Protein AF-0000000080194503 (afdb_homodimer)

Secondary structure (DSSP, 8-state):
--HHHHHHHHHHHHHHHHHHHTT---S-GGGSHHHHHHHSHHHHHHHHHHHHHHTTSTTTHHHHHHHHHHHTTTS---HHHHHHHHHHHHHHHSS-STTHHHHHHHHHHHHHHHH--TTGGGGT------S----B--TTGGGS-HHHHHTT-S-------SS-B-B-------HHHHHHHHHHHHHSS-SS------------GGGSPPP---HHHHHHHHHHHTS--TTGGG-HHHHHHHHHHHHHHHHHHHHHGGG-TT-TTHHHHHHHHHHHHHHHHT-S-HHHHHHHHHHHHHHHHHHTTS-TT-SSTTHHHHHHHHHHHHHHHHHHHHHT-S---HHHHHHHHHHHHHHS-GGGGGGS-HHHHHHHHT-HHHHHH-HHHHHHHHHHHHHHHBS--TTSS-TT----B-HHHHHTT-SSHHHHHHHHHHH--BHHHHHHHHHHHHHHHHHHS-TTS-GGG--HHHHHHHHHHHHHTTHHHHHHHHTT---HHHHHHHHHHHHHHS-HHHHGGGHHHHHHHHHHHHHHHHHHHPPPHHHHHHHHTT-SSSHHHHHHHHHHHHHHHHHHHHHHHT-SSSHHHHHHHHHHHHHHHHHHHHS-HHHHHHHHHHHHHHHHS-TT---HHHHHHHHTTHHHHHHHHHHHHHH-HHHHHHHHHHHHHHHHTS-S---HHHHHHHHHHHHHHH-EE-S---S-TT-BHHHHHHTTSEE-BHHHHHHH-HHHHHHHHHHHTT---HHHHHHHHHHHHHHHHHS-S--THHHHHHHHHHT-SSHHHHHHHHHHHHHHHTTHHHHHHHHHT---S---S---HHHHHHHHHHHHHHHT-/--HHHHHHHHHHHHHHHHHHHTT-TTS-GGGSHHHHHHHSHHHHHHHHHHHHHHTTSTTTHHHHHHHHHHHTTTS---HHHHHHHHHHHHHHHSS-STTHHHHHHHHHHHHHHHH--TTGGGGT------S----B--GGGGGS-HHHHHTT-S-------SS-B-B-------HHHHHHHHHHHHHSS--S------------GGGSPP----HHHHHHHHHHHTS--TTGGG-HHHHHHHHHHHHHHHHHHHTTTTT-TT-TTHHHHHHHHHHHHHHHHT-S-HHHHHHHHHHHHHHHHHHTTT-TT-SSTTHHHHHHHHHHHHHHHHHHHHHT-S---HHHHHHHHHHHHHHS-GGGGGGS-HHHHHHHHT-HHHHHH-HHHHHHHHHHHHHHHBS--TTSS-TT----B-HHHHHTT-SSHHHHHHHHHHT--BHHHHHHHHHHHHHHHHHHS-TTS-GGG--HHHHHHHHHHHHHTTHHHHHHHHTT---HHHHHHHHHHHHHHS-HHHHGGGHHHHHHHHHHHHHHHHHHHPPPHHHHHHHHTT-SSSHHHHHHHHHHHHHHHHHHHHHHHT-SSSHHHHHHHHHHHHHHHHHHHHS-HHHHHHHHHHHHHHHHS-TT---HHHHHHHHTTHHHHHHHHHHHHHH-HHHHHHHHHHHHHHHHTS-S---HHHHHHHHHHHHHHH-EE-S---S-TT-BHHHHHHTTSEE-BHHHHHHH-HHHHHHHHHHHTT---HHHHHHHHHHHHHHHHHS-S--THHHHHHHHHHT-SSHHHHHHHHHHHHHHHTTHHHHHHHHHTT-SS---TT--HHHHHHHHHHHHHHHT-

InterPro domains:
  IPR016024 Armadillo-type fold [SSF48371] (39-694)

Foldseek 3Di:
DDPVVVLLVVLLVLLVCCLVPVPDPDDDVCPGPNNVLLVDLVRNLSSLVSLLVCCVPVVCVQSSLQVCLVCCVVRPHDLVSLVVLLVSLVVVCPDPDPRNVSSVSSNVVSVCVNPDDPPVVVVVPDDPDPPPAPQPPDPVVVVDDPVCVVVVVDPDQPPDDDGHGRDDDDDDDDPVVVVVVVCVVCVVVVPPCPCPPPPCQDQQLLPDDQDDDDPVVLVVLLVLLQDDDDVQVPDPSVVVSLVVVLRNLLNVQSVCLVPDLVSVCNLVSLVVCLVSLLSQCPHPDLVSLLCSLVSLLVSLVSLCRNCVPCPRPCSSVVVLVSSVVSLQVSQVSNLPDPDLDLSSLVSSLVSCVVRPDLVCLLSHQLSSLLSNLPRLCCLQFPLLSNLSSLQSNLVNQWPDDLVDPPLQDDGATNCVRQCSNDVPSLLSLLVSCLSHFFLSNLLSSVSVLLSVLLVVLPCVPPVVQVGSNLSSLLSVQCVFVVVSLVVNLVLLPPDPVCLPCVLVVSLVVGPCPVCVVPSVVSSSSVNSSSVSSVVSLDAPPVLVVQQVQLDDQDPNSQVSLLVSLVVLLVVLLVLLLPDDSCSSLSNSLSSLLVSQLRLQVHHDPVSSLVSLLSSLCCQQPNPVDPDPVSSLSSVLSLLSSLLSLLSVCVPPVSRRVSSNVNNLCCQQPVHPDHDLSSLSSNLSSLLSSQWDADDTPDDDRSDGSLRCDVVVRIDGDLVSLVVCPLVSLVSSLVSLLVDDRPSSLSSNLVSLVSNLVVDPLDDPVCLVVLVVQLVRPRNSSVLSSLVSLCSNQDCVVVVVVCVVVVPPPPPPPDDDSSVSSVVSNVVVVVVVD/DALVVLLLVLLLVLLVCCLVPVPDPDDDVCLAPNNVLLVDLVRNLSSLVSLLVVCVDVVCVQSSLQVCLVCCVVRPHDLVSLVVLLVSLVVVCPDPDPRNVSSVSSNVVSVCVNPDDPPVVVVVPDDPDPPPAPQCPDPVVVVDDPVCVVVVVDPDQPPDDPRHGRDDDDDDDDPVVVVVVVCVVCVVVVPPVPCPPPPCQDAQLLRDRQDRDDPVVLVVLLVLLQDDDVVQVPDPSVVVSLVVVLRNLLNVQSVCQVPDLVSVCNLVSLVVCLVSLLSQCPHPDLVSLLCSLVSLLVSLVSLCRNCVPCPRPCSSVVVLVSSVVSLQVSQVSNLPDPDLDLSSLVSSLVSCVVRPDLVCLLSHQLSSLLSNLPRLCCLQFPLLSNLSSLQSNLVNQWPDDLPDPPLQDDGATNCVRQCSNDVPSLLSLLVSCLSHFFQSNLLSSVSVLLSVLLVVLPCVPPVVPVGSNLSSLLSVQCVQVVVSLVVNLVLQPPDPVCLPCVLVVSLVVGPCVVCVVPSVVSSSSVNSSSVSSVVSLDAPPVLVVQQVQLDDQDPVSQVSLLVSLVVLLVVLLVLLLPDDSCSSLSNSLSSLLVSQLRLQVHHDPVSSLVSLLSSLCCQQPNPVDPDPVSSLSSVLSLLSSLLSLLSVCVPPVSRRVSSNVNNLCCQQPVHPDHDLSSLSSSLSSLLSSQWDADDGPDDDRSDGSLRCDVVVRIDGDLVSLVVCPLVSLVSSLVSLLVDDRPSSLSSNLVSLVSNLVVDPLDDPVCLVVLVVQLVRPNNSSVLSSLVSLCSNQDCVVVVVVCVVVVPPPPPPPDDDSSVSSVVSNVVVVVVVD

Structure (mmCIF, N/CA/C/O backbone):
data_AF-0000000080194503-model_v1
#
loop_
_entity.id
_entity.type
_entity.pdbx_description
1 polymer 'Uncharacterized protein'
#
loop_
_atom_site.group_PDB
_atom_site.id
_atom_site.type_symbol
_atom_site.label_atom_id
_atom_site.label_alt_id
_atom_site.label_comp_id
_atom_site.label_asym_id
_atom_site.label_entity_id
_atom_site.label_seq_id
_atom_site.pdbx_PDB_ins_code
_atom_site.Cartn_x
_atom_site.Cartn_y
_atom_site.Cartn_z
_atom_site.occupancy
_atom_site.B_iso_or_equiv
_atom_site.auth_seq_id
_atom_site.auth_comp_id
_atom_site.auth_asym_id
_atom_site.auth_atom_id
_atom_site.pdbx_PDB_model_num
ATOM 1 N N . MET A 1 1 ? 31.531 -2.277 -24.75 1 28.84 1 MET A N 1
ATOM 2 C CA . MET A 1 1 ? 31.625 -3.693 -24.406 1 28.84 1 MET A CA 1
ATOM 3 C C . MET A 1 1 ? 30.297 -4.402 -24.656 1 28.84 1 MET A C 1
ATOM 5 O O . MET A 1 1 ? 29.25 -3.914 -24.25 1 28.84 1 MET A O 1
ATOM 9 N N . LYS A 1 2 ? 30.188 -5.305 -25.438 1 45.75 2 LYS A N 1
ATOM 10 C CA . LYS A 1 2 ? 28.969 -6.016 -25.812 1 45.75 2 LYS A CA 1
ATOM 11 C C . LYS A 1 2 ? 28.359 -6.754 -24.625 1 45.75 2 LYS A C 1
ATOM 13 O O . LYS A 1 2 ? 29.094 -7.215 -23.75 1 45.75 2 LYS A O 1
ATOM 18 N N . SER A 1 3 ? 27.078 -6.598 -24.578 1 53.78 3 SER A N 1
ATOM 19 C CA . SER A 1 3 ? 26.375 -7.188 -23.438 1 53.78 3 SER A CA 1
ATOM 20 C C . SER A 1 3 ? 26.828 -8.625 -23.203 1 53.78 3 SER A C 1
ATOM 22 O O . SER A 1 3 ? 27 -9.039 -22.047 1 53.78 3 SER A O 1
ATOM 24 N N . SER A 1 4 ? 27.125 -9.234 -24.266 1 64.19 4 SER A N 1
ATOM 25 C CA . SER A 1 4 ? 27.562 -10.625 -24.172 1 64.19 4 SER A CA 1
ATOM 26 C C . SER A 1 4 ? 28.969 -10.727 -23.609 1 64.19 4 SER A C 1
ATOM 28 O O . SER A 1 4 ? 29.266 -11.633 -22.828 1 64.19 4 SER A O 1
ATOM 30 N N . GLU A 1 5 ? 29.859 -9.758 -23.953 1 66.19 5 GLU A N 1
ATOM 31 C CA . GLU A 1 5 ? 31.234 -9.781 -23.469 1 66.19 5 GLU A CA 1
ATOM 32 C C . GLU A 1 5 ? 31.297 -9.469 -21.969 1 66.19 5 GLU A C 1
ATOM 34 O O . GLU A 1 5 ? 32.062 -10.078 -21.234 1 66.19 5 GLU A O 1
ATOM 39 N N . VAL A 1 6 ? 30.453 -8.602 -21.641 1 62.03 6 VAL A N 1
ATOM 40 C CA . VAL A 1 6 ? 30.406 -8.242 -20.234 1 62.03 6 VAL A CA 1
ATOM 41 C C . VAL A 1 6 ? 29.938 -9.438 -19.406 1 62.03 6 VAL A C 1
ATOM 43 O O . VAL A 1 6 ? 30.453 -9.695 -18.312 1 62.03 6 VAL A O 1
ATOM 46 N N . GLN A 1 7 ? 28.984 -10.164 -19.984 1 71.19 7 GLN A N 1
ATOM 47 C CA . GLN A 1 7 ? 28.484 -11.352 -19.297 1 71.19 7 GLN A CA 1
ATOM 48 C C . GLN A 1 7 ? 29.578 -12.406 -19.172 1 71.19 7 GLN A C 1
ATOM 50 O O . GLN A 1 7 ? 29.75 -13 -18.094 1 71.19 7 GLN A O 1
ATOM 55 N N . GLU A 1 8 ? 30.375 -12.438 -20.172 1 79.62 8 GLU A N 1
ATOM 56 C CA . GLU A 1 8 ? 31.438 -13.43 -20.172 1 79.62 8 GLU A CA 1
ATOM 57 C C . GLU A 1 8 ? 32.531 -13.055 -19.156 1 79.62 8 GLU A C 1
ATOM 59 O O . GLU A 1 8 ? 33.031 -13.914 -18.438 1 79.62 8 GLU A O 1
ATOM 64 N N . ASP A 1 9 ? 32.875 -11.773 -19.109 1 74.25 9 ASP A N 1
ATOM 65 C CA . ASP A 1 9 ? 33.906 -11.328 -18.172 1 74.25 9 ASP A CA 1
ATOM 66 C C . ASP A 1 9 ? 33.438 -11.484 -16.734 1 74.25 9 ASP A C 1
ATOM 68 O O . ASP A 1 9 ? 34.219 -11.844 -15.852 1 74.25 9 ASP A O 1
ATOM 72 N N . SER A 1 10 ? 32.156 -11.25 -16.578 1 73.31 10 SER A N 1
ATOM 73 C CA . SER A 1 10 ? 31.594 -11.414 -15.242 1 73.31 10 SER A CA 1
ATOM 74 C C . SER A 1 10 ? 31.625 -12.875 -14.805 1 73.31 10 SER A C 1
ATOM 76 O O . SER A 1 10 ? 31.922 -13.172 -13.648 1 73.31 10 SER A O 1
ATOM 78 N N . ILE A 1 11 ? 31.328 -13.688 -15.734 1 81.44 11 ILE A N 1
ATOM 79 C CA . ILE A 1 11 ? 31.312 -15.117 -15.438 1 81.44 11 ILE A CA 1
ATOM 80 C C . ILE A 1 11 ? 32.75 -15.602 -15.172 1 81.44 11 ILE A C 1
ATOM 82 O O . ILE A 1 11 ? 32.969 -16.359 -14.227 1 81.44 11 ILE A O 1
ATOM 86 N N . ARG A 1 12 ? 33.781 -15.039 -15.93 1 81.12 12 ARG A N 1
ATOM 87 C CA . ARG A 1 12 ? 35.188 -15.422 -15.719 1 81.12 12 ARG A CA 1
ATOM 88 C C . ARG A 1 12 ? 35.656 -14.969 -14.352 1 81.12 12 ARG A C 1
ATOM 90 O O . ARG A 1 12 ? 36.344 -15.719 -13.648 1 81.12 12 ARG A O 1
ATOM 97 N N . ALA A 1 13 ? 35.219 -13.789 -14.047 1 74.19 13 ALA A N 1
ATOM 98 C CA . ALA A 1 13 ? 35.594 -13.266 -12.734 1 74.19 13 ALA A CA 1
ATOM 99 C C . ALA A 1 13 ? 35 -14.109 -11.617 1 74.19 13 ALA A C 1
ATOM 101 O O . ALA A 1 13 ? 35.656 -14.383 -10.617 1 74.19 13 ALA A O 1
ATOM 102 N N . ALA A 1 14 ? 33.688 -14.562 -11.758 1 76.94 14 ALA A N 1
ATOM 103 C CA . ALA A 1 14 ? 33.031 -15.359 -10.742 1 76.94 14 ALA A CA 1
ATOM 104 C C . ALA A 1 14 ? 33.688 -16.719 -10.586 1 76.94 14 ALA A C 1
ATOM 106 O O . ALA A 1 14 ? 33.812 -17.234 -9.477 1 76.94 14 ALA A O 1
ATOM 107 N N . ILE A 1 15 ? 34.188 -17.219 -11.68 1 81.88 15 ILE A N 1
ATOM 108 C CA . ILE A 1 15 ? 34.875 -18.516 -11.664 1 81.88 15 ILE A CA 1
ATOM 109 C C . ILE A 1 15 ? 36.188 -18.391 -10.922 1 81.88 15 ILE A C 1
ATOM 111 O O . ILE A 1 15 ? 36.5 -19.219 -10.055 1 81.88 15 ILE A O 1
ATOM 115 N N . VAL A 1 16 ? 37 -17.297 -11.25 1 77.38 16 VAL A N 1
ATOM 116 C CA . VAL A 1 16 ? 38.281 -17.109 -10.641 1 77.38 16 VAL A CA 1
ATOM 117 C C . VAL A 1 16 ? 38.125 -16.875 -9.141 1 77.38 16 VAL A C 1
ATOM 119 O O . VAL A 1 16 ? 38.906 -17.391 -8.336 1 77.38 16 VAL A O 1
ATOM 122 N N . MET A 1 17 ? 37.125 -16.141 -8.836 1 70.31 17 MET A N 1
ATOM 123 C CA . MET A 1 17 ? 36.875 -15.867 -7.422 1 70.31 17 MET A CA 1
ATOM 124 C C . MET A 1 17 ? 36.562 -17.156 -6.66 1 70.31 17 MET A C 1
ATOM 126 O O . MET A 1 17 ? 37 -17.328 -5.527 1 70.31 17 MET A O 1
ATOM 130 N N . GLU A 1 18 ? 35.688 -18.047 -7.324 1 73.69 18 GLU A N 1
ATOM 131 C CA . GLU A 1 18 ? 35.344 -19.312 -6.68 1 73.69 18 GLU A CA 1
ATOM 132 C C . GLU A 1 18 ? 36.562 -20.219 -6.535 1 73.69 18 GLU A C 1
ATOM 134 O O . GLU A 1 18 ? 36.625 -21 -5.582 1 73.69 18 GLU A O 1
ATOM 139 N N . CYS A 1 19 ? 37.469 -20.062 -7.422 1 69.62 19 CYS A N 1
ATOM 140 C CA . CYS A 1 19 ? 38.688 -20.859 -7.367 1 69.62 19 CYS A CA 1
ATOM 141 C C . CYS A 1 19 ? 39.594 -20.375 -6.246 1 69.62 19 CYS A C 1
ATOM 143 O O . CYS A 1 19 ? 40.312 -21.188 -5.645 1 69.62 19 CYS A O 1
ATOM 145 N N . VAL A 1 20 ? 39.5 -18.969 -6.047 1 58.66 20 VAL A N 1
ATOM 146 C CA . VAL A 1 20 ? 40.375 -18.422 -4.992 1 58.66 20 VAL A CA 1
ATOM 147 C C . VAL A 1 20 ? 39.688 -18.656 -3.633 1 58.66 20 VAL A C 1
ATOM 149 O O . VAL A 1 20 ? 40.375 -18.984 -2.654 1 58.66 20 VAL A O 1
ATOM 152 N N . LYS A 1 21 ? 38.312 -18.219 -3.553 1 53.28 21 LYS A N 1
ATOM 153 C CA . LYS A 1 21 ? 37.562 -18.234 -2.289 1 53.28 21 LYS A CA 1
ATOM 154 C C . LYS A 1 21 ? 37.406 -19.672 -1.767 1 53.28 21 LYS A C 1
ATOM 156 O O . LYS A 1 21 ? 36.906 -19.875 -0.666 1 53.28 21 LYS A O 1
ATOM 161 N N . ASN A 1 22 ? 37.406 -20.625 -2.438 1 45.09 22 ASN A N 1
ATOM 162 C CA . ASN A 1 22 ? 37.188 -21.891 -1.731 1 45.09 22 ASN A CA 1
ATOM 163 C C . ASN A 1 22 ? 37.875 -21.906 -0.371 1 45.09 22 ASN A C 1
ATOM 165 O O . ASN A 1 22 ? 37.906 -22.938 0.295 1 45.09 22 ASN A O 1
ATOM 169 N N . LYS A 1 23 ? 38.5 -20.797 -0.009 1 39.22 23 LYS A N 1
ATOM 170 C CA . LYS A 1 23 ? 39.062 -20.828 1.336 1 39.22 23 LYS A CA 1
ATOM 171 C C . LYS A 1 23 ? 38 -20.469 2.383 1 39.22 23 LYS A C 1
ATOM 173 O O . LYS A 1 23 ? 38 -21.047 3.477 1 39.22 23 LYS A O 1
ATOM 178 N N . SER A 1 24 ? 37.5 -19.141 2.5 1 37.31 24 SER A N 1
ATOM 179 C CA . SER A 1 24 ? 36.781 -18.766 3.705 1 37.31 24 SER A CA 1
ATOM 180 C C . SER A 1 24 ? 35.312 -19.156 3.609 1 37.31 24 SER A C 1
ATOM 182 O O . SER A 1 24 ? 34.688 -18.953 2.574 1 37.31 24 SER A O 1
ATOM 184 N N . SER A 1 25 ? 34.75 -20.031 4.445 1 37.62 25 SER A N 1
ATOM 185 C CA . SER A 1 25 ? 33.562 -20.828 4.781 1 37.62 25 SER A CA 1
ATOM 186 C C . SER A 1 25 ? 32.312 -19.969 4.77 1 37.62 25 SER A C 1
ATOM 188 O O . SER A 1 25 ? 31.203 -20.5 4.758 1 37.62 25 SER A O 1
ATOM 190 N N . ASP A 1 26 ? 32.312 -18.734 5.207 1 37.16 26 ASP A N 1
ATOM 191 C CA . ASP A 1 26 ? 31.094 -18.156 5.762 1 37.16 26 ASP A CA 1
ATOM 192 C C . ASP A 1 26 ? 30.109 -17.812 4.656 1 37.16 26 ASP A C 1
ATOM 194 O O . ASP A 1 26 ? 29.031 -17.266 4.926 1 37.16 26 ASP A O 1
ATOM 198 N N . VAL A 1 27 ? 30.516 -17.578 3.4 1 39.78 27 VAL A N 1
ATOM 199 C CA . VAL A 1 27 ? 29.578 -16.859 2.541 1 39.78 27 VAL A CA 1
ATOM 200 C C . VAL A 1 27 ? 28.625 -17.859 1.862 1 39.78 27 VAL A C 1
ATOM 202 O O . VAL A 1 27 ? 29.078 -18.828 1.25 1 39.78 27 VAL A O 1
ATOM 205 N N . ALA A 1 28 ? 27.344 -17.859 2.09 1 44.72 28 ALA A N 1
ATOM 206 C CA . ALA A 1 28 ? 26.141 -18.547 1.649 1 44.72 28 ALA A CA 1
ATOM 207 C C . ALA A 1 28 ? 26.203 -18.875 0.16 1 44.72 28 ALA A C 1
ATOM 209 O O . ALA A 1 28 ? 26.234 -17.969 -0.677 1 44.72 28 ALA A O 1
ATOM 210 N N . TYR A 1 29 ? 26.703 -20.031 -0.293 1 46.5 29 TYR A N 1
ATOM 211 C CA . TYR A 1 29 ? 26.844 -20.641 -1.611 1 46.5 29 TYR A CA 1
ATOM 212 C C . TYR A 1 29 ? 25.734 -20.172 -2.551 1 46.5 29 TYR A C 1
ATOM 214 O O . TYR A 1 29 ? 25.984 -19.891 -3.727 1 46.5 29 TYR A O 1
ATOM 222 N N . GLN A 1 30 ? 24.594 -20.156 -2.049 1 48.22 30 GLN A N 1
ATOM 223 C CA . GLN A 1 30 ? 23.438 -19.859 -2.879 1 48.22 30 GLN A CA 1
ATOM 224 C C . GLN A 1 30 ? 23.438 -18.391 -3.334 1 48.22 30 GLN A C 1
ATOM 226 O O . GLN A 1 30 ? 22.797 -18.047 -4.316 1 48.22 30 GLN A O 1
ATOM 231 N N . SER A 1 31 ? 24.359 -17.609 -2.607 1 49.69 31 SER A N 1
ATOM 232 C CA . SER A 1 31 ? 24.359 -16.188 -2.936 1 49.69 31 SER A CA 1
ATOM 233 C C . SER A 1 31 ? 25.5 -15.836 -3.879 1 49.69 31 SER A C 1
ATOM 235 O O . SER A 1 31 ? 25.641 -14.68 -4.281 1 49.69 31 SER A O 1
ATOM 237 N N . SER A 1 32 ? 26.359 -16.859 -4.375 1 62.81 32 SER A N 1
ATOM 238 C CA . SER A 1 32 ? 27.484 -16.516 -5.246 1 62.81 32 SER A CA 1
ATOM 239 C C . SER A 1 32 ? 27.016 -16.281 -6.68 1 62.81 32 SER A C 1
ATOM 241 O O . SER A 1 32 ? 26 -16.844 -7.109 1 62.81 32 SER A O 1
ATOM 243 N N . VAL A 1 33 ? 27.641 -15.281 -7.34 1 67.44 33 VAL A N 1
ATOM 244 C CA . VAL A 1 33 ? 27.344 -14.914 -8.719 1 67.44 33 VAL A CA 1
ATOM 245 C C . VAL A 1 33 ? 27.453 -16.141 -9.617 1 67.44 33 VAL A C 1
ATOM 247 O O . VAL A 1 33 ? 26.656 -16.312 -10.539 1 67.44 33 VAL A O 1
ATOM 250 N N . LEU A 1 34 ? 28.344 -17.078 -9.258 1 77.81 34 LEU A N 1
ATOM 251 C CA . LEU A 1 34 ? 28.531 -18.266 -10.078 1 77.81 34 LEU A CA 1
ATOM 252 C C . LEU A 1 34 ? 27.328 -19.203 -9.953 1 77.81 34 LEU A C 1
ATOM 254 O O . LEU A 1 34 ? 26.844 -19.734 -10.961 1 77.81 34 LEU A O 1
ATOM 258 N N . TYR A 1 35 ? 26.828 -19.281 -8.75 1 77 35 TYR A N 1
ATOM 259 C CA . TYR A 1 35 ? 25.688 -20.141 -8.531 1 77 35 TYR A CA 1
ATOM 260 C C . TYR A 1 35 ? 24.453 -19.625 -9.266 1 77 35 TYR A C 1
ATOM 262 O O . TYR A 1 35 ? 23.719 -20.406 -9.875 1 77 35 TYR A O 1
ATOM 270 N N . GLN A 1 36 ? 24.312 -18.375 -9.289 1 75.69 36 GLN A N 1
ATOM 271 C CA . GLN A 1 36 ? 23.156 -17.781 -9.977 1 75.69 36 GLN A CA 1
ATOM 272 C C . GLN A 1 36 ? 23.266 -17.969 -11.484 1 75.69 36 GLN A C 1
ATOM 274 O O . GLN A 1 36 ? 22.266 -18.25 -12.148 1 75.69 36 GLN A O 1
ATOM 279 N N . ARG A 1 37 ? 24.531 -17.891 -11.961 1 82.44 37 ARG A N 1
ATOM 280 C CA . ARG A 1 37 ? 24.75 -18.047 -13.398 1 82.44 37 ARG A CA 1
ATOM 281 C C . ARG A 1 37 ? 24.594 -19.5 -13.812 1 82.44 37 ARG A C 1
ATOM 283 O O . ARG A 1 37 ? 24.172 -19.797 -14.938 1 82.44 37 ARG A O 1
ATOM 290 N N . LEU A 1 38 ? 24.844 -20.406 -12.852 1 83.69 38 LEU A N 1
ATOM 291 C CA . LEU A 1 38 ? 24.688 -21.844 -13.141 1 83.69 38 LEU A CA 1
ATOM 292 C C . LEU A 1 38 ? 23.234 -22.266 -13.07 1 83.69 38 LEU A C 1
ATOM 294 O O . LEU A 1 38 ? 22.812 -23.172 -13.781 1 83.69 38 LEU A O 1
ATOM 298 N N . THR A 1 39 ? 22.5 -21.609 -12.297 1 78.19 39 THR A N 1
ATOM 299 C CA . THR A 1 39 ? 21.109 -21.969 -12.109 1 78.19 39 THR A CA 1
ATOM 300 C C . THR A 1 39 ? 20.266 -21.516 -13.297 1 78.19 39 THR A C 1
ATOM 302 O O . THR A 1 39 ? 19.281 -22.156 -13.648 1 78.19 39 THR A O 1
ATOM 305 N N . SER A 1 40 ? 20.766 -20.484 -13.93 1 77.38 40 SER A N 1
ATOM 306 C CA . SER A 1 40 ? 20.047 -19.984 -15.109 1 77.38 40 SER A CA 1
ATOM 307 C C . SER A 1 40 ? 20.422 -20.781 -16.359 1 77.38 40 SER A C 1
ATOM 309 O O . SER A 1 40 ? 21.609 -20.891 -16.688 1 77.38 40 SER A O 1
ATOM 311 N N . PRO A 1 41 ? 19.438 -21.328 -17 1 77 41 PRO A N 1
ATOM 312 C CA . PRO A 1 41 ? 19.75 -22.109 -18.203 1 77 41 PRO A CA 1
ATOM 313 C C . PRO A 1 41 ? 20.391 -21.25 -19.297 1 77 41 PRO A C 1
ATOM 315 O O . PRO A 1 41 ? 21.156 -21.766 -20.109 1 77 41 PRO A O 1
ATOM 318 N N . GLU A 1 42 ? 20.172 -19.969 -19.266 1 77 42 GLU A N 1
ATOM 319 C CA . GLU A 1 42 ? 20.703 -19.078 -20.281 1 77 42 GLU A CA 1
ATOM 320 C C . GLU A 1 42 ? 22.203 -18.906 -20.156 1 77 42 GLU A C 1
ATOM 322 O O . GLU A 1 42 ? 22.906 -18.719 -21.156 1 77 42 GLU A O 1
ATOM 327 N N . THR A 1 43 ? 22.625 -18.969 -18.969 1 83.5 43 THR A N 1
ATOM 328 C CA . THR A 1 43 ? 24.016 -18.625 -18.75 1 83.5 43 THR A CA 1
ATOM 329 C C . THR A 1 43 ? 24.828 -19.859 -18.359 1 83.5 43 THR A C 1
ATOM 331 O O . THR A 1 43 ? 26.047 -19.828 -18.312 1 83.5 43 THR A O 1
ATOM 334 N N . ARG A 1 44 ? 24.219 -21 -18.109 1 86.25 44 ARG A N 1
ATOM 335 C CA . ARG A 1 44 ? 24.875 -22.188 -17.594 1 86.25 44 ARG A CA 1
ATOM 336 C C . ARG A 1 44 ? 25.953 -22.672 -18.562 1 86.25 44 ARG A C 1
ATOM 338 O O . ARG A 1 44 ? 27.094 -22.891 -18.172 1 86.25 44 ARG A O 1
ATOM 345 N N . ASN A 1 45 ? 25.578 -22.766 -19.812 1 87.56 45 ASN A N 1
ATOM 346 C CA . ASN A 1 45 ? 26.531 -23.281 -20.797 1 87.56 45 ASN A CA 1
ATOM 347 C C . ASN A 1 45 ? 27.672 -22.297 -21.016 1 87.56 45 ASN A C 1
ATOM 349 O O . ASN A 1 45 ? 28.797 -22.703 -21.297 1 87.56 45 ASN A O 1
ATOM 353 N N . LEU A 1 46 ? 27.359 -21.016 -20.828 1 87.81 46 LEU A N 1
ATOM 354 C CA . LEU A 1 46 ? 28.391 -20.016 -20.953 1 87.81 46 LEU A CA 1
ATOM 355 C C . LEU A 1 46 ? 29.422 -20.125 -19.828 1 87.81 46 LEU A C 1
ATOM 357 O O . LEU A 1 46 ? 30.609 -19.891 -20.031 1 87.81 46 LEU A O 1
ATOM 361 N N . VAL A 1 47 ? 28.984 -20.484 -18.656 1 89.25 47 VAL A N 1
ATOM 362 C CA . VAL A 1 47 ? 29.891 -20.672 -17.531 1 89.25 47 VAL A CA 1
ATOM 363 C C . VAL A 1 47 ? 30.859 -21.812 -17.844 1 89.25 47 VAL A C 1
ATOM 365 O O . VAL A 1 47 ? 32.062 -21.656 -17.641 1 89.25 47 VAL A O 1
ATOM 368 N N . TYR A 1 48 ? 30.375 -22.922 -18.391 1 91.38 48 TYR A N 1
ATOM 369 C CA . TYR A 1 48 ? 31.234 -24.047 -18.703 1 91.38 48 TYR A CA 1
ATOM 370 C C . TYR A 1 48 ? 32.188 -23.703 -19.828 1 91.38 48 TYR A C 1
ATOM 372 O O . TYR A 1 48 ? 33.344 -24.125 -19.812 1 91.38 48 TYR A O 1
ATOM 380 N N . GLN A 1 49 ? 31.75 -22.906 -20.781 1 90.75 49 GLN A N 1
ATOM 381 C CA . GLN A 1 49 ? 32.625 -22.469 -21.859 1 90.75 49 GLN A CA 1
ATOM 382 C C . GLN A 1 49 ? 33.781 -21.609 -21.328 1 90.75 49 GLN A C 1
ATOM 384 O O . GLN A 1 49 ? 34.906 -21.75 -21.75 1 90.75 49 GLN A O 1
ATOM 389 N N . CYS A 1 50 ? 33.438 -20.75 -20.453 1 89.88 50 CYS A N 1
ATOM 390 C CA . CYS A 1 50 ? 34.438 -19.891 -19.844 1 89.88 50 CYS A CA 1
ATOM 391 C C . CYS A 1 50 ? 35.438 -20.719 -19.047 1 89.88 50 CYS A C 1
ATOM 393 O O . CYS A 1 50 ? 36.625 -20.422 -19.016 1 89.88 50 CYS A O 1
ATOM 395 N N . CYS A 1 51 ? 34.969 -21.766 -18.344 1 91.12 51 CYS A N 1
ATOM 396 C CA . CYS A 1 51 ? 35.844 -22.656 -17.609 1 91.12 51 CYS A CA 1
ATOM 397 C C . CYS A 1 51 ? 36.844 -23.359 -18.547 1 91.12 51 CYS A C 1
ATOM 399 O O . CYS A 1 51 ? 38 -23.484 -18.234 1 91.12 51 CYS A O 1
ATOM 401 N N . LEU A 1 52 ? 36.344 -23.734 -19.75 1 91.94 52 LEU A N 1
ATOM 402 C CA . LEU A 1 52 ? 37.188 -24.438 -20.719 1 91.94 52 LEU A CA 1
ATOM 403 C C . LEU A 1 52 ? 38.281 -23.516 -21.266 1 91.94 52 LEU A C 1
ATOM 405 O O . LEU A 1 52 ? 39.375 -23.969 -21.594 1 91.94 52 LEU A O 1
ATOM 409 N N . GLU A 1 53 ? 37.969 -22.219 -21.297 1 90.38 53 GLU A N 1
ATOM 410 C CA . GLU A 1 53 ? 38.969 -21.25 -21.719 1 90.38 53 GLU A CA 1
ATOM 411 C C . GLU A 1 53 ? 40 -21.016 -20.641 1 90.38 53 GLU A C 1
ATOM 413 O O . GLU A 1 53 ? 41.188 -20.859 -20.922 1 90.38 53 GLU A O 1
ATOM 418 N N . LEU A 1 54 ? 39.625 -21.047 -19.422 1 88.06 54 LEU A N 1
ATOM 419 C CA . LEU A 1 54 ? 40.5 -20.781 -18.297 1 88.06 54 LEU A CA 1
ATOM 420 C C . LEU A 1 54 ? 41.406 -21.969 -18.031 1 88.06 54 LEU A C 1
ATOM 422 O O . LEU A 1 54 ? 42.5 -21.797 -17.469 1 88.06 54 LEU A O 1
ATOM 426 N N . VAL A 1 55 ? 40.969 -23.188 -18.359 1 89.62 55 VAL A N 1
ATOM 427 C CA . VAL A 1 55 ? 41.75 -24.406 -18.125 1 89.62 55 VAL A CA 1
ATOM 428 C C . VAL A 1 55 ? 43.031 -24.375 -18.969 1 89.62 55 VAL A C 1
ATOM 430 O O . VAL A 1 55 ? 44 -25.047 -18.641 1 89.62 55 VAL A O 1
ATOM 433 N N . GLU A 1 56 ? 43.094 -23.547 -20 1 87.5 56 GLU A N 1
ATOM 434 C CA . GLU A 1 56 ? 44.25 -23.438 -20.859 1 87.5 56 GLU A CA 1
ATOM 435 C C . GLU A 1 56 ? 45.438 -22.828 -20.109 1 87.5 56 GLU A C 1
ATOM 437 O O . GLU A 1 56 ? 46.594 -23.062 -20.469 1 87.5 56 GLU A O 1
ATOM 442 N N . ASP A 1 57 ? 45.125 -22.062 -19.094 1 83.31 57 ASP A N 1
ATOM 443 C CA . ASP A 1 57 ? 46.156 -21.516 -18.219 1 83.31 57 ASP A CA 1
ATOM 444 C C . ASP A 1 57 ? 46.625 -22.578 -17.219 1 83.31 57 ASP A C 1
ATOM 446 O O . ASP A 1 57 ? 45.844 -23.031 -16.359 1 83.31 57 ASP A O 1
ATOM 450 N N . PRO A 1 58 ? 47.938 -23.016 -17.266 1 83.88 58 PRO A N 1
ATOM 451 C CA . PRO A 1 58 ? 48.438 -24.109 -16.406 1 83.88 58 PRO A CA 1
ATOM 452 C C . PRO A 1 58 ? 48.344 -23.781 -14.922 1 83.88 58 PRO A C 1
ATOM 454 O O . PRO A 1 58 ? 48.219 -24.672 -14.094 1 83.88 58 PRO A O 1
ATOM 457 N N . GLN A 1 59 ? 48.312 -22.484 -14.508 1 80.94 59 GLN A N 1
ATOM 458 C CA . GLN A 1 59 ? 48.25 -22.109 -13.109 1 80.94 59 GLN A CA 1
ATOM 459 C C . GLN A 1 59 ? 46.844 -22.328 -12.547 1 80.94 59 GLN A C 1
ATOM 461 O O . GLN A 1 59 ? 46.656 -22.516 -11.336 1 80.94 59 GLN A O 1
ATOM 466 N N . ARG A 1 60 ? 45.906 -22.406 -13.461 1 84.62 60 ARG A N 1
ATOM 467 C CA . ARG A 1 60 ? 44.5 -22.469 -13 1 84.62 60 ARG A CA 1
ATOM 468 C C . ARG A 1 60 ? 43.875 -23.812 -13.344 1 84.62 60 ARG A C 1
ATOM 470 O O . ARG A 1 60 ? 42.75 -24.078 -12.945 1 84.62 60 ARG A O 1
ATOM 477 N N . ARG A 1 61 ? 44.594 -24.641 -14.008 1 87.06 61 ARG A N 1
ATOM 478 C CA . ARG A 1 61 ? 44.062 -25.875 -14.547 1 87.06 61 ARG A CA 1
ATOM 479 C C . ARG A 1 61 ? 43.562 -26.781 -13.438 1 87.06 61 ARG A C 1
ATOM 481 O O . ARG A 1 61 ? 42.5 -27.391 -13.555 1 87.06 61 ARG A O 1
ATOM 488 N N . ARG A 1 62 ? 44.281 -26.75 -12.375 1 86.44 62 ARG A N 1
ATOM 489 C CA . ARG A 1 62 ? 43.875 -27.609 -11.273 1 86.44 62 ARG A CA 1
ATOM 490 C C . ARG A 1 62 ? 42.562 -27.125 -10.625 1 86.44 62 ARG A C 1
ATOM 492 O O . ARG A 1 62 ? 41.625 -27.891 -10.461 1 86.44 62 ARG A O 1
ATOM 499 N N . ASP A 1 63 ? 42.562 -25.812 -10.383 1 83.5 63 ASP A N 1
ATOM 500 C CA . ASP A 1 63 ? 41.438 -25.25 -9.672 1 83.5 63 ASP A CA 1
ATOM 501 C C . ASP A 1 63 ? 40.188 -25.266 -10.547 1 83.5 63 ASP A C 1
ATOM 503 O O . ASP A 1 63 ? 39.062 -25.547 -10.062 1 83.5 63 ASP A O 1
ATOM 507 N N . VAL A 1 64 ? 40.281 -25 -11.805 1 87.38 64 VAL A N 1
ATOM 508 C CA . VAL A 1 64 ? 39.125 -24.984 -12.711 1 87.38 64 VAL A CA 1
ATOM 509 C C . VAL A 1 64 ? 38.656 -26.406 -12.953 1 87.38 64 VAL A C 1
ATOM 511 O O . VAL A 1 64 ? 37.438 -26.641 -13.055 1 87.38 64 VAL A O 1
ATOM 514 N N . GLY A 1 65 ? 39.562 -27.344 -13.023 1 86.88 65 GLY A N 1
ATOM 515 C CA . GLY A 1 65 ? 39.156 -28.734 -13.141 1 86.88 65 GLY A CA 1
ATOM 516 C C . GLY A 1 65 ? 38.344 -29.219 -11.961 1 86.88 65 GLY A C 1
ATOM 517 O O . GLY A 1 65 ? 37.344 -29.922 -12.141 1 86.88 65 GLY A O 1
ATOM 518 N N . GLN A 1 66 ? 38.781 -28.797 -10.805 1 84.81 66 GLN A N 1
ATOM 519 C CA . GLN A 1 66 ? 38.031 -29.156 -9.602 1 84.81 66 GLN A CA 1
ATOM 520 C C . GLN A 1 66 ? 36.656 -28.516 -9.609 1 84.81 66 GLN A C 1
ATOM 522 O O . GLN A 1 66 ? 35.656 -29.125 -9.195 1 84.81 66 GLN A O 1
ATOM 527 N N . LEU A 1 67 ? 36.531 -27.312 -10.094 1 84.25 67 LEU A N 1
ATOM 528 C CA . LEU A 1 67 ? 35.25 -26.609 -10.18 1 84.25 67 LEU A CA 1
ATOM 529 C C . LEU A 1 67 ? 34.312 -27.328 -11.141 1 84.25 67 LEU A C 1
ATOM 531 O O . LEU A 1 67 ? 33.125 -27.484 -10.844 1 84.25 67 LEU A O 1
ATOM 535 N N . LEU A 1 68 ? 34.844 -27.75 -12.258 1 86.81 68 LEU A N 1
ATOM 536 C CA . LEU A 1 68 ? 34.031 -28.469 -13.234 1 86.81 68 LEU A CA 1
ATOM 537 C C . LEU A 1 68 ? 33.5 -29.766 -12.641 1 86.81 68 LEU A C 1
ATOM 539 O O . LEU A 1 68 ? 32.344 -30.109 -12.82 1 86.81 68 LEU A O 1
ATOM 543 N N . LEU A 1 69 ? 34.344 -30.438 -11.938 1 86.06 69 LEU A N 1
ATOM 544 C CA . LEU A 1 69 ? 33.938 -31.719 -11.336 1 86.06 69 LEU A CA 1
ATOM 545 C C . LEU A 1 69 ? 32.875 -31.5 -10.281 1 86.06 69 LEU A C 1
ATOM 547 O O . LEU A 1 69 ? 31.953 -32.312 -10.156 1 86.06 69 LEU A O 1
ATOM 551 N N . ASN A 1 70 ? 32.938 -30.375 -9.594 1 80.81 70 ASN A N 1
ATOM 552 C CA . ASN A 1 70 ? 32 -30.094 -8.508 1 80.81 70 ASN A CA 1
ATOM 553 C C . ASN A 1 70 ? 30.625 -29.781 -9.039 1 80.81 70 ASN A C 1
ATOM 555 O O . ASN A 1 70 ? 29.609 -30.078 -8.391 1 80.81 70 ASN A O 1
ATOM 559 N N . PHE A 1 71 ? 30.484 -29.203 -10.281 1 85.94 71 PHE A N 1
ATOM 560 C CA . PHE A 1 71 ? 29.203 -28.641 -10.672 1 85.94 71 PHE A CA 1
ATOM 561 C C . PHE A 1 71 ? 28.594 -29.406 -11.828 1 85.94 71 PHE A C 1
ATOM 563 O O . PHE A 1 71 ? 27.406 -29.297 -12.102 1 85.94 71 PHE A O 1
ATOM 570 N N . ILE A 1 72 ? 29.312 -30.188 -12.484 1 86.31 72 ILE A N 1
ATOM 571 C CA . ILE A 1 72 ? 28.875 -30.781 -13.742 1 86.31 72 ILE A CA 1
ATOM 572 C C . ILE A 1 72 ? 27.672 -31.703 -13.484 1 86.31 72 ILE A C 1
ATOM 574 O O . ILE A 1 72 ? 26.781 -31.812 -14.328 1 86.31 72 ILE A O 1
ATOM 578 N N . SER A 1 73 ? 27.594 -32.375 -12.328 1 81.81 73 SER A N 1
ATOM 579 C CA . SER A 1 73 ? 26.516 -33.312 -12.07 1 81.81 73 SER A CA 1
ATOM 580 C C . SER A 1 73 ? 25.25 -32.594 -11.633 1 81.81 73 SER A C 1
ATOM 582 O O . SER A 1 73 ? 24.156 -32.938 -12.102 1 81.81 73 SER A O 1
ATOM 584 N N . SER A 1 74 ? 25.375 -31.578 -10.773 1 83.88 74 SER A N 1
ATOM 585 C CA . SER A 1 74 ? 24.203 -30.906 -10.219 1 83.88 74 SER A CA 1
ATOM 586 C C . SER A 1 74 ? 23.672 -29.844 -11.172 1 83.88 74 SER A C 1
ATOM 588 O O . SER A 1 74 ? 22.516 -29.422 -11.07 1 83.88 74 SER A O 1
ATOM 590 N N . PHE A 1 75 ? 24.547 -29.344 -12.055 1 87.38 75 PHE A N 1
ATOM 591 C CA . PHE A 1 75 ? 24.156 -28.406 -13.094 1 87.38 75 PHE A CA 1
ATOM 592 C C . PHE A 1 75 ? 24.5 -28.953 -14.469 1 87.38 75 PHE A C 1
ATOM 594 O O . PHE A 1 75 ? 25.484 -28.531 -15.086 1 87.38 75 PHE A O 1
ATOM 601 N N . PRO A 1 76 ? 23.609 -29.812 -14.906 1 85.5 76 PRO A N 1
ATOM 602 C CA . PRO A 1 76 ? 23.953 -30.5 -16.141 1 85.5 76 PRO A CA 1
ATOM 603 C C . PRO A 1 76 ? 24 -29.578 -17.359 1 85.5 76 PRO A C 1
ATOM 605 O O . PRO A 1 76 ? 23.047 -28.844 -17.609 1 85.5 76 PRO A O 1
ATOM 608 N N . PRO A 1 77 ? 25.141 -29.578 -18 1 88.12 77 PRO A N 1
ATOM 609 C CA . PRO A 1 77 ? 25.266 -28.75 -19.203 1 88.12 77 PRO A CA 1
ATOM 610 C C . PRO A 1 77 ? 24.578 -29.406 -20.422 1 88.12 77 PRO A C 1
ATOM 612 O O . PRO A 1 77 ? 24.078 -30.516 -20.328 1 88.12 77 PRO A O 1
ATOM 615 N N . SER A 1 78 ? 24.625 -28.734 -21.531 1 86.94 78 SER A N 1
ATOM 616 C CA . SER A 1 78 ? 24.078 -29.266 -22.781 1 86.94 78 SER A CA 1
ATOM 617 C C . SER A 1 78 ? 24.984 -30.359 -23.359 1 86.94 78 SER A C 1
ATOM 619 O O . SER A 1 78 ? 26.125 -30.516 -22.922 1 86.94 78 SER A O 1
ATOM 621 N N . GLN A 1 79 ? 24.484 -31.141 -24.281 1 86.75 79 GLN A N 1
ATOM 622 C CA . GLN A 1 79 ? 25.25 -32.219 -24.891 1 86.75 79 GLN A CA 1
ATOM 623 C C . GLN A 1 79 ? 26.469 -31.688 -25.641 1 86.75 79 GLN A C 1
ATOM 625 O O . GLN A 1 79 ? 27.547 -32.281 -25.594 1 86.75 79 GLN A O 1
ATOM 630 N N . THR A 1 80 ? 26.219 -30.5 -26.234 1 86.88 80 THR A N 1
ATOM 631 C CA . THR A 1 80 ? 27.312 -29.875 -26.969 1 86.88 80 THR A CA 1
ATOM 632 C C . THR A 1 80 ? 28.422 -29.453 -26.016 1 86.88 80 THR A C 1
ATOM 634 O O . THR A 1 80 ? 29.609 -29.625 -26.312 1 86.88 80 THR A O 1
ATOM 637 N N . THR A 1 81 ? 28.047 -28.922 -24.891 1 91.06 81 THR A N 1
ATOM 638 C CA . THR A 1 81 ? 29.016 -28.484 -23.906 1 91.06 81 THR A CA 1
ATOM 639 C C . THR A 1 81 ? 29.719 -29.672 -23.266 1 91.06 81 T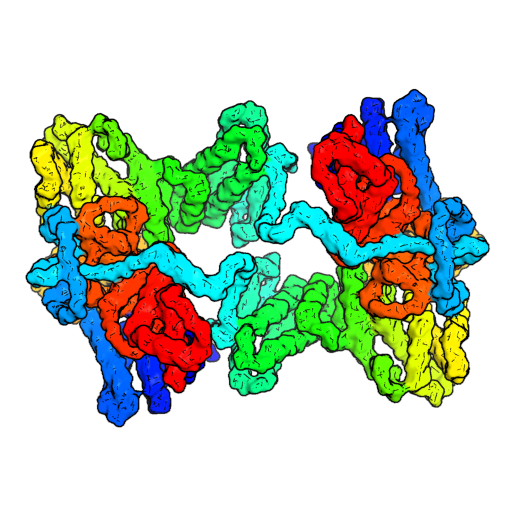HR A C 1
ATOM 641 O O . THR A 1 81 ? 30.906 -29.625 -22.953 1 91.06 81 THR A O 1
ATOM 644 N N . LEU A 1 82 ? 29 -30.766 -23.109 1 91.06 82 LEU A N 1
ATOM 645 C CA . LEU A 1 82 ? 29.578 -31.984 -22.547 1 91.06 82 LEU A CA 1
ATOM 646 C C . LEU A 1 82 ? 30.656 -32.562 -23.469 1 91.06 82 LEU A C 1
ATOM 648 O O . LEU A 1 82 ? 31.703 -33 -23.016 1 91.06 82 LEU A O 1
ATOM 652 N N . GLN A 1 83 ? 30.391 -32.5 -24.781 1 91.38 83 GLN A N 1
ATOM 653 C CA . GLN A 1 83 ? 31.375 -32.969 -25.766 1 91.38 83 GLN A CA 1
ATOM 654 C C . GLN A 1 83 ? 32.594 -32.094 -25.781 1 91.38 83 GLN A C 1
ATOM 656 O O . GLN A 1 83 ? 33.719 -32.594 -25.891 1 91.38 83 GLN A O 1
ATOM 661 N N . ALA A 1 84 ? 32.375 -30.797 -25.641 1 91.81 84 ALA A N 1
ATOM 662 C CA . ALA A 1 84 ? 33.5 -29.844 -25.594 1 91.81 84 ALA A CA 1
ATOM 663 C C . ALA A 1 84 ? 34.375 -30.094 -24.375 1 91.81 84 ALA A C 1
ATOM 665 O O . ALA A 1 84 ? 35.594 -30.016 -24.453 1 91.81 84 ALA A O 1
ATOM 666 N N . ILE A 1 85 ? 33.781 -30.422 -23.266 1 92.06 85 ILE A N 1
ATOM 667 C CA . ILE A 1 85 ? 34.531 -30.703 -22.047 1 92.06 85 ILE A CA 1
ATOM 668 C C . ILE A 1 85 ? 35.312 -31.984 -22.203 1 92.06 85 ILE A C 1
ATOM 670 O O . ILE A 1 85 ? 36.5 -32.062 -21.828 1 92.06 85 ILE A O 1
ATOM 674 N N . ALA A 1 86 ? 34.688 -33.031 -22.859 1 91.19 86 ALA A N 1
ATOM 675 C CA . ALA A 1 86 ? 35.375 -34.312 -23.078 1 91.19 86 ALA A CA 1
ATOM 676 C C . ALA A 1 86 ? 36.594 -34.125 -23.969 1 91.19 86 ALA A C 1
ATOM 678 O O . ALA A 1 86 ? 37.656 -34.688 -23.688 1 91.19 86 ALA A O 1
ATOM 679 N N . GLU A 1 87 ? 36.5 -33.375 -24.953 1 90.25 87 GLU A N 1
ATOM 680 C CA . GLU A 1 87 ? 37.594 -33.156 -25.906 1 90.25 87 GLU A CA 1
ATOM 681 C C . GLU A 1 87 ? 38.719 -32.344 -25.297 1 90.25 87 GLU A C 1
ATOM 683 O O . GLU A 1 87 ? 39.906 -32.656 -25.5 1 90.25 87 GLU A O 1
ATOM 688 N N . LYS A 1 88 ? 38.406 -31.344 -24.531 1 87.25 88 LYS A N 1
ATOM 689 C CA . LYS A 1 88 ? 39.406 -30.453 -23.953 1 87.25 88 LYS A CA 1
ATOM 690 C C . LYS A 1 88 ? 40.125 -31.109 -22.797 1 87.25 88 LYS A C 1
ATOM 692 O O . LYS A 1 88 ? 41.281 -30.812 -22.531 1 87.25 88 LYS A O 1
ATOM 697 N N . CYS A 1 89 ? 39.5 -31.984 -22.094 1 78.94 89 CYS A N 1
ATOM 698 C CA . CYS A 1 89 ? 40.062 -32.531 -20.875 1 78.94 89 CYS A CA 1
ATOM 699 C C . CYS A 1 89 ? 40.875 -33.812 -21.188 1 78.94 89 CYS A C 1
ATOM 701 O O . CYS A 1 89 ? 41.719 -34.219 -20.375 1 78.94 89 CYS A O 1
ATOM 703 N N . THR A 1 90 ? 40.688 -34.406 -22.438 1 86.12 90 THR A N 1
ATOM 704 C CA . THR A 1 90 ? 41.344 -35.656 -22.797 1 86.12 90 THR A CA 1
ATOM 705 C C . THR A 1 90 ? 42.844 -35.531 -22.719 1 86.12 90 THR A C 1
ATOM 707 O O . THR A 1 90 ? 43.531 -36.344 -22.109 1 86.12 90 THR A O 1
ATOM 710 N N . PRO A 1 91 ? 43.438 -34.344 -23.141 1 86.56 91 PRO A N 1
ATOM 711 C CA . PRO A 1 91 ? 44.906 -34.25 -23.031 1 86.56 91 PRO A CA 1
ATOM 712 C C . PRO A 1 91 ? 45.375 -34.094 -21.594 1 86.56 91 PRO A C 1
ATOM 714 O O . PRO A 1 91 ? 46.469 -34.5 -21.25 1 86.56 91 PRO A O 1
ATOM 717 N N . TYR A 1 92 ? 44.531 -33.594 -20.734 1 87.69 92 TYR A N 1
ATOM 718 C CA . TYR A 1 92 ? 44.938 -33.312 -19.359 1 87.69 92 TYR A CA 1
ATOM 719 C C . TYR A 1 92 ? 44.812 -34.562 -18.484 1 87.69 92 TYR A C 1
ATOM 721 O O . TYR A 1 92 ? 45.406 -34.625 -17.391 1 87.69 92 TYR A O 1
ATOM 729 N N . SER A 1 93 ? 44 -35.5 -18.953 1 85.69 93 SER A N 1
ATOM 730 C CA . SER A 1 93 ? 43.844 -36.75 -18.219 1 85.69 93 SER A CA 1
ATOM 731 C C . SER A 1 93 ? 45 -37.688 -18.484 1 85.69 93 SER A C 1
ATOM 733 O O . SER A 1 93 ? 45.219 -38.625 -17.703 1 85.69 93 SER A O 1
ATOM 735 N N . ALA A 1 94 ? 45.688 -37.5 -19.531 1 81.56 94 ALA A N 1
ATOM 736 C CA . ALA A 1 94 ? 46.781 -38.375 -19.906 1 81.56 94 ALA A CA 1
ATOM 737 C C . ALA A 1 94 ? 48.125 -37.875 -19.406 1 81.56 94 ALA A C 1
ATOM 739 O O . ALA A 1 94 ? 49.125 -38.594 -19.438 1 81.56 94 ALA A O 1
ATOM 740 N N . CYS A 1 95 ? 48.188 -36.656 -18.828 1 78.88 95 CYS A N 1
ATOM 741 C CA . CYS A 1 95 ? 49.438 -36.062 -18.406 1 78.88 95 CYS A CA 1
ATOM 742 C C . CYS A 1 95 ? 49.75 -36.438 -16.969 1 78.88 95 CYS A C 1
ATOM 744 O O . CYS A 1 95 ? 48.875 -36.75 -16.188 1 78.88 95 CYS A O 1
ATOM 746 N N . ARG A 1 96 ? 51.125 -36.781 -16.547 1 80.31 96 ARG A N 1
ATOM 747 C CA . ARG A 1 96 ? 51.562 -37.062 -15.195 1 80.31 96 ARG A CA 1
ATOM 748 C C . ARG A 1 96 ? 51.781 -35.781 -14.398 1 80.31 96 ARG A C 1
ATOM 750 O O . ARG A 1 96 ? 52.875 -35.219 -14.43 1 80.31 96 ARG A O 1
ATOM 757 N N . SER A 1 97 ? 50.594 -35.094 -14 1 82.25 97 SER A N 1
ATOM 758 C CA . SER A 1 97 ? 50.656 -33.875 -13.18 1 82.25 97 SER A CA 1
ATOM 759 C C . SER A 1 97 ? 49.781 -34 -11.945 1 82.25 97 SER A C 1
ATOM 761 O O . SER A 1 97 ? 49.094 -35.031 -11.75 1 82.25 97 SER A O 1
ATOM 763 N N . SER A 1 98 ? 49.75 -33.094 -11.008 1 81.56 98 SER A N 1
ATOM 764 C CA . SER A 1 98 ? 49.031 -33.062 -9.75 1 81.56 98 SER A CA 1
ATOM 765 C C . SER A 1 98 ? 47.531 -33 -9.992 1 81.56 98 SER A C 1
ATOM 767 O O . SER A 1 98 ? 46.719 -33.312 -9.102 1 81.56 98 SER A O 1
ATOM 769 N N . TYR A 1 99 ? 47.125 -32.625 -11.195 1 85.31 99 TYR A N 1
ATOM 770 C CA . TYR A 1 99 ? 45.688 -32.469 -11.453 1 85.31 99 TYR A CA 1
ATOM 771 C C . TYR A 1 99 ? 45.156 -33.625 -12.273 1 85.31 99 TYR A C 1
ATOM 773 O O . TYR A 1 99 ? 44 -33.656 -12.633 1 85.31 99 TYR A O 1
ATOM 781 N N . THR A 1 100 ? 46 -34.656 -12.57 1 86.69 100 THR A N 1
ATOM 782 C CA . THR A 1 100 ? 45.625 -35.75 -13.438 1 86.69 100 THR A CA 1
ATOM 783 C C . THR A 1 100 ? 44.469 -36.531 -12.844 1 86.69 100 THR A C 1
ATOM 785 O O . THR A 1 100 ? 43.562 -37 -13.578 1 86.69 100 THR A O 1
ATOM 788 N N . SER A 1 101 ? 44.406 -36.656 -11.562 1 85.69 101 SER A N 1
ATOM 789 C CA . SER A 1 101 ? 43.312 -37.438 -10.938 1 85.69 101 SER A CA 1
ATOM 790 C C . SER A 1 101 ? 41.969 -36.719 -11.125 1 85.69 101 SER A C 1
ATOM 792 O O . SER A 1 101 ? 40.969 -37.406 -11.352 1 85.69 101 SER A O 1
ATOM 794 N N . ILE A 1 102 ? 42.031 -35.406 -11.086 1 87.31 102 ILE A N 1
ATOM 795 C CA . ILE A 1 102 ? 40.812 -34.625 -11.227 1 87.31 102 ILE A CA 1
ATOM 796 C C . ILE A 1 102 ? 40.281 -34.781 -12.648 1 87.31 102 ILE A C 1
ATOM 798 O O . ILE A 1 102 ? 39.062 -35.031 -12.852 1 87.31 102 ILE A O 1
ATOM 802 N N . TYR A 1 103 ? 41.156 -34.719 -13.617 1 89.75 103 TYR A N 1
ATOM 803 C CA . TYR A 1 103 ? 40.719 -34.75 -15.008 1 89.75 103 TYR A CA 1
ATOM 804 C C . TYR A 1 103 ? 40.375 -36.156 -15.445 1 89.75 103 TYR A C 1
ATOM 806 O O . TYR A 1 103 ? 39.562 -36.375 -16.359 1 89.75 103 TYR A O 1
ATOM 814 N N . GLN A 1 104 ? 40.938 -37.219 -14.742 1 88.94 104 GLN A N 1
ATOM 815 C CA . GLN A 1 104 ? 40.5 -38.594 -14.984 1 88.94 104 GLN A CA 1
ATOM 816 C C . GLN A 1 104 ? 39.062 -38.812 -14.484 1 88.94 104 GLN A C 1
ATOM 818 O O . GLN A 1 104 ? 38.281 -39.438 -15.172 1 88.94 104 GLN A O 1
ATOM 823 N N . GLU A 1 105 ? 38.844 -38.25 -13.312 1 87.12 105 GLU A N 1
ATOM 824 C CA . GLU A 1 105 ? 37.5 -38.375 -12.773 1 87.12 105 GLU A CA 1
ATOM 825 C C . GLU A 1 105 ? 36.5 -37.594 -13.633 1 87.12 105 GLU A C 1
ATOM 827 O O . GLU A 1 105 ? 35.406 -38.062 -13.891 1 87.12 105 GLU A O 1
ATOM 832 N N . LEU A 1 106 ? 36.875 -36.406 -14.062 1 88.5 106 LEU A N 1
ATOM 833 C CA . LEU A 1 106 ? 36.031 -35.562 -14.914 1 88.5 106 LEU A CA 1
ATOM 834 C C . LEU A 1 106 ? 35.75 -36.281 -16.234 1 88.5 106 LEU A C 1
ATOM 836 O O . LEU A 1 106 ? 34.625 -36.25 -16.734 1 88.5 106 LEU A O 1
ATOM 840 N N . LYS A 1 107 ? 36.781 -36.938 -16.766 1 88.81 107 LYS A N 1
ATOM 841 C CA . LYS A 1 107 ? 36.594 -37.688 -18.016 1 88.81 107 LYS A CA 1
ATOM 842 C C . LYS A 1 107 ? 35.625 -38.844 -17.844 1 88.81 107 LYS A C 1
ATOM 844 O O . LYS A 1 107 ? 34.75 -39.062 -18.703 1 88.81 107 LYS A O 1
ATOM 849 N N . THR A 1 108 ? 35.656 -39.5 -16.75 1 86.62 108 THR A N 1
ATOM 850 C CA . THR A 1 108 ? 34.75 -40.625 -16.484 1 86.62 108 THR A CA 1
ATOM 851 C C . THR A 1 108 ? 33.312 -40.125 -16.359 1 86.62 108 THR A C 1
ATOM 853 O O . THR A 1 108 ? 32.406 -40.75 -16.922 1 86.62 108 THR A O 1
ATOM 856 N N . VAL A 1 109 ? 33.156 -39.031 -15.641 1 86.38 109 VAL A N 1
ATOM 857 C CA . VAL A 1 109 ? 31.797 -38.5 -15.43 1 86.38 109 VAL A CA 1
ATOM 858 C C . VAL A 1 109 ? 31.219 -38.031 -16.75 1 86.38 109 VAL A C 1
ATOM 860 O O . VAL A 1 109 ? 30.062 -38.312 -17.078 1 86.38 109 VAL A O 1
ATOM 863 N N . VAL A 1 110 ? 32.031 -37.375 -17.562 1 89.81 110 VAL A N 1
ATOM 864 C CA . VAL A 1 110 ? 31.578 -36.812 -18.812 1 89.81 110 VAL A CA 1
ATOM 865 C C . VAL A 1 110 ? 31.266 -37.938 -19.812 1 89.81 110 VAL A C 1
ATOM 867 O O . VAL A 1 110 ? 30.266 -37.875 -20.516 1 89.81 110 VAL A O 1
ATOM 870 N N . GLU A 1 111 ? 32.094 -39 -19.828 1 87.81 111 GLU A N 1
ATOM 871 C CA . GLU A 1 111 ? 31.859 -40.125 -20.719 1 87.81 111 GLU A CA 1
ATOM 872 C C . GLU A 1 111 ? 30.594 -40.906 -20.328 1 87.81 111 GLU A C 1
ATOM 874 O O . GLU A 1 111 ? 29.844 -41.344 -21.188 1 87.81 111 GLU A O 1
ATOM 879 N N . THR A 1 112 ? 30.359 -40.938 -19.016 1 85.5 112 THR A N 1
ATOM 880 C CA . THR A 1 112 ? 29.141 -41.594 -18.547 1 85.5 112 THR A CA 1
ATOM 881 C C . THR A 1 112 ? 27.906 -40.812 -19 1 85.5 112 THR A C 1
ATOM 883 O O . THR A 1 112 ? 26.922 -41.406 -19.438 1 85.5 112 THR A O 1
ATOM 886 N N . TYR A 1 113 ? 28 -39.5 -18.922 1 86.88 113 TYR A N 1
ATOM 887 C CA . TYR A 1 113 ? 26.859 -38.688 -19.297 1 86.88 113 TYR A CA 1
ATOM 888 C C . TYR A 1 113 ? 26.641 -38.688 -20.797 1 86.88 113 TYR A C 1
ATOM 890 O O . TYR A 1 113 ? 25.5 -38.656 -21.281 1 86.88 113 TYR A O 1
ATOM 898 N N . LEU A 1 114 ? 27.75 -38.75 -21.562 1 87.5 114 LEU A N 1
ATOM 899 C CA . LEU A 1 114 ? 27.656 -38.719 -23.016 1 87.5 114 LEU A CA 1
ATOM 900 C C . LEU A 1 114 ? 27.078 -40 -23.562 1 87.5 114 LEU A C 1
ATOM 902 O O . LEU A 1 114 ? 26.359 -40 -24.562 1 87.5 114 LEU A O 1
ATOM 906 N N . HIS A 1 115 ? 27.281 -41.125 -22.859 1 85.44 115 HIS A N 1
ATOM 907 C CA . HIS A 1 115 ? 26.859 -42.406 -23.391 1 85.44 115 HIS A CA 1
ATOM 908 C C . HIS A 1 115 ? 25.562 -42.875 -22.734 1 85.44 115 HIS A C 1
ATOM 910 O O . HIS A 1 115 ? 24.984 -43.875 -23.141 1 85.44 115 HIS A O 1
ATOM 916 N N . HIS A 1 116 ? 25.109 -42.188 -21.812 1 84.31 116 HIS A N 1
ATOM 917 C CA . HIS A 1 116 ? 23.875 -42.594 -21.156 1 84.31 116 HIS A CA 1
ATOM 918 C C . HIS A 1 116 ? 22.656 -42.188 -21.984 1 84.31 116 HIS A C 1
ATOM 920 O O . HIS A 1 116 ? 22.516 -41.062 -22.406 1 84.31 116 HIS A O 1
ATOM 926 N N . LYS A 1 117 ? 21.844 -43.188 -22.406 1 82.81 117 LYS A N 1
ATOM 927 C CA . LYS A 1 117 ? 20.562 -42.969 -23.078 1 82.81 117 LYS A CA 1
ATOM 928 C C . LYS A 1 117 ? 19.391 -43.25 -22.141 1 82.81 117 LYS A C 1
ATOM 930 O O . LYS A 1 117 ? 19.219 -44.375 -21.688 1 82.81 117 LYS A O 1
ATOM 935 N N . PRO A 1 118 ? 18.672 -42.188 -21.891 1 84.69 118 PRO A N 1
ATOM 936 C CA . PRO A 1 118 ? 17.516 -42.438 -21.031 1 84.69 118 PRO A CA 1
ATOM 937 C C . PRO A 1 118 ? 16.594 -43.531 -21.594 1 84.69 118 PRO A C 1
ATOM 939 O O . PRO A 1 118 ? 16.453 -43.656 -22.812 1 84.69 118 PRO A O 1
ATOM 942 N N . LEU A 1 119 ? 15.938 -44.375 -20.844 1 81.69 119 LEU A N 1
ATOM 943 C CA . LEU A 1 119 ? 15.008 -45.469 -21.141 1 81.69 119 LEU A CA 1
ATOM 944 C C . LEU A 1 119 ? 15.742 -46.688 -21.688 1 81.69 119 LEU A C 1
ATOM 946 O O . LEU A 1 119 ? 15.117 -47.625 -22.172 1 81.69 119 LEU A O 1
ATOM 950 N N . SER A 1 120 ? 17.141 -46.594 -21.703 1 81.81 120 SER A N 1
ATOM 951 C CA . SER A 1 120 ? 17.906 -47.719 -22.234 1 81.81 120 SER A CA 1
ATOM 952 C C . SER A 1 120 ? 17.656 -49 -21.453 1 81.81 120 SER A C 1
ATOM 954 O O . SER A 1 120 ? 17.938 -50.094 -21.938 1 81.81 120 SER A O 1
ATOM 956 N N . TYR A 1 121 ? 17.109 -48.812 -20.234 1 76.5 121 TYR A N 1
ATOM 957 C CA . TYR A 1 121 ? 16.812 -50 -19.422 1 76.5 121 TYR A CA 1
ATOM 958 C C . TYR A 1 121 ? 15.75 -50.875 -20.094 1 76.5 121 TYR A C 1
ATOM 960 O O . TYR A 1 121 ? 15.656 -52.062 -19.797 1 76.5 121 TYR A O 1
ATOM 968 N N . MET A 1 122 ? 15.023 -50.344 -21.016 1 80.75 122 MET A N 1
ATOM 969 C CA . MET A 1 122 ? 13.945 -51.062 -21.672 1 80.75 122 MET A CA 1
ATOM 970 C C . MET A 1 122 ? 14.5 -51.969 -22.766 1 80.75 122 MET A C 1
ATOM 972 O O . MET A 1 122 ? 13.82 -52.906 -23.219 1 80.75 122 MET A O 1
ATOM 976 N N . LEU A 1 123 ? 15.773 -51.656 -23.312 1 77.88 123 LEU A N 1
ATOM 977 C CA . LEU A 1 123 ? 16.422 -52.438 -24.375 1 77.88 123 LEU A CA 1
ATOM 978 C C . LEU A 1 123 ? 17.062 -53.688 -23.781 1 77.88 123 LEU A C 1
ATOM 980 O O . LEU A 1 123 ? 17.594 -54.531 -24.531 1 77.88 123 LEU A O 1
ATOM 984 N N . GLY A 1 124 ? 16.781 -54.188 -22.484 1 63.53 124 GLY A N 1
ATOM 985 C CA . GLY A 1 124 ? 17.281 -55.406 -21.906 1 63.53 124 GLY A CA 1
ATOM 986 C C . GLY A 1 124 ? 18.656 -55.281 -21.266 1 63.53 124 GLY A C 1
ATOM 987 O O . GLY A 1 124 ? 19.297 -56.25 -20.922 1 63.53 124 GLY A O 1
ATOM 988 N N . ARG A 1 125 ? 19.359 -54.219 -21.422 1 51.03 125 ARG A N 1
ATOM 989 C CA . ARG A 1 125 ? 20.734 -54.219 -20.922 1 51.03 125 ARG A CA 1
ATOM 990 C C . ARG A 1 125 ? 20.766 -54.281 -19.406 1 51.03 125 ARG A C 1
ATOM 992 O O . ARG A 1 125 ? 20 -53.562 -18.734 1 51.03 125 ARG A O 1
ATOM 999 N N . THR A 1 126 ? 21.25 -55.344 -18.828 1 43 126 THR A N 1
ATOM 1000 C CA . THR A 1 126 ? 21.5 -55.688 -17.422 1 43 126 THR A CA 1
ATOM 1001 C C . THR A 1 126 ? 22.219 -54.531 -16.719 1 43 126 THR A C 1
ATOM 1003 O O . THR A 1 126 ? 23.312 -54.156 -17.109 1 43 126 THR A O 1
ATOM 1006 N N . LEU A 1 127 ? 21.641 -53.594 -16.266 1 41.38 127 LEU A N 1
ATOM 1007 C CA . LEU A 1 127 ? 22.312 -52.562 -15.469 1 41.38 127 LEU A CA 1
ATOM 1008 C C . LEU A 1 127 ? 23.156 -53.219 -14.359 1 41.38 127 LEU A C 1
ATOM 1010 O O . LEU A 1 127 ? 22.812 -54.281 -13.859 1 41.38 127 LEU A O 1
ATOM 1014 N N . PRO A 1 128 ? 24.391 -52.844 -14.234 1 38.22 128 PRO A N 1
ATOM 1015 C CA . PRO A 1 128 ? 25.203 -53.438 -13.156 1 38.22 128 PRO A CA 1
ATOM 1016 C C . PRO A 1 128 ? 24.5 -53.375 -11.797 1 38.22 128 PRO A C 1
ATOM 1018 O O . PRO A 1 128 ? 23.688 -52.5 -11.555 1 38.22 128 PRO A O 1
ATOM 1021 N N . PRO A 1 129 ? 24.531 -54.531 -10.977 1 35.09 129 PRO A N 1
ATOM 1022 C CA . PRO A 1 129 ? 23.875 -54.75 -9.68 1 35.09 129 PRO A CA 1
ATOM 1023 C C . PRO A 1 129 ? 24.188 -53.625 -8.688 1 35.09 129 PRO A C 1
ATOM 1025 O O . PRO A 1 129 ? 25.359 -53.375 -8.383 1 35.09 129 PRO A O 1
ATOM 1028 N N . GLY A 1 130 ? 23.656 -52.562 -8.719 1 34.41 130 GLY A N 1
ATOM 1029 C CA . GLY A 1 130 ? 23.984 -51.594 -7.664 1 34.41 130 GLY A CA 1
ATOM 1030 C C . GLY A 1 130 ? 23.875 -52.219 -6.273 1 34.41 130 GLY A C 1
ATOM 1031 O O . GLY A 1 130 ? 23.562 -53.375 -6.125 1 34.41 130 GLY A O 1
ATOM 1032 N N . LYS A 1 131 ? 24.203 -51.5 -5.113 1 35.97 131 LYS A N 1
ATOM 1033 C CA . LYS A 1 131 ? 24.312 -51.906 -3.721 1 35.97 131 LYS A CA 1
ATOM 1034 C C . LYS A 1 131 ? 23.109 -52.719 -3.279 1 35.97 131 LYS A C 1
ATOM 1036 O O . LYS A 1 131 ? 22.031 -52.625 -3.881 1 35.97 131 LYS A O 1
ATOM 1041 N N . GLU A 1 132 ? 23.266 -53.625 -2.15 1 34.53 132 GLU A N 1
ATOM 1042 C CA . GLU A 1 132 ? 22.391 -54.531 -1.397 1 34.53 132 GLU A CA 1
ATOM 1043 C C . GLU A 1 132 ? 21.062 -53.844 -1.062 1 34.53 132 GLU A C 1
ATOM 1045 O O . GLU A 1 132 ? 21.016 -52.938 -0.218 1 34.53 132 GLU A O 1
ATOM 1050 N N . ALA A 1 133 ? 20.359 -53.5 -1.896 1 36.25 133 ALA A N 1
ATOM 1051 C CA . ALA A 1 133 ? 19.094 -52.781 -1.798 1 36.25 133 ALA A CA 1
ATOM 1052 C C . ALA A 1 133 ? 18.078 -53.562 -0.977 1 36.25 133 ALA A C 1
ATOM 1054 O O . ALA A 1 133 ? 18.156 -54.781 -0.871 1 36.25 133 ALA A O 1
ATOM 1055 N N . LEU A 1 134 ? 17.344 -53 -0.042 1 35.53 134 LEU A N 1
ATOM 1056 C CA . LEU A 1 134 ? 16.312 -53.562 0.834 1 35.53 134 LEU A CA 1
ATOM 1057 C C . LEU A 1 134 ? 15.398 -54.5 0.066 1 35.53 134 LEU A C 1
ATOM 1059 O O . LEU A 1 134 ? 14.969 -54.188 -1.047 1 35.53 134 LEU A O 1
ATOM 1063 N N . ILE A 1 135 ? 15.539 -55.781 0.146 1 38.31 135 ILE A N 1
ATOM 1064 C CA . ILE A 1 135 ? 14.68 -56.906 -0.232 1 38.31 135 ILE A CA 1
ATOM 1065 C C . ILE A 1 135 ? 13.227 -56.531 0.049 1 38.31 135 ILE A C 1
ATOM 1067 O O . ILE A 1 135 ? 12.844 -56.344 1.201 1 38.31 135 ILE A O 1
ATOM 1071 N N . PHE A 1 136 ? 12.562 -55.75 -0.687 1 40.31 136 PHE A N 1
ATOM 1072 C CA . PHE A 1 136 ? 11.156 -55.562 -0.36 1 40.31 136 PHE A CA 1
ATOM 1073 C C . PHE A 1 136 ? 10.375 -56.844 -0.586 1 40.31 136 PHE A C 1
ATOM 1075 O O . PHE A 1 136 ? 10.344 -57.375 -1.701 1 40.31 136 PHE A O 1
ATOM 1082 N N . ARG A 1 137 ? 10.227 -57.75 0.259 1 38.84 137 ARG A N 1
ATOM 1083 C CA . ARG A 1 137 ? 9.328 -58.875 0.396 1 38.84 137 ARG A CA 1
ATOM 1084 C C . ARG A 1 137 ? 7.914 -58.531 -0.046 1 38.84 137 ARG A C 1
ATOM 1086 O O . ARG A 1 137 ? 6.949 -59.188 0.356 1 38.84 137 ARG A O 1
ATOM 1093 N N . GLN A 1 138 ? 7.426 -57.219 -0.511 1 43.84 138 GLN A N 1
ATOM 1094 C CA . GLN A 1 138 ? 6.039 -56.938 -0.145 1 43.84 138 GLN A CA 1
ATOM 1095 C C . GLN A 1 138 ? 5.07 -57.688 -1.037 1 43.84 138 GLN A C 1
ATOM 1097 O O . GLN A 1 138 ? 5.121 -57.594 -2.264 1 43.84 138 GLN A O 1
ATOM 1102 N N . ASN A 1 139 ? 4.406 -58.625 -0.707 1 48.84 139 ASN A N 1
ATOM 1103 C CA . ASN A 1 139 ? 3.15 -59.312 -0.938 1 48.84 139 ASN A CA 1
ATOM 1104 C C . ASN A 1 139 ? 2.143 -58.438 -1.678 1 48.84 139 ASN A C 1
ATOM 1106 O O . ASN A 1 139 ? 1.256 -58.969 -2.363 1 48.84 139 ASN A O 1
ATOM 1110 N N . GLU A 1 140 ? 2.264 -57.094 -1.663 1 59.88 140 GLU A N 1
ATOM 1111 C CA . GLU A 1 140 ? 1.155 -56.281 -2.129 1 59.88 140 GLU A CA 1
ATOM 1112 C C . GLU A 1 140 ? 1.2 -56.094 -3.645 1 59.88 140 GLU A C 1
ATOM 1114 O O . GLU A 1 140 ? 0.163 -55.906 -4.285 1 59.88 140 GLU A O 1
ATOM 1119 N N . LEU A 1 141 ? 2.436 -56.25 -4.312 1 61.5 141 LEU A N 1
ATOM 1120 C CA . LEU A 1 141 ? 2.488 -56.156 -5.766 1 61.5 141 LEU A CA 1
ATOM 1121 C C . LEU A 1 141 ? 1.747 -57.312 -6.418 1 61.5 141 LEU A C 1
ATOM 1123 O O . LEU A 1 141 ? 1.231 -57.188 -7.531 1 61.5 141 LEU A O 1
ATOM 1127 N N . ASN A 1 142 ? 1.72 -58.375 -5.629 1 60.09 142 ASN A N 1
ATOM 1128 C CA . ASN A 1 142 ? 1.036 -59.531 -6.168 1 60.09 142 ASN A CA 1
ATOM 1129 C C . ASN A 1 142 ? -0.479 -59.344 -6.148 1 60.09 142 ASN A C 1
ATOM 1131 O O . ASN A 1 142 ? -1.205 -60.125 -6.789 1 60.09 142 ASN A O 1
ATOM 1135 N N . SER A 1 143 ? -0.912 -58.25 -5.469 1 72 143 SER A N 1
ATOM 1136 C CA . SER A 1 143 ? -2.355 -58.062 -5.375 1 72 143 SER A CA 1
ATOM 1137 C C . SER A 1 143 ? -2.869 -57.156 -6.488 1 72 143 SER A C 1
ATOM 1139 O O . SER A 1 143 ? -4.066 -56.844 -6.559 1 72 143 SER A O 1
ATOM 1141 N N . ASN A 1 144 ? -1.952 -56.875 -7.477 1 79.94 144 ASN A N 1
ATOM 1142 C CA . ASN A 1 144 ? -2.418 -56.031 -8.562 1 79.94 144 ASN A CA 1
ATOM 1143 C C . ASN A 1 144 ? -3.168 -56.844 -9.625 1 79.94 144 ASN A C 1
ATOM 1145 O O . ASN A 1 144 ? -2.846 -58 -9.875 1 79.94 144 ASN A O 1
ATOM 1149 N N . PRO A 1 145 ? -4.262 -56.25 -10.133 1 85.12 145 PRO A N 1
ATOM 1150 C CA . PRO A 1 145 ? -5.008 -56.938 -11.18 1 85.12 145 PRO A CA 1
ATOM 1151 C C . PRO A 1 145 ? -4.117 -57.406 -12.336 1 85.12 145 PRO A C 1
ATOM 1153 O O . PRO A 1 145 ? -3.174 -56.688 -12.703 1 85.12 145 PRO A O 1
ATOM 1156 N N . ASP A 1 146 ? -4.336 -58.531 -12.906 1 85.31 146 ASP A N 1
ATOM 1157 C CA . ASP A 1 146 ? -3.502 -59.156 -13.906 1 85.31 146 ASP A CA 1
ATOM 1158 C C . ASP A 1 146 ? -3.51 -58.406 -15.219 1 85.31 146 ASP A C 1
ATOM 1160 O O . ASP A 1 146 ? -2.533 -58.438 -15.977 1 85.31 146 ASP A O 1
ATOM 1164 N N . TYR A 1 147 ? -4.668 -57.688 -15.469 1 89.25 147 TYR A N 1
ATOM 1165 C CA . TYR A 1 147 ? -4.762 -57 -16.766 1 89.25 147 TYR A CA 1
ATOM 1166 C C . TYR A 1 147 ? -3.676 -55.938 -16.891 1 89.25 147 TYR A C 1
ATOM 1168 O O . TYR A 1 147 ? -3.268 -55.594 -18 1 89.25 147 TYR A O 1
ATOM 1176 N N . ILE A 1 148 ? -3.111 -55.5 -15.789 1 88.12 148 ILE A N 1
ATOM 1177 C CA . ILE A 1 148 ? -2.105 -54.438 -15.781 1 88.12 148 ILE A CA 1
ATOM 1178 C C . ILE A 1 148 ? -0.794 -54.969 -16.359 1 88.12 148 ILE A C 1
ATOM 1180 O O . ILE A 1 148 ? -0.127 -54.281 -17.125 1 88.12 148 ILE A O 1
ATOM 1184 N N . GLN A 1 149 ? -0.472 -56.125 -16 1 83.5 149 GLN A N 1
ATOM 1185 C CA . GLN A 1 149 ? 0.764 -56.75 -16.469 1 83.5 149 GLN A CA 1
ATOM 1186 C C . GLN A 1 149 ? 0.606 -57.281 -17.891 1 83.5 149 GLN A C 1
ATOM 1188 O O . GLN A 1 149 ? 1.499 -57.094 -18.719 1 83.5 149 GLN A O 1
ATOM 1193 N N . LYS A 1 150 ? -0.584 -57.875 -18.188 1 85.12 150 LYS A N 1
ATOM 1194 C CA . LYS A 1 150 ? -0.812 -58.469 -19.484 1 85.12 150 LYS A CA 1
ATOM 1195 C C . LYS A 1 150 ? -0.855 -57.406 -20.594 1 85.12 150 LYS A C 1
ATOM 1197 O O . LYS A 1 150 ? -0.438 -57.656 -21.719 1 85.12 150 LYS A O 1
ATOM 1202 N N . CYS A 1 151 ? -1.305 -56.219 -20.188 1 88.88 151 CYS A N 1
ATOM 1203 C CA . CYS A 1 151 ? -1.434 -55.156 -21.188 1 88.88 151 CYS A CA 1
ATOM 1204 C C . CYS A 1 151 ? -0.31 -54.125 -21.031 1 88.88 151 CYS A C 1
ATOM 1206 O O . CYS A 1 151 ? -0.367 -53.031 -21.625 1 88.88 151 CYS A O 1
ATOM 1208 N N . HIS A 1 152 ? 0.748 -54.312 -20.266 1 85.25 152 HIS A N 1
ATOM 1209 C CA . HIS A 1 152 ? 1.935 -53.5 -20.094 1 85.25 152 HIS A CA 1
ATOM 1210 C C . HIS A 1 152 ? 1.558 -52.062 -19.703 1 85.25 152 HIS A C 1
ATOM 1212 O O . HIS A 1 152 ? 2.055 -51.094 -20.281 1 85.25 152 HIS A O 1
ATOM 1218 N N . LEU A 1 153 ? 0.607 -52.062 -18.766 1 87.56 153 LEU A N 1
ATOM 1219 C CA . LEU A 1 153 ? 0.157 -50.75 -18.359 1 87.56 153 LEU A CA 1
ATOM 1220 C C . LEU A 1 153 ? 1.062 -50.188 -17.266 1 87.56 153 LEU A C 1
ATOM 1222 O O . LEU A 1 153 ? 0.909 -49.031 -16.859 1 87.56 153 LEU A O 1
ATOM 1226 N N . GLN A 1 154 ? 2.008 -50.906 -16.766 1 84.38 154 GLN A N 1
ATOM 1227 C CA . GLN A 1 154 ? 3.051 -50.5 -15.828 1 84.38 154 GLN A CA 1
ATOM 1228 C C . GLN A 1 154 ? 4.418 -51 -16.266 1 84.38 154 GLN A C 1
ATOM 1230 O O . GLN A 1 154 ? 4.512 -51.906 -17.109 1 84.38 154 GLN A O 1
ATOM 1235 N N . PRO A 1 155 ? 5.469 -50.281 -15.852 1 79.69 155 PRO A N 1
ATOM 1236 C CA . PRO A 1 155 ? 6.801 -50.719 -16.25 1 79.69 155 PRO A CA 1
ATOM 1237 C C . PRO A 1 155 ? 7.094 -52.156 -15.781 1 79.69 155 PRO A C 1
ATOM 1239 O O . PRO A 1 155 ? 6.613 -52.562 -14.727 1 79.69 155 PRO A O 1
ATOM 1242 N N . PRO A 1 156 ? 7.758 -52.812 -16.703 1 72 156 PRO A N 1
ATOM 1243 C CA . PRO A 1 156 ? 8.047 -54.219 -16.359 1 72 156 PRO A CA 1
ATOM 1244 C C . PRO A 1 156 ? 9.023 -54.344 -15.18 1 72 156 PRO A C 1
ATOM 1246 O O . PRO A 1 156 ? 9.93 -53.5 -15.047 1 72 156 PRO A O 1
ATOM 1249 N N . ILE A 1 157 ? 8.547 -55.125 -14.188 1 65.12 157 ILE A N 1
ATOM 1250 C CA . ILE A 1 157 ? 9.438 -55.406 -13.07 1 65.12 157 ILE A CA 1
ATOM 1251 C C . ILE A 1 157 ? 10.195 -56.719 -13.336 1 65.12 157 ILE A C 1
ATOM 1253 O O . ILE A 1 157 ? 9.586 -57.719 -13.688 1 65.12 157 ILE A O 1
ATOM 1257 N N . ALA A 1 158 ? 11.508 -56.625 -13.703 1 55.34 158 ALA A N 1
ATOM 1258 C CA . ALA A 1 158 ? 12.258 -57.875 -13.93 1 55.34 158 ALA A CA 1
ATOM 1259 C C . ALA A 1 158 ? 12.047 -58.844 -12.789 1 55.34 158 ALA A C 1
ATOM 1261 O O . ALA A 1 158 ? 12.156 -58.5 -11.609 1 55.34 158 ALA A O 1
ATOM 1262 N N . GLN A 1 159 ? 11.102 -59.781 -12.945 1 48.06 159 GLN A N 1
ATOM 1263 C CA . GLN A 1 159 ? 10.797 -60.844 -11.984 1 48.06 159 GLN A CA 1
ATOM 1264 C C . GLN A 1 159 ? 12.062 -61.594 -11.562 1 48.06 159 GLN A C 1
ATOM 1266 O O . GLN A 1 159 ? 11.992 -62.562 -10.836 1 48.06 159 GLN A O 1
ATOM 1271 N N . HIS A 1 160 ? 13.211 -61.5 -12.25 1 42.62 160 HIS A N 1
ATOM 1272 C CA . HIS A 1 160 ? 14.016 -62.688 -12.016 1 42.62 160 HIS A CA 1
ATOM 1273 C C . HIS A 1 160 ? 14.117 -63 -10.523 1 42.62 160 HIS A C 1
ATOM 1275 O O . HIS A 1 160 ? 13.906 -64.125 -10.102 1 42.62 160 HIS A O 1
ATOM 1281 N N . THR A 1 161 ? 15.414 -62.688 -10.016 1 40.94 161 THR A N 1
ATOM 1282 C CA . THR A 1 161 ? 16.141 -63.625 -9.156 1 40.94 161 THR A CA 1
ATOM 1283 C C . THR A 1 161 ? 15.398 -63.844 -7.836 1 40.94 161 THR A C 1
ATOM 1285 O O . THR A 1 161 ? 14.531 -63.031 -7.473 1 40.94 161 THR A O 1
ATOM 1288 N N . GLU A 1 162 ? 15.727 -65.062 -7.18 1 40.53 162 GLU A N 1
ATOM 1289 C CA . GLU A 1 162 ? 15.375 -65.625 -5.875 1 40.53 162 GLU A CA 1
ATOM 1290 C C . GLU A 1 162 ? 15.148 -64.5 -4.855 1 40.53 162 GLU A C 1
ATOM 1292 O O . GLU A 1 162 ? 14.414 -64.688 -3.883 1 40.53 162 GLU A O 1
ATOM 1297 N N . LYS A 1 163 ? 16.203 -63.688 -4.566 1 42.22 163 LYS A N 1
ATOM 1298 C CA . LYS A 1 163 ? 16.406 -62.938 -3.342 1 42.22 163 LYS A CA 1
ATOM 1299 C C . LYS A 1 163 ? 15.922 -61.5 -3.516 1 42.22 163 LYS A C 1
ATOM 1301 O O . LYS A 1 163 ? 16.609 -60.656 -4.129 1 42.22 163 LYS A O 1
ATOM 1306 N N . GLY A 1 164 ? 14.461 -60.938 -3.432 1 47.47 164 GLY A N 1
ATOM 1307 C CA . GLY A 1 164 ? 13.555 -59.875 -3.092 1 47.47 164 GLY A CA 1
ATOM 1308 C C . GLY A 1 164 ? 13.578 -58.719 -4.094 1 47.47 164 GLY A C 1
ATOM 1309 O O . GLY A 1 164 ? 14.484 -58.656 -4.926 1 47.47 164 GLY A O 1
ATOM 1310 N N . LYS A 1 165 ? 12.508 -58.125 -4.719 1 53.34 165 LYS A N 1
ATOM 1311 C CA . LYS A 1 165 ? 12.219 -57.031 -5.633 1 53.34 165 LYS A CA 1
ATOM 1312 C C . LYS A 1 165 ? 12.781 -55.719 -5.105 1 53.34 165 LYS A C 1
ATOM 1314 O O . LYS A 1 165 ? 12.609 -55.406 -3.928 1 53.34 165 LYS A O 1
ATOM 1319 N N . ARG A 1 166 ? 13.828 -54.969 -5.832 1 61.44 166 ARG A N 1
ATOM 1320 C CA . ARG A 1 166 ? 14.5 -53.781 -5.348 1 61.44 166 ARG A CA 1
ATOM 1321 C C . ARG A 1 166 ? 13.648 -52.531 -5.605 1 61.44 166 ARG A C 1
ATOM 1323 O O . ARG A 1 166 ? 13.539 -52.062 -6.746 1 61.44 166 ARG A O 1
ATOM 1330 N N . ILE A 1 167 ? 12.664 -52.031 -4.754 1 72.06 167 ILE A N 1
ATOM 1331 C CA . ILE A 1 167 ? 11.867 -50.812 -4.785 1 72.06 167 ILE A CA 1
ATOM 1332 C C . ILE A 1 167 ? 12.648 -49.656 -4.133 1 72.06 167 ILE A C 1
ATOM 1334 O O . ILE A 1 167 ? 13.383 -49.875 -3.168 1 72.06 167 ILE A O 1
ATOM 1338 N N . MET A 1 168 ? 12.711 -48.562 -4.855 1 73.5 168 MET A N 1
ATOM 1339 C CA . MET A 1 168 ? 13.406 -47.375 -4.352 1 73.5 168 MET A CA 1
ATOM 1340 C C . MET A 1 168 ? 12.695 -46.812 -3.125 1 73.5 168 MET A C 1
ATOM 1342 O O . MET A 1 168 ? 11.5 -46.5 -3.178 1 73.5 168 MET A O 1
ATOM 1346 N N . PRO A 1 169 ? 13.336 -46.844 -1.993 1 67.12 169 PRO A N 1
ATOM 1347 C CA . PRO A 1 169 ? 12.703 -46.281 -0.81 1 67.12 169 PRO A CA 1
ATOM 1348 C C . PRO A 1 169 ? 12.688 -44.75 -0.834 1 67.12 169 PRO A C 1
ATOM 1350 O O . PRO A 1 169 ? 13.617 -44.125 -1.352 1 67.12 169 PRO A O 1
ATOM 1353 N N . LEU A 1 170 ? 11.531 -44.125 -0.665 1 72 170 LEU A N 1
ATOM 1354 C CA . LEU A 1 170 ? 11.523 -42.688 -0.495 1 72 170 LEU A CA 1
ATOM 1355 C C . LEU A 1 170 ? 11.648 -42.312 0.978 1 72 170 LEU A C 1
ATOM 1357 O O . LEU A 1 170 ? 11.141 -43 1.849 1 72 170 LEU A O 1
ATOM 1361 N N . SER A 1 171 ? 12.578 -41.438 1.321 1 64.5 171 SER A N 1
ATOM 1362 C CA . SER A 1 171 ? 12.844 -41 2.691 1 64.5 171 SER A CA 1
ATOM 1363 C C . SER A 1 171 ? 11.57 -40.5 3.369 1 64.5 171 SER A C 1
ATOM 1365 O O . SER A 1 171 ? 10.82 -39.688 2.791 1 64.5 171 SER A O 1
ATOM 1367 N N . SER A 1 172 ? 10.969 -41.281 4.289 1 64.38 172 SER A N 1
ATOM 1368 C CA . SER A 1 172 ? 9.828 -40.812 5.07 1 64.38 172 SER A CA 1
ATOM 1369 C C . SER A 1 172 ? 10.273 -40.125 6.344 1 64.38 172 SER A C 1
ATOM 1371 O O . SER A 1 172 ? 11.164 -40.594 7.047 1 64.38 172 SER A O 1
ATOM 1373 N N . TRP A 1 173 ? 10.188 -38.812 6.375 1 69.56 173 TRP A N 1
ATOM 1374 C CA . TRP A 1 173 ? 10.547 -38.094 7.578 1 69.56 173 TRP A CA 1
ATOM 1375 C C . TRP A 1 173 ? 9.305 -37.812 8.422 1 69.56 173 TRP A C 1
ATOM 1377 O O . TRP A 1 173 ? 8.195 -37.719 7.902 1 69.56 173 TRP A O 1
ATOM 1387 N N . SER A 1 174 ? 9.5 -37.906 9.625 1 68.31 174 SER A N 1
ATOM 1388 C CA . SER A 1 174 ? 8.406 -37.594 10.539 1 68.31 174 SER A CA 1
ATOM 1389 C C . SER A 1 174 ? 8.102 -36.125 10.547 1 68.31 174 SER A C 1
ATOM 1391 O O . SER A 1 174 ? 8.945 -35.312 10.172 1 68.31 174 SER A O 1
ATOM 1393 N N . ASP A 1 175 ? 6.902 -35.812 10.828 1 66.38 175 ASP A N 1
ATOM 1394 C CA . ASP A 1 175 ? 6.465 -34.406 10.93 1 66.38 175 ASP A CA 1
ATOM 1395 C C . ASP A 1 175 ? 7.316 -33.625 11.938 1 66.38 175 ASP A C 1
ATOM 1397 O O . ASP A 1 175 ? 7.562 -32.438 11.766 1 66.38 175 ASP A O 1
ATOM 1401 N N . GLU A 1 176 ? 7.738 -34.344 12.977 1 66.25 176 GLU A N 1
ATOM 1402 C CA . GLU A 1 176 ? 8.562 -33.688 13.992 1 66.25 176 GLU A CA 1
ATOM 1403 C C . GLU A 1 176 ? 9.922 -33.281 13.422 1 66.25 176 GLU A C 1
ATOM 1405 O O . GLU A 1 176 ? 10.43 -32.188 13.734 1 66.25 176 GLU A O 1
ATOM 1410 N N . GLU A 1 177 ? 10.469 -34.156 12.586 1 71.44 177 GLU A N 1
ATOM 1411 C CA . GLU A 1 177 ? 11.75 -33.844 11.977 1 71.44 177 GLU A CA 1
ATOM 1412 C C . GLU A 1 177 ? 11.625 -32.656 11.008 1 71.44 177 GLU A C 1
ATOM 1414 O O . GLU A 1 177 ? 12.516 -31.812 10.938 1 71.44 177 GLU A O 1
ATOM 1419 N N . PHE A 1 178 ? 10.461 -32.719 10.406 1 71.5 178 PHE A N 1
ATOM 1420 C CA . PHE A 1 178 ? 10.164 -31.609 9.5 1 71.5 178 PHE A CA 1
ATOM 1421 C C . PHE A 1 178 ? 10.117 -30.281 10.258 1 71.5 178 PHE A C 1
ATOM 1423 O O . PHE A 1 178 ? 10.727 -29.297 9.844 1 71.5 178 PHE A O 1
ATOM 1430 N N . ALA A 1 179 ? 9.375 -30.281 11.258 1 66.19 179 ALA A N 1
ATOM 1431 C CA . ALA A 1 179 ? 9.156 -29.062 12.039 1 66.19 179 ALA A CA 1
ATOM 1432 C C . ALA A 1 179 ? 10.453 -28.578 12.664 1 66.19 179 ALA A C 1
ATOM 1434 O O . ALA A 1 179 ? 10.719 -27.359 12.703 1 66.19 179 ALA A O 1
ATOM 1435 N N . THR A 1 180 ? 11.266 -29.516 13.109 1 66.75 180 THR A N 1
ATOM 1436 C CA . THR A 1 180 ? 12.539 -29.141 13.727 1 66.75 180 THR A CA 1
ATOM 1437 C C . THR A 1 180 ? 13.477 -28.531 12.695 1 66.75 180 THR A C 1
ATOM 1439 O O . THR A 1 180 ? 14.18 -27.562 12.984 1 66.75 180 THR A O 1
ATOM 1442 N N . THR A 1 181 ? 13.492 -29.141 11.492 1 69.06 181 THR A N 1
ATOM 1443 C CA . THR A 1 181 ? 14.344 -28.625 10.43 1 69.06 181 THR A CA 1
ATOM 1444 C C . THR A 1 181 ? 13.883 -27.234 10.008 1 69.06 181 THR A C 1
ATOM 1446 O O . THR A 1 181 ? 14.711 -26.344 9.797 1 69.06 181 THR A O 1
ATOM 1449 N N . ALA A 1 182 ? 12.57 -27.203 9.906 1 65.44 182 ALA A N 1
ATOM 1450 C CA . ALA A 1 182 ? 12.023 -25.891 9.562 1 65.44 182 ALA A CA 1
ATOM 1451 C C . ALA A 1 182 ? 12.406 -24.859 10.617 1 65.44 182 ALA A C 1
ATOM 1453 O O . ALA A 1 182 ? 12.734 -23.719 10.273 1 65.44 182 ALA A O 1
ATOM 1454 N N . ARG A 1 183 ? 12.391 -25.203 11.891 1 61.47 183 ARG A N 1
ATOM 1455 C CA . ARG A 1 183 ? 12.734 -24.297 12.992 1 61.47 183 ARG A CA 1
ATOM 1456 C C . ARG A 1 183 ? 14.203 -23.891 12.922 1 61.47 183 ARG A C 1
ATOM 1458 O O . ARG A 1 183 ? 14.539 -22.719 13.133 1 61.47 183 ARG A O 1
ATOM 1465 N N . GLU A 1 184 ? 15.016 -24.875 12.688 1 65.5 184 GLU A N 1
ATOM 1466 C CA . GLU A 1 184 ? 16.453 -24.609 12.641 1 65.5 184 GLU A CA 1
ATOM 1467 C C . GLU A 1 184 ? 16.797 -23.719 11.453 1 65.5 184 GLU A C 1
ATOM 1469 O O . GLU A 1 184 ? 17.641 -22.828 11.57 1 65.5 184 GLU A O 1
ATOM 1474 N N . LYS A 1 185 ? 16.172 -24.078 10.312 1 61 185 LYS A N 1
ATOM 1475 C CA . LYS A 1 185 ? 16.438 -23.281 9.117 1 61 185 LYS A CA 1
ATOM 1476 C C . LYS A 1 185 ? 15.969 -21.844 9.297 1 61 185 LYS A C 1
ATOM 1478 O O . LYS A 1 185 ? 16.594 -20.906 8.797 1 61 185 LYS A O 1
ATOM 1483 N N . ASN A 1 186 ? 14.773 -21.922 10.062 1 49.84 186 ASN A N 1
ATOM 1484 C CA . ASN A 1 186 ? 14.172 -20.609 10.266 1 49.84 186 ASN A CA 1
ATOM 1485 C C . ASN A 1 186 ? 14.711 -19.938 11.516 1 49.84 186 ASN A C 1
ATOM 1487 O O . ASN A 1 186 ? 14.305 -18.828 11.859 1 49.84 186 ASN A O 1
ATOM 1491 N N . LYS A 1 187 ? 15.367 -20.938 12.445 1 51.69 187 LYS A N 1
ATOM 1492 C CA . LYS A 1 187 ? 15.953 -20.359 13.656 1 51.69 187 LYS A CA 1
ATOM 1493 C C . LYS A 1 187 ? 16.719 -19.094 13.336 1 51.69 187 LYS A C 1
ATOM 1495 O O . LYS A 1 187 ? 16.688 -18.125 14.109 1 51.69 187 LYS A O 1
ATOM 1500 N N . ALA A 1 188 ? 17.594 -19.406 12.391 1 44.66 188 ALA A N 1
ATOM 1501 C CA . ALA A 1 188 ? 18.312 -18.188 12.055 1 44.66 188 ALA A CA 1
ATOM 1502 C C . ALA A 1 188 ? 17.359 -17.094 11.578 1 44.66 188 ALA A C 1
ATOM 1504 O O . ALA A 1 188 ? 17.734 -15.93 11.445 1 44.66 188 ALA A O 1
ATOM 1505 N N . ARG A 1 189 ? 16.219 -17.719 11.094 1 38.34 189 ARG A N 1
ATOM 1506 C CA . ARG A 1 189 ? 15.164 -16.766 10.727 1 38.34 189 ARG A CA 1
ATOM 1507 C C . ARG A 1 189 ? 14.367 -16.344 11.953 1 38.34 189 ARG A C 1
ATOM 1509 O O . ARG A 1 189 ? 13.609 -17.141 12.516 1 38.34 189 ARG A O 1
ATOM 1516 N N . SER A 1 190 ? 14.898 -15.922 13.141 1 32.66 190 SER A N 1
ATOM 1517 C CA . SER A 1 190 ? 14.234 -15.398 14.328 1 32.66 190 SER A CA 1
ATOM 1518 C C . SER A 1 190 ? 12.758 -15.109 14.055 1 32.66 190 SER A C 1
ATOM 1520 O O . SER A 1 190 ? 12.43 -14.438 13.07 1 32.66 190 SER A O 1
ATOM 1522 N N . CYS A 1 191 ? 11.906 -16.109 14.32 1 32.25 191 CYS A N 1
ATOM 1523 C CA . CYS A 1 191 ? 10.453 -16.062 14.305 1 32.25 191 CYS A CA 1
ATOM 1524 C C . CYS A 1 191 ? 9.945 -14.664 14.625 1 32.25 191 CYS A C 1
ATOM 1526 O O . CYS A 1 191 ? 8.734 -14.422 14.633 1 32.25 191 CYS A O 1
ATOM 1528 N N . LEU A 1 192 ? 10.391 -14.297 15.859 1 29.23 192 LEU A N 1
ATOM 1529 C CA . LEU A 1 192 ? 9.828 -12.992 16.188 1 29.23 192 LEU A CA 1
ATOM 1530 C C . LEU A 1 192 ? 9.703 -12.125 14.945 1 29.23 192 LEU A C 1
ATOM 1532 O O . LEU A 1 192 ? 10.68 -11.922 14.227 1 29.23 192 LEU A O 1
ATOM 1536 N N . TRP A 1 193 ? 8.672 -12.594 14.359 1 28.03 193 TRP A N 1
ATOM 1537 C CA . TRP A 1 193 ? 8.438 -11.609 13.305 1 28.03 193 TRP A CA 1
ATOM 1538 C C . TRP A 1 193 ? 9.016 -10.258 13.695 1 28.03 193 TRP A C 1
ATOM 1540 O O . TRP A 1 193 ? 8.422 -9.523 14.484 1 28.03 193 TRP A O 1
ATOM 1550 N N . SER A 1 194 ? 9.938 -10.281 14.461 1 28.67 194 SER A N 1
ATOM 1551 C CA . SER A 1 194 ? 10.359 -8.883 14.406 1 28.67 194 SER A CA 1
ATOM 1552 C C . SER A 1 194 ? 10.117 -8.289 13.031 1 28.67 194 SER A C 1
ATOM 1554 O O . SER A 1 194 ? 10.422 -8.914 12.016 1 28.67 194 SER A O 1
ATOM 1556 N N . ALA A 1 195 ? 8.891 -7.938 12.875 1 29.58 195 ALA A N 1
ATOM 1557 C CA . ALA A 1 195 ? 8.734 -7.176 11.633 1 29.58 195 ALA A CA 1
ATOM 1558 C C . ALA A 1 195 ? 10.094 -6.758 11.078 1 29.58 195 ALA A C 1
ATOM 1560 O O . ALA A 1 195 ? 10.641 -5.723 11.469 1 29.58 195 ALA A O 1
ATOM 1561 N N . LYS A 1 196 ? 11 -7.652 11.242 1 29.59 196 LYS A N 1
ATOM 1562 C CA . LYS A 1 196 ? 12.211 -7.168 10.586 1 29.59 196 LYS A CA 1
ATOM 1563 C C . LYS A 1 196 ? 11.93 -6.801 9.133 1 29.59 196 LYS A C 1
ATOM 1565 O O . LYS A 1 196 ? 11.367 -7.598 8.383 1 29.59 196 LYS A O 1
ATOM 1570 N N . TYR A 1 197 ? 11.344 -5.746 9 1 27.36 197 TYR A N 1
ATOM 1571 C CA . TYR A 1 197 ? 11.5 -5.105 7.695 1 27.36 197 TYR A CA 1
ATOM 1572 C C . TYR A 1 197 ? 12.742 -5.621 6.984 1 27.36 197 TYR A C 1
ATOM 1574 O O . TYR A 1 197 ? 13.859 -5.484 7.492 1 27.36 197 TYR A O 1
ATOM 1582 N N . HIS A 1 198 ? 12.812 -7.004 6.988 1 28.48 198 HIS A N 1
ATOM 1583 C CA . HIS A 1 198 ? 13.977 -7.289 6.148 1 28.48 198 HIS A CA 1
ATOM 1584 C C . HIS A 1 198 ? 14.133 -6.23 5.062 1 28.48 198 HIS A C 1
ATOM 1586 O O . HIS A 1 198 ? 13.281 -6.102 4.184 1 28.48 198 HIS A O 1
ATOM 1592 N N . VAL A 1 199 ? 14.453 -5.27 5.48 1 30.41 199 VAL A N 1
ATOM 1593 C CA . VAL A 1 199 ? 15.141 -4.379 4.547 1 30.41 199 VAL A CA 1
ATOM 1594 C C . VAL A 1 199 ? 15.93 -5.207 3.535 1 30.41 199 VAL A C 1
ATOM 1596 O O . VAL A 1 199 ? 16.812 -5.98 3.91 1 30.41 199 VAL A O 1
ATOM 1599 N N . VAL A 1 200 ? 15.297 -6.238 2.91 1 33.94 200 VAL A N 1
ATOM 1600 C CA . VAL A 1 200 ? 16.172 -6.578 1.796 1 33.94 200 VAL A CA 1
ATOM 1601 C C . VAL A 1 200 ? 17.344 -5.594 1.742 1 33.94 200 VAL A C 1
ATOM 1603 O O . VAL A 1 200 ? 17.156 -4.414 1.424 1 33.94 200 VAL A O 1
ATOM 1606 N N . GLY A 1 201 ? 17.875 -5.547 2.77 1 39.06 201 GLY A N 1
ATOM 1607 C CA . GLY A 1 201 ? 19.078 -4.727 2.873 1 39.06 201 GLY A CA 1
ATOM 1608 C C . GLY A 1 201 ? 19.938 -4.766 1.624 1 39.06 201 GLY A C 1
ATOM 1609 O O . GLY A 1 201 ? 20.297 -5.844 1.147 1 39.06 201 GLY A O 1
ATOM 1610 N N . CYS A 1 202 ? 19.625 -4.098 0.81 1 47.5 202 CYS A N 1
ATOM 1611 C CA . CYS A 1 202 ? 20.562 -3.799 -0.263 1 47.5 202 CYS A CA 1
ATOM 1612 C C . CYS A 1 202 ? 22 -3.885 0.234 1 47.5 202 CYS A C 1
ATOM 1614 O O . CYS A 1 202 ? 22.312 -3.467 1.353 1 47.5 202 CYS A O 1
ATOM 1616 N N . LYS A 1 203 ? 22.719 -5.004 -0.114 1 61.75 203 LYS A N 1
ATOM 1617 C CA . LYS A 1 203 ? 24.156 -4.914 0.098 1 61.75 203 LYS A CA 1
ATOM 1618 C C . LYS A 1 203 ? 24.609 -3.461 0.198 1 61.75 203 LYS A C 1
ATOM 1620 O O . LYS A 1 203 ? 24.047 -2.582 -0.457 1 61.75 203 LYS A O 1
ATOM 1625 N N . ASP A 1 204 ? 25.531 -3.312 1.314 1 71.25 204 ASP A N 1
ATOM 1626 C CA . ASP A 1 204 ? 26.094 -1.971 1.356 1 71.25 204 ASP A CA 1
ATOM 1627 C C . ASP A 1 204 ? 26.578 -1.536 -0.026 1 71.25 204 ASP A C 1
ATOM 1629 O O . ASP A 1 204 ? 27.109 -2.35 -0.791 1 71.25 204 ASP A O 1
ATOM 1633 N N . TYR A 1 205 ? 26.234 -0.417 -0.211 1 75.75 205 TYR A N 1
ATOM 1634 C CA . TYR A 1 205 ? 26.641 0.096 -1.516 1 75.75 205 TYR A CA 1
ATOM 1635 C C . TYR A 1 205 ? 28.125 -0.151 -1.767 1 75.75 205 TYR A C 1
ATOM 1637 O O . TYR A 1 205 ? 28.531 -0.39 -2.904 1 75.75 205 TYR A O 1
ATOM 1645 N N . VAL A 1 206 ? 28.875 -0.162 -0.652 1 74 206 VAL A N 1
ATOM 1646 C CA . VAL A 1 206 ? 30.312 -0.329 -0.779 1 74 206 VAL A CA 1
ATOM 1647 C C . VAL A 1 206 ? 30.641 -1.737 -1.277 1 74 206 VAL A C 1
ATOM 1649 O O . VAL A 1 206 ? 31.688 -1.968 -1.88 1 74 206 VAL A O 1
ATOM 1652 N N . ASN A 1 207 ? 29.688 -2.627 -1.069 1 67.94 207 ASN A N 1
ATOM 1653 C CA . ASN A 1 207 ? 29.906 -4.016 -1.458 1 67.94 207 ASN A CA 1
ATOM 1654 C C . ASN A 1 207 ? 29.172 -4.363 -2.748 1 67.94 207 ASN A C 1
ATOM 1656 O O . ASN A 1 207 ? 29.172 -5.516 -3.178 1 67.94 207 ASN A O 1
ATOM 1660 N N . GLN A 1 208 ? 28.484 -3.299 -3.254 1 68.06 208 GLN A N 1
ATOM 1661 C CA . GLN A 1 208 ? 27.719 -3.547 -4.473 1 68.06 208 GLN A CA 1
ATOM 1662 C C . GLN A 1 208 ? 28.531 -3.191 -5.711 1 68.06 208 GLN A C 1
ATOM 1664 O O . GLN A 1 208 ? 29.422 -2.342 -5.656 1 68.06 208 GLN A O 1
ATOM 1669 N N . LEU A 1 209 ? 28.188 -3.953 -6.855 1 64.44 209 LEU A N 1
ATOM 1670 C CA . LEU A 1 209 ? 28.75 -3.576 -8.148 1 64.44 209 LEU A CA 1
ATOM 1671 C C . LEU A 1 209 ? 28.109 -2.289 -8.664 1 64.44 209 LEU A C 1
ATOM 1673 O O . LEU A 1 209 ? 26.906 -2.082 -8.508 1 64.44 209 LEU A O 1
ATOM 1677 N N . PRO A 1 210 ? 28.969 -1.318 -9.094 1 64.75 210 PRO A N 1
ATOM 1678 C CA . PRO A 1 210 ? 28.422 -0.08 -9.641 1 64.75 210 PRO A CA 1
ATOM 1679 C C . PRO A 1 210 ? 27.547 -0.322 -10.867 1 64.75 210 PRO A C 1
ATOM 1681 O O . PRO A 1 210 ? 27.719 -1.313 -11.578 1 64.75 210 PRO A O 1
ATOM 1684 N N . LEU A 1 211 ? 26.5 0.467 -10.969 1 68.81 211 LEU A N 1
ATOM 1685 C CA . LEU A 1 211 ? 25.625 0.415 -12.133 1 68.81 211 LEU A CA 1
ATOM 1686 C C . LEU A 1 211 ? 26.375 0.811 -13.398 1 68.81 211 LEU A C 1
ATOM 1688 O O . LEU A 1 211 ? 26.984 1.882 -13.453 1 68.81 211 LEU A O 1
ATOM 1692 N N . GLU A 1 212 ? 26.484 -0.171 -14.367 1 67.38 212 GLU A N 1
ATOM 1693 C CA . GLU A 1 212 ? 27.125 0.116 -15.641 1 67.38 212 GLU A CA 1
ATOM 1694 C C . GLU A 1 212 ? 26.109 0.555 -16.703 1 67.38 212 GLU A C 1
ATOM 1696 O O . GLU A 1 212 ? 25.156 -0.161 -16.969 1 67.38 212 GLU A O 1
ATOM 1701 N N . CYS A 1 213 ? 26.125 1.972 -16.984 1 66.12 213 CYS A N 1
ATOM 1702 C CA . CYS A 1 213 ? 25.188 2.439 -18 1 66.12 213 CYS A CA 1
ATOM 1703 C C . CYS A 1 213 ? 25.859 3.438 -18.938 1 66.12 213 CYS A C 1
ATOM 1705 O O . CYS A 1 213 ? 26.891 4.023 -18.594 1 66.12 213 CYS A O 1
ATOM 1707 N N . THR A 1 214 ? 25.297 3.484 -20.234 1 64.25 214 THR A N 1
ATOM 1708 C CA . THR A 1 214 ? 25.781 4.453 -21.219 1 64.25 214 THR A CA 1
ATOM 1709 C C . THR A 1 214 ? 25.203 5.84 -20.938 1 64.25 214 THR A C 1
ATOM 1711 O O . THR A 1 214 ? 24.219 5.973 -20.203 1 64.25 214 THR A O 1
ATOM 1714 N N . GLU A 1 215 ? 25.891 6.793 -21.453 1 70.38 215 GLU A N 1
ATOM 1715 C CA . GLU A 1 215 ? 25.438 8.172 -21.312 1 70.38 215 GLU A CA 1
ATOM 1716 C C . GLU A 1 215 ? 24.062 8.367 -21.906 1 70.38 215 GLU A C 1
ATOM 1718 O O . GLU A 1 215 ? 23.266 9.172 -21.422 1 70.38 215 GLU A O 1
ATOM 1723 N N . PHE A 1 216 ? 23.812 7.586 -22.875 1 73.31 216 PHE A N 1
ATOM 1724 C CA . PHE A 1 216 ? 22.516 7.688 -23.531 1 73.31 216 PHE A CA 1
ATOM 1725 C C . PHE A 1 216 ? 21.391 7.27 -22.594 1 73.31 216 PHE A C 1
ATOM 1727 O O . PHE A 1 216 ? 20.359 7.926 -22.516 1 73.31 216 PHE A O 1
ATOM 1734 N N . VAL A 1 217 ? 21.656 6.227 -21.844 1 73.88 217 VAL A N 1
ATOM 1735 C CA . VAL A 1 217 ? 20.656 5.73 -20.922 1 73.88 217 VAL A CA 1
ATOM 1736 C C . VAL A 1 217 ? 20.453 6.738 -19.781 1 73.88 217 VAL A C 1
ATOM 1738 O O . VAL A 1 217 ? 19.328 6.98 -19.344 1 73.88 217 VAL A O 1
ATOM 1741 N N . ILE A 1 218 ? 21.484 7.355 -19.453 1 78.75 218 ILE A N 1
ATOM 1742 C CA . ILE A 1 218 ? 21.422 8.352 -18.375 1 78.75 218 ILE A CA 1
ATOM 1743 C C . ILE A 1 218 ? 20.578 9.547 -18.844 1 78.75 218 ILE A C 1
ATOM 1745 O O . ILE A 1 218 ? 19.688 10 -18.109 1 78.75 218 ILE A O 1
ATOM 1749 N N . ASP A 1 219 ? 20.75 9.922 -20.047 1 78.94 219 ASP A N 1
ATOM 1750 C CA . ASP A 1 219 ? 20.031 11.07 -20.594 1 78.94 219 ASP A CA 1
ATOM 1751 C C . ASP A 1 219 ? 18.531 10.766 -20.719 1 78.94 219 ASP A C 1
ATOM 1753 O O . ASP A 1 219 ? 17.703 11.641 -20.484 1 78.94 219 ASP A O 1
ATOM 1757 N N . GLN A 1 220 ? 18.281 9.594 -21.047 1 81.25 220 GLN A N 1
ATOM 1758 C CA . GLN A 1 220 ? 16.891 9.18 -21.188 1 81.25 220 GLN A CA 1
ATOM 1759 C C . GLN A 1 220 ? 16.172 9.188 -19.844 1 81.25 220 GLN A C 1
ATOM 1761 O O . GLN A 1 220 ? 15.039 9.641 -19.734 1 81.25 220 GLN A O 1
ATOM 1766 N N . GLN A 1 221 ? 16.906 8.695 -18.844 1 82.12 221 GLN A N 1
ATOM 1767 C CA . GLN A 1 221 ? 16.297 8.648 -17.516 1 82.12 221 GLN A CA 1
ATOM 1768 C C . GLN A 1 221 ? 16.125 10.047 -16.938 1 82.12 221 GLN A C 1
ATOM 1770 O O . GLN A 1 221 ? 15.109 10.336 -16.297 1 82.12 221 GLN A O 1
ATOM 1775 N N . VAL A 1 222 ? 17 10.961 -17.266 1 83.75 222 VAL A N 1
ATOM 1776 C CA . VAL A 1 222 ? 16.922 12.336 -16.781 1 83.75 222 VAL A CA 1
ATOM 1777 C C . VAL A 1 222 ? 15.781 13.062 -17.5 1 83.75 222 VAL A C 1
ATOM 1779 O O . VAL A 1 222 ? 15.07 13.867 -16.891 1 83.75 222 VAL A O 1
ATOM 1782 N N . ARG A 1 223 ? 15.516 12.758 -18.688 1 84.5 223 ARG A N 1
ATOM 1783 C CA . ARG A 1 223 ? 14.414 13.344 -19.438 1 84.5 223 ARG A CA 1
ATOM 1784 C C . ARG A 1 223 ? 13.07 12.914 -18.859 1 84.5 223 ARG A C 1
ATOM 1786 O O . ARG A 1 223 ? 12.117 13.695 -18.828 1 84.5 223 ARG A O 1
ATOM 1793 N N . VAL A 1 224 ? 13.031 11.719 -18.453 1 83.75 224 VAL A N 1
ATOM 1794 C CA . VAL A 1 224 ? 11.805 11.211 -17.844 1 83.75 224 VAL A CA 1
ATOM 1795 C C . VAL A 1 224 ? 11.5 12 -16.578 1 83.75 224 VAL A C 1
ATOM 1797 O O . VAL A 1 224 ? 10.352 12.375 -16.328 1 83.75 224 VAL A O 1
ATOM 1800 N N . LEU A 1 225 ? 12.5 12.328 -15.859 1 84.56 225 LEU A N 1
ATOM 1801 C CA . LEU A 1 225 ? 12.336 13.039 -14.594 1 84.56 225 LEU A CA 1
ATOM 1802 C C . LEU A 1 225 ? 11.945 14.492 -14.844 1 84.56 225 LEU A C 1
ATOM 1804 O O . LEU A 1 225 ? 11.281 15.117 -14.008 1 84.56 225 LEU A O 1
ATOM 1808 N N . ASN A 1 226 ? 12.312 14.992 -16.016 1 85.25 226 ASN A N 1
ATOM 1809 C CA . ASN A 1 226 ? 12.07 16.391 -16.328 1 85.25 226 ASN A CA 1
ATOM 1810 C C . ASN A 1 226 ? 10.781 16.578 -17.125 1 85.25 226 ASN A C 1
ATOM 1812 O O . ASN A 1 226 ? 10.453 17.703 -17.531 1 85.25 226 ASN A O 1
ATOM 1816 N N . SER A 1 227 ? 10.156 15.508 -17.328 1 78.44 227 SER A N 1
ATOM 1817 C CA . SER A 1 227 ? 8.938 15.586 -18.125 1 78.44 227 SER A CA 1
ATOM 1818 C C . SER A 1 227 ? 7.691 15.414 -17.25 1 78.44 227 SER A C 1
ATOM 1820 O O . SER A 1 227 ? 7.77 14.898 -16.141 1 78.44 227 SER A O 1
ATOM 1822 N N . PHE A 1 228 ? 6.629 16.109 -17.797 1 80.44 228 PHE A N 1
ATOM 1823 C CA . PHE A 1 228 ? 5.359 15.977 -17.094 1 80.44 228 PHE A CA 1
ATOM 1824 C C . PHE A 1 228 ? 4.77 14.586 -17.281 1 80.44 228 PHE A C 1
ATOM 1826 O O . PHE A 1 228 ? 4.812 14.039 -18.391 1 80.44 228 PHE A O 1
ATOM 1833 N N . TRP A 1 229 ? 4.516 13.984 -16.125 1 74.62 229 TRP A N 1
ATOM 1834 C CA . TRP A 1 229 ? 3.791 12.719 -16.125 1 74.62 229 TRP A CA 1
ATOM 1835 C C . TRP A 1 229 ? 2.525 12.812 -15.281 1 74.62 229 TRP A C 1
ATOM 1837 O O . TRP A 1 229 ? 2.5 13.508 -14.266 1 74.62 229 TRP A O 1
ATOM 1847 N N . GLU A 1 230 ? 1.456 12.258 -15.781 1 71 230 GLU A N 1
ATOM 1848 C CA . GLU A 1 230 ? 0.28 12.156 -14.922 1 71 230 GLU A CA 1
ATOM 1849 C C . GLU A 1 230 ? 0.579 11.336 -13.672 1 71 230 GLU A C 1
ATOM 1851 O O . GLU A 1 230 ? 1.259 10.312 -13.742 1 71 230 GLU A O 1
ATOM 1856 N N . LYS A 1 231 ? 0.109 11.719 -12.461 1 70.94 231 LYS A N 1
ATOM 1857 C CA . LYS A 1 231 ? 0.428 11.109 -11.172 1 70.94 231 LYS A CA 1
ATOM 1858 C C . LYS A 1 231 ? 1.935 10.93 -11.008 1 70.94 231 LYS A C 1
ATOM 1860 O O . LYS A 1 231 ? 2.408 9.828 -10.719 1 70.94 231 LYS A O 1
ATOM 1865 N N . TYR A 1 232 ? 2.623 11.992 -11.195 1 76.69 232 TYR A N 1
ATOM 1866 C CA . TYR A 1 232 ? 4.074 12.078 -11.336 1 76.69 232 TYR A CA 1
ATOM 1867 C C . TYR A 1 232 ? 4.77 11.266 -10.25 1 76.69 232 TYR A C 1
ATOM 1869 O O . TYR A 1 232 ? 5.684 10.484 -10.531 1 76.69 232 TYR A O 1
ATOM 1877 N N . THR A 1 233 ? 4.328 11.352 -8.992 1 75.81 233 THR A N 1
ATOM 1878 C CA . THR A 1 233 ? 5.047 10.766 -7.863 1 75.81 233 THR A CA 1
ATOM 1879 C C . THR A 1 233 ? 4.863 9.25 -7.836 1 75.81 233 THR A C 1
ATOM 1881 O O . THR A 1 233 ? 5.719 8.523 -7.32 1 75.81 233 THR A O 1
ATOM 1884 N N . SER A 1 234 ? 3.812 8.781 -8.414 1 70 234 SER A N 1
ATOM 1885 C CA . SER A 1 234 ? 3.539 7.348 -8.367 1 70 234 SER A CA 1
ATOM 1886 C C . SER A 1 234 ? 3.756 6.699 -9.734 1 70 234 SER A C 1
ATOM 1888 O O . SER A 1 234 ? 3.631 5.484 -9.875 1 70 234 SER A O 1
ATOM 1890 N N . ASN A 1 235 ? 4.176 7.586 -10.75 1 75.62 235 ASN A N 1
ATOM 1891 C CA . ASN A 1 235 ? 4.43 7.074 -12.094 1 75.62 235 ASN A CA 1
ATOM 1892 C C . ASN A 1 235 ? 5.59 6.082 -12.102 1 75.62 235 ASN A C 1
ATOM 1894 O O . ASN A 1 235 ? 6.672 6.379 -11.602 1 75.62 235 ASN A O 1
ATOM 1898 N N . PRO A 1 236 ? 5.406 4.926 -12.672 1 73.38 236 PRO A N 1
ATOM 1899 C CA . PRO A 1 236 ? 6.465 3.912 -12.641 1 73.38 236 PRO A CA 1
ATOM 1900 C C . PRO A 1 236 ? 7.73 4.359 -13.367 1 73.38 236 PRO A C 1
ATOM 1902 O O . PRO A 1 236 ? 8.844 4.027 -12.945 1 73.38 236 PRO A O 1
ATOM 1905 N N . ALA A 1 237 ? 7.527 4.977 -14.461 1 78.19 237 ALA A N 1
ATOM 1906 C CA . ALA A 1 237 ? 8.695 5.457 -15.195 1 78.19 237 ALA A CA 1
ATOM 1907 C C . ALA A 1 237 ? 9.516 6.422 -14.352 1 78.19 237 ALA A C 1
ATOM 1909 O O . ALA A 1 237 ? 10.75 6.352 -14.336 1 78.19 237 ALA A O 1
ATOM 1910 N N . VAL A 1 238 ? 8.789 7.301 -13.656 1 86.75 238 VAL A N 1
ATOM 1911 C CA . VAL A 1 238 ? 9.461 8.281 -12.805 1 86.75 238 VAL A CA 1
ATOM 1912 C C . VAL A 1 238 ? 10.133 7.578 -11.633 1 86.75 238 VAL A C 1
ATOM 1914 O O . VAL A 1 238 ? 11.266 7.902 -11.266 1 86.75 238 VAL A O 1
ATOM 1917 N N . LEU A 1 239 ? 9.477 6.586 -11.102 1 82.88 239 LEU A N 1
ATOM 1918 C CA . LEU A 1 239 ? 10.031 5.832 -9.984 1 82.88 239 LEU A CA 1
ATOM 1919 C C . LEU A 1 239 ? 11.289 5.082 -10.406 1 82.88 239 LEU A C 1
ATOM 1921 O O . LEU A 1 239 ? 12.281 5.055 -9.664 1 82.88 239 LEU A O 1
ATOM 1925 N N . ARG A 1 240 ? 11.273 4.5 -11.562 1 85.31 240 ARG A N 1
ATOM 1926 C CA . ARG A 1 240 ? 12.445 3.801 -12.078 1 85.31 240 ARG A CA 1
ATOM 1927 C C . ARG A 1 240 ? 13.594 4.77 -12.336 1 85.31 240 ARG A C 1
ATOM 1929 O O . ARG A 1 240 ? 14.742 4.48 -12.008 1 85.31 240 ARG A O 1
ATOM 1936 N N . ALA A 1 241 ? 13.195 5.77 -12.945 1 87.44 241 ALA A N 1
ATOM 1937 C CA . ALA A 1 241 ? 14.219 6.77 -13.234 1 87.44 241 ALA A CA 1
ATOM 1938 C C . ALA A 1 241 ? 14.828 7.324 -11.953 1 87.44 241 ALA A C 1
ATOM 1940 O O . ALA A 1 241 ? 16.016 7.617 -11.898 1 87.44 241 ALA A O 1
ATOM 1941 N N . THR A 1 242 ? 14.031 7.5 -10.867 1 90.44 242 THR A N 1
ATOM 1942 C CA . THR A 1 242 ? 14.516 7.984 -9.578 1 90.44 242 THR A CA 1
ATOM 1943 C C . THR A 1 242 ? 15.469 6.969 -8.945 1 90.44 242 THR A C 1
ATOM 1945 O O . THR A 1 242 ? 16.547 7.336 -8.469 1 90.44 242 THR A O 1
ATOM 1948 N N . SER A 1 243 ? 15.055 5.715 -9.008 1 86.69 243 SER A N 1
ATOM 1949 C CA . SER A 1 243 ? 15.914 4.664 -8.461 1 86.69 243 SER A CA 1
ATOM 1950 C C . SER A 1 243 ? 17.234 4.574 -9.219 1 86.69 243 SER A C 1
ATOM 1952 O O . SER A 1 243 ? 18.281 4.328 -8.625 1 86.69 243 SER A O 1
ATOM 1954 N N . PHE A 1 244 ? 17.078 4.691 -10.516 1 88.25 244 PHE A N 1
ATOM 1955 C CA . PHE A 1 244 ? 18.266 4.691 -11.375 1 88.25 244 PHE A CA 1
ATOM 1956 C C . PHE A 1 244 ? 19.219 5.816 -10.984 1 88.25 244 PHE A C 1
ATOM 1958 O O . PHE A 1 244 ? 20.406 5.59 -10.805 1 88.25 244 PHE A O 1
ATOM 1965 N N . LEU A 1 245 ? 18.688 7 -10.797 1 88.81 245 LEU A N 1
ATOM 1966 C CA . LEU A 1 245 ? 19.5 8.156 -10.445 1 88.81 245 LEU A CA 1
ATOM 1967 C C . LEU A 1 245 ? 20.125 7.98 -9.062 1 88.81 245 LEU A C 1
ATOM 1969 O O . LEU A 1 245 ? 21.297 8.305 -8.867 1 88.81 245 LEU A O 1
ATOM 1973 N N . ILE A 1 246 ? 19.406 7.465 -8.086 1 90.88 246 ILE A N 1
ATOM 1974 C CA . ILE A 1 246 ? 19.891 7.254 -6.727 1 90.88 246 ILE A CA 1
ATOM 1975 C C . ILE A 1 246 ? 21.047 6.25 -6.742 1 90.88 246 ILE A C 1
ATOM 1977 O O . ILE A 1 246 ? 22.062 6.453 -6.078 1 90.88 246 ILE A O 1
ATOM 1981 N N . LYS A 1 247 ? 20.844 5.234 -7.527 1 88.75 247 LYS A N 1
ATOM 1982 C CA . LYS A 1 247 ? 21.906 4.238 -7.625 1 88.75 247 LYS A CA 1
ATOM 1983 C C . LYS A 1 247 ? 23.156 4.828 -8.273 1 88.75 247 LYS A C 1
ATOM 1985 O O . LYS A 1 247 ? 24.281 4.555 -7.832 1 88.75 247 LYS A O 1
ATOM 1990 N N . LEU A 1 248 ? 23 5.559 -9.297 1 85.44 248 LEU A N 1
ATOM 1991 C CA . LEU A 1 248 ? 24.125 6.219 -9.961 1 85.44 248 LEU A CA 1
ATOM 1992 C C . LEU A 1 248 ? 24.859 7.145 -8.992 1 85.44 248 LEU A C 1
ATOM 1994 O O . LEU A 1 248 ? 26.094 7.156 -8.961 1 85.44 248 LEU A O 1
ATOM 1998 N N . MET A 1 249 ? 24.172 7.922 -8.141 1 88.75 249 MET A N 1
ATOM 1999 C CA . MET A 1 249 ? 24.766 8.859 -7.191 1 88.75 249 MET A CA 1
ATOM 2000 C C . MET A 1 249 ? 25.484 8.117 -6.082 1 88.75 249 MET A C 1
ATOM 2002 O O . MET A 1 249 ? 26.641 8.438 -5.758 1 88.75 249 MET A O 1
ATOM 2006 N N . CYS A 1 250 ? 24.844 7.102 -5.574 1 89.31 250 CYS A N 1
ATOM 2007 C CA . CYS A 1 250 ? 25.469 6.336 -4.5 1 89.31 250 CYS A CA 1
ATOM 2008 C C . CYS A 1 250 ? 26.75 5.668 -4.98 1 89.31 250 CYS A C 1
ATOM 2010 O O . CYS A 1 250 ? 27.75 5.668 -4.27 1 89.31 250 CYS A O 1
ATOM 2012 N N . ASP A 1 251 ? 26.719 5.148 -6.188 1 83.69 251 ASP A N 1
ATOM 2013 C CA . ASP A 1 251 ? 27.922 4.527 -6.758 1 83.69 251 ASP A CA 1
ATOM 2014 C C . ASP A 1 251 ? 29.031 5.547 -6.938 1 83.69 251 ASP A C 1
ATOM 2016 O O . ASP A 1 251 ? 30.203 5.23 -6.73 1 83.69 251 ASP A O 1
ATOM 2020 N N . ALA A 1 252 ? 28.688 6.699 -7.34 1 82.12 252 ALA A N 1
ATOM 2021 C CA . ALA A 1 252 ? 29.672 7.758 -7.523 1 82.12 252 ALA A CA 1
ATOM 2022 C C . ALA A 1 252 ? 30.312 8.141 -6.195 1 82.12 252 ALA A C 1
ATOM 2024 O O . ALA A 1 252 ? 31.531 8.312 -6.113 1 82.12 252 ALA A O 1
ATOM 2025 N N . TYR A 1 253 ? 29.547 8.227 -5.113 1 87.75 253 TYR A N 1
ATOM 2026 C CA . TYR A 1 253 ? 30.109 8.547 -3.801 1 87.75 253 TYR A CA 1
ATOM 2027 C C . TYR A 1 253 ? 31 7.426 -3.295 1 87.75 253 TYR A C 1
ATOM 2029 O O . TYR A 1 253 ? 32.094 7.676 -2.773 1 87.75 253 TYR A O 1
ATOM 2037 N N . VAL A 1 254 ? 30.516 6.258 -3.475 1 82.69 254 VAL A N 1
ATOM 2038 C CA . VAL A 1 254 ? 31.25 5.086 -2.998 1 82.69 254 VAL A CA 1
ATOM 2039 C C . VAL A 1 254 ? 32.594 4.992 -3.707 1 82.69 254 VAL A C 1
ATOM 2041 O O . VAL A 1 254 ? 33.594 4.613 -3.1 1 82.69 254 VAL A O 1
ATOM 2044 N N . SER A 1 255 ? 32.656 5.352 -4.934 1 77.5 255 SER A N 1
ATOM 2045 C CA . SER A 1 255 ? 33.875 5.285 -5.723 1 77.5 255 SER A CA 1
ATOM 2046 C C . SER A 1 255 ? 34.969 6.223 -5.172 1 77.5 255 SER A C 1
ATOM 2048 O O . SER A 1 255 ? 36.156 6.043 -5.438 1 77.5 255 SER A O 1
ATOM 2050 N N . LYS A 1 256 ? 34.531 7.211 -4.34 1 79.88 256 LYS A N 1
ATOM 2051 C CA . LYS A 1 256 ? 35.469 8.203 -3.814 1 79.88 256 LYS A CA 1
ATOM 2052 C C . LYS A 1 256 ? 35.938 7.828 -2.412 1 79.88 256 LYS A C 1
ATOM 2054 O O . LYS A 1 256 ? 36.875 8.43 -1.886 1 79.88 256 LYS A O 1
ATOM 2059 N N . ILE A 1 257 ? 35.375 6.809 -1.769 1 76.25 257 ILE A N 1
ATOM 2060 C CA . ILE A 1 257 ? 35.625 6.469 -0.371 1 76.25 257 ILE A CA 1
ATOM 2061 C C . ILE A 1 257 ? 37.062 6.008 -0.2 1 76.25 257 ILE A C 1
ATOM 2063 O O . ILE A 1 257 ? 37.781 6.48 0.693 1 76.25 257 ILE A O 1
ATOM 2067 N N . PRO A 1 258 ? 37.531 5.055 -1.151 1 59.94 258 PRO A N 1
ATOM 2068 C CA . PRO A 1 258 ? 38.906 4.578 -0.925 1 59.94 258 PRO A CA 1
ATOM 2069 C C . PRO A 1 258 ? 39.969 5.652 -1.184 1 59.94 258 PRO A C 1
ATOM 2071 O O . PRO A 1 258 ? 41.125 5.5 -0.783 1 59.94 258 PRO A O 1
ATOM 2074 N N . LEU A 1 259 ? 39.594 6.699 -1.842 1 47.94 259 LEU A N 1
ATOM 2075 C CA . LEU A 1 259 ? 40.594 7.645 -2.367 1 47.94 259 LEU A CA 1
ATOM 2076 C C . LEU A 1 259 ? 41.031 8.625 -1.288 1 47.94 259 LEU A C 1
ATOM 2078 O O . LEU A 1 259 ? 42.062 9.25 -1.404 1 47.94 259 LEU A O 1
ATOM 2082 N N . GLN A 1 260 ? 40.25 9.031 -0.352 1 54.81 260 GLN A N 1
ATOM 2083 C CA . GLN A 1 260 ? 40.719 10.047 0.582 1 54.81 260 GLN A CA 1
ATOM 2084 C C . GLN A 1 260 ? 40.156 9.828 1.978 1 54.81 260 GLN A C 1
ATOM 2086 O O . GLN A 1 260 ? 39.031 9.367 2.119 1 54.81 260 GLN A O 1
ATOM 2091 N N . SER A 1 261 ? 41.062 9.867 2.945 1 57.5 261 SER A N 1
ATOM 2092 C CA . SER A 1 261 ? 40.75 9.688 4.363 1 57.5 261 SER A CA 1
ATOM 2093 C C . SER A 1 261 ? 39.688 10.672 4.832 1 57.5 261 SER A C 1
ATOM 2095 O O . SER A 1 261 ? 38.875 10.344 5.688 1 57.5 261 SER A O 1
ATOM 2097 N N . ASN A 1 262 ? 39.656 11.969 4.285 1 67.25 262 ASN A N 1
ATOM 2098 C CA . ASN A 1 262 ? 38.75 12.969 4.848 1 67.25 262 ASN A CA 1
ATOM 2099 C C . ASN A 1 262 ? 37.5 13.125 3.998 1 67.25 262 ASN A C 1
ATOM 2101 O O . ASN A 1 262 ? 36.656 13.961 4.301 1 67.25 262 ASN A O 1
ATOM 2105 N N . TYR A 1 263 ? 37.156 12.336 3.061 1 79.62 263 TYR A N 1
ATOM 2106 C CA . TYR A 1 263 ? 35.938 12.242 2.232 1 79.62 263 TYR A CA 1
ATOM 2107 C C . TYR A 1 263 ? 35.656 13.57 1.543 1 79.62 263 TYR A C 1
ATOM 2109 O O . TYR A 1 263 ? 34.5 13.891 1.257 1 79.62 263 TYR A O 1
ATOM 2117 N N . SER A 1 264 ? 36.719 14.5 1.348 1 80.25 264 SER A N 1
ATOM 2118 C CA . SER A 1 264 ? 36.562 15.828 0.759 1 80.25 264 SER A CA 1
ATOM 2119 C C . SER A 1 264 ? 36.125 15.734 -0.7 1 80.25 264 SER A C 1
ATOM 2121 O O . SER A 1 264 ? 35.531 16.672 -1.239 1 80.25 264 SER A O 1
ATOM 2123 N N . PHE A 1 265 ? 36.344 14.617 -1.307 1 81.38 265 PHE A N 1
ATOM 2124 C CA . PHE A 1 265 ? 36.031 14.453 -2.721 1 81.38 265 PHE A CA 1
ATOM 2125 C C . PHE A 1 265 ? 34.531 14.219 -2.92 1 81.38 265 PHE A C 1
ATOM 2127 O O . PHE A 1 265 ? 34.062 14.203 -4.051 1 81.38 265 PHE A O 1
ATOM 2134 N N . PHE A 1 266 ? 33.875 14.039 -1.827 1 89.62 266 PHE A N 1
ATOM 2135 C CA . PHE A 1 266 ? 32.406 13.867 -1.938 1 89.62 266 PHE A CA 1
ATOM 2136 C C . PHE A 1 266 ? 31.766 15.094 -2.562 1 89.62 266 PHE A C 1
ATOM 2138 O O . PHE A 1 266 ? 30.797 14.977 -3.318 1 89.62 266 PHE A O 1
ATOM 2145 N N . ARG A 1 267 ? 32.312 16.266 -2.396 1 90.06 267 ARG A N 1
ATOM 2146 C CA . ARG A 1 267 ? 31.781 17.516 -2.922 1 90.06 267 ARG A CA 1
ATOM 2147 C C . ARG A 1 267 ? 31.828 17.531 -4.445 1 90.06 267 ARG A C 1
ATOM 2149 O O . ARG A 1 267 ? 30.938 18.094 -5.094 1 90.06 267 ARG A O 1
ATOM 2156 N N . SER A 1 268 ? 32.844 16.938 -4.938 1 86.31 268 SER A N 1
ATOM 2157 C CA . SER A 1 268 ? 32.938 16.891 -6.391 1 86.31 268 SER A CA 1
ATOM 2158 C C . SER A 1 268 ? 31.812 16.094 -7.008 1 86.31 268 SER A C 1
ATOM 2160 O O . SER A 1 268 ? 31.297 16.453 -8.078 1 86.31 268 SER A O 1
ATOM 2162 N N . VAL A 1 269 ? 31.406 15.055 -6.328 1 87.19 269 VAL A N 1
ATOM 2163 C CA . VAL A 1 269 ? 30.281 14.25 -6.797 1 87.19 269 VAL A CA 1
ATOM 2164 C C . VAL A 1 269 ? 29 15.07 -6.727 1 87.19 269 VAL A C 1
ATOM 2166 O O . VAL A 1 269 ? 28.219 15.102 -7.684 1 87.19 269 VAL A O 1
ATOM 2169 N N . SER A 1 270 ? 28.828 15.773 -5.629 1 90.69 270 SER A N 1
ATOM 2170 C CA . SER A 1 270 ? 27.641 16.594 -5.438 1 90.69 270 SER A CA 1
ATOM 2171 C C . SER A 1 270 ? 27.531 17.672 -6.504 1 90.69 270 SER A C 1
ATOM 2173 O O . SER A 1 270 ? 26.453 17.906 -7.051 1 90.69 270 SER A O 1
ATOM 2175 N N . ILE A 1 271 ? 28.656 18.297 -6.832 1 89.38 271 ILE A N 1
ATOM 2176 C CA . ILE A 1 271 ? 28.688 19.375 -7.816 1 89.38 271 ILE A CA 1
ATOM 2177 C C . ILE A 1 271 ? 28.328 18.828 -9.195 1 89.38 271 ILE A C 1
ATOM 2179 O O . ILE A 1 271 ? 27.656 19.5 -9.977 1 89.38 271 ILE A O 1
ATOM 2183 N N . CYS A 1 272 ? 28.688 17.578 -9.445 1 85.38 272 CYS A N 1
ATOM 2184 C CA . CYS A 1 272 ? 28.453 16.953 -10.742 1 85.38 272 CYS A CA 1
ATOM 2185 C C . CYS A 1 272 ? 26.969 16.734 -10.969 1 85.38 272 CYS A C 1
ATOM 2187 O O . CYS A 1 272 ? 26.484 16.812 -12.102 1 85.38 272 CYS A O 1
ATOM 2189 N N . TYR A 1 273 ? 26.234 16.469 -9.93 1 89.38 273 TYR A N 1
ATOM 2190 C CA . TYR A 1 273 ? 24.828 16.109 -10.086 1 89.38 273 TYR A CA 1
ATOM 2191 C C . TYR A 1 273 ? 23.938 17.328 -9.859 1 89.38 273 TYR A C 1
ATOM 2193 O O . TYR A 1 273 ? 22.734 17.281 -10.102 1 89.38 273 TYR A O 1
ATOM 2201 N N . LEU A 1 274 ? 24.422 18.516 -9.438 1 89.12 274 LEU A N 1
ATOM 2202 C CA . LEU A 1 274 ? 23.656 19.719 -9.141 1 89.12 274 LEU A CA 1
ATOM 2203 C C . LEU A 1 274 ? 22.938 20.234 -10.383 1 89.12 274 LEU A C 1
ATOM 2205 O O . LEU A 1 274 ? 21.781 20.656 -10.297 1 89.12 274 LEU A O 1
ATOM 2209 N N . PRO A 1 275 ? 23.578 20.156 -11.523 1 87.69 275 PRO A N 1
ATOM 2210 C CA . PRO A 1 275 ? 22.875 20.641 -12.711 1 87.69 275 PRO A CA 1
ATOM 2211 C C . PRO A 1 275 ? 21.594 19.875 -13.008 1 87.69 275 PRO A C 1
ATOM 2213 O O . PRO A 1 275 ? 20.609 20.453 -13.445 1 87.69 275 PRO A O 1
ATOM 2216 N N . THR A 1 276 ? 21.641 18.578 -12.781 1 89.31 276 THR A N 1
ATOM 2217 C CA . THR A 1 276 ? 20.453 17.766 -12.984 1 89.31 276 THR A CA 1
ATOM 2218 C C . THR A 1 276 ? 19.328 18.203 -12.047 1 89.31 276 THR A C 1
ATOM 2220 O O . THR A 1 276 ? 18.188 18.344 -12.469 1 89.31 276 THR A O 1
ATOM 2223 N N . LEU A 1 277 ? 19.641 18.406 -10.812 1 91.38 277 LEU A N 1
ATOM 2224 C CA . LEU A 1 277 ? 18.656 18.844 -9.836 1 91.38 277 LEU A CA 1
ATOM 2225 C C . LEU A 1 277 ? 18.141 20.25 -10.164 1 91.38 277 LEU A C 1
ATOM 2227 O O . LEU A 1 277 ? 16.953 20.516 -10.062 1 91.38 277 LEU A O 1
ATOM 2231 N N . PHE A 1 278 ? 19 21.125 -10.664 1 91.25 278 PHE A N 1
ATOM 2232 C CA . PHE A 1 278 ? 18.625 22.484 -10.992 1 91.25 278 PHE A CA 1
ATOM 2233 C C . PHE A 1 278 ? 17.703 22.516 -12.211 1 91.25 278 PHE A C 1
ATOM 2235 O O . PHE A 1 278 ? 16.781 23.328 -12.273 1 91.25 278 PHE A O 1
ATOM 2242 N N . GLU A 1 279 ? 17.953 21.594 -13.109 1 88.81 279 GLU A N 1
ATOM 2243 C CA . GLU A 1 279 ? 17.078 21.5 -14.273 1 88.81 279 GLU A CA 1
ATOM 2244 C C . GLU A 1 279 ? 15.664 21.109 -13.859 1 88.81 279 GLU A C 1
ATOM 2246 O O . GLU A 1 279 ? 14.688 21.672 -14.359 1 88.81 279 GLU A O 1
ATOM 2251 N N . MET A 1 280 ? 15.609 20.234 -12.977 1 89.81 280 MET A N 1
ATOM 2252 C CA . MET A 1 280 ? 14.297 19.812 -12.477 1 89.81 280 MET A CA 1
ATOM 2253 C C . MET A 1 280 ? 13.633 20.938 -11.703 1 89.81 280 MET A C 1
ATOM 2255 O O . MET A 1 280 ? 12.43 21.172 -11.844 1 89.81 280 MET A O 1
ATOM 2259 N N . MET A 1 281 ? 14.375 21.734 -10.969 1 89.62 281 MET A N 1
ATOM 2260 C CA . MET A 1 281 ? 13.859 22.828 -10.164 1 89.62 281 MET A CA 1
ATOM 2261 C C . MET A 1 281 ? 13.406 23.984 -11.047 1 89.62 281 MET A C 1
ATOM 2263 O O . MET A 1 281 ? 12.625 24.844 -10.617 1 89.62 281 MET A O 1
ATOM 2267 N N . GLY A 1 282 ? 13.898 23.984 -12.227 1 85.5 282 GLY A N 1
ATOM 2268 C CA . GLY A 1 282 ? 13.531 25.031 -13.172 1 85.5 282 GLY A CA 1
ATOM 2269 C C . GLY A 1 282 ? 12.336 24.672 -14.023 1 85.5 282 GLY A C 1
ATOM 2270 O O . GLY A 1 282 ? 11.922 25.453 -14.883 1 85.5 282 GLY A O 1
ATOM 2271 N N . SER A 1 283 ? 11.812 23.562 -13.719 1 85.75 283 SER A N 1
ATOM 2272 C CA . SER A 1 283 ? 10.664 23.109 -14.492 1 85.75 283 SER A CA 1
ATOM 2273 C C . SER A 1 283 ? 9.43 23.953 -14.211 1 85.75 283 SER A C 1
ATOM 2275 O O . SER A 1 283 ? 9.297 24.531 -13.125 1 85.75 283 SER A O 1
ATOM 2277 N N . THR A 1 284 ? 8.555 24.109 -15.141 1 82.44 284 THR A N 1
ATOM 2278 C CA . THR A 1 284 ? 7.305 24.828 -14.969 1 82.44 284 THR A CA 1
ATOM 2279 C C . THR A 1 284 ? 6.281 23.969 -14.227 1 82.44 284 THR A C 1
ATOM 2281 O O . THR A 1 284 ? 5.266 24.484 -13.75 1 82.44 284 THR A O 1
ATOM 2284 N N . TYR A 1 285 ? 6.66 22.656 -14.156 1 83.69 285 TYR A N 1
ATOM 2285 C CA . TYR A 1 285 ? 5.738 21.75 -13.477 1 83.69 285 TYR A CA 1
ATOM 2286 C C . TYR A 1 285 ? 6.082 21.625 -12 1 83.69 285 TYR A C 1
ATOM 2288 O O . TYR A 1 285 ? 7.156 21.141 -11.641 1 83.69 285 TYR A O 1
ATOM 2296 N N . ALA A 1 286 ? 5.086 21.969 -11.125 1 83.81 286 ALA A N 1
ATOM 2297 C CA . ALA A 1 286 ? 5.301 21.938 -9.68 1 83.81 286 ALA A CA 1
ATOM 2298 C C . ALA A 1 286 ? 5.586 20.516 -9.195 1 83.81 286 ALA A C 1
ATOM 2300 O O . ALA A 1 286 ? 6.348 20.312 -8.242 1 83.81 286 ALA A O 1
ATOM 2301 N N . CYS A 1 287 ? 4.984 19.562 -9.914 1 85.94 287 CYS A N 1
ATOM 2302 C CA . CYS A 1 287 ? 5.188 18.188 -9.5 1 85.94 287 CYS A CA 1
ATOM 2303 C C . CYS A 1 287 ? 6.637 17.75 -9.719 1 85.94 287 CYS A C 1
ATOM 2305 O O . CYS A 1 287 ? 7.184 16.984 -8.93 1 85.94 287 CYS A O 1
ATOM 2307 N N . VAL A 1 288 ? 7.262 18.266 -10.719 1 89.81 288 VAL A N 1
ATOM 2308 C CA . VAL A 1 288 ? 8.656 17.953 -11.016 1 89.81 288 VAL A CA 1
ATOM 2309 C C . VAL A 1 288 ? 9.562 18.609 -9.977 1 89.81 288 VAL A C 1
ATOM 2311 O O . VAL A 1 288 ? 10.484 17.969 -9.453 1 89.81 288 VAL A O 1
ATOM 2314 N N . ARG A 1 289 ? 9.25 19.844 -9.664 1 89.75 289 ARG A N 1
ATOM 2315 C CA . ARG A 1 289 ? 10.031 20.547 -8.648 1 89.75 289 ARG A CA 1
ATOM 2316 C C . ARG A 1 289 ? 9.883 19.875 -7.285 1 89.75 289 ARG A C 1
ATOM 2318 O O . ARG A 1 289 ? 10.867 19.734 -6.555 1 89.75 289 ARG A O 1
ATOM 2325 N N . ASN A 1 290 ? 8.703 19.469 -6.996 1 89.81 290 ASN A N 1
ATOM 2326 C CA . ASN A 1 290 ? 8.406 18.75 -5.758 1 89.81 290 ASN A CA 1
ATOM 2327 C C . ASN A 1 290 ? 9.203 17.453 -5.656 1 89.81 290 ASN A C 1
ATOM 2329 O O . ASN A 1 290 ? 9.641 17.078 -4.57 1 89.81 290 ASN A O 1
ATOM 2333 N N . HIS A 1 291 ? 9.445 16.891 -6.773 1 92.12 291 HIS A N 1
ATOM 2334 C CA . HIS A 1 291 ? 10.078 15.57 -6.797 1 92.12 291 HIS A CA 1
ATOM 2335 C C . HIS A 1 291 ? 11.57 15.664 -6.488 1 92.12 291 HIS A C 1
ATOM 2337 O O . HIS A 1 291 ? 12.195 14.68 -6.102 1 92.12 291 HIS A O 1
ATOM 2343 N N . VAL A 1 292 ? 12.172 16.781 -6.699 1 93.88 292 VAL A N 1
ATOM 2344 C CA . VAL A 1 292 ? 13.57 16.969 -6.34 1 93.88 292 VAL A CA 1
ATOM 2345 C C . VAL A 1 292 ? 13.766 16.688 -4.852 1 93.88 292 VAL A C 1
ATOM 2347 O O . VAL A 1 292 ? 14.742 16.062 -4.453 1 93.88 292 VAL A O 1
ATOM 2350 N N . TYR A 1 293 ? 12.867 17.172 -4.066 1 93.94 293 TYR A N 1
ATOM 2351 C CA . TYR A 1 293 ? 12.961 16.969 -2.629 1 93.94 293 TYR A CA 1
ATOM 2352 C C . TYR A 1 293 ? 12.703 15.5 -2.279 1 93.94 293 TYR A C 1
ATOM 2354 O O . TYR A 1 293 ? 13.297 14.969 -1.336 1 93.94 293 TYR A O 1
ATOM 2362 N N . ASP A 1 294 ? 11.914 14.797 -3.047 1 92.31 294 ASP A N 1
ATOM 2363 C CA . ASP A 1 294 ? 11.75 13.359 -2.879 1 92.31 294 ASP A CA 1
ATOM 2364 C C . ASP A 1 294 ? 13.047 12.617 -3.18 1 92.31 294 ASP A C 1
ATOM 2366 O O . ASP A 1 294 ? 13.375 11.633 -2.508 1 92.31 294 ASP A O 1
ATOM 2370 N N . ILE A 1 295 ? 13.68 13.086 -4.199 1 93.81 295 ILE A N 1
ATOM 2371 C CA . ILE A 1 295 ? 14.953 12.484 -4.578 1 93.81 295 ILE A CA 1
ATOM 2372 C C . ILE A 1 295 ? 15.961 12.656 -3.445 1 93.81 295 ILE A C 1
ATOM 2374 O O . ILE A 1 295 ? 16.641 11.703 -3.068 1 93.81 295 ILE A O 1
ATOM 2378 N N . LEU A 1 296 ? 16 13.844 -2.869 1 94.44 296 LEU A N 1
ATOM 2379 C CA . LEU A 1 296 ? 16.969 14.117 -1.803 1 94.44 296 LEU A CA 1
ATOM 2380 C C . LEU A 1 296 ? 16.641 13.297 -0.557 1 94.44 296 LEU A C 1
ATOM 2382 O O . LEU A 1 296 ? 17.547 12.789 0.107 1 94.44 296 LEU A O 1
ATOM 2386 N N . LEU A 1 297 ? 15.367 13.172 -0.25 1 91.88 297 LEU A N 1
ATOM 2387 C CA . LEU A 1 297 ? 14.961 12.352 0.886 1 91.88 297 LEU A CA 1
ATOM 2388 C C . LEU A 1 297 ? 15.328 10.891 0.66 1 91.88 297 LEU A C 1
ATOM 2390 O O . LEU A 1 297 ? 15.828 10.227 1.568 1 91.88 297 LEU A O 1
ATOM 2394 N N . THR A 1 298 ? 15.133 10.445 -0.555 1 90.12 298 THR A N 1
ATOM 2395 C CA . THR A 1 298 ? 15.461 9.07 -0.9 1 90.12 298 THR A CA 1
ATOM 2396 C C . THR A 1 298 ? 16.969 8.844 -0.842 1 90.12 298 THR A C 1
ATOM 2398 O O . THR A 1 298 ? 17.422 7.805 -0.357 1 90.12 298 THR A O 1
ATOM 2401 N N . LEU A 1 299 ? 17.672 9.773 -1.376 1 92.19 299 LEU A N 1
ATOM 2402 C CA . LEU A 1 299 ? 19.125 9.703 -1.327 1 92.19 299 LEU A CA 1
ATOM 2403 C C . LEU A 1 299 ? 19.609 9.633 0.114 1 92.19 299 LEU A C 1
ATOM 2405 O O . LEU A 1 299 ? 20.531 8.859 0.423 1 92.19 299 LEU A O 1
ATOM 2409 N N . GLY A 1 300 ? 19.016 10.461 1.028 1 90.62 300 GLY A N 1
ATOM 2410 C CA . GLY A 1 300 ? 19.359 10.438 2.439 1 90.62 300 GLY A CA 1
ATOM 2411 C C . GLY A 1 300 ? 19.172 9.078 3.08 1 90.62 300 GLY A C 1
ATOM 2412 O O . GLY A 1 300 ? 20.016 8.633 3.871 1 90.62 300 GLY A O 1
ATOM 2413 N N . MET A 1 301 ? 18.219 8.398 2.684 1 86.75 301 MET A N 1
ATOM 2414 C CA . MET A 1 301 ? 17.969 7.051 3.197 1 86.75 301 MET A CA 1
ATOM 2415 C C . MET A 1 301 ? 19.016 6.07 2.672 1 86.75 301 MET A C 1
ATOM 2417 O O . MET A 1 301 ? 19.516 5.227 3.42 1 86.75 301 MET A O 1
ATOM 2421 N N . HIS A 1 302 ? 19.359 6.227 1.424 1 88.06 302 HIS A N 1
ATOM 2422 C CA . HIS A 1 302 ? 20.328 5.32 0.811 1 88.06 302 HIS A CA 1
ATOM 2423 C C . HIS A 1 302 ? 21.734 5.586 1.326 1 88.06 302 HIS A C 1
ATOM 2425 O O . HIS A 1 302 ? 22.562 4.672 1.375 1 88.06 302 HIS A O 1
ATOM 2431 N N . PHE A 1 303 ? 22.031 6.797 1.699 1 89.81 303 PHE A N 1
ATOM 2432 C CA . PHE A 1 303 ? 23.328 7.121 2.271 1 89.81 303 PHE A CA 1
ATOM 2433 C C . PHE A 1 303 ? 23.578 6.336 3.557 1 89.81 303 PHE A C 1
ATOM 2435 O O . PHE A 1 303 ? 24.719 6.004 3.885 1 89.81 303 PHE A O 1
ATOM 2442 N N . GLN A 1 304 ? 22.406 6.016 4.199 1 85.31 304 GLN A N 1
ATOM 2443 C CA . GLN A 1 304 ? 22.531 5.254 5.438 1 85.31 304 GLN A CA 1
ATOM 2444 C C . GLN A 1 304 ? 22.906 3.803 5.156 1 85.31 304 GLN A C 1
ATOM 2446 O O . GLN A 1 304 ? 23.406 3.098 6.043 1 85.31 304 GLN A O 1
ATOM 2451 N N . LEU A 1 305 ? 22.766 3.469 3.812 1 82.25 305 LEU A N 1
ATOM 2452 C CA . LEU A 1 305 ? 23.016 2.084 3.422 1 82.25 305 LEU A CA 1
ATOM 2453 C C . LEU A 1 305 ? 24.359 1.943 2.729 1 82.25 305 LEU A C 1
ATOM 2455 O O . LEU A 1 305 ? 24.688 0.875 2.209 1 82.25 305 LEU A O 1
ATOM 2459 N N . VAL A 1 306 ? 25.094 2.957 2.666 1 83.19 306 VAL A N 1
ATOM 2460 C CA . VAL A 1 306 ? 26.391 2.914 1.98 1 83.19 306 VAL A CA 1
ATOM 2461 C C . VAL A 1 306 ? 27.375 2.084 2.793 1 83.19 306 VAL A C 1
ATOM 2463 O O . VAL A 1 306 ? 28.062 1.225 2.244 1 83.19 306 VAL A O 1
ATOM 2466 N N . ASP A 1 307 ? 27.547 2.318 4.141 1 79.31 307 ASP A N 1
ATOM 2467 C CA . ASP A 1 307 ? 28.453 1.612 5.043 1 79.31 307 ASP A CA 1
ATOM 2468 C C . ASP A 1 307 ? 27.781 1.328 6.383 1 79.31 307 ASP A C 1
ATOM 2470 O O . ASP A 1 307 ? 28.062 1.994 7.383 1 79.31 307 ASP A O 1
ATOM 2474 N N . THR A 1 308 ? 26.969 0.363 6.359 1 75.19 308 THR A N 1
ATOM 2475 C CA . THR A 1 308 ? 26.203 0.059 7.559 1 75.19 308 THR A CA 1
ATOM 2476 C C . THR A 1 308 ? 27.078 -0.596 8.617 1 75.19 308 THR A C 1
ATOM 2478 O O . THR A 1 308 ? 26.766 -0.538 9.812 1 75.19 308 THR A O 1
ATOM 2481 N N . GLN A 1 309 ? 28.266 -1.099 8.188 1 68.5 309 GLN A N 1
ATOM 2482 C CA . GLN A 1 309 ? 29.141 -1.819 9.102 1 68.5 309 GLN A CA 1
ATOM 2483 C C . GLN A 1 309 ? 30.203 -0.895 9.68 1 68.5 309 GLN A C 1
ATOM 2485 O O . GLN A 1 309 ? 30.938 -1.275 10.602 1 68.5 309 GLN A O 1
ATOM 2490 N N . GLY A 1 310 ? 30.359 0.252 9.266 1 74.19 310 GLY A N 1
ATOM 2491 C CA . GLY A 1 310 ? 31.297 1.233 9.797 1 74.19 310 GLY A CA 1
ATOM 2492 C C . GLY A 1 310 ? 32.75 0.94 9.43 1 74.19 310 GLY A C 1
ATOM 2493 O O . GLY A 1 310 ? 33.656 1.212 10.211 1 74.19 310 GLY A O 1
ATOM 2494 N N . ILE A 1 311 ? 32.969 0.29 8.359 1 69.44 311 ILE A N 1
ATOM 2495 C CA . ILE A 1 311 ? 34.281 -0.029 7.871 1 69.44 311 ILE A CA 1
ATOM 2496 C C . ILE A 1 311 ? 35.062 1.261 7.602 1 69.44 311 ILE A C 1
ATOM 2498 O O . ILE A 1 311 ? 36.281 1.319 7.805 1 69.44 311 ILE A O 1
ATOM 2502 N N . PHE A 1 312 ? 34.375 2.283 7.234 1 78.94 312 PHE A N 1
ATOM 2503 C CA . PHE A 1 312 ? 34.938 3.596 6.945 1 78.94 312 PHE A CA 1
ATOM 2504 C C . PHE A 1 312 ? 34.406 4.637 7.934 1 78.94 312 PHE A C 1
ATOM 2506 O O . PHE A 1 312 ? 33.375 5.27 7.695 1 78.94 312 PHE A O 1
ATOM 2513 N N . PRO A 1 313 ? 35.125 4.715 9.008 1 79.31 313 PRO A N 1
ATOM 2514 C CA . PRO A 1 313 ? 34.656 5.637 10.047 1 79.31 313 PRO A CA 1
ATOM 2515 C C . PRO A 1 313 ? 34.469 7.055 9.523 1 79.31 313 PRO A C 1
ATOM 2517 O O . PRO A 1 313 ? 35.281 7.578 8.789 1 79.31 313 PRO A O 1
ATOM 2520 N N . GLY A 1 314 ? 33.312 7.707 9.758 1 82.56 314 GLY A N 1
ATOM 2521 C CA . GLY A 1 314 ? 33.031 9.086 9.406 1 82.56 314 GLY A CA 1
ATOM 2522 C C . GLY A 1 314 ? 32.406 9.234 8.031 1 82.56 314 GLY A C 1
ATOM 2523 O O . GLY A 1 314 ? 32 10.328 7.633 1 82.56 314 GLY A O 1
ATOM 2524 N N . CYS A 1 315 ? 32.344 8.133 7.336 1 84.31 315 CYS A N 1
ATOM 2525 C CA . CYS A 1 315 ? 31.828 8.172 5.969 1 84.31 315 CYS A CA 1
ATOM 2526 C C . CYS A 1 315 ? 30.359 8.578 5.953 1 84.31 315 CYS A C 1
ATOM 2528 O O . CYS A 1 315 ? 29.969 9.461 5.188 1 84.31 315 CYS A O 1
ATOM 2530 N N . THR A 1 316 ? 29.641 7.949 6.844 1 85.25 316 THR A N 1
ATOM 2531 C CA . THR A 1 316 ? 28.219 8.25 6.895 1 85.25 316 THR A CA 1
ATOM 2532 C C . THR A 1 316 ? 27.984 9.711 7.27 1 85.25 316 THR A C 1
ATOM 2534 O O . THR A 1 316 ? 27.109 10.375 6.695 1 85.25 316 THR A O 1
ATOM 2537 N N . GLU A 1 317 ? 28.766 10.18 8.203 1 87.25 317 GLU A N 1
ATOM 2538 C CA . GLU A 1 317 ? 28.641 11.578 8.609 1 87.25 317 GLU A CA 1
ATOM 2539 C C . GLU A 1 317 ? 29.031 12.523 7.477 1 87.25 317 GLU A C 1
ATOM 2541 O O . GLU A 1 317 ? 28.391 13.57 7.293 1 87.25 317 GLU A O 1
ATOM 2546 N N . ALA A 1 318 ? 30 12.172 6.789 1 90.06 318 ALA A N 1
ATOM 2547 C CA . ALA A 1 318 ? 30.438 12.984 5.656 1 90.06 318 ALA A CA 1
ATOM 2548 C C . ALA A 1 318 ? 29.359 13.016 4.566 1 90.06 318 ALA A C 1
ATOM 2550 O O . ALA A 1 318 ? 29.141 14.055 3.934 1 90.06 318 ALA A O 1
ATOM 2551 N N . LEU A 1 319 ? 28.766 11.914 4.348 1 91.44 319 LEU A N 1
ATOM 2552 C CA . LEU A 1 319 ? 27.703 11.844 3.357 1 91.44 319 LEU A CA 1
ATOM 2553 C C . LEU A 1 319 ? 26.5 12.688 3.791 1 91.44 319 LEU A C 1
ATOM 2555 O O . LEU A 1 319 ? 25.875 13.344 2.963 1 91.44 319 LEU A O 1
ATOM 2559 N N . GLU A 1 320 ? 26.266 12.609 5.078 1 90.44 320 GLU A N 1
ATOM 2560 C CA . GLU A 1 320 ? 25.172 13.43 5.605 1 90.44 320 GLU A CA 1
ATOM 2561 C C . GLU A 1 320 ? 25.453 14.914 5.418 1 90.44 320 GLU A C 1
ATOM 2563 O O . GLU A 1 320 ? 24.547 15.688 5.094 1 90.44 320 GLU A O 1
ATOM 2568 N N . GLU A 1 321 ? 26.641 15.258 5.555 1 92.44 321 GLU A N 1
ATOM 2569 C CA . GLU A 1 321 ? 27.031 16.656 5.359 1 92.44 321 GLU A CA 1
ATOM 2570 C C . GLU A 1 321 ? 26.875 17.062 3.898 1 92.44 321 GLU A C 1
ATOM 2572 O O . GLU A 1 321 ? 26.516 18.219 3.604 1 92.44 321 GLU A O 1
ATOM 2577 N N . GLU A 1 322 ? 27.188 16.141 3.039 1 92.62 322 GLU A N 1
ATOM 2578 C CA . GLU A 1 322 ? 27.016 16.422 1.616 1 92.62 322 GLU A CA 1
ATOM 2579 C C . GLU A 1 322 ? 25.531 16.609 1.266 1 92.62 322 GLU A C 1
ATOM 2581 O O . GLU A 1 322 ? 25.188 17.453 0.433 1 92.62 322 GLU A O 1
ATOM 2586 N N . LEU A 1 323 ? 24.781 15.758 1.898 1 94.38 323 LEU A N 1
ATOM 2587 C CA . LEU A 1 323 ? 23.344 15.859 1.671 1 94.38 323 LEU A CA 1
ATOM 2588 C C . LEU A 1 323 ? 22.812 17.203 2.143 1 94.38 323 LEU A C 1
ATOM 2590 O O . LEU A 1 323 ? 21.953 17.812 1.482 1 94.38 323 LEU A O 1
ATOM 2594 N N . ILE A 1 324 ? 23.281 17.672 3.285 1 94.62 324 ILE A N 1
ATOM 2595 C CA . ILE A 1 324 ? 22.875 18.969 3.816 1 94.62 324 ILE A CA 1
ATOM 2596 C C . ILE A 1 324 ? 23.297 20.078 2.848 1 94.62 324 ILE A C 1
ATOM 2598 O O . ILE A 1 324 ? 22.5 20.984 2.553 1 94.62 324 ILE A O 1
ATOM 2602 N N . TRP A 1 325 ? 24.484 19.938 2.34 1 94.62 325 TRP A N 1
ATOM 2603 C CA . TRP A 1 325 ? 24.969 20.953 1.402 1 94.62 325 TRP A CA 1
ATOM 2604 C C . TRP A 1 325 ? 24.125 20.984 0.141 1 94.62 325 TRP A C 1
ATOM 2606 O O . TRP A 1 325 ? 23.781 22.047 -0.368 1 94.62 325 TRP A O 1
ATOM 2616 N N . LEU A 1 326 ? 23.781 19.828 -0.384 1 94.69 326 LEU A N 1
ATOM 2617 C CA . LEU A 1 326 ? 22.938 19.734 -1.569 1 94.69 326 LEU A CA 1
ATOM 2618 C C . LEU A 1 326 ? 21.578 20.391 -1.319 1 94.69 326 LEU A C 1
ATOM 2620 O O . LEU A 1 326 ? 21.094 21.156 -2.156 1 94.69 326 LEU A O 1
ATOM 2624 N N . LEU A 1 327 ? 21.016 20.016 -0.166 1 95.62 327 LEU A N 1
ATOM 2625 C CA . LEU A 1 327 ? 19.703 20.547 0.173 1 95.62 327 LEU A CA 1
ATOM 2626 C C . LEU A 1 327 ? 19.75 22.062 0.318 1 95.62 327 LEU A C 1
ATOM 2628 O O . LEU A 1 327 ? 18.875 22.766 -0.183 1 95.62 327 LEU A O 1
ATOM 2632 N N . LEU A 1 328 ? 20.812 22.625 0.969 1 95.56 328 LEU A N 1
ATOM 2633 C CA . LEU A 1 328 ? 20.938 24.062 1.14 1 95.56 328 LEU A CA 1
ATOM 2634 C C . LEU A 1 328 ? 21.078 24.766 -0.21 1 95.56 328 LEU A C 1
ATOM 2636 O O . LEU A 1 328 ? 20.516 25.844 -0.411 1 95.56 328 LEU A O 1
ATOM 2640 N N . THR A 1 329 ? 21.766 24.141 -1.096 1 94.56 329 THR A N 1
ATOM 2641 C CA . THR A 1 329 ? 21.969 24.703 -2.42 1 94.56 329 THR A CA 1
ATOM 2642 C C . THR A 1 329 ? 20.672 24.703 -3.223 1 94.56 329 THR A C 1
ATOM 2644 O O . THR A 1 329 ? 20.359 25.688 -3.904 1 94.56 329 THR A O 1
ATOM 2647 N N . VAL A 1 330 ? 19.969 23.609 -3.121 1 94.19 330 VAL A N 1
ATOM 2648 C CA . VAL A 1 330 ? 18.688 23.5 -3.828 1 94.19 330 VAL A CA 1
ATOM 2649 C C . VAL A 1 330 ? 17.703 24.516 -3.264 1 94.19 330 VAL A C 1
ATOM 2651 O O . VAL A 1 330 ? 16.938 25.141 -4.012 1 94.19 330 VAL A O 1
ATOM 2654 N N . LEU A 1 331 ? 17.672 24.703 -1.96 1 94 331 LEU A N 1
ATOM 2655 C CA . LEU A 1 331 ? 16.781 25.656 -1.319 1 94 331 LEU A CA 1
ATOM 2656 C C . LEU A 1 331 ? 17.078 27.078 -1.786 1 94 331 LEU A C 1
ATOM 2658 O O . LEU A 1 331 ? 16.172 27.875 -2.006 1 94 331 LEU A O 1
ATOM 2662 N N . ARG A 1 332 ? 18.312 27.406 -1.958 1 92.31 332 ARG A N 1
ATOM 2663 C CA . ARG A 1 332 ? 18.703 28.719 -2.451 1 92.31 332 ARG A CA 1
ATOM 2664 C C . ARG A 1 332 ? 18.203 28.953 -3.869 1 92.31 332 ARG A C 1
ATOM 2666 O O . ARG A 1 332 ? 17.719 30.031 -4.195 1 92.31 332 ARG A O 1
ATOM 2673 N N . LYS A 1 333 ? 18.297 27.891 -4.605 1 90.56 333 LYS A N 1
ATOM 2674 C CA . LYS A 1 333 ? 17.781 27.984 -5.973 1 90.56 333 LYS A CA 1
ATOM 2675 C C . LYS A 1 333 ? 16.281 28.172 -5.988 1 90.56 333 LYS A C 1
ATOM 2677 O O . LYS A 1 333 ? 15.758 28.984 -6.762 1 90.56 333 LYS A O 1
ATOM 2682 N N . GLN A 1 334 ? 15.602 27.469 -5.145 1 90.19 334 GLN A N 1
ATOM 2683 C CA . GLN A 1 334 ? 14.141 27.562 -5.066 1 90.19 334 GLN A CA 1
ATOM 2684 C C . GLN A 1 334 ? 13.711 28.953 -4.605 1 90.19 334 GLN A C 1
ATOM 2686 O O . GLN A 1 334 ? 12.688 29.469 -5.062 1 90.19 334 GLN A O 1
ATOM 2691 N N . SER A 1 335 ? 14.422 29.516 -3.662 1 89.31 335 SER A N 1
ATOM 2692 C CA . SER A 1 335 ? 14.07 30.828 -3.115 1 89.31 335 SER A CA 1
ATOM 2693 C C . SER A 1 335 ? 14.141 31.906 -4.188 1 89.31 335 SER A C 1
ATOM 2695 O O . SER A 1 335 ? 13.516 32.969 -4.051 1 89.31 335 SER A O 1
ATOM 2697 N N . LEU A 1 336 ? 14.844 31.578 -5.234 1 84.94 336 LEU A N 1
ATOM 2698 C CA . LEU A 1 336 ? 14.992 32.562 -6.305 1 84.94 336 LEU A CA 1
ATOM 2699 C C . LEU A 1 336 ? 13.875 32.406 -7.332 1 84.94 336 LEU A C 1
ATOM 2701 O O . LEU A 1 336 ? 13.68 33.281 -8.172 1 84.94 336 LEU A O 1
ATOM 2705 N N . HIS A 1 337 ? 13.148 31.344 -7.109 1 78.56 337 HIS A N 1
ATOM 2706 C CA . HIS A 1 337 ? 12.047 31.109 -8.039 1 78.56 337 HIS A CA 1
ATOM 2707 C C . HIS A 1 337 ? 10.852 32 -7.719 1 78.56 337 HIS A C 1
ATOM 2709 O O . HIS A 1 337 ? 10.516 32.219 -6.551 1 78.56 337 HIS A O 1
ATOM 2715 N N . GLU A 1 338 ? 10.227 32.656 -8.602 1 64 338 GLU A N 1
ATOM 2716 C CA . GLU A 1 338 ? 9.156 33.625 -8.438 1 64 338 GLU A CA 1
ATOM 2717 C C . GLU A 1 338 ? 7.852 32.969 -8.016 1 64 338 GLU A C 1
ATOM 2719 O O . GLU A 1 338 ? 7.051 33.562 -7.289 1 64 338 GLU A O 1
ATOM 2724 N N . GLY A 1 339 ? 7.574 31.703 -8.391 1 65 339 GLY A N 1
ATOM 2725 C CA . GLY A 1 339 ? 6.289 31.094 -8.07 1 65 339 GLY A CA 1
ATOM 2726 C C . GLY A 1 339 ? 6.254 30.453 -6.703 1 65 339 GLY A C 1
ATOM 2727 O O . GLY A 1 339 ? 7.246 29.859 -6.262 1 65 339 GLY A O 1
ATOM 2728 N N . SER A 1 340 ? 5.375 31.078 -5.766 1 65.56 340 SER A N 1
ATOM 2729 C CA . SER A 1 340 ? 5.242 30.5 -4.438 1 65.56 340 SER A CA 1
ATOM 2730 C C . SER A 1 340 ? 4.246 29.344 -4.441 1 65.56 340 SER A C 1
ATOM 2732 O O . SER A 1 340 ? 3.035 29.562 -4.496 1 65.56 340 SER A O 1
ATOM 2734 N N . ASP A 1 341 ? 4.73 28.172 -4.695 1 79.88 341 ASP A N 1
ATOM 2735 C CA . ASP A 1 341 ? 3.883 26.984 -4.648 1 79.88 341 ASP A CA 1
ATOM 2736 C C . ASP A 1 341 ? 3.914 26.344 -3.262 1 79.88 341 ASP A C 1
ATOM 2738 O O . ASP A 1 341 ? 4.949 25.828 -2.836 1 79.88 341 ASP A O 1
ATOM 2742 N N . GLU A 1 342 ? 2.836 26.391 -2.598 1 82.12 342 GLU A N 1
ATOM 2743 C CA . GLU A 1 342 ? 2.713 25.875 -1.239 1 82.12 342 GLU A CA 1
ATOM 2744 C C . GLU A 1 342 ? 3.104 24.406 -1.176 1 82.12 342 GLU A C 1
ATOM 2746 O O . GLU A 1 342 ? 3.723 23.953 -0.207 1 82.12 342 GLU A O 1
ATOM 2751 N N . MET A 1 343 ? 2.865 23.75 -2.199 1 84.56 343 MET A N 1
ATOM 2752 C CA . MET A 1 343 ? 3.143 22.312 -2.209 1 84.56 343 MET A CA 1
ATOM 2753 C C . MET A 1 343 ? 4.645 22.047 -2.232 1 84.56 343 MET A C 1
ATOM 2755 O O . MET A 1 343 ? 5.133 21.172 -1.524 1 84.56 343 MET A O 1
ATOM 2759 N N . VAL A 1 344 ? 5.324 22.781 -3.078 1 89.88 344 VAL A N 1
ATOM 2760 C CA . VAL A 1 344 ? 6.766 22.594 -3.213 1 89.88 344 VAL A CA 1
ATOM 2761 C C . VAL A 1 344 ? 7.461 22.984 -1.911 1 89.88 344 VAL A C 1
ATOM 2763 O O . VAL A 1 344 ? 8.344 22.266 -1.437 1 89.88 344 VAL A O 1
ATOM 2766 N N . TRP A 1 345 ? 7.016 24.078 -1.289 1 91.88 345 TRP A N 1
ATOM 2767 C CA . TRP A 1 345 ? 7.629 24.531 -0.045 1 91.88 345 TRP A CA 1
ATOM 2768 C C . TRP A 1 345 ? 7.305 23.578 1.101 1 91.88 345 TRP A C 1
ATOM 2770 O O . TRP A 1 345 ? 8.117 23.391 2.01 1 91.88 345 TRP A O 1
ATOM 2780 N N . THR A 1 346 ? 6.141 22.984 1.073 1 91 346 THR A N 1
ATOM 2781 C CA . THR A 1 346 ? 5.809 21.984 2.078 1 91 346 THR A CA 1
ATOM 2782 C C . THR A 1 346 ? 6.742 20.781 1.967 1 91 346 THR A C 1
ATOM 2784 O O . THR A 1 346 ? 7.23 20.266 2.979 1 91 346 THR A O 1
ATOM 2787 N N . ALA A 1 347 ? 6.988 20.391 0.725 1 90.38 347 ALA A N 1
ATOM 2788 C CA . ALA A 1 347 ? 7.926 19.281 0.512 1 90.38 347 ALA A CA 1
ATOM 2789 C C . ALA A 1 347 ? 9.336 19.672 0.969 1 90.38 347 ALA A C 1
ATOM 2791 O O . ALA A 1 347 ? 10.031 18.859 1.58 1 90.38 347 ALA A O 1
ATOM 2792 N N . ALA A 1 348 ? 9.703 20.859 0.687 1 94.06 348 ALA A N 1
ATOM 2793 C CA . ALA A 1 348 ? 11.016 21.359 1.096 1 94.06 348 ALA A CA 1
ATOM 2794 C C . ALA A 1 348 ? 11.148 21.375 2.615 1 94.06 348 ALA A C 1
ATOM 2796 O O . ALA A 1 348 ? 12.172 20.938 3.158 1 94.06 348 ALA A O 1
ATOM 2797 N N . ALA A 1 349 ? 10.117 21.875 3.299 1 93.69 349 ALA A N 1
ATOM 2798 C CA . ALA A 1 349 ? 10.141 21.938 4.758 1 93.69 349 ALA A CA 1
ATOM 2799 C C . ALA A 1 349 ? 10.25 20.547 5.371 1 93.69 349 ALA A C 1
ATOM 2801 O O . ALA A 1 349 ? 10.992 20.344 6.332 1 93.69 349 ALA A O 1
ATOM 2802 N N . LYS A 1 350 ? 9.578 19.594 4.773 1 91.25 350 LYS A N 1
ATOM 2803 C CA . LYS A 1 350 ? 9.656 18.219 5.25 1 91.25 350 LYS A CA 1
ATOM 2804 C C . LYS A 1 350 ? 11.07 17.656 5.09 1 91.25 350 LYS A C 1
ATOM 2806 O O . LYS A 1 350 ? 11.578 16.984 5.984 1 91.25 350 LYS A O 1
ATOM 2811 N N . CYS A 1 351 ? 11.68 17.953 3.996 1 93 351 CYS A N 1
ATOM 2812 C CA . CYS A 1 351 ? 13.047 17.516 3.736 1 93 351 CYS A CA 1
ATOM 2813 C C . CYS A 1 351 ? 14.016 18.156 4.727 1 93 351 CYS A C 1
ATOM 2815 O O . CYS A 1 351 ? 14.922 17.484 5.219 1 93 351 CYS A O 1
ATOM 2817 N N . VAL A 1 352 ? 13.828 19.375 5.074 1 94.38 352 VAL A N 1
ATOM 2818 C CA . VAL A 1 352 ? 14.711 20.109 5.969 1 94.38 352 VAL A CA 1
ATOM 2819 C C . VAL A 1 352 ? 14.641 19.516 7.375 1 94.38 352 VAL A C 1
ATOM 2821 O O . VAL A 1 352 ? 15.664 19.297 8.016 1 94.38 352 VAL A O 1
ATOM 2824 N N . VAL A 1 353 ? 13.438 19.25 7.789 1 91.25 353 VAL A N 1
ATOM 2825 C CA . VAL A 1 353 ? 13.242 18.719 9.133 1 91.25 353 VAL A CA 1
ATOM 2826 C C . VAL A 1 353 ? 13.836 17.312 9.234 1 91.25 353 VAL A C 1
ATOM 2828 O O . VAL A 1 353 ? 14.375 16.938 10.273 1 91.25 353 VAL A O 1
ATOM 2831 N N . ALA A 1 354 ? 13.812 16.625 8.086 1 88.12 354 ALA A N 1
ATOM 2832 C CA . ALA A 1 354 ? 14.305 15.258 8.078 1 88.12 354 ALA A CA 1
ATOM 2833 C C . ALA A 1 354 ? 15.82 15.211 7.953 1 88.12 354 ALA A C 1
ATOM 2835 O O . ALA A 1 354 ? 16.469 14.336 8.523 1 88.12 354 ALA A O 1
ATOM 2836 N N . ILE A 1 355 ? 16.453 16.172 7.23 1 91.06 355 ILE A N 1
ATOM 2837 C CA . ILE A 1 355 ? 17.828 16.047 6.797 1 91.06 355 ILE A CA 1
ATOM 2838 C C . ILE A 1 355 ? 18.719 16.969 7.633 1 91.06 355 ILE A C 1
ATOM 2840 O O . ILE A 1 355 ? 19.812 16.578 8.047 1 91.06 355 ILE A O 1
ATOM 2844 N N . ILE A 1 356 ? 18.281 18.203 7.973 1 91.94 356 ILE A N 1
ATOM 2845 C CA . ILE A 1 356 ? 19.141 19.188 8.625 1 91.94 356 ILE A CA 1
ATOM 2846 C C . ILE A 1 356 ? 18.922 19.156 10.133 1 91.94 356 ILE A C 1
ATOM 2848 O O . ILE A 1 356 ? 17.797 19.328 10.609 1 91.94 356 ILE A O 1
ATOM 2852 N N . PRO A 1 357 ? 20 18.906 10.852 1 87.5 357 PRO A N 1
ATOM 2853 C CA . PRO A 1 357 ? 19.875 18.969 12.312 1 87.5 357 PRO A CA 1
ATOM 2854 C C . PRO A 1 357 ? 19.469 20.359 12.812 1 87.5 357 PRO A C 1
ATOM 2856 O O . PRO A 1 357 ? 19.766 21.359 12.164 1 87.5 357 PRO A O 1
ATOM 2859 N N . PRO A 1 358 ? 18.875 20.5 13.945 1 86.94 358 PRO A N 1
ATOM 2860 C CA . PRO A 1 358 ? 18.344 21.766 14.461 1 86.94 358 PRO A CA 1
ATOM 2861 C C . PRO A 1 358 ? 19.422 22.812 14.664 1 86.94 358 PRO A C 1
ATOM 2863 O O . PRO A 1 358 ? 19.172 24.016 14.492 1 86.94 358 PRO A O 1
ATOM 2866 N N . ASP A 1 359 ? 20.641 22.406 14.906 1 88.44 359 ASP A N 1
ATOM 2867 C CA . ASP A 1 359 ? 21.703 23.359 15.188 1 88.44 359 ASP A CA 1
ATOM 2868 C C . ASP A 1 359 ? 22.266 23.953 13.898 1 88.44 359 ASP A C 1
ATOM 2870 O O . ASP A 1 359 ? 23 24.953 13.93 1 88.44 359 ASP A O 1
ATOM 2874 N N . LYS A 1 360 ? 21.828 23.438 12.75 1 93.06 360 LYS A N 1
ATOM 2875 C CA . LYS A 1 360 ? 22.344 23.922 11.469 1 93.06 360 LYS A CA 1
ATOM 2876 C C . LYS A 1 360 ? 21.234 24.578 10.648 1 93.06 360 LYS A C 1
ATOM 2878 O O . LYS A 1 360 ? 21.438 24.953 9.492 1 93.06 360 LYS A O 1
ATOM 2883 N N . LEU A 1 361 ? 20.125 24.766 11.227 1 93.12 361 LEU A N 1
ATOM 2884 C CA . LEU A 1 361 ? 18.984 25.344 10.5 1 93.12 361 LEU A CA 1
ATOM 2885 C C . LEU A 1 361 ? 19.281 26.781 10.086 1 93.12 361 LEU A C 1
ATOM 2887 O O . LEU A 1 361 ? 18.703 27.281 9.117 1 93.12 361 LEU A O 1
ATOM 2891 N N . HIS A 1 362 ? 20.219 27.469 10.82 1 93.44 362 HIS A N 1
ATOM 2892 C CA . HIS A 1 362 ? 20.531 28.875 10.547 1 93.44 362 HIS A CA 1
ATOM 2893 C C . HIS A 1 362 ? 21.281 29.031 9.227 1 93.44 362 HIS A C 1
ATOM 2895 O O . HIS A 1 362 ? 21.406 30.125 8.703 1 93.44 362 HIS A O 1
ATOM 2901 N N . LEU A 1 363 ? 21.734 27.844 8.664 1 93.44 363 LEU A N 1
ATOM 2902 C CA . LEU A 1 363 ? 22.469 27.891 7.406 1 93.44 363 LEU A CA 1
ATOM 2903 C C . LEU A 1 363 ? 21.531 28.062 6.223 1 93.44 363 LEU A C 1
ATOM 2905 O O . LEU A 1 363 ? 21.969 28.375 5.113 1 93.44 363 LEU A O 1
ATOM 2909 N N . ILE A 1 364 ? 20.281 27.953 6.504 1 94.81 364 ILE A N 1
ATOM 2910 C CA . ILE A 1 364 ? 19.281 28.078 5.445 1 94.81 364 ILE A CA 1
ATOM 2911 C C . ILE A 1 364 ? 19.109 29.531 5.055 1 94.81 364 ILE A C 1
ATOM 2913 O O . ILE A 1 364 ? 19.156 30.422 5.914 1 94.81 364 ILE A O 1
ATOM 2917 N N . ASP A 1 365 ? 18.875 29.719 3.781 1 93.38 365 ASP A N 1
ATOM 2918 C CA . ASP A 1 365 ? 18.609 31.062 3.266 1 93.38 365 ASP A CA 1
ATOM 2919 C C . ASP A 1 365 ? 17.406 31.688 3.975 1 93.38 365 ASP A C 1
ATOM 2921 O O . ASP A 1 365 ? 16.422 31.016 4.254 1 93.38 365 ASP A O 1
ATOM 2925 N N . ALA A 1 366 ? 17.547 33.031 4.305 1 93.56 366 ALA A N 1
ATOM 2926 C CA . ALA A 1 366 ? 16.484 33.719 5.039 1 93.56 366 ALA A CA 1
ATOM 2927 C C . ALA A 1 366 ? 15.172 33.688 4.277 1 93.56 366 ALA A C 1
ATOM 2929 O O . ALA A 1 366 ? 14.094 33.625 4.883 1 93.56 366 ALA A O 1
ATOM 2930 N N . ARG A 1 367 ? 15.164 33.781 3.012 1 93.06 367 ARG A N 1
ATOM 2931 C CA . ARG A 1 367 ? 13.961 33.719 2.189 1 93.06 367 ARG A CA 1
ATOM 2932 C C . ARG A 1 367 ? 13.25 32.375 2.348 1 93.06 367 ARG A C 1
ATOM 2934 O O . ARG A 1 367 ? 12.016 32.344 2.434 1 93.06 367 ARG A O 1
ATOM 2941 N N . ALA A 1 368 ? 14.086 31.266 2.334 1 93.31 368 ALA A N 1
ATOM 2942 C CA . ALA A 1 368 ? 13.508 29.938 2.514 1 93.31 368 ALA A CA 1
ATOM 2943 C C . ALA A 1 368 ? 12.883 29.781 3.898 1 93.31 368 ALA A C 1
ATOM 2945 O O . ALA A 1 368 ? 11.781 29.25 4.039 1 93.31 368 ALA A O 1
ATOM 2946 N N . LEU A 1 369 ? 13.555 30.281 4.871 1 94.44 369 LEU A N 1
ATOM 2947 C CA . LEU A 1 369 ? 13.023 30.234 6.23 1 94.44 369 LEU A CA 1
ATOM 2948 C C . LEU A 1 369 ? 11.711 31 6.328 1 94.44 369 LEU A C 1
ATOM 2950 O O . LEU A 1 369 ? 10.773 30.562 7 1 94.44 369 LEU A O 1
ATOM 2954 N N . TYR A 1 370 ? 11.68 32.156 5.668 1 92.88 370 TYR A N 1
ATOM 2955 C CA . TYR A 1 370 ? 10.445 32.906 5.645 1 92.88 370 TYR A CA 1
ATOM 2956 C C . TYR A 1 370 ? 9.305 32.125 5.027 1 92.88 370 TYR A C 1
ATOM 2958 O O . TYR A 1 370 ? 8.203 32.062 5.578 1 92.88 370 TYR A O 1
ATOM 2966 N N . HIS A 1 371 ? 9.602 31.422 3.916 1 91.81 371 HIS A N 1
ATOM 2967 C CA . HIS A 1 371 ? 8.57 30.656 3.23 1 91.81 371 HIS A CA 1
ATOM 2968 C C . HIS A 1 371 ? 8.102 29.484 4.082 1 91.81 371 HIS A C 1
ATOM 2970 O O . HIS A 1 371 ? 6.93 29.109 4.043 1 91.81 371 HIS A O 1
ATOM 2976 N N . PHE A 1 372 ? 9.023 28.891 4.824 1 93.75 372 PHE A N 1
ATOM 2977 C CA . PHE A 1 372 ? 8.641 27.797 5.703 1 93.75 372 PHE A CA 1
ATOM 2978 C C . PHE A 1 372 ? 7.676 28.281 6.777 1 93.75 372 PHE A C 1
ATOM 2980 O O . PHE A 1 372 ? 6.695 27.594 7.086 1 93.75 372 PHE A O 1
ATOM 2987 N N . MET A 1 373 ? 7.918 29.422 7.266 1 93.62 373 MET A N 1
ATOM 2988 C CA . MET A 1 373 ? 7.152 29.922 8.406 1 93.62 373 MET A CA 1
ATOM 2989 C C . MET A 1 373 ? 5.785 30.438 7.961 1 93.62 373 MET A C 1
ATOM 2991 O O . MET A 1 373 ? 4.852 30.5 8.758 1 93.62 373 MET A O 1
ATOM 2995 N N . ILE A 1 374 ? 5.625 30.766 6.688 1 89.94 374 ILE A N 1
ATOM 2996 C CA . ILE A 1 374 ? 4.336 31.312 6.25 1 89.94 374 ILE A CA 1
ATOM 2997 C C . ILE A 1 374 ? 3.449 30.172 5.754 1 89.94 374 ILE A C 1
ATOM 2999 O O . ILE A 1 374 ? 2.303 30.391 5.359 1 89.94 374 ILE A O 1
ATOM 3003 N N . LEU A 1 375 ? 4.008 28.984 5.738 1 88.5 375 LEU A N 1
ATOM 3004 C CA . LEU A 1 375 ? 3.164 27.844 5.395 1 88.5 375 LEU A CA 1
ATOM 3005 C C . LEU A 1 375 ? 2.021 27.688 6.395 1 88.5 375 LEU A C 1
ATOM 3007 O O . LEU A 1 375 ? 2.254 27.609 7.602 1 88.5 375 LEU A O 1
ATOM 3011 N N . PRO A 1 376 ? 0.823 27.562 5.922 1 84.06 376 PRO A N 1
ATOM 3012 C CA . PRO A 1 376 ? -0.334 27.531 6.82 1 84.06 376 PRO A CA 1
ATOM 3013 C C . PRO A 1 376 ? -0.301 26.359 7.789 1 84.06 376 PRO A C 1
ATOM 3015 O O . PRO A 1 376 ? -0.673 26.5 8.953 1 84.06 376 PRO A O 1
ATOM 3018 N N . ASN A 1 377 ? 0.207 25.25 7.348 1 85.25 377 ASN A N 1
ATOM 3019 C CA . ASN A 1 377 ? 0.251 24.078 8.203 1 85.25 377 ASN A CA 1
ATOM 3020 C C . ASN A 1 377 ? 1.233 24.266 9.359 1 85.25 377 ASN A C 1
ATOM 3022 O O . ASN A 1 377 ? 0.986 23.797 10.469 1 85.25 377 ASN A O 1
ATOM 3026 N N . ILE A 1 378 ? 2.297 24.969 9.109 1 89.94 378 ILE A N 1
ATOM 3027 C CA . ILE A 1 378 ? 3.309 25.172 10.141 1 89.94 378 ILE A CA 1
ATOM 3028 C C . ILE A 1 378 ? 2.838 26.25 11.117 1 89.94 378 ILE A C 1
ATOM 3030 O O . ILE A 1 378 ? 2.973 26.094 12.336 1 89.94 378 ILE A O 1
ATOM 3034 N N . MET A 1 379 ? 2.25 27.25 10.602 1 88.25 379 MET A N 1
ATOM 3035 C CA . MET A 1 379 ? 1.762 28.344 11.43 1 88.25 379 MET A CA 1
ATOM 3036 C C . MET A 1 379 ? 0.659 27.875 12.367 1 88.25 379 MET A C 1
ATOM 3038 O O . MET A 1 379 ? 0.626 28.25 13.539 1 88.25 379 MET A O 1
ATOM 3042 N N . ALA A 1 380 ? -0.099 26.984 11.82 1 87.31 380 ALA A N 1
ATOM 3043 C CA . ALA A 1 380 ? -1.29 26.625 12.578 1 87.31 380 ALA A CA 1
ATOM 3044 C C . ALA A 1 380 ? -1.009 25.438 13.5 1 87.31 380 ALA A C 1
ATOM 3046 O O . ALA A 1 380 ? -1.459 25.406 14.648 1 87.31 380 ALA A O 1
ATOM 3047 N N . PHE A 1 381 ? -0.192 24.469 13.055 1 89.81 381 PHE A N 1
ATOM 3048 C CA . PHE A 1 381 ? -0.225 23.203 13.766 1 89.81 381 PHE A CA 1
ATOM 3049 C C . PHE A 1 381 ? 1.135 22.891 14.383 1 89.81 381 PHE A C 1
ATOM 3051 O O . PHE A 1 381 ? 1.249 22 15.234 1 89.81 381 PHE A O 1
ATOM 3058 N N . HIS A 1 382 ? 2.148 23.609 14.062 1 89.06 382 HIS A N 1
ATOM 3059 C CA . HIS A 1 382 ? 3.482 23.234 14.508 1 89.06 382 HIS A CA 1
ATOM 3060 C C . HIS A 1 382 ? 4.215 24.422 15.125 1 89.06 382 HIS A C 1
ATOM 3062 O O . HIS A 1 382 ? 5.246 24.859 14.609 1 89.06 382 HIS A O 1
ATOM 3068 N N . PRO A 1 383 ? 3.773 24.812 16.297 1 90.88 383 PRO A N 1
ATOM 3069 C CA . PRO A 1 383 ? 4.398 25.969 16.938 1 90.88 383 PRO A CA 1
ATOM 3070 C C . PRO A 1 383 ? 5.867 25.734 17.281 1 90.88 383 PRO A C 1
ATOM 3072 O O . PRO A 1 383 ? 6.676 26.672 17.219 1 90.88 383 PRO A O 1
ATOM 3075 N N . GLN A 1 384 ? 6.242 24.531 17.625 1 88.5 384 GLN A N 1
ATOM 3076 C CA . GLN A 1 384 ? 7.633 24.25 17.969 1 88.5 384 GLN A CA 1
ATOM 3077 C C . GLN A 1 384 ? 8.531 24.359 16.734 1 88.5 384 GLN A C 1
ATOM 3079 O O . GLN A 1 384 ? 9.641 24.891 16.828 1 88.5 384 GLN A O 1
ATOM 3084 N N . LEU A 1 385 ? 8.039 23.797 15.664 1 90.69 385 LEU A N 1
ATOM 3085 C CA . LEU A 1 385 ? 8.797 23.906 14.422 1 90.69 385 LEU A CA 1
ATOM 3086 C C . LEU A 1 385 ? 8.891 25.375 13.984 1 90.69 385 LEU A C 1
ATOM 3088 O O . LEU A 1 385 ? 9.93 25.812 13.484 1 90.69 385 LEU A O 1
ATOM 3092 N N . TYR A 1 386 ? 7.754 26.094 14.141 1 94.5 386 TYR A N 1
ATOM 3093 C CA . TYR A 1 386 ? 7.758 27.516 13.852 1 94.5 386 TYR A CA 1
ATOM 3094 C C . TYR A 1 386 ? 8.82 28.234 14.672 1 94.5 386 TYR A C 1
ATOM 3096 O O . TYR A 1 386 ? 9.547 29.094 14.148 1 94.5 386 TYR A O 1
ATOM 3104 N N . ALA A 1 387 ? 8.938 27.906 15.914 1 94.12 387 ALA A N 1
ATOM 3105 C CA . ALA A 1 387 ? 9.914 28.531 16.797 1 94.12 387 ALA A CA 1
ATOM 3106 C C . ALA A 1 387 ? 11.344 28.188 16.375 1 94.12 387 ALA A C 1
ATOM 3108 O O . ALA A 1 387 ? 12.227 29.047 16.406 1 94.12 387 ALA A O 1
ATOM 3109 N N . ALA A 1 388 ? 11.492 26.969 16.016 1 93.75 388 ALA A N 1
ATOM 3110 C CA . ALA A 1 388 ? 12.82 26.547 15.555 1 93.75 388 ALA A CA 1
ATOM 3111 C C . ALA A 1 388 ? 13.25 27.344 14.328 1 93.75 388 ALA A C 1
ATOM 3113 O O . ALA A 1 388 ? 14.398 27.781 14.227 1 93.75 388 ALA A O 1
ATOM 3114 N N . PHE A 1 389 ? 12.352 27.516 13.414 1 95.88 389 PHE A N 1
ATOM 3115 C CA . PHE A 1 389 ? 12.648 28.281 12.203 1 95.88 389 PHE A CA 1
ATOM 3116 C C . PHE A 1 389 ? 12.859 29.75 12.539 1 95.88 389 PHE A C 1
ATOM 3118 O O . PHE A 1 389 ? 13.688 30.422 11.922 1 95.88 389 PHE A O 1
ATOM 3125 N N . ALA A 1 390 ? 12.055 30.281 13.523 1 96.5 390 ALA A N 1
ATOM 3126 C CA . ALA A 1 390 ? 12.211 31.672 13.938 1 96.5 390 ALA A CA 1
ATOM 3127 C C . ALA A 1 390 ? 13.602 31.922 14.523 1 96.5 390 ALA A C 1
ATOM 3129 O O . ALA A 1 390 ? 14.242 32.938 14.211 1 96.5 390 ALA A O 1
ATOM 3130 N N . GLU A 1 391 ? 14.047 31 15.336 1 94.44 391 GLU A N 1
ATOM 3131 C CA . GLU A 1 391 ? 15.383 31.109 15.914 1 94.44 391 GLU A CA 1
ATOM 3132 C C . GLU A 1 391 ? 16.469 31.047 14.836 1 94.44 391 GLU A C 1
ATOM 3134 O O . GLU A 1 391 ? 17.422 31.812 14.875 1 94.44 391 GLU A O 1
ATOM 3139 N N . ALA A 1 392 ? 16.25 30.109 13.906 1 95.5 392 ALA A N 1
ATOM 3140 C CA . ALA A 1 392 ? 17.188 29.984 12.797 1 95.5 392 ALA A CA 1
ATOM 3141 C C . ALA A 1 392 ? 17.219 31.266 11.961 1 95.5 392 ALA A C 1
ATOM 3143 O O . ALA A 1 392 ? 18.281 31.703 11.531 1 95.5 392 ALA A O 1
ATOM 3144 N N . PHE A 1 393 ? 16.141 31.859 11.727 1 96.19 393 PHE A N 1
ATOM 3145 C CA . PHE A 1 393 ? 16.016 33.094 10.961 1 96.19 393 PHE A CA 1
ATOM 3146 C C . PHE A 1 393 ? 16.75 34.25 11.648 1 96.19 393 PHE A C 1
ATOM 3148 O O . PHE A 1 393 ? 17.516 34.969 11 1 96.19 393 PHE A O 1
ATOM 3155 N N . ALA A 1 394 ? 16.469 34.344 12.961 1 95.56 394 ALA A N 1
ATOM 3156 C CA . ALA A 1 394 ? 17.125 35.406 13.719 1 95.56 394 ALA A CA 1
ATOM 3157 C C . ALA A 1 394 ? 18.641 35.219 13.688 1 95.56 394 ALA A C 1
ATOM 3159 O O . ALA A 1 394 ? 19.375 36.188 13.445 1 95.56 394 ALA A O 1
ATOM 3160 N N . LYS A 1 395 ? 19.062 34.031 13.875 1 93.12 395 LYS A N 1
ATOM 3161 C CA . LYS A 1 395 ? 20.5 33.781 13.859 1 93.12 395 LYS A CA 1
ATOM 3162 C C . LYS A 1 395 ? 21.094 34.062 12.484 1 93.12 395 LYS A C 1
ATOM 3164 O O . LYS A 1 395 ? 22.25 34.5 12.391 1 93.12 395 LYS A O 1
ATOM 3169 N N . ARG A 1 396 ? 20.297 33.844 11.484 1 93.44 396 ARG A N 1
ATOM 3170 C CA . ARG A 1 396 ? 20.75 34.031 10.117 1 93.44 396 ARG A CA 1
ATOM 3171 C C . ARG A 1 396 ? 20.891 35.531 9.789 1 93.44 396 ARG A C 1
ATOM 3173 O O . ARG A 1 396 ? 21.812 35.938 9.078 1 93.44 396 ARG A O 1
ATOM 3180 N N . VAL A 1 397 ? 20.047 36.344 10.297 1 94.44 397 VAL A N 1
ATOM 3181 C CA . VAL A 1 397 ? 19.984 37.719 9.883 1 94.44 397 VAL A CA 1
ATOM 3182 C C . VAL A 1 397 ? 20.766 38.594 10.875 1 94.44 397 VAL A C 1
ATOM 3184 O O . VAL A 1 397 ? 21.109 39.75 10.578 1 94.44 397 VAL A O 1
ATOM 3187 N N . LEU A 1 398 ? 21.156 38.031 11.992 1 93.06 398 LEU A N 1
ATOM 3188 C CA . LEU A 1 398 ? 21.859 38.781 13.008 1 93.06 398 LEU A CA 1
ATOM 3189 C C . LEU A 1 398 ? 23.359 38.5 12.969 1 93.06 398 LEU A C 1
ATOM 3191 O O . LEU A 1 398 ? 23.766 37.375 12.672 1 93.06 398 LEU A O 1
ATOM 3195 N N . LYS A 1 399 ? 24.203 39.438 13.227 1 87.31 399 LYS A N 1
ATOM 3196 C CA . LYS A 1 399 ? 25.656 39.25 13.273 1 87.31 399 LYS A CA 1
ATOM 3197 C C . LYS A 1 399 ? 26.156 39.188 14.711 1 87.31 399 LYS A C 1
ATOM 3199 O O . LYS A 1 399 ? 27.359 39.219 14.953 1 87.31 399 LYS A O 1
ATOM 3204 N N . TRP A 1 400 ? 25.141 39.188 15.602 1 81.25 400 TRP A N 1
ATOM 3205 C CA . TRP A 1 400 ? 25.516 39.125 17.016 1 81.25 400 TRP A CA 1
ATOM 3206 C C . TRP A 1 400 ? 24.656 38.094 17.75 1 81.25 400 TRP A C 1
ATOM 3208 O O . TRP A 1 400 ? 23.625 37.688 17.25 1 81.25 400 TRP A O 1
ATOM 3218 N N . ASP A 1 401 ? 25.234 37.562 18.875 1 79 401 ASP A N 1
ATOM 3219 C CA . ASP A 1 401 ? 24.531 36.594 19.719 1 79 401 ASP A CA 1
ATOM 3220 C C . ASP A 1 401 ? 24.359 37.125 21.141 1 79 401 ASP A C 1
ATOM 3222 O O . ASP A 1 401 ? 25.344 37.406 21.828 1 79 401 ASP A O 1
ATOM 3226 N N . PRO A 1 402 ? 23.141 37.281 21.438 1 73.12 402 PRO A N 1
ATOM 3227 C CA . PRO A 1 402 ? 22.906 37.812 22.781 1 73.12 402 PRO A CA 1
ATOM 3228 C C . PRO A 1 402 ? 23.453 36.906 23.891 1 73.12 402 PRO A C 1
ATOM 3230 O O . PRO A 1 402 ? 23.766 37.406 24.984 1 73.12 402 PRO A O 1
ATOM 3233 N N . SER A 1 403 ? 23.562 35.688 23.516 1 71.94 403 SER A N 1
ATOM 3234 C CA . SER A 1 403 ? 24.016 34.75 24.547 1 71.94 403 SER A CA 1
ATOM 3235 C C . SER A 1 403 ? 25.547 34.75 24.656 1 71.94 403 SER A C 1
ATOM 3237 O O . SER A 1 403 ? 26.109 34.219 25.594 1 71.94 403 SER A O 1
ATOM 3239 N N . SER A 1 404 ? 26.078 35.406 23.688 1 74.38 404 SER A N 1
ATOM 3240 C CA . SER A 1 404 ? 27.531 35.438 23.688 1 74.38 404 SER A CA 1
ATOM 3241 C C . SER A 1 404 ? 28.078 36.375 24.75 1 74.38 404 SER A C 1
ATOM 3243 O O . SER A 1 404 ? 27.469 37.406 25.047 1 74.38 404 SER A O 1
ATOM 3245 N N . ASP A 1 405 ? 29.125 36.031 25.375 1 69.81 405 ASP A N 1
ATOM 3246 C CA . ASP A 1 405 ? 29.781 36.812 26.422 1 69.81 405 ASP A CA 1
ATOM 3247 C C . ASP A 1 405 ? 30.578 37.969 25.812 1 69.81 405 ASP A C 1
ATOM 3249 O O . ASP A 1 405 ? 31.109 38.812 26.531 1 69.81 405 ASP A O 1
ATOM 3253 N N . ASP A 1 406 ? 30.516 37.969 24.516 1 72.56 406 ASP A N 1
ATOM 3254 C CA . ASP A 1 406 ? 31.281 39.031 23.891 1 72.56 406 ASP A CA 1
ATOM 3255 C C . ASP A 1 406 ? 30.531 40.375 24 1 72.56 406 ASP A C 1
ATOM 3257 O O . ASP A 1 406 ? 29.641 40.656 23.203 1 72.56 406 ASP A O 1
ATOM 3261 N N . THR A 1 407 ? 30.781 41.094 24.969 1 67.19 407 THR A N 1
ATOM 3262 C CA . THR A 1 407 ? 30.109 42.375 25.281 1 67.19 407 THR A CA 1
ATOM 3263 C C . THR A 1 407 ? 30.484 43.438 24.266 1 67.19 407 THR A C 1
ATOM 3265 O O . THR A 1 407 ? 29.812 44.469 24.156 1 67.19 407 THR A O 1
ATOM 3268 N N . GLU A 1 408 ? 31.516 43.156 23.484 1 67.81 408 GLU A N 1
ATOM 3269 C CA . GLU A 1 408 ? 31.984 44.188 22.562 1 67.81 408 GLU A CA 1
ATOM 3270 C C . GLU A 1 408 ? 31.469 43.938 21.141 1 67.81 408 GLU A C 1
ATOM 3272 O O . GLU A 1 408 ? 31.734 44.719 20.234 1 67.81 408 GLU A O 1
ATOM 3277 N N . ALA A 1 409 ? 30.625 42.906 21.078 1 75.19 409 ALA A N 1
ATOM 3278 C CA . ALA A 1 409 ? 30.156 42.594 19.734 1 75.19 409 ALA A CA 1
ATOM 3279 C C . ALA A 1 409 ? 29.203 43.688 19.234 1 75.19 409 ALA A C 1
ATOM 3281 O O . ALA A 1 409 ? 28.359 44.156 19.984 1 75.19 409 ALA A O 1
ATOM 3282 N N . THR A 1 410 ? 29.391 44.094 18.047 1 79.19 410 THR A N 1
ATOM 3283 C CA . THR A 1 410 ? 28.547 45.125 17.438 1 79.19 410 THR A CA 1
ATOM 3284 C C . THR A 1 410 ? 27.172 44.562 17.125 1 79.19 410 THR A C 1
ATOM 3286 O O . THR A 1 410 ? 27.031 43.469 16.531 1 79.19 410 THR A O 1
ATOM 3289 N N . ILE A 1 411 ? 26.156 45.188 17.703 1 84.56 411 ILE A N 1
ATOM 3290 C CA . ILE A 1 411 ? 24.766 44.844 17.453 1 84.56 411 ILE A CA 1
ATOM 3291 C C . ILE A 1 411 ? 24.359 45.344 16.062 1 84.56 411 ILE A C 1
ATOM 3293 O O . ILE A 1 411 ? 24.109 46.531 15.867 1 84.56 411 ILE A O 1
ATOM 3297 N N . SER A 1 412 ? 24.484 44.375 15.086 1 87.94 412 SER A N 1
ATOM 3298 C CA . SER A 1 412 ? 24.141 44.781 13.719 1 87.94 412 SER A CA 1
ATOM 3299 C C . SER A 1 412 ? 23.422 43.656 12.984 1 87.94 412 SER A C 1
ATOM 3301 O O . SER A 1 412 ? 23.5 42.5 13.383 1 87.94 412 SER A O 1
ATOM 3303 N N . LEU A 1 413 ? 22.641 44.125 12.094 1 90.69 413 LEU A N 1
ATOM 3304 C CA . LEU A 1 413 ? 21.906 43.219 11.219 1 90.69 413 LEU A CA 1
ATOM 3305 C C . LEU A 1 413 ? 22.703 42.938 9.953 1 90.69 413 LEU A C 1
ATOM 3307 O O . LEU A 1 413 ? 23.438 43.781 9.461 1 90.69 413 LEU A O 1
ATOM 3311 N N . ASP A 1 414 ? 22.656 41.688 9.547 1 91.56 414 ASP A N 1
ATOM 3312 C CA . ASP A 1 414 ? 23.109 41.406 8.188 1 91.56 414 ASP A CA 1
ATOM 3313 C C . ASP A 1 414 ? 22.141 41.969 7.156 1 91.56 414 ASP A C 1
ATOM 3315 O O . ASP A 1 414 ? 21.203 41.312 6.723 1 91.56 414 ASP A O 1
ATOM 3319 N N . GLU A 1 415 ? 22.406 43.156 6.75 1 89.25 415 GLU A N 1
ATOM 3320 C CA . GLU A 1 415 ? 21.484 43.906 5.902 1 89.25 415 GLU A CA 1
ATOM 3321 C C . GLU A 1 415 ? 21.266 43.219 4.562 1 89.25 415 GLU A C 1
ATOM 3323 O O . GLU A 1 415 ? 20.188 43.312 3.977 1 89.25 415 GLU A O 1
ATOM 3328 N N . GLU A 1 416 ? 22.266 42.562 4.113 1 91.12 416 GLU A N 1
ATOM 3329 C CA . GLU A 1 416 ? 22.125 41.875 2.838 1 91.12 416 GLU A CA 1
ATOM 3330 C C . GLU A 1 416 ? 21.141 40.688 2.947 1 91.12 416 GLU A C 1
ATOM 3332 O O . GLU A 1 416 ? 20.266 40.562 2.104 1 91.12 416 GLU A O 1
ATOM 3337 N N . GLU A 1 417 ? 21.328 40 4.027 1 91.62 417 GLU A N 1
ATOM 3338 C CA . GLU A 1 417 ? 20.453 38.844 4.227 1 91.62 417 GLU A CA 1
ATOM 3339 C C . GLU A 1 417 ? 19.031 39.281 4.559 1 91.62 417 GLU A C 1
ATOM 3341 O O . GLU A 1 417 ? 18.078 38.688 4.066 1 91.62 417 GLU A O 1
ATOM 3346 N N . PHE A 1 418 ? 18.922 40.281 5.371 1 92.56 418 PHE A N 1
ATOM 3347 C CA . PHE A 1 418 ? 17.609 40.781 5.777 1 92.56 418 PHE A CA 1
ATOM 3348 C C . PHE A 1 418 ? 16.891 41.438 4.609 1 92.56 418 PHE A C 1
ATOM 3350 O O . PHE A 1 418 ? 15.672 41.312 4.461 1 92.56 418 PHE A O 1
ATOM 3357 N N . GLY A 1 419 ? 17.625 42 3.771 1 90.69 419 GLY A N 1
ATOM 3358 C CA . GLY A 1 419 ? 17.062 42.719 2.623 1 90.69 419 GLY A CA 1
ATOM 3359 C C . GLY A 1 419 ? 16.531 41.781 1.556 1 90.69 419 GLY A C 1
ATOM 3360 O O . GLY A 1 419 ? 15.672 42.156 0.761 1 90.69 419 GLY A O 1
ATOM 3361 N N . LYS A 1 420 ? 16.938 40.562 1.591 1 89.44 420 LYS A N 1
ATOM 3362 C CA . LYS A 1 420 ? 16.5 39.562 0.608 1 89.44 420 LYS A CA 1
ATOM 3363 C C . LYS A 1 420 ? 15 39.312 0.735 1 89.44 420 LYS A C 1
ATOM 3365 O O . LYS A 1 420 ? 14.367 38.844 -0.216 1 89.44 420 LYS A O 1
ATOM 3370 N N . LEU A 1 421 ? 14.422 39.5 1.93 1 87.38 421 LEU A N 1
ATOM 3371 C CA . LEU A 1 421 ? 13.016 39.219 2.17 1 87.38 421 LEU A CA 1
ATOM 3372 C C . LEU A 1 421 ? 12.125 40.188 1.362 1 87.38 421 LEU A C 1
ATOM 3374 O O . LEU A 1 421 ? 10.945 39.875 1.136 1 87.38 421 LEU A O 1
ATOM 3378 N N . GLY A 1 422 ? 12.68 41.25 0.91 1 79.12 422 GLY A N 1
ATOM 3379 C CA . GLY A 1 422 ? 11.883 42.156 0.114 1 79.12 422 GLY A CA 1
ATOM 3380 C C . GLY A 1 422 ? 11.938 43.594 0.626 1 79.12 422 GLY A C 1
ATOM 3381 O O . GLY A 1 422 ? 12.742 43.906 1.51 1 79.12 422 GLY A O 1
ATOM 3382 N N . ASN A 1 423 ? 11.102 44.406 0.04 1 74.81 423 ASN A N 1
ATOM 3383 C CA . ASN A 1 423 ? 11.062 45.844 0.399 1 74.81 423 ASN A CA 1
ATOM 3384 C C . ASN A 1 423 ? 9.688 46.25 0.908 1 74.81 423 ASN A C 1
ATOM 3386 O O . ASN A 1 423 ? 8.727 46.312 0.139 1 74.81 423 ASN A O 1
ATOM 3390 N N . PRO A 1 424 ? 9.68 46.562 2.191 1 80.38 424 PRO A N 1
ATOM 3391 C CA . PRO A 1 424 ? 10.562 46.625 3.355 1 80.38 424 PRO A CA 1
ATOM 3392 C C . PRO A 1 424 ? 10.625 45.281 4.105 1 80.38 424 PRO A C 1
ATOM 3394 O O . PRO A 1 424 ? 9.586 44.656 4.328 1 80.38 424 PRO A O 1
ATOM 3397 N N . PRO A 1 425 ? 11.68 44.812 4.48 1 89.5 425 PRO A N 1
ATOM 3398 C CA . PRO A 1 425 ? 11.844 43.531 5.164 1 89.5 425 PRO A CA 1
ATOM 3399 C C . PRO A 1 425 ? 11.195 43.5 6.547 1 89.5 425 PRO A C 1
ATOM 3401 O O . PRO A 1 425 ? 10.789 42.438 7.023 1 89.5 425 PRO A O 1
ATOM 3404 N N . ILE A 1 426 ? 10.977 44.656 7.086 1 91.69 426 ILE A N 1
ATOM 3405 C CA . ILE A 1 426 ? 10.445 44.75 8.438 1 91.69 426 ILE A CA 1
ATOM 3406 C C . ILE A 1 426 ? 8.977 44.344 8.445 1 91.69 426 ILE A C 1
ATOM 3408 O O . ILE A 1 426 ? 8.492 43.75 9.414 1 91.69 426 ILE A O 1
ATOM 3412 N N . ALA A 1 427 ? 8.266 44.656 7.367 1 89.62 427 ALA A N 1
ATOM 3413 C CA . ALA A 1 427 ? 6.859 44.25 7.277 1 89.62 427 ALA A CA 1
ATOM 3414 C C . ALA A 1 427 ? 6.699 42.75 7.328 1 89.62 427 ALA A C 1
ATOM 3416 O O . ALA A 1 427 ? 5.762 42.25 7.945 1 89.62 427 ALA A O 1
ATOM 3417 N N . LYS A 1 428 ? 7.641 42.062 6.672 1 91.81 428 LYS A N 1
ATOM 3418 C CA . LYS A 1 428 ? 7.598 40.625 6.676 1 91.81 428 LYS A CA 1
ATOM 3419 C C . LYS A 1 428 ? 7.918 40.062 8.062 1 91.81 428 LYS A C 1
ATOM 3421 O O . LYS A 1 428 ? 7.336 39.062 8.484 1 91.81 428 LYS A O 1
ATOM 3426 N N . LEU A 1 429 ? 8.828 40.75 8.711 1 94.69 429 LEU A N 1
ATOM 3427 C CA . LEU A 1 429 ? 9.172 40.344 10.07 1 94.69 429 LEU A CA 1
ATOM 3428 C C . LEU A 1 429 ? 7.977 40.469 11 1 94.69 429 LEU A C 1
ATOM 3430 O O . LEU A 1 429 ? 7.711 39.594 11.82 1 94.69 429 LEU A O 1
ATOM 3434 N N . LEU A 1 430 ? 7.301 41.594 10.875 1 94.69 430 LEU A N 1
ATOM 3435 C CA . LEU A 1 430 ? 6.164 41.844 11.75 1 94.69 430 LEU A CA 1
ATOM 3436 C C . LEU A 1 430 ? 5.02 40.875 11.461 1 94.69 430 LEU A C 1
ATOM 3438 O O . LEU A 1 430 ? 4.285 40.5 12.367 1 94.69 430 LEU A O 1
ATOM 3442 N N . PHE A 1 431 ? 4.914 40.531 10.281 1 91.88 431 PHE A N 1
ATOM 3443 C CA . PHE A 1 431 ? 3.934 39.5 9.945 1 91.88 431 PHE A CA 1
ATOM 3444 C C . PHE A 1 431 ? 4.254 38.188 10.664 1 91.88 431 PHE A C 1
ATOM 3446 O O . PHE A 1 431 ? 3.367 37.562 11.25 1 91.88 431 PHE A O 1
ATOM 3453 N N . LEU A 1 432 ? 5.496 37.781 10.539 1 94.19 432 LEU A N 1
ATOM 3454 C CA . LEU A 1 432 ? 5.922 36.562 11.211 1 94.19 432 LEU A CA 1
ATOM 3455 C C . LEU A 1 432 ? 5.707 36.656 12.719 1 94.19 432 LEU A C 1
ATOM 3457 O O . LEU A 1 432 ? 5.285 35.688 13.359 1 94.19 432 LEU A O 1
ATOM 3461 N N . TYR A 1 433 ? 5.992 37.844 13.242 1 95.81 433 TYR A N 1
ATOM 3462 C CA . TYR A 1 433 ? 5.844 38.094 14.672 1 95.81 433 TYR A CA 1
ATOM 3463 C C . TYR A 1 433 ? 4.398 37.906 15.109 1 95.81 433 TYR A C 1
ATOM 3465 O O . TYR A 1 433 ? 4.133 37.344 16.188 1 95.81 433 TYR A O 1
ATOM 3473 N N . ARG A 1 434 ? 3.475 38.25 14.297 1 93.38 434 ARG A N 1
ATOM 3474 C CA . ARG A 1 434 ? 2.051 38.125 14.602 1 93.38 434 ARG A CA 1
ATOM 3475 C C . ARG A 1 434 ? 1.617 36.688 14.664 1 93.38 434 ARG A C 1
ATOM 3477 O O . ARG A 1 434 ? 0.632 36.344 15.328 1 93.38 434 ARG A O 1
ATOM 3484 N N . GLN A 1 435 ? 2.377 35.875 13.984 1 93 435 GLN A N 1
ATOM 3485 C CA . GLN A 1 435 ? 1.986 34.469 13.945 1 93 435 GLN A CA 1
ATOM 3486 C C . GLN A 1 435 ? 2.689 33.656 15.039 1 93 435 GLN A C 1
ATOM 3488 O O . GLN A 1 435 ? 2.402 32.469 15.227 1 93 435 GLN A O 1
ATOM 3493 N N . ALA A 1 436 ? 3.559 34.281 15.82 1 94.19 436 ALA A N 1
ATOM 3494 C CA . ALA A 1 436 ? 4.379 33.562 16.812 1 94.19 436 ALA A CA 1
ATOM 3495 C C . ALA A 1 436 ? 3.57 33.25 18.062 1 94.19 436 ALA A C 1
ATOM 3497 O O . ALA A 1 436 ? 2.996 34.156 18.688 1 94.19 436 ALA A O 1
ATOM 3498 N N . MET A 1 437 ? 3.57 31.938 18.406 1 90.75 437 MET A N 1
ATOM 3499 C CA . MET A 1 437 ? 2.746 31.516 19.531 1 90.75 437 MET A CA 1
ATOM 3500 C C . MET A 1 437 ? 3.615 30.984 20.672 1 90.75 437 MET A C 1
ATOM 3502 O O . MET A 1 437 ? 3.098 30.5 21.688 1 90.75 437 MET A O 1
ATOM 3506 N N . THR A 1 438 ? 4.871 31.031 20.453 1 91.62 438 THR A N 1
ATOM 3507 C CA . THR A 1 438 ? 5.797 30.562 21.469 1 91.62 438 THR A CA 1
ATOM 3508 C C . THR A 1 438 ? 6.68 31.688 21.984 1 91.62 438 THR A C 1
ATOM 3510 O O . THR A 1 438 ? 6.84 32.719 21.297 1 91.62 438 THR A O 1
ATOM 3513 N N . LEU A 1 439 ? 7.168 31.5 23.156 1 91.81 439 LEU A N 1
ATOM 3514 C CA . LEU A 1 439 ? 8.047 32.5 23.766 1 91.81 439 LEU A CA 1
ATOM 3515 C C . LEU A 1 439 ? 9.32 32.656 22.938 1 91.81 439 LEU A C 1
ATOM 3517 O O . LEU A 1 439 ? 9.758 33.781 22.688 1 91.81 439 LEU A O 1
ATOM 3521 N N . SER A 1 440 ? 9.844 31.578 22.516 1 92 440 SER A N 1
ATOM 3522 C CA . SER A 1 440 ? 11.102 31.609 21.781 1 92 440 SER A CA 1
ATOM 3523 C C . SER A 1 440 ? 10.945 32.281 20.422 1 92 440 SER A C 1
ATOM 3525 O O . SER A 1 440 ? 11.828 33.031 20 1 92 440 SER A O 1
ATOM 3527 N N . ALA A 1 441 ? 9.883 32.031 19.766 1 95 441 ALA A N 1
ATOM 3528 C CA . ALA A 1 441 ? 9.656 32.656 18.469 1 95 441 ALA A CA 1
ATOM 3529 C C . ALA A 1 441 ? 9.516 34.188 18.594 1 95 441 ALA A C 1
ATOM 3531 O O . ALA A 1 441 ? 10.102 34.938 17.828 1 95 441 ALA A O 1
ATOM 3532 N N . ARG A 1 442 ? 8.766 34.656 19.594 1 95.38 442 ARG A N 1
ATOM 3533 C CA . ARG A 1 442 ? 8.594 36.062 19.812 1 95.38 442 ARG A CA 1
ATOM 3534 C C . ARG A 1 442 ? 9.906 36.75 20.203 1 95.38 442 ARG A C 1
ATOM 3536 O O . ARG A 1 442 ? 10.203 37.844 19.781 1 95.38 442 ARG A O 1
ATOM 3543 N N . GLN A 1 443 ? 10.633 36.031 20.984 1 94.19 443 GLN A N 1
ATOM 3544 C CA . GLN A 1 443 ? 11.938 36.531 21.375 1 94.19 443 GLN A CA 1
ATOM 3545 C C . GLN A 1 443 ? 12.867 36.688 20.172 1 94.19 443 GLN A C 1
ATOM 3547 O O . GLN A 1 443 ? 13.594 37.656 20.062 1 94.19 443 GLN A O 1
ATOM 3552 N N . ALA A 1 444 ? 12.844 35.656 19.344 1 94.69 444 ALA A N 1
ATOM 3553 C CA . ALA A 1 444 ? 13.703 35.688 18.156 1 94.69 444 ALA A CA 1
ATOM 3554 C C . ALA A 1 444 ? 13.359 36.844 17.25 1 94.69 444 ALA A C 1
ATOM 3556 O O . ALA A 1 444 ? 14.258 37.594 16.797 1 94.69 444 ALA A O 1
ATOM 3557 N N . PHE A 1 445 ? 12.141 37.094 17.016 1 97 445 PHE A N 1
ATOM 3558 C CA . PHE A 1 445 ? 11.727 38.188 16.141 1 97 445 PHE A CA 1
ATOM 3559 C C . PHE A 1 445 ? 11.969 39.531 16.797 1 97 445 PHE A C 1
ATOM 3561 O O . PHE A 1 445 ? 12.312 40.5 16.125 1 97 445 PHE A O 1
ATOM 3568 N N . PHE A 1 446 ? 11.781 39.594 18.109 1 96.81 446 PHE A N 1
ATOM 3569 C CA . PHE A 1 446 ? 12.023 40.844 18.828 1 96.81 446 PHE A CA 1
ATOM 3570 C C . PHE A 1 446 ? 13.492 41.25 18.75 1 96.81 446 PHE A C 1
ATOM 3572 O O . PHE A 1 446 ? 13.82 42.438 18.641 1 96.81 446 PHE A O 1
ATOM 3579 N N . GLN A 1 447 ? 14.32 40.219 18.844 1 95.25 447 GLN A N 1
ATOM 3580 C CA . GLN A 1 447 ? 15.75 40.5 18.719 1 95.25 447 GLN A CA 1
ATOM 3581 C C . GLN A 1 447 ? 16.078 41.188 17.391 1 95.25 447 GLN A C 1
ATOM 3583 O O . GLN A 1 447 ? 16.875 42.125 17.344 1 95.25 447 GLN A O 1
ATOM 3588 N N . VAL A 1 448 ? 15.461 40.688 16.359 1 95.38 448 VAL A N 1
ATOM 3589 C CA . VAL A 1 448 ? 15.68 41.281 15.047 1 95.38 448 VAL A CA 1
ATOM 3590 C C . VAL A 1 448 ? 15.078 42.656 14.984 1 95.38 448 VAL A C 1
ATOM 3592 O O . VAL A 1 448 ? 15.703 43.594 14.477 1 95.38 448 VAL A O 1
ATOM 3595 N N . LEU A 1 449 ? 13.883 42.781 15.516 1 95.94 449 LEU A N 1
ATOM 3596 C CA . LEU A 1 449 ? 13.203 44.062 15.531 1 95.94 449 LEU A CA 1
ATOM 3597 C C . LEU A 1 449 ? 14 45.094 16.328 1 95.94 449 LEU A C 1
ATOM 3599 O O . LEU A 1 449 ? 14.133 46.25 15.906 1 95.94 449 LEU A O 1
ATOM 3603 N N . PHE A 1 450 ? 14.57 44.719 17.5 1 95.38 450 PHE A N 1
ATOM 3604 C CA . PHE A 1 450 ? 15.398 45.562 18.344 1 95.38 450 PHE A CA 1
ATOM 3605 C C . PHE A 1 450 ? 16.625 46.062 17.578 1 95.38 450 PHE A C 1
ATOM 3607 O O . PHE A 1 450 ? 16.953 47.25 17.594 1 95.38 450 PHE A O 1
ATOM 3614 N N . THR A 1 451 ? 17.25 45.125 16.906 1 93 451 THR A N 1
ATOM 3615 C CA . THR A 1 451 ? 18.469 45.438 16.172 1 93 451 THR A CA 1
ATOM 3616 C C . THR A 1 451 ? 18.172 46.375 15.023 1 93 451 THR A C 1
ATOM 3618 O O . THR A 1 451 ? 18.953 47.312 14.75 1 93 451 THR A O 1
ATOM 3621 N N . HIS A 1 452 ? 17.109 46.156 14.383 1 92.88 452 HIS A N 1
ATOM 3622 C CA . HIS A 1 452 ? 16.688 47.031 13.305 1 92.88 452 HIS A CA 1
ATOM 3623 C C . HIS A 1 452 ? 16.391 48.438 13.836 1 92.88 452 HIS A C 1
ATOM 3625 O O . HIS A 1 452 ? 16.766 49.438 13.219 1 92.88 452 HIS A O 1
ATOM 3631 N N . ALA A 1 453 ? 15.719 48.531 14.961 1 92.62 453 ALA A N 1
ATOM 3632 C CA . ALA A 1 453 ? 15.391 49.812 15.57 1 92.62 453 ALA A CA 1
ATOM 3633 C C . ALA A 1 453 ? 16.656 50.562 15.969 1 92.62 453 ALA A C 1
ATOM 3635 O O . ALA A 1 453 ? 16.719 51.781 15.812 1 92.62 453 ALA A O 1
ATOM 3636 N N . VAL A 1 454 ? 17.609 49.812 16.484 1 89.56 454 VAL A N 1
ATOM 3637 C CA . VAL A 1 454 ? 18.875 50.406 16.891 1 89.56 454 VAL A CA 1
ATOM 3638 C C . VAL A 1 454 ? 19.547 51.062 15.672 1 89.56 454 VAL A C 1
ATOM 3640 O O . VAL A 1 454 ? 20.141 52.125 15.781 1 89.56 454 VAL A O 1
ATOM 3643 N N . SER A 1 455 ? 19.422 50.438 14.547 1 86.62 455 SER A N 1
ATOM 3644 C CA . SER A 1 455 ? 20.062 50.938 13.336 1 86.62 455 SER A CA 1
ATOM 3645 C C . SER A 1 455 ? 19.344 52.188 12.812 1 86.62 455 SER A C 1
ATOM 3647 O O . SER A 1 455 ? 19.938 53 12.102 1 86.62 455 SER A O 1
ATOM 3649 N N . MET A 1 456 ? 18.109 52.375 13.18 1 86.31 456 MET A N 1
ATOM 3650 C CA . MET A 1 456 ? 17.297 53.469 12.656 1 86.31 456 MET A CA 1
ATOM 3651 C C . MET A 1 456 ? 17.359 54.688 13.578 1 86.31 456 MET A C 1
ATOM 3653 O O . MET A 1 456 ? 16.984 55.781 13.188 1 86.31 456 MET A O 1
ATOM 3657 N N . VAL A 1 457 ? 17.688 54.406 14.797 1 80.31 457 VAL A N 1
ATOM 3658 C CA . VAL A 1 457 ? 17.75 55.531 15.742 1 80.31 457 VAL A CA 1
ATOM 3659 C C . VAL A 1 457 ? 18.781 56.531 15.273 1 80.31 457 VAL A C 1
ATOM 3661 O O . VAL A 1 457 ? 19.922 56.188 14.969 1 80.31 457 VAL A O 1
ATOM 3664 N N . PRO A 1 458 ? 18.234 57.844 14.664 1 60.75 458 PRO A N 1
ATOM 3665 C CA . PRO A 1 458 ? 19.141 58.906 14.188 1 60.75 458 PRO A CA 1
ATOM 3666 C C . PRO A 1 458 ? 20.281 59.156 15.156 1 60.75 458 PRO A C 1
ATOM 3668 O O . PRO A 1 458 ? 20.109 59.062 16.375 1 60.75 458 PRO A O 1
ATOM 3671 N N . THR A 1 459 ? 21.547 59.125 14.672 1 57.09 459 THR A N 1
ATOM 3672 C CA . THR A 1 459 ? 22.797 59.406 15.383 1 57.09 459 THR A CA 1
ATOM 3673 C C . THR A 1 459 ? 22.656 60.719 16.188 1 57.09 459 THR A C 1
ATOM 3675 O O . THR A 1 459 ? 23.609 61.125 16.844 1 57.09 459 THR A O 1
ATOM 3678 N N . ARG A 1 460 ? 21.828 61.594 15.805 1 52.12 460 ARG A N 1
ATOM 3679 C CA . ARG A 1 460 ? 21.891 62.875 16.547 1 52.12 460 ARG A CA 1
ATOM 3680 C C . ARG A 1 460 ? 21.922 62.594 18.047 1 52.12 460 ARG A C 1
ATOM 3682 O O . ARG A 1 460 ? 22.062 63.531 18.844 1 52.12 460 ARG A O 1
ATOM 3689 N N . VAL A 1 461 ? 21.203 61.469 18.375 1 50.06 461 VAL A N 1
ATOM 3690 C CA . VAL A 1 461 ? 21.469 61.25 19.797 1 50.06 461 VAL A CA 1
ATOM 3691 C C . VAL A 1 461 ? 22.938 60.844 19.969 1 50.06 461 VAL A C 1
ATOM 3693 O O . VAL A 1 461 ? 23.547 60.25 19.094 1 50.06 461 VAL A O 1
ATOM 3696 N N . ASN A 1 462 ? 23.703 61.5 20.719 1 47.19 462 ASN A N 1
ATOM 3697 C CA . ASN A 1 462 ? 25.141 61.5 21 1 47.19 462 ASN A CA 1
ATOM 3698 C C . ASN A 1 462 ? 25.766 60.156 20.641 1 47.19 462 ASN A C 1
ATOM 3700 O O . ASN A 1 462 ? 25.469 59.125 21.281 1 47.19 462 ASN A O 1
ATOM 3704 N N . PRO A 1 463 ? 26.25 60.062 19.406 1 50.09 463 PRO A N 1
ATOM 3705 C CA . PRO A 1 463 ? 26.938 58.906 18.844 1 50.09 463 PRO A CA 1
ATOM 3706 C C . PRO A 1 463 ? 27.703 58.094 19.906 1 50.09 463 PRO A C 1
ATOM 3708 O O . PRO A 1 463 ? 27.859 56.875 19.766 1 50.09 463 PRO A O 1
ATOM 3711 N N . SER A 1 464 ? 28.422 58.875 20.641 1 48.66 464 SER A N 1
ATOM 3712 C CA . SER A 1 464 ? 29.359 58.281 21.609 1 48.66 464 SER A CA 1
ATOM 3713 C C . SER A 1 464 ? 28.656 57.312 22.547 1 48.66 464 SER A C 1
ATOM 3715 O O . SER A 1 464 ? 29.297 56.531 23.25 1 48.66 464 SER A O 1
ATOM 3717 N N . ARG A 1 465 ? 27.312 57.469 22.75 1 54.69 465 ARG A N 1
ATOM 3718 C CA . ARG A 1 465 ? 26.641 56.906 23.922 1 54.69 465 ARG A CA 1
ATOM 3719 C C . ARG A 1 465 ? 25.969 55.594 23.578 1 54.69 465 ARG A C 1
ATOM 3721 O O . ARG A 1 465 ? 25.484 54.875 24.469 1 54.69 465 ARG A O 1
ATOM 3728 N N . PHE A 1 466 ? 25.906 55.125 22.234 1 68.56 466 PHE A N 1
ATOM 3729 C CA . PHE A 1 466 ? 25.359 53.781 21.984 1 68.56 466 PHE A CA 1
ATOM 3730 C C . PHE A 1 466 ? 26.484 52.75 22 1 68.56 466 PHE A C 1
ATOM 3732 O O . PHE A 1 466 ? 26.781 52.156 20.969 1 68.56 466 PHE A O 1
ATOM 3739 N N . HIS A 1 467 ? 27.094 52.75 23.156 1 74.62 467 HIS A N 1
ATOM 3740 C CA . HIS A 1 467 ? 28.078 51.688 23.328 1 74.62 467 HIS A CA 1
ATOM 3741 C C . HIS A 1 467 ? 27.422 50.312 23.281 1 74.62 467 HIS A C 1
ATOM 3743 O O . HIS A 1 467 ? 26.297 50.156 23.781 1 74.62 467 HIS A O 1
ATOM 3749 N N . PRO A 1 468 ? 28.031 49.375 22.578 1 80.06 468 PRO A N 1
ATOM 3750 C CA . PRO A 1 468 ? 27.484 48.031 22.453 1 80.06 468 PRO A CA 1
ATOM 3751 C C . PRO A 1 468 ? 27.094 47.406 23.797 1 80.06 468 PRO A C 1
ATOM 3753 O O . PRO A 1 468 ? 26.109 46.688 23.891 1 80.06 468 PRO A O 1
ATOM 3756 N N . THR A 1 469 ? 27.75 47.781 24.797 1 78.56 469 THR A N 1
ATOM 3757 C CA . THR A 1 469 ? 27.438 47.281 26.125 1 78.56 469 THR A CA 1
ATOM 3758 C C . THR A 1 469 ? 26.109 47.812 26.625 1 78.56 469 THR A C 1
ATOM 3760 O O . THR A 1 469 ? 25.328 47.094 27.25 1 78.56 469 THR A O 1
ATOM 3763 N N . SER A 1 470 ? 25.938 49.125 26.312 1 80.06 470 SER A N 1
ATOM 3764 C CA . SER A 1 470 ? 24.688 49.75 26.734 1 80.06 470 SER A CA 1
ATOM 3765 C C . SER A 1 470 ? 23.5 49.219 25.953 1 80.06 470 SER A C 1
ATOM 3767 O O . SER A 1 470 ? 22.422 49.031 26.516 1 80.06 470 SER A O 1
ATOM 3769 N N . LEU A 1 471 ? 23.75 48.969 24.734 1 85.25 471 LEU A N 1
ATOM 3770 C CA . LEU A 1 471 ? 22.688 48.438 23.891 1 85.25 471 LEU A CA 1
ATOM 3771 C C . LEU A 1 471 ? 22.312 47 24.297 1 85.25 471 LEU A C 1
ATOM 3773 O O . LEU A 1 471 ? 21.141 46.656 24.297 1 85.25 471 LEU A O 1
ATOM 3777 N N . LYS A 1 472 ? 23.297 46.219 24.641 1 85.88 472 LYS A N 1
ATOM 3778 C CA . LYS A 1 472 ? 23.062 44.875 25.094 1 85.88 472 LYS A CA 1
ATOM 3779 C C . LYS A 1 472 ? 22.281 44.844 26.406 1 85.88 472 LYS A C 1
ATOM 3781 O O . LYS A 1 472 ? 21.422 44 26.625 1 85.88 472 LYS A O 1
ATOM 3786 N N . ARG A 1 473 ? 22.641 45.719 27.203 1 83.69 473 ARG A N 1
ATOM 3787 C CA . ARG A 1 473 ? 21.938 45.844 28.484 1 83.69 473 ARG A CA 1
ATOM 3788 C C . ARG A 1 473 ? 20.484 46.25 28.266 1 83.69 473 ARG A C 1
ATOM 3790 O O . ARG A 1 473 ? 19.578 45.75 28.938 1 83.69 473 ARG A O 1
ATOM 3797 N N . CYS A 1 474 ? 20.312 47.25 27.359 1 86.56 474 CYS A N 1
ATOM 3798 C CA . CYS A 1 474 ? 18.953 47.688 27.016 1 86.56 474 CYS A CA 1
ATOM 3799 C C . CYS A 1 474 ? 18.125 46.5 26.531 1 86.56 474 CYS A C 1
ATOM 3801 O O . CYS A 1 474 ? 16.969 46.312 26.953 1 86.56 474 CYS A O 1
ATOM 3803 N N . TYR A 1 475 ? 18.734 45.688 25.703 1 90.62 475 TYR A N 1
ATOM 3804 C CA . TYR A 1 475 ? 18.047 44.531 25.172 1 90.62 475 TYR A CA 1
ATOM 3805 C C . TYR A 1 475 ? 17.672 43.562 26.281 1 90.62 475 TYR A C 1
ATOM 3807 O O . TYR A 1 475 ? 16.531 43.094 26.359 1 90.62 475 TYR A O 1
ATOM 3815 N N . THR A 1 476 ? 18.578 43.25 27.141 1 87.81 476 THR A N 1
ATOM 3816 C CA . THR A 1 476 ? 18.375 42.281 28.219 1 87.81 476 THR A CA 1
ATOM 3817 C C . THR A 1 476 ? 17.281 42.75 29.156 1 87.81 476 THR A C 1
ATOM 3819 O O . THR A 1 476 ? 16.469 41.938 29.625 1 87.81 476 THR A O 1
ATOM 3822 N N . GLU A 1 477 ? 17.219 44.031 29.422 1 88.94 477 GLU A N 1
ATOM 3823 C CA . GLU A 1 477 ? 16.203 44.562 30.328 1 88.94 477 GLU A CA 1
ATOM 3824 C C . GLU A 1 477 ? 14.82 44.531 29.688 1 88.94 477 GLU A C 1
ATOM 3826 O O . GLU A 1 477 ? 13.812 44.312 30.375 1 88.94 477 GLU A O 1
ATOM 3831 N N . LEU A 1 478 ? 14.734 44.844 28.406 1 90.38 478 LEU A N 1
ATOM 3832 C CA . LEU A 1 478 ? 13.453 44.781 27.703 1 90.38 478 LEU A CA 1
ATOM 3833 C C . LEU A 1 478 ? 12.906 43.344 27.703 1 90.38 478 LEU A C 1
ATOM 3835 O O . LEU A 1 478 ? 11.695 43.156 27.797 1 90.38 478 LEU A O 1
ATOM 3839 N N . ILE A 1 479 ? 13.805 42.375 27.609 1 90.06 479 ILE A N 1
ATOM 3840 C CA . ILE A 1 479 ? 13.398 40.969 27.625 1 90.06 479 ILE A CA 1
ATOM 3841 C C . ILE A 1 479 ? 12.938 40.594 29.047 1 90.06 479 ILE A C 1
ATOM 3843 O O . ILE A 1 479 ? 11.969 39.844 29.203 1 90.06 479 ILE A O 1
ATOM 3847 N N . LYS A 1 480 ? 13.617 41.125 29.984 1 87.19 480 LYS A N 1
ATOM 3848 C CA . LYS A 1 480 ? 13.297 40.812 31.375 1 87.19 480 LYS A CA 1
ATOM 3849 C C . LYS A 1 480 ? 11.914 41.312 31.75 1 87.19 480 LYS A C 1
ATOM 3851 O O . LYS A 1 480 ? 11.195 40.656 32.5 1 87.19 480 LYS A O 1
ATOM 3856 N N . VAL A 1 481 ? 11.562 42.531 31.188 1 89.31 481 VAL A N 1
ATOM 3857 C CA . VAL A 1 481 ? 10.25 43.062 31.516 1 89.31 481 VAL A CA 1
ATOM 3858 C C . VAL A 1 481 ? 9.188 42.438 30.609 1 89.31 481 VAL A C 1
ATOM 3860 O O . VAL A 1 481 ? 8 42.781 30.719 1 89.31 481 VAL A O 1
ATOM 3863 N N . GLY A 1 482 ? 9.492 41.625 29.75 1 90 482 GLY A N 1
ATOM 3864 C CA . GLY A 1 482 ? 8.555 40.875 28.953 1 90 482 GLY A CA 1
ATOM 3865 C C . GLY A 1 482 ? 8.008 41.656 27.766 1 90 482 GLY A C 1
ATOM 3866 O O . GLY A 1 482 ? 6.93 41.344 27.266 1 90 482 GLY A O 1
ATOM 3867 N N . PHE A 1 483 ? 8.758 42.719 27.312 1 93.31 483 PHE A N 1
ATOM 3868 C CA . PHE A 1 483 ? 8.266 43.562 26.219 1 93.31 483 PHE A CA 1
ATOM 3869 C C . PHE A 1 483 ? 8.102 42.75 24.938 1 93.31 483 PHE A C 1
ATOM 3871 O O . PHE A 1 483 ? 7.184 43 24.156 1 93.31 483 PHE A O 1
ATOM 3878 N N . HIS A 1 484 ? 8.953 41.75 24.719 1 93.25 484 HIS A N 1
ATOM 3879 C CA . HIS A 1 484 ? 8.875 40.906 23.531 1 93.25 484 HIS A CA 1
ATOM 3880 C C . HIS A 1 484 ? 7.551 40.156 23.469 1 93.25 484 HIS A C 1
ATOM 3882 O O . HIS A 1 484 ? 7.039 39.844 22.391 1 93.25 484 HIS A O 1
ATOM 3888 N N . TRP A 1 485 ? 6.977 39.781 24.609 1 92.38 485 TRP A N 1
ATOM 3889 C CA . TRP A 1 485 ? 5.727 39.031 24.688 1 92.38 485 TRP A CA 1
ATOM 3890 C C . TRP A 1 485 ? 4.527 39.969 24.516 1 92.38 485 TRP A C 1
ATOM 3892 O O . TRP A 1 485 ? 3.613 39.656 23.734 1 92.38 485 TRP A O 1
ATOM 3902 N N . HIS A 1 486 ? 4.539 41.125 25.078 1 92.81 486 HIS A N 1
ATOM 3903 C CA . HIS A 1 486 ? 3.377 42 25.141 1 92.81 486 HIS A CA 1
ATOM 3904 C C . HIS A 1 486 ? 3.309 42.906 23.906 1 92.81 486 HIS A C 1
ATOM 3906 O O . HIS A 1 486 ? 2.258 43.469 23.609 1 92.81 486 HIS A O 1
ATOM 3912 N N . LEU A 1 487 ? 4.465 43.031 23.234 1 94.31 487 LEU A N 1
ATOM 3913 C CA . LEU A 1 487 ? 4.445 43.781 21.969 1 94.31 487 LEU A CA 1
ATOM 3914 C C . LEU A 1 487 ? 3.461 43.156 20.984 1 94.31 487 LEU A C 1
ATOM 3916 O O . LEU A 1 487 ? 2.949 43.844 20.094 1 94.31 487 LEU A O 1
ATOM 3920 N N . TYR A 1 488 ? 3.141 41.938 21.219 1 93.19 488 TYR A N 1
ATOM 3921 C CA . TYR A 1 488 ? 2.27 41.156 20.359 1 93.19 488 TYR A CA 1
ATOM 3922 C C . TYR A 1 488 ? 0.91 41.812 20.188 1 93.19 488 TYR A C 1
ATOM 3924 O O . TYR A 1 488 ? 0.404 41.938 19.078 1 93.19 488 TYR A O 1
ATOM 3932 N N . SER A 1 489 ? 0.283 42.219 21.25 1 93.12 489 SER A N 1
ATOM 3933 C CA . SER A 1 489 ? -1.042 42.812 21.188 1 93.12 489 SER A CA 1
ATOM 3934 C C . SER A 1 489 ? -1.021 44.125 20.391 1 93.12 489 SER A C 1
ATOM 3936 O O . SER A 1 489 ? -1.988 44.438 19.703 1 93.12 489 SER A O 1
ATOM 3938 N N . LEU A 1 490 ? 0.142 44.812 20.375 1 94.94 490 LEU A N 1
ATOM 3939 C CA . LEU A 1 490 ? 0.268 46.094 19.719 1 94.94 490 LEU A CA 1
ATOM 3940 C C . LEU A 1 490 ? 0.398 45.906 18.203 1 94.94 490 LEU A C 1
ATOM 3942 O O . LEU A 1 490 ? 0.187 46.844 17.438 1 94.94 490 LEU A O 1
ATOM 3946 N N . LEU A 1 491 ? 0.753 44.719 17.812 1 94.69 491 LEU A N 1
ATOM 3947 C CA . LEU A 1 491 ? 0.86 44.438 16.375 1 94.69 491 LEU A CA 1
ATOM 3948 C C . LEU A 1 491 ? -0.52 44.375 15.727 1 94.69 491 LEU A C 1
ATOM 3950 O O . LEU A 1 491 ? -0.638 44.5 14.508 1 94.69 491 LEU A O 1
ATOM 3954 N N . PHE A 1 492 ? -1.554 44.219 16.531 1 94.25 492 PHE A N 1
ATOM 3955 C CA . PHE A 1 492 ? -2.92 44.156 16.031 1 94.25 492 PHE A CA 1
ATOM 3956 C C . PHE A 1 492 ? -3.641 45.5 16.219 1 94.25 492 PHE A C 1
ATOM 3958 O O . PHE A 1 492 ? -4.441 45.875 15.375 1 94.25 492 PHE A O 1
ATOM 3965 N N . TYR A 1 493 ? -3.422 46.094 17.406 1 93.38 493 TYR A N 1
ATOM 3966 C CA . TYR A 1 493 ? -4.062 47.375 17.688 1 93.38 493 TYR A CA 1
ATOM 3967 C C . TYR A 1 493 ? -3.168 48.25 18.562 1 93.38 493 TYR A C 1
ATOM 3969 O O . TYR A 1 493 ? -2.797 47.844 19.672 1 93.38 493 TYR A O 1
ATOM 3977 N N . LEU A 1 494 ? -2.775 49.375 18 1 93.5 494 LEU A N 1
ATOM 3978 C CA . LEU A 1 494 ? -1.97 50.375 18.703 1 93.5 494 LEU A CA 1
ATOM 3979 C C . LEU A 1 494 ? -2.705 51.719 18.797 1 93.5 494 LEU A C 1
ATOM 3981 O O . LEU A 1 494 ? -2.928 52.375 17.781 1 93.5 494 LEU A O 1
ATOM 3985 N N . SER A 1 495 ? -3.111 52.031 20.031 1 90.88 495 SER A N 1
ATOM 3986 C CA . SER A 1 495 ? -3.787 53.312 20.234 1 90.88 495 SER A CA 1
ATOM 3987 C C . SER A 1 495 ? -2.789 54.469 20.266 1 90.88 495 SER A C 1
ATOM 3989 O O . SER A 1 495 ? -1.604 54.25 20.531 1 90.88 495 SER A O 1
ATOM 3991 N N . HIS A 1 496 ? -3.25 55.688 20.031 1 90.5 496 HIS A N 1
ATOM 3992 C CA . HIS A 1 496 ? -2.389 56.875 20.047 1 90.5 496 HIS A CA 1
ATOM 3993 C C . HIS A 1 496 ? -1.832 57.125 21.438 1 90.5 496 HIS A C 1
ATOM 3995 O O . HIS A 1 496 ? -0.687 57.562 21.578 1 90.5 496 HIS A O 1
ATOM 4001 N N . GLN A 1 497 ? -2.602 56.812 22.359 1 91.12 497 GLN A N 1
ATOM 4002 C CA . GLN A 1 497 ? -2.172 57.031 23.75 1 91.12 497 GLN A CA 1
ATOM 4003 C C . GLN A 1 497 ? -1.009 56.094 24.094 1 91.12 497 GLN A C 1
ATOM 4005 O O . GLN A 1 497 ? -0.014 56.531 24.672 1 91.12 497 GLN A O 1
ATOM 4010 N N . VAL A 1 498 ? -1.128 54.875 23.734 1 92.5 498 VAL A N 1
ATOM 4011 C CA . VAL A 1 498 ? -0.084 53.906 24.047 1 92.5 498 VAL A CA 1
ATOM 4012 C C . VAL A 1 498 ? 1.18 54.25 23.25 1 92.5 498 VAL A C 1
ATOM 4014 O O . VAL A 1 498 ? 2.293 54.125 23.766 1 92.5 498 VAL A O 1
ATOM 4017 N N . PHE A 1 499 ? 1.01 54.719 22.031 1 93.62 499 PHE A N 1
ATOM 4018 C CA . PHE A 1 499 ? 2.141 55.094 21.188 1 93.62 499 PHE A CA 1
ATOM 4019 C C . PHE A 1 499 ? 2.967 56.188 21.859 1 93.62 499 PHE A C 1
ATOM 4021 O O . PHE A 1 499 ? 4.199 56.156 21.828 1 93.62 499 PHE A O 1
ATOM 4028 N N . ARG A 1 500 ? 2.316 57.031 22.547 1 92.5 500 ARG A N 1
ATOM 4029 C CA . ARG A 1 500 ? 2.99 58.188 23.141 1 92.5 500 ARG A CA 1
ATOM 4030 C C . ARG A 1 500 ? 3.535 57.844 24.531 1 92.5 500 ARG A C 1
ATOM 4032 O O . ARG A 1 500 ? 4.633 58.281 24.891 1 92.5 500 ARG A O 1
ATOM 4039 N N . GLU A 1 501 ? 2.855 57.031 25.266 1 93.75 501 GLU A N 1
ATOM 4040 C CA . GLU A 1 501 ? 3.145 56.906 26.703 1 93.75 501 GLU A CA 1
ATOM 4041 C C . GLU A 1 501 ? 3.969 55.656 26.984 1 93.75 501 GLU A C 1
ATOM 4043 O O . GLU A 1 501 ? 4.676 55.594 27.984 1 93.75 501 GLU A O 1
ATOM 4048 N N . LEU A 1 502 ? 3.936 54.656 26.156 1 94.06 502 LEU A N 1
ATOM 4049 C CA . LEU A 1 502 ? 4.531 53.375 26.453 1 94.06 502 LEU A CA 1
ATOM 4050 C C . LEU A 1 502 ? 6.043 53.469 26.609 1 94.06 502 LEU A C 1
ATOM 4052 O O . LEU A 1 502 ? 6.625 52.875 27.516 1 94.06 502 LEU A O 1
ATOM 4056 N N . PRO A 1 503 ? 6.75 54.25 25.703 1 92.06 503 PRO A N 1
ATOM 4057 C CA . PRO A 1 503 ? 8.203 54.344 25.891 1 92.06 503 PRO A CA 1
ATOM 4058 C C . PRO A 1 503 ? 8.586 54.875 27.266 1 92.06 503 PRO A C 1
ATOM 4060 O O . PRO A 1 503 ? 9.547 54.406 27.875 1 92.06 503 PRO A O 1
ATOM 4063 N N . GLY A 1 504 ? 7.84 55.812 27.781 1 88.31 504 GLY A N 1
ATOM 4064 C CA . GLY A 1 504 ? 8.094 56.344 29.109 1 88.31 504 GLY A CA 1
ATOM 4065 C C . GLY A 1 504 ? 7.777 55.375 30.219 1 88.31 504 GLY A C 1
ATOM 4066 O O . GLY A 1 504 ? 8.562 55.219 31.156 1 88.31 504 GLY A O 1
ATOM 4067 N N . TYR A 1 505 ? 6.723 54.625 30.125 1 90 505 TYR A N 1
ATOM 4068 C CA . TYR A 1 505 ? 6.27 53.719 31.172 1 90 505 TYR A CA 1
ATOM 4069 C C . TYR A 1 505 ? 7.195 52.5 31.266 1 90 505 TYR A C 1
ATOM 4071 O O . TYR A 1 505 ? 7.484 52.031 32.375 1 90 505 TYR A O 1
ATOM 4079 N N . ILE A 1 506 ? 7.641 52.031 30.141 1 90 506 ILE A N 1
ATOM 4080 C CA . ILE A 1 506 ? 8.422 50.781 30.141 1 90 506 ILE A CA 1
ATOM 4081 C C . ILE A 1 506 ? 9.805 51.062 30.75 1 90 506 ILE A C 1
ATOM 4083 O O . ILE A 1 506 ? 10.375 50.188 31.391 1 90 506 ILE A O 1
ATOM 4087 N N . THR A 1 507 ? 10.352 52.156 30.516 1 85.5 507 THR A N 1
ATOM 4088 C CA . THR A 1 507 ? 11.672 52.5 31.031 1 85.5 507 THR A CA 1
ATOM 4089 C C . THR A 1 507 ? 11.625 52.656 32.562 1 85.5 507 THR A C 1
ATOM 4091 O O . THR A 1 507 ? 12.625 52.438 33.25 1 85.5 507 THR A O 1
ATOM 4094 N N . TYR A 1 508 ? 10.445 53 33.062 1 82.62 508 TYR A N 1
ATOM 4095 C CA . TYR A 1 508 ? 10.289 53.062 34.5 1 82.62 508 TYR A CA 1
ATOM 4096 C C . TYR A 1 508 ? 10.359 51.688 35.125 1 82.62 508 TYR A C 1
ATOM 4098 O O . TYR A 1 508 ? 10.844 51.531 36.25 1 82.62 508 TYR A O 1
ATOM 4106 N N . ASP A 1 509 ? 9.891 50.719 34.469 1 85.31 509 ASP A N 1
ATOM 4107 C CA . ASP A 1 509 ? 9.859 49.344 34.969 1 85.31 509 ASP A CA 1
ATOM 4108 C C . ASP A 1 509 ? 11.227 48.656 34.844 1 85.31 509 ASP A C 1
ATOM 4110 O O . ASP A 1 509 ? 11.523 47.688 35.531 1 85.31 509 ASP A O 1
ATOM 4114 N N . MET A 1 510 ? 12 49.156 33.969 1 83.44 510 MET A N 1
ATOM 4115 C CA . MET A 1 510 ? 13.352 48.625 33.812 1 83.44 510 MET A CA 1
ATOM 4116 C C . MET A 1 510 ? 14.219 48.969 35 1 83.44 510 MET A C 1
ATOM 4118 O O . MET A 1 510 ? 13.945 49.969 35.688 1 83.44 510 MET A O 1
ATOM 4122 N N . ASP A 1 511 ? 15.008 48.094 35.625 1 66.12 511 ASP A N 1
ATOM 4123 C CA . ASP A 1 511 ? 15.891 48.312 36.75 1 66.12 511 ASP A CA 1
ATOM 4124 C C . ASP A 1 511 ? 16.688 49.625 36.594 1 66.12 511 ASP A C 1
ATOM 4126 O O . ASP A 1 511 ? 17.734 49.625 35.938 1 66.12 511 ASP A O 1
ATOM 4130 N N . LEU A 1 512 ? 16.094 50.812 37.094 1 59.91 512 LEU A N 1
ATOM 4131 C CA . LEU A 1 512 ? 16.484 52.188 36.844 1 59.91 512 LEU A CA 1
ATOM 4132 C C . LEU A 1 512 ? 17.859 52.469 37.406 1 59.91 512 LEU A C 1
ATOM 4134 O O . LEU A 1 512 ? 18.578 53.344 36.906 1 59.91 512 LEU A O 1
ATOM 4138 N N . LYS A 1 513 ? 18.188 51.906 38.562 1 59.91 513 LYS A N 1
ATOM 4139 C CA . LYS A 1 513 ? 19.391 52.469 39.156 1 59.91 513 LYS A CA 1
ATOM 4140 C C . LYS A 1 513 ? 20.562 52.469 38.188 1 59.91 513 LYS A C 1
ATOM 4142 O O . LYS A 1 513 ? 21.266 53.469 38.062 1 59.91 513 LYS A O 1
ATOM 4147 N N . GLU A 1 514 ? 20.688 51.406 37.5 1 59.47 514 GLU A N 1
ATOM 4148 C CA . GLU A 1 514 ? 21.859 51.312 36.656 1 59.47 514 GLU A CA 1
ATOM 4149 C C . GLU A 1 514 ? 21.562 51.906 35.25 1 59.47 514 GLU A C 1
ATOM 4151 O O . GLU A 1 514 ? 22.5 52.219 34.5 1 59.47 514 GLU A O 1
ATOM 4156 N N . MET A 1 515 ? 20.266 52.094 35.062 1 63.44 515 MET A N 1
ATOM 4157 C CA . MET A 1 515 ? 19.922 52.438 33.719 1 63.44 515 MET A CA 1
ATOM 4158 C C . MET A 1 515 ? 19.641 53.938 33.594 1 63.44 515 MET A C 1
ATOM 4160 O O . MET A 1 515 ? 19.328 54.438 32.5 1 63.44 515 MET A O 1
ATOM 4164 N N . ARG A 1 516 ? 19.75 54.594 34.656 1 67.5 516 ARG A N 1
ATOM 4165 C CA . ARG A 1 516 ? 19.484 56.031 34.625 1 67.5 516 ARG A CA 1
ATOM 4166 C C . ARG A 1 516 ? 20.281 56.688 33.5 1 67.5 516 ARG A C 1
ATOM 4168 O O . ARG A 1 516 ? 19.781 57.562 32.812 1 67.5 516 ARG A O 1
ATOM 4175 N N . GLU A 1 517 ? 21.469 56.062 33.344 1 69.75 517 GLU A N 1
ATOM 4176 C CA . GLU A 1 517 ? 22.328 56.656 32.344 1 69.75 517 GLU A CA 1
ATOM 4177 C C . GLU A 1 517 ? 21.859 56.312 30.938 1 69.75 517 GLU A C 1
ATOM 4179 O O . GLU A 1 517 ? 22.141 57.031 29.984 1 69.75 517 GLU A O 1
ATOM 4184 N N . TYR A 1 518 ? 21 55.219 30.875 1 75.94 518 TYR A N 1
ATOM 4185 C CA . TYR A 1 518 ? 20.688 54.75 29.531 1 75.94 518 TYR A CA 1
ATOM 4186 C C . TYR A 1 518 ? 19.219 54.938 29.219 1 75.94 518 TYR A C 1
ATOM 4188 O O . TYR A 1 518 ? 18.719 54.406 28.219 1 75.94 518 TYR A O 1
ATOM 4196 N N . LYS A 1 519 ? 18.547 55.688 29.922 1 80.75 519 LYS A N 1
ATOM 4197 C CA . LYS A 1 519 ? 17.109 55.875 29.781 1 80.75 519 LYS A CA 1
ATOM 4198 C C . LYS A 1 519 ? 16.75 56.531 28.453 1 80.75 519 LYS A C 1
ATOM 4200 O O . LYS A 1 519 ? 15.836 56.094 27.766 1 80.75 519 LYS A O 1
ATOM 4205 N N . PRO A 1 520 ? 17.484 57.562 28.047 1 79.56 520 PRO A N 1
ATOM 4206 C CA . PRO A 1 520 ? 17.109 58.219 26.781 1 79.56 520 PRO A CA 1
ATOM 4207 C C . PRO A 1 520 ? 17.281 57.281 25.578 1 79.56 520 PRO A C 1
ATOM 4209 O O . PRO A 1 520 ? 16.484 57.344 24.641 1 79.56 520 PRO A O 1
ATOM 4212 N N . GLU A 1 521 ? 18.25 56.438 25.703 1 81.88 521 GLU A N 1
ATOM 4213 C CA . GLU A 1 521 ? 18.469 55.469 24.625 1 81.88 521 GLU A CA 1
ATOM 4214 C C . GLU A 1 521 ? 17.344 54.438 24.578 1 81.88 521 GLU A C 1
ATOM 4216 O O . GLU A 1 521 ? 16.859 54.094 23.5 1 81.88 521 GLU A O 1
ATOM 4221 N N . ALA A 1 522 ? 16.969 53.969 25.688 1 87.06 522 ALA A N 1
ATOM 4222 C CA . ALA A 1 522 ? 15.898 52.969 25.766 1 87.06 522 ALA A CA 1
ATOM 4223 C C . ALA A 1 522 ? 14.578 53.531 25.25 1 87.06 522 ALA A C 1
ATOM 4225 O O . ALA A 1 522 ? 13.844 52.875 24.531 1 87.06 522 ALA A O 1
ATOM 4226 N N . VAL A 1 523 ? 14.352 54.781 25.625 1 89.06 523 VAL A N 1
ATOM 4227 C CA . VAL A 1 523 ? 13.125 55.438 25.188 1 89.06 523 VAL A CA 1
ATOM 4228 C C . VAL A 1 523 ? 13.148 55.594 23.672 1 89.06 523 VAL A C 1
ATOM 4230 O O . VAL A 1 523 ? 12.141 55.375 23 1 89.06 523 VAL A O 1
ATOM 4233 N N . ALA A 1 524 ? 14.266 55.969 23.141 1 89.19 524 ALA A N 1
ATOM 4234 C CA . ALA A 1 524 ? 14.391 56.156 21.688 1 89.19 524 ALA A CA 1
ATOM 4235 C C . ALA A 1 524 ? 14.195 54.844 20.938 1 89.19 524 ALA A C 1
ATOM 4237 O O . ALA A 1 524 ? 13.57 54.812 19.875 1 89.19 524 ALA A O 1
ATOM 4238 N N . ILE A 1 525 ? 14.75 53.812 21.5 1 91.12 525 ILE A N 1
ATOM 4239 C CA . ILE A 1 525 ? 14.664 52.5 20.844 1 91.12 525 ILE A CA 1
ATOM 4240 C C . ILE A 1 525 ? 13.211 52.031 20.844 1 91.12 525 ILE A C 1
ATOM 4242 O O . ILE A 1 525 ? 12.695 51.594 19.828 1 91.12 525 ILE A O 1
ATOM 4246 N N . VAL A 1 526 ? 12.539 52.094 22 1 93.75 526 VAL A N 1
ATOM 4247 C CA . VAL A 1 526 ? 11.148 51.688 22.109 1 93.75 526 VAL A CA 1
ATOM 4248 C C . VAL A 1 526 ? 10.266 52.531 21.203 1 93.75 526 VAL A C 1
ATOM 4250 O O . VAL A 1 526 ? 9.352 52 20.562 1 93.75 526 VAL A O 1
ATOM 4253 N N . GLN A 1 527 ? 10.586 53.812 21.109 1 93.25 527 GLN A N 1
ATOM 4254 C CA . GLN A 1 527 ? 9.828 54.688 20.234 1 93.25 527 GLN A CA 1
ATOM 4255 C C . GLN A 1 527 ? 10 54.281 18.766 1 93.25 527 GLN A C 1
ATOM 4257 O O . GLN A 1 527 ? 9.047 54.312 18 1 93.25 527 GLN A O 1
ATOM 4262 N N . CYS A 1 528 ? 11.172 53.906 18.453 1 93.25 528 CYS A N 1
ATOM 4263 C CA . CYS A 1 528 ? 11.438 53.469 17.094 1 93.25 528 CYS A CA 1
ATOM 4264 C C . CYS A 1 528 ? 10.688 52.156 16.781 1 93.25 528 CYS A C 1
ATOM 4266 O O . CYS A 1 528 ? 10.18 51.969 15.68 1 93.25 528 CYS A O 1
ATOM 4268 N N . ILE A 1 529 ? 10.664 51.25 17.734 1 95.19 529 ILE A N 1
ATOM 4269 C CA . ILE A 1 529 ? 9.938 50 17.578 1 95.19 529 ILE A CA 1
ATOM 4270 C C . ILE A 1 529 ? 8.461 50.312 17.344 1 95.19 529 ILE A C 1
ATOM 4272 O O . ILE A 1 529 ? 7.855 49.75 16.422 1 95.19 529 ILE A O 1
ATOM 4276 N N . LEU A 1 530 ? 7.898 51.188 18.141 1 95.5 530 LEU A N 1
ATOM 4277 C CA . LEU A 1 530 ? 6.484 51.5 18.016 1 95.5 530 LEU A CA 1
ATOM 4278 C C . LEU A 1 530 ? 6.211 52.219 16.703 1 95.5 530 LEU A C 1
ATOM 4280 O O . LEU A 1 530 ? 5.141 52.062 16.109 1 95.5 530 LEU A O 1
ATOM 4284 N N . GLN A 1 531 ? 7.18 53 16.25 1 94.31 531 GLN A N 1
ATOM 4285 C CA . GLN A 1 531 ? 7.031 53.656 14.953 1 94.31 531 GLN A CA 1
ATOM 4286 C C . GLN A 1 531 ? 6.961 52.625 13.82 1 94.31 531 GLN A C 1
ATOM 4288 O O . GLN A 1 531 ? 6.188 52.781 12.875 1 94.31 531 GLN A O 1
ATOM 4293 N N . ASN A 1 532 ? 7.781 51.625 13.938 1 93.94 532 ASN A N 1
ATOM 4294 C CA . ASN A 1 532 ? 7.723 50.562 12.953 1 93.94 532 ASN A CA 1
ATOM 4295 C C . ASN A 1 532 ? 6.363 49.844 12.961 1 93.94 532 ASN A C 1
ATOM 4297 O O . ASN A 1 532 ? 5.828 49.5 11.906 1 93.94 532 ASN A O 1
ATOM 4301 N N . VAL A 1 533 ? 5.824 49.594 14.164 1 94.81 533 VAL A N 1
ATOM 4302 C CA . VAL A 1 533 ? 4.527 48.969 14.305 1 94.81 533 VAL A CA 1
ATOM 4303 C C . VAL A 1 533 ? 3.434 49.844 13.719 1 94.81 533 VAL A C 1
ATOM 4305 O O . VAL A 1 533 ? 2.533 49.375 13.031 1 94.81 533 VAL A O 1
ATOM 4308 N N . GLU A 1 534 ? 3.537 51.156 13.969 1 94 534 GLU A N 1
ATOM 4309 C CA . GLU A 1 534 ? 2.557 52.094 13.453 1 94 534 GLU A CA 1
ATOM 4310 C C . GLU A 1 534 ? 2.615 52.156 11.93 1 94 534 GLU A C 1
ATOM 4312 O O . GLU A 1 534 ? 1.578 52.25 11.266 1 94 534 GLU A O 1
ATOM 4317 N N . GLU A 1 535 ? 3.811 52.156 11.43 1 90.81 535 GLU A N 1
ATOM 4318 C CA . GLU A 1 535 ? 3.979 52.188 9.984 1 90.81 535 GLU A CA 1
ATOM 4319 C C . GLU A 1 535 ? 3.422 50.938 9.32 1 90.81 535 GLU A C 1
ATOM 4321 O O . GLU A 1 535 ? 2.861 51 8.227 1 90.81 535 GLU A O 1
ATOM 4326 N N . ASP A 1 536 ? 3.609 49.844 9.969 1 90.75 536 ASP A N 1
ATOM 4327 C CA . ASP A 1 536 ? 3.08 48.594 9.453 1 90.75 536 ASP A CA 1
ATOM 4328 C C . ASP A 1 536 ? 1.553 48.594 9.445 1 90.75 536 ASP A C 1
ATOM 4330 O O . ASP A 1 536 ? 0.927 47.969 8.586 1 90.75 536 ASP A O 1
ATOM 4334 N N . ALA A 1 537 ? 0.936 49.25 10.414 1 90.06 537 ALA A N 1
ATOM 4335 C CA . ALA A 1 537 ? -0.517 49.281 10.562 1 90.06 537 ALA A CA 1
ATOM 4336 C C . ALA A 1 537 ? -1.142 50.344 9.656 1 90.06 537 ALA A C 1
ATOM 4338 O O . ALA A 1 537 ? -2.355 50.344 9.438 1 90.06 537 ALA A O 1
ATOM 4339 N N . ARG A 1 538 ? -0.319 51.094 9.039 1 87.88 538 ARG A N 1
ATOM 4340 C CA . ARG A 1 538 ? -0.822 52.219 8.227 1 87.88 538 ARG A CA 1
ATOM 4341 C C . ARG A 1 538 ? -1.372 51.688 6.898 1 87.88 538 ARG A C 1
ATOM 4343 O O . ARG A 1 538 ? -0.716 50.906 6.207 1 87.88 538 ARG A O 1
ATOM 4350 N N . LEU A 1 539 ? -2.605 52.062 6.629 1 88.06 539 LEU A N 1
ATOM 4351 C CA . LEU A 1 539 ? -3.217 51.75 5.34 1 88.06 539 LEU A CA 1
ATOM 4352 C C . LEU A 1 539 ? -2.689 52.688 4.25 1 88.06 539 LEU A C 1
ATOM 4354 O O . LEU A 1 539 ? -2.191 53.75 4.547 1 88.06 539 LEU A O 1
ATOM 4358 N N . PRO A 1 540 ? -2.732 52.219 3.068 1 86.44 540 PRO A N 1
ATOM 4359 C CA . PRO A 1 540 ? -2.35 53.125 1.979 1 86.44 540 PRO A CA 1
ATOM 4360 C C . PRO A 1 540 ? -3.092 54.438 2.027 1 86.44 540 PRO A C 1
ATOM 4362 O O . PRO A 1 540 ? -4.27 54.5 2.395 1 86.44 540 PRO A O 1
ATOM 4365 N N . ASP A 1 541 ? -2.475 55.5 1.64 1 86.62 541 ASP A N 1
ATOM 4366 C CA . ASP A 1 541 ? -2.973 56.875 1.768 1 86.62 541 ASP A CA 1
ATOM 4367 C C . ASP A 1 541 ? -4.309 57.031 1.047 1 86.62 541 ASP A C 1
ATOM 4369 O O . ASP A 1 541 ? -5.195 57.75 1.53 1 86.62 541 ASP A O 1
ATOM 4373 N N . VAL A 1 542 ? -4.402 56.344 -0.01 1 82.62 542 VAL A N 1
ATOM 4374 C CA . VAL A 1 542 ? -5.633 56.469 -0.79 1 82.62 542 VAL A CA 1
ATOM 4375 C C . VAL A 1 542 ? -6.812 55.969 0.032 1 82.62 542 VAL A C 1
ATOM 4377 O O . VAL A 1 542 ? -7.883 56.56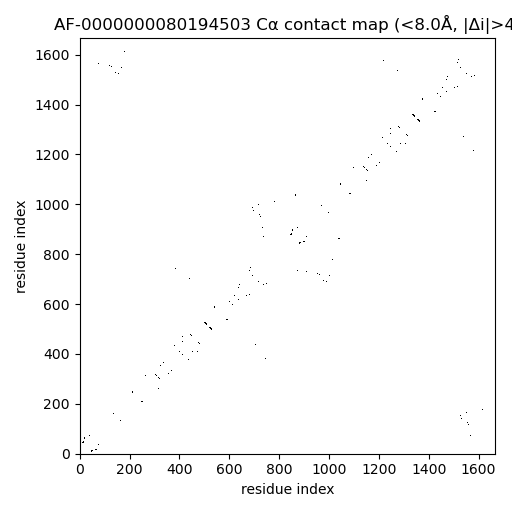2 0.039 1 82.62 542 VAL A O 1
ATOM 4380 N N . ILE A 1 543 ? -6.594 54.938 0.752 1 85.12 543 ILE A N 1
ATOM 4381 C CA . ILE A 1 543 ? -7.656 54.344 1.548 1 85.12 543 ILE A CA 1
ATOM 4382 C C . ILE A 1 543 ? -7.887 55.156 2.816 1 85.12 543 ILE A C 1
ATOM 4384 O O . ILE A 1 543 ? -9.031 55.438 3.191 1 85.12 543 ILE A O 1
ATOM 4388 N N . MET A 1 544 ? -6.824 55.562 3.396 1 86.12 544 MET A N 1
ATOM 4389 C CA . MET A 1 544 ? -6.938 56.344 4.641 1 86.12 544 MET A CA 1
ATOM 4390 C C . MET A 1 544 ? -7.617 57.688 4.406 1 86.12 544 MET A C 1
ATOM 4392 O O . MET A 1 544 ? -8.398 58.125 5.238 1 86.12 544 MET A O 1
ATOM 4396 N N . ASN A 1 545 ? -7.316 58.281 3.287 1 84.12 545 ASN A N 1
ATOM 4397 C CA . ASN A 1 545 ? -7.934 59.562 2.957 1 84.12 545 ASN A CA 1
ATOM 4398 C C . ASN A 1 545 ? -9.43 59.406 2.713 1 84.12 545 ASN A C 1
ATOM 4400 O O . ASN A 1 545 ? -10.211 60.312 3.064 1 84.12 545 ASN A O 1
ATOM 4404 N N . ALA A 1 546 ? -9.758 58.281 2.143 1 83.56 546 ALA A N 1
ATOM 4405 C CA . ALA A 1 546 ? -11.18 58.031 1.922 1 83.56 546 ALA A CA 1
ATOM 4406 C C . ALA A 1 546 ? -11.938 57.969 3.244 1 83.56 546 ALA A C 1
ATOM 4408 O O . ALA A 1 546 ? -13.062 58.469 3.34 1 83.56 546 ALA A O 1
ATOM 4409 N N . PHE A 1 547 ? -11.32 57.5 4.316 1 84 547 PHE A N 1
ATOM 4410 C CA . PHE A 1 547 ? -11.961 57.406 5.621 1 84 547 PHE A CA 1
ATOM 4411 C C . PHE A 1 547 ? -11.914 58.75 6.34 1 84 547 PHE A C 1
ATOM 4413 O O . PHE A 1 547 ? -12.898 59.156 6.953 1 84 547 PHE A O 1
ATOM 4420 N N . ARG A 1 548 ? -10.805 59.406 6.266 1 82.38 548 ARG A N 1
ATOM 4421 C CA . ARG A 1 548 ? -10.609 60.656 6.992 1 82.38 548 ARG A CA 1
ATOM 4422 C C . ARG A 1 548 ? -11.594 61.719 6.52 1 82.38 548 ARG A C 1
ATOM 4424 O O . ARG A 1 548 ? -12.07 62.531 7.316 1 82.38 548 ARG A O 1
ATOM 4431 N N . ASN A 1 549 ? -11.891 61.656 5.301 1 80.62 549 ASN A N 1
ATOM 4432 C CA . ASN A 1 549 ? -12.773 62.656 4.719 1 80.62 549 ASN A CA 1
ATOM 4433 C C . ASN A 1 549 ? -14.234 62.406 5.074 1 80.62 549 ASN A C 1
ATOM 4435 O O . ASN A 1 549 ? -15.094 63.25 4.832 1 80.62 549 ASN A O 1
ATOM 4439 N N . THR A 1 550 ? -14.484 61.219 5.605 1 79.88 550 THR A N 1
ATOM 4440 C CA . THR A 1 550 ? -15.883 60.875 5.844 1 79.88 550 THR A CA 1
ATOM 4441 C C . THR A 1 550 ? -16.203 60.906 7.336 1 79.88 550 THR A C 1
ATOM 4443 O O . THR A 1 550 ? -17.359 60.719 7.73 1 79.88 550 THR A O 1
ATOM 4446 N N . VAL A 1 551 ? -15.125 61.062 8.203 1 76.25 551 VAL A N 1
ATOM 4447 C CA . VAL A 1 551 ? -15.367 61.031 9.641 1 76.25 551 VAL A CA 1
ATOM 4448 C C . VAL A 1 551 ? -15.766 62.406 10.156 1 76.25 551 VAL A C 1
ATOM 4450 O O . VAL A 1 551 ? -15.039 63.375 9.945 1 76.25 551 VAL A O 1
ATOM 4453 N N . GLY A 1 552 ? -17.156 62.625 10.43 1 71.69 552 GLY A N 1
ATOM 4454 C CA . GLY A 1 552 ? -17.672 63.875 10.953 1 71.69 552 GLY A CA 1
ATOM 4455 C C . GLY A 1 552 ? -19.078 63.75 11.539 1 71.69 552 GLY A C 1
ATOM 4456 O O . GLY A 1 552 ? -19.625 62.656 11.594 1 71.69 552 GLY A O 1
ATOM 4457 N N . THR A 1 553 ? -19.5 64.688 12.172 1 71.69 553 THR A N 1
ATOM 4458 C CA . THR A 1 553 ? -20.766 64.688 12.906 1 71.69 553 THR A CA 1
ATOM 4459 C C . THR A 1 553 ? -21.922 65.062 11.984 1 71.69 553 THR A C 1
ATOM 4461 O O . THR A 1 553 ? -23.094 64.938 12.352 1 71.69 553 THR A O 1
ATOM 4464 N N . ARG A 1 554 ? -21.688 65.5 10.781 1 79.12 554 ARG A N 1
ATOM 4465 C CA . ARG A 1 554 ? -22.75 65.938 9.875 1 79.12 554 ARG A CA 1
ATOM 4466 C C . ARG A 1 554 ? -23.391 64.75 9.172 1 79.12 554 ARG A C 1
ATOM 4468 O O . ARG A 1 554 ? -22.75 63.688 9.016 1 79.12 554 ARG A O 1
ATOM 4475 N N . LEU A 1 555 ? -24.625 64.812 8.922 1 78.94 555 LEU A N 1
ATOM 4476 C CA . LEU A 1 555 ? -25.391 63.75 8.25 1 78.94 555 LEU A CA 1
ATOM 4477 C C . LEU A 1 555 ? -24.766 63.375 6.906 1 78.94 555 LEU A C 1
ATOM 4479 O O . LEU A 1 555 ? -24.75 62.219 6.516 1 78.94 555 LEU A O 1
ATOM 4483 N N . GLU A 1 556 ? -24.25 64.438 6.23 1 78.62 556 GLU A N 1
ATOM 4484 C CA . GLU A 1 556 ? -23.625 64.188 4.93 1 78.62 556 GLU A CA 1
ATOM 4485 C C . GLU A 1 556 ? -22.375 63.344 5.066 1 78.62 556 GLU A C 1
ATOM 4487 O O . GLU A 1 556 ? -22.094 62.5 4.211 1 78.62 556 GLU A O 1
ATOM 4492 N N . GLU A 1 557 ? -21.734 63.531 6.164 1 82.31 557 GLU A N 1
ATOM 4493 C CA . GLU A 1 557 ? -20.516 62.75 6.398 1 82.31 557 GLU A CA 1
ATOM 4494 C C . GLU A 1 557 ? -20.844 61.312 6.762 1 82.31 557 GLU A C 1
ATOM 4496 O O . GLU A 1 557 ? -20.141 60.406 6.348 1 82.31 557 GLU A O 1
ATOM 4501 N N . ARG A 1 558 ? -21.906 61.125 7.406 1 84.12 558 ARG A N 1
ATOM 4502 C CA . ARG A 1 558 ? -22.312 59.75 7.781 1 84.12 558 ARG A CA 1
ATOM 4503 C C . ARG A 1 558 ? -22.75 58.969 6.559 1 84.12 558 ARG A C 1
ATOM 4505 O O . ARG A 1 558 ? -22.453 57.781 6.461 1 84.12 558 ARG A O 1
ATOM 4512 N N . GLU A 1 559 ? -23.359 59.719 5.707 1 85.75 559 GLU A N 1
ATOM 4513 C CA . GLU A 1 559 ? -23.766 59.031 4.473 1 85.75 559 GLU A CA 1
ATOM 4514 C C . GLU A 1 559 ? -22.562 58.75 3.586 1 85.75 559 GLU A C 1
ATOM 4516 O O . GLU A 1 559 ? -22.516 57.719 2.914 1 85.75 559 GLU A O 1
ATOM 4521 N N . ALA A 1 560 ? -21.625 59.656 3.619 1 86.5 560 ALA A N 1
ATOM 4522 C CA . ALA A 1 560 ? -20.406 59.438 2.852 1 86.5 560 ALA A CA 1
ATOM 4523 C C . ALA A 1 560 ? -19.625 58.25 3.404 1 86.5 560 ALA A C 1
ATOM 4525 O O . ALA A 1 560 ? -19.047 57.469 2.641 1 86.5 560 ALA A O 1
ATOM 4526 N N . LEU A 1 561 ? -19.609 58.094 4.695 1 88 561 LEU A N 1
ATOM 4527 C CA . LEU A 1 561 ? -18.938 56.969 5.332 1 88 561 LEU A CA 1
ATOM 4528 C C . LEU A 1 561 ? -19.609 55.656 4.949 1 88 561 LEU A C 1
ATOM 4530 O O . LEU A 1 561 ? -18.922 54.688 4.652 1 88 561 LEU A O 1
ATOM 4534 N N . ALA A 1 562 ? -20.891 55.688 4.953 1 87.5 562 ALA A N 1
ATOM 4535 C CA . ALA A 1 562 ? -21.625 54.469 4.578 1 87.5 562 ALA A CA 1
ATOM 4536 C C . ALA A 1 562 ? -21.312 54.062 3.146 1 87.5 562 ALA A C 1
ATOM 4538 O O . ALA A 1 562 ? -21.234 52.875 2.842 1 87.5 562 ALA A O 1
ATOM 4539 N N . ASN A 1 563 ? -21.078 55.094 2.332 1 87.38 563 ASN A N 1
ATOM 4540 C CA . ASN A 1 563 ? -20.734 54.812 0.942 1 87.38 563 ASN A CA 1
ATOM 4541 C C . ASN A 1 563 ? -19.344 54.219 0.811 1 87.38 563 ASN A C 1
ATOM 4543 O O . ASN A 1 563 ? -19.125 53.281 0.047 1 87.38 563 ASN A O 1
ATOM 4547 N N . VAL A 1 564 ? -18.438 54.75 1.56 1 87.81 564 VAL A N 1
ATOM 4548 C CA . VAL A 1 564 ? -17.062 54.281 1.519 1 87.81 564 VAL A CA 1
ATOM 4549 C C . VAL A 1 564 ? -17 52.844 2.037 1 87.81 564 VAL A C 1
ATOM 4551 O O . VAL A 1 564 ? -16.328 51.969 1.457 1 87.81 564 VAL A O 1
ATOM 4554 N N . VAL A 1 565 ? -17.688 52.562 3.078 1 89.19 565 VAL A N 1
ATOM 4555 C CA . VAL A 1 565 ? -17.719 51.219 3.682 1 89.19 565 VAL A CA 1
ATOM 4556 C C . VAL A 1 565 ? -18.359 50.25 2.723 1 89.19 565 VAL A C 1
ATOM 4558 O O . VAL A 1 565 ? -17.906 49.094 2.596 1 89.19 565 VAL A O 1
ATOM 4561 N N . SER A 1 566 ? -19.375 50.688 2.031 1 87.56 566 SER A N 1
ATOM 4562 C CA . SER A 1 566 ? -20.047 49.812 1.063 1 87.56 566 SER A CA 1
ATOM 4563 C C . SER A 1 566 ? -19.109 49.438 -0.086 1 87.56 566 SER A C 1
ATOM 4565 O O . SER A 1 566 ? -19.141 48.312 -0.578 1 87.56 566 SER A O 1
ATOM 4567 N N . ASP A 1 567 ? -18.297 50.406 -0.44 1 87.25 567 ASP A N 1
ATOM 4568 C CA . ASP A 1 567 ? -17.312 50.125 -1.482 1 87.25 567 ASP A CA 1
ATOM 4569 C C . ASP A 1 567 ? -16.266 49.125 -0.994 1 87.25 567 ASP A C 1
ATOM 4571 O O . ASP A 1 567 ? -15.828 48.25 -1.75 1 87.25 567 ASP A O 1
ATOM 4575 N N . CYS A 1 568 ? -15.898 49.25 0.233 1 88.94 568 CYS A N 1
ATOM 4576 C CA . CYS A 1 568 ? -14.898 48.344 0.818 1 88.94 568 CYS A CA 1
ATOM 4577 C C . CYS A 1 568 ? -15.438 46.938 0.937 1 88.94 568 CYS A C 1
ATOM 4579 O O . CYS A 1 568 ? -14.688 45.969 0.787 1 88.94 568 CYS A O 1
ATOM 4581 N N . LEU A 1 569 ? -16.719 46.844 1.107 1 88.25 569 LEU A N 1
ATOM 4582 C CA . LEU A 1 569 ? -17.359 45.562 1.269 1 88.25 569 LEU A CA 1
ATOM 4583 C C . LEU A 1 569 ? -17.141 44.688 0.031 1 88.25 569 LEU A C 1
ATOM 4585 O O . LEU A 1 569 ? -16.922 43.469 0.144 1 88.25 569 LEU A O 1
ATOM 4589 N N . SER A 1 570 ? -17.094 45.281 -1.026 1 85.69 570 SER A N 1
ATOM 4590 C CA . SER A 1 570 ? -16.938 44.562 -2.275 1 85.69 570 SER A CA 1
ATOM 4591 C C . SER A 1 570 ? -15.469 44.406 -2.652 1 85.69 570 SER A C 1
ATOM 4593 O O . SER A 1 570 ? -15.094 43.406 -3.291 1 85.69 570 SER A O 1
ATOM 4595 N N . MET A 1 571 ? -14.711 45.25 -2.143 1 89.56 571 MET A N 1
ATOM 4596 C CA . MET A 1 571 ? -13.32 45.312 -2.572 1 89.56 571 MET A CA 1
ATOM 4597 C C . MET A 1 571 ? -12.461 44.375 -1.728 1 89.56 571 MET A C 1
ATOM 4599 O O . MET A 1 571 ? -11.508 43.781 -2.232 1 89.56 571 MET A O 1
ATOM 4603 N N . ILE A 1 572 ? -12.75 44.219 -0.464 1 92.19 572 ILE A N 1
ATOM 4604 C CA . ILE A 1 572 ? -11.891 43.5 0.476 1 92.19 572 ILE A CA 1
ATOM 4605 C C . ILE A 1 572 ? -11.773 42.031 0.06 1 92.19 572 ILE A C 1
ATOM 4607 O O . ILE A 1 572 ? -10.664 41.5 -0.101 1 92.19 572 ILE A O 1
ATOM 4611 N N . PRO A 1 573 ? -12.875 41.281 -0.218 1 91.56 573 PRO A N 1
ATOM 4612 C CA . PRO A 1 573 ? -12.734 39.875 -0.599 1 91.56 573 PRO A CA 1
ATOM 4613 C C . PRO A 1 573 ? -11.992 39.688 -1.919 1 91.56 573 PRO A C 1
ATOM 4615 O O . PRO A 1 573 ? -11.227 38.75 -2.072 1 91.56 573 PRO A O 1
ATOM 4618 N N . VAL A 1 574 ? -12.117 40.656 -2.83 1 90.5 574 VAL A N 1
ATOM 4619 C CA . VAL A 1 574 ? -11.445 40.594 -4.125 1 90.5 574 VAL A CA 1
ATOM 4620 C C . VAL A 1 574 ? -9.945 40.781 -3.949 1 90.5 574 VAL A C 1
ATOM 4622 O O . VAL A 1 574 ? -9.141 40.094 -4.582 1 90.5 574 VAL A O 1
ATOM 4625 N N . MET A 1 575 ? -9.656 41.719 -3.088 1 89.81 575 MET A N 1
ATOM 4626 C CA . MET A 1 575 ? -8.25 42 -2.791 1 89.81 575 MET A CA 1
ATOM 4627 C C . MET A 1 575 ? -7.59 40.781 -2.133 1 89.81 575 MET A C 1
ATOM 4629 O O . MET A 1 575 ? -6.465 40.438 -2.477 1 89.81 575 MET A O 1
ATOM 4633 N N . LEU A 1 576 ? -8.25 40.156 -1.279 1 90.31 576 LEU A N 1
ATOM 4634 C CA . LEU A 1 576 ? -7.711 39 -0.55 1 90.31 576 LEU A CA 1
ATOM 4635 C C . LEU A 1 576 ? -7.555 37.781 -1.467 1 90.31 576 LEU A C 1
ATOM 4637 O O . LEU A 1 576 ? -6.613 37 -1.318 1 90.31 576 LEU A O 1
ATOM 4641 N N . LYS A 1 577 ? -8.477 37.719 -2.418 1 87.56 577 LYS A N 1
ATOM 4642 C CA . LYS A 1 577 ? -8.398 36.625 -3.406 1 87.56 577 LYS A CA 1
ATOM 4643 C C . LYS A 1 577 ? -7.129 36.75 -4.246 1 87.56 577 LYS A C 1
ATOM 4645 O O . LYS A 1 577 ? -6.5 35.75 -4.586 1 87.56 577 LYS A O 1
ATOM 4650 N N . ALA A 1 578 ? -6.672 37.938 -4.438 1 82.56 578 ALA A N 1
ATOM 4651 C CA . ALA A 1 578 ? -5.555 38.188 -5.34 1 82.56 578 ALA A CA 1
ATOM 4652 C C . ALA A 1 578 ? -4.227 38.188 -4.59 1 82.56 578 ALA A C 1
ATOM 4654 O O . ALA A 1 578 ? -3.16 38.281 -5.203 1 82.56 578 ALA A O 1
ATOM 4655 N N . ASP A 1 579 ? -4.215 38 -3.289 1 83 579 ASP A N 1
ATOM 4656 C CA . ASP A 1 579 ? -3.006 38.125 -2.48 1 83 579 ASP A CA 1
ATOM 4657 C C . ASP A 1 579 ? -2.035 36.969 -2.797 1 83 579 ASP A C 1
ATOM 4659 O O . ASP A 1 579 ? -2.43 35.812 -2.84 1 83 579 ASP A O 1
ATOM 4663 N N . THR A 1 580 ? -0.841 37.375 -3.146 1 71.69 580 THR A N 1
ATOM 4664 C CA . THR A 1 580 ? 0.174 36.375 -3.439 1 71.69 580 THR A CA 1
ATOM 4665 C C . THR A 1 580 ? 1.312 36.438 -2.426 1 71.69 580 THR A C 1
ATOM 4667 O O . THR A 1 580 ? 1.978 35.438 -2.162 1 71.69 580 THR A O 1
ATOM 4670 N N . ASP A 1 581 ? 1.538 37.688 -1.88 1 70.94 581 ASP A N 1
ATOM 4671 C CA . ASP A 1 581 ? 2.73 37.844 -1.055 1 70.94 581 ASP A CA 1
ATOM 4672 C C . ASP A 1 581 ? 2.363 38.281 0.367 1 70.94 581 ASP A C 1
ATOM 4674 O O . ASP A 1 581 ? 3.24 38.594 1.175 1 70.94 581 ASP A O 1
ATOM 4678 N N . GLY A 1 582 ? 1.161 38.438 0.698 1 76.44 582 GLY A N 1
ATOM 4679 C CA . GLY A 1 582 ? 0.76 38.75 2.061 1 76.44 582 GLY A CA 1
ATOM 4680 C C . GLY A 1 582 ? 0.506 40.25 2.279 1 76.44 582 GLY A C 1
ATOM 4681 O O . GLY A 1 582 ? -0.007 40.625 3.326 1 76.44 582 GLY A O 1
ATOM 4682 N N . VAL A 1 583 ? 0.852 41.031 1.291 1 80.38 583 VAL A N 1
ATOM 4683 C CA . VAL A 1 583 ? 0.675 42.469 1.431 1 80.38 583 VAL A CA 1
ATOM 4684 C C . VAL A 1 583 ? -0.813 42.812 1.423 1 80.38 583 VAL A C 1
ATOM 4686 O O . VAL A 1 583 ? -1.289 43.562 2.281 1 80.38 583 VAL A O 1
ATOM 4689 N N . LEU A 1 584 ? -1.422 42.219 0.5 1 85.94 584 LEU A N 1
ATOM 4690 C CA . LEU A 1 584 ? -2.852 42.5 0.397 1 85.94 584 LEU A CA 1
ATOM 4691 C C . LEU A 1 584 ? -3.605 41.906 1.578 1 85.94 584 LEU A C 1
ATOM 4693 O O . LEU A 1 584 ? -4.645 42.406 1.987 1 85.94 584 LEU A O 1
ATOM 4697 N N . TYR A 1 585 ? -3.041 40.875 2.123 1 89.56 585 TYR A N 1
ATOM 4698 C CA . TYR A 1 585 ? -3.615 40.281 3.332 1 89.56 585 TYR A CA 1
ATOM 4699 C C . TYR A 1 585 ? -3.594 41.281 4.48 1 89.56 585 TYR A C 1
ATOM 4701 O O . TYR A 1 585 ? -4.605 41.5 5.152 1 89.56 585 TYR A O 1
ATOM 4709 N N . ASN A 1 586 ? -2.451 41.938 4.695 1 89.19 586 ASN A N 1
ATOM 4710 C CA . ASN A 1 586 ? -2.293 42.906 5.781 1 89.19 586 ASN A CA 1
ATOM 4711 C C . ASN A 1 586 ? -3.219 44.094 5.602 1 89.19 586 ASN A C 1
ATOM 4713 O O . ASN A 1 586 ? -3.834 44.562 6.562 1 89.19 586 ASN A O 1
ATOM 4717 N N . ILE A 1 587 ? -3.35 44.5 4.406 1 88.75 587 ILE A N 1
ATOM 4718 C CA . ILE A 1 587 ? -4.23 45.625 4.121 1 88.75 587 ILE A CA 1
ATOM 4719 C C . ILE A 1 587 ? -5.684 45.219 4.312 1 88.75 587 ILE A C 1
ATOM 4721 O O . ILE A 1 587 ? -6.484 45.969 4.875 1 88.75 587 ILE A O 1
ATOM 4725 N N . GLY A 1 588 ? -5.961 44.031 3.871 1 91.06 588 GLY A N 1
ATOM 4726 C CA . GLY A 1 588 ? -7.332 43.531 3.881 1 91.06 588 GLY A CA 1
ATOM 4727 C C . GLY A 1 588 ? -7.914 43.438 5.277 1 91.06 588 GLY A C 1
ATOM 4728 O O . GLY A 1 588 ? -9.008 43.938 5.543 1 91.06 588 GLY A O 1
ATOM 4729 N N . TRP A 1 589 ? -7.191 42.75 6.199 1 93.56 589 TRP A N 1
ATOM 4730 C CA . TRP A 1 589 ? -7.797 42.562 7.516 1 93.56 589 TRP A CA 1
ATOM 4731 C C . TRP A 1 589 ? -7.824 43.875 8.289 1 93.56 589 TRP A C 1
ATOM 4733 O O . TRP A 1 589 ? -8.734 44.125 9.086 1 93.56 589 TRP A O 1
ATOM 4743 N N . ARG A 1 590 ? -6.879 44.781 8.031 1 93.56 590 ARG A N 1
ATOM 4744 C CA . ARG A 1 590 ? -6.883 46.094 8.68 1 93.56 590 ARG A CA 1
ATOM 4745 C C . ARG A 1 590 ? -8.023 46.969 8.164 1 93.56 590 ARG A C 1
ATOM 4747 O O . ARG A 1 590 ? -8.664 47.688 8.938 1 93.56 590 ARG A O 1
ATOM 4754 N N . MET A 1 591 ? -8.203 46.875 6.895 1 92.81 591 MET A N 1
ATOM 4755 C CA . MET A 1 591 ? -9.328 47.594 6.312 1 92.81 591 MET A CA 1
ATOM 4756 C C . MET A 1 591 ? -10.648 47.125 6.887 1 92.81 591 MET A C 1
ATOM 4758 O O . MET A 1 591 ? -11.547 47.906 7.16 1 92.81 591 MET A O 1
ATOM 4762 N N . THR A 1 592 ? -10.797 45.812 6.988 1 94.25 592 THR A N 1
ATOM 4763 C CA . THR A 1 592 ? -12 45.219 7.582 1 94.25 592 THR A CA 1
ATOM 4764 C C . THR A 1 592 ? -12.195 45.75 9.008 1 94.25 592 THR A C 1
ATOM 4766 O O . THR A 1 592 ? -13.305 46.125 9.391 1 94.25 592 THR A O 1
ATOM 4769 N N . PHE A 1 593 ? -11.125 45.781 9.766 1 94.31 593 PHE A N 1
ATOM 4770 C CA . PHE A 1 593 ? -11.156 46.25 11.141 1 94.31 593 PHE A CA 1
ATOM 4771 C C . PHE A 1 593 ? -11.602 47.688 11.203 1 94.31 593 PHE A C 1
ATOM 4773 O O . PHE A 1 593 ? -12.469 48.062 12 1 94.31 593 PHE A O 1
ATOM 4780 N N . TYR A 1 594 ? -11.031 48.469 10.281 1 91.94 594 TYR A N 1
ATOM 4781 C CA . TYR A 1 594 ? -11.367 49.875 10.242 1 91.94 594 TYR A CA 1
ATOM 4782 C C . TYR A 1 594 ? -12.828 50.094 9.867 1 91.94 594 TYR A C 1
ATOM 4784 O O . TYR A 1 594 ? -13.516 50.938 10.461 1 91.94 594 TYR A O 1
ATOM 4792 N N . CYS A 1 595 ? -13.273 49.344 8.938 1 92.38 595 CYS A N 1
ATOM 4793 C CA . CYS A 1 595 ? -14.664 49.438 8.508 1 92.38 595 CYS A CA 1
ATOM 4794 C C . CYS A 1 595 ? -15.617 49.094 9.641 1 92.38 595 CYS A C 1
ATOM 4796 O O . CYS A 1 595 ? -16.609 49.781 9.859 1 92.38 595 CYS A O 1
ATOM 4798 N N . MET A 1 596 ? -15.281 48.094 10.375 1 93.56 596 MET A N 1
ATOM 4799 C CA . MET A 1 596 ? -16.156 47.656 11.469 1 93.56 596 MET A CA 1
ATOM 4800 C C . MET A 1 596 ? -16.156 48.656 12.609 1 93.56 596 MET A C 1
ATOM 4802 O O . MET A 1 596 ? -17.203 49.031 13.117 1 93.56 596 MET A O 1
ATOM 4806 N N . ARG A 1 597 ? -14.977 49.094 12.961 1 91.62 597 ARG A N 1
ATOM 4807 C CA . ARG A 1 597 ? -14.836 50.062 14.062 1 91.62 597 ARG A CA 1
ATOM 4808 C C . ARG A 1 597 ? -15.539 51.375 13.742 1 91.62 597 ARG A C 1
ATOM 4810 O O . ARG A 1 597 ? 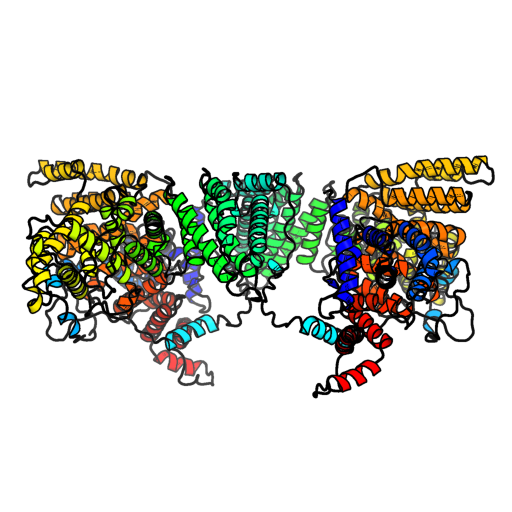-16.328 51.844 14.547 1 91.62 597 ARG A O 1
ATOM 4817 N N . LEU A 1 598 ? -15.352 51.906 12.555 1 89.56 598 LEU A N 1
ATOM 4818 C CA . LEU A 1 598 ? -15.883 53.188 12.188 1 89.56 598 LEU A CA 1
ATOM 4819 C C . LEU A 1 598 ? -17.391 53.125 11.984 1 89.56 598 LEU A C 1
ATOM 4821 O O . LEU A 1 598 ? -18.109 54.094 12.281 1 89.56 598 LEU A O 1
ATOM 4825 N N . SER A 1 599 ? -17.875 52.031 11.453 1 91 599 SER A N 1
ATOM 4826 C CA . SER A 1 599 ? -19.312 51.875 11.273 1 91 599 SER A CA 1
ATOM 4827 C C . SER A 1 599 ? -20.047 51.906 12.609 1 91 599 SER A C 1
ATOM 4829 O O . SER A 1 599 ? -21.109 52.5 12.742 1 91 599 SER A O 1
ATOM 4831 N N . ARG A 1 600 ? -19.484 51.25 13.594 1 90.5 600 ARG A N 1
ATOM 4832 C CA . ARG A 1 600 ? -20.125 51.188 14.914 1 90.5 600 ARG A CA 1
ATOM 4833 C C . ARG A 1 600 ? -20.016 52.531 15.625 1 90.5 600 ARG A C 1
ATOM 4835 O O . ARG A 1 600 ? -20.906 52.906 16.391 1 90.5 600 ARG A O 1
ATOM 4842 N N . GLU A 1 601 ? -18.953 53.219 15.406 1 88.31 601 GLU A N 1
ATOM 4843 C CA . GLU A 1 601 ? -18.688 54.5 16.094 1 88.31 601 GLU A CA 1
ATOM 4844 C C . GLU A 1 601 ? -19.531 55.625 15.516 1 88.31 601 GLU A C 1
ATOM 4846 O O . GLU A 1 601 ? -20 56.5 16.25 1 88.31 601 GLU A O 1
ATOM 4851 N N . ASN A 1 602 ? -19.797 55.594 14.188 1 88.06 602 ASN A N 1
ATOM 4852 C CA . ASN A 1 602 ? -20.297 56.812 13.555 1 88.06 602 ASN A CA 1
ATOM 4853 C C . ASN A 1 602 ? -21.672 56.625 12.938 1 88.06 602 ASN A C 1
ATOM 4855 O O . ASN A 1 602 ? -22.391 57.562 12.648 1 88.06 602 ASN A O 1
ATOM 4859 N N . LEU A 1 603 ? -22.047 55.406 12.703 1 89.19 603 LEU A N 1
ATOM 4860 C CA . LEU A 1 603 ? -23.328 55.156 12.031 1 89.19 603 LEU A CA 1
ATOM 4861 C C . LEU A 1 603 ? -24.391 54.75 13.039 1 89.19 603 LEU A C 1
ATOM 4863 O O . LEU A 1 603 ? -24.078 54.438 14.188 1 89.19 603 LEU A O 1
ATOM 4867 N N . SER A 1 604 ? -25.703 54.812 12.562 1 87 604 SER A N 1
ATOM 4868 C CA . SER A 1 604 ? -26.828 54.375 13.406 1 87 604 SER A CA 1
ATOM 4869 C C . SER A 1 604 ? -26.766 52.906 13.719 1 87 604 SER A C 1
ATOM 4871 O O . SER A 1 604 ? -26.125 52.125 12.992 1 87 604 SER A O 1
ATOM 4873 N N . THR A 1 605 ? -27.328 52.5 14.75 1 88.81 605 THR A N 1
ATOM 4874 C CA . THR A 1 605 ? -27.281 51.125 15.227 1 88.81 605 THR A CA 1
ATOM 4875 C C . THR A 1 605 ? -27.828 50.188 14.172 1 88.81 605 THR A C 1
ATOM 4877 O O . THR A 1 605 ? -27.266 49.094 13.953 1 88.81 605 THR A O 1
ATOM 4880 N N . ASP A 1 606 ? -28.812 50.594 13.516 1 89.31 606 ASP A N 1
ATOM 4881 C CA . ASP A 1 606 ? -29.422 49.688 12.531 1 89.31 606 ASP A CA 1
ATOM 4882 C C . ASP A 1 606 ? -28.562 49.625 11.273 1 89.31 606 ASP A C 1
ATOM 4884 O O . ASP A 1 606 ? -28.391 48.531 10.711 1 89.31 606 ASP A O 1
ATOM 4888 N N . ARG A 1 607 ? -28.141 50.719 10.859 1 89.69 607 ARG A N 1
ATOM 4889 C CA . ARG A 1 607 ? -27.312 50.75 9.664 1 89.69 607 ARG A CA 1
ATOM 4890 C C . ARG A 1 607 ? -25.984 50.031 9.914 1 89.69 607 ARG A C 1
ATOM 4892 O O . ARG A 1 607 ? -25.484 49.312 9.039 1 89.69 607 ARG A O 1
ATOM 4899 N N . SER A 1 608 ? -25.406 50.281 11.094 1 91.44 608 SER A N 1
ATOM 4900 C CA . SER A 1 608 ? -24.156 49.625 11.453 1 91.44 608 SER A CA 1
ATOM 4901 C C . SER A 1 608 ? -24.328 48.094 11.516 1 91.44 608 SER A C 1
ATOM 4903 O O . SER A 1 608 ? -23.469 47.344 11.055 1 91.44 608 SER A O 1
ATOM 4905 N N . ALA A 1 609 ? -25.422 47.688 12.055 1 92.25 609 ALA A N 1
ATOM 4906 C CA . ALA A 1 609 ? -25.672 46.25 12.164 1 92.25 609 ALA A CA 1
ATOM 4907 C C . ALA A 1 609 ? -25.797 45.594 10.789 1 92.25 609 ALA A C 1
ATOM 4909 O O . ALA A 1 609 ? -25.312 44.5 10.57 1 92.25 609 ALA A O 1
ATOM 4910 N N . ALA A 1 610 ? -26.391 46.281 9.891 1 92.06 610 ALA A N 1
ATOM 4911 C CA . ALA A 1 610 ? -26.562 45.75 8.539 1 92.06 610 ALA A CA 1
ATOM 4912 C C . ALA A 1 610 ? -25.219 45.656 7.82 1 92.06 610 ALA A C 1
ATOM 4914 O O . ALA A 1 610 ? -24.969 44.688 7.109 1 92.06 610 ALA A O 1
ATOM 4915 N N . ILE A 1 611 ? -24.422 46.688 8.016 1 91.56 611 ILE A N 1
ATOM 4916 C CA . ILE A 1 611 ? -23.109 46.719 7.379 1 91.56 611 ILE A CA 1
ATOM 4917 C C . ILE A 1 611 ? -22.234 45.625 7.969 1 91.56 611 ILE A C 1
ATOM 4919 O O . ILE A 1 611 ? -21.516 44.906 7.234 1 91.56 611 ILE A O 1
ATOM 4923 N N . LEU A 1 612 ? -22.266 45.438 9.281 1 93.62 612 LEU A N 1
ATOM 4924 C CA . LEU A 1 612 ? -21.469 44.406 9.953 1 93.62 612 LEU A CA 1
ATOM 4925 C C . LEU A 1 612 ? -21.859 43.031 9.469 1 93.62 612 LEU A C 1
ATOM 4927 O O . LEU A 1 612 ? -21 42.188 9.219 1 93.62 612 LEU A O 1
ATOM 4931 N N . GLU A 1 613 ? -23.109 42.812 9.281 1 92.31 613 GLU A N 1
ATOM 4932 C CA . GLU A 1 613 ? -23.594 41.531 8.82 1 92.31 613 GLU A CA 1
ATOM 4933 C C . GLU A 1 613 ? -23.172 41.281 7.379 1 92.31 613 GLU A C 1
ATOM 4935 O O . GLU A 1 613 ? -22.766 40.156 7.039 1 92.31 613 GLU A O 1
ATOM 4940 N N . LYS A 1 614 ? -23.266 42.25 6.602 1 91.94 614 LYS A N 1
ATOM 4941 C CA . LYS A 1 614 ? -22.875 42.094 5.203 1 91.94 614 LYS A CA 1
ATOM 4942 C C . LYS A 1 614 ? -21.375 41.875 5.074 1 91.94 614 LYS A C 1
ATOM 4944 O O . LYS A 1 614 ? -20.938 41.062 4.258 1 91.94 614 LYS A O 1
ATOM 4949 N N . LEU A 1 615 ? -20.641 42.594 5.887 1 92.62 615 LEU A N 1
ATOM 4950 C CA . LEU A 1 615 ? -19.188 42.406 5.879 1 92.62 615 LEU A CA 1
ATOM 4951 C C . LEU A 1 615 ? -18.797 41.031 6.336 1 92.62 615 LEU A C 1
ATOM 4953 O O . LEU A 1 615 ? -17.953 40.375 5.711 1 92.62 615 LEU A O 1
ATOM 4957 N N . ALA A 1 616 ? -19.359 40.562 7.387 1 92.25 616 ALA A N 1
ATOM 4958 C CA . ALA A 1 616 ? -19.062 39.25 7.926 1 92.25 616 ALA A CA 1
ATOM 4959 C C . ALA A 1 616 ? -19.453 38.156 6.93 1 92.25 616 ALA A C 1
ATOM 4961 O O . ALA A 1 616 ? -18.719 37.188 6.746 1 92.25 616 ALA A O 1
ATOM 4962 N N . THR A 1 617 ? -20.547 38.312 6.254 1 90.62 617 THR A N 1
ATOM 4963 C CA . THR A 1 617 ? -21.016 37.344 5.281 1 90.62 617 THR A CA 1
ATOM 4964 C C . THR A 1 617 ? -20.078 37.281 4.074 1 90.62 617 THR A C 1
ATOM 4966 O O . THR A 1 617 ? -19.766 36.219 3.568 1 90.62 617 THR A O 1
ATOM 4969 N N . ASN A 1 618 ? -19.578 38.469 3.691 1 90.12 618 ASN A N 1
ATOM 4970 C CA . ASN A 1 618 ? -18.672 38.531 2.541 1 90.12 618 ASN A CA 1
ATOM 4971 C C . ASN A 1 618 ? -17.312 37.938 2.857 1 90.12 618 ASN A C 1
ATOM 4973 O O . ASN A 1 618 ? -16.641 37.406 1.964 1 90.12 618 ASN A O 1
ATOM 4977 N N . LEU A 1 619 ? -16.953 37.969 4.105 1 90.62 619 LEU A N 1
ATOM 4978 C CA . LEU A 1 619 ? -15.656 37.406 4.484 1 90.62 619 LEU A CA 1
ATOM 4979 C C . LEU A 1 619 ? -15.734 35.906 4.613 1 90.62 619 LEU A C 1
ATOM 4981 O O . LEU A 1 619 ? -14.789 35.188 4.254 1 90.62 619 LEU A O 1
ATOM 4985 N N . VAL A 1 620 ? -16.844 35.406 5.047 1 88.81 620 VAL A N 1
ATOM 4986 C CA . VAL A 1 620 ? -16.953 33.969 5.371 1 88.81 620 VAL A CA 1
ATOM 4987 C C . VAL A 1 620 ? -17.5 33.219 4.172 1 88.81 620 VAL A C 1
ATOM 4989 O O . VAL A 1 620 ? -17.078 32.094 3.889 1 88.81 620 VAL A O 1
ATOM 4992 N N . SER A 1 621 ? -18.469 33.75 3.461 1 85.94 621 SER A N 1
ATOM 4993 C CA . SER A 1 621 ? -19.109 33.094 2.318 1 85.94 621 SER A CA 1
ATOM 4994 C C . SER A 1 621 ? -19.172 34.062 1.125 1 85.94 621 SER A C 1
ATOM 4996 O O . SER A 1 621 ? -20.266 34.438 0.696 1 85.94 621 SER A O 1
ATOM 4998 N N . PHE A 1 622 ? -18.031 34.344 0.649 1 87.25 622 PHE A N 1
ATOM 4999 C CA . PHE A 1 622 ? -17.984 35.281 -0.482 1 87.25 622 PHE A CA 1
ATOM 5000 C C . PHE A 1 622 ? -18.594 34.625 -1.727 1 87.25 622 PHE A C 1
ATOM 5002 O O . PHE A 1 622 ? -18.141 33.562 -2.172 1 87.25 622 PHE A O 1
ATOM 5009 N N . THR A 1 623 ? -19.562 35.094 -2.336 1 85.38 623 THR A N 1
ATOM 5010 C CA . THR A 1 623 ? -20.312 34.562 -3.459 1 85.38 623 THR A CA 1
ATOM 5011 C C . THR A 1 623 ? -19.531 34.719 -4.762 1 85.38 623 THR A C 1
ATOM 5013 O O . THR A 1 623 ? -19.797 34 -5.742 1 85.38 623 THR A O 1
ATOM 5016 N N . GLY A 1 624 ? -18.516 35.5 -4.801 1 81.56 624 GLY A N 1
ATOM 5017 C CA . GLY A 1 624 ? -17.766 35.781 -6.02 1 81.56 624 GLY A CA 1
ATOM 5018 C C . GLY A 1 624 ? -16.75 34.688 -6.34 1 81.56 624 GLY A C 1
ATOM 5019 O O . GLY A 1 624 ? -16.094 34.75 -7.383 1 81.56 624 GLY A O 1
ATOM 5020 N N . SER A 1 625 ? -16.578 33.75 -5.41 1 84.5 625 SER A N 1
ATOM 5021 C CA . SER A 1 625 ? -15.633 32.688 -5.68 1 84.5 625 SER A CA 1
ATOM 5022 C C . SER A 1 625 ? -16.203 31.328 -5.262 1 84.5 625 SER A C 1
ATOM 5024 O O . SER A 1 625 ? -16.906 31.219 -4.254 1 84.5 625 SER A O 1
ATOM 5026 N N . LYS A 1 626 ? -16 30.312 -6.043 1 77.38 626 LYS A N 1
ATOM 5027 C CA . LYS A 1 626 ? -16.453 28.953 -5.73 1 77.38 626 LYS A CA 1
ATOM 5028 C C . LYS A 1 626 ? -15.273 28.047 -5.418 1 77.38 626 LYS A C 1
ATOM 5030 O O . LYS A 1 626 ? -15.461 26.875 -5.047 1 77.38 626 LYS A O 1
ATOM 5035 N N . ASP A 1 627 ? -14.07 28.734 -5.508 1 80.31 627 ASP A N 1
ATOM 5036 C CA . ASP A 1 627 ? -12.875 27.938 -5.227 1 80.31 627 ASP A CA 1
ATOM 5037 C C . ASP A 1 627 ? -12.625 27.844 -3.725 1 80.31 627 ASP A C 1
ATOM 5039 O O . ASP A 1 627 ? -12.594 28.844 -3.023 1 80.31 627 ASP A O 1
ATOM 5043 N N . ARG A 1 628 ? -12.438 26.578 -3.275 1 76.81 628 ARG A N 1
ATOM 5044 C CA . ARG A 1 628 ? -12.273 26.328 -1.849 1 76.81 628 ARG A CA 1
ATOM 5045 C C . ARG A 1 628 ? -11 26.984 -1.314 1 76.81 628 ARG A C 1
ATOM 5047 O O . ARG A 1 628 ? -10.984 27.484 -0.187 1 76.81 628 ARG A O 1
ATOM 5054 N N . LEU A 1 629 ? -9.977 27.016 -2.068 1 75.81 629 LEU A N 1
ATOM 5055 C CA . LEU A 1 629 ? -8.711 27.594 -1.627 1 75.81 629 LEU A CA 1
ATOM 5056 C C . LEU A 1 629 ? -8.797 29.109 -1.552 1 75.81 629 LEU A C 1
ATOM 5058 O O . LEU A 1 629 ? -8.258 29.719 -0.629 1 75.81 629 LEU A O 1
ATOM 5062 N N . GLU A 1 630 ? -9.539 29.656 -2.49 1 82.94 630 GLU A N 1
ATOM 5063 C CA . GLU A 1 630 ? -9.734 31.094 -2.484 1 82.94 630 GLU A CA 1
ATOM 5064 C C . GLU A 1 630 ? -10.617 31.531 -1.313 1 82.94 630 GLU A C 1
ATOM 5066 O O . GLU A 1 630 ? -10.336 32.531 -0.667 1 82.94 630 GLU A O 1
ATOM 5071 N N . LEU A 1 631 ? -11.578 30.75 -1.045 1 84.44 631 LEU A N 1
ATOM 5072 C CA . LEU A 1 631 ? -12.469 31.078 0.065 1 84.44 631 LEU A CA 1
ATOM 5073 C C . LEU A 1 631 ? -11.742 30.938 1.399 1 84.44 631 LEU A C 1
ATOM 5075 O O . LEU A 1 631 ? -11.984 31.719 2.322 1 84.44 631 LEU A O 1
ATOM 5079 N N . ALA A 1 632 ? -10.914 30.047 1.469 1 82.69 632 ALA A N 1
ATOM 5080 C CA . ALA A 1 632 ? -10.117 29.875 2.686 1 82.69 632 ALA A CA 1
ATOM 5081 C C . ALA A 1 632 ? -9.18 31.062 2.896 1 82.69 632 ALA A C 1
ATOM 5083 O O . ALA A 1 632 ? -8.945 31.484 4.031 1 82.69 632 ALA A O 1
ATOM 5084 N N . LYS A 1 633 ? -8.703 31.609 1.783 1 84.69 633 LYS A N 1
ATOM 5085 C CA . LYS A 1 633 ? -7.828 32.781 1.848 1 84.69 633 LYS A CA 1
ATOM 5086 C C . LYS A 1 633 ? -8.578 34 2.361 1 84.69 633 LYS A C 1
ATOM 5088 O O . LYS A 1 633 ? -8.047 34.781 3.164 1 84.69 633 LYS A O 1
ATOM 5093 N N . ILE A 1 634 ? -9.766 34.125 1.935 1 89.38 634 ILE A N 1
ATOM 5094 C CA . ILE A 1 634 ? -10.578 35.281 2.348 1 89.38 634 ILE A CA 1
ATOM 5095 C C . ILE A 1 634 ? -10.977 35.125 3.812 1 89.38 634 ILE A C 1
ATOM 5097 O O . ILE A 1 634 ? -10.82 36.062 4.605 1 89.38 634 ILE A O 1
ATOM 5101 N N . ARG A 1 635 ? -11.375 33.938 4.184 1 88.62 635 ARG A N 1
ATOM 5102 C CA . ARG A 1 635 ? -11.805 33.656 5.547 1 88.62 635 ARG A CA 1
ATOM 5103 C C . ARG A 1 635 ? -10.633 33.719 6.52 1 88.62 635 ARG A C 1
ATOM 5105 O O . ARG A 1 635 ? -10.82 33.969 7.711 1 88.62 635 ARG A O 1
ATOM 5112 N N . GLY A 1 636 ? -9.5 33.656 5.98 1 88.25 636 GLY A N 1
ATOM 5113 C CA . GLY A 1 636 ? -8.297 33.594 6.797 1 88.25 636 GLY A CA 1
ATOM 5114 C C . GLY A 1 636 ? -7.973 34.875 7.508 1 88.25 636 GLY A C 1
ATOM 5115 O O . GLY A 1 636 ? -7.188 34.906 8.461 1 88.25 636 GLY A O 1
ATOM 5116 N N . VAL A 1 637 ? -8.68 35.906 7.215 1 92.81 637 VAL A N 1
ATOM 5117 C CA . VAL A 1 637 ? -8.398 37.219 7.836 1 92.81 637 VAL A CA 1
ATOM 5118 C C . VAL A 1 637 ? -9.203 37.344 9.125 1 92.81 637 VAL A C 1
ATOM 5120 O O . VAL A 1 637 ? -8.875 38.156 9.984 1 92.81 637 VAL A O 1
ATOM 5123 N N . CYS A 1 638 ? -10.211 36.531 9.289 1 93.31 638 CYS A N 1
ATOM 5124 C CA . CYS A 1 638 ? -11.172 36.688 10.375 1 93.31 638 CYS A CA 1
ATOM 5125 C C . CYS A 1 638 ? -10.492 36.562 11.734 1 93.31 638 CYS A C 1
ATOM 5127 O O . CYS A 1 638 ? -10.734 37.375 12.633 1 93.31 638 CYS A O 1
ATOM 5129 N N . PRO A 1 639 ? -9.562 35.656 11.914 1 93.5 639 PRO A N 1
ATOM 5130 C CA . PRO A 1 639 ? -8.922 35.562 13.227 1 93.5 639 PRO A CA 1
ATOM 5131 C C . PRO A 1 639 ? -8.164 36.844 13.609 1 93.5 639 PRO A C 1
ATOM 5133 O O . PRO A 1 639 ? -8.219 37.281 14.766 1 93.5 639 PRO A O 1
ATOM 5136 N N . ASP A 1 640 ? -7.504 37.469 12.672 1 94.94 640 ASP A N 1
ATOM 5137 C CA . ASP A 1 640 ? -6.746 38.688 12.961 1 94.94 640 ASP A CA 1
ATOM 5138 C C . ASP A 1 640 ? -7.676 39.844 13.242 1 94.94 640 ASP A C 1
ATOM 5140 O O . ASP A 1 640 ? -7.391 40.688 14.102 1 94.94 640 ASP A O 1
ATOM 5144 N N . VAL A 1 641 ? -8.82 39.906 12.508 1 96.38 641 VAL A N 1
ATOM 5145 C CA . VAL A 1 641 ? -9.797 40.969 12.766 1 96.38 641 VAL A CA 1
ATOM 5146 C C . VAL A 1 641 ? -10.391 40.781 14.156 1 96.38 641 VAL A C 1
ATOM 5148 O O . VAL A 1 641 ? -10.539 41.75 14.898 1 96.38 641 VAL A O 1
ATOM 5151 N N . LEU A 1 642 ? -10.672 39.562 14.484 1 95.38 642 LEU A N 1
ATOM 5152 C CA . LEU A 1 642 ? -11.25 39.281 15.797 1 95.38 642 LEU A CA 1
ATOM 5153 C C . LEU A 1 642 ? -10.266 39.625 16.906 1 95.38 642 LEU A C 1
ATOM 5155 O O . LEU A 1 642 ? -10.656 40.156 17.938 1 95.38 642 LEU A O 1
ATOM 5159 N N . ALA A 1 643 ? -9.016 39.375 16.719 1 94.81 643 ALA A N 1
ATOM 5160 C CA . ALA A 1 643 ? -7.996 39.719 17.703 1 94.81 643 ALA A CA 1
ATOM 5161 C C . ALA A 1 643 ? -7.918 41.25 17.875 1 94.81 643 ALA A C 1
ATOM 5163 O O . ALA A 1 643 ? -7.859 41.75 19 1 94.81 643 ALA A O 1
ATOM 5164 N N . ALA A 1 644 ? -7.938 41.938 16.75 1 95.62 644 ALA A N 1
ATOM 5165 C CA . ALA A 1 644 ? -7.875 43.406 16.797 1 95.62 644 ALA A CA 1
ATOM 5166 C C . ALA A 1 644 ? -9.078 43.969 17.547 1 95.62 644 ALA A C 1
ATOM 5168 O O . ALA A 1 644 ? -8.938 44.938 18.328 1 95.62 644 ALA A O 1
ATOM 5169 N N . LEU A 1 645 ? -10.227 43.375 17.312 1 94.94 645 LEU A N 1
ATOM 5170 C CA . LEU A 1 645 ? -11.438 43.844 18 1 94.94 645 LEU A CA 1
ATOM 5171 C C . LEU A 1 645 ? -11.367 43.562 19.484 1 94.94 645 LEU A C 1
ATOM 5173 O O . LEU A 1 645 ? -11.828 44.375 20.297 1 94.94 645 LEU A O 1
ATOM 5177 N N . MET A 1 646 ? -10.773 42.469 19.859 1 92.81 646 MET A N 1
ATOM 5178 C CA . MET A 1 646 ? -10.625 42.125 21.266 1 92.81 646 MET A CA 1
ATOM 5179 C C . MET A 1 646 ? -9.719 43.125 21.969 1 92.81 646 MET A C 1
ATOM 5181 O O . MET A 1 646 ? -10.008 43.562 23.078 1 92.81 646 MET A O 1
ATOM 5185 N N . PHE A 1 647 ? -8.648 43.531 21.312 1 92.94 647 PHE A N 1
ATOM 5186 C CA . PHE A 1 647 ? -7.719 44.469 21.891 1 92.94 647 PHE A CA 1
ATOM 5187 C C . PHE A 1 647 ? -8.328 45.875 21.938 1 92.94 647 PHE A C 1
ATOM 5189 O O . PHE A 1 647 ? -8.094 46.625 22.875 1 92.94 647 PHE A O 1
ATOM 5196 N N . LEU A 1 648 ? -9.102 46.188 20.875 1 92.44 648 LEU A N 1
ATOM 5197 C CA . LEU A 1 648 ? -9.828 47.438 20.891 1 92.44 648 LEU A CA 1
ATOM 5198 C C . LEU A 1 648 ? -10.828 47.5 22.047 1 92.44 648 LEU A C 1
ATOM 5200 O O . LEU A 1 648 ? -11 48.531 22.672 1 92.44 648 LEU A O 1
ATOM 5204 N N . GLY A 1 649 ? -11.469 46.375 22.375 1 89.81 649 GLY A N 1
ATOM 5205 C CA . GLY A 1 649 ? -12.492 46.281 23.406 1 89.81 649 GLY A CA 1
ATOM 5206 C C . GLY A 1 649 ? -11.969 46.562 24.797 1 89.81 649 GLY A C 1
ATOM 5207 O O . GLY A 1 649 ? -12.734 46.938 25.688 1 89.81 649 GLY A O 1
ATOM 5208 N N . ARG A 1 650 ? -10.656 46.438 24.984 1 86.06 650 ARG A N 1
ATOM 5209 C CA . ARG A 1 650 ? -10.07 46.719 26.297 1 86.06 650 ARG A CA 1
ATOM 5210 C C . ARG A 1 650 ? -10.172 48.188 26.641 1 86.06 650 ARG A C 1
ATOM 5212 O O . ARG A 1 650 ? -10.289 48.562 27.812 1 86.06 650 ARG A O 1
ATOM 5219 N N . LYS A 1 651 ? -10.148 48.969 25.578 1 85.94 651 LYS A N 1
ATOM 5220 C CA . LYS A 1 651 ? -10.219 50.406 25.797 1 85.94 651 LYS A CA 1
ATOM 5221 C C . LYS A 1 651 ? -11.586 50.969 25.406 1 85.94 651 LYS A C 1
ATOM 5223 O O . LYS A 1 651 ? -12.133 51.812 26.094 1 85.94 651 LYS A O 1
ATOM 5228 N N . HIS A 1 652 ? -12.086 50.406 24.281 1 89.94 652 HIS A N 1
ATOM 5229 C CA . HIS A 1 652 ? -13.375 50.875 23.766 1 89.94 652 HIS A CA 1
ATOM 5230 C C . HIS A 1 652 ? -14.336 49.719 23.562 1 89.94 652 HIS A C 1
ATOM 5232 O O . HIS A 1 652 ? -14.594 49.312 22.422 1 89.94 652 HIS A O 1
ATOM 5238 N N . PRO A 1 653 ? -14.891 49.25 24.625 1 89.38 653 PRO A N 1
ATOM 5239 C CA . PRO A 1 653 ? -15.773 48.094 24.516 1 89.38 653 PRO A CA 1
ATOM 5240 C C . PRO A 1 653 ? -16.984 48.344 23.641 1 89.38 653 PRO A C 1
ATOM 5242 O O . PRO A 1 653 ? -17.453 47.438 22.938 1 89.38 653 PRO A O 1
ATOM 5245 N N . ASN A 1 654 ? -17.547 49.562 23.547 1 88.56 654 ASN A N 1
ATOM 5246 C CA . ASN A 1 654 ? -18.734 49.875 22.781 1 88.56 654 ASN A CA 1
ATOM 5247 C C . ASN A 1 654 ? -18.5 49.719 21.281 1 88.56 654 ASN A C 1
ATOM 5249 O O . ASN A 1 654 ? -19.438 49.5 20.516 1 88.56 654 ASN A O 1
ATOM 5253 N N . GLN A 1 655 ? -17.266 49.875 20.953 1 91.56 655 GLN A N 1
ATOM 5254 C CA . GLN A 1 655 ? -16.938 49.812 19.531 1 91.56 655 GLN A CA 1
ATOM 5255 C C . GLN A 1 655 ? -16.578 48.406 19.109 1 91.56 655 GLN A C 1
ATOM 5257 O O . GLN A 1 655 ? -16.594 48.062 17.922 1 91.56 655 GLN A O 1
ATOM 5262 N N . ALA A 1 656 ? -16.312 47.531 20.078 1 93.06 656 ALA A N 1
ATOM 5263 C CA . ALA A 1 656 ? -15.703 46.25 19.719 1 93.06 656 ALA A CA 1
ATOM 5264 C C . ALA A 1 656 ? -16.703 45.125 19.922 1 93.06 656 ALA A C 1
ATOM 5266 O O . ALA A 1 656 ? -16.656 44.125 19.203 1 93.06 656 ALA A O 1
ATOM 5267 N N . VAL A 1 657 ? -17.641 45.188 20.812 1 91.75 657 VAL A N 1
ATOM 5268 C CA . VAL A 1 657 ? -18.438 44.062 21.266 1 91.75 657 VAL A CA 1
ATOM 5269 C C . VAL A 1 657 ? -19.375 43.594 20.141 1 91.75 657 VAL A C 1
ATOM 5271 O O . VAL A 1 657 ? -19.391 42.406 19.797 1 91.75 657 VAL A O 1
ATOM 5274 N N . GLU A 1 658 ? -20.109 44.5 19.484 1 92.25 658 GLU A N 1
ATOM 5275 C CA . GLU A 1 658 ? -21.078 44.125 18.469 1 92.25 658 GLU A CA 1
ATOM 5276 C C . GLU A 1 658 ? -20.375 43.594 17.219 1 92.25 658 GLU A C 1
ATOM 5278 O O . GLU A 1 658 ? -20.766 42.562 16.688 1 92.25 658 GLU A O 1
ATOM 5283 N N . PRO A 1 659 ? -19.328 44.344 16.75 1 93.88 659 PRO A N 1
ATOM 5284 C CA . PRO A 1 659 ? -18.609 43.781 15.602 1 93.88 659 PRO A CA 1
ATOM 5285 C C . PRO A 1 659 ? -18 42.406 15.883 1 93.88 659 PRO A C 1
ATOM 5287 O O . PRO A 1 659 ? -18.031 41.531 15.023 1 93.88 659 PRO A O 1
ATOM 5290 N N . PHE A 1 660 ? -17.484 42.219 17.094 1 94.88 660 PHE A N 1
ATOM 5291 C CA . PHE A 1 660 ? -16.891 40.938 17.484 1 94.88 660 PHE A CA 1
ATOM 5292 C C . PHE A 1 660 ? -17.953 39.844 17.484 1 94.88 660 PHE A C 1
ATOM 5294 O O . PHE A 1 660 ? -17.719 38.75 16.953 1 94.88 660 PHE A O 1
ATOM 5301 N N . THR A 1 661 ? -19.094 40.125 18.031 1 92.25 661 THR A N 1
ATOM 5302 C CA . THR A 1 661 ? -20.172 39.125 18.156 1 92.25 661 THR A CA 1
ATOM 5303 C C . THR A 1 661 ? -20.672 38.719 16.781 1 92.25 661 THR A C 1
ATOM 5305 O O . THR A 1 661 ? -20.859 37.531 16.516 1 92.25 661 THR A O 1
ATOM 5308 N N . THR A 1 662 ? -20.781 39.688 15.922 1 92.25 662 THR A N 1
ATOM 5309 C CA . THR A 1 662 ? -21.312 39.406 14.586 1 92.25 662 THR A CA 1
ATOM 5310 C C . THR A 1 662 ? -20.328 38.562 13.789 1 92.25 662 THR A C 1
ATOM 5312 O O . THR A 1 662 ? -20.719 37.594 13.141 1 92.25 662 THR A O 1
ATOM 5315 N N . LEU A 1 663 ? -19.062 38.875 13.898 1 93.5 663 LEU A N 1
ATOM 5316 C CA . LEU A 1 663 ? -18.062 38.188 13.086 1 93.5 663 LEU A CA 1
ATOM 5317 C C . LEU A 1 663 ? -17.797 36.781 13.609 1 93.5 663 LEU A C 1
ATOM 5319 O O . LEU A 1 663 ? -17.672 35.844 12.82 1 93.5 663 LEU A O 1
ATOM 5323 N N . ILE A 1 664 ? -17.672 36.625 14.93 1 92.62 664 ILE A N 1
ATOM 5324 C CA . ILE A 1 664 ? -17.328 35.344 15.484 1 92.62 664 ILE A CA 1
ATOM 5325 C C . ILE A 1 664 ? -18.484 34.344 15.266 1 92.62 664 ILE A C 1
ATOM 5327 O O . ILE A 1 664 ? -18.266 33.156 15.039 1 92.62 664 ILE A O 1
ATOM 5331 N N . GLU A 1 665 ? -19.719 34.812 15.289 1 89.69 665 GLU A N 1
ATOM 5332 C CA . GLU A 1 665 ? -20.891 33.969 15.047 1 89.69 665 GLU A CA 1
ATOM 5333 C C . GLU A 1 665 ? -20.938 33.5 13.594 1 89.69 665 GLU A C 1
ATOM 5335 O O . GLU A 1 665 ? -21.219 32.312 13.328 1 89.69 665 GLU A O 1
ATOM 5340 N N . ARG A 1 666 ? -20.609 34.406 12.758 1 89.31 666 ARG A N 1
ATOM 5341 C CA . ARG A 1 666 ? -20.625 34.062 11.352 1 89.31 666 ARG A CA 1
ATOM 5342 C C . ARG A 1 666 ? -19.484 33.094 11.016 1 89.31 666 ARG A C 1
ATOM 5344 O O . ARG A 1 666 ? -19.641 32.188 10.195 1 89.31 666 ARG A O 1
ATOM 5351 N N . PHE A 1 667 ? -18.391 33.344 11.664 1 91.31 667 PHE A N 1
ATOM 5352 C CA . PHE A 1 667 ? -17.172 32.562 11.344 1 91.31 667 PHE A CA 1
ATOM 5353 C C . PHE A 1 667 ? -17.25 31.156 11.906 1 91.31 667 PHE A C 1
ATOM 5355 O O . PHE A 1 667 ? -16.875 30.203 11.234 1 91.31 667 PHE A O 1
ATOM 5362 N N . LEU A 1 668 ? -17.703 30.969 13.109 1 87.88 668 LEU A N 1
ATOM 5363 C CA . LEU A 1 668 ? -17.625 29.688 13.789 1 87.88 668 LEU A CA 1
ATOM 5364 C C . LEU A 1 668 ? -18.938 28.922 13.688 1 87.88 668 LEU A C 1
ATOM 5366 O O . LEU A 1 668 ? -18.938 27.688 13.672 1 87.88 668 LEU A O 1
ATOM 5370 N N . LEU A 1 669 ? -20.047 29.641 13.625 1 84.44 669 LEU A N 1
ATOM 5371 C CA . LEU A 1 669 ? -21.312 28.953 13.844 1 84.44 669 LEU A CA 1
ATOM 5372 C C . LEU A 1 669 ? -22.141 28.922 12.57 1 84.44 669 LEU A C 1
ATOM 5374 O O . LEU A 1 669 ? -23.016 28.062 12.406 1 84.44 669 LEU A O 1
ATOM 5378 N N . ASP A 1 670 ? -21.938 29.922 11.719 1 78 670 ASP A N 1
ATOM 5379 C CA . ASP A 1 670 ? -22.812 30.016 10.555 1 78 670 ASP A CA 1
ATOM 5380 C C . ASP A 1 670 ? -22.078 29.609 9.281 1 78 670 ASP A C 1
ATOM 5382 O O . ASP A 1 670 ? -22.141 30.312 8.266 1 78 670 ASP A O 1
ATOM 5386 N N . VAL A 1 671 ? -21.203 28.656 9.352 1 71.12 671 VAL A N 1
ATOM 5387 C CA . VAL A 1 671 ? -20.438 28.328 8.148 1 71.12 671 VAL A CA 1
ATOM 5388 C C . VAL A 1 671 ? -20.609 26.844 7.812 1 71.12 671 VAL A C 1
ATOM 5390 O O . VAL A 1 671 ? -20.828 26.016 8.703 1 71.12 671 VAL A O 1
ATOM 5393 N N . GLU A 1 672 ? -20.625 26.688 6.508 1 68 672 GLU A N 1
ATOM 5394 C CA . GLU A 1 672 ? -20.766 25.312 6.008 1 68 672 GLU A CA 1
ATOM 5395 C C . GLU A 1 672 ? -19.453 24.547 6.133 1 68 672 GLU A C 1
ATOM 5397 O O . GLU A 1 672 ? -19.453 23.344 6.348 1 68 672 GLU A O 1
ATOM 5402 N N . VAL A 1 673 ? -18.359 25.297 5.941 1 68.94 673 VAL A N 1
ATOM 5403 C CA . VAL A 1 673 ? -17.078 24.625 6.016 1 68.94 673 VAL A CA 1
ATOM 5404 C C . VAL A 1 673 ? -16.062 25.516 6.734 1 68.94 673 VAL A C 1
ATOM 5406 O O . VAL A 1 673 ? -15.93 26.703 6.418 1 68.94 673 VAL A O 1
ATOM 5409 N N . VAL A 1 674 ? -15.68 25.031 7.895 1 71.12 674 VAL A N 1
ATOM 5410 C CA . VAL A 1 674 ? -14.617 25.812 8.508 1 71.12 674 VAL A CA 1
ATOM 5411 C C . VAL A 1 674 ? -13.289 25.078 8.391 1 71.12 674 VAL A C 1
ATOM 5413 O O . VAL A 1 674 ? -13.203 23.891 8.727 1 71.12 674 VAL A O 1
ATOM 5416 N N . ASP A 1 675 ? -12.352 25.766 7.805 1 81.25 675 ASP A N 1
ATOM 5417 C CA . ASP A 1 675 ? -11 25.219 7.703 1 81.25 675 ASP A CA 1
ATOM 5418 C C . ASP A 1 675 ? -10.344 25.109 9.078 1 81.25 675 ASP A C 1
ATOM 5420 O O . ASP A 1 675 ? -10.344 26.078 9.844 1 81.25 675 ASP A O 1
ATOM 5424 N N . THR A 1 676 ? -9.875 24 9.453 1 85.62 676 THR A N 1
ATOM 5425 C CA . THR A 1 676 ? -9.297 23.734 10.773 1 85.62 676 THR A CA 1
ATOM 5426 C C . THR A 1 676 ? -8.086 24.625 11.016 1 85.62 676 THR A C 1
ATOM 5428 O O . THR A 1 676 ? -7.793 24.984 12.164 1 85.62 676 THR A O 1
ATOM 5431 N N . GLN A 1 677 ? -7.414 25.078 9.945 1 87.56 677 GLN A N 1
ATOM 5432 C CA . GLN A 1 677 ? -6.25 25.938 10.094 1 87.56 677 GLN A CA 1
ATOM 5433 C C . GLN A 1 677 ? -6.656 27.328 10.602 1 87.56 677 GLN A C 1
ATOM 5435 O O . GLN A 1 677 ? -6.012 27.875 11.492 1 87.56 677 GLN A O 1
ATOM 5440 N N . SER A 1 678 ? -7.719 27.797 10.023 1 89.62 678 SER A N 1
ATOM 5441 C CA . SER A 1 678 ? -8.195 29.109 10.438 1 89.62 678 SER A CA 1
ATOM 5442 C C . SER A 1 678 ? -8.758 29.078 11.852 1 89.62 678 SER A C 1
ATOM 5444 O O . SER A 1 678 ? -8.633 30.047 12.602 1 89.62 678 SER A O 1
ATOM 5446 N N . VAL A 1 679 ? -9.32 27.938 12.219 1 92.25 679 VAL A N 1
ATOM 5447 C CA . VAL A 1 679 ? -9.875 27.812 13.562 1 92.25 679 VAL A CA 1
ATOM 5448 C C . VAL A 1 679 ? -8.734 27.734 14.578 1 92.25 679 VAL A C 1
ATOM 5450 O O . VAL A 1 679 ? -8.844 28.297 15.672 1 92.25 679 VAL A O 1
ATOM 5453 N N . MET A 1 680 ? -7.699 27.094 14.203 1 93.75 680 MET A N 1
ATOM 5454 C CA . MET A 1 680 ? -6.559 27.016 15.109 1 93.75 680 MET A CA 1
ATOM 5455 C C . MET A 1 680 ? -5.922 28.375 15.312 1 93.75 680 MET A C 1
ATOM 5457 O O . MET A 1 680 ? -5.512 28.734 16.422 1 93.75 680 MET A O 1
ATOM 5461 N N . ARG A 1 681 ? -5.887 29.125 14.25 1 92.31 681 ARG A N 1
ATOM 5462 C CA . ARG A 1 681 ? -5.383 30.5 14.359 1 92.31 681 ARG A CA 1
ATOM 5463 C C . ARG A 1 681 ? -6.281 31.328 15.266 1 92.31 681 ARG A C 1
ATOM 5465 O O . ARG A 1 681 ? -5.789 32.125 16.078 1 92.31 681 ARG A O 1
ATOM 5472 N N . LEU A 1 682 ? -7.555 31.141 15.078 1 93.94 682 LEU A N 1
ATOM 5473 C CA . LEU A 1 682 ? -8.5 31.859 15.93 1 93.94 682 LEU A CA 1
ATOM 5474 C C . LEU A 1 682 ? -8.312 31.469 17.391 1 93.94 682 LEU A C 1
ATOM 5476 O O . LEU A 1 682 ? -8.344 32.312 18.281 1 93.94 682 LEU A O 1
ATOM 5480 N N . TYR A 1 683 ? -8.109 30.219 17.703 1 95.25 683 TYR A N 1
ATOM 5481 C CA . TYR A 1 683 ? -7.871 29.734 19.062 1 95.25 683 TYR A CA 1
ATOM 5482 C C . TYR A 1 683 ? -6.695 30.469 19.688 1 95.25 683 TYR A C 1
ATOM 5484 O O . TYR A 1 683 ? -6.797 30.984 20.812 1 95.25 683 TYR A O 1
ATOM 5492 N N . TYR A 1 684 ? -5.559 30.516 18.906 1 93.81 684 TYR A N 1
ATOM 5493 C CA . TYR A 1 684 ? -4.371 31.172 19.438 1 93.81 684 TYR A CA 1
ATOM 5494 C C . TYR A 1 684 ? -4.625 32.656 19.688 1 93.81 684 TYR A C 1
ATOM 5496 O O . TYR A 1 684 ? -4.145 33.219 20.672 1 93.81 684 TYR A O 1
ATOM 5504 N N . ARG A 1 685 ? -5.395 33.281 18.812 1 94.56 685 ARG A N 1
ATOM 5505 C CA . ARG A 1 685 ? -5.699 34.688 18.953 1 94.56 685 ARG A CA 1
ATOM 5506 C C . ARG A 1 685 ? -6.613 34.906 20.156 1 94.56 685 ARG A C 1
ATOM 5508 O O . ARG A 1 685 ? -6.367 35.812 20.969 1 94.56 685 ARG A O 1
ATOM 5515 N N . LEU A 1 686 ? -7.605 34.062 20.25 1 93.31 686 LEU A N 1
ATOM 5516 C CA . LEU A 1 686 ? -8.602 34.25 21.297 1 93.31 686 LEU A CA 1
ATOM 5517 C C . LEU A 1 686 ? -8.008 33.938 22.672 1 93.31 686 LEU A C 1
ATOM 5519 O O . LEU A 1 686 ? -8.086 34.75 23.578 1 93.31 686 LEU A O 1
ATOM 5523 N N . ILE A 1 687 ? -7.387 32.844 22.734 1 91.75 687 ILE A N 1
ATOM 5524 C CA . ILE A 1 687 ? -6.859 32.406 24.031 1 91.75 687 ILE A CA 1
ATOM 5525 C C . ILE A 1 687 ? -5.641 33.25 24.391 1 91.75 687 ILE A C 1
ATOM 5527 O O . ILE A 1 687 ? -5.441 33.562 25.562 1 91.75 687 ILE A O 1
ATOM 5531 N N . GLY A 1 688 ? -4.879 33.625 23.406 1 90.25 688 GLY A N 1
ATOM 5532 C CA . GLY A 1 688 ? -3.752 34.5 23.656 1 90.25 688 GLY A CA 1
ATOM 5533 C C . GLY A 1 688 ? -4.164 35.875 24.172 1 90.25 688 GLY A C 1
ATOM 5534 O O . GLY A 1 688 ? -3.434 36.5 24.938 1 90.25 688 GLY A O 1
ATOM 5535 N N . SER A 1 689 ? -5.336 36.312 23.828 1 90.75 689 SER A N 1
ATOM 5536 C CA . SER A 1 689 ? -5.789 37.656 24.188 1 90.75 689 SER A CA 1
ATOM 5537 C C . SER A 1 689 ? -6.406 37.656 25.578 1 90.75 689 SER A C 1
ATOM 5539 O O . SER A 1 689 ? -6.492 38.719 26.203 1 90.75 689 SER A O 1
ATOM 5541 N N . ILE A 1 690 ? -6.797 36.5 26.109 1 89.38 690 ILE A N 1
ATOM 5542 C CA . ILE A 1 690 ? -7.496 36.531 27.391 1 89.38 690 ILE A CA 1
ATOM 5543 C C . ILE A 1 690 ? -6.547 36.094 28.5 1 89.38 690 ILE A C 1
ATOM 5545 O O . ILE A 1 690 ? -6.93 36.062 29.672 1 89.38 690 ILE A O 1
ATOM 5549 N N . THR A 1 691 ? -5.332 35.844 28.156 1 88.25 691 THR A N 1
ATOM 5550 C CA . THR A 1 691 ? -4.387 35.344 29.141 1 88.25 691 THR A CA 1
ATOM 5551 C C . THR A 1 691 ? -3.715 36.5 29.875 1 88.25 691 THR A C 1
ATOM 5553 O O . THR A 1 691 ? -3.572 37.594 29.328 1 88.25 691 THR A O 1
ATOM 5556 N N . ILE A 1 692 ? -3.398 36.25 31.078 1 86.75 692 ILE A N 1
ATOM 5557 C CA . ILE A 1 692 ? -2.697 37.188 31.953 1 86.75 692 ILE A CA 1
ATOM 5558 C C . ILE A 1 692 ? -1.394 36.531 32.438 1 86.75 692 ILE A C 1
ATOM 5560 O O . ILE A 1 692 ? -1.375 35.375 32.844 1 86.75 692 ILE A O 1
ATOM 5564 N N . GLN A 1 693 ? -0.344 37.312 32.312 1 87.12 693 GLN A N 1
ATOM 5565 C CA . GLN A 1 693 ? 0.962 36.844 32.75 1 87.12 693 GLN A CA 1
ATOM 5566 C C . GLN A 1 693 ? 0.995 36.625 34.25 1 87.12 693 GLN A C 1
ATOM 5568 O O . GLN A 1 693 ? 0.559 37.5 35 1 87.12 693 GLN A O 1
ATOM 5573 N N . ASN A 1 694 ? 1.349 35.375 34.625 1 82.75 694 ASN A N 1
ATOM 5574 C CA . ASN A 1 694 ? 1.479 35.062 36.031 1 82.75 694 ASN A CA 1
ATOM 5575 C C . ASN A 1 694 ? 2.943 34.969 36.469 1 82.75 694 ASN A C 1
ATOM 5577 O O . ASN A 1 694 ? 3.498 33.844 36.531 1 82.75 694 ASN A O 1
ATOM 5581 N N . GLY A 1 695 ? 3.596 36.062 36.688 1 77.62 695 GLY A N 1
ATOM 5582 C CA . GLY A 1 695 ? 5.008 36.094 37.062 1 77.62 695 GLY A CA 1
ATOM 5583 C C . GLY A 1 695 ? 5.918 36.25 35.844 1 77.62 695 GLY A C 1
ATOM 5584 O O . GLY A 1 695 ? 5.449 36.5 34.75 1 77.62 695 GLY A O 1
ATOM 5585 N N . PRO A 1 696 ? 7.199 36.156 36.031 1 79.5 696 PRO A N 1
ATOM 5586 C CA . PRO A 1 696 ? 8.133 36.312 34.906 1 79.5 696 PRO A CA 1
ATOM 5587 C C . PRO A 1 696 ? 8.062 35.156 33.938 1 79.5 696 PRO A C 1
ATOM 5589 O O . PRO A 1 696 ? 7.848 34 34.312 1 79.5 696 PRO A O 1
ATOM 5592 N N . LEU A 1 697 ? 8.047 35.594 32.75 1 81.44 697 LEU A N 1
ATOM 5593 C CA . LEU A 1 697 ? 8.016 34.594 31.703 1 81.44 697 LEU A CA 1
ATOM 5594 C C . LEU A 1 697 ? 9.312 33.781 31.656 1 81.44 697 LEU A C 1
ATOM 5596 O O . LEU A 1 697 ? 10.312 34.25 31.109 1 81.44 697 LEU A O 1
ATOM 5600 N N . ARG A 1 698 ? 9.539 32.938 32.781 1 70.12 698 ARG A N 1
ATOM 5601 C CA . ARG A 1 698 ? 10.766 32.156 32.938 1 70.12 698 ARG A CA 1
ATOM 5602 C C . ARG A 1 698 ? 10.508 30.688 32.688 1 70.12 698 ARG A C 1
ATOM 5604 O O . ARG A 1 698 ? 9.398 30.203 32.938 1 70.12 698 ARG A O 1
ATOM 5611 N N . GLY A 1 699 ? 11.164 30.141 31.469 1 65 699 GLY A N 1
ATOM 5612 C CA . GLY A 1 699 ? 11.156 28.688 31.375 1 65 699 GLY A CA 1
ATOM 5613 C C . GLY A 1 699 ? 10.82 28.188 29.984 1 65 699 GLY A C 1
ATOM 5614 O O . GLY A 1 699 ? 10.969 28.922 29 1 65 699 GLY A O 1
ATOM 5615 N N . SER A 1 700 ? 10.422 27.078 29.594 1 74.75 700 SER A N 1
ATOM 5616 C CA . SER A 1 700 ? 10.32 26.219 28.422 1 74.75 700 SER A CA 1
ATOM 5617 C C . SER A 1 700 ? 10.156 27.031 27.156 1 74.75 700 SER A C 1
ATOM 5619 O O . SER A 1 700 ? 9.031 27.375 26.766 1 74.75 700 SER A O 1
ATOM 5621 N N . PRO A 1 701 ? 11.164 27.562 26.5 1 81.38 701 PRO A N 1
ATOM 5622 C CA . PRO A 1 701 ? 11.148 28.453 25.359 1 81.38 701 PRO A CA 1
ATOM 5623 C C . PRO A 1 701 ? 10.266 27.938 24.219 1 81.38 701 PRO A C 1
ATOM 5625 O O . PRO A 1 701 ? 9.688 28.734 23.469 1 81.38 701 PRO A O 1
ATOM 5628 N N . TYR A 1 702 ? 10.016 26.734 24.219 1 84.44 702 TYR A N 1
ATOM 5629 C CA . TYR A 1 702 ? 9.289 26.188 23.078 1 84.44 702 TYR A CA 1
ATOM 5630 C C . TYR A 1 702 ? 7.844 25.891 23.438 1 84.44 702 TYR A C 1
ATOM 5632 O O . TYR A 1 702 ? 7.105 25.312 22.641 1 84.44 702 TYR A O 1
ATOM 5640 N N . ALA A 1 703 ? 7.453 26.359 24.609 1 84.75 703 ALA A N 1
ATOM 5641 C CA . ALA A 1 703 ? 6.066 26.156 25.016 1 84.75 703 ALA A CA 1
ATOM 5642 C C . ALA A 1 703 ? 5.133 27.125 24.281 1 84.75 703 ALA A C 1
ATOM 5644 O O . ALA A 1 703 ? 5.434 28.312 24.156 1 84.75 703 ALA A O 1
ATOM 5645 N N . ASP A 1 704 ? 4.125 26.594 23.766 1 88.69 704 ASP A N 1
ATOM 5646 C CA . ASP A 1 704 ? 3.135 27.453 23.125 1 88.69 704 ASP A CA 1
ATOM 5647 C C . ASP A 1 704 ? 2.135 27.984 24.156 1 88.69 704 ASP A C 1
ATOM 5649 O O . ASP A 1 704 ? 2.246 27.688 25.344 1 88.69 704 ASP A O 1
ATOM 5653 N N . ILE A 1 705 ? 1.205 28.703 23.766 1 90.25 705 ILE A N 1
ATOM 5654 C CA . ILE A 1 705 ? 0.259 29.391 24.641 1 90.25 705 ILE A CA 1
ATOM 5655 C C . ILE A 1 705 ? -0.519 28.375 25.469 1 90.25 705 ILE A C 1
ATOM 5657 O O . ILE A 1 705 ? -0.755 28.578 26.656 1 90.25 705 ILE A O 1
ATOM 5661 N N . SER A 1 706 ? -0.866 27.219 24.828 1 89.88 706 SER A N 1
ATOM 5662 C CA . SER A 1 706 ? -1.617 26.188 25.547 1 89.88 706 SER A CA 1
ATOM 5663 C C . SER A 1 706 ? -0.786 25.578 26.656 1 89.88 706 SER A C 1
ATOM 5665 O O . SER A 1 706 ? -1.285 25.359 27.766 1 89.88 706 SER A O 1
ATOM 5667 N N . GLN A 1 707 ? 0.461 25.406 26.406 1 84.75 707 GLN A N 1
ATOM 5668 C CA . GLN A 1 707 ? 1.349 24.812 27.406 1 84.75 707 GLN A CA 1
ATOM 5669 C C . GLN A 1 707 ? 1.615 25.797 28.547 1 84.75 707 GLN A C 1
ATOM 5671 O O . GLN A 1 707 ? 1.709 25.391 29.703 1 84.75 707 GLN A O 1
ATOM 5676 N N . MET A 1 708 ? 1.732 27.016 28.188 1 87.81 708 MET A N 1
ATOM 5677 C CA . MET A 1 708 ? 1.964 28.047 29.203 1 87.81 708 MET A CA 1
ATOM 5678 C C . MET A 1 708 ? 0.742 28.203 30.094 1 87.81 708 MET A C 1
ATOM 5680 O O . MET A 1 708 ? 0.874 28.531 31.281 1 87.81 708 MET A O 1
ATOM 5684 N N . PHE A 1 709 ? -0.379 27.984 29.469 1 86.75 709 PHE A N 1
ATOM 5685 C CA . PHE A 1 709 ? -1.62 28.031 30.234 1 86.75 709 PHE A CA 1
ATOM 5686 C C . PHE A 1 709 ? -1.699 26.844 31.188 1 86.75 709 PHE A C 1
ATOM 5688 O O . PHE A 1 709 ? -2.088 27 32.344 1 86.75 709 PHE A O 1
ATOM 5695 N N . CYS A 1 710 ? -1.273 25.688 30.766 1 79.44 710 CYS A N 1
ATOM 5696 C CA . CYS A 1 710 ? -1.322 24.484 31.562 1 79.44 710 CYS A CA 1
ATOM 5697 C C . CYS A 1 710 ? -0.297 24.531 32.688 1 79.44 710 CYS A C 1
ATOM 5699 O O . CYS A 1 710 ? -0.515 23.953 33.75 1 79.44 710 CYS A O 1
ATOM 5701 N N . SER A 1 711 ? 0.812 25.266 32.469 1 78.56 711 SER A N 1
ATOM 5702 C CA . SER A 1 711 ? 1.844 25.391 33.5 1 78.56 711 SER A CA 1
ATOM 5703 C C . SER A 1 711 ? 1.574 26.562 34.406 1 78.56 711 SER A C 1
ATOM 5705 O O . SER A 1 711 ? 2.373 26.859 35.312 1 78.56 711 SER A O 1
ATOM 5707 N N . GLU A 1 712 ? 0.558 27.406 34.188 1 80.25 712 GLU A N 1
ATOM 5708 C CA . GLU A 1 712 ? 0.082 28.516 35 1 80.25 712 GLU A CA 1
ATOM 5709 C C . GLU A 1 712 ? 1.001 29.734 34.875 1 80.25 712 GLU A C 1
ATOM 5711 O O . GLU A 1 712 ? 0.995 30.609 35.719 1 80.25 712 GLU A O 1
ATOM 5716 N N . GLN A 1 713 ? 1.819 29.625 33.812 1 82.75 713 GLN A N 1
ATOM 5717 C CA . GLN A 1 713 ? 2.557 30.844 33.531 1 82.75 713 GLN A CA 1
ATOM 5718 C C . GLN A 1 713 ? 1.617 31.938 33.031 1 82.75 713 GLN A C 1
ATOM 5720 O O . GLN A 1 713 ? 1.885 33.125 33.25 1 82.75 713 GLN A O 1
ATOM 5725 N N . LEU A 1 714 ? 0.612 31.406 32.344 1 86.5 714 LEU A N 1
ATOM 5726 C CA . LEU A 1 714 ? -0.493 32.25 31.938 1 86.5 714 LEU A CA 1
ATOM 5727 C C . LEU A 1 714 ? -1.792 31.828 32.625 1 86.5 714 LEU A C 1
ATOM 5729 O O . LEU A 1 714 ? -2.037 30.641 32.781 1 86.5 714 LEU A O 1
ATOM 5733 N N . VAL A 1 715 ? -2.504 32.75 33.031 1 85.31 715 VAL A N 1
ATOM 5734 C CA . VAL A 1 715 ? -3.77 32.438 33.688 1 85.31 715 VAL A CA 1
ATOM 5735 C C . VAL A 1 715 ? -4.867 33.344 33.125 1 85.31 715 VAL A C 1
ATOM 5737 O O . VAL A 1 715 ? -4.598 34.25 32.312 1 85.31 715 VAL A O 1
ATOM 5740 N N . THR A 1 716 ? -6.055 33.094 33.375 1 87.44 716 THR A N 1
ATOM 5741 C CA . THR A 1 716 ? -7.172 33.938 32.969 1 87.44 716 THR A CA 1
ATOM 5742 C C . THR A 1 716 ? -8.195 34.062 34.094 1 87.44 716 THR A C 1
ATOM 5744 O O . THR A 1 716 ? -8.102 33.375 35.125 1 87.44 716 THR A O 1
ATOM 5747 N N . ALA A 1 717 ? -8.984 35.062 33.969 1 81.94 717 ALA A N 1
ATOM 5748 C CA . ALA A 1 717 ? -10.016 35.312 35 1 81.94 717 ALA A CA 1
ATOM 5749 C C . ALA A 1 717 ? -11.344 34.688 34.562 1 81.94 717 ALA A C 1
ATOM 5751 O O . ALA A 1 717 ? -11.625 34.531 33.375 1 81.94 717 ALA A O 1
ATOM 5752 N N . GLN A 1 718 ? -12.148 34.25 35.531 1 80.69 718 GLN A N 1
ATOM 5753 C CA . GLN A 1 718 ? -13.438 33.625 35.281 1 80.69 718 GLN A CA 1
ATOM 5754 C C . GLN A 1 718 ? -14.375 34.562 34.531 1 80.69 718 GLN A C 1
ATOM 5756 O O . GLN A 1 718 ? -15.125 34.125 33.656 1 80.69 718 GLN A O 1
ATOM 5761 N N . SER A 1 719 ? -14.281 35.812 34.812 1 79.81 719 SER A N 1
ATOM 5762 C CA . SER A 1 719 ? -15.172 36.781 34.156 1 79.81 719 SER A CA 1
ATOM 5763 C C . SER A 1 719 ? -14.891 36.875 32.656 1 79.81 719 SER A C 1
ATOM 5765 O O . SER A 1 719 ? -15.805 37.062 31.859 1 79.81 719 SER A O 1
ATOM 5767 N N . ILE A 1 720 ? -13.641 36.688 32.375 1 84.38 720 ILE A N 1
ATOM 5768 C CA . ILE A 1 720 ? -13.242 36.812 30.969 1 84.38 720 ILE A CA 1
ATOM 5769 C C . ILE A 1 720 ? -13.766 35.594 30.203 1 84.38 720 ILE A C 1
ATOM 5771 O O . ILE A 1 720 ? -14.281 35.719 29.094 1 84.38 720 ILE A O 1
ATOM 5775 N N . VAL A 1 721 ? -13.711 34.438 30.844 1 86.94 721 VAL A N 1
ATOM 5776 C CA . VAL A 1 721 ? -14.164 33.219 30.203 1 86.94 721 VAL A CA 1
ATOM 5777 C C . VAL A 1 721 ? -15.688 33.219 30.078 1 86.94 721 VAL A C 1
ATOM 5779 O O . VAL A 1 721 ? -16.234 32.781 29.062 1 86.94 721 VAL A O 1
ATOM 5782 N N . ASP A 1 722 ? -16.328 33.719 31.047 1 82.12 722 ASP A N 1
ATOM 5783 C CA . ASP A 1 722 ? -17.781 33.844 30.984 1 82.12 722 ASP A CA 1
ATOM 5784 C C . ASP A 1 722 ? -18.203 34.812 29.859 1 82.12 722 ASP A C 1
ATOM 5786 O O . ASP A 1 722 ? -19.25 34.625 29.234 1 82.12 722 ASP A O 1
ATOM 5790 N N . GLY A 1 723 ? -17.312 35.812 29.656 1 82.69 723 GLY A N 1
ATOM 5791 C CA . GLY A 1 723 ? -17.562 36.75 28.594 1 82.69 723 GLY A CA 1
ATOM 5792 C C . GLY A 1 723 ? -17.438 36.156 27.219 1 82.69 723 GLY A C 1
ATOM 5793 O O . GLY A 1 723 ? -18.156 36.562 26.281 1 82.69 723 GLY A O 1
ATOM 5794 N N . LEU A 1 724 ? -16.547 35.25 27.047 1 86.56 724 LEU A N 1
ATOM 5795 C CA . LEU A 1 724 ? -16.422 34.562 25.766 1 86.56 724 LEU A CA 1
ATOM 5796 C C . LEU A 1 724 ? -17.625 33.656 25.516 1 86.56 724 LEU A C 1
ATOM 5798 O O . LEU A 1 724 ? -18.141 33.594 24.391 1 86.56 724 LEU A O 1
ATOM 5802 N N . GLY A 1 725 ? -18.094 33 26.484 1 85 725 GLY A N 1
ATOM 5803 C CA . GLY A 1 725 ? -19.312 32.219 26.406 1 85 725 GLY A CA 1
ATOM 5804 C C . GLY A 1 725 ? -19.062 30.766 26.125 1 85 725 GLY A C 1
ATOM 5805 O O . GLY A 1 725 ? -18.078 30.406 25.484 1 85 725 GLY A O 1
ATOM 5806 N N . VAL A 1 726 ? -19.984 29.906 26.562 1 86.31 726 VAL A N 1
ATOM 5807 C CA . VAL A 1 726 ? -19.906 28.453 26.438 1 86.31 726 VAL A CA 1
ATOM 5808 C C . VAL A 1 726 ? -20.109 28.047 24.984 1 86.31 726 VAL A C 1
ATOM 5810 O O . VAL A 1 726 ? -19.453 27.109 24.5 1 86.31 726 VAL A O 1
ATOM 5813 N N . ARG A 1 727 ? -20.875 28.812 24.281 1 87.44 727 ARG A N 1
ATOM 5814 C CA . ARG A 1 727 ? -21.172 28.484 22.906 1 87.44 727 ARG A CA 1
ATOM 5815 C C . ARG A 1 727 ? -19.922 28.594 22.031 1 87.44 727 ARG A C 1
ATOM 5817 O O . ARG A 1 727 ? -19.672 27.719 21.203 1 87.44 727 ARG A O 1
ATOM 5824 N N . VAL A 1 728 ? -19.172 29.672 22.266 1 89.88 728 VAL A N 1
ATOM 5825 C CA . VAL A 1 728 ? -17.969 29.906 21.484 1 89.88 728 VAL A CA 1
ATOM 5826 C C . VAL A 1 728 ? -16.922 28.828 21.812 1 89.88 728 VAL A C 1
ATOM 5828 O O . VAL A 1 728 ? -16.281 28.297 20.922 1 89.88 728 VAL A O 1
ATOM 5831 N N . LEU A 1 729 ? -16.844 28.453 23.062 1 91.5 729 LEU A N 1
ATOM 5832 C CA . LEU A 1 729 ? -15.859 27.469 23.5 1 91.5 729 LEU A CA 1
ATOM 5833 C C . LEU A 1 729 ? -16.188 26.094 22.938 1 91.5 729 LEU A C 1
ATOM 5835 O O . LEU A 1 729 ? -15.305 25.375 22.469 1 91.5 729 LEU A O 1
ATOM 5839 N N . TRP A 1 730 ? -17.438 25.688 22.938 1 89.75 730 TRP A N 1
ATOM 5840 C CA . TRP A 1 730 ? -17.844 24.406 22.359 1 89.75 730 TRP A CA 1
ATOM 5841 C C . TRP A 1 730 ? -17.641 24.391 20.859 1 89.75 730 TRP A C 1
ATOM 5843 O O . TRP A 1 730 ? -17.234 23.375 20.281 1 89.75 730 TRP A O 1
ATOM 5853 N N . ALA A 1 731 ? -17.938 25.547 20.25 1 89.06 731 ALA A N 1
ATOM 5854 C CA . ALA A 1 731 ? -17.734 25.625 18.797 1 89.06 731 ALA A CA 1
ATOM 5855 C C . ALA A 1 731 ? -16.266 25.438 18.438 1 89.06 731 ALA A C 1
ATOM 5857 O O . ALA A 1 731 ? -15.953 24.75 17.453 1 89.06 731 ALA A O 1
ATOM 5858 N N . LEU A 1 732 ? -15.406 26.062 19.219 1 91.62 732 LEU A N 1
ATOM 5859 C CA . LEU A 1 732 ? -13.977 25.906 18.984 1 91.62 732 LEU A CA 1
ATOM 5860 C C . LEU A 1 732 ? -13.547 24.453 19.203 1 91.62 732 LEU A C 1
ATOM 5862 O O . LEU A 1 732 ? -12.828 23.891 18.375 1 91.62 732 LEU A O 1
ATOM 5866 N N . TYR A 1 733 ? -14.023 23.859 20.219 1 92.06 733 TYR A N 1
ATOM 5867 C CA . TYR A 1 733 ? -13.68 22.484 20.531 1 92.06 733 TYR A CA 1
ATOM 5868 C C . TYR A 1 733 ? -14.125 21.547 19.422 1 92.06 733 TYR A C 1
ATOM 5870 O O . TYR A 1 733 ? -13.352 20.703 18.953 1 92.06 733 TYR A O 1
ATOM 5878 N N . ARG A 1 734 ? -15.305 21.672 18.984 1 88.88 734 ARG A N 1
ATOM 5879 C CA . ARG A 1 734 ? -15.852 20.766 17.984 1 88.88 734 ARG A CA 1
ATOM 5880 C C . ARG A 1 734 ? -15.148 20.953 16.641 1 88.88 734 ARG A C 1
ATOM 5882 O O . ARG A 1 734 ? -14.961 19.984 15.891 1 88.88 734 ARG A O 1
ATOM 5889 N N . SER A 1 735 ? -14.781 22.172 16.359 1 87.38 735 SER A N 1
ATOM 5890 C CA . SER A 1 735 ? -14.094 22.438 15.102 1 87.38 735 SER A CA 1
ATOM 5891 C C . SER A 1 735 ? -12.703 21.812 15.094 1 87.38 735 SER A C 1
ATOM 5893 O O . SER A 1 735 ? -12.125 21.578 14.031 1 87.38 735 SER A O 1
ATOM 5895 N N . LEU A 1 736 ? -12.156 21.562 16.266 1 89.81 736 LEU A N 1
ATOM 5896 C CA . LEU A 1 736 ? -10.781 21.078 16.359 1 89.81 736 LEU A CA 1
ATOM 5897 C C . LEU A 1 736 ? -10.742 19.578 16.625 1 89.81 736 LEU A C 1
ATOM 5899 O O . LEU A 1 736 ? -9.664 18.984 16.641 1 89.81 736 LEU A O 1
ATOM 5903 N N . CYS A 1 737 ? -11.82 18.891 16.766 1 85.5 737 CYS A N 1
ATOM 5904 C CA . CYS A 1 737 ? -11.883 17.469 17.141 1 85.5 737 CYS A CA 1
ATOM 5905 C C . CYS A 1 737 ? -11.461 16.578 15.984 1 85.5 737 CYS A C 1
ATOM 5907 O O . CYS A 1 737 ? -11.016 15.453 16.188 1 85.5 737 CYS A O 1
ATOM 5909 N N . SER A 1 738 ? -11.445 17.141 14.789 1 76.94 738 SER A N 1
ATOM 5910 C CA . SER A 1 738 ? -11.156 16.297 13.625 1 76.94 738 SER A CA 1
ATOM 5911 C C . SER A 1 738 ? -9.656 16.141 13.406 1 76.94 738 SER A C 1
ATOM 5913 O O . SER A 1 738 ? -9.219 15.242 12.703 1 76.94 738 SER A O 1
ATOM 5915 N N . VAL A 1 739 ? -8.891 16.953 14.016 1 81 739 VAL A N 1
ATOM 5916 C CA . VAL A 1 739 ? -7.449 16.953 13.797 1 81 739 VAL A CA 1
ATOM 5917 C C . VAL A 1 739 ? -6.738 16.422 15.031 1 81 739 VAL A C 1
ATOM 5919 O O . VAL A 1 739 ? -7.113 16.75 16.156 1 81 739 VAL A O 1
ATOM 5922 N N . GLN A 1 740 ? -5.762 15.547 14.875 1 80.94 740 GLN A N 1
ATOM 5923 C CA . GLN A 1 740 ? -5.105 14.914 16.016 1 80.94 740 GLN A CA 1
ATOM 5924 C C . GLN A 1 740 ? -3.648 15.352 16.125 1 80.94 740 GLN A C 1
ATOM 5926 O O . GLN A 1 740 ? -2.811 14.625 16.656 1 80.94 740 GLN A O 1
ATOM 5931 N N . MET A 1 741 ? -3.34 16.578 15.688 1 83.94 741 MET A N 1
ATOM 5932 C CA . MET A 1 741 ? -2.006 17.125 15.898 1 83.94 741 MET A CA 1
ATOM 5933 C C . MET A 1 741 ? -1.804 17.5 17.359 1 83.94 741 MET A C 1
ATOM 5935 O O . MET A 1 741 ? -2.764 17.828 18.062 1 83.94 741 MET A O 1
ATOM 5939 N N . PHE A 1 742 ? -0.598 17.516 17.891 1 81.81 742 PHE A N 1
ATOM 5940 C CA . PHE A 1 742 ? -0.304 17.75 19.312 1 81.81 742 PHE A CA 1
ATOM 5941 C C . PHE A 1 742 ? -0.791 19.141 19.734 1 81.81 742 PHE A C 1
ATOM 5943 O O . PHE A 1 742 ? -1.325 19.297 20.828 1 81.81 742 PHE A O 1
ATOM 5950 N N . SER A 1 743 ? -0.577 20.062 18.844 1 90.31 743 SER A N 1
ATOM 5951 C CA . SER A 1 743 ? -1.005 21.422 19.188 1 90.31 743 SER A CA 1
ATOM 5952 C C . SER A 1 743 ? -2.521 21.5 19.312 1 90.31 743 SER A C 1
ATOM 5954 O O . SER A 1 743 ? -3.037 22.188 20.203 1 90.31 743 SER A O 1
ATOM 5956 N N . VAL A 1 744 ? -3.207 20.766 18.453 1 91.31 744 VAL A N 1
ATOM 5957 C CA . VAL A 1 744 ? -4.668 20.766 18.484 1 91.31 744 VAL A CA 1
ATOM 5958 C C . VAL A 1 744 ? -5.152 20.016 19.734 1 91.31 744 VAL A C 1
ATOM 5960 O O . VAL A 1 744 ? -6.125 20.438 20.359 1 91.31 744 VAL A O 1
ATOM 5963 N N . CYS A 1 745 ? -4.492 19 20.094 1 88.19 745 CYS A N 1
ATOM 5964 C CA . CYS A 1 745 ? -4.844 18.25 21.297 1 88.19 745 CYS A CA 1
ATOM 5965 C C . CYS A 1 745 ? -4.703 19.109 22.547 1 88.19 745 CYS A C 1
ATOM 5967 O O . CYS A 1 745 ? -5.57 19.094 23.422 1 88.19 745 CYS A O 1
ATOM 5969 N N . ARG A 1 746 ? -3.672 19.875 22.594 1 87.81 746 ARG A N 1
ATOM 5970 C CA . ARG A 1 746 ? -3.455 20.766 23.734 1 87.81 746 ARG A CA 1
ATOM 5971 C C . ARG A 1 746 ? -4.496 21.891 23.766 1 87.81 746 ARG A C 1
ATOM 5973 O O . ARG A 1 746 ? -4.926 22.312 24.844 1 87.81 746 ARG A O 1
ATOM 5980 N N . ALA A 1 747 ? -4.793 22.344 22.547 1 93.75 747 ALA A N 1
ATOM 5981 C CA . ALA A 1 747 ? -5.836 23.359 22.469 1 93.75 747 ALA A CA 1
ATOM 5982 C C . ALA A 1 747 ? -7.16 22.844 23 1 93.75 747 ALA A C 1
ATOM 5984 O O . ALA A 1 747 ? -7.852 23.531 23.75 1 93.75 747 ALA A O 1
ATOM 5985 N N . ARG A 1 748 ? -7.488 21.641 22.625 1 92.69 748 ARG A N 1
ATOM 5986 C CA . ARG A 1 748 ? -8.719 21.031 23.125 1 92.69 748 ARG A CA 1
ATOM 5987 C C . ARG A 1 748 ? -8.656 20.859 24.641 1 92.69 748 ARG A C 1
ATOM 5989 O O . ARG A 1 748 ? -9.672 21.016 25.328 1 92.69 748 ARG A O 1
ATOM 5996 N N . HIS A 1 749 ? -7.504 20.578 25.172 1 89.56 749 HIS A N 1
ATOM 5997 C CA . HIS A 1 749 ? -7.328 20.438 26.609 1 89.56 749 HIS A CA 1
ATOM 5998 C C . HIS A 1 749 ? -7.66 21.734 27.344 1 89.56 749 HIS A C 1
ATOM 6000 O O . HIS A 1 749 ? -8.383 21.719 28.328 1 89.56 749 HIS A O 1
ATOM 6006 N N . VAL A 1 750 ? -7.148 22.797 26.781 1 92 750 VAL A N 1
ATOM 6007 C CA . VAL A 1 750 ? -7.402 24.094 27.391 1 92 750 VAL A CA 1
ATOM 6008 C C . VAL A 1 750 ? -8.883 24.438 27.281 1 92 750 VAL A C 1
ATOM 6010 O O . VAL A 1 750 ? -9.5 24.875 28.266 1 92 750 VAL A O 1
ATOM 6013 N N . LEU A 1 751 ? -9.453 24.219 26.109 1 92.69 751 LEU A N 1
ATOM 6014 C CA . LEU A 1 751 ? -10.852 24.562 25.875 1 92.69 751 LEU A CA 1
ATOM 6015 C C . LEU A 1 751 ? -11.773 23.781 26.797 1 92.69 751 LEU A C 1
ATOM 6017 O O . LEU A 1 751 ? -12.695 24.344 27.391 1 92.69 751 LEU A O 1
ATOM 6021 N N . VAL A 1 752 ? -11.508 22.516 26.938 1 91.56 752 VAL A N 1
ATOM 6022 C CA . VAL A 1 752 ? -12.367 21.672 27.781 1 91.56 752 VAL A CA 1
ATOM 6023 C C . VAL A 1 752 ? -12.164 22.016 29.25 1 91.56 752 VAL A C 1
ATOM 6025 O O . VAL A 1 752 ? -13.109 21.969 30.047 1 91.56 752 VAL A O 1
ATOM 6028 N N . SER A 1 753 ? -10.945 22.422 29.641 1 88.56 753 SER A N 1
ATOM 6029 C CA . SER A 1 753 ? -10.703 22.859 31 1 88.56 753 SER A CA 1
ATOM 6030 C C . SER A 1 753 ? -11.516 24.109 31.328 1 88.56 753 SER A C 1
ATOM 6032 O O . SER A 1 753 ? -12.023 24.266 32.438 1 88.56 753 SER A O 1
ATOM 6034 N N . LEU A 1 754 ? -11.578 24.984 30.344 1 89.44 754 LEU A N 1
ATOM 6035 C CA . LEU A 1 754 ? -12.375 26.188 30.547 1 89.44 754 LEU A CA 1
ATOM 6036 C C . LEU A 1 754 ? -13.859 25.859 30.625 1 89.44 754 LEU A C 1
ATOM 6038 O O . LEU A 1 754 ? -14.586 26.422 31.453 1 89.44 754 LEU A O 1
ATOM 6042 N N . LEU A 1 755 ? -14.25 24.906 29.75 1 88.88 755 LEU A N 1
ATOM 6043 C CA . LEU A 1 755 ? -15.648 24.484 29.734 1 88.88 755 LEU A CA 1
ATOM 6044 C C . LEU A 1 755 ? -16.031 23.797 31.031 1 88.88 755 LEU A C 1
ATOM 6046 O O . LEU A 1 755 ? -17.156 23.953 31.516 1 88.88 755 LEU A O 1
ATOM 6050 N N . ASP A 1 756 ? -15.164 23.047 31.609 1 85.75 756 ASP A N 1
ATOM 6051 C CA . ASP A 1 756 ? -15.406 22.344 32.844 1 85.75 756 ASP A CA 1
ATOM 6052 C C . ASP A 1 756 ? -15.719 23.312 34 1 85.75 756 ASP A C 1
ATOM 6054 O O . ASP A 1 756 ? -16.609 23.047 34.812 1 85.75 756 ASP A O 1
ATOM 6058 N N . GLU A 1 757 ? -15.078 24.359 33.969 1 80.69 757 GLU A N 1
ATOM 6059 C CA . GLU A 1 757 ? -15.258 25.328 35.031 1 80.69 757 GLU A CA 1
ATOM 6060 C C . GLU A 1 757 ? -16.531 26.141 34.812 1 80.69 757 GLU A C 1
ATOM 6062 O O . GLU A 1 757 ? -17.094 26.688 35.781 1 80.69 757 GLU A O 1
ATOM 6067 N N . MET A 1 758 ? -16.922 26.234 33.562 1 79.5 758 MET A N 1
ATOM 6068 C CA . MET A 1 758 ? -18.094 27.047 33.25 1 79.5 758 MET A CA 1
ATOM 6069 C C . MET A 1 758 ? -19.375 26.25 33.469 1 79.5 758 MET A C 1
ATOM 6071 O O . MET A 1 758 ? -20.422 26.812 33.781 1 79.5 758 MET A O 1
ATOM 6075 N N . ASP A 1 759 ? -19.312 25.016 33.219 1 72.88 759 ASP A N 1
ATOM 6076 C CA . ASP A 1 759 ? -20.516 24.203 33.25 1 72.88 759 ASP A CA 1
ATOM 6077 C C . ASP A 1 759 ? -20.844 23.719 34.656 1 72.88 759 ASP A C 1
ATOM 6079 O O . ASP A 1 759 ? -20.031 23.078 35.281 1 72.88 759 ASP A O 1
ATOM 6083 N N . PRO A 1 760 ? -21.906 24.344 35.25 1 61.44 760 PRO A N 1
ATOM 6084 C CA . PRO A 1 760 ? -22.281 23.922 36.594 1 61.44 760 PRO A CA 1
ATOM 6085 C C . PRO A 1 760 ? -22.547 22.422 36.688 1 61.44 760 PRO A C 1
ATOM 6087 O O . PRO A 1 760 ? -22.906 21.797 35.688 1 61.44 760 PRO A O 1
ATOM 6090 N N . VAL A 1 761 ? -21.969 21.844 37.875 1 57.44 761 VAL A N 1
ATOM 6091 C CA . VAL A 1 761 ? -22.156 20.438 38.219 1 57.44 761 VAL A CA 1
ATOM 6092 C C . VAL A 1 761 ? -23.641 20.156 38.406 1 57.44 761 VAL A C 1
ATOM 6094 O O . VAL A 1 761 ? -24.281 20.75 39.281 1 57.44 761 VAL A O 1
ATOM 6097 N N . GLY A 1 762 ? -24.562 19.906 37.156 1 56.97 762 GLY A N 1
ATOM 6098 C CA . GLY A 1 762 ? -25.953 19.531 37.344 1 56.97 762 GLY A CA 1
ATOM 6099 C C . GLY A 1 762 ? -26.766 19.547 36.062 1 56.97 762 GLY A C 1
ATOM 6100 O O . GLY A 1 762 ? -26.344 20.125 35.062 1 56.97 762 GLY A O 1
ATOM 6101 N N . GLY A 1 763 ? -27.5 18.531 35.688 1 58.28 763 GLY A N 1
ATOM 6102 C CA . GLY A 1 763 ? -28.547 18.359 34.688 1 58.28 763 GLY A CA 1
ATOM 6103 C C . GLY A 1 763 ? -28.266 17.234 33.688 1 58.28 763 GLY A C 1
ATOM 6104 O O . GLY A 1 763 ? -27.109 16.938 33.406 1 58.28 763 GLY A O 1
ATOM 6105 N N . SER A 1 764 ? -29.062 16.469 33.5 1 60 764 SER A N 1
ATOM 6106 C CA . SER A 1 764 ? -29.047 15.281 32.625 1 60 764 SER A CA 1
ATOM 6107 C C . SER A 1 764 ? -28.641 15.641 31.203 1 60 764 SER A C 1
ATOM 6109 O O . SER A 1 764 ? -28.047 14.82 30.5 1 60 764 SER A O 1
ATOM 6111 N N . SER A 1 765 ? -28.734 16.969 30.891 1 63.91 765 SER A N 1
ATOM 6112 C CA . SER A 1 765 ? -28.516 17.359 29.5 1 63.91 765 SER A CA 1
ATOM 6113 C C . SER A 1 765 ? -27.031 17.469 29.188 1 63.91 765 SER A C 1
ATOM 6115 O O . SER A 1 765 ? -26.625 17.297 28.031 1 63.91 765 SER A O 1
ATOM 6117 N N . GLN A 1 766 ? -26.234 17.609 30.203 1 74.12 766 GLN A N 1
ATOM 6118 C CA . GLN A 1 766 ? -24.812 17.828 29.984 1 74.12 766 GLN A CA 1
ATOM 6119 C C . GLN A 1 766 ? -24.047 16.516 29.984 1 74.12 766 GLN A C 1
ATOM 6121 O O . GLN A 1 766 ? -22.891 16.469 29.562 1 74.12 766 GLN A O 1
ATOM 6126 N N . THR A 1 767 ? -24.781 15.508 30.344 1 74.56 767 THR A N 1
ATOM 6127 C CA . THR A 1 767 ? -24.109 14.211 30.422 1 74.56 767 THR A CA 1
ATOM 6128 C C . THR A 1 767 ? -23.641 13.758 29.047 1 74.56 767 THR A C 1
ATOM 6130 O O . THR A 1 767 ? -22.547 13.211 28.906 1 74.56 767 THR A O 1
ATOM 6133 N N . HIS A 1 768 ? -24.391 14.094 28.109 1 73.88 768 HIS A N 1
ATOM 6134 C CA . HIS A 1 768 ? -24.047 13.648 26.766 1 73.88 768 HIS A CA 1
ATOM 6135 C C . HIS A 1 768 ? -22.812 14.391 26.25 1 73.88 768 HIS A C 1
ATOM 6137 O O . HIS A 1 768 ? -21.938 13.797 25.609 1 73.88 768 HIS A O 1
ATOM 6143 N N . SER A 1 769 ? -22.797 15.609 26.516 1 78.81 769 SER A N 1
ATOM 6144 C CA . SER A 1 769 ? -21.672 16.422 26.062 1 78.81 769 SER A CA 1
ATOM 6145 C C . SER A 1 769 ? -20.359 15.945 26.703 1 78.81 769 SER A C 1
ATOM 6147 O O . SER A 1 769 ? -19.344 15.828 26.031 1 78.81 769 SER A O 1
ATOM 6149 N N . TRP A 1 770 ? -20.469 15.57 27.891 1 83.75 770 TRP A N 1
ATOM 6150 C CA . TRP A 1 770 ? -19.25 15.234 28.625 1 83.75 770 TRP A CA 1
ATOM 6151 C C . TRP A 1 770 ? -18.844 13.781 28.359 1 83.75 770 TRP A C 1
ATOM 6153 O O . TRP A 1 770 ? -17.672 13.422 28.484 1 83.75 770 TRP A O 1
ATOM 6163 N N . ARG A 1 771 ? -19.781 13.016 27.953 1 76.94 771 ARG A N 1
ATOM 6164 C CA . ARG A 1 771 ? -19.438 11.672 27.5 1 76.94 771 ARG A CA 1
ATOM 6165 C C . ARG A 1 771 ? -18.625 11.727 26.203 1 76.94 771 ARG A C 1
ATOM 6167 O O . ARG A 1 771 ? -17.734 10.914 26 1 76.94 771 ARG A O 1
ATOM 6174 N N . THR A 1 772 ? -18.984 12.711 25.391 1 78.5 772 THR A N 1
ATOM 6175 C CA . THR A 1 772 ? -18.234 12.898 24.156 1 78.5 772 THR A CA 1
ATOM 6176 C C . THR A 1 772 ? -16.812 13.367 24.438 1 78.5 772 THR A C 1
ATOM 6178 O O . THR A 1 772 ? -15.875 12.977 23.75 1 78.5 772 THR A O 1
ATOM 6181 N N . VAL A 1 773 ? -16.703 14.188 25.422 1 86.19 773 VAL A N 1
ATOM 6182 C CA . VAL A 1 773 ? -15.391 14.664 25.828 1 86.19 773 VAL A CA 1
ATOM 6183 C C . VAL A 1 773 ? -14.578 13.516 26.422 1 86.19 773 VAL A C 1
ATOM 6185 O O . VAL A 1 773 ? -13.375 13.422 26.203 1 86.19 773 VAL A O 1
ATOM 6188 N N . MET A 1 774 ? -15.242 12.664 27.172 1 81.69 774 MET A N 1
ATOM 6189 C CA . MET A 1 774 ? -14.578 11.508 27.781 1 81.69 774 MET A CA 1
ATOM 6190 C C . MET A 1 774 ? -14.047 10.562 26.719 1 81.69 774 MET A C 1
ATOM 6192 O O . MET A 1 774 ? -13.055 9.859 26.938 1 81.69 774 MET A O 1
ATOM 6196 N N . ALA A 1 775 ? -14.617 10.648 25.578 1 77.12 775 ALA A N 1
ATOM 6197 C CA . ALA A 1 775 ? -14.211 9.773 24.484 1 77.12 775 ALA A CA 1
ATOM 6198 C C . ALA A 1 775 ? -13.109 10.422 23.656 1 77.12 775 ALA A C 1
ATOM 6200 O O . ALA A 1 775 ? -12.617 9.82 22.688 1 77.12 775 ALA A O 1
ATOM 6201 N N . ASP A 1 776 ? -12.68 11.609 23.906 1 82.81 776 ASP A N 1
ATOM 6202 C CA . ASP A 1 776 ? -11.617 12.289 23.172 1 82.81 776 ASP A CA 1
ATOM 6203 C C . ASP A 1 776 ? -10.336 11.453 23.172 1 82.81 776 ASP A C 1
ATOM 6205 O O . ASP A 1 776 ? -9.969 10.867 24.188 1 82.81 776 ASP A O 1
ATOM 6209 N N . PRO A 1 777 ? -9.727 11.359 22.094 1 75.06 777 PRO A N 1
ATOM 6210 C CA . PRO A 1 777 ? -8.531 10.523 22 1 75.06 777 PRO A CA 1
ATOM 6211 C C . PRO A 1 777 ? -7.375 11.062 22.844 1 75.06 777 PRO A C 1
ATOM 6213 O O . PRO A 1 777 ? -6.461 10.305 23.188 1 75.06 777 PRO A O 1
ATOM 6216 N N . TYR A 1 778 ? -7.332 12.312 23.125 1 80.88 778 TYR A N 1
ATOM 6217 C CA . TYR A 1 778 ? -6.285 12.898 23.953 1 80.88 778 TYR A CA 1
ATOM 6218 C C . TYR A 1 778 ? -6.562 12.672 25.438 1 80.88 778 TYR A C 1
ATOM 6220 O O . TYR A 1 778 ? -7.566 13.148 25.969 1 80.88 778 TYR A O 1
ATOM 6228 N N . PRO A 1 779 ? -5.777 11.945 26.156 1 76 779 PRO A N 1
ATOM 6229 C CA . PRO A 1 779 ? -6.074 11.445 27.5 1 76 779 PRO A CA 1
ATOM 6230 C C . PRO A 1 779 ? -6.367 12.562 28.484 1 76 779 PRO A C 1
ATOM 6232 O O . PRO A 1 779 ? -7.312 12.461 29.281 1 76 779 PRO A O 1
ATOM 6235 N N . PRO A 1 780 ? -5.621 13.664 28.453 1 79.88 780 PRO A N 1
ATOM 6236 C CA . PRO A 1 780 ? -5.961 14.703 29.422 1 79.88 780 PRO A CA 1
ATOM 6237 C C . PRO A 1 780 ? -7.379 15.242 29.25 1 79.88 780 PRO A C 1
ATOM 6239 O O . PRO A 1 780 ? -8.039 15.578 30.234 1 79.88 780 PRO A O 1
ATOM 6242 N N . VAL A 1 781 ? -7.797 15.305 27.984 1 86.31 781 VAL A N 1
ATOM 6243 C CA . VAL A 1 781 ? -9.148 15.781 27.703 1 86.31 781 VAL A CA 1
ATOM 6244 C C . VAL A 1 781 ? -10.164 14.734 28.156 1 86.31 781 VAL A C 1
ATOM 6246 O O . VAL A 1 781 ? -11.18 15.07 28.766 1 86.31 781 VAL A O 1
ATOM 6249 N N . ALA A 1 782 ? -9.859 13.523 27.875 1 82.25 782 ALA A N 1
ATOM 6250 C CA . ALA A 1 782 ? -10.742 12.43 28.266 1 82.25 782 ALA A CA 1
ATOM 6251 C C . ALA A 1 782 ? -10.883 12.359 29.797 1 82.25 782 ALA A C 1
ATOM 6253 O O . ALA A 1 782 ? -11.953 12.016 30.312 1 82.25 782 ALA A O 1
ATOM 6254 N N . LEU A 1 783 ? -9.836 12.641 30.5 1 81 783 LEU A N 1
ATOM 6255 C CA . LEU A 1 783 ? -9.844 12.586 31.969 1 81 783 LEU A CA 1
ATOM 6256 C C . LEU A 1 783 ? -10.758 13.664 32.531 1 81 783 LEU A C 1
ATOM 6258 O O . LEU A 1 783 ? -11.406 13.445 33.562 1 81 783 LEU A O 1
ATOM 6262 N N . ILE A 1 784 ? -10.773 14.828 31.891 1 85.56 784 ILE A N 1
ATOM 6263 C CA . ILE A 1 784 ? -11.672 15.891 32.344 1 85.56 784 ILE A CA 1
ATOM 6264 C C . ILE A 1 784 ? -13.125 15.445 32.156 1 85.56 784 ILE A C 1
ATOM 6266 O O . ILE A 1 784 ? -13.953 15.664 33.062 1 85.56 784 ILE A O 1
ATOM 6270 N N . GLY A 1 785 ? -13.32 14.828 31.016 1 83.44 785 GLY A N 1
ATOM 6271 C CA . GLY A 1 785 ? -14.656 14.297 30.781 1 83.44 785 GLY A CA 1
ATOM 6272 C C . GLY A 1 785 ? -15.039 13.227 31.797 1 83.44 785 GLY A C 1
ATOM 6273 O O . GLY A 1 785 ? -16.172 13.203 32.281 1 83.44 785 GLY A O 1
ATOM 6274 N N . ALA A 1 786 ? -14.117 12.406 32.156 1 79.25 786 ALA A N 1
ATOM 6275 C CA . ALA A 1 786 ? -14.367 11.344 33.125 1 79.25 786 ALA A CA 1
ATOM 6276 C C . ALA A 1 786 ? -14.641 11.93 34.5 1 79.25 786 ALA A C 1
ATOM 6278 O O . ALA A 1 786 ? -15.531 11.453 35.219 1 79.25 786 ALA A O 1
ATOM 6279 N N . GLN A 1 787 ? -13.875 12.906 34.875 1 80.38 787 GLN A N 1
ATOM 6280 C CA . GLN A 1 787 ? -14.07 13.555 36.156 1 80.38 787 GLN A CA 1
ATOM 6281 C C . GLN A 1 787 ? -15.445 14.203 36.25 1 80.38 787 GLN A C 1
ATOM 6283 O O . GLN A 1 787 ? -16.109 14.117 37.281 1 80.38 787 GLN A O 1
ATOM 6288 N N . LYS A 1 788 ? -15.836 14.766 35.188 1 82.75 788 LYS A N 1
ATOM 6289 C CA . LYS A 1 788 ? -17.125 15.43 35.188 1 82.75 788 LYS A CA 1
ATOM 6290 C C . LYS A 1 788 ? -18.266 14.422 35.281 1 82.75 788 LYS A C 1
ATOM 6292 O O . LYS A 1 788 ? -19.266 14.664 35.938 1 82.75 788 LYS A O 1
ATOM 6297 N N . ILE A 1 789 ? -18.125 13.328 34.594 1 78.56 789 ILE A N 1
ATOM 6298 C CA . ILE A 1 789 ? -19.141 12.289 34.656 1 78.56 789 ILE A CA 1
ATOM 6299 C C . ILE A 1 789 ? -19.25 11.727 36.062 1 78.56 789 ILE A C 1
ATOM 6301 O O . ILE A 1 789 ? -20.359 11.484 36.562 1 78.56 789 ILE A O 1
ATOM 6305 N N . LEU A 1 790 ? -18.141 11.578 36.719 1 76.5 790 LEU A N 1
ATOM 6306 C CA . LEU A 1 790 ? -18.141 11.07 38.094 1 76.5 790 LEU A CA 1
ATOM 6307 C C . LEU A 1 790 ? -18.75 12.086 39.062 1 76.5 790 LEU A C 1
ATOM 6309 O O . LEU A 1 790 ? -19.422 11.719 40 1 76.5 790 LEU A O 1
ATOM 6313 N N . GLN A 1 791 ? -18.469 13.344 38.781 1 77.44 791 GLN A N 1
ATOM 6314 C CA . GLN A 1 791 ? -19.031 14.391 39.625 1 77.44 791 GLN A CA 1
ATOM 6315 C C . GLN A 1 791 ? -20.547 14.477 39.469 1 77.44 791 GLN A C 1
ATOM 6317 O O . GLN A 1 791 ? -21.266 14.773 40.438 1 77.44 791 GLN A O 1
ATOM 6322 N N . MET A 1 792 ? -21 14.266 38.281 1 75.94 792 MET A N 1
ATOM 6323 C CA . MET A 1 792 ? -22.422 14.375 37.969 1 75.94 792 MET A CA 1
ATOM 6324 C C . MET A 1 792 ? -23.188 13.195 38.562 1 75.94 792 MET A C 1
ATOM 6326 O O . MET A 1 792 ? -24.297 13.367 39.094 1 75.94 792 MET A O 1
ATOM 6330 N N . TYR A 1 793 ? -22.812 12.016 38.5 1 69.81 793 TYR A N 1
ATOM 6331 C CA . TYR A 1 793 ? -23.594 10.859 38.906 1 69.81 793 TYR A CA 1
ATOM 6332 C C . TYR A 1 793 ? -23.078 10.266 40.219 1 69.81 793 TYR A C 1
ATOM 6334 O O . TYR A 1 793 ? -23.734 9.438 40.844 1 69.81 793 TYR A O 1
ATOM 6342 N N . GLY A 1 794 ? -22.344 11.008 41 1 60.06 794 GLY A N 1
ATOM 6343 C CA . GLY A 1 794 ? -21.891 10.672 42.344 1 60.06 794 GLY A CA 1
ATOM 6344 C C . GLY A 1 794 ? -21.078 9.391 42.375 1 60.06 794 GLY A C 1
ATOM 6345 O O . GLY A 1 794 ? -21.125 8.586 41.438 1 60.06 794 GLY A O 1
ATOM 6346 N N . ARG A 1 795 ? -20.047 9.211 43.25 1 49.41 795 ARG A N 1
ATOM 6347 C CA . ARG A 1 795 ? -19.438 8 43.781 1 49.41 795 ARG A CA 1
ATOM 6348 C C . ARG A 1 795 ? -20.5 7.027 44.281 1 49.41 795 ARG A C 1
ATOM 6350 O O . ARG A 1 795 ? -20.234 5.832 44.438 1 49.41 795 ARG A O 1
ATOM 6357 N N . THR A 1 796 ? -21.594 7.516 44.531 1 47.62 796 THR A N 1
ATOM 6358 C CA . THR A 1 796 ? -22.625 6.734 45.188 1 47.62 796 THR A CA 1
ATOM 6359 C C . THR A 1 796 ? -23.219 5.699 44.219 1 47.62 796 THR A C 1
ATOM 6361 O O . THR A 1 796 ? -23.609 4.613 44.656 1 47.62 796 THR A O 1
ATOM 6364 N N . SER A 1 797 ? -23.516 6.051 43.094 1 45.69 797 SER A N 1
ATOM 6365 C CA . SER A 1 797 ? -24.047 5.043 42.156 1 45.69 797 SER A CA 1
ATOM 6366 C C . SER A 1 797 ? -23.016 3.938 41.906 1 45.69 797 SER A C 1
ATOM 6368 O O . SER A 1 797 ? -23.391 2.838 41.5 1 45.69 797 SER A O 1
ATOM 6370 N N . TYR A 1 798 ? -21.781 4.23 42 1 45.25 798 TYR A N 1
ATOM 6371 C CA . TYR A 1 798 ? -20.719 3.23 42.031 1 45.25 798 TYR A CA 1
ATOM 6372 C C . TYR A 1 798 ? -20.922 2.262 43.188 1 45.25 798 TYR A C 1
ATOM 6374 O O . TYR A 1 798 ? -20.781 1.047 43.031 1 45.25 798 TYR A O 1
ATOM 6382 N N . ASP A 1 799 ? -21.203 2.746 44.375 1 47.38 799 ASP A N 1
ATOM 6383 C CA . ASP A 1 799 ? -21.422 1.848 45.531 1 47.38 799 ASP A CA 1
ATOM 6384 C C . ASP A 1 799 ? -22.609 0.917 45.25 1 47.38 799 ASP A C 1
ATOM 6386 O O . ASP A 1 799 ? -22.547 -0.271 45.562 1 47.38 799 ASP A O 1
ATOM 6390 N N . ARG A 1 800 ? -23.641 1.251 44.719 1 45.38 800 ARG A N 1
ATOM 6391 C CA . ARG A 1 800 ? -24.797 0.402 44.438 1 45.38 800 ARG A CA 1
ATOM 6392 C C . ARG A 1 800 ? -24.516 -0.556 43.281 1 45.38 800 ARG A C 1
ATOM 6394 O O . ARG A 1 800 ? -25.047 -1.669 43.25 1 45.38 800 ARG A O 1
ATOM 6401 N N . PHE A 1 801 ? -23.797 -0.207 42.281 1 40.72 801 PHE A N 1
ATOM 6402 C CA . PHE A 1 801 ? -23.453 -1.074 41.156 1 40.72 801 PHE A CA 1
ATOM 6403 C C . PHE A 1 801 ? -22.547 -2.215 41.625 1 40.72 801 PHE A C 1
ATOM 6405 O O . PHE A 1 801 ? -22.766 -3.369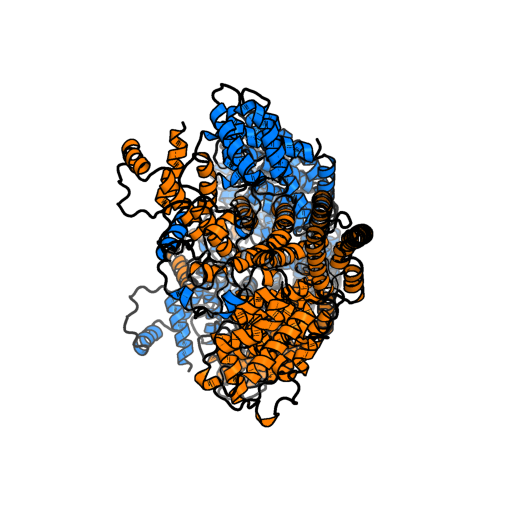 41.25 1 40.72 801 PHE A O 1
ATOM 6412 N N . ASP A 1 802 ? -21.594 -1.845 42.344 1 42.59 802 ASP A N 1
ATOM 6413 C CA . ASP A 1 802 ? -20.828 -2.938 42.938 1 42.59 802 ASP A CA 1
ATOM 6414 C C . ASP A 1 802 ? -21.75 -3.889 43.719 1 42.59 802 ASP A C 1
ATOM 6416 O O . ASP A 1 802 ? -21.531 -5.105 43.719 1 42.59 802 ASP A O 1
ATOM 6420 N N . GLU A 1 803 ? -22.609 -3.34 44.438 1 46.62 803 GLU A N 1
ATOM 6421 C CA . GLU A 1 803 ? -23.547 -4.203 45.125 1 46.62 803 GLU A CA 1
ATOM 6422 C C . GLU A 1 803 ? -24.406 -4.996 44.156 1 46.62 803 GLU A C 1
ATOM 6424 O O . GLU A 1 803 ? -24.688 -6.176 44.375 1 46.62 803 GLU A O 1
ATOM 6429 N N . ALA A 1 804 ? -25.016 -4.477 43.156 1 37.5 804 ALA A N 1
ATOM 6430 C CA . ALA A 1 804 ? -25.969 -5.16 42.281 1 37.5 804 ALA A CA 1
ATOM 6431 C C . ALA A 1 804 ? -25.266 -6.172 41.406 1 37.5 804 ALA A C 1
ATOM 6433 O O . ALA A 1 804 ? -25.828 -7.211 41.062 1 37.5 804 ALA A O 1
ATOM 6434 N N . MET A 1 805 ? -24.203 -5.855 40.719 1 39.94 805 MET A N 1
ATOM 6435 C CA . MET A 1 805 ? -23.578 -6.875 39.875 1 39.94 805 MET A CA 1
ATOM 6436 C C . MET A 1 805 ? -22.828 -7.895 40.719 1 39.94 805 MET A C 1
ATOM 6438 O O . MET A 1 805 ? -22.156 -8.781 40.188 1 39.94 805 MET A O 1
ATOM 6442 N N . SER A 1 806 ? -23.219 -8.164 41.781 1 39.53 806 SER A N 1
ATOM 6443 C CA . SER A 1 806 ? -22.672 -9.188 42.656 1 39.53 806 SER A CA 1
ATOM 6444 C C . SER A 1 806 ? -21.25 -9.57 42.25 1 39.53 806 SER A C 1
ATOM 6446 O O . SER A 1 806 ? -20.906 -10.758 42.219 1 39.53 806 SER A O 1
ATOM 6448 N N . ILE A 1 807 ? -20.703 -8.898 41.344 1 37.81 807 ILE A N 1
ATOM 6449 C CA . ILE A 1 807 ? -19.344 -9.312 40.969 1 37.81 807 ILE A CA 1
ATOM 6450 C C . ILE A 1 807 ? -18.453 -9.297 42.219 1 37.81 807 ILE A C 1
ATOM 6452 O O . ILE A 1 807 ? -18.344 -8.273 42.906 1 37.81 807 ILE A O 1
ATOM 6456 N N . PRO A 1 808 ? -18.344 -10.492 42.844 1 37.16 808 PRO A N 1
ATOM 6457 C CA . PRO A 1 808 ? -17.531 -10.672 44.031 1 37.16 808 PRO A CA 1
ATOM 6458 C C . PRO A 1 808 ? -16.281 -9.789 44.062 1 37.16 808 PRO A C 1
ATOM 6460 O O . PRO A 1 808 ? -15.695 -9.562 45.125 1 37.16 808 PRO A O 1
ATOM 6463 N N . GLN A 1 809 ? -15.414 -9.945 42.969 1 33.19 809 GLN A N 1
ATOM 6464 C CA . GLN A 1 809 ? -14.094 -9.375 43.219 1 33.19 809 GLN A CA 1
ATOM 6465 C C . GLN A 1 809 ? -14.164 -7.852 43.312 1 33.19 809 GLN A C 1
ATOM 6467 O O . GLN A 1 809 ? -14.547 -7.184 42.344 1 33.19 809 GLN A O 1
ATOM 6472 N N . LYS A 1 810 ? -14.477 -7.305 44.438 1 35 810 LYS A N 1
ATOM 6473 C CA . LYS A 1 810 ? -14.164 -5.949 44.875 1 35 810 LYS A CA 1
ATOM 6474 C C . LYS A 1 810 ? -12.984 -5.375 44.094 1 35 810 LYS A C 1
ATOM 6476 O O . LYS A 1 810 ? -11.875 -5.914 44.156 1 35 810 LYS A O 1
ATOM 6481 N N . SER A 1 811 ? -13.242 -4.949 42.938 1 33.94 811 SER A N 1
ATOM 6482 C CA . SER A 1 811 ? -12.109 -4.344 42.25 1 33.94 811 SER A CA 1
ATOM 6483 C C . SER A 1 811 ? -11.211 -3.59 43.219 1 33.94 811 SER A C 1
ATOM 6485 O O . SER A 1 811 ? -11.703 -2.885 44.094 1 33.94 811 SER A O 1
ATOM 6487 N N . GLU A 1 812 ? -10.102 -4.062 43.594 1 36.41 812 GLU A N 1
ATOM 6488 C CA . GLU A 1 812 ? -9.156 -3.447 44.531 1 36.41 812 GLU A CA 1
ATOM 6489 C C . GLU A 1 812 ? -9.227 -1.925 44.469 1 36.41 812 GLU A C 1
ATOM 6491 O O . GLU A 1 812 ? -9.477 -1.356 43.406 1 36.41 812 GLU A O 1
ATOM 6496 N N . LYS A 1 813 ? -9.383 -1.08 45.562 1 42.5 813 LYS A N 1
ATOM 6497 C CA . LYS A 1 813 ? -9.281 0.318 45.969 1 42.5 813 LYS A CA 1
ATOM 6498 C C . LYS A 1 813 ? -8.531 1.146 44.938 1 42.5 813 LYS A C 1
ATOM 6500 O O . LYS A 1 813 ? -8.406 2.365 45.094 1 42.5 813 LYS A O 1
ATOM 6505 N N . GLY A 1 814 ? -7.957 0.655 43.75 1 47 814 GLY A N 1
ATOM 6506 C CA . GLY A 1 814 ? -6.961 1.312 42.906 1 47 814 GLY A CA 1
ATOM 6507 C C . GLY A 1 814 ? -7.449 1.583 41.5 1 47 814 GLY A C 1
ATOM 6508 O O . GLY A 1 814 ? -6.656 1.612 40.562 1 47 814 GLY A O 1
ATOM 6509 N N . ASP A 1 815 ? -8.578 1.67 41.062 1 56.22 815 ASP A N 1
ATOM 6510 C CA . ASP A 1 815 ? -8.961 1.921 39.688 1 56.22 815 ASP A CA 1
ATOM 6511 C C . ASP A 1 815 ? -8.719 3.379 39.312 1 56.22 815 ASP A C 1
ATOM 6513 O O . ASP A 1 815 ? -8.875 4.277 40.125 1 56.22 815 ASP A O 1
ATOM 6517 N N . SER A 1 816 ? -8.258 3.504 38.031 1 66.75 816 SER A N 1
ATOM 6518 C CA . SER A 1 816 ? -7.969 4.84 37.531 1 66.75 816 SER A CA 1
ATOM 6519 C C . SER A 1 816 ? -9.25 5.637 37.312 1 66.75 816 SER A C 1
ATOM 6521 O O . SER A 1 816 ? -10.336 5.062 37.188 1 66.75 816 SER A O 1
ATOM 6523 N N . LEU A 1 817 ? -9.336 6.879 37.625 1 70.19 817 LEU A N 1
ATOM 6524 C CA . LEU A 1 817 ? -10.453 7.812 37.438 1 70.19 817 LEU A CA 1
ATOM 6525 C C . LEU A 1 817 ? -11.195 7.555 36.156 1 70.19 817 LEU A C 1
ATOM 6527 O O . LEU A 1 817 ? -12.43 7.555 36.125 1 70.19 817 LEU A O 1
ATOM 6531 N N . TYR A 1 818 ? -10.555 7.246 35.156 1 76.5 818 TYR A N 1
ATOM 6532 C CA . TYR A 1 818 ? -11.164 7.051 33.844 1 76.5 818 TYR A CA 1
ATOM 6533 C C . TYR A 1 818 ? -11.961 5.75 33.812 1 76.5 818 TYR A C 1
ATOM 6535 O O . TYR A 1 818 ? -13.078 5.711 33.281 1 76.5 818 TYR A O 1
ATOM 6543 N N . ALA A 1 819 ? -11.375 4.648 34.312 1 71.31 819 ALA A N 1
ATOM 6544 C CA . ALA A 1 819 ? -12.062 3.357 34.312 1 71.31 819 ALA A CA 1
ATOM 6545 C C . ALA A 1 819 ? -13.359 3.424 35.125 1 71.31 819 ALA A C 1
ATOM 6547 O O . ALA A 1 819 ? -14.367 2.844 34.719 1 71.31 819 ALA A O 1
ATOM 6548 N N . LEU A 1 820 ? -13.297 4.137 36.188 1 70.75 820 LEU A N 1
ATOM 6549 C CA . LEU A 1 820 ? -14.484 4.32 37.031 1 70.75 820 LEU A CA 1
ATOM 6550 C C . LEU A 1 820 ? -15.57 5.086 36.281 1 70.75 820 LEU A C 1
ATOM 6552 O O . LEU A 1 820 ? -16.75 4.738 36.375 1 70.75 820 LEU A O 1
ATOM 6556 N N . ALA A 1 821 ? -15.102 6.039 35.562 1 74.38 821 ALA A N 1
ATOM 6557 C CA . ALA A 1 821 ? -16.047 6.863 34.812 1 74.38 821 ALA A CA 1
ATOM 6558 C C . ALA A 1 821 ? -16.734 6.055 33.719 1 74.38 821 ALA A C 1
ATOM 6560 O O . ALA A 1 821 ? -17.922 6.23 33.438 1 74.38 821 ALA A O 1
ATOM 6561 N N . VAL A 1 822 ? -15.977 5.223 33.094 1 73.19 822 VAL A N 1
ATOM 6562 C CA . VAL A 1 822 ? -16.531 4.395 32.031 1 73.19 822 VAL A CA 1
ATOM 6563 C C . VAL A 1 822 ? -17.594 3.453 32.594 1 73.19 822 VAL A C 1
ATOM 6565 O O . VAL A 1 822 ? -18.641 3.258 32 1 73.19 822 VAL A O 1
ATOM 6568 N N . LYS A 1 823 ? -17.344 2.938 33.781 1 66.94 823 LYS A N 1
ATOM 6569 C CA . LYS A 1 823 ? -18.281 2.045 34.438 1 66.94 823 LYS A CA 1
ATOM 6570 C C . LYS A 1 823 ? -19.562 2.787 34.844 1 66.94 823 LYS A C 1
ATOM 6572 O O . LYS A 1 823 ? -20.672 2.275 34.656 1 66.94 823 LYS A O 1
ATOM 6577 N N . VAL A 1 824 ? -19.422 3.922 35.344 1 68 824 VAL A N 1
ATOM 6578 C CA . VAL A 1 824 ? -20.547 4.742 35.75 1 68 824 VAL A CA 1
ATOM 6579 C C . VAL A 1 824 ? -21.375 5.129 34.531 1 68 824 VAL A C 1
ATOM 6581 O O . VAL A 1 824 ? -22.609 5.109 34.562 1 68 824 VAL A O 1
ATOM 6584 N N . ALA A 1 825 ? -20.688 5.469 33.531 1 68.69 825 ALA A N 1
ATOM 6585 C CA . ALA A 1 825 ? -21.375 5.867 32.312 1 68.69 825 ALA A CA 1
ATOM 6586 C C . ALA A 1 825 ? -22.203 4.719 31.75 1 68.69 825 ALA A C 1
ATOM 6588 O O . ALA A 1 825 ? -23.312 4.934 31.234 1 68.69 825 ALA A O 1
ATOM 6589 N N . HIS A 1 826 ? -21.719 3.52 31.906 1 66.12 826 HIS A N 1
ATOM 6590 C CA . HIS A 1 826 ? -22.453 2.348 31.438 1 66.12 826 HIS A CA 1
ATOM 6591 C C . HIS A 1 826 ? -23.672 2.068 32.312 1 66.12 826 HIS A C 1
ATOM 6593 O O . HIS A 1 826 ? -24.719 1.646 31.828 1 66.12 826 HIS A O 1
ATOM 6599 N N . LEU A 1 827 ? -23.516 2.334 33.594 1 60.28 827 LEU A N 1
ATOM 6600 C CA . LEU A 1 827 ? -24.594 2.104 34.531 1 60.28 827 LEU A CA 1
ATOM 6601 C C . LEU A 1 827 ? -25.734 3.078 34.312 1 60.28 827 LEU A C 1
ATOM 6603 O O . LEU A 1 827 ? -26.906 2.709 34.469 1 60.28 827 LEU A O 1
ATOM 6607 N N . ILE A 1 828 ? -25.328 4.242 34.062 1 59.12 828 ILE A N 1
ATOM 6608 C CA . ILE A 1 828 ? -26.344 5.266 33.812 1 59.12 828 ILE A CA 1
ATOM 6609 C C . ILE A 1 828 ? -27.203 4.875 32.625 1 59.12 828 ILE A C 1
ATOM 6611 O O . ILE A 1 828 ? -28.422 5.086 32.625 1 59.12 828 ILE A O 1
ATOM 6615 N N . GLU A 1 829 ? -26.547 4.285 31.812 1 56.84 829 GLU A N 1
ATOM 6616 C CA . GLU A 1 829 ? -27.281 3.887 30.625 1 56.84 829 GLU A CA 1
ATOM 6617 C C . GLU A 1 829 ? -28.203 2.701 30.891 1 56.84 829 GLU A C 1
ATOM 6619 O O . GLU A 1 829 ? -29.281 2.596 30.312 1 56.84 829 GLU A O 1
ATOM 6624 N N . SER A 1 830 ? -27.75 1.833 31.875 1 50.25 830 SER A N 1
ATOM 6625 C CA . SER A 1 830 ? -28.578 0.689 32.219 1 50.25 830 SER A CA 1
ATOM 6626 C C . SER A 1 830 ? -29.766 1.113 33.094 1 50.25 830 SER A C 1
ATOM 6628 O O . SER A 1 830 ? -30.828 0.492 33.062 1 50.25 830 SER A O 1
ATOM 6630 N N . ARG A 1 831 ? -29.797 2.045 34 1 44.38 831 ARG A N 1
ATOM 6631 C CA . ARG A 1 831 ? -30.906 2.404 34.875 1 44.38 831 ARG A CA 1
ATOM 6632 C C . ARG A 1 831 ? -31.969 3.18 34.125 1 44.38 831 ARG A C 1
ATOM 6634 O O . ARG A 1 831 ? -33.094 3.379 34.625 1 44.38 831 ARG A O 1
ATOM 6641 N N . LYS A 1 832 ? -31.594 3.893 33.25 1 43.81 832 LYS A N 1
ATOM 6642 C CA . LYS A 1 832 ? -32.719 4.508 32.562 1 43.81 832 LYS A CA 1
ATOM 6643 C C . LYS A 1 832 ? -33.562 3.457 31.844 1 43.81 832 LYS A C 1
ATOM 6645 O O . LYS A 1 832 ? -34.562 3.783 31.234 1 43.81 832 LYS A O 1
ATOM 6650 N N . ASP A 1 833 ? -33.219 2.221 31.875 1 36.16 833 ASP A N 1
ATOM 6651 C CA . ASP A 1 833 ? -34.156 1.15 31.594 1 36.16 833 ASP A CA 1
ATOM 6652 C C . ASP A 1 833 ? -34.938 0.762 32.844 1 36.16 833 ASP A C 1
ATOM 6654 O O . ASP A 1 833 ? -34.344 0.583 33.906 1 36.16 833 ASP A O 1
ATOM 6658 N N . MET B 1 1 ? -34.25 10.508 -6.152 1 30.92 1 MET B N 1
ATOM 6659 C CA . MET B 1 1 ? -34.25 11.188 -4.863 1 30.92 1 MET B CA 1
ATOM 6660 C C . MET B 1 1 ? -33.094 12.211 -4.793 1 30.92 1 MET B C 1
ATOM 6662 O O . MET B 1 1 ? -31.969 11.914 -5.176 1 30.92 1 MET B O 1
ATOM 6666 N N . LYS B 1 2 ? -33.344 13.398 -4.59 1 46.88 2 LYS B N 1
ATOM 6667 C CA . LYS B 1 2 ? -32.375 14.477 -4.547 1 46.88 2 LYS B CA 1
ATOM 6668 C C . LYS B 1 2 ? -31.375 14.266 -3.402 1 46.88 2 LYS B C 1
ATOM 6670 O O . LYS B 1 2 ? -31.734 13.727 -2.352 1 46.88 2 LYS B O 1
ATOM 6675 N N . SER B 1 3 ? -30.141 14.57 -3.787 1 54.25 3 SER B N 1
ATOM 6676 C CA . SER B 1 3 ? -29.078 14.328 -2.799 1 54.25 3 SER B CA 1
ATOM 6677 C C . SER B 1 3 ? -29.438 14.961 -1.457 1 54.25 3 SER B C 1
ATOM 6679 O O . SER B 1 3 ? -29.188 14.375 -0.403 1 54.25 3 SER B O 1
ATOM 6681 N N . SER B 1 4 ? -30.109 16.078 -1.569 1 63.91 4 SER B N 1
ATOM 6682 C CA . SER B 1 4 ? -30.484 16.781 -0.354 1 63.91 4 SER B CA 1
ATOM 6683 C C . SER B 1 4 ? -31.594 16.047 0.394 1 63.91 4 SER B C 1
ATOM 6685 O O . SER B 1 4 ? -31.594 16 1.626 1 63.91 4 SER B O 1
ATOM 6687 N N . GLU B 1 5 ? -32.5 15.414 -0.357 1 64.81 5 GLU B N 1
ATOM 6688 C CA . GLU B 1 5 ? -33.594 14.703 0.275 1 64.81 5 GLU B CA 1
ATOM 6689 C C . GLU B 1 5 ? -33.125 13.422 0.957 1 64.81 5 GLU B C 1
ATOM 6691 O O . GLU B 1 5 ? -33.594 13.078 2.047 1 64.81 5 GLU B O 1
ATOM 6696 N N . VAL B 1 6 ? -32.219 12.898 0.293 1 61.19 6 VAL B N 1
ATOM 6697 C CA . VAL B 1 6 ? -31.672 11.672 0.869 1 61.19 6 VAL B CA 1
ATOM 6698 C C . VAL B 1 6 ? -30.938 12 2.168 1 61.19 6 VAL B C 1
ATOM 6700 O O . VAL B 1 6 ? -31.031 11.25 3.145 1 61.19 6 VAL B O 1
ATOM 6703 N N . GLN B 1 7 ? -30.266 13.141 2.156 1 71.12 7 GLN B N 1
ATOM 6704 C CA . GLN B 1 7 ? -29.547 13.562 3.357 1 71.12 7 GLN B CA 1
ATOM 6705 C C . GLN B 1 7 ? -30.516 13.844 4.5 1 71.12 7 GLN B C 1
ATOM 6707 O O . GLN B 1 7 ? -30.281 13.414 5.633 1 71.12 7 GLN B O 1
ATOM 6712 N N . GLU B 1 8 ? -31.625 14.391 4.129 1 79.56 8 GLU B N 1
ATOM 6713 C CA . GLU B 1 8 ? -32.594 14.734 5.148 1 79.56 8 GLU B CA 1
ATOM 6714 C C . GLU B 1 8 ? -33.25 13.484 5.723 1 79.56 8 GLU B C 1
ATOM 6716 O O . GLU B 1 8 ? -33.469 13.383 6.934 1 79.56 8 GLU B O 1
ATOM 6721 N N . ASP B 1 9 ? -33.594 12.57 4.832 1 73.44 9 ASP B N 1
ATOM 6722 C CA . ASP B 1 9 ? -34.219 11.336 5.297 1 73.44 9 ASP B CA 1
ATOM 6723 C C . ASP B 1 9 ? -33.25 10.523 6.168 1 73.44 9 ASP B C 1
ATOM 6725 O O . ASP B 1 9 ? -33.688 9.906 7.152 1 73.44 9 ASP B O 1
ATOM 6729 N N . SER B 1 10 ? -32.031 10.586 5.789 1 72.5 10 SER B N 1
ATOM 6730 C CA . SER B 1 10 ? -31.031 9.875 6.582 1 72.5 10 SER B CA 1
ATOM 6731 C C . SER B 1 10 ? -30.875 10.492 7.973 1 72.5 10 SER B C 1
ATOM 6733 O O . SER B 1 10 ? -30.75 9.773 8.969 1 72.5 10 SER B O 1
ATOM 6735 N N . ILE B 1 11 ? -30.906 11.789 7.984 1 82.56 11 ILE B N 1
ATOM 6736 C CA . ILE B 1 11 ? -30.781 12.5 9.25 1 82.56 11 ILE B CA 1
ATOM 6737 C C . ILE B 1 11 ? -32.031 12.242 10.109 1 82.56 11 ILE B C 1
ATOM 6739 O O . ILE B 1 11 ? -31.906 11.984 11.312 1 82.56 11 ILE B O 1
ATOM 6743 N N . ARG B 1 12 ? -33.25 12.18 9.484 1 80.88 12 ARG B N 1
ATOM 6744 C CA . ARG B 1 12 ? -34.469 11.906 10.227 1 80.88 12 ARG B CA 1
ATOM 6745 C C . ARG B 1 12 ? -34.469 10.508 10.82 1 80.88 12 ARG B C 1
ATOM 6747 O O . ARG B 1 12 ? -34.844 10.305 11.977 1 80.88 12 ARG B O 1
ATOM 6754 N N . ALA B 1 13 ? -33.969 9.68 9.992 1 73 13 ALA B N 1
ATOM 6755 C CA . ALA B 1 13 ? -33.875 8.305 10.461 1 73 13 ALA B CA 1
ATOM 6756 C C . ALA B 1 13 ? -32.906 8.188 11.641 1 73 13 ALA B C 1
ATOM 6758 O O . ALA B 1 13 ? -33.188 7.465 12.602 1 73 13 ALA B O 1
ATOM 6759 N N . ALA B 1 14 ? -31.75 8.906 11.578 1 76.69 14 ALA B N 1
ATOM 6760 C CA . ALA B 1 14 ? -30.75 8.859 12.648 1 76.69 14 ALA B CA 1
ATOM 6761 C C . ALA B 1 14 ? -31.297 9.445 13.945 1 76.69 14 ALA B C 1
ATOM 6763 O O . ALA B 1 14 ? -31.016 8.938 15.031 1 76.69 14 ALA B O 1
ATOM 6764 N N . ILE B 1 15 ? -32.125 10.438 13.797 1 81.94 15 ILE B N 1
ATOM 6765 C CA . ILE B 1 15 ? -32.719 11.086 14.961 1 81.94 15 ILE B CA 1
ATOM 6766 C C . ILE B 1 15 ? -33.719 10.125 15.625 1 81.94 15 ILE B C 1
ATOM 6768 O O . ILE B 1 15 ? -33.688 9.953 16.844 1 81.94 15 ILE B O 1
ATOM 6772 N N . VAL B 1 16 ? -34.594 9.461 14.773 1 76.69 16 VAL B N 1
ATOM 6773 C CA . VAL B 1 16 ? -35.594 8.555 15.305 1 76.69 16 VAL B CA 1
ATOM 6774 C C . VAL B 1 16 ? -34.938 7.359 15.977 1 76.69 16 VAL B C 1
ATOM 6776 O O . VAL B 1 16 ? -35.375 6.902 17.031 1 76.69 16 VAL B O 1
ATOM 6779 N N . MET B 1 17 ? -33.875 6.945 15.352 1 69.56 17 MET B N 1
ATOM 6780 C CA . MET B 1 17 ? -33.156 5.812 15.922 1 69.56 17 MET B CA 1
ATOM 6781 C C . MET B 1 17 ? -32.594 6.168 17.281 1 69.56 17 MET B C 1
ATOM 6783 O O . MET B 1 17 ? -32.594 5.344 18.203 1 69.56 17 MET B O 1
ATOM 6787 N N . GLU B 1 18 ? -31.984 7.449 17.359 1 73.56 18 GLU B N 1
ATOM 6788 C CA . GLU B 1 18 ? -31.406 7.891 18.625 1 73.56 18 GLU B CA 1
ATOM 6789 C C . GLU B 1 18 ? -32.5 8.047 19.703 1 73.56 18 GLU B C 1
ATOM 6791 O O . GLU B 1 18 ? -32.219 7.844 20.891 1 73.56 18 GLU B O 1
ATOM 6796 N N . CYS B 1 19 ? -33.656 8.328 19.25 1 70.06 19 CYS B N 1
ATOM 6797 C CA . CYS B 1 19 ? -34.75 8.484 20.203 1 70.06 19 CYS B CA 1
ATOM 6798 C C . CYS B 1 19 ? -35.219 7.125 20.719 1 70.06 19 CYS B C 1
ATOM 6800 O O . CYS B 1 19 ? -35.656 7.008 21.859 1 70.06 19 CYS B O 1
ATOM 6802 N N . VAL B 1 20 ? -35.062 6.109 19.734 1 58.66 20 VAL B N 1
ATOM 6803 C CA . VAL B 1 20 ? -35.5 4.773 20.141 1 58.66 20 VAL B CA 1
ATOM 6804 C C . VAL B 1 20 ? -34.375 4.105 20.953 1 58.66 20 VAL B C 1
ATOM 6806 O O . VAL B 1 20 ? -34.656 3.422 21.938 1 58.66 20 VAL B O 1
ATOM 6809 N N . LYS B 1 21 ? -33.031 4.184 20.359 1 53.34 21 LYS B N 1
ATOM 6810 C CA . LYS B 1 21 ? -31.891 3.494 20.953 1 53.34 21 LYS B CA 1
ATOM 6811 C C . LYS B 1 21 ? -31.562 4.051 22.328 1 53.34 21 LYS B C 1
ATOM 6813 O O . LYS B 1 21 ? -30.719 3.502 23.047 1 53.34 21 LYS B O 1
ATOM 6818 N N . ASN B 1 22 ? -31.734 5.176 22.656 1 45.47 22 ASN B N 1
ATOM 6819 C CA . ASN B 1 22 ? -31.328 5.555 24 1 45.47 22 ASN B CA 1
ATOM 6820 C C . ASN B 1 22 ? -31.578 4.434 25 1 45.47 22 ASN B C 1
ATOM 6822 O O . ASN B 1 22 ? -31.438 4.629 26.219 1 45.47 22 ASN B O 1
ATOM 6826 N N . LYS B 1 23 ? -32.031 3.26 24.5 1 39.5 23 LYS B N 1
ATOM 6827 C CA . LYS B 1 23 ? -32.125 2.17 25.469 1 39.5 23 LYS B CA 1
ATOM 6828 C C . LYS B 1 23 ? -30.797 1.448 25.641 1 39.5 23 LYS B C 1
ATOM 6830 O O . LYS B 1 23 ? -30.438 1.031 26.75 1 39.5 23 LYS B O 1
ATOM 6835 N N . SER B 1 24 ? -30.266 0.621 24.578 1 37.06 24 SER B N 1
ATOM 6836 C CA . SER B 1 24 ? -29.172 -0.298 24.875 1 37.06 24 SER B CA 1
ATOM 6837 C C . SER B 1 24 ? -27.828 0.401 24.781 1 37.06 24 SER B C 1
ATOM 6839 O O . SER B 1 24 ? -27.578 1.174 23.844 1 37.06 24 SER B O 1
ATOM 6841 N N . SER B 1 25 ? -26.984 0.51 25.812 1 37.59 25 SER B N 1
ATOM 6842 C CA . SER B 1 25 ? -25.766 1.109 26.328 1 37.59 25 SER B CA 1
ATOM 6843 C C . SER B 1 25 ? -24.594 0.895 25.375 1 37.59 25 SER B C 1
ATOM 6845 O O . SER B 1 25 ? -23.562 1.543 25.5 1 37.59 25 SER B O 1
ATOM 6847 N N . ASP B 1 26 ? -24.5 -0.214 24.688 1 37.38 26 ASP B N 1
ATOM 6848 C CA . ASP B 1 26 ? -23.172 -0.664 24.266 1 37.38 26 ASP B CA 1
ATOM 6849 C C . ASP B 1 26 ? -22.656 0.168 23.078 1 37.38 26 ASP B C 1
ATOM 6851 O O . ASP B 1 26 ? -21.578 -0.1 22.547 1 37.38 26 ASP B O 1
ATOM 6855 N N . VAL B 1 27 ? -23.5 0.831 22.312 1 40.28 27 VAL B N 1
ATOM 6856 C CA . VAL B 1 27 ? -22.984 1.266 21.016 1 40.28 27 VAL B CA 1
ATOM 6857 C C . VAL B 1 27 ? -22.297 2.621 21.172 1 40.28 27 VAL B C 1
ATOM 6859 O O . VAL B 1 27 ? -22.875 3.57 21.688 1 40.28 27 VAL B O 1
ATOM 6862 N N . ALA B 1 28 ? -21.047 2.738 21 1 44.44 28 ALA B N 1
ATOM 6863 C CA . ALA B 1 28 ? -20.062 3.822 21 1 44.44 28 ALA B CA 1
ATOM 6864 C C . ALA B 1 28 ? -20.641 5.082 20.359 1 44.44 28 ALA B C 1
ATOM 6866 O O . ALA B 1 28 ? -20.984 5.082 19.172 1 44.44 28 ALA B O 1
ATOM 6867 N N . TYR B 1 29 ? -21.25 6.031 21.078 1 46.12 29 TYR B N 1
ATOM 6868 C CA . TYR B 1 29 ? -21.844 7.336 20.781 1 46.12 29 TYR B CA 1
ATOM 6869 C C . TYR B 1 29 ? -21.141 7.992 19.594 1 46.12 29 TYR B C 1
ATOM 6871 O O . TYR B 1 29 ? -21.797 8.578 18.734 1 46.12 29 TYR B O 1
ATOM 6879 N N . GLN B 1 30 ? -19.875 7.898 19.578 1 47.75 30 GLN B N 1
ATOM 6880 C CA . GLN B 1 30 ? -19.094 8.633 18.594 1 47.75 30 GLN B CA 1
ATOM 6881 C C . GLN B 1 30 ? -19.25 8.031 17.203 1 47.75 30 GLN B C 1
ATOM 6883 O O . GLN B 1 30 ? -18.984 8.695 16.203 1 47.75 30 GLN B O 1
ATOM 6888 N N . SER B 1 31 ? -19.844 6.746 17.234 1 49.56 31 SER B N 1
ATOM 6889 C CA . SER B 1 31 ? -19.938 6.09 15.938 1 49.56 31 SER B CA 1
ATOM 6890 C C . SER B 1 31 ? -21.328 6.215 15.359 1 49.56 31 SER B C 1
ATOM 6892 O O . SER B 1 31 ? -21.609 5.707 14.266 1 49.56 31 SER B O 1
ATOM 6894 N N . SER B 1 32 ? -22.297 7 16.047 1 63.25 32 SER B N 1
ATOM 6895 C CA . SER B 1 32 ? -23.656 7.117 15.508 1 63.25 32 SER B CA 1
ATOM 6896 C C . SER B 1 32 ? -23.703 8.117 14.359 1 63.25 32 SER B C 1
ATOM 6898 O O . SER B 1 32 ? -22.906 9.047 14.297 1 63.25 32 SER B O 1
ATOM 6900 N N . VAL B 1 33 ? -24.531 7.758 13.344 1 68.44 33 VAL B N 1
ATOM 6901 C CA . VAL B 1 33 ? -24.734 8.594 12.172 1 68.44 33 VAL B CA 1
ATOM 6902 C C . VAL B 1 33 ? -25.125 10.008 12.602 1 68.44 33 VAL B C 1
ATOM 6904 O O . VAL B 1 33 ? -24.703 10.992 11.992 1 68.44 33 VAL B O 1
ATOM 6907 N N . LEU B 1 34 ? -25.844 10.102 13.734 1 77.5 34 LEU B N 1
ATOM 6908 C CA . LEU B 1 34 ? -26.281 11.414 14.203 1 77.5 34 LEU B CA 1
ATOM 6909 C C . LEU B 1 34 ? -25.109 12.234 14.719 1 77.5 34 LEU B C 1
ATOM 6911 O O . LEU B 1 34 ? -25 13.422 14.422 1 77.5 34 LEU B O 1
ATOM 6915 N N . TYR B 1 35 ? -24.219 11.539 15.359 1 76.44 35 TYR B N 1
ATOM 6916 C CA . TYR B 1 35 ? -23.062 12.242 15.898 1 76.44 35 TYR B CA 1
ATOM 6917 C C . TYR B 1 35 ? -22.172 12.766 14.773 1 76.44 35 TYR B C 1
ATOM 6919 O O . TYR B 1 35 ? -21.672 13.891 14.844 1 76.44 35 TYR B O 1
ATOM 6927 N N . GLN B 1 36 ? -22.062 12.039 13.766 1 75.25 36 GLN B N 1
ATOM 6928 C CA . GLN B 1 36 ? -21.234 12.461 12.633 1 75.25 36 GLN B CA 1
ATOM 6929 C C . GLN B 1 36 ? -21.859 13.648 11.906 1 75.25 36 GLN B C 1
ATOM 6931 O O . GLN B 1 36 ? -21.156 14.57 11.492 1 75.25 36 GLN B O 1
ATOM 6936 N N . ARG B 1 37 ? -23.219 13.57 11.844 1 82.19 37 ARG B N 1
ATOM 6937 C CA . ARG B 1 37 ? -23.922 14.648 11.156 1 82.19 37 ARG B CA 1
ATOM 6938 C C . ARG B 1 37 ? -23.922 15.922 12 1 82.19 37 ARG B C 1
ATOM 6940 O O . ARG B 1 37 ? -23.906 17.031 11.453 1 82.19 37 ARG B O 1
ATOM 6947 N N . LEU B 1 38 ? -23.781 15.734 13.32 1 84.12 38 LEU B N 1
ATOM 6948 C CA . LEU B 1 38 ? -23.734 16.891 14.211 1 84.12 38 LEU B CA 1
ATOM 6949 C C . LEU B 1 38 ? -22.328 17.484 14.234 1 84.12 38 LEU B C 1
ATOM 6951 O O . LEU B 1 38 ? -22.172 18.703 14.414 1 84.12 38 LEU B O 1
ATOM 6955 N N . THR B 1 39 ? -21.391 16.719 14.016 1 77.69 39 THR B N 1
ATOM 6956 C CA . THR B 1 39 ? -20 17.172 14.078 1 77.69 39 THR B CA 1
ATOM 6957 C C . THR B 1 39 ? -19.641 17.969 12.82 1 77.69 39 THR B C 1
ATOM 6959 O O . THR B 1 39 ? -18.828 18.875 12.867 1 77.69 39 THR B O 1
ATOM 6962 N N . SER B 1 40 ? -20.359 17.641 11.773 1 76.81 40 SER B N 1
ATOM 6963 C CA . SER B 1 40 ? -20.094 18.359 10.531 1 76.81 40 SER B CA 1
ATOM 6964 C C . SER B 1 40 ? -20.891 19.672 10.484 1 76.81 40 SER B C 1
ATOM 6966 O O . SER B 1 40 ? -22.109 19.672 10.656 1 76.81 40 SER B O 1
ATOM 6968 N N . PRO B 1 41 ? -20.172 20.75 10.281 1 77.12 41 PRO B N 1
ATOM 6969 C CA . PRO B 1 41 ? -20.875 22.031 10.219 1 77.12 41 PRO B CA 1
ATOM 6970 C C . PRO B 1 41 ? -21.875 22.109 9.062 1 77.12 41 PRO B C 1
ATOM 6972 O O . PRO B 1 41 ? -22.875 22.812 9.148 1 77.12 41 PRO B O 1
ATOM 6975 N N . GLU B 1 42 ? -21.672 21.297 8.047 1 76.38 42 GLU B N 1
ATOM 6976 C CA . GLU B 1 42 ? -22.531 21.328 6.867 1 76.38 42 GLU B CA 1
ATOM 6977 C C . GLU B 1 42 ? -23.906 20.734 7.176 1 76.38 42 GLU B C 1
ATOM 6979 O O . GLU B 1 42 ? -24.906 21.141 6.59 1 76.38 42 GLU B O 1
ATOM 6984 N N . THR B 1 43 ? -23.859 19.797 8.031 1 83.69 43 THR B N 1
ATOM 6985 C CA . THR B 1 43 ? -25.094 19.047 8.234 1 83.69 43 THR B CA 1
ATOM 6986 C C . THR B 1 43 ? -25.688 19.359 9.602 1 83.69 43 THR B C 1
ATOM 6988 O O . THR B 1 43 ? -26.828 18.984 9.891 1 83.69 43 THR B O 1
ATOM 6991 N N . ARG B 1 44 ? -25 20.031 10.477 1 86.62 44 ARG B N 1
ATOM 6992 C CA . ARG B 1 44 ? -25.422 20.25 11.852 1 86.62 44 ARG B CA 1
ATOM 6993 C C . ARG B 1 44 ? -26.766 21 11.891 1 86.62 44 ARG B C 1
ATOM 6995 O O . ARG B 1 44 ? -27.703 20.562 12.562 1 86.62 44 ARG B O 1
ATOM 7002 N N . ASN B 1 45 ? -26.844 22.062 11.141 1 87.62 45 ASN B N 1
ATOM 7003 C CA . ASN B 1 45 ? -28.078 22.859 11.164 1 87.62 45 ASN B CA 1
ATOM 7004 C C . ASN B 1 45 ? -29.234 22.094 10.531 1 87.62 45 ASN B C 1
ATOM 7006 O O . ASN B 1 45 ? -30.391 22.266 10.945 1 87.62 45 ASN B O 1
ATOM 7010 N N . LEU B 1 46 ? -28.891 21.219 9.594 1 87.88 46 LEU B N 1
ATOM 7011 C CA . LEU B 1 46 ? -29.922 20.391 8.984 1 87.88 46 LEU B CA 1
ATOM 7012 C C . LEU B 1 46 ? -30.484 19.391 9.992 1 87.88 46 LEU B C 1
ATOM 7014 O O . LEU B 1 46 ? -31.688 19.078 9.961 1 87.88 46 LEU B O 1
ATOM 7018 N N . VAL B 1 47 ? -29.656 18.891 10.867 1 89.75 47 VAL B N 1
ATOM 7019 C CA . VAL B 1 47 ? -30.109 17.969 11.898 1 89.75 47 VAL B CA 1
ATOM 7020 C C . VAL B 1 47 ? -31.125 18.672 12.812 1 89.75 47 VAL B C 1
ATOM 7022 O O . VAL B 1 47 ? -32.188 18.125 13.102 1 89.75 47 VAL B O 1
ATOM 7025 N N . TYR B 1 48 ? -30.844 19.891 13.211 1 91.56 48 TYR B N 1
ATOM 7026 C CA . TYR B 1 48 ? -31.734 20.641 14.086 1 91.56 48 TYR B CA 1
ATOM 7027 C C . TYR B 1 48 ? -33.031 20.984 13.375 1 91.56 48 TYR B C 1
ATOM 7029 O O . TYR B 1 48 ? -34.094 20.938 13.984 1 91.56 48 TYR B O 1
ATOM 7037 N N . GLN B 1 49 ? -32.938 21.281 12.094 1 90.44 49 GLN B N 1
ATOM 7038 C CA . GLN B 1 49 ? -34.156 21.547 11.32 1 90.44 49 GLN B CA 1
ATOM 7039 C C . GLN B 1 49 ? -35.062 20.328 11.234 1 90.44 49 GLN B C 1
ATOM 7041 O O . GLN B 1 49 ? -36.281 20.422 11.352 1 90.44 49 GLN B O 1
ATOM 7046 N N . CYS B 1 50 ? -34.438 19.219 11.023 1 89.81 50 CYS B N 1
ATOM 7047 C CA . CYS B 1 50 ? -35.219 17.969 10.977 1 89.81 50 CYS B CA 1
ATOM 7048 C C . CYS B 1 50 ? -35.844 17.672 12.328 1 89.81 50 CYS B C 1
ATOM 7050 O O . CYS B 1 50 ? -36.969 17.156 12.391 1 89.81 50 CYS B O 1
ATOM 7052 N N . CYS B 1 51 ? -35.125 17.953 13.414 1 91.38 51 CYS B N 1
ATOM 7053 C CA . CYS B 1 51 ? -35.688 17.766 14.75 1 91.38 51 CYS B CA 1
ATOM 7054 C C . CYS B 1 51 ? -36.938 18.641 14.945 1 91.38 51 CYS B C 1
ATOM 7056 O O . CYS B 1 51 ? -37.938 18.203 15.516 1 91.38 51 CYS B O 1
ATOM 7058 N N . LEU B 1 52 ? -36.875 19.875 14.422 1 91.94 52 LEU B N 1
ATOM 7059 C CA . LEU B 1 52 ? -38 20.812 14.578 1 91.94 52 LEU B CA 1
ATOM 7060 C C . LEU B 1 52 ? -39.219 20.344 13.797 1 91.94 52 LEU B C 1
ATOM 7062 O O . LEU B 1 52 ? -40.344 20.594 14.195 1 91.94 52 LEU B O 1
ATOM 7066 N N . GLU B 1 53 ? -38.969 19.625 12.711 1 90.25 53 GLU B N 1
ATOM 7067 C CA . GLU B 1 53 ? -40.062 19.047 11.945 1 90.25 53 GLU B CA 1
ATOM 7068 C C . GLU B 1 53 ? -40.656 17.844 12.664 1 90.25 53 GLU B C 1
ATOM 7070 O O . GLU B 1 53 ? -41.875 17.641 12.648 1 90.25 53 GLU B O 1
ATOM 7075 N N . LEU B 1 54 ? -39.875 17.094 13.305 1 87.88 54 LEU B N 1
ATOM 7076 C CA . LEU B 1 54 ? -40.312 15.891 13.977 1 87.88 54 LEU B CA 1
ATOM 7077 C C . LEU B 1 54 ? -41.062 16.219 15.266 1 87.88 54 LEU B C 1
ATOM 7079 O O . LEU B 1 54 ? -41.906 15.438 15.734 1 87.88 54 LEU B O 1
ATOM 7083 N N . VAL B 1 55 ? -40.75 17.359 15.891 1 89.69 55 VAL B N 1
ATOM 7084 C CA . VAL B 1 55 ? -41.375 17.766 17.141 1 89.69 55 VAL B CA 1
ATOM 7085 C C . VAL B 1 55 ? -42.875 18.031 16.906 1 89.69 55 VAL B C 1
ATOM 7087 O O . VAL B 1 55 ? -43.656 17.984 17.844 1 89.69 55 VAL B O 1
ATOM 7090 N N . GLU B 1 56 ? -43.281 18.219 15.688 1 87.56 56 GLU B N 1
ATOM 7091 C CA . GLU B 1 56 ? -44.656 18.469 15.359 1 87.56 56 GLU B CA 1
ATOM 7092 C C . GLU B 1 56 ? -45.531 17.234 15.609 1 87.56 56 GLU B C 1
ATOM 7094 O O . GLU B 1 56 ? -46.719 17.344 15.852 1 87.56 56 GLU B O 1
ATOM 7099 N N . ASP B 1 57 ? -44.906 16.109 15.578 1 83.94 57 ASP B N 1
ATOM 7100 C CA . ASP B 1 57 ? -45.562 14.867 15.938 1 83.94 57 ASP B CA 1
ATOM 7101 C C . ASP B 1 57 ? -45.656 14.703 17.453 1 83.94 57 ASP B C 1
ATOM 7103 O O . ASP B 1 57 ? -44.625 14.586 18.125 1 83.94 57 ASP B O 1
ATOM 7107 N N . PRO B 1 58 ? -46.906 14.672 18.078 1 84.44 58 PRO B N 1
ATOM 7108 C CA . PRO B 1 58 ? -47.062 14.625 19.531 1 84.44 58 PRO B CA 1
ATOM 7109 C C . PRO B 1 58 ? -46.469 13.359 20.156 1 84.44 58 PRO B C 1
ATOM 7111 O O . PRO B 1 58 ? -46.031 13.375 21.312 1 84.44 58 PRO B O 1
ATOM 7114 N N . GLN B 1 59 ? -46.281 12.25 19.406 1 81.62 59 GLN B N 1
ATOM 7115 C CA . GLN B 1 59 ? -45.75 11.008 19.938 1 81.62 59 GLN B CA 1
ATOM 7116 C C . GLN B 1 59 ? -44.219 11.102 20.109 1 81.62 59 GLN B C 1
ATOM 7118 O O . GLN B 1 59 ? -43.656 10.375 20.922 1 81.62 59 GLN B O 1
ATOM 7123 N N . ARG B 1 60 ? -43.688 12.055 19.391 1 85.38 60 ARG B N 1
ATOM 7124 C CA . ARG B 1 60 ? -42.219 12.109 19.391 1 85.38 60 ARG B CA 1
ATOM 7125 C C . ARG B 1 60 ? -41.719 13.391 20.062 1 85.38 60 ARG B C 1
ATOM 7127 O O . ARG B 1 60 ? -40.5 13.562 20.25 1 85.38 60 ARG B O 1
ATOM 7134 N N . ARG B 1 61 ? -42.625 14.219 20.469 1 87.44 61 ARG B N 1
ATOM 7135 C CA . ARG B 1 61 ? -42.281 15.547 20.969 1 87.44 61 ARG B CA 1
ATOM 7136 C C . ARG B 1 61 ? -41.406 15.461 22.203 1 87.44 61 ARG B C 1
ATOM 7138 O O . ARG B 1 61 ? -40.438 16.203 22.344 1 87.44 61 ARG B O 1
ATOM 7145 N N . ARG B 1 62 ? -41.688 14.492 22.984 1 86.81 62 ARG B N 1
ATOM 7146 C CA . ARG B 1 62 ? -40.938 14.352 24.219 1 86.81 62 ARG B CA 1
ATOM 7147 C C . ARG B 1 62 ? -39.5 13.891 23.922 1 86.81 62 ARG B C 1
ATOM 7149 O O . ARG B 1 62 ? -38.531 14.5 24.406 1 86.81 62 ARG B O 1
ATOM 7156 N N . ASP B 1 63 ? -39.438 12.898 23.078 1 84.12 63 ASP B N 1
ATOM 7157 C CA . ASP B 1 63 ? -38.125 12.312 22.797 1 84.12 63 ASP B CA 1
ATOM 7158 C C . ASP B 1 63 ? -37.25 13.273 22 1 84.12 63 ASP B C 1
ATOM 7160 O O . ASP B 1 63 ? -36.031 13.367 22.234 1 84.12 63 ASP B O 1
ATOM 7164 N N . VAL B 1 64 ? -37.781 13.984 21.062 1 87.75 64 VAL B N 1
ATOM 7165 C CA . VAL B 1 64 ? -37.031 14.922 20.234 1 87.75 64 VAL B CA 1
ATOM 7166 C C . VAL B 1 64 ? -36.625 16.125 21.078 1 87.75 64 VAL B C 1
ATOM 7168 O O . VAL B 1 64 ? -35.531 16.672 20.906 1 87.75 64 VAL B O 1
ATOM 7171 N N . GLY B 1 65 ? -37.5 16.547 21.969 1 86.94 65 GLY B N 1
ATOM 7172 C CA . GLY B 1 65 ? -37.125 17.625 22.875 1 86.94 65 GLY B CA 1
ATOM 7173 C C . GLY B 1 65 ? -35.938 17.281 23.75 1 86.94 65 GLY B C 1
ATOM 7174 O O . GLY B 1 65 ? -35.062 18.125 23.953 1 86.94 65 GLY B O 1
ATOM 7175 N N . GLN B 1 66 ? -35.969 16.062 24.219 1 85 66 GLN B N 1
ATOM 7176 C CA . GLN B 1 66 ? -34.844 15.609 25.031 1 85 66 GLN B CA 1
ATOM 7177 C C . GLN B 1 66 ? -33.562 15.555 24.203 1 85 66 GLN B C 1
ATOM 7179 O O . GLN B 1 66 ? -32.5 15.891 24.703 1 85 66 GLN B O 1
ATOM 7184 N N . LEU B 1 67 ? -33.625 15.164 22.969 1 84.62 67 LEU B N 1
ATOM 7185 C CA . LEU B 1 67 ? -32.469 15.094 22.078 1 84.62 67 LEU B CA 1
ATOM 7186 C C . LEU B 1 67 ? -31.906 16.484 21.828 1 84.62 67 LEU B C 1
ATOM 7188 O O . LEU B 1 67 ? -30.688 16.672 21.844 1 84.62 67 LEU B O 1
ATOM 7192 N N . LEU B 1 68 ? -32.812 17.438 21.609 1 87.12 68 LEU B N 1
ATOM 7193 C CA . LEU B 1 68 ? -32.375 18.812 21.391 1 87.12 68 LEU B CA 1
ATOM 7194 C C . LEU B 1 68 ? -31.641 19.344 22.609 1 87.12 68 LEU B C 1
ATOM 7196 O O . LEU B 1 68 ? -30.594 19.984 22.484 1 87.12 68 LEU B O 1
ATOM 7200 N N . LEU B 1 69 ? -32.188 19.062 23.75 1 86.19 69 LEU B N 1
ATOM 7201 C CA . LEU B 1 69 ? -31.578 19.531 24.984 1 86.19 69 LEU B CA 1
ATOM 7202 C C . LEU B 1 69 ? -30.203 18.906 25.203 1 86.19 69 LEU B C 1
ATOM 7204 O O . LEU B 1 69 ? -29.281 19.562 25.688 1 86.19 69 LEU B O 1
ATOM 7208 N N . ASN B 1 70 ? -30.062 17.672 24.781 1 80.88 70 ASN B N 1
ATOM 7209 C CA . ASN B 1 70 ? -28.812 16.938 24.984 1 80.88 70 ASN B CA 1
ATOM 7210 C C . ASN B 1 70 ? -27.703 17.469 24.094 1 80.88 70 ASN B C 1
ATOM 7212 O O . ASN B 1 70 ? -26.531 17.438 24.469 1 80.88 70 ASN B O 1
ATOM 7216 N N . PHE B 1 71 ? -28.031 18.031 22.875 1 86.06 71 PHE B N 1
ATOM 7217 C CA . PHE B 1 71 ? -26.969 18.266 21.906 1 86.06 71 PHE B CA 1
ATOM 7218 C C . PHE B 1 71 ? -26.781 19.766 21.672 1 86.06 71 PHE B C 1
ATOM 7220 O O . PHE B 1 71 ? -25.75 20.188 21.141 1 86.06 71 PHE B O 1
ATOM 7227 N N . ILE B 1 72 ? -27.672 20.562 22.047 1 86.5 72 ILE B N 1
ATOM 7228 C CA . ILE B 1 72 ? -27.672 21.953 21.625 1 86.5 72 ILE B CA 1
ATOM 7229 C C . ILE B 1 72 ? -26.453 22.672 22.219 1 86.5 72 ILE B C 1
ATOM 7231 O O . ILE B 1 72 ? -25.906 23.594 21.609 1 86.5 72 ILE B O 1
ATOM 7235 N N . SER B 1 73 ? -25.969 22.266 23.391 1 82 73 SER B N 1
ATOM 7236 C CA . SER B 1 73 ? -24.844 22.953 24.031 1 82 73 SER B CA 1
ATOM 7237 C C . SER B 1 73 ? -23.516 22.5 23.438 1 82 73 SER B C 1
ATOM 7239 O O . SER B 1 73 ? -22.641 23.328 23.156 1 82 73 SER B O 1
ATOM 7241 N N . SER B 1 74 ? -23.359 21.203 23.203 1 84.38 74 SER B N 1
ATOM 7242 C CA . SER B 1 74 ? -22.078 20.672 22.734 1 84.38 74 SER B CA 1
ATOM 7243 C C . SER B 1 74 ? -21.938 20.812 21.219 1 84.38 74 SER B C 1
ATOM 7245 O O . SER B 1 74 ? -20.828 20.75 20.688 1 84.38 74 SER B O 1
ATOM 7247 N N . PHE B 1 75 ? -23.062 20.922 20.531 1 87.62 75 PHE B N 1
ATOM 7248 C CA . PHE B 1 75 ? -23.078 21.172 19.094 1 87.62 75 PHE B CA 1
ATOM 7249 C C . PHE B 1 75 ? -23.859 22.438 18.766 1 87.62 75 PHE B C 1
ATOM 7251 O O . PHE B 1 75 ? -25.016 22.359 18.312 1 87.62 75 PHE B O 1
ATOM 7258 N N . PRO B 1 76 ? -23.203 23.516 18.969 1 85.69 76 PRO B N 1
ATOM 7259 C CA . PRO B 1 76 ? -23.922 24.781 18.844 1 85.69 76 PRO B CA 1
ATOM 7260 C C . PRO B 1 76 ? -24.406 25.047 17.422 1 85.69 76 PRO B C 1
ATOM 7262 O O . PRO B 1 76 ? -23.609 25 16.469 1 85.69 76 PRO B O 1
ATOM 7265 N N . PRO B 1 77 ? -25.688 25.219 17.297 1 88.38 77 PRO B N 1
ATOM 7266 C CA . PRO B 1 77 ? -26.234 25.547 15.969 1 88.38 77 PRO B CA 1
ATOM 7267 C C . PRO B 1 77 ? -26 27 15.578 1 88.38 77 PRO B C 1
ATOM 7269 O O . PRO B 1 77 ? -25.469 27.781 16.375 1 88.38 77 PRO B O 1
ATOM 7272 N N . SER B 1 78 ? -26.406 27.375 14.406 1 87.25 78 SER B N 1
ATOM 7273 C CA . SER B 1 78 ? -26.328 28.75 13.93 1 87.25 78 SER B CA 1
ATOM 7274 C C . SER B 1 78 ? -27.344 29.641 14.633 1 87.25 78 SER B C 1
ATOM 7276 O O . SER B 1 78 ? -28.266 29.141 15.281 1 87.25 78 SER B O 1
ATOM 7278 N N . GLN B 1 79 ? -27.188 30.938 14.555 1 87 79 GLN B N 1
ATOM 7279 C CA . GLN B 1 79 ? -28.094 31.891 15.188 1 87 79 GLN B CA 1
ATOM 7280 C C . GLN B 1 79 ? -29.5 31.766 14.617 1 87 79 GLN B C 1
ATOM 7282 O O . GLN B 1 79 ? -30.484 31.859 15.344 1 87 79 GLN B O 1
ATOM 7287 N N . THR B 1 80 ? -29.5 31.5 13.305 1 87 80 THR B N 1
ATOM 7288 C CA . THR B 1 80 ? -30.797 31.359 12.648 1 87 80 THR B CA 1
ATOM 7289 C C . THR B 1 80 ? -31.516 30.109 13.148 1 87 80 THR B C 1
ATOM 7291 O O . THR B 1 80 ? -32.719 30.125 13.383 1 87 80 THR B O 1
ATOM 7294 N N . THR B 1 81 ? -30.766 29.047 13.32 1 91.12 81 THR B N 1
ATOM 7295 C CA . THR B 1 81 ? -31.344 27.797 13.805 1 91.12 81 THR B CA 1
ATOM 7296 C C . THR B 1 81 ? -31.75 27.922 15.273 1 91.12 81 THR B C 1
ATOM 7298 O O . THR B 1 81 ? -32.781 27.359 15.688 1 91.12 81 THR B O 1
ATOM 7301 N N . LEU B 1 82 ? -31.016 28.688 16.031 1 91.19 82 LEU B N 1
ATOM 7302 C CA . LEU B 1 82 ? -31.344 28.922 17.438 1 91.19 82 LEU B CA 1
ATOM 7303 C C . LEU B 1 82 ? -32.656 29.688 17.562 1 91.19 82 LEU B C 1
ATOM 7305 O O . LEU B 1 82 ? -33.5 29.375 18.422 1 91.19 82 LEU B O 1
ATOM 7309 N N . GLN B 1 83 ? -32.875 30.672 16.688 1 91.5 83 GLN B N 1
ATOM 7310 C CA . GLN B 1 83 ? -34.125 31.438 16.688 1 91.5 83 GLN B CA 1
ATOM 7311 C C . GLN B 1 83 ? -35.312 30.562 16.297 1 91.5 83 GLN B C 1
ATOM 7313 O O . GLN B 1 83 ? -36.375 30.672 16.875 1 91.5 83 GLN B O 1
ATOM 7318 N N . ALA B 1 84 ? -35.031 29.688 15.328 1 92.12 84 ALA B N 1
ATOM 7319 C CA . ALA B 1 84 ? -36.094 28.766 14.891 1 92.12 84 ALA B CA 1
ATOM 7320 C C . ALA B 1 84 ? -36.5 27.812 16.016 1 92.12 84 ALA B C 1
ATOM 7322 O O . ALA B 1 84 ? -37.688 27.5 16.188 1 92.12 84 ALA B O 1
ATOM 7323 N N . ILE B 1 85 ? -35.531 27.359 16.797 1 92.06 85 ILE B N 1
ATOM 7324 C CA . ILE B 1 85 ? -35.812 26.469 17.906 1 92.06 85 ILE B CA 1
ATOM 7325 C C . ILE B 1 85 ? -36.594 27.203 18.984 1 92.06 85 ILE B C 1
ATOM 7327 O O . ILE B 1 85 ? -37.562 26.672 19.547 1 92.06 85 ILE B O 1
ATOM 7331 N N . ALA B 1 86 ? -36.219 28.5 19.25 1 91.31 86 ALA B N 1
ATOM 7332 C CA . ALA B 1 86 ? -36.906 29.312 20.25 1 91.31 86 ALA B CA 1
ATOM 7333 C C . ALA B 1 86 ? -38.375 29.531 19.875 1 91.31 86 ALA B C 1
ATOM 7335 O O . ALA B 1 86 ? -39.281 29.422 20.719 1 91.31 86 ALA B O 1
ATOM 7336 N N . GLU B 1 87 ? -38.656 29.781 18.672 1 90.38 87 GLU B N 1
ATOM 7337 C CA . GLU B 1 87 ? -40 30.062 18.203 1 90.38 87 GLU B CA 1
ATOM 7338 C C . GLU B 1 87 ? -40.875 28.812 18.203 1 90.38 87 GLU B C 1
ATOM 7340 O O . GLU B 1 87 ? -42.031 28.859 18.578 1 90.38 87 GLU B O 1
ATOM 7345 N N . LYS B 1 88 ? -40.312 27.719 17.828 1 87.19 88 LYS B N 1
ATOM 7346 C CA . LYS B 1 88 ? -41.062 26.469 17.703 1 87.19 88 LYS B CA 1
ATOM 7347 C C . LYS B 1 88 ? -41.344 25.859 19.078 1 87.19 88 LYS B C 1
ATOM 7349 O O . LYS B 1 88 ? -42.344 25.188 19.266 1 87.19 88 LYS B O 1
ATOM 7354 N N . CYS B 1 89 ? -40.469 26.047 20 1 79.31 89 CYS B N 1
ATOM 7355 C CA . CYS B 1 89 ? -40.594 25.375 21.281 1 79.31 89 CYS B CA 1
ATOM 7356 C C . CYS B 1 89 ? -41.438 26.203 22.25 1 79.31 89 CYS B C 1
ATOM 7358 O O . CYS B 1 89 ? -41.938 25.688 23.25 1 79.31 89 CYS B O 1
ATOM 7360 N N . THR B 1 90 ? -41.688 27.562 21.938 1 86.06 90 THR B N 1
ATOM 7361 C CA . THR B 1 90 ? -42.375 28.469 22.844 1 86.06 90 THR B CA 1
ATOM 7362 C C . THR B 1 90 ? -43.781 27.953 23.141 1 86.06 90 THR B C 1
ATOM 7364 O O . THR B 1 90 ? -44.188 27.891 24.312 1 86.06 90 THR B O 1
ATOM 7367 N N . PRO B 1 91 ? -44.5 27.359 22.156 1 86.44 91 PRO B N 1
ATOM 7368 C CA . PRO B 1 91 ? -45.844 26.844 22.484 1 86.44 91 PRO B CA 1
ATOM 7369 C C . PRO B 1 91 ? -45.781 25.594 23.344 1 86.44 91 PRO B C 1
ATOM 7371 O O . PRO B 1 91 ? -46.719 25.328 24.125 1 86.44 91 PRO B O 1
ATOM 7374 N N . TYR B 1 92 ? -44.719 24.859 23.281 1 87.44 92 TYR B N 1
ATOM 7375 C CA . TYR B 1 92 ? -44.656 23.578 23.984 1 87.44 92 TYR B CA 1
ATOM 7376 C C . TYR B 1 92 ? -44.188 23.781 25.422 1 87.44 92 TYR B C 1
ATOM 7378 O O . TYR B 1 92 ? -44.375 22.891 26.266 1 87.44 92 TYR B O 1
ATOM 7386 N N . SER B 1 93 ? -43.562 24.922 25.656 1 85.38 93 SER B N 1
ATOM 7387 C CA . SER B 1 93 ? -43.125 25.234 27 1 85.38 93 SER B CA 1
ATOM 7388 C C . SER B 1 93 ? -44.281 25.734 27.859 1 85.38 93 SER B C 1
ATOM 7390 O O . SER B 1 93 ? -44.219 25.703 29.094 1 85.38 93 SER B O 1
ATOM 7392 N N . ALA B 1 94 ? -45.312 26.172 27.25 1 81.56 94 ALA B N 1
ATOM 7393 C CA . ALA B 1 94 ? -46.469 26.75 27.969 1 81.56 94 ALA B CA 1
ATOM 7394 C C . ALA B 1 94 ? -47.531 25.719 28.188 1 81.56 94 ALA B C 1
ATOM 7396 O O . ALA B 1 94 ? -48.469 25.938 28.953 1 81.56 94 ALA B O 1
ATOM 7397 N N . CYS B 1 95 ? -47.406 24.516 27.609 1 78.75 95 CYS B N 1
ATOM 7398 C CA . CYS B 1 95 ? -48.469 23.516 27.719 1 78.75 95 CYS B CA 1
ATOM 7399 C C . CYS B 1 95 ? -48.281 22.625 28.938 1 78.75 95 CYS B C 1
ATOM 7401 O O . CYS B 1 95 ? -47.125 22.469 29.406 1 78.75 95 CYS B O 1
ATOM 7403 N N . ARG B 1 96 ? -49.375 22.219 29.75 1 79.38 96 ARG B N 1
ATOM 7404 C CA . ARG B 1 96 ? -49.312 21.312 30.891 1 79.38 96 ARG B CA 1
ATOM 7405 C C . ARG B 1 96 ? -49.281 19.859 30.438 1 79.38 96 ARG B C 1
ATOM 7407 O O . ARG B 1 96 ? -50.344 19.234 30.234 1 79.38 96 ARG B O 1
ATOM 7414 N N . SER B 1 97 ? -48.031 19.422 29.859 1 82.31 97 SER B N 1
ATOM 7415 C CA . SER B 1 97 ? -47.844 18.047 29.438 1 82.31 97 SER B CA 1
ATOM 7416 C C . SER B 1 97 ? -46.594 17.453 30.062 1 82.31 97 SER B C 1
ATOM 7418 O O . SER B 1 97 ? -45.875 18.125 30.797 1 82.31 97 SER B O 1
ATOM 7420 N N . SER B 1 98 ? -46.281 16.172 29.922 1 81.62 98 SER B N 1
ATOM 7421 C CA . SER B 1 98 ? -45.156 15.438 30.484 1 81.62 98 SER B CA 1
ATOM 7422 C C . SER B 1 98 ? -43.844 15.938 29.938 1 81.62 98 SER B C 1
ATOM 7424 O O . SER B 1 98 ? -42.781 15.695 30.516 1 81.62 98 SER B O 1
ATOM 7426 N N . TYR B 1 99 ? -43.906 16.672 28.828 1 85.75 99 TYR B N 1
ATOM 7427 C CA . TYR B 1 99 ? -42.656 17.125 28.203 1 85.75 99 TYR B CA 1
ATOM 7428 C C . TYR B 1 99 ? -42.406 18.594 28.484 1 85.75 99 TYR B C 1
ATOM 7430 O O . TYR B 1 99 ? -41.406 19.172 28.031 1 85.75 99 TYR B O 1
ATOM 7438 N N . THR B 1 100 ? -43.25 19.266 29.297 1 86.75 100 THR B N 1
ATOM 7439 C CA . THR B 1 100 ? -43.188 20.703 29.547 1 86.75 100 THR B CA 1
ATOM 7440 C C . THR B 1 100 ? -41.875 21.062 30.234 1 86.75 100 THR B C 1
ATOM 7442 O O . THR B 1 100 ? -41.281 22.109 29.938 1 86.75 100 THR B O 1
ATOM 7445 N N . SER B 1 101 ? -41.375 20.25 31.078 1 85.88 101 SER B N 1
ATOM 7446 C CA . SER B 1 101 ? -40.125 20.547 31.797 1 85.88 101 SER B CA 1
ATOM 7447 C C . SER B 1 101 ? -38.938 20.578 30.844 1 85.88 101 SER B C 1
ATOM 7449 O O . SER B 1 101 ? -38.062 21.406 30.969 1 85.88 101 SER B O 1
ATOM 7451 N N . ILE B 1 102 ? -39.031 19.672 29.859 1 87.56 102 ILE B N 1
ATOM 7452 C CA . ILE B 1 102 ? -37.938 19.578 28.891 1 87.56 102 ILE B CA 1
ATOM 7453 C C . ILE B 1 102 ? -37.906 20.844 28.016 1 87.56 102 ILE B C 1
ATOM 7455 O O . ILE B 1 102 ? -36.844 21.438 27.797 1 87.56 102 ILE B O 1
ATOM 7459 N N . TYR B 1 103 ? -39.062 21.281 27.594 1 89.81 103 TYR B N 1
ATOM 7460 C CA . TYR B 1 103 ? -39.125 22.422 26.672 1 89.81 103 TYR B CA 1
ATOM 7461 C C . TYR B 1 103 ? -38.938 23.734 27.422 1 89.81 103 TYR B C 1
ATOM 7463 O O . TYR B 1 103 ? -38.5 24.719 26.844 1 89.81 103 TYR B O 1
ATOM 7471 N N . GLN B 1 104 ? -39.188 23.766 28.781 1 88.88 104 GLN B N 1
ATOM 7472 C CA . GLN B 1 104 ? -38.844 24.938 29.578 1 88.88 104 GLN B CA 1
ATOM 7473 C C . GLN B 1 104 ? -37.312 25.078 29.734 1 88.88 104 GLN B C 1
ATOM 7475 O O . GLN B 1 104 ? -36.781 26.188 29.625 1 88.88 104 GLN B O 1
ATOM 7480 N N . GLU B 1 105 ? -36.719 23.922 29.953 1 87.5 105 GLU B N 1
ATOM 7481 C CA . GLU B 1 105 ? -35.281 23.938 30.031 1 87.5 105 GLU B CA 1
ATOM 7482 C C . GLU B 1 105 ? -34.656 24.312 28.703 1 87.5 105 GLU B C 1
ATOM 7484 O O . GLU B 1 105 ? -33.688 25.078 28.656 1 87.5 105 GLU B O 1
ATOM 7489 N N . LEU B 1 106 ? -35.188 23.766 27.609 1 88.75 106 LEU B N 1
ATOM 7490 C CA . LEU B 1 106 ? -34.688 24.062 26.266 1 88.75 106 LEU B CA 1
ATOM 7491 C C . LEU B 1 106 ? -34.875 25.547 25.953 1 88.75 106 LEU B C 1
ATOM 7493 O O . LEU B 1 106 ? -33.969 26.172 25.375 1 88.75 106 LEU B O 1
ATOM 7497 N N . LYS B 1 107 ? -36 26.094 26.375 1 88.81 107 LYS B N 1
ATOM 7498 C CA . LYS B 1 107 ? -36.25 27.516 26.141 1 88.81 107 LYS B CA 1
ATOM 7499 C C . LYS B 1 107 ? -35.25 28.375 26.906 1 88.81 107 LYS B C 1
ATOM 7501 O O . LYS B 1 107 ? -34.719 29.359 26.359 1 88.81 107 LYS B O 1
ATOM 7506 N N . THR B 1 108 ? -34.875 28 28.078 1 86.88 108 THR B N 1
ATOM 7507 C CA . THR B 1 108 ? -33.938 28.766 28.891 1 86.88 108 THR B CA 1
ATOM 7508 C C . THR B 1 108 ? -32.562 28.734 28.266 1 86.88 108 THR B C 1
ATOM 7510 O O . THR B 1 108 ? -31.859 29.75 28.203 1 86.88 108 THR B O 1
ATOM 7513 N N . VAL B 1 109 ? -32.156 27.531 27.812 1 86.81 109 VAL B N 1
ATOM 7514 C CA . VAL B 1 109 ? -30.828 27.375 27.219 1 86.81 109 VAL B CA 1
ATOM 7515 C C . VAL B 1 109 ? -30.75 28.172 25.922 1 86.81 109 VAL B C 1
ATOM 7517 O O . VAL B 1 109 ? -29.766 28.875 25.672 1 86.81 109 VAL B O 1
ATOM 7520 N N . VAL B 1 110 ? -31.797 28.141 25.125 1 90.06 110 VAL B N 1
ATOM 7521 C CA . VAL B 1 110 ? -31.812 28.797 23.828 1 90.06 110 VAL B CA 1
ATOM 7522 C C . VAL B 1 110 ? -31.844 30.312 24.016 1 90.06 110 VAL B C 1
ATOM 7524 O O . VAL B 1 110 ? -31.156 31.047 23.312 1 90.06 110 VAL B O 1
ATOM 7527 N N . GLU B 1 111 ? -32.594 30.812 25.031 1 87.94 111 GLU B N 1
ATOM 7528 C CA . GLU B 1 111 ? -32.656 32.25 25.297 1 87.94 111 GLU B CA 1
ATOM 7529 C C . GLU B 1 111 ? -31.344 32.75 25.828 1 87.94 111 GLU B C 1
ATOM 7531 O O . GLU B 1 111 ? -30.922 33.875 25.5 1 87.94 111 GLU B O 1
ATOM 7536 N N . THR B 1 112 ? -30.672 31.906 26.578 1 85.88 112 THR B N 1
ATOM 7537 C CA . THR B 1 112 ? -29.359 32.281 27.094 1 85.88 112 THR B CA 1
ATOM 7538 C C . THR B 1 112 ? -28.359 32.438 25.938 1 85.88 112 THR B C 1
ATOM 7540 O O . THR B 1 112 ? -27.578 33.375 25.922 1 85.88 112 THR B O 1
ATOM 7543 N N . TYR B 1 113 ? -28.438 31.516 25 1 87.31 113 TYR B N 1
ATOM 7544 C CA . TYR B 1 113 ? -27.516 31.531 23.875 1 87.31 113 TYR B CA 1
ATOM 7545 C C . TYR B 1 113 ? -27.828 32.688 22.922 1 87.31 113 TYR B C 1
ATOM 7547 O O . TYR B 1 113 ? -26.922 33.312 22.359 1 87.31 113 TYR B O 1
ATOM 7555 N N . LEU B 1 114 ? -29.125 33 22.781 1 87.69 114 LEU B N 1
ATOM 7556 C CA . LEU B 1 114 ? -29.547 34.062 21.859 1 87.69 114 LEU B CA 1
ATOM 7557 C C . LEU B 1 114 ? -29.172 35.438 22.391 1 87.69 114 LEU B C 1
ATOM 7559 O O . LEU B 1 114 ? -28.844 36.344 21.609 1 87.69 114 LEU B O 1
ATOM 7563 N N . HIS B 1 115 ? -29.094 35.562 23.703 1 85.69 115 HIS B N 1
ATOM 7564 C CA . HIS B 1 115 ? -28.859 36.906 24.281 1 85.69 115 HIS B CA 1
ATOM 7565 C C . HIS B 1 115 ? -27.406 37.062 24.719 1 85.69 115 HIS B C 1
ATOM 7567 O O . HIS B 1 115 ? -26.984 38.156 25.094 1 85.69 115 HIS B O 1
ATOM 7573 N N . HIS B 1 116 ? -26.672 36.062 24.641 1 84.62 116 HIS B N 1
ATOM 7574 C CA . HIS B 1 116 ? -25.281 36.156 25.062 1 84.62 116 HIS B CA 1
ATOM 7575 C C . HIS B 1 116 ? -24.422 36.812 23.984 1 84.62 116 HIS B C 1
ATOM 7577 O O . HIS B 1 116 ? -24.453 36.406 22.828 1 84.62 116 HIS B O 1
ATOM 7583 N N . LYS B 1 117 ? -23.781 37.938 24.281 1 83.25 117 LYS B N 1
ATOM 7584 C CA . LYS B 1 117 ? -22.828 38.594 23.406 1 83.25 117 LYS B CA 1
ATOM 7585 C C . LYS B 1 117 ? -21.391 38.406 23.906 1 83.25 117 LYS B C 1
ATOM 7587 O O . LYS B 1 117 ? -21.047 38.844 25 1 83.25 117 LYS B O 1
ATOM 7592 N N . PRO B 1 118 ? -20.656 37.719 23.062 1 85.12 118 PRO B N 1
ATOM 7593 C CA . PRO B 1 118 ? -19.266 37.562 23.5 1 85.12 118 PRO B CA 1
ATOM 7594 C C . PRO B 1 118 ? -18.562 38.875 23.781 1 85.12 118 PRO B C 1
ATOM 7596 O O . PRO B 1 118 ? -18.828 39.875 23.109 1 85.12 118 PRO B O 1
ATOM 7599 N N . LEU B 1 119 ? -17.688 39.062 24.703 1 82.12 119 LEU B N 1
ATOM 7600 C CA . LEU B 1 119 ? -16.891 40.219 25.141 1 82.12 119 LEU B CA 1
ATOM 7601 C C . LEU B 1 119 ? -17.75 41.188 25.906 1 82.12 119 LEU B C 1
ATOM 7603 O O . LEU B 1 119 ? -17.312 42.312 26.203 1 82.12 119 LEU B O 1
ATOM 7607 N N . SER B 1 120 ? -19.062 40.812 26.203 1 82.12 120 SER B N 1
ATOM 7608 C CA . SER B 1 120 ? -19.953 41.719 26.891 1 82.12 120 SER B CA 1
ATOM 7609 C C . SER B 1 120 ? -19.438 42.062 28.297 1 82.12 120 SER B C 1
ATOM 7611 O O . SER B 1 120 ? -19.828 43.031 28.891 1 82.12 120 SER B O 1
ATOM 7613 N N . TYR B 1 121 ? -18.484 41.188 28.766 1 76.5 121 TYR B N 1
ATOM 7614 C CA . TYR B 1 121 ? -17.906 41.438 30.078 1 76.5 121 TYR B CA 1
ATOM 7615 C C . TYR B 1 121 ? -17.125 42.75 30.109 1 76.5 121 TYR B C 1
ATOM 7617 O O . TYR B 1 121 ? -16.922 43.344 31.156 1 76.5 121 TYR B O 1
ATOM 7625 N N . MET B 1 122 ? -16.75 43.25 28.969 1 81.06 122 MET B N 1
ATOM 7626 C CA . MET B 1 122 ? -15.945 44.469 28.875 1 81.06 122 MET B CA 1
ATOM 7627 C C . MET B 1 122 ? -16.812 45.719 29.047 1 81.06 122 MET B C 1
ATOM 7629 O O . MET B 1 122 ? -16.312 46.781 29.312 1 81.06 122 MET B O 1
ATOM 7633 N N . LEU B 1 123 ? -18.203 45.594 28.75 1 78 123 LEU B N 1
ATOM 7634 C CA . LEU B 1 123 ? -19.141 46.688 28.875 1 78 123 LEU B CA 1
ATOM 7635 C C . LEU B 1 123 ? -19.531 46.906 30.328 1 78 123 LEU B C 1
ATOM 7637 O O . LEU B 1 123 ? -20.25 47.875 30.641 1 78 123 LEU B O 1
ATOM 7641 N N . GLY B 1 124 ? -18.797 46.344 31.422 1 63.31 124 GLY B N 1
ATOM 7642 C CA . GLY B 1 124 ? -19.047 46.594 32.812 1 63.31 124 GLY B CA 1
ATOM 7643 C C . GLY B 1 124 ? -20.125 45.688 33.406 1 63.31 124 GLY B C 1
ATOM 7644 O O . GLY B 1 124 ? -20.594 45.906 34.531 1 63.31 124 GLY B O 1
ATOM 7645 N N . ARG B 1 125 ? -20.844 44.938 32.688 1 51.19 125 ARG B N 1
ATOM 7646 C CA . ARG B 1 125 ? -21.969 44.219 33.281 1 51.19 125 ARG B CA 1
ATOM 7647 C C . ARG B 1 125 ? -21.484 43.125 34.188 1 51.19 125 ARG B C 1
ATOM 7649 O O . ARG B 1 125 ? -20.562 42.375 33.844 1 51.19 125 ARG B O 1
ATOM 7656 N N . THR B 1 126 ? -21.656 43.25 35.5 1 42.75 126 THR B N 1
ATOM 7657 C CA . THR B 1 126 ? -21.375 42.375 36.625 1 42.75 126 THR B CA 1
ATOM 7658 C C . THR B 1 126 ? -21.859 40.938 36.344 1 42.75 126 THR B C 1
ATOM 7660 O O . THR B 1 126 ? -23.047 40.719 36.094 1 42.75 126 THR B O 1
ATOM 7663 N N . LEU B 1 127 ? -21.219 40.156 35.719 1 41.03 127 LEU B N 1
ATOM 7664 C CA . LEU B 1 127 ? -21.625 38.75 35.562 1 41.03 127 LEU B CA 1
ATOM 7665 C C . LEU B 1 127 ? -22 38.156 36.938 1 41.03 127 LEU B C 1
ATOM 7667 O O . LEU B 1 127 ? -21.453 38.562 37.938 1 41.03 127 LEU B O 1
ATOM 7671 N N . PRO B 1 128 ? -23.141 37.562 37.031 1 38.72 128 PRO B N 1
ATOM 7672 C CA . PRO B 1 128 ? -23.5 36.938 38.312 1 38.72 128 PRO B CA 1
ATOM 7673 C C . PRO B 1 128 ? -22.391 36.094 38.906 1 38.72 128 PRO B C 1
ATOM 7675 O O . PRO B 1 128 ? -21.578 35.531 38.156 1 38.72 128 PRO B O 1
ATOM 7678 N N . PRO B 1 129 ? -22.062 36.219 40.281 1 35.53 129 PRO B N 1
ATOM 7679 C CA . PRO B 1 129 ? -21 35.562 41 1 35.53 129 PRO B CA 1
ATOM 7680 C C . PRO B 1 129 ? -20.984 34.031 40.812 1 35.53 129 PRO B C 1
ATOM 7682 O O . PRO B 1 129 ? -22 33.375 41.031 1 35.53 129 PRO B O 1
ATOM 7685 N N . GLY B 1 130 ? -20.516 33.531 39.844 1 34.94 130 GLY B N 1
ATOM 7686 C CA . GLY B 1 130 ? -20.484 32.062 39.781 1 34.94 130 GLY B CA 1
ATOM 7687 C C . GLY B 1 130 ? -19.938 31.438 41.031 1 34.94 130 GLY B C 1
ATOM 7688 O O . GLY B 1 130 ? -19.594 32.125 42 1 34.94 130 GLY B O 1
ATOM 7689 N N . LYS B 1 131 ? -19.828 30.078 41.219 1 36.81 131 LYS B N 1
ATOM 7690 C CA . LYS B 1 131 ? -19.453 29.281 42.375 1 36.81 131 LYS B CA 1
ATOM 7691 C C . LYS B 1 131 ? -18.172 29.828 43 1 36.81 131 LYS B C 1
ATOM 7693 O O . LYS B 1 131 ? -17.375 30.484 42.344 1 36.81 131 LYS B O 1
ATOM 7698 N N . GLU B 1 132 ? -18 29.594 44.406 1 35.09 132 GLU B N 1
ATOM 7699 C CA . GLU B 1 132 ? -16.922 29.875 45.344 1 35.09 132 GLU B CA 1
ATOM 7700 C C . GLU B 1 132 ? -15.562 29.5 44.75 1 35.09 132 GLU B C 1
ATOM 7702 O O . GLU B 1 132 ? -15.242 28.328 44.594 1 35.09 132 GLU B O 1
ATOM 7707 N N . ALA B 1 133 ? -15.172 30.062 43.844 1 36.78 133 ALA B N 1
ATOM 7708 C CA . ALA B 1 133 ? -13.93 29.859 43.094 1 36.78 133 ALA B CA 1
ATOM 7709 C C . ALA B 1 133 ? -12.711 30.016 44 1 36.78 133 ALA B C 1
ATOM 7711 O O . ALA B 1 133 ? -12.773 30.703 45.031 1 36.78 133 ALA B O 1
ATOM 7712 N N . LEU B 1 134 ? -11.781 29.141 44.031 1 36 134 LEU B N 1
ATOM 7713 C CA . LEU B 1 134 ? -10.539 29.109 44.812 1 36 134 LEU B CA 1
ATOM 7714 C C . LEU B 1 134 ? -9.898 30.5 44.844 1 36 134 LEU B C 1
ATOM 7716 O O . LEU B 1 134 ? -9.828 31.172 43.812 1 36 134 LEU B O 1
ATOM 7720 N N . ILE B 1 135 ? -10.016 31.234 45.875 1 39.38 135 ILE B N 1
ATOM 7721 C CA . ILE B 1 135 ? -9.297 32.438 46.281 1 39.38 135 ILE B CA 1
ATOM 7722 C C . ILE B 1 135 ? -7.836 32.344 45.844 1 39.38 135 ILE B C 1
ATOM 7724 O O . ILE B 1 135 ? -7.113 31.453 46.312 1 39.38 135 ILE B O 1
ATOM 7728 N N . PHE B 1 136 ? -7.496 32.562 44.656 1 40.78 136 PHE B N 1
ATOM 7729 C CA . PHE B 1 136 ? -6.062 32.562 44.375 1 40.78 136 PHE B CA 1
ATOM 7730 C C . PHE B 1 136 ? -5.383 33.719 45.031 1 40.78 136 PHE B C 1
ATOM 7732 O O . PHE B 1 136 ? -5.695 34.875 44.75 1 40.78 136 PHE B O 1
ATOM 7739 N N . ARG B 1 137 ? -4.957 33.719 46.188 1 40.53 137 ARG B N 1
ATOM 7740 C CA . ARG B 1 137 ? -4.059 34.625 46.875 1 40.53 137 ARG B CA 1
ATOM 7741 C C . ARG B 1 137 ? -2.828 34.938 46.031 1 40.53 137 ARG B C 1
ATOM 7743 O O . ARG B 1 137 ? -1.709 34.969 46.562 1 40.53 137 ARG B O 1
ATOM 7750 N N . GLN B 1 138 ? -2.615 34.719 44.594 1 45.34 138 GLN B N 1
ATOM 7751 C CA . GLN B 1 138 ? -1.222 34.5 44.219 1 45.34 138 GLN B CA 1
ATOM 7752 C C . GLN B 1 138 ? -0.49 35.844 44.094 1 45.34 138 GLN B C 1
ATOM 7754 O O . GLN B 1 138 ? -0.901 36.719 43.312 1 45.34 138 GLN B O 1
ATOM 7759 N N . ASN B 1 139 ? 0.363 36.25 44.844 1 49.22 139 ASN B N 1
ATOM 7760 C CA . ASN B 1 139 ? 1.511 37.156 45 1 49.22 139 ASN B CA 1
ATOM 7761 C C . ASN B 1 139 ? 2.209 37.406 43.656 1 49.22 139 ASN B C 1
ATOM 7763 O O . ASN B 1 139 ? 2.777 38.469 43.438 1 49.22 139 ASN B O 1
ATOM 7767 N N . GLU B 1 140 ? 2.094 36.562 42.625 1 60.25 140 GLU B N 1
ATOM 7768 C CA . GLU B 1 140 ? 2.979 36.688 41.469 1 60.25 140 GLU B CA 1
ATOM 7769 C C . GLU B 1 140 ? 2.418 37.688 40.438 1 60.25 140 GLU B C 1
ATOM 7771 O O . GLU B 1 140 ? 3.172 38.281 39.656 1 60.25 140 GLU B O 1
ATOM 7776 N N . LEU B 1 141 ? 1.054 37.969 40.469 1 62.56 141 LEU B N 1
ATOM 7777 C CA . LEU B 1 141 ? 0.497 38.938 39.562 1 62.56 141 LEU B CA 1
ATOM 7778 C C . LEU B 1 141 ? 1.002 40.344 39.906 1 62.56 141 LEU B C 1
ATOM 7780 O O . LEU B 1 141 ? 1.109 41.219 39 1 62.56 141 LEU B O 1
ATOM 7784 N N . ASN B 1 142 ? 1.29 40.438 41.188 1 61 142 ASN B N 1
ATOM 7785 C CA . ASN B 1 142 ? 1.771 41.75 41.625 1 61 142 ASN B CA 1
ATOM 7786 C C . ASN B 1 142 ? 3.197 42 41.125 1 61 142 ASN B C 1
ATOM 7788 O O . ASN B 1 142 ? 3.666 43.156 41.156 1 61 142 ASN B O 1
ATOM 7792 N N . SER B 1 143 ? 3.801 40.938 40.562 1 73.06 143 SER B N 1
ATOM 7793 C CA . SER B 1 143 ? 5.188 41.094 40.125 1 73.06 143 SER B CA 1
ATOM 7794 C C . SER B 1 143 ? 5.273 41.469 38.656 1 73.06 143 SER B C 1
ATOM 7796 O O . SER B 1 143 ? 6.367 41.625 38.125 1 73.06 143 SER B O 1
ATOM 7798 N N . ASN B 1 144 ? 4.059 41.812 38.094 1 80.94 144 ASN B N 1
ATOM 7799 C CA . ASN B 1 144 ? 4.105 42.156 36.688 1 80.94 144 ASN B CA 1
ATOM 7800 C C . ASN B 1 144 ? 4.465 43.625 36.5 1 80.94 144 ASN B C 1
ATOM 7802 O O . ASN B 1 144 ? 4.094 44.469 37.312 1 80.94 144 ASN B O 1
ATOM 7806 N N . PRO B 1 145 ? 5.305 43.906 35.469 1 85.69 145 PRO B N 1
ATOM 7807 C CA . PRO B 1 145 ? 5.664 45.312 35.219 1 85.69 145 PRO B CA 1
ATOM 7808 C C . PRO B 1 145 ? 4.445 46.219 35.094 1 85.69 145 PRO B C 1
ATOM 7810 O O . PRO B 1 145 ? 3.424 45.812 34.531 1 85.69 145 PRO B O 1
ATOM 7813 N N . ASP B 1 146 ? 4.484 47.375 35.562 1 85.38 146 ASP B N 1
ATOM 7814 C CA . ASP B 1 146 ? 3.373 48.312 35.656 1 85.38 146 ASP B CA 1
ATOM 7815 C C . ASP B 1 146 ? 2.918 48.781 34.281 1 85.38 146 ASP B C 1
ATOM 7817 O O . ASP B 1 146 ? 1.746 49.125 34.062 1 85.38 146 ASP B O 1
ATOM 7821 N N . TYR B 1 147 ? 3.902 48.781 33.312 1 89.31 147 TYR B N 1
ATOM 7822 C CA . TYR B 1 147 ? 3.541 49.312 32 1 89.31 147 TYR B CA 1
ATOM 7823 C C . TYR B 1 147 ? 2.453 48.469 31.344 1 89.31 147 TYR B C 1
ATOM 7825 O O . TYR B 1 147 ? 1.682 48.969 30.531 1 89.31 147 TYR B O 1
ATOM 7833 N N . ILE B 1 148 ? 2.297 47.25 31.797 1 88.19 148 ILE B N 1
ATOM 7834 C CA . ILE B 1 148 ? 1.331 46.312 31.219 1 88.19 148 ILE B CA 1
ATOM 7835 C C . ILE B 1 148 ? -0.086 46.75 31.594 1 88.19 148 ILE B C 1
ATOM 7837 O O . ILE B 1 148 ? -0.989 46.719 30.75 1 88.19 148 ILE B O 1
ATOM 7841 N N . GLN B 1 149 ? -0.25 47.156 32.781 1 83.62 149 GLN B N 1
ATOM 7842 C CA . GLN B 1 149 ? -1.56 47.562 33.25 1 83.62 149 GLN B CA 1
ATOM 7843 C C . GLN B 1 149 ? -1.879 49 32.781 1 83.62 149 GLN B C 1
ATOM 7845 O O . GLN B 1 149 ? -3.008 49.281 32.375 1 83.62 149 GLN B O 1
ATOM 7850 N N . LYS B 1 150 ? -0.833 49.875 32.781 1 85.44 150 LYS B N 1
ATOM 7851 C CA . LYS B 1 150 ? -1.046 51.281 32.406 1 85.44 150 LYS B CA 1
ATOM 7852 C C . LYS B 1 150 ? -1.4 51.406 30.938 1 85.44 150 LYS B C 1
ATOM 7854 O O . LYS B 1 150 ? -2.164 52.312 30.562 1 85.44 150 LYS B O 1
ATOM 7859 N N . CYS B 1 151 ? -0.875 50.469 30.141 1 88.75 151 CYS B N 1
ATOM 7860 C CA . CYS B 1 151 ? -1.112 50.531 28.703 1 88.75 151 CYS B CA 1
ATOM 7861 C C . CYS B 1 151 ? -2.148 49.5 28.266 1 88.75 151 CYS B C 1
ATOM 7863 O O . CYS B 1 151 ? -2.328 49.25 27.078 1 88.75 151 CYS B O 1
ATOM 7865 N N . HIS B 1 152 ? -2.889 48.812 29.125 1 85.44 152 HIS B N 1
ATOM 7866 C CA . HIS B 1 152 ? -3.969 47.844 28.875 1 85.44 152 HIS B CA 1
ATOM 7867 C C . HIS B 1 152 ? -3.52 46.75 27.938 1 85.44 152 HIS B C 1
ATOM 7869 O O . HIS B 1 152 ? -4.211 46.438 26.953 1 85.44 152 HIS B O 1
ATOM 7875 N N . LEU B 1 153 ? -2.309 46.312 28.25 1 87.38 153 LEU B N 1
ATOM 7876 C CA . LEU B 1 153 ? -1.78 45.281 27.375 1 87.38 153 LEU B CA 1
ATOM 7877 C C . LEU B 1 153 ? -2.285 43.906 27.797 1 87.38 153 LEU B C 1
ATOM 7879 O O . LEU B 1 153 ? -2.068 42.906 27.094 1 87.38 153 LEU B O 1
ATOM 7883 N N . GLN B 1 154 ? -2.975 43.781 28.906 1 84.31 154 GLN B N 1
ATOM 7884 C CA . GLN B 1 154 ? -3.652 42.562 29.375 1 84.31 154 GLN B CA 1
ATOM 7885 C C . GLN B 1 154 ? -5.062 42.906 29.875 1 84.31 154 GLN B C 1
ATOM 7887 O O . GLN B 1 154 ? -5.395 44.062 30.094 1 84.31 154 GLN B O 1
ATOM 7892 N N . PRO B 1 155 ? -5.926 41.875 29.797 1 79.88 155 PRO B N 1
ATOM 7893 C CA . PRO B 1 155 ? -7.289 42.125 30.266 1 79.88 155 PRO B CA 1
ATOM 7894 C C . PRO B 1 155 ? -7.336 42.594 31.719 1 79.88 155 PRO B C 1
ATOM 7896 O O . PRO B 1 155 ? -6.516 42.188 32.531 1 79.88 155 PRO B O 1
ATOM 7899 N N . PRO B 1 156 ? -8.211 43.562 31.891 1 72.38 156 PRO B N 1
ATOM 7900 C CA . PRO B 1 156 ? -8.297 44.094 33.25 1 72.38 156 PRO B CA 1
ATOM 7901 C C . PRO B 1 156 ? -8.844 43.062 34.25 1 72.38 156 PRO B C 1
ATOM 7903 O O . PRO B 1 156 ? -9.688 42.25 33.906 1 72.38 156 PRO B O 1
ATOM 7906 N N . ILE B 1 157 ? -8.023 42.938 35.344 1 66.31 157 ILE B N 1
ATOM 7907 C CA . ILE B 1 157 ? -8.5 42.062 36.438 1 66.31 157 ILE B CA 1
ATOM 7908 C C . ILE B 1 157 ? -9.234 42.906 37.469 1 66.31 157 ILE B C 1
ATOM 7910 O O . ILE B 1 157 ? -8.742 43.969 37.875 1 66.31 157 ILE B O 1
ATOM 7914 N N . ALA B 1 158 ? -10.57 42.781 37.531 1 55.91 158 ALA B N 1
ATOM 7915 C CA . ALA B 1 158 ? -11.289 43.562 38.531 1 55.91 158 ALA B CA 1
ATOM 7916 C C . ALA B 1 158 ? -10.656 43.406 39.938 1 55.91 158 ALA B C 1
ATOM 7918 O O . ALA B 1 158 ? -10.398 42.281 40.375 1 55.91 158 ALA B O 1
ATOM 7919 N N . GLN B 1 159 ? -9.766 44.281 40.344 1 48.81 159 GLN B N 1
ATOM 7920 C CA . GLN B 1 159 ? -9.078 44.312 41.625 1 48.81 159 GLN B CA 1
ATOM 7921 C C . GLN B 1 159 ? -10.062 44.188 42.781 1 48.81 159 GLN B C 1
ATOM 7923 O O . GLN B 1 159 ? -9.672 44.219 43.938 1 48.81 159 GLN B O 1
ATOM 7928 N N . HIS B 1 160 ? -11.336 44.5 42.656 1 43.03 160 HIS B N 1
ATOM 7929 C CA . HIS B 1 160 ? -11.93 44.906 43.906 1 43.03 160 HIS B CA 1
ATOM 7930 C C . HIS B 1 160 ? -11.781 43.844 44.969 1 43.03 160 HIS B C 1
ATOM 7932 O O . HIS B 1 160 ? -11.945 44.094 46.188 1 43.03 160 HIS B O 1
ATOM 7938 N N . THR B 1 161 ? -12.586 42.75 44.938 1 41.91 161 THR B N 1
ATOM 7939 C CA . THR B 1 161 ? -13.133 42.375 46.25 1 41.91 161 THR B CA 1
ATOM 7940 C C . THR B 1 161 ? -12.039 41.844 47.156 1 41.91 161 THR B C 1
ATOM 7942 O O . THR B 1 161 ? -10.977 41.406 46.688 1 41.91 161 THR B O 1
ATOM 7945 N N . GLU B 1 162 ? -12.148 42.156 48.5 1 42.12 162 GLU B N 1
ATOM 7946 C CA . GLU B 1 162 ? -11.43 41.719 49.688 1 42.12 162 GLU B CA 1
ATOM 7947 C C . GLU B 1 162 ? -10.875 40.312 49.531 1 42.12 162 GLU B C 1
ATOM 7949 O O . GLU B 1 162 ? -9.891 39.938 50.156 1 42.12 162 GLU B O 1
ATOM 7954 N N . LYS B 1 163 ? -11.734 39.312 49.281 1 45.03 163 LYS B N 1
ATOM 7955 C CA . LYS B 1 163 ? -11.5 37.906 49.562 1 45.03 163 LYS B CA 1
ATOM 7956 C C . LYS B 1 163 ? -10.953 37.188 48.312 1 45.03 163 LYS B C 1
ATOM 7958 O O . LYS B 1 163 ? -11.688 36.469 47.656 1 45.03 163 LYS B O 1
ATOM 7963 N N . GLY B 1 164 ? -9.766 37.562 47.531 1 49.25 164 GLY B N 1
ATOM 7964 C CA . GLY B 1 164 ? -8.797 36.875 46.656 1 49.25 164 GLY B CA 1
ATOM 7965 C C . GLY B 1 164 ? -9.203 36.844 45.219 1 49.25 164 GLY B C 1
ATOM 7966 O O . GLY B 1 164 ? -10.344 37.156 44.875 1 49.25 164 GLY B O 1
ATOM 7967 N N . LYS B 1 165 ? -8.398 37.094 44.125 1 54.19 165 LYS B N 1
ATOM 7968 C CA . LYS B 1 165 ? -8.523 37.156 42.656 1 54.19 165 LYS B CA 1
ATOM 7969 C C . LYS B 1 165 ? -8.93 35.781 42.094 1 54.19 165 LYS B C 1
ATOM 7971 O O . LYS B 1 165 ? -8.383 34.75 42.5 1 54.19 165 LYS B O 1
ATOM 7976 N N . ARG B 1 166 ? -10.195 35.594 41.375 1 62.16 166 ARG B N 1
ATOM 7977 C CA . ARG B 1 166 ? -10.734 34.344 40.875 1 62.16 166 ARG B CA 1
ATOM 7978 C C . ARG B 1 166 ? -10.078 33.938 39.562 1 62.16 166 ARG B C 1
ATOM 7980 O O . ARG B 1 166 ? -10.375 34.5 38.5 1 62.16 166 ARG B O 1
ATOM 7987 N N . ILE B 1 167 ? -8.891 33.188 39.469 1 72.81 167 ILE B N 1
ATOM 7988 C CA . ILE B 1 167 ? -8.203 32.625 38.312 1 72.81 167 ILE B CA 1
ATOM 7989 C C . ILE B 1 167 ? -8.742 31.234 38.031 1 72.81 167 ILE B C 1
ATOM 7991 O O . ILE B 1 167 ? -9.086 30.484 38.938 1 72.81 167 ILE B O 1
ATOM 7995 N N . MET B 1 168 ? -9.055 31.047 36.781 1 73.62 168 MET B N 1
ATOM 7996 C CA . MET B 1 168 ? -9.57 29.734 36.344 1 73.62 168 MET B CA 1
ATOM 7997 C C . MET B 1 168 ? -8.492 28.672 36.469 1 73.62 168 MET B C 1
ATOM 7999 O O . MET B 1 168 ? -7.402 28.812 35.906 1 73.62 168 MET B O 1
ATOM 8003 N N . PRO B 1 169 ? -8.711 27.719 37.312 1 67.44 169 PRO B N 1
ATOM 8004 C CA . PRO B 1 169 ? -7.715 26.656 37.406 1 67.44 169 PRO B CA 1
ATOM 8005 C C . PRO B 1 169 ? -7.754 25.688 36.25 1 67.44 169 PRO B C 1
ATOM 8007 O O . PRO B 1 169 ? -8.82 25.438 35.688 1 67.44 169 PRO B O 1
ATOM 8010 N N . LEU B 1 170 ? -6.625 25.438 35.594 1 71.94 170 LEU B N 1
ATOM 8011 C CA . LEU B 1 170 ? -6.598 24.391 34.594 1 71.94 170 LEU B CA 1
ATOM 8012 C C . LEU B 1 170 ? -6.23 23.047 35.219 1 71.94 170 LEU B C 1
ATOM 8014 O O . LEU B 1 170 ? -5.449 23 36.156 1 71.94 170 LEU B O 1
ATOM 8018 N N . SER B 1 171 ? -6.98 22.016 34.906 1 64.94 171 SER B N 1
ATOM 8019 C CA . SER B 1 171 ? -6.773 20.688 35.469 1 64.94 171 SER B CA 1
ATOM 8020 C C . SER B 1 171 ? -5.348 20.203 35.219 1 64.94 171 SER B C 1
ATOM 8022 O O . SER B 1 171 ? -4.836 20.312 34.094 1 64.94 171 SER B O 1
ATOM 8024 N N . SER B 1 172 ? -4.52 20.156 36.25 1 64.25 172 SER B N 1
ATOM 8025 C CA . SER B 1 172 ? -3.188 19.578 36.094 1 64.25 172 SER B CA 1
ATOM 8026 C C . SER B 1 172 ? -3.195 18.078 36.438 1 64.25 172 SER B C 1
ATOM 8028 O O . SER B 1 172 ? -3.816 17.656 37.406 1 64.25 172 SER B O 1
ATOM 8030 N N . TRP B 1 173 ? -3.062 17.266 35.438 1 70.06 173 TRP B N 1
ATOM 8031 C CA . TRP B 1 173 ? -3.004 15.828 35.656 1 70.06 173 TRP B CA 1
ATOM 8032 C C . TRP B 1 173 ? -1.561 15.336 35.688 1 70.06 173 TRP B C 1
ATOM 8034 O O . TRP B 1 173 ? -0.677 15.938 35.062 1 70.06 173 TRP B O 1
ATOM 8044 N N . SER B 1 174 ? -1.354 14.508 36.562 1 68.38 174 SER B N 1
ATOM 8045 C CA . SER B 1 174 ? -0.023 13.914 36.625 1 68.38 174 SER B CA 1
ATOM 8046 C C . SER B 1 174 ? 0.247 13.023 35.406 1 68.38 174 SER B C 1
ATOM 8048 O O . SER B 1 174 ? -0.688 12.57 34.75 1 68.38 174 SER B O 1
ATOM 8050 N N . ASP B 1 175 ? 1.472 12.898 35.062 1 66.19 175 ASP B N 1
ATOM 8051 C CA . ASP B 1 175 ? 1.887 12.039 33.938 1 66.19 175 ASP B CA 1
ATOM 8052 C C . ASP B 1 175 ? 1.402 10.609 34.156 1 66.19 175 ASP B C 1
ATOM 8054 O O . ASP B 1 175 ? 1.083 9.906 33.188 1 66.19 175 ASP B O 1
ATOM 8058 N N . GLU B 1 176 ? 1.367 10.188 35.406 1 66.5 176 GLU B N 1
ATOM 8059 C CA . GLU B 1 176 ? 0.916 8.836 35.688 1 66.5 176 GLU B CA 1
ATOM 8060 C C . GLU B 1 176 ? -0.563 8.656 35.375 1 66.5 176 GLU B C 1
ATOM 8062 O O . GLU B 1 176 ? -0.969 7.621 34.844 1 66.5 176 GLU B O 1
ATOM 8067 N N . GLU B 1 177 ? -1.328 9.695 35.656 1 72 177 GLU B N 1
ATOM 8068 C CA . GLU B 1 177 ? -2.754 9.625 35.344 1 72 177 GLU B CA 1
ATOM 8069 C C . GLU B 1 177 ? -2.99 9.609 33.844 1 72 177 GLU B C 1
ATOM 8071 O O . GLU B 1 177 ? -3.867 8.891 33.375 1 72 177 GLU B O 1
ATOM 8076 N N . PHE B 1 178 ? -2.102 10.383 33.25 1 71.56 178 PHE B N 1
ATOM 8077 C CA . PHE B 1 178 ? -2.162 10.414 31.797 1 71.56 178 PHE B CA 1
ATOM 8078 C C . PHE B 1 178 ? -1.885 9.031 31.219 1 71.56 178 PHE B C 1
ATOM 8080 O O . PHE B 1 178 ? -2.623 8.555 30.359 1 71.56 178 PHE B O 1
ATOM 8087 N N . ALA B 1 179 ? -0.839 8.484 31.641 1 65.56 179 ALA B N 1
ATOM 8088 C CA . ALA B 1 179 ? -0.391 7.191 31.125 1 65.56 179 ALA B CA 1
ATOM 8089 C C . ALA B 1 179 ? -1.41 6.098 31.422 1 65.56 179 ALA B C 1
ATOM 8091 O O . ALA B 1 179 ? -1.67 5.234 30.578 1 65.56 179 ALA B O 1
ATOM 8092 N N . THR B 1 180 ? -2.029 6.164 32.594 1 66.75 180 THR B N 1
ATOM 8093 C CA . THR B 1 180 ? -3.023 5.168 32.969 1 66.75 180 THR B CA 1
ATOM 8094 C C . THR B 1 180 ? -4.273 5.289 32.125 1 66.75 180 THR B C 1
ATOM 8096 O O . THR B 1 180 ? -4.848 4.277 31.703 1 66.75 180 THR B O 1
ATOM 8099 N N . THR B 1 181 ? -4.664 6.551 31.891 1 69 181 THR B N 1
ATOM 8100 C CA . THR B 1 181 ? -5.836 6.773 31.047 1 69 181 THR B CA 1
ATOM 8101 C C . THR B 1 181 ? -5.582 6.309 29.625 1 69 181 THR B C 1
ATOM 8103 O O . THR B 1 181 ? -6.445 5.688 29 1 69 181 THR B O 1
ATOM 8106 N N . ALA B 1 182 ? -4.375 6.695 29.234 1 65.31 182 ALA B N 1
ATOM 8107 C CA . ALA B 1 182 ? -4.004 6.242 27.891 1 65.31 182 ALA B CA 1
ATOM 8108 C C . ALA B 1 182 ? -4.027 4.719 27.797 1 65.31 182 ALA B C 1
ATOM 8110 O O . ALA B 1 182 ? -4.484 4.156 26.812 1 65.31 182 ALA B O 1
ATOM 8111 N N . ARG B 1 183 ? -3.547 4.023 28.859 1 61.19 183 ARG B N 1
ATOM 8112 C CA . ARG B 1 183 ? -3.516 2.566 28.891 1 61.19 183 ARG B CA 1
ATOM 8113 C C . ARG B 1 183 ? -4.926 1.987 28.891 1 61.19 183 ARG B C 1
ATOM 8115 O O . ARG B 1 183 ? -5.195 1.005 28.203 1 61.19 183 ARG B O 1
ATOM 8122 N N . GLU B 1 184 ? -5.758 2.592 29.703 1 65.31 184 GLU B N 1
ATOM 8123 C CA . GLU B 1 184 ? -7.129 2.102 29.797 1 65.31 184 GLU B CA 1
ATOM 8124 C C . GLU B 1 184 ? -7.891 2.307 28.5 1 65.31 184 GLU B C 1
ATOM 8126 O O . GLU B 1 184 ? -8.656 1.438 28.078 1 65.31 184 GLU B O 1
ATOM 8131 N N . LYS B 1 185 ? -7.684 3.512 27.938 1 60.78 185 LYS B N 1
ATOM 8132 C CA . LYS B 1 185 ? -8.359 3.809 26.688 1 60.78 185 LYS B CA 1
ATOM 8133 C C . LYS B 1 185 ? -7.883 2.877 25.578 1 60.78 185 LYS B C 1
ATOM 8135 O O . LYS B 1 185 ? -8.664 2.484 24.703 1 60.78 185 LYS B O 1
ATOM 8140 N N . ASN B 1 186 ? -6.473 2.695 25.828 1 48.91 186 ASN B N 1
ATOM 8141 C CA . ASN B 1 186 ? -5.871 1.856 24.797 1 48.91 186 ASN B CA 1
ATOM 8142 C C . ASN B 1 186 ? -5.965 0.375 25.156 1 48.91 186 ASN B C 1
ATOM 8144 O O . ASN B 1 186 ? -5.48 -0.479 24.406 1 48.91 186 ASN B O 1
ATOM 8148 N N . LYS B 1 187 ? -6.195 0.149 26.641 1 50.34 187 LYS B N 1
ATOM 8149 C CA . LYS B 1 187 ? -6.348 -1.242 27.062 1 50.34 187 LYS B CA 1
ATOM 8150 C C . LYS B 1 187 ? -7.223 -2.016 26.078 1 50.34 187 LYS B C 1
ATOM 8152 O O . LYS B 1 187 ? -6.949 -3.182 25.781 1 50.34 187 LYS B O 1
ATOM 8157 N N . ALA B 1 188 ? -8.32 -1.332 26 1 43.97 188 ALA B N 1
ATOM 8158 C CA . ALA B 1 188 ? -9.141 -2.041 25.031 1 43.97 188 ALA B CA 1
ATOM 8159 C C . ALA B 1 188 ? -8.445 -2.117 23.672 1 43.97 188 ALA B C 1
ATOM 8161 O O . ALA B 1 188 ? -8.875 -2.852 22.781 1 43.97 188 ALA B O 1
ATOM 8162 N N . ARG B 1 189 ? -7.473 -1.097 23.609 1 38.09 189 ARG B N 1
ATOM 8163 C CA . ARG B 1 189 ? -6.637 -1.149 22.422 1 38.09 189 ARG B CA 1
ATOM 8164 C C . ARG B 1 189 ? -5.48 -2.127 22.594 1 38.09 189 ARG B C 1
ATOM 8166 O O . ARG B 1 189 ? -4.574 -1.882 23.406 1 38.09 189 ARG B O 1
ATOM 8173 N N . SER B 1 190 ? -5.516 -3.436 23 1 32.19 190 SER B N 1
ATOM 8174 C CA . SER B 1 190 ? -4.492 -4.465 23.125 1 32.19 190 SER B CA 1
ATOM 8175 C C . SER B 1 190 ? -3.172 -4.008 22.5 1 32.19 190 SER B C 1
ATOM 8177 O O . SER B 1 190 ? -3.145 -3.527 21.375 1 32.19 190 SER B O 1
ATOM 8179 N N . CYS B 1 191 ? -2.217 -3.396 23.328 1 31.64 191 CYS B N 1
ATOM 8180 C CA . CYS B 1 191 ? -0.83 -3.023 23.062 1 31.64 191 CYS B CA 1
ATOM 8181 C C . CYS B 1 191 ? -0.234 -3.877 21.953 1 31.64 191 CYS B C 1
ATOM 8183 O O . CYS B 1 191 ? 0.921 -3.686 21.578 1 31.64 191 CYS B O 1
ATOM 8185 N N . LEU B 1 192 ? -0.195 -5.215 22.328 1 28.52 192 LEU B N 1
ATOM 8186 C CA . LEU B 1 192 ? 0.533 -6.027 21.344 1 28.52 192 LEU B CA 1
ATOM 8187 C C . LEU B 1 192 ? 0.39 -5.453 19.953 1 28.52 192 LEU B C 1
ATOM 8189 O O . LEU B 1 192 ? -0.725 -5.188 19.484 1 28.52 192 LEU B O 1
ATOM 8193 N N . TRP B 1 193 ? 1.313 -4.539 19.828 1 27.97 193 TRP B N 1
ATOM 8194 C CA . TRP B 1 193 ? 1.378 -4.172 18.422 1 27.97 193 TRP B CA 1
ATOM 8195 C C . TRP B 1 193 ? 0.811 -5.281 17.531 1 27.97 193 TRP B C 1
ATOM 8197 O O . TRP B 1 193 ? 1.51 -6.246 17.219 1 27.97 193 TRP B O 1
ATOM 8207 N N . SER B 1 194 ? 0.159 -6.098 18.062 1 28.72 194 SER B N 1
ATOM 8208 C CA . SER B 1 194 ? -0.337 -6.922 16.969 1 28.72 194 SER B CA 1
ATOM 8209 C C . SER B 1 194 ? -0.553 -6.09 15.703 1 28.72 194 SER B C 1
ATOM 8211 O O . SER B 1 194 ? -1.073 -4.973 15.766 1 28.72 194 SER B O 1
ATOM 8213 N N . ALA B 1 195 ? 0.549 -5.93 14.984 1 29.62 195 ALA B N 1
ATOM 8214 C CA . ALA B 1 195 ? 0.298 -5.363 13.664 1 29.62 195 ALA B CA 1
ATOM 8215 C C . ALA B 1 195 ? -1.196 -5.332 13.352 1 29.62 195 ALA B C 1
ATOM 8217 O O . ALA B 1 195 ? -1.759 -6.324 12.883 1 29.62 195 ALA B O 1
ATOM 8218 N N . LYS B 1 196 ? -1.906 -5.062 14.367 1 29.59 196 LYS B N 1
ATOM 8219 C CA . LYS B 1 196 ? -3.295 -5.027 13.914 1 29.59 196 LYS B CA 1
ATOM 8220 C C . LYS B 1 196 ? -3.467 -4.062 12.742 1 29.59 196 LYS B C 1
ATOM 8222 O O . LYS B 1 196 ? -3.014 -2.918 12.797 1 29.59 196 LYS B O 1
ATOM 8227 N N . TYR B 1 197 ? -3.074 -4.477 11.648 1 27.53 197 TYR B N 1
ATOM 8228 C CA . TYR B 1 197 ? -3.662 -3.869 10.461 1 27.53 197 TYR B CA 1
ATOM 8229 C C . TYR B 1 197 ? -4.965 -3.154 10.805 1 27.53 197 TYR B C 1
ATOM 8231 O O . TYR B 1 197 ? -5.918 -3.777 11.273 1 27.53 197 TYR B O 1
ATOM 8239 N N . HIS B 1 198 ? -4.809 -2.318 11.898 1 28.88 198 HIS B N 1
ATOM 8240 C CA . HIS B 1 198 ? -6.078 -1.606 12 1 28.88 198 HIS B CA 1
ATOM 8241 C C . HIS B 1 198 ? -6.723 -1.432 10.633 1 28.88 198 HIS B C 1
ATOM 8243 O O . HIS B 1 198 ? -6.176 -0.742 9.766 1 28.88 198 HIS B O 1
ATOM 8249 N N . VAL B 1 199 ? -7.105 -2.359 10.234 1 30.88 199 VAL B N 1
ATOM 8250 C CA . VAL B 1 199 ? -8.156 -2.215 9.234 1 30.88 199 VAL B CA 1
ATOM 8251 C C . VAL B 1 199 ? -8.992 -0.972 9.539 1 30.88 199 VAL B C 1
ATOM 8253 O O . VAL B 1 199 ? -9.562 -0.85 10.625 1 30.88 199 VAL B O 1
ATOM 8256 N N . VAL B 1 200 ? -8.359 0.254 9.742 1 34.03 200 VAL B N 1
ATOM 8257 C CA . VAL B 1 200 ? -9.375 1.305 9.656 1 34.03 200 VAL B CA 1
ATOM 8258 C C . VAL B 1 200 ? -10.734 0.689 9.344 1 34.03 200 VAL B C 1
ATOM 8260 O O . VAL B 1 200 ? -10.961 0.192 8.242 1 34.03 200 VAL B O 1
ATOM 8263 N N . GLY B 1 201 ? -11.008 -0.138 10.094 1 39.62 201 GLY B N 1
ATOM 8264 C CA . GLY B 1 201 ? -12.312 -0.776 10 1 39.62 201 GLY B CA 1
ATOM 8265 C C . GLY B 1 201 ? -13.422 0.187 9.625 1 39.62 201 GLY B C 1
ATOM 8266 O O . GLY B 1 201 ? -13.602 1.224 10.273 1 39.62 201 GLY B O 1
ATOM 8267 N N . CYS B 1 202 ? -13.578 0.458 8.586 1 47.72 202 CYS B N 1
ATOM 8268 C CA . CYS B 1 202 ? -14.781 1.088 8.047 1 47.72 202 CYS B CA 1
ATOM 8269 C C . CYS B 1 202 ? -16 0.759 8.906 1 47.72 202 CYS B C 1
ATOM 8271 O O . CYS B 1 202 ? -16.141 -0.372 9.375 1 47.72 202 CYS B O 1
ATOM 8273 N N . LYS B 1 203 ? -16.469 1.781 9.812 1 61.34 203 LYS B N 1
ATOM 8274 C CA . LYS B 1 203 ? -17.797 1.546 10.383 1 61.34 203 LYS B CA 1
ATOM 8275 C C . LYS B 1 203 ? -18.578 0.542 9.547 1 61.34 203 LYS B C 1
ATOM 8277 O O . LYS B 1 203 ? -18.438 0.488 8.32 1 61.34 203 LYS B O 1
ATOM 8282 N N . ASP B 1 204 ? -19.297 -0.371 10.469 1 70.88 204 ASP B N 1
ATOM 8283 C CA . ASP B 1 204 ? -20.188 -1.255 9.719 1 70.88 204 ASP B CA 1
ATOM 8284 C C . ASP B 1 204 ? -21.062 -0.461 8.75 1 70.88 204 ASP B C 1
ATOM 8286 O O . ASP B 1 204 ? -21.5 0.644 9.07 1 70.88 204 ASP B O 1
ATOM 8290 N N . TYR B 1 205 ? -21.062 -1.003 7.723 1 76.5 205 TYR B N 1
ATOM 8291 C CA . TYR B 1 205 ? -21.875 -0.327 6.715 1 76.5 205 TYR B CA 1
ATOM 8292 C C . TYR B 1 205 ? -23.25 0.016 7.266 1 76.5 205 TYR B C 1
ATOM 8294 O O . TYR B 1 205 ? -23.844 1.038 6.898 1 76.5 205 TYR B O 1
ATOM 8302 N N . VAL B 1 206 ? -23.672 -0.83 8.219 1 74.12 206 VAL B N 1
ATOM 8303 C CA . VAL B 1 206 ? -25.016 -0.633 8.773 1 74.12 206 VAL B CA 1
ATOM 8304 C C . VAL B 1 206 ? -25.047 0.647 9.609 1 74.12 206 VAL B C 1
ATOM 8306 O O . VAL B 1 206 ? -26.109 1.247 9.797 1 74.12 206 VAL B O 1
ATOM 8309 N N . ASN B 1 207 ? -23.859 1.062 10.016 1 66.75 207 ASN B N 1
ATOM 8310 C CA . ASN B 1 207 ? -23.781 2.248 10.859 1 66.75 207 ASN B CA 1
ATOM 8311 C C . ASN B 1 207 ? -23.266 3.459 10.078 1 66.75 207 ASN B C 1
ATOM 8313 O O . ASN B 1 207 ? -23.031 4.52 10.656 1 66.75 207 ASN B O 1
ATOM 8317 N N . GLN B 1 208 ? -23 3.156 8.766 1 66.75 208 GLN B N 1
ATOM 8318 C CA . GLN B 1 208 ? -22.5 4.254 7.949 1 66.75 208 GLN B CA 1
ATOM 8319 C C . GLN B 1 208 ? -23.641 4.977 7.238 1 66.75 208 GLN B C 1
ATOM 8321 O O . GLN B 1 208 ? -24.688 4.383 6.965 1 66.75 208 GLN B O 1
ATOM 8326 N N . LEU B 1 209 ? -23.344 6.352 6.996 1 63.56 209 LEU B N 1
ATOM 8327 C CA . LEU B 1 209 ? -24.266 7.109 6.152 1 63.56 209 LEU B CA 1
ATOM 8328 C C . LEU B 1 209 ? -24.141 6.684 4.695 1 63.56 209 LEU B C 1
ATOM 8330 O O . LEU B 1 209 ? -23.047 6.43 4.207 1 63.56 209 LEU B O 1
ATOM 8334 N N . PRO B 1 210 ? -25.312 6.398 4.027 1 65.44 210 PRO B N 1
ATOM 8335 C CA . PRO B 1 210 ? -25.25 6.043 2.605 1 65.44 210 PRO B CA 1
ATOM 8336 C C . PRO B 1 210 ? -24.641 7.152 1.752 1 65.44 210 PRO B C 1
ATOM 8338 O O . PRO B 1 210 ? -24.703 8.328 2.121 1 65.44 210 PRO B O 1
ATOM 8341 N N . LEU B 1 211 ? -23.906 6.715 0.769 1 67.06 211 LEU B N 1
ATOM 8342 C CA . LEU B 1 211 ? -23.328 7.66 -0.184 1 67.06 211 LEU B CA 1
ATOM 8343 C C . LEU B 1 211 ? -24.422 8.383 -0.956 1 67.06 211 LEU B C 1
ATOM 8345 O O . LEU B 1 211 ? -25.281 7.75 -1.578 1 67.06 211 LEU B O 1
ATOM 8349 N N . GLU B 1 212 ? -24.516 9.789 -0.751 1 66.25 212 GLU B N 1
ATOM 8350 C CA . GLU B 1 212 ? -25.5 10.586 -1.481 1 66.25 212 GLU B CA 1
ATOM 8351 C C . GLU B 1 212 ? -24.906 11.141 -2.773 1 66.25 212 GLU B C 1
ATOM 8353 O O . GLU B 1 212 ? -23.875 11.828 -2.748 1 66.25 212 GLU B O 1
ATOM 8358 N N . CYS B 1 213 ? -25.344 10.492 -3.982 1 64.69 213 CYS B N 1
ATOM 8359 C CA . CYS B 1 213 ? -24.828 10.992 -5.25 1 64.69 213 CYS B CA 1
ATOM 8360 C C . CYS B 1 213 ? -25.938 11.062 -6.297 1 64.69 213 CYS B C 1
ATOM 8362 O O . CYS B 1 213 ? -26.969 10.406 -6.16 1 64.69 213 CYS B O 1
ATOM 8364 N N . THR B 1 214 ? -25.75 12.039 -7.289 1 64.75 214 THR B N 1
ATOM 8365 C CA . THR B 1 214 ? -26.672 12.156 -8.406 1 64.75 214 THR B CA 1
ATOM 8366 C C . THR B 1 214 ? -26.438 11.055 -9.43 1 64.75 214 THR B C 1
ATOM 8368 O O . THR B 1 214 ? -25.391 10.414 -9.422 1 64.75 214 THR B O 1
ATOM 8371 N N . GLU B 1 215 ? -27.469 10.812 -10.203 1 69.56 215 GLU B N 1
ATOM 8372 C CA . GLU B 1 215 ? -27.359 9.82 -11.273 1 69.56 215 GLU B CA 1
ATOM 8373 C C . GLU B 1 215 ? -26.25 10.172 -12.258 1 69.56 215 GLU B C 1
ATOM 8375 O O . GLU B 1 215 ? -25.609 9.289 -12.812 1 69.56 215 GLU B O 1
ATOM 8380 N N . PHE B 1 216 ? -26.078 11.422 -12.352 1 71.56 216 PHE B N 1
ATOM 8381 C CA . PHE B 1 216 ? -25.031 11.875 -13.273 1 71.56 216 PHE B CA 1
ATOM 8382 C C . PHE B 1 216 ? -23.656 11.43 -12.789 1 71.56 216 PHE B C 1
ATOM 8384 O O . PHE B 1 216 ? -22.828 10.961 -13.586 1 71.56 216 PHE B O 1
ATOM 8391 N N . VAL B 1 217 ? -23.5 11.523 -11.5 1 73 217 VAL B N 1
ATOM 8392 C CA . VAL B 1 217 ? -22.219 11.141 -10.938 1 73 217 VAL B CA 1
ATOM 8393 C C . VAL B 1 217 ? -22.031 9.633 -11.039 1 73 217 VAL B C 1
ATOM 8395 O O . VAL B 1 217 ? -20.938 9.148 -11.344 1 73 217 VAL B O 1
ATOM 8398 N N . ILE B 1 218 ? -23.062 8.961 -10.938 1 78.69 218 ILE B N 1
ATOM 8399 C CA . ILE B 1 218 ? -23.016 7.504 -11.031 1 78.69 218 ILE B CA 1
ATOM 8400 C C . ILE B 1 218 ? -22.641 7.094 -12.453 1 78.69 218 ILE B C 1
ATOM 8402 O O . ILE B 1 218 ? -21.766 6.258 -12.656 1 78.69 218 ILE B O 1
ATOM 8406 N N . ASP B 1 219 ? -23.188 7.773 -13.391 1 79.19 219 ASP B N 1
ATOM 8407 C CA . ASP B 1 219 ? -22.922 7.453 -14.789 1 79.19 219 ASP B CA 1
ATOM 8408 C C . ASP B 1 219 ? -21.484 7.766 -15.164 1 79.19 219 ASP B C 1
ATOM 8410 O O . ASP B 1 219 ? -20.859 7.023 -15.922 1 79.19 219 ASP B O 1
ATOM 8414 N N . GLN B 1 220 ? -21.016 8.805 -14.602 1 81.38 220 GLN B N 1
ATOM 8415 C CA . GLN B 1 220 ? -19.625 9.188 -14.859 1 81.38 220 GLN B CA 1
ATOM 8416 C C . GLN B 1 220 ? -18.656 8.148 -14.305 1 81.38 220 GLN B C 1
ATOM 8418 O O . GLN B 1 220 ? -17.672 7.797 -14.961 1 81.38 220 GLN B O 1
ATOM 8423 N N . GLN B 1 221 ? -19 7.688 -13.109 1 82.88 221 GLN B N 1
ATOM 8424 C CA . GLN B 1 221 ? -18.125 6.707 -12.484 1 82.88 221 GLN B CA 1
ATOM 8425 C C . GLN B 1 221 ? -18.188 5.367 -13.211 1 82.88 221 GLN B C 1
ATOM 8427 O O . GLN B 1 221 ? -17.156 4.699 -13.375 1 82.88 221 GLN B O 1
ATOM 8432 N N . VAL B 1 222 ? -19.328 5.008 -13.75 1 84.25 222 VAL B N 1
ATOM 8433 C CA . VAL B 1 222 ? -19.484 3.758 -14.484 1 84.25 222 VAL B CA 1
ATOM 8434 C C . VAL B 1 222 ? -18.766 3.854 -15.828 1 84.25 222 VAL B C 1
ATOM 8436 O O . VAL B 1 222 ? -18.156 2.881 -16.281 1 84.25 222 VAL B O 1
ATOM 8439 N N . ARG B 1 223 ? -18.719 4.977 -16.422 1 84.94 223 ARG B N 1
ATOM 8440 C CA . ARG B 1 223 ? -18 5.188 -17.672 1 84.94 223 ARG B CA 1
ATOM 8441 C C . ARG B 1 223 ? -16.5 5.039 -17.469 1 84.94 223 ARG B C 1
ATOM 8443 O O . ARG B 1 223 ? -15.805 4.5 -18.344 1 84.94 223 ARG B O 1
ATOM 8450 N N . VAL B 1 224 ? -16.062 5.523 -16.359 1 84 224 VAL B N 1
ATOM 8451 C CA . VAL B 1 224 ? -14.648 5.395 -16.047 1 84 224 VAL B CA 1
ATOM 8452 C C . VAL B 1 224 ? -14.266 3.916 -15.961 1 84 224 VAL B C 1
ATOM 8454 O O . VAL B 1 224 ? -13.227 3.502 -16.484 1 84 224 VAL B O 1
ATOM 8457 N N . LEU B 1 225 ? -15.133 3.129 -15.414 1 85.81 225 LEU B N 1
ATOM 8458 C CA . LEU B 1 225 ? -14.867 1.704 -15.234 1 85.81 225 LEU B CA 1
ATOM 8459 C C . LEU B 1 225 ? -14.93 0.968 -16.562 1 85.81 225 LEU B C 1
ATOM 8461 O O . LEU B 1 225 ? -14.266 -0.058 -16.75 1 85.81 225 LEU B O 1
ATOM 8465 N N . ASN B 1 226 ? -15.664 1.521 -17.516 1 85.69 226 ASN B N 1
ATOM 8466 C CA . ASN B 1 226 ? -15.867 0.863 -18.797 1 85.69 226 ASN B CA 1
ATOM 8467 C C . ASN B 1 226 ? -14.883 1.377 -19.844 1 85.69 226 ASN B C 1
ATOM 8469 O O . ASN B 1 226 ? -14.953 0.979 -21.016 1 85.69 226 ASN B O 1
ATOM 8473 N N . SER B 1 227 ? -14.062 2.238 -19.406 1 78.81 227 SER B N 1
ATOM 8474 C CA . SER B 1 227 ? -13.117 2.824 -20.344 1 78.81 227 SER B CA 1
ATOM 8475 C C . SER B 1 227 ? -11.711 2.279 -20.125 1 78.81 227 SER B C 1
ATOM 8477 O O . SER B 1 227 ? -11.398 1.741 -19.062 1 78.81 227 SER B O 1
ATOM 8479 N N . PHE B 1 228 ? -10.969 2.273 -21.297 1 81.44 228 PHE B N 1
ATOM 8480 C CA . PHE B 1 228 ? -9.586 1.824 -21.219 1 81.44 228 PHE B CA 1
ATOM 8481 C C . PHE B 1 228 ? -8.719 2.867 -20.516 1 81.44 228 PHE B C 1
ATOM 8483 O O . PHE B 1 228 ? -8.859 4.066 -20.766 1 81.44 228 PHE B O 1
ATOM 8490 N N . TRP B 1 229 ? -8.062 2.363 -19.469 1 75.19 229 TRP B N 1
ATOM 8491 C CA . TRP B 1 229 ? -7.059 3.178 -18.781 1 75.19 229 TRP B CA 1
ATOM 8492 C C . TRP B 1 229 ? -5.707 2.473 -18.766 1 75.19 229 TRP B C 1
ATOM 8494 O O . TRP B 1 229 ? -5.641 1.245 -18.672 1 75.19 229 TRP B O 1
ATOM 8504 N N . GLU B 1 230 ? -4.641 3.207 -19.047 1 71.81 230 GLU B N 1
ATOM 8505 C CA . GLU B 1 230 ? -3.322 2.609 -18.844 1 71.81 230 GLU B CA 1
ATOM 8506 C C . GLU B 1 230 ? -3.127 2.158 -17.406 1 71.81 230 GLU B C 1
ATOM 8508 O O . GLU B 1 230 ? -3.521 2.861 -16.469 1 71.81 230 GLU B O 1
ATOM 8513 N N . LYS B 1 231 ? -2.496 0.991 -17.141 1 72.75 231 LYS B N 1
ATOM 8514 C CA . LYS B 1 231 ? -2.361 0.387 -15.82 1 72.75 231 LYS B CA 1
ATOM 8515 C C . LYS B 1 231 ? -3.699 0.362 -15.086 1 72.75 231 LYS B C 1
ATOM 8517 O O . LYS B 1 231 ? -3.805 0.848 -13.953 1 72.75 231 LYS B O 1
ATOM 8522 N N . TYR B 1 232 ? -4.676 -0.163 -15.742 1 78.44 232 TYR B N 1
ATOM 8523 C CA . TYR B 1 232 ? -6.094 -0.121 -15.406 1 78.44 232 TYR B CA 1
ATOM 8524 C C . TYR B 1 232 ? -6.312 -0.444 -13.93 1 78.44 232 TYR B C 1
ATOM 8526 O O . TYR B 1 232 ? -7.035 0.269 -13.234 1 78.44 232 TYR B O 1
ATOM 8534 N N . THR B 1 233 ? -5.648 -1.465 -13.391 1 75.94 233 THR B N 1
ATOM 8535 C CA . THR B 1 233 ? -5.93 -1.962 -12.047 1 75.94 233 THR B CA 1
ATOM 8536 C C . THR B 1 233 ? -5.363 -1.015 -10.992 1 75.94 233 THR B C 1
ATOM 8538 O O . THR B 1 233 ? -5.867 -0.957 -9.867 1 75.94 233 THR B O 1
ATOM 8541 N N . SER B 1 234 ? -4.371 -0.29 -11.359 1 70.88 234 SER B N 1
ATOM 8542 C CA . SER B 1 234 ? -3.734 0.592 -10.383 1 70.88 234 SER B CA 1
ATOM 8543 C C . SER B 1 234 ? -4.074 2.053 -10.656 1 70.88 234 SER B C 1
ATOM 8545 O O . SER B 1 234 ? -3.668 2.941 -9.906 1 70.88 234 SER B O 1
ATOM 8547 N N . ASN B 1 235 ? -4.918 2.277 -11.781 1 76.44 235 ASN B N 1
ATOM 8548 C CA . ASN B 1 235 ? -5.32 3.639 -12.125 1 76.44 235 ASN B CA 1
ATOM 8549 C C . ASN B 1 235 ? -6.16 4.27 -11.016 1 76.44 235 ASN B C 1
ATOM 8551 O O . ASN B 1 235 ? -7.141 3.68 -10.562 1 76.44 235 ASN B O 1
ATOM 8555 N N . PRO B 1 236 ? -5.789 5.434 -10.578 1 73.12 236 PRO B N 1
ATOM 8556 C CA . PRO B 1 236 ? -6.523 6.047 -9.469 1 73.12 236 PRO B CA 1
ATOM 8557 C C . PRO B 1 236 ? -7.988 6.309 -9.805 1 73.12 236 PRO B C 1
ATOM 8559 O O . PRO B 1 236 ? -8.859 6.18 -8.938 1 73.12 236 PRO B O 1
ATOM 8562 N N . ALA B 1 237 ? -8.227 6.77 -10.984 1 78.81 237 ALA B N 1
ATOM 8563 C CA . ALA B 1 237 ? -9.609 7.016 -11.375 1 78.81 237 ALA B CA 1
ATOM 8564 C C . ALA B 1 237 ? -10.445 5.742 -11.297 1 78.81 237 ALA B C 1
ATOM 8566 O O . ALA B 1 237 ? -11.578 5.762 -10.812 1 78.81 237 ALA B O 1
ATOM 8567 N N . VAL B 1 238 ? -9.828 4.652 -11.766 1 87.12 238 VAL B N 1
ATOM 8568 C CA . VAL B 1 238 ? -10.523 3.369 -11.75 1 87.12 238 VAL B CA 1
ATOM 8569 C C . VAL B 1 238 ? -10.711 2.904 -10.305 1 87.12 238 VAL B C 1
ATOM 8571 O O . VAL B 1 238 ? -11.781 2.416 -9.938 1 87.12 238 VAL B O 1
ATOM 8574 N N . LEU B 1 239 ? -9.719 3.145 -9.5 1 83.06 239 LEU B N 1
ATOM 8575 C CA . LEU B 1 239 ? -9.789 2.756 -8.102 1 83.06 239 LEU B CA 1
ATOM 8576 C C . LEU B 1 239 ? -10.875 3.543 -7.375 1 83.06 239 LEU B C 1
ATOM 8578 O O . LEU B 1 239 ? -11.641 2.979 -6.586 1 83.06 239 LEU B O 1
ATOM 8582 N N . ARG B 1 240 ? -10.977 4.812 -7.645 1 85.31 240 ARG B N 1
ATOM 8583 C CA . ARG B 1 240 ? -12.016 5.641 -7.043 1 85.31 240 ARG B CA 1
ATOM 8584 C C . ARG B 1 240 ? -13.398 5.203 -7.508 1 85.31 240 ARG B C 1
ATOM 8586 O O . ARG B 1 240 ? -14.328 5.117 -6.707 1 85.31 240 ARG B O 1
ATOM 8593 N N . ALA B 1 241 ? -13.43 5.035 -8.727 1 87.69 241 ALA B N 1
ATOM 8594 C CA . ALA B 1 241 ? -14.711 4.613 -9.281 1 87.69 241 ALA B CA 1
ATOM 8595 C C . ALA B 1 241 ? -15.133 3.262 -8.711 1 87.69 241 ALA B C 1
ATOM 8597 O O . ALA B 1 241 ? -16.328 3.025 -8.477 1 87.69 241 ALA B O 1
ATOM 8598 N N . THR B 1 242 ? -14.18 2.32 -8.484 1 90.56 242 THR B N 1
ATOM 8599 C CA . THR B 1 242 ? -14.469 1.015 -7.902 1 90.56 242 THR B CA 1
ATOM 8600 C C . THR B 1 242 ? -14.961 1.162 -6.465 1 90.56 242 THR B C 1
ATOM 8602 O O . THR B 1 242 ? -15.961 0.559 -6.082 1 90.56 242 THR B O 1
ATOM 8605 N N . SER B 1 243 ? -14.258 2.02 -5.719 1 86.81 243 SER B N 1
ATOM 8606 C CA . SER B 1 243 ? -14.672 2.26 -4.34 1 86.81 243 SER B CA 1
ATOM 8607 C C . SER B 1 243 ? -16.062 2.883 -4.277 1 86.81 243 SER B C 1
ATOM 8609 O O . SER B 1 243 ? -16.844 2.564 -3.387 1 86.81 243 SER B O 1
ATOM 8611 N N . PHE B 1 244 ? -16.234 3.816 -5.184 1 88.12 244 PHE B N 1
ATOM 8612 C CA . PHE B 1 244 ? -17.547 4.457 -5.293 1 88.12 244 PHE B CA 1
ATOM 8613 C C . PHE B 1 244 ? -18.641 3.422 -5.547 1 88.12 244 PHE B C 1
ATOM 8615 O O . PHE B 1 244 ? -19.656 3.412 -4.867 1 88.12 244 PHE B O 1
ATOM 8622 N N . LEU B 1 245 ? -18.406 2.525 -6.492 1 88.81 245 LEU B N 1
ATOM 8623 C CA . LEU B 1 245 ? -19.391 1.504 -6.844 1 88.81 245 LEU B CA 1
ATOM 8624 C C . LEU B 1 245 ? -19.609 0.545 -5.68 1 88.81 245 LEU B C 1
ATOM 8626 O O . LEU B 1 245 ? -20.75 0.181 -5.387 1 88.81 245 LEU B O 1
ATOM 8630 N N . ILE B 1 246 ? -18.562 0.123 -4.984 1 90.88 246 ILE B N 1
ATOM 8631 C CA . ILE B 1 246 ? -18.656 -0.794 -3.855 1 90.88 246 ILE B CA 1
ATOM 8632 C C . ILE B 1 246 ? -19.484 -0.154 -2.742 1 90.88 246 ILE B C 1
ATOM 8634 O O . ILE B 1 246 ? -20.359 -0.804 -2.152 1 90.88 246 ILE B O 1
ATOM 8638 N N . LYS B 1 247 ? -19.203 1.102 -2.529 1 88.19 247 LYS B N 1
ATOM 8639 C CA . LYS B 1 247 ? -19.969 1.802 -1.5 1 88.19 247 LYS B CA 1
ATOM 8640 C C . LYS B 1 247 ? -21.438 1.904 -1.883 1 88.19 247 LYS B C 1
ATOM 8642 O O . LYS B 1 247 ? -22.328 1.712 -1.041 1 88.19 247 LYS B O 1
ATOM 8647 N N . LEU B 1 248 ? -21.734 2.244 -3.07 1 85 248 LEU B N 1
ATOM 8648 C CA . LEU B 1 248 ? -23.109 2.314 -3.557 1 85 248 LEU B CA 1
ATOM 8649 C C . LEU B 1 248 ? -23.812 0.97 -3.395 1 85 248 LEU B C 1
ATOM 8651 O O . LEU B 1 248 ? -24.953 0.915 -2.943 1 85 248 LEU B O 1
ATOM 8655 N N . MET B 1 249 ? -23.156 -0.169 -3.709 1 88.56 249 MET B N 1
ATOM 8656 C CA . MET B 1 249 ? -23.734 -1.506 -3.613 1 88.56 249 MET B CA 1
ATOM 8657 C C . MET B 1 249 ? -23.969 -1.893 -2.156 1 88.56 249 MET B C 1
ATOM 8659 O O . MET B 1 249 ? -25.062 -2.357 -1.803 1 88.56 249 MET B O 1
ATOM 8663 N N . CYS B 1 250 ? -22.969 -1.641 -1.345 1 88.81 250 CYS B N 1
ATOM 8664 C CA . CYS B 1 250 ? -23.109 -1.978 0.068 1 88.81 250 CYS B CA 1
ATOM 8665 C C . CYS B 1 250 ? -24.25 -1.197 0.706 1 88.81 250 CYS B C 1
ATOM 8667 O O . CYS B 1 250 ? -25.031 -1.756 1.472 1 88.81 250 CYS B O 1
ATOM 8669 N N . ASP B 1 251 ? -24.344 0.09 0.36 1 82.38 251 ASP B N 1
ATOM 8670 C CA . ASP B 1 251 ? -25.438 0.909 0.883 1 82.38 251 ASP B CA 1
ATOM 8671 C C . ASP B 1 251 ? -26.797 0.376 0.424 1 82.38 251 ASP B C 1
ATOM 8673 O O . ASP B 1 251 ? -27.766 0.395 1.186 1 82.38 251 ASP B O 1
ATOM 8677 N N . ALA B 1 252 ? -26.875 -0.053 -0.792 1 81.44 252 ALA B N 1
ATOM 8678 C CA . ALA B 1 252 ? -28.109 -0.604 -1.33 1 81.44 252 ALA B CA 1
ATOM 8679 C C . ALA B 1 252 ? -28.516 -1.88 -0.595 1 81.44 252 ALA B C 1
ATOM 8681 O O . ALA B 1 252 ? -29.688 -2.062 -0.242 1 81.44 252 ALA B O 1
ATOM 8682 N N . TYR B 1 253 ? -27.578 -2.754 -0.274 1 87.38 253 TYR B N 1
ATOM 8683 C CA . TYR B 1 253 ? -27.875 -3.975 0.464 1 87.38 253 TYR B CA 1
ATOM 8684 C C . TYR B 1 253 ? -28.312 -3.658 1.892 1 87.38 253 TYR B C 1
ATOM 8686 O O . TYR B 1 253 ? -29.281 -4.223 2.395 1 87.38 253 TYR B O 1
ATOM 8694 N N . VAL B 1 254 ? -27.562 -2.75 2.479 1 82 254 VAL B N 1
ATOM 8695 C CA . VAL B 1 254 ? -27.828 -2.379 3.865 1 82 254 VAL B CA 1
ATOM 8696 C C . VAL B 1 254 ? -29.219 -1.785 3.982 1 82 254 VAL B C 1
ATOM 8698 O O . VAL B 1 254 ? -29.922 -2.025 4.969 1 82 254 VAL B O 1
ATOM 8701 N N . SER B 1 255 ? -29.672 -1.065 3.012 1 75.56 255 SER B N 1
ATOM 8702 C CA . SER B 1 255 ? -30.984 -0.424 3.02 1 75.56 255 SER B CA 1
ATOM 8703 C C . SER B 1 255 ? -32.094 -1.458 3.039 1 75.56 255 SER B C 1
ATOM 8705 O O . SER B 1 255 ? -33.219 -1.146 3.416 1 75.56 255 SER B O 1
ATOM 8707 N N . LYS B 1 256 ? -31.781 -2.756 2.654 1 78.81 256 LYS B N 1
ATOM 8708 C CA . LYS B 1 256 ? -32.812 -3.799 2.572 1 78.81 256 LYS B CA 1
ATOM 8709 C C . LYS B 1 256 ? -32.844 -4.641 3.846 1 78.81 256 LYS B C 1
ATOM 8711 O O . LYS B 1 256 ? -33.75 -5.434 4.051 1 78.81 256 LYS B O 1
ATOM 8716 N N . ILE B 1 257 ? -31.875 -4.457 4.777 1 75.56 257 ILE B N 1
ATOM 8717 C CA . ILE B 1 257 ? -31.703 -5.32 5.938 1 75.56 257 ILE B CA 1
ATOM 8718 C C . ILE B 1 257 ? -32.906 -5.164 6.883 1 75.56 257 ILE B C 1
ATOM 8720 O O . ILE B 1 257 ? -33.5 -6.152 7.32 1 75.56 257 ILE B O 1
ATOM 8724 N N . PRO B 1 258 ? -33.312 -3.846 7.191 1 60.03 258 PRO B N 1
ATOM 8725 C CA . PRO B 1 258 ? -34.406 -3.725 8.156 1 60.03 258 PRO B CA 1
ATOM 8726 C C . PRO B 1 258 ? -35.75 -4.191 7.594 1 60.03 258 PRO B C 1
ATOM 8728 O O . PRO B 1 258 ? -36.719 -4.383 8.344 1 60.03 258 PRO B O 1
ATOM 8731 N N . LEU B 1 259 ? -35.844 -4.359 6.32 1 48.34 259 LEU B N 1
ATOM 8732 C CA . LEU B 1 259 ? -37.125 -4.555 5.664 1 48.34 259 LEU B CA 1
ATOM 8733 C C . LEU B 1 259 ? -37.562 -6.016 5.75 1 48.34 259 LEU B C 1
ATOM 8735 O O . LEU B 1 259 ? -38.75 -6.32 5.633 1 48.34 259 LEU B O 1
ATOM 8739 N N . GLN B 1 260 ? -36.75 -6.98 5.75 1 53.88 260 GLN B N 1
ATOM 8740 C CA . GLN B 1 260 ? -37.25 -8.352 5.742 1 53.88 260 GLN B CA 1
ATOM 8741 C C . GLN B 1 260 ? -36.312 -9.273 6.539 1 53.88 260 GLN B C 1
ATOM 8743 O O . GLN B 1 260 ? -35.094 -9.07 6.559 1 53.88 260 GLN B O 1
ATOM 8748 N N . SER B 1 261 ? -36.938 -10.039 7.387 1 57.09 261 SER B N 1
ATOM 8749 C CA . SER B 1 261 ? -36.281 -11 8.266 1 57.09 261 SER B CA 1
ATOM 8750 C C . SER B 1 261 ? -35.438 -11.992 7.461 1 57.09 261 SER B C 1
ATOM 8752 O O . SER B 1 261 ? -34.406 -12.453 7.926 1 57.09 261 SER B O 1
ATOM 8754 N N . ASN B 1 262 ? -35.906 -12.398 6.195 1 66.44 262 ASN B N 1
ATOM 8755 C CA . ASN B 1 262 ? -35.188 -13.469 5.504 1 66.44 262 ASN B CA 1
ATOM 8756 C C . ASN B 1 262 ? -34.25 -12.93 4.441 1 66.44 262 ASN B C 1
ATOM 8758 O O . ASN B 1 262 ? -33.625 -13.703 3.723 1 66.44 262 ASN B O 1
ATOM 8762 N N . TYR B 1 263 ? -33.906 -11.688 4.328 1 79.25 263 TYR B N 1
ATOM 8763 C CA . TYR B 1 263 ? -32.938 -11 3.475 1 79.25 263 TYR B CA 1
ATOM 8764 C C . TYR B 1 263 ? -33.188 -11.32 2.006 1 79.25 263 TYR B C 1
ATOM 8766 O O . TYR B 1 263 ? -32.25 -11.305 1.199 1 79.25 263 TYR B O 1
ATOM 8774 N N . SER B 1 264 ? -34.469 -11.805 1.58 1 80.12 264 SER B N 1
ATOM 8775 C CA . SER B 1 264 ? -34.781 -12.203 0.214 1 80.12 264 SER B CA 1
ATOM 8776 C C . SER B 1 264 ? -34.688 -11.016 -0.744 1 80.12 264 SER B C 1
ATOM 8778 O O . SER B 1 264 ? -34.5 -11.203 -1.948 1 80.12 264 SER B O 1
ATOM 8780 N N . PHE B 1 265 ? -34.75 -9.836 -0.216 1 81.19 265 PHE B N 1
ATOM 8781 C CA . PHE B 1 265 ? -34.75 -8.648 -1.055 1 81.19 265 PHE B CA 1
ATOM 8782 C C . PHE B 1 265 ? -33.344 -8.328 -1.528 1 81.19 265 PHE B C 1
ATOM 8784 O O . PHE B 1 265 ? -33.125 -7.441 -2.363 1 81.19 265 PHE B O 1
ATOM 8791 N N . PHE B 1 266 ? -32.375 -9.047 -0.985 1 88.94 266 PHE B N 1
ATOM 8792 C CA . PHE B 1 266 ? -31.016 -8.828 -1.424 1 88.94 266 PHE B CA 1
ATOM 8793 C C . PHE B 1 266 ? -30.859 -9.125 -2.91 1 88.94 266 PHE B C 1
ATOM 8795 O O . PHE B 1 266 ? -30.109 -8.453 -3.611 1 88.94 266 PHE B O 1
ATOM 8802 N N . ARG B 1 267 ? -31.672 -10.016 -3.469 1 89.88 267 ARG B N 1
ATOM 8803 C CA . ARG B 1 267 ? -31.609 -10.398 -4.875 1 89.88 267 ARG B CA 1
ATOM 8804 C C . ARG B 1 267 ? -32 -9.242 -5.781 1 89.88 267 ARG B C 1
ATOM 8806 O O . ARG B 1 267 ? -31.453 -9.078 -6.871 1 89.88 267 ARG B O 1
AT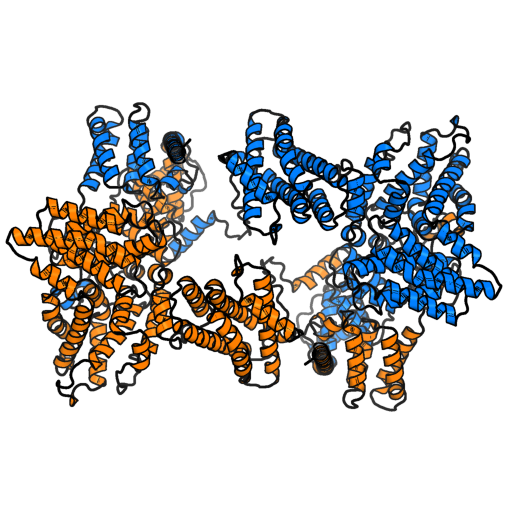OM 8813 N N . SER B 1 268 ? -32.906 -8.5 -5.297 1 85.94 268 SER B N 1
ATOM 8814 C CA . SER B 1 268 ? -33.344 -7.355 -6.098 1 85.94 268 SER B CA 1
ATOM 8815 C C . SER B 1 268 ? -32.188 -6.363 -6.289 1 85.94 268 SER B C 1
ATOM 8817 O O . SER B 1 268 ? -32.062 -5.773 -7.363 1 85.94 268 SER B O 1
ATOM 8819 N N . VAL B 1 269 ? -31.375 -6.211 -5.246 1 86.62 269 VAL B N 1
ATOM 8820 C CA . VAL B 1 269 ? -30.219 -5.32 -5.34 1 86.62 269 VAL B CA 1
ATOM 8821 C C . VAL B 1 269 ? -29.219 -5.887 -6.332 1 86.62 269 VAL B C 1
ATOM 8823 O O . VAL B 1 269 ? -28.719 -5.164 -7.199 1 86.62 269 VAL B O 1
ATOM 8826 N N . SER B 1 270 ? -29 -7.191 -6.242 1 90.31 270 SER B N 1
ATOM 8827 C CA . SER B 1 270 ? -28.062 -7.852 -7.133 1 90.31 270 SER B CA 1
ATOM 8828 C C . SER B 1 270 ? -28.484 -7.723 -8.594 1 90.31 270 SER B C 1
ATOM 8830 O O . SER B 1 270 ? -27.656 -7.43 -9.461 1 90.31 270 SER B O 1
ATOM 8832 N N . ILE B 1 271 ? -29.781 -7.902 -8.867 1 89 271 ILE B N 1
ATOM 8833 C CA . ILE B 1 271 ? -30.297 -7.84 -10.227 1 89 271 ILE B CA 1
ATOM 8834 C C . ILE B 1 271 ? -30.141 -6.422 -10.773 1 89 271 ILE B C 1
ATOM 8836 O O . ILE B 1 271 ? -29.844 -6.238 -11.961 1 89 271 ILE B O 1
ATOM 8840 N N . CYS B 1 272 ? -30.219 -5.43 -9.891 1 85.06 272 CYS B N 1
ATOM 8841 C CA . CYS B 1 272 ? -30.141 -4.031 -10.297 1 85.06 272 CYS B CA 1
ATOM 8842 C C . CYS B 1 272 ? -28.734 -3.686 -10.781 1 85.06 272 CYS B C 1
ATOM 8844 O O . CYS B 1 272 ? -28.578 -2.865 -11.68 1 85.06 272 CYS B O 1
ATOM 8846 N N . TYR B 1 273 ? -27.734 -4.305 -10.211 1 89.44 273 TYR B N 1
ATOM 8847 C CA . TYR B 1 273 ? -26.375 -3.936 -10.539 1 89.44 273 TYR B CA 1
ATOM 8848 C C . TYR B 1 273 ? -25.781 -4.871 -11.586 1 89.44 273 TYR B C 1
ATOM 8850 O O . TYR B 1 273 ? -24.688 -4.637 -12.102 1 89.44 273 TYR B O 1
ATOM 8858 N N . LEU B 1 274 ? -26.469 -5.961 -12.016 1 89 274 LEU B N 1
ATOM 8859 C CA . LEU B 1 274 ? -26 -6.949 -12.984 1 89 274 LEU B CA 1
ATOM 8860 C C . LEU B 1 274 ? -25.734 -6.305 -14.336 1 89 274 LEU B C 1
ATOM 8862 O O . LEU B 1 274 ? -24.734 -6.609 -14.992 1 89 274 LEU B O 1
ATOM 8866 N N . PRO B 1 275 ? -26.578 -5.379 -14.75 1 87.69 275 PRO B N 1
ATOM 8867 C CA . PRO B 1 275 ? -26.312 -4.77 -16.047 1 87.69 275 PRO B CA 1
ATOM 8868 C C . PRO B 1 275 ? -24.984 -4.023 -16.094 1 87.69 275 PRO B C 1
ATOM 8870 O O . PRO B 1 275 ? -24.281 -4.051 -17.125 1 87.69 275 PRO B O 1
ATOM 8873 N N . THR B 1 276 ? -24.641 -3.361 -15 1 89.44 276 THR B N 1
ATOM 8874 C CA . THR B 1 276 ? -23.359 -2.664 -14.93 1 89.44 276 THR B CA 1
ATOM 8875 C C . THR B 1 276 ? -22.203 -3.648 -15.07 1 89.44 276 THR B C 1
ATOM 8877 O O . THR B 1 276 ? -21.266 -3.408 -15.836 1 89.44 276 THR B O 1
ATOM 8880 N N . LEU B 1 277 ? -22.281 -4.742 -14.391 1 91.5 277 LEU B N 1
ATOM 8881 C CA . LEU B 1 277 ? -21.234 -5.762 -14.461 1 91.5 277 LEU B CA 1
ATOM 8882 C C . LEU B 1 277 ? -21.188 -6.391 -15.852 1 91.5 277 LEU B C 1
ATOM 8884 O O . LEU B 1 277 ? -20.109 -6.625 -16.391 1 91.5 277 LEU B O 1
ATOM 8888 N N . PHE B 1 278 ? -22.328 -6.594 -16.5 1 91.19 278 PHE B N 1
ATOM 8889 C CA . PHE B 1 278 ? -22.391 -7.207 -17.812 1 91.19 278 PHE B CA 1
ATOM 8890 C C . PHE B 1 278 ? -21.812 -6.273 -18.875 1 91.19 278 PHE B C 1
ATOM 8892 O O . PHE B 1 278 ? -21.156 -6.727 -19.812 1 91.19 278 PHE B O 1
ATOM 8899 N N . GLU B 1 279 ? -22.031 -4.984 -18.641 1 89.25 279 GLU B N 1
ATOM 8900 C CA . GLU B 1 279 ? -21.453 -4.016 -19.562 1 89.25 279 GLU B CA 1
ATOM 8901 C C . GLU B 1 279 ? -19.922 -4.059 -19.516 1 89.25 279 GLU B C 1
ATOM 8903 O O . GLU B 1 279 ? -19.266 -4.027 -20.547 1 89.25 279 GLU B O 1
ATOM 8908 N N . MET B 1 280 ? -19.453 -4.16 -18.359 1 90.19 280 MET B N 1
ATOM 8909 C CA . MET B 1 280 ? -18 -4.258 -18.203 1 90.19 280 MET B CA 1
ATOM 8910 C C . MET B 1 280 ? -17.469 -5.562 -18.797 1 90.19 280 MET B C 1
ATOM 8912 O O . MET B 1 280 ? -16.438 -5.582 -19.453 1 90.19 280 MET B O 1
ATOM 8916 N N . MET B 1 281 ? -18.219 -6.652 -18.672 1 89.94 281 MET B N 1
ATOM 8917 C CA . MET B 1 281 ? -17.812 -7.969 -19.172 1 89.94 281 MET B CA 1
ATOM 8918 C C . MET B 1 281 ? -17.891 -8.016 -20.688 1 89.94 281 MET B C 1
ATOM 8920 O O . MET B 1 281 ? -17.281 -8.883 -21.312 1 89.94 281 MET B O 1
ATOM 8924 N N . GLY B 1 282 ? -18.625 -7.129 -21.234 1 85.75 282 GLY B N 1
ATOM 8925 C CA . GLY B 1 282 ? -18.766 -7.062 -22.672 1 85.75 282 GLY B CA 1
ATOM 8926 C C . GLY B 1 282 ? -17.75 -6.148 -23.328 1 85.75 282 GLY B C 1
ATOM 8927 O O . GLY B 1 282 ? -17.75 -5.969 -24.547 1 85.75 282 GLY B O 1
ATOM 8928 N N . SER B 1 283 ? -16.891 -5.656 -22.516 1 86.06 283 SER B N 1
ATOM 8929 C CA . SER B 1 283 ? -15.891 -4.738 -23.031 1 86.06 283 SER B CA 1
ATOM 8930 C C . SER B 1 283 ? -14.867 -5.473 -23.906 1 86.06 283 SER B C 1
ATOM 8932 O O . SER B 1 283 ? -14.641 -6.668 -23.719 1 86.06 283 SER B O 1
ATOM 8934 N N . THR B 1 284 ? -14.297 -4.836 -24.875 1 82.94 284 THR B N 1
ATOM 8935 C CA . THR B 1 284 ? -13.266 -5.414 -25.719 1 82.94 284 THR B CA 1
ATOM 8936 C C . THR B 1 284 ? -11.914 -5.426 -25.016 1 82.94 284 THR B C 1
ATOM 8938 O O . THR B 1 284 ? -10.984 -6.094 -25.453 1 82.94 284 THR B O 1
ATOM 8941 N N . TYR B 1 285 ? -11.922 -4.637 -23.891 1 84.31 285 TYR B N 1
ATOM 8942 C CA . TYR B 1 285 ? -10.672 -4.57 -23.141 1 84.31 285 TYR B CA 1
ATOM 8943 C C . TYR B 1 285 ? -10.625 -5.641 -22.062 1 84.31 285 TYR B C 1
ATOM 8945 O O . TYR B 1 285 ? -11.438 -5.629 -21.125 1 84.31 285 TYR B O 1
ATOM 8953 N N . ALA B 1 286 ? -9.57 -6.52 -22.125 1 84.44 286 ALA B N 1
ATOM 8954 C CA . ALA B 1 286 ? -9.438 -7.617 -21.172 1 84.44 286 ALA B CA 1
ATOM 8955 C C . ALA B 1 286 ? -9.234 -7.086 -19.766 1 84.44 286 ALA B C 1
ATOM 8957 O O . ALA B 1 286 ? -9.695 -7.699 -18.797 1 84.44 286 ALA B O 1
ATOM 8958 N N . CYS B 1 287 ? -8.594 -5.926 -19.703 1 86.5 287 CYS B N 1
ATOM 8959 C CA . CYS B 1 287 ? -8.336 -5.363 -18.375 1 86.5 287 CYS B CA 1
ATOM 8960 C C . CYS B 1 287 ? -9.641 -4.953 -17.703 1 86.5 287 CYS B C 1
ATOM 8962 O O . CYS B 1 287 ? -9.773 -5.078 -16.484 1 86.5 287 CYS B O 1
ATOM 8964 N N . VAL B 1 288 ? -10.586 -4.504 -18.469 1 89.94 288 VAL B N 1
ATOM 8965 C CA . VAL B 1 288 ? -11.883 -4.102 -17.938 1 89.94 288 VAL B CA 1
ATOM 8966 C C . VAL B 1 288 ? -12.664 -5.332 -17.484 1 89.94 288 VAL B C 1
ATOM 8968 O O . VAL B 1 288 ? -13.234 -5.348 -16.391 1 89.94 288 VAL B O 1
ATOM 8971 N N . ARG B 1 289 ? -12.617 -6.367 -18.312 1 90 289 ARG B N 1
ATOM 8972 C CA . ARG B 1 289 ? -13.289 -7.609 -17.953 1 90 289 ARG B CA 1
ATOM 8973 C C . ARG B 1 289 ? -12.672 -8.227 -16.703 1 90 289 ARG B C 1
ATOM 8975 O O . ARG B 1 289 ? -13.383 -8.711 -15.82 1 90 289 ARG B O 1
ATOM 8982 N N . ASN B 1 290 ? -11.383 -8.164 -16.625 1 90.06 290 ASN B N 1
ATOM 8983 C CA . ASN B 1 290 ? -10.641 -8.656 -15.477 1 90.06 290 ASN B CA 1
ATOM 8984 C C . ASN B 1 290 ? -11.039 -7.926 -14.195 1 90.06 290 ASN B C 1
ATOM 8986 O O . ASN B 1 290 ? -11.109 -8.531 -13.125 1 90.06 290 ASN B O 1
ATOM 8990 N N . HIS B 1 291 ? -11.383 -6.695 -14.367 1 92.38 291 HIS B N 1
ATOM 8991 C CA . HIS B 1 291 ? -11.641 -5.848 -13.211 1 92.38 291 HIS B CA 1
ATOM 8992 C C . HIS B 1 291 ? -13 -6.176 -12.586 1 92.38 291 HIS B C 1
ATOM 8994 O O . HIS B 1 291 ? -13.242 -5.859 -11.414 1 92.38 291 HIS B O 1
ATOM 9000 N N . VAL B 1 292 ? -13.898 -6.742 -13.328 1 94.06 292 VAL B N 1
ATOM 9001 C CA . VAL B 1 292 ? -15.18 -7.164 -12.773 1 94.06 292 VAL B CA 1
ATOM 9002 C C . VAL B 1 292 ? -14.945 -8.133 -11.617 1 94.06 292 VAL B C 1
ATOM 9004 O O . VAL B 1 292 ? -15.609 -8.039 -10.578 1 94.06 292 VAL B O 1
ATOM 9007 N N . TYR B 1 293 ? -14.047 -9.031 -11.812 1 94 293 TYR B N 1
ATOM 9008 C CA . TYR B 1 293 ? -13.75 -10 -10.766 1 94 293 TYR B CA 1
ATOM 9009 C C . TYR B 1 293 ? -13.055 -9.336 -9.586 1 94 293 TYR B C 1
ATOM 9011 O O . TYR B 1 293 ? -13.266 -9.727 -8.43 1 94 293 TYR B O 1
ATOM 9019 N N . ASP B 1 294 ? -12.305 -8.281 -9.812 1 92.5 294 ASP B N 1
ATOM 9020 C CA . ASP B 1 294 ? -11.742 -7.488 -8.727 1 92.5 294 ASP B CA 1
ATOM 9021 C C . ASP B 1 294 ? -12.844 -6.809 -7.914 1 92.5 294 ASP B C 1
ATOM 9023 O O . ASP B 1 294 ? -12.758 -6.719 -6.688 1 92.5 294 ASP B O 1
ATOM 9027 N N . ILE B 1 295 ? -13.797 -6.34 -8.648 1 94 295 ILE B N 1
ATOM 9028 C CA . ILE B 1 295 ? -14.922 -5.684 -8 1 94 295 ILE B CA 1
ATOM 9029 C C . ILE B 1 295 ? -15.648 -6.684 -7.102 1 94 295 ILE B C 1
ATOM 9031 O O . ILE B 1 295 ? -15.969 -6.379 -5.949 1 94 295 ILE B O 1
ATOM 9035 N N . LEU B 1 296 ? -15.883 -7.879 -7.613 1 94.44 296 LEU B N 1
ATOM 9036 C CA . LEU B 1 296 ? -16.609 -8.891 -6.852 1 94.44 296 LEU B CA 1
ATOM 9037 C C . LEU B 1 296 ? -15.805 -9.328 -5.629 1 94.44 296 LEU B C 1
ATOM 9039 O O . LEU B 1 296 ? -16.375 -9.516 -4.551 1 94.44 296 LEU B O 1
ATOM 9043 N N . LEU B 1 297 ? -14.484 -9.469 -5.801 1 91.69 297 LEU B N 1
ATOM 9044 C CA . LEU B 1 297 ? -13.633 -9.812 -4.672 1 91.69 297 LEU B CA 1
ATOM 9045 C C . LEU B 1 297 ? -13.656 -8.719 -3.611 1 91.69 297 LEU B C 1
ATOM 9047 O O . LEU B 1 297 ? -13.766 -9 -2.418 1 91.69 297 LEU B O 1
ATOM 9051 N N . THR B 1 298 ? -13.617 -7.488 -4.086 1 90 298 THR B N 1
ATOM 9052 C CA . THR B 1 298 ? -13.648 -6.348 -3.176 1 90 298 THR B CA 1
ATOM 9053 C C . THR B 1 298 ? -14.992 -6.27 -2.457 1 90 298 THR B C 1
ATOM 9055 O O . THR B 1 298 ? -15.047 -6.004 -1.255 1 90 298 THR B O 1
ATOM 9058 N N . LEU B 1 299 ? -16.016 -6.453 -3.211 1 92.19 299 LEU B N 1
ATOM 9059 C CA . LEU B 1 299 ? -17.359 -6.469 -2.631 1 92.19 299 LEU B CA 1
ATOM 9060 C C . LEU B 1 299 ? -17.469 -7.543 -1.554 1 92.19 299 LEU B C 1
ATOM 9062 O O . LEU B 1 299 ? -18.047 -7.305 -0.491 1 92.19 299 LEU B O 1
ATOM 9066 N N . GLY B 1 300 ? -16.906 -8.773 -1.837 1 90.62 300 GLY B N 1
ATOM 9067 C CA . GLY B 1 300 ? -16.906 -9.852 -0.861 1 90.62 300 GLY B CA 1
ATOM 9068 C C . GLY B 1 300 ? -16.234 -9.477 0.446 1 90.62 300 GLY B C 1
ATOM 9069 O O . GLY B 1 300 ? -16.719 -9.82 1.523 1 90.62 300 GLY B O 1
ATOM 9070 N N . MET B 1 301 ? -15.211 -8.727 0.374 1 86.56 301 MET B N 1
ATOM 9071 C CA . MET B 1 301 ? -14.523 -8.266 1.572 1 86.56 301 MET B CA 1
ATOM 9072 C C . MET B 1 301 ? -15.375 -7.25 2.332 1 86.56 301 MET B C 1
ATOM 9074 O O . MET B 1 301 ? -15.461 -7.305 3.559 1 86.56 301 MET B O 1
ATOM 9078 N N . HIS B 1 302 ? -16.031 -6.387 1.583 1 87.88 302 HIS B N 1
ATOM 9079 C CA . HIS B 1 302 ? -16.828 -5.348 2.209 1 87.88 302 HIS B CA 1
ATOM 9080 C C . HIS B 1 302 ? -18.109 -5.93 2.812 1 87.88 302 HIS B C 1
ATOM 9082 O O . HIS B 1 302 ? -18.641 -5.398 3.791 1 87.88 302 HIS B O 1
ATOM 9088 N N . PHE B 1 303 ? -18.609 -6.988 2.246 1 89.56 303 PHE B N 1
ATOM 9089 C CA . PHE B 1 303 ? -19.797 -7.652 2.793 1 89.56 303 PHE B CA 1
ATOM 9090 C C . PHE B 1 303 ? -19.531 -8.148 4.211 1 89.56 303 PHE B C 1
ATOM 9092 O O . PHE B 1 303 ? -20.438 -8.188 5.039 1 89.56 303 PHE B O 1
ATOM 9099 N N . GLN B 1 304 ? -18.188 -8.438 4.438 1 85.06 304 GLN B N 1
ATOM 9100 C CA . GLN B 1 304 ? -17.844 -8.906 5.773 1 85.06 304 GLN B CA 1
ATOM 9101 C C . GLN B 1 304 ? -17.891 -7.766 6.789 1 85.06 304 GLN B C 1
ATOM 9103 O O . GLN B 1 304 ? -17.969 -8.008 7.996 1 85.06 304 GLN B O 1
ATOM 9108 N N . LEU B 1 305 ? -17.938 -6.512 6.184 1 82.19 305 LEU B N 1
ATOM 9109 C CA . LEU B 1 305 ? -17.891 -5.332 7.043 1 82.19 305 LEU B CA 1
ATOM 9110 C C . LEU B 1 305 ? -19.281 -4.727 7.199 1 82.19 305 LEU B C 1
ATOM 9112 O O . LEU B 1 305 ? -19.422 -3.645 7.777 1 82.19 305 LEU B O 1
ATOM 9116 N N . VAL B 1 306 ? -20.266 -5.305 6.645 1 83.06 306 VAL B N 1
ATOM 9117 C CA . VAL B 1 306 ? -21.625 -4.762 6.711 1 83.06 306 VAL B CA 1
ATOM 9118 C C . VAL B 1 306 ? -22.156 -4.867 8.141 1 83.06 306 VAL B C 1
ATOM 9120 O O . VAL B 1 306 ? -22.703 -3.898 8.68 1 83.06 306 VAL B O 1
ATOM 9123 N N . ASP B 1 307 ? -22.062 -6.062 8.828 1 78.62 307 ASP B N 1
ATOM 9124 C CA . ASP B 1 307 ? -22.531 -6.312 10.188 1 78.62 307 ASP B CA 1
ATOM 9125 C C . ASP B 1 307 ? -21.531 -7.16 10.969 1 78.62 307 ASP B C 1
ATOM 9127 O O . ASP B 1 307 ? -21.75 -8.352 11.188 1 78.62 307 ASP B O 1
ATOM 9131 N N . THR B 1 308 ? -20.484 -6.496 11.352 1 73.94 308 THR B N 1
ATOM 9132 C CA . THR B 1 308 ? -19.406 -7.219 12.016 1 73.94 308 THR B CA 1
ATOM 9133 C C . THR B 1 308 ? -19.828 -7.629 13.422 1 73.94 308 THR B C 1
ATOM 9135 O O . THR B 1 308 ? -19.281 -8.578 13.984 1 73.94 308 THR B O 1
ATOM 9138 N N . GLN B 1 309 ? -20.906 -6.973 13.969 1 66.88 309 GLN B N 1
ATOM 9139 C CA . GLN B 1 309 ? -21.328 -7.227 15.336 1 66.88 309 GLN B CA 1
ATOM 9140 C C . GLN B 1 309 ? -22.453 -8.273 15.383 1 66.88 309 GLN B C 1
ATOM 9142 O O . GLN B 1 309 ? -22.844 -8.727 16.453 1 66.88 309 GLN B O 1
ATOM 9147 N N . GLY B 1 310 ? -22.969 -8.695 14.328 1 72.88 310 GLY B N 1
ATOM 9148 C CA . GLY B 1 310 ? -23.969 -9.734 14.258 1 72.88 310 GLY B CA 1
ATOM 9149 C C . GLY B 1 310 ? -25.344 -9.273 14.75 1 72.88 310 GLY B C 1
ATOM 9150 O O . GLY B 1 310 ? -26.078 -10.062 15.336 1 72.88 310 GLY B O 1
ATOM 9151 N N . ILE B 1 311 ? -25.609 -8.016 14.68 1 67.81 311 ILE B N 1
ATOM 9152 C CA . ILE B 1 311 ? -26.891 -7.453 15.078 1 67.81 311 ILE B CA 1
ATOM 9153 C C . ILE B 1 311 ? -28.016 -8.078 14.25 1 67.81 311 ILE B C 1
ATOM 9155 O O . ILE B 1 311 ? -29.125 -8.281 14.75 1 67.81 311 ILE B O 1
ATOM 9159 N N . PHE B 1 312 ? -27.719 -8.461 13.062 1 77.88 312 PHE B N 1
ATOM 9160 C CA . PHE B 1 312 ? -28.656 -9.086 12.141 1 77.88 312 PHE B CA 1
ATOM 9161 C C . PHE B 1 312 ? -28.219 -10.508 11.797 1 77.88 312 PHE B C 1
ATOM 9163 O O . PHE B 1 312 ? -27.469 -10.719 10.836 1 77.88 312 PHE B O 1
ATOM 9170 N N . PRO B 1 313 ? -28.688 -11.375 12.656 1 78.62 313 PRO B N 1
ATOM 9171 C CA . PRO B 1 313 ? -28.25 -12.758 12.445 1 78.62 313 PRO B CA 1
ATOM 9172 C C . PRO B 1 313 ? -28.547 -13.258 11.031 1 78.62 313 PRO B C 1
ATOM 9174 O O . PRO B 1 313 ? -29.641 -13.031 10.508 1 78.62 313 PRO B O 1
ATOM 9177 N N . GLY B 1 314 ? -27.609 -13.891 10.305 1 82.44 314 GLY B N 1
ATOM 9178 C CA . GLY B 1 314 ? -27.781 -14.492 8.992 1 82.44 314 GLY B CA 1
ATOM 9179 C C . GLY B 1 314 ? -27.531 -13.516 7.855 1 82.44 314 GLY B C 1
ATOM 9180 O O . GLY B 1 314 ? -27.562 -13.906 6.684 1 82.44 314 GLY B O 1
ATOM 9181 N N . CYS B 1 315 ? -27.359 -12.258 8.227 1 84.19 315 CYS B N 1
ATOM 9182 C CA . CYS B 1 315 ? -27.203 -11.227 7.207 1 84.19 315 CYS B CA 1
ATOM 9183 C C . CYS B 1 315 ? -25.922 -11.445 6.395 1 84.19 315 CYS B C 1
ATOM 9185 O O . CYS B 1 315 ? -25.953 -11.422 5.164 1 84.19 315 CYS B O 1
ATOM 9187 N N . THR B 1 316 ? -24.891 -11.711 7.141 1 85 316 THR B N 1
ATOM 9188 C CA . THR B 1 316 ? -23.609 -11.914 6.461 1 85 316 THR B CA 1
ATOM 9189 C C . THR B 1 316 ? -23.672 -13.133 5.551 1 85 316 THR B C 1
ATOM 9191 O O . THR B 1 316 ? -23.188 -13.102 4.422 1 85 316 THR B O 1
ATOM 9194 N N . GLU B 1 317 ? -24.328 -14.188 6.023 1 87.06 317 GLU B N 1
ATOM 9195 C CA . GLU B 1 317 ? -24.469 -15.398 5.211 1 87.06 317 GLU B CA 1
ATOM 9196 C C . GLU B 1 317 ? -25.328 -15.133 3.982 1 87.06 317 GLU B C 1
ATOM 9198 O O . GLU B 1 317 ? -25.047 -15.648 2.898 1 87.06 317 GLU B O 1
ATOM 9203 N N . ALA B 1 318 ? -26.312 -14.398 4.18 1 90.06 318 ALA B N 1
ATOM 9204 C CA . ALA B 1 318 ? -27.188 -14.055 3.061 1 90.06 318 ALA B CA 1
ATOM 9205 C C . ALA B 1 318 ? -26.453 -13.227 2.018 1 90.06 318 ALA B C 1
ATOM 9207 O O . ALA B 1 318 ? -26.656 -13.406 0.813 1 90.06 318 ALA B O 1
ATOM 9208 N N . LEU B 1 319 ? -25.656 -12.336 2.477 1 91.25 319 LEU B N 1
ATOM 9209 C CA . LEU B 1 319 ? -24.875 -11.516 1.566 1 91.25 319 LEU B CA 1
ATOM 9210 C C . LEU B 1 319 ? -23.859 -12.367 0.804 1 91.25 319 LEU B C 1
ATOM 9212 O O . LEU B 1 319 ? -23.641 -12.148 -0.389 1 91.25 319 LEU B O 1
ATOM 9216 N N . GLU B 1 320 ? -23.328 -13.312 1.548 1 90.25 320 GLU B N 1
ATOM 9217 C CA . GLU B 1 320 ? -22.391 -14.219 0.895 1 90.25 320 GLU B CA 1
ATOM 9218 C C . GLU B 1 320 ? -23.078 -15.039 -0.195 1 90.25 320 GLU B C 1
ATOM 9220 O O . GLU B 1 320 ? -22.5 -15.266 -1.264 1 90.25 320 GLU B O 1
ATOM 9225 N N . GLU B 1 321 ? -24.25 -15.414 0.04 1 92.19 321 GLU B N 1
ATOM 9226 C CA . GLU B 1 321 ? -25.016 -16.172 -0.955 1 92.19 321 GLU B CA 1
ATOM 9227 C C . GLU B 1 321 ? -25.312 -15.305 -2.18 1 92.19 321 GLU B C 1
ATOM 9229 O O . GLU B 1 321 ? -25.312 -15.805 -3.309 1 92.19 321 GLU B O 1
ATOM 9234 N N . GLU B 1 322 ? -25.562 -14.055 -1.911 1 92.56 322 GLU B N 1
ATOM 9235 C CA . GLU B 1 322 ? -25.812 -13.141 -3.023 1 92.56 322 GLU B CA 1
ATOM 9236 C C . GLU B 1 322 ? -24.547 -12.961 -3.873 1 92.56 322 GLU B C 1
ATOM 9238 O O . GLU B 1 322 ? -24.641 -12.867 -5.098 1 92.56 322 GLU B O 1
ATOM 9243 N N . LEU B 1 323 ? -23.484 -12.875 -3.135 1 94.38 323 LEU B N 1
ATOM 9244 C CA . LEU B 1 323 ? -22.219 -12.734 -3.836 1 94.38 323 LEU B CA 1
ATOM 9245 C C . LEU B 1 323 ? -21.938 -13.953 -4.711 1 94.38 323 LEU B C 1
ATOM 9247 O O . LEU B 1 323 ? -21.469 -13.82 -5.84 1 94.38 323 LEU B O 1
ATOM 9251 N N . ILE B 1 324 ? -22.219 -15.148 -4.195 1 94.62 324 ILE B N 1
ATOM 9252 C CA . ILE B 1 324 ? -22.047 -16.375 -4.957 1 94.62 324 ILE B CA 1
ATOM 9253 C C . ILE B 1 324 ? -22.938 -16.344 -6.195 1 94.62 324 ILE B C 1
ATOM 9255 O O . ILE B 1 324 ? -22.5 -16.688 -7.297 1 94.62 324 ILE B O 1
ATOM 9259 N N . TRP B 1 325 ? -24.172 -15.914 -5.996 1 94.5 325 TRP B N 1
ATOM 9260 C CA . TRP B 1 325 ? -25.094 -15.844 -7.117 1 94.5 325 TRP B CA 1
ATOM 9261 C C . TRP B 1 325 ? -24.594 -14.883 -8.188 1 94.5 325 TRP B C 1
ATOM 9263 O O . TRP B 1 325 ? -24.656 -15.18 -9.383 1 94.5 325 TRP B O 1
ATOM 9273 N N . LEU B 1 326 ? -24.109 -13.727 -7.777 1 94.62 326 LEU B N 1
ATOM 9274 C CA . LEU B 1 326 ? -23.578 -12.742 -8.711 1 94.62 326 LEU B CA 1
ATOM 9275 C C . LEU B 1 326 ? -22.406 -13.328 -9.5 1 94.62 326 LEU B C 1
ATOM 9277 O O . LEU B 1 326 ? -22.344 -13.18 -10.727 1 94.62 326 LEU B O 1
ATOM 9281 N N . LEU B 1 327 ? -21.516 -13.945 -8.727 1 95.69 327 LEU B N 1
ATOM 9282 C CA . LEU B 1 327 ? -20.328 -14.523 -9.367 1 95.69 327 LEU B CA 1
ATOM 9283 C C . LEU B 1 327 ? -20.734 -15.617 -10.359 1 95.69 327 LEU B C 1
ATOM 9285 O O . LEU B 1 327 ? -20.203 -15.656 -11.477 1 95.69 327 LEU B O 1
ATOM 9289 N N . LEU B 1 328 ? -21.688 -16.5 -10.016 1 95.38 328 LEU B N 1
ATOM 9290 C CA . LEU B 1 328 ? -22.141 -17.562 -10.906 1 95.38 328 LEU B CA 1
ATOM 9291 C C . LEU B 1 328 ? -22.766 -16.969 -12.18 1 95.38 328 LEU B C 1
ATOM 9293 O O . LEU B 1 328 ? -22.547 -17.5 -13.273 1 95.38 328 LEU B O 1
ATOM 9297 N N . THR B 1 329 ? -23.453 -15.906 -12.016 1 94.31 329 THR B N 1
ATOM 9298 C CA . THR B 1 329 ? -24.109 -15.266 -13.148 1 94.31 329 THR B CA 1
ATOM 9299 C C . THR B 1 329 ? -23.078 -14.617 -14.07 1 94.31 329 THR B C 1
ATOM 9301 O O . THR B 1 329 ? -23.188 -14.719 -15.297 1 94.31 329 THR B O 1
ATOM 9304 N N . VAL B 1 330 ? -22.109 -13.977 -13.445 1 94.12 330 VAL B N 1
ATOM 9305 C CA . VAL B 1 330 ? -21.047 -13.336 -14.227 1 94.12 330 VAL B CA 1
ATOM 9306 C C . VAL B 1 330 ? -20.25 -14.398 -14.961 1 94.12 330 VAL B C 1
ATOM 9308 O O . VAL B 1 330 ? -19.875 -14.211 -16.125 1 94.12 330 VAL B O 1
ATOM 9311 N N . LEU B 1 331 ? -19.938 -15.516 -14.336 1 94.06 331 LEU B N 1
ATOM 9312 C CA . LEU B 1 331 ? -19.203 -16.609 -14.961 1 94.06 331 LEU B CA 1
ATOM 9313 C C . LEU B 1 331 ? -19.953 -17.156 -16.156 1 94.06 331 LEU B C 1
ATOM 9315 O O . LEU B 1 331 ? -19.344 -17.469 -17.188 1 94.06 331 LEU B O 1
ATOM 9319 N N . ARG B 1 332 ? -21.25 -17.266 -16.078 1 92.06 332 ARG B N 1
ATOM 9320 C CA . ARG B 1 332 ? -22.062 -17.734 -17.188 1 92.06 332 ARG B CA 1
ATOM 9321 C C . ARG B 1 332 ? -21.969 -16.781 -18.375 1 92.06 332 ARG B C 1
ATOM 9323 O O . ARG B 1 332 ? -21.844 -17.219 -19.516 1 92.06 332 ARG B O 1
ATOM 9330 N N . LYS B 1 333 ? -21.953 -15.531 -18.016 1 90.69 333 LYS B N 1
ATOM 9331 C CA . LYS B 1 333 ? -21.828 -14.531 -19.062 1 90.69 333 LYS B CA 1
ATOM 9332 C C . LYS B 1 333 ? -20.453 -14.617 -19.734 1 90.69 333 LYS B C 1
ATOM 9334 O O . LYS B 1 333 ? -20.344 -14.531 -20.953 1 90.69 333 LYS B O 1
ATOM 9339 N N . GLN B 1 334 ? -19.453 -14.805 -18.953 1 90.31 334 GLN B N 1
ATOM 9340 C CA . GLN B 1 334 ? -18.094 -14.906 -19.469 1 90.31 334 GLN B CA 1
ATOM 9341 C C . GLN B 1 334 ? -17.922 -16.141 -20.344 1 90.31 334 GLN B C 1
ATOM 9343 O O . GLN B 1 334 ? -17.203 -16.109 -21.344 1 90.31 334 GLN B O 1
ATOM 9348 N N . SER B 1 335 ? -18.516 -17.219 -19.953 1 89.38 335 SER B N 1
ATOM 9349 C CA . SER B 1 335 ? -18.391 -18.469 -20.688 1 89.38 335 SER B CA 1
ATOM 9350 C C . SER B 1 335 ? -18.984 -18.344 -22.094 1 89.38 335 SER B C 1
ATOM 9352 O O . SER B 1 335 ? -18.641 -19.109 -22.984 1 89.38 335 SER B O 1
ATOM 9354 N N . LEU B 1 336 ? -19.812 -17.344 -22.25 1 84.69 336 LEU B N 1
ATOM 9355 C CA . LEU B 1 336 ? -20.453 -17.141 -23.547 1 84.69 336 LEU B CA 1
ATOM 9356 C C . LEU B 1 336 ? -19.609 -16.234 -24.438 1 84.69 336 LEU B C 1
ATOM 9358 O O . LEU B 1 336 ? -19.844 -16.141 -25.641 1 84.69 336 LEU B O 1
ATOM 9362 N N . HIS B 1 337 ? -18.609 -15.719 -23.766 1 78.69 337 HIS B N 1
ATOM 9363 C CA . HIS B 1 337 ? -17.734 -14.828 -24.531 1 78.69 337 HIS B CA 1
ATOM 9364 C C . HIS B 1 337 ? -16.766 -15.625 -25.391 1 78.69 337 HIS B C 1
ATOM 9366 O O . HIS B 1 337 ? -16.234 -16.656 -24.953 1 78.69 337 HIS B O 1
ATOM 9372 N N . GLU B 1 338 ? -16.531 -15.344 -26.609 1 64.19 338 GLU B N 1
ATOM 9373 C CA . GLU B 1 338 ? -15.734 -16.078 -27.594 1 64.19 338 GLU B CA 1
ATOM 9374 C C . GLU B 1 338 ? -14.242 -15.938 -27.297 1 64.19 338 GLU B C 1
ATOM 9376 O O . GLU B 1 338 ? -13.469 -16.859 -27.547 1 64.19 338 GLU B O 1
ATOM 9381 N N . GLY B 1 339 ? -13.758 -14.836 -26.703 1 65.19 339 GLY B N 1
ATOM 9382 C CA . GLY B 1 339 ? -12.328 -14.664 -26.5 1 65.19 339 GLY B CA 1
ATOM 9383 C C . GLY B 1 339 ? -11.82 -15.305 -25.234 1 65.19 339 GLY B C 1
ATOM 9384 O O . GLY B 1 339 ? -12.508 -15.297 -24.203 1 65.19 339 GLY B O 1
ATOM 9385 N N . SER B 1 340 ? -10.922 -16.406 -25.438 1 65.94 340 SER B N 1
ATOM 9386 C CA . SER B 1 340 ? -10.344 -17.062 -24.266 1 65.94 340 SER B CA 1
ATOM 9387 C C . SER B 1 340 ? -9.125 -16.297 -23.75 1 65.94 340 SER B C 1
ATOM 9389 O O . SER B 1 340 ? -8.047 -16.375 -24.359 1 65.94 340 SER B O 1
ATOM 9391 N N . ASP B 1 341 ? -9.336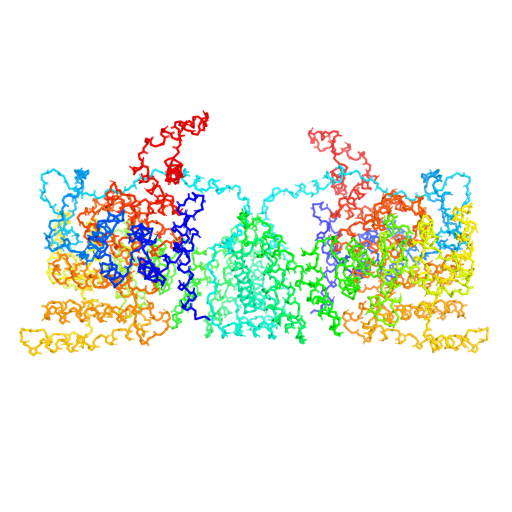 -15.352 -22.891 1 80.12 341 ASP B N 1
ATOM 9392 C CA . ASP B 1 341 ? -8.242 -14.609 -22.281 1 80.12 341 ASP B CA 1
ATOM 9393 C C . ASP B 1 341 ? -7.789 -15.266 -20.984 1 80.12 341 ASP B C 1
ATOM 9395 O O . ASP B 1 341 ? -8.539 -15.297 -20 1 80.12 341 ASP B O 1
ATOM 9399 N N . GLU B 1 342 ? -6.625 -15.789 -21.016 1 82.44 342 GLU B N 1
ATOM 9400 C CA . GLU B 1 342 ? -6.066 -16.5 -19.859 1 82.44 342 GLU B CA 1
ATOM 9401 C C . GLU B 1 342 ? -6.051 -15.617 -18.625 1 82.44 342 GLU B C 1
ATOM 9403 O O . GLU B 1 342 ? -6.297 -16.094 -17.516 1 82.44 342 GLU B O 1
ATOM 9408 N N . MET B 1 343 ? -5.902 -14.422 -18.859 1 85 343 MET B N 1
ATOM 9409 C CA . MET B 1 343 ? -5.805 -13.508 -17.734 1 85 343 MET B CA 1
ATOM 9410 C C . MET B 1 343 ? -7.156 -13.352 -17.031 1 85 343 MET B C 1
ATOM 9412 O O . MET B 1 343 ? -7.234 -13.352 -15.805 1 85 343 MET B O 1
ATOM 9416 N N . VAL B 1 344 ? -8.18 -13.195 -17.844 1 90.06 344 VAL B N 1
ATOM 9417 C CA . VAL B 1 344 ? -9.516 -13 -17.297 1 90.06 344 VAL B CA 1
ATOM 9418 C C . VAL B 1 344 ? -9.961 -14.266 -16.547 1 90.06 344 VAL B C 1
ATOM 9420 O O . VAL B 1 344 ? -10.492 -14.188 -15.445 1 90.06 344 VAL B O 1
ATOM 9423 N N . TRP B 1 345 ? -9.664 -15.43 -17.125 1 91.94 345 TRP B N 1
ATOM 9424 C CA . TRP B 1 345 ? -10.062 -16.688 -16.5 1 91.94 345 TRP B CA 1
ATOM 9425 C C . TRP B 1 345 ? -9.25 -16.953 -15.242 1 91.94 345 TRP B C 1
ATOM 9427 O O . TRP B 1 345 ? -9.758 -17.547 -14.289 1 91.94 345 TRP B O 1
ATOM 9437 N N . THR B 1 346 ? -8 -16.516 -15.227 1 91.12 346 THR B N 1
ATOM 9438 C CA . THR B 1 346 ? -7.203 -16.641 -14.008 1 91.12 346 THR B CA 1
ATOM 9439 C C . THR B 1 346 ? -7.809 -15.797 -12.883 1 91.12 346 THR B C 1
ATOM 9441 O O . THR B 1 346 ? -7.918 -16.266 -11.742 1 91.12 346 THR B O 1
ATOM 9444 N N . ALA B 1 347 ? -8.234 -14.602 -13.266 1 90.5 347 ALA B N 1
ATOM 9445 C CA . ALA B 1 347 ? -8.891 -13.75 -12.273 1 90.5 347 ALA B CA 1
ATOM 9446 C C . ALA B 1 347 ? -10.195 -14.375 -11.797 1 90.5 347 ALA B C 1
ATOM 9448 O O . ALA B 1 347 ? -10.5 -14.359 -10.602 1 90.5 347 ALA B O 1
ATOM 9449 N N . ALA B 1 348 ? -10.914 -14.922 -12.711 1 94.12 348 ALA B N 1
ATOM 9450 C CA . ALA B 1 348 ? -12.18 -15.586 -12.383 1 94.12 348 ALA B CA 1
ATOM 9451 C C . ALA B 1 348 ? -11.953 -16.766 -11.438 1 94.12 348 ALA B C 1
ATOM 9453 O O . ALA B 1 348 ? -12.672 -16.922 -10.453 1 94.12 348 ALA B O 1
ATOM 9454 N N . ALA B 1 349 ? -10.945 -17.578 -11.734 1 93.69 349 ALA B N 1
ATOM 9455 C CA . ALA B 1 349 ? -10.648 -18.734 -10.906 1 93.69 349 ALA B CA 1
ATOM 9456 C C . ALA B 1 349 ? -10.266 -18.312 -9.484 1 93.69 349 ALA B C 1
ATOM 9458 O O . ALA B 1 349 ? -10.703 -18.938 -8.508 1 93.69 349 ALA B O 1
ATOM 9459 N N . LYS B 1 350 ? -9.523 -17.25 -9.383 1 91 350 LYS B N 1
ATOM 9460 C CA . LYS B 1 350 ? -9.141 -16.719 -8.078 1 91 350 LYS B CA 1
ATOM 9461 C C . LYS B 1 350 ? -10.359 -16.281 -7.281 1 91 350 LYS B C 1
ATOM 9463 O O . LYS B 1 350 ? -10.469 -16.547 -6.086 1 91 350 LYS B O 1
ATOM 9468 N N . CYS B 1 351 ? -11.25 -15.648 -7.961 1 92.88 351 CYS B N 1
ATOM 9469 C CA . CYS B 1 351 ? -12.484 -15.195 -7.328 1 92.88 351 CYS B CA 1
ATOM 9470 C C . CYS B 1 351 ? -13.328 -16.375 -6.863 1 92.88 351 CYS B C 1
ATOM 9472 O O . CYS B 1 351 ? -13.891 -16.359 -5.766 1 92.88 351 CYS B O 1
ATOM 9474 N N . VAL B 1 352 ? -13.383 -17.422 -7.617 1 94.31 352 VAL B N 1
ATOM 9475 C CA . VAL B 1 352 ? -14.195 -18.594 -7.312 1 94.31 352 VAL B CA 1
ATOM 9476 C C . VAL B 1 352 ? -13.648 -19.297 -6.066 1 94.31 352 VAL B C 1
ATOM 9478 O O . VAL B 1 352 ? -14.414 -19.656 -5.168 1 94.31 352 VAL B O 1
ATOM 9481 N N . VAL B 1 353 ? -12.352 -19.406 -6.027 1 91.31 353 VAL B N 1
ATOM 9482 C CA . VAL B 1 353 ? -11.727 -20.094 -4.902 1 91.31 353 VAL B CA 1
ATOM 9483 C C . VAL B 1 353 ? -11.906 -19.281 -3.627 1 91.31 353 VAL B C 1
ATOM 9485 O O . VAL B 1 353 ? -12.078 -19.844 -2.543 1 91.31 353 VAL B O 1
ATOM 9488 N N . ALA B 1 354 ? -11.969 -17.969 -3.818 1 88.44 354 ALA B N 1
ATOM 9489 C CA . ALA B 1 354 ? -12.086 -17.094 -2.658 1 88.44 354 ALA B CA 1
ATOM 9490 C C . ALA B 1 354 ? -13.531 -16.984 -2.184 1 88.44 354 ALA B C 1
ATOM 9492 O O . ALA B 1 354 ? -13.789 -16.891 -0.982 1 88.44 354 ALA B O 1
ATOM 9493 N N . ILE B 1 355 ? -14.531 -17.062 -3.1 1 91.25 355 ILE B N 1
ATOM 9494 C CA . ILE B 1 355 ? -15.906 -16.672 -2.787 1 91.25 355 ILE B CA 1
ATOM 9495 C C . ILE B 1 355 ? -16.766 -17.922 -2.656 1 91.25 355 ILE B C 1
ATOM 9497 O O . ILE B 1 355 ? -17.609 -18.016 -1.75 1 91.25 355 ILE B O 1
ATOM 9501 N N . ILE B 1 356 ? -16.609 -18.953 -3.484 1 91.75 356 ILE B N 1
ATOM 9502 C CA . ILE B 1 356 ? -17.5 -20.109 -3.525 1 91.75 356 ILE B CA 1
ATOM 9503 C C . ILE B 1 356 ? -16.938 -21.234 -2.666 1 91.75 356 ILE B C 1
ATOM 9505 O O . ILE B 1 356 ? -15.812 -21.688 -2.891 1 91.75 356 ILE B O 1
ATOM 9509 N N . PRO B 1 357 ? -17.719 -21.656 -1.686 1 87.31 357 PRO B N 1
ATOM 9510 C CA . PRO B 1 357 ? -17.266 -22.797 -0.9 1 87.31 357 PRO B CA 1
ATOM 9511 C C . PRO B 1 357 ? -17.125 -24.062 -1.74 1 87.31 357 PRO B C 1
ATOM 9513 O O . PRO B 1 357 ? -17.812 -24.219 -2.756 1 87.31 357 PRO B O 1
ATOM 9516 N N . PRO B 1 358 ? -16.312 -25.016 -1.366 1 86.94 358 PRO B N 1
ATOM 9517 C CA . PRO B 1 358 ? -16.016 -26.203 -2.156 1 86.94 358 PRO B CA 1
ATOM 9518 C C . PRO B 1 358 ? -17.25 -27.062 -2.428 1 86.94 358 PRO B C 1
ATOM 9520 O O . PRO B 1 358 ? -17.344 -27.688 -3.482 1 86.94 358 PRO B O 1
ATOM 9523 N N . ASP B 1 359 ? -18.219 -27.031 -1.568 1 88.31 359 ASP B N 1
ATOM 9524 C CA . ASP B 1 359 ? -19.391 -27.875 -1.726 1 88.31 359 ASP B CA 1
ATOM 9525 C C . ASP B 1 359 ? -20.375 -27.281 -2.736 1 88.31 359 ASP B C 1
ATOM 9527 O O . ASP B 1 359 ? -21.297 -27.969 -3.182 1 88.31 359 ASP B O 1
ATOM 9531 N N . LYS B 1 360 ? -20.109 -26.062 -3.193 1 93.06 360 LYS B N 1
ATOM 9532 C CA . LYS B 1 360 ? -21.016 -25.406 -4.141 1 93.06 360 LYS B CA 1
ATOM 9533 C C . LYS B 1 360 ? -20.328 -25.172 -5.48 1 93.06 360 LYS B C 1
ATOM 9535 O O . LYS B 1 360 ? -20.891 -24.516 -6.359 1 93.06 360 LYS B O 1
ATOM 9540 N N . LEU B 1 361 ? -19.188 -25.703 -5.66 1 93.12 361 LEU B N 1
ATOM 9541 C CA . LEU B 1 361 ? -18.438 -25.5 -6.895 1 93.12 361 LEU B CA 1
ATOM 9542 C C . LEU B 1 361 ? -19.172 -26.109 -8.086 1 93.12 361 LEU B C 1
ATOM 9544 O O . LEU B 1 361 ? -18.984 -25.672 -9.219 1 93.12 361 LEU B O 1
ATOM 9548 N N . HIS B 1 362 ? -20.047 -27.141 -7.82 1 93.38 362 HIS B N 1
ATOM 9549 C CA . HIS B 1 362 ? -20.75 -27.844 -8.891 1 93.38 362 HIS B CA 1
ATOM 9550 C C . HIS B 1 362 ? -21.812 -26.953 -9.531 1 93.38 362 HIS B C 1
ATOM 9552 O O . HIS B 1 362 ? -22.328 -27.266 -10.602 1 93.38 362 HIS B O 1
ATOM 9558 N N . LEU B 1 363 ? -22.062 -25.781 -8.875 1 93.31 363 LEU B N 1
ATOM 9559 C CA . LEU B 1 363 ? -23.062 -24.859 -9.398 1 93.31 363 LEU B CA 1
ATOM 9560 C C . LEU B 1 363 ? -22.5 -24.047 -10.555 1 93.31 363 LEU B C 1
ATOM 9562 O O . LEU B 1 363 ? -23.25 -23.406 -11.289 1 93.31 363 LEU B O 1
ATOM 9566 N N . ILE B 1 364 ? -21.234 -24.141 -10.742 1 94.56 364 ILE B N 1
ATOM 9567 C CA . ILE B 1 364 ? -20.578 -23.391 -11.797 1 94.56 364 ILE B CA 1
ATOM 9568 C C . ILE B 1 364 ? -20.875 -24.031 -13.148 1 94.56 364 ILE B C 1
ATOM 9570 O O . ILE B 1 364 ? -20.938 -25.25 -13.266 1 94.56 364 ILE B O 1
ATOM 9574 N N . ASP B 1 365 ? -21 -23.156 -14.133 1 93 365 ASP B N 1
ATOM 9575 C CA . ASP B 1 365 ? -21.203 -23.609 -15.508 1 93 365 ASP B CA 1
ATOM 9576 C C . ASP B 1 365 ? -20.062 -24.531 -15.945 1 93 365 ASP B C 1
ATOM 9578 O O . ASP B 1 365 ? -18.891 -24.297 -15.625 1 93 365 ASP B O 1
ATOM 9582 N N . ALA B 1 366 ? -20.453 -25.672 -16.672 1 93.44 366 ALA B N 1
ATOM 9583 C CA . ALA B 1 366 ? -19.469 -26.656 -17.109 1 93.44 366 ALA B CA 1
ATOM 9584 C C . ALA B 1 366 ? -18.391 -26.016 -17.984 1 93.44 366 ALA B C 1
ATOM 9586 O O . ALA B 1 366 ? -17.219 -26.422 -17.938 1 93.44 366 ALA B O 1
ATOM 9587 N N . ARG B 1 367 ? -18.688 -25.109 -18.797 1 93.19 367 ARG B N 1
ATOM 9588 C CA . ARG B 1 367 ? -17.734 -24.406 -19.656 1 93.19 367 ARG B CA 1
ATOM 9589 C C . ARG B 1 367 ? -16.703 -23.656 -18.844 1 93.19 367 ARG B C 1
ATOM 9591 O O . ARG B 1 367 ? -15.508 -23.672 -19.172 1 93.19 367 ARG B O 1
ATOM 9598 N N . ALA B 1 368 ? -17.234 -22.953 -17.75 1 93.25 368 ALA B N 1
ATOM 9599 C CA . ALA B 1 368 ? -16.312 -22.219 -16.875 1 93.25 368 ALA B CA 1
ATOM 9600 C C . ALA B 1 368 ? -15.367 -23.172 -16.156 1 93.25 368 ALA B C 1
ATOM 9602 O O . ALA B 1 368 ? -14.172 -22.906 -16.062 1 93.25 368 ALA B O 1
ATOM 9603 N N . LEU B 1 369 ? -15.891 -24.25 -15.695 1 94.44 369 LEU B N 1
ATOM 9604 C CA . LEU B 1 369 ? -15.062 -25.234 -15.031 1 94.44 369 LEU B CA 1
ATOM 9605 C C . LEU B 1 369 ? -13.992 -25.781 -15.977 1 94.44 369 LEU B C 1
ATOM 9607 O O . LEU B 1 369 ? -12.844 -25.984 -15.57 1 94.44 369 LEU B O 1
ATOM 9611 N N . TYR B 1 370 ? -14.391 -26 -17.219 1 92.88 370 TYR B N 1
ATOM 9612 C CA . TYR B 1 370 ? -13.43 -26.453 -18.219 1 92.88 370 TYR B CA 1
ATOM 9613 C C . TYR B 1 370 ? -12.305 -25.438 -18.391 1 92.88 370 TYR B C 1
ATOM 9615 O O . TYR B 1 370 ? -11.133 -25.797 -18.391 1 92.88 370 TYR B O 1
ATOM 9623 N N . HIS B 1 371 ? -12.68 -24.156 -18.469 1 91.81 371 HIS B N 1
ATOM 9624 C CA . HIS B 1 371 ? -11.688 -23.109 -18.672 1 91.81 371 HIS B CA 1
ATOM 9625 C C . HIS B 1 371 ? -10.758 -22.984 -17.453 1 91.81 371 HIS B C 1
ATOM 9627 O O . HIS B 1 371 ? -9.57 -22.688 -17.609 1 91.81 371 HIS B O 1
ATOM 9633 N N . PHE B 1 372 ? -11.312 -23.219 -16.281 1 93.75 372 PHE B N 1
ATOM 9634 C CA . PHE B 1 372 ? -10.477 -23.172 -15.094 1 93.75 372 PHE B CA 1
ATOM 9635 C C . PHE B 1 372 ? -9.422 -24.281 -15.125 1 93.75 372 PHE B C 1
ATOM 9637 O O . PHE B 1 372 ? -8.258 -24.047 -14.797 1 93.75 372 PHE B O 1
ATOM 9644 N N . MET B 1 373 ? -9.82 -25.391 -15.578 1 93.69 373 MET B N 1
ATOM 9645 C CA . MET B 1 373 ? -8.953 -26.562 -15.516 1 93.69 373 MET B CA 1
ATOM 9646 C C . MET B 1 373 ? -7.898 -26.516 -16.609 1 93.69 373 MET B C 1
ATOM 9648 O O . MET B 1 373 ? -6.84 -27.125 -16.5 1 93.69 373 MET B O 1
ATOM 9652 N N . ILE B 1 374 ? -8.133 -25.766 -17.672 1 90.06 374 ILE B N 1
ATOM 9653 C CA . ILE B 1 374 ? -7.164 -25.75 -18.766 1 90.06 374 ILE B CA 1
ATOM 9654 C C . ILE B 1 374 ? -6.168 -24.609 -18.531 1 90.06 374 ILE B C 1
ATOM 9656 O O . ILE B 1 374 ? -5.242 -24.422 -19.328 1 90.06 374 ILE B O 1
ATOM 9660 N N . LEU B 1 375 ? -6.398 -23.844 -17.5 1 88.56 375 LEU B N 1
ATOM 9661 C CA . LEU B 1 375 ? -5.406 -22.828 -17.156 1 88.56 375 LEU B CA 1
ATOM 9662 C C . LEU B 1 375 ? -4.062 -23.469 -16.844 1 88.56 375 LEU B C 1
ATOM 9664 O O . LEU B 1 375 ? -3.979 -24.359 -15.984 1 88.56 375 LEU B O 1
ATOM 9668 N N . PRO B 1 376 ? -3.018 -23 -17.438 1 84.19 376 PRO B N 1
ATOM 9669 C CA . PRO B 1 376 ? -1.712 -23.641 -17.266 1 84.19 376 PRO B CA 1
ATOM 9670 C C . PRO B 1 376 ? -1.227 -23.625 -15.82 1 84.19 376 PRO B C 1
ATOM 9672 O O . PRO B 1 376 ? -0.642 -24.594 -15.352 1 84.19 376 PRO B O 1
ATOM 9675 N N . ASN B 1 377 ? -1.527 -22.578 -15.125 1 85.56 377 ASN B N 1
ATOM 9676 C CA . ASN B 1 377 ? -1.079 -22.484 -13.742 1 85.56 377 ASN B CA 1
ATOM 9677 C C . ASN B 1 377 ? -1.773 -23.5 -12.844 1 85.56 377 ASN B C 1
ATOM 9679 O O . ASN B 1 377 ? -1.158 -24.062 -11.93 1 85.56 377 ASN B O 1
ATOM 9683 N N . ILE B 1 378 ? -3.016 -23.797 -13.156 1 89.81 378 ILE B N 1
ATOM 9684 C CA . ILE B 1 378 ? -3.771 -24.75 -12.344 1 89.81 378 ILE B CA 1
ATOM 9685 C C . ILE B 1 378 ? -3.361 -26.172 -12.703 1 89.81 378 ILE B C 1
ATOM 9687 O O . ILE B 1 378 ? -3.145 -27 -11.812 1 89.81 378 ILE B O 1
ATOM 9691 N N . MET B 1 379 ? -3.18 -26.391 -13.922 1 88.31 379 MET B N 1
ATOM 9692 C CA . MET B 1 379 ? -2.793 -27.719 -14.383 1 88.31 379 MET B CA 1
ATOM 9693 C C . MET B 1 379 ? -1.418 -28.109 -13.852 1 88.31 379 MET B C 1
ATOM 9695 O O . MET B 1 379 ? -1.209 -29.25 -13.422 1 88.31 379 MET B O 1
ATOM 9699 N N . ALA B 1 380 ? -0.626 -27.094 -13.805 1 87.12 380 ALA B N 1
ATOM 9700 C CA . ALA B 1 380 ? 0.764 -27.406 -13.484 1 87.12 380 ALA B CA 1
ATOM 9701 C C . ALA B 1 380 ? 1.006 -27.359 -11.977 1 87.12 380 ALA B C 1
ATOM 9703 O O . ALA B 1 380 ? 1.695 -28.219 -11.422 1 87.12 380 ALA B O 1
ATOM 9704 N N . PHE B 1 381 ? 0.373 -26.422 -11.266 1 89.94 381 PHE B N 1
ATOM 9705 C CA . PHE B 1 381 ? 0.884 -26.141 -9.93 1 89.94 381 PHE B CA 1
ATOM 9706 C C . PHE B 1 381 ? -0.174 -26.438 -8.875 1 89.94 381 PHE B C 1
ATOM 9708 O O . PHE B 1 381 ? 0.136 -26.531 -7.684 1 89.94 381 PHE B O 1
ATOM 9715 N N . HIS B 1 382 ? -1.372 -26.703 -9.258 1 89.06 382 HIS B N 1
ATOM 9716 C CA . HIS B 1 382 ? -2.424 -26.844 -8.258 1 89.06 382 HIS B CA 1
ATOM 9717 C C . HIS B 1 382 ? -3.26 -28.094 -8.5 1 89.06 382 HIS B C 1
ATOM 9719 O O . HIS B 1 382 ? -4.457 -28 -8.773 1 89.06 382 HIS B O 1
ATOM 9725 N N . PRO B 1 383 ? -2.66 -29.219 -8.234 1 91.06 383 PRO B N 1
ATOM 9726 C CA . PRO B 1 383 ? -3.385 -30.469 -8.484 1 91.06 383 PRO B CA 1
ATOM 9727 C C . PRO B 1 383 ? -4.621 -30.609 -7.602 1 91.06 383 PRO B C 1
ATOM 9729 O O . PRO B 1 383 ? -5.629 -31.188 -8.031 1 91.06 383 PRO B O 1
ATOM 9732 N N . GLN B 1 384 ? -4.574 -30.125 -6.398 1 88.62 384 GLN B N 1
ATOM 9733 C CA . GLN B 1 384 ? -5.727 -30.234 -5.512 1 88.62 384 GLN B CA 1
ATOM 9734 C C . GLN B 1 384 ? -6.891 -29.391 -6.016 1 88.62 384 GLN B C 1
ATOM 9736 O O . GLN B 1 384 ? -8.047 -29.828 -5.98 1 88.62 384 GLN B O 1
ATOM 9741 N N . LEU B 1 385 ? -6.559 -28.188 -6.422 1 90.5 385 LEU B N 1
ATOM 9742 C CA . LEU B 1 385 ? -7.59 -27.328 -6.996 1 90.5 385 LEU B CA 1
ATOM 9743 C C . LEU B 1 385 ? -8.141 -27.938 -8.281 1 90.5 385 LEU B C 1
ATOM 9745 O O . LEU B 1 385 ? -9.344 -27.875 -8.539 1 90.5 385 LEU B O 1
ATOM 9749 N N . TYR B 1 386 ? -7.219 -28.484 -9.102 1 94.56 386 TYR B N 1
ATOM 9750 C CA . TYR B 1 386 ? -7.641 -29.188 -10.312 1 94.56 386 TYR B CA 1
ATOM 9751 C C . TYR B 1 386 ? -8.625 -30.297 -9.984 1 94.56 386 TYR B C 1
ATOM 9753 O O . TYR B 1 386 ? -9.641 -30.453 -10.656 1 94.56 386 TYR B O 1
ATOM 9761 N N . ALA B 1 387 ? -8.344 -31.047 -8.961 1 94.19 387 ALA B N 1
ATOM 9762 C CA . ALA B 1 387 ? -9.203 -32.156 -8.547 1 94.19 387 ALA B CA 1
ATOM 9763 C C . ALA B 1 387 ? -10.562 -31.641 -8.07 1 94.19 387 ALA B C 1
ATOM 9765 O O . ALA B 1 387 ? -11.594 -32.219 -8.391 1 94.19 387 ALA B O 1
ATOM 9766 N N . ALA B 1 388 ? -10.484 -30.594 -7.344 1 93.75 388 ALA B N 1
ATOM 9767 C CA . ALA B 1 388 ? -11.742 -30.016 -6.863 1 93.75 388 ALA B CA 1
ATOM 9768 C C . ALA B 1 388 ? -12.633 -29.594 -8.031 1 93.75 388 ALA B C 1
ATOM 9770 O O . ALA B 1 388 ? -13.844 -29.844 -8.016 1 93.75 388 ALA B O 1
ATOM 9771 N N . PHE B 1 389 ? -12.055 -28.969 -9.016 1 95.88 389 PHE B N 1
ATOM 9772 C CA . PHE B 1 389 ? -12.812 -28.547 -10.188 1 95.88 389 PHE B CA 1
ATOM 9773 C C . PHE B 1 389 ? -13.289 -29.75 -10.984 1 95.88 389 PHE B C 1
ATOM 9775 O O . PHE B 1 389 ? -14.391 -29.734 -11.547 1 95.88 389 PHE B O 1
ATOM 9782 N N . ALA B 1 390 ? -12.43 -30.812 -11.047 1 96.56 390 ALA B N 1
ATOM 9783 C CA . ALA B 1 390 ? -12.82 -32.031 -11.75 1 96.56 390 ALA B CA 1
ATOM 9784 C C . ALA B 1 390 ? -14.047 -32.688 -11.102 1 96.56 390 ALA B C 1
ATOM 9786 O O . ALA B 1 390 ? -14.977 -33.094 -11.797 1 96.56 390 ALA B O 1
ATOM 9787 N N . GLU B 1 391 ? -14.031 -32.719 -9.797 1 94.31 391 GLU B N 1
ATOM 9788 C CA . GLU B 1 391 ? -15.172 -33.281 -9.078 1 94.31 391 GLU B CA 1
ATOM 9789 C C . GLU B 1 391 ? -16.422 -32.438 -9.305 1 94.31 391 GLU B C 1
ATOM 9791 O O . GLU B 1 391 ? -17.516 -32.969 -9.508 1 94.31 391 GLU B O 1
ATOM 9796 N N . ALA B 1 392 ? -16.219 -31.109 -9.25 1 95.44 392 ALA B N 1
ATOM 9797 C CA . ALA B 1 392 ? -17.344 -30.219 -9.5 1 95.44 392 ALA B CA 1
ATOM 9798 C C . ALA B 1 392 ? -17.891 -30.391 -10.914 1 95.44 392 ALA B C 1
ATOM 9800 O O . ALA B 1 392 ? -19.109 -30.391 -11.125 1 95.44 392 ALA B O 1
ATOM 9801 N N . PHE B 1 393 ? -17.062 -30.562 -11.867 1 96.06 393 PHE B N 1
ATOM 9802 C CA . PHE B 1 393 ? -17.438 -30.766 -13.266 1 96.06 393 PHE B CA 1
ATOM 9803 C C . PHE B 1 393 ? -18.25 -32.062 -13.438 1 96.06 393 PHE B C 1
ATOM 9805 O O . PHE B 1 393 ? -19.297 -32.031 -14.086 1 96.06 393 PHE B O 1
ATOM 9812 N N . ALA B 1 394 ? -17.703 -33.125 -12.797 1 95.56 394 ALA B N 1
ATOM 9813 C CA . ALA B 1 394 ? -18.391 -34.375 -12.883 1 95.56 394 ALA B CA 1
ATOM 9814 C C . ALA B 1 394 ? -19.797 -34.281 -12.266 1 95.56 394 ALA B C 1
ATOM 9816 O O . ALA B 1 394 ? -20.766 -34.75 -12.867 1 95.56 394 ALA B O 1
ATOM 9817 N N . LYS B 1 395 ? -19.844 -33.688 -11.164 1 92.94 395 LYS B N 1
ATOM 9818 C CA . LYS B 1 395 ? -21.141 -33.562 -10.484 1 92.94 395 LYS B CA 1
ATOM 9819 C C . LYS B 1 395 ? -22.094 -32.719 -11.32 1 92.94 395 LYS B C 1
ATOM 9821 O O . LYS B 1 395 ? -23.312 -32.938 -11.297 1 92.94 395 LYS B O 1
ATOM 9826 N N . ARG B 1 396 ? -21.531 -31.781 -12.023 1 93.25 396 ARG B N 1
ATOM 9827 C CA . ARG B 1 396 ? -22.344 -30.859 -12.828 1 93.25 396 ARG B CA 1
ATOM 9828 C C . ARG B 1 396 ? -22.906 -31.562 -14.055 1 93.25 396 ARG B C 1
ATOM 9830 O O . ARG B 1 396 ? -24.047 -31.312 -14.453 1 93.25 396 ARG B O 1
ATOM 9837 N N . VAL B 1 397 ? -22.188 -32.469 -14.633 1 94.38 397 VAL B N 1
ATOM 9838 C CA . VAL B 1 397 ? -22.578 -33.031 -15.914 1 94.38 397 VAL B CA 1
ATOM 9839 C C . VAL B 1 397 ? -23.281 -34.375 -15.688 1 94.38 397 VAL B C 1
ATOM 9841 O O . VAL B 1 397 ? -23.922 -34.906 -16.594 1 94.38 397 VAL B O 1
ATOM 9844 N N . LEU B 1 398 ? -23.25 -34.875 -14.469 1 93 398 LEU B N 1
ATOM 9845 C CA . LEU B 1 398 ? -23.859 -36.156 -14.172 1 93 398 LEU B CA 1
ATOM 9846 C C . LEU B 1 398 ? -25.203 -35.969 -13.469 1 93 398 LEU B C 1
ATOM 9848 O O . LEU B 1 398 ? -25.375 -35.062 -12.68 1 93 398 LEU B O 1
ATOM 9852 N N . LYS B 1 399 ? -26.172 -36.812 -13.711 1 87.31 399 LYS B N 1
ATOM 9853 C CA . LYS B 1 399 ? -27.469 -36.75 -13.062 1 87.31 399 LYS B CA 1
ATOM 9854 C C . LYS B 1 399 ? -27.578 -37.812 -11.977 1 87.31 399 LYS B C 1
ATOM 9856 O O . LYS B 1 399 ? -28.672 -38.094 -11.477 1 87.31 399 LYS B O 1
ATOM 9861 N N . TRP B 1 400 ? -26.422 -38.5 -11.789 1 81.5 400 TRP B N 1
ATOM 9862 C CA . TRP B 1 400 ? -26.422 -39.531 -10.766 1 81.5 400 TRP B CA 1
ATOM 9863 C C . TRP B 1 400 ? -25.188 -39.438 -9.883 1 81.5 400 TRP B C 1
ATOM 9865 O O . TRP B 1 400 ? -24.219 -38.75 -10.234 1 81.5 400 TRP B O 1
ATOM 9875 N N . ASP B 1 401 ? -25.328 -39.938 -8.609 1 79.12 401 ASP B N 1
ATOM 9876 C CA . ASP B 1 401 ? -24.234 -39.969 -7.656 1 79.12 401 ASP B CA 1
ATOM 9877 C C . ASP B 1 401 ? -23.875 -41.375 -7.254 1 79.12 401 ASP B C 1
ATOM 9879 O O . ASP B 1 401 ? -24.703 -42.125 -6.715 1 79.12 401 ASP B O 1
ATOM 9883 N N . PRO B 1 402 ? -22.672 -41.688 -7.582 1 73.19 402 PRO B N 1
ATOM 9884 C CA . PRO B 1 402 ? -22.266 -43.062 -7.258 1 73.19 402 PRO B CA 1
ATOM 9885 C C . PRO B 1 402 ? -22.312 -43.344 -5.758 1 73.19 402 PRO B C 1
ATOM 9887 O O . PRO B 1 402 ? -22.453 -44.5 -5.352 1 73.19 402 PRO B O 1
ATOM 9890 N N . SER B 1 403 ? -22.203 -42.281 -5.047 1 72.06 403 SER B N 1
ATOM 9891 C CA . SER B 1 403 ? -22.172 -42.469 -3.6 1 72.06 403 SER B CA 1
ATOM 9892 C C . SER B 1 403 ? -23.578 -42.594 -3.025 1 72.06 403 SER B C 1
ATOM 9894 O O . SER B 1 403 ? -23.75 -43 -1.866 1 72.06 403 SER B O 1
ATOM 9896 N N . SER B 1 404 ? -24.469 -42.281 -3.902 1 73.94 404 SER B N 1
ATOM 9897 C CA . SER B 1 404 ? -25.844 -42.344 -3.416 1 73.94 404 SER B CA 1
ATOM 9898 C C . SER B 1 404 ? -26.344 -43.781 -3.285 1 73.94 404 SER B C 1
ATOM 9900 O O . SER B 1 404 ? -25.953 -44.625 -4.066 1 73.94 404 SER B O 1
ATOM 9902 N N . ASP B 1 405 ? -27.094 -44.062 -2.299 1 69.44 405 ASP B N 1
ATOM 9903 C CA . ASP B 1 405 ? -27.672 -45.375 -2.02 1 69.44 405 ASP B CA 1
ATOM 9904 C C . ASP B 1 405 ? -28.844 -45.656 -2.957 1 69.44 405 ASP B C 1
ATOM 9906 O O . ASP B 1 405 ? -29.391 -46.75 -2.951 1 69.44 405 ASP B O 1
ATOM 9910 N N . ASP B 1 406 ? -29.078 -44.656 -3.766 1 72.19 406 ASP B N 1
ATOM 9911 C CA . ASP B 1 406 ? -30.219 -44.875 -4.668 1 72.19 406 ASP B CA 1
ATOM 9912 C C . ASP B 1 406 ? -29.828 -45.812 -5.816 1 72.19 406 ASP B C 1
ATOM 9914 O O . ASP B 1 406 ? -29.234 -45.375 -6.805 1 72.19 406 ASP B O 1
ATOM 9918 N N . THR B 1 407 ? -30.016 -47.031 -5.668 1 66.88 407 THR B N 1
ATOM 9919 C CA . THR B 1 407 ? -29.641 -48.062 -6.621 1 66.88 407 THR B CA 1
ATOM 9920 C C . THR B 1 407 ? -30.484 -47.969 -7.887 1 66.88 407 THR B C 1
ATOM 9922 O O . THR B 1 407 ? -30.125 -48.531 -8.922 1 66.88 407 THR B O 1
ATOM 9925 N N . GLU B 1 408 ? -31.578 -47.219 -7.812 1 68.06 408 GLU B N 1
ATOM 9926 C CA . GLU B 1 408 ? -32.469 -47.188 -8.961 1 68.06 408 GLU B CA 1
ATOM 9927 C C . GLU B 1 408 ? -32.25 -45.906 -9.797 1 68.06 408 GLU B C 1
ATOM 9929 O O . GLU B 1 408 ? -32.906 -45.719 -10.82 1 68.06 408 GLU B O 1
ATOM 9934 N N . ALA B 1 409 ? -31.203 -45.188 -9.352 1 75 409 ALA B N 1
ATOM 9935 C CA . ALA B 1 409 ? -30.984 -43.969 -10.094 1 75 409 ALA B CA 1
ATOM 9936 C C . ALA B 1 409 ? -30.484 -44.25 -11.508 1 75 409 ALA B C 1
ATOM 9938 O O . ALA B 1 409 ? -29.641 -45.125 -11.703 1 75 409 ALA B O 1
ATOM 9939 N N . THR B 1 410 ? -31.047 -43.594 -12.453 1 79.38 410 THR B N 1
ATOM 9940 C CA . THR B 1 410 ? -30.656 -43.75 -13.852 1 79.38 410 THR B CA 1
ATOM 9941 C C . THR B 1 410 ? -29.281 -43.125 -14.102 1 79.38 410 THR B C 1
ATOM 9943 O O . THR B 1 410 ? -29.031 -42 -13.727 1 79.38 410 THR B O 1
ATOM 9946 N N . ILE B 1 411 ? -28.375 -43.969 -14.562 1 84.75 411 ILE B N 1
ATOM 9947 C CA . ILE B 1 411 ? -27.031 -43.531 -14.938 1 84.75 411 ILE B CA 1
ATOM 9948 C C . ILE B 1 411 ? -27.094 -42.781 -16.266 1 84.75 411 ILE B C 1
ATOM 9950 O O . ILE B 1 411 ? -27.219 -43.375 -17.328 1 84.75 411 ILE B O 1
ATOM 9954 N N . SER B 1 412 ? -27.219 -41.406 -16.125 1 87.94 412 SER B N 1
ATOM 9955 C CA . SER B 1 412 ? -27.312 -40.625 -17.344 1 87.94 412 SER B CA 1
ATOM 9956 C C . SER B 1 412 ? -26.531 -39.312 -17.219 1 87.94 412 SER B C 1
ATOM 9958 O O . SER B 1 412 ? -26.203 -38.875 -16.109 1 87.94 412 SER B O 1
ATOM 9960 N N . LEU B 1 413 ? -26.125 -38.906 -18.344 1 90.56 413 LEU B N 1
ATOM 9961 C CA . LEU B 1 413 ? -25.422 -37.625 -18.453 1 90.56 413 LEU B CA 1
ATOM 9962 C C . LEU B 1 413 ? -26.391 -36.5 -18.734 1 90.56 413 LEU B C 1
ATOM 9964 O O . LEU B 1 413 ? -27.422 -36.688 -19.375 1 90.56 413 LEU B O 1
ATOM 9968 N N . ASP B 1 414 ? -26.172 -35.375 -18.094 1 91.31 414 ASP B N 1
ATOM 9969 C CA . ASP B 1 414 ? -26.844 -34.188 -18.547 1 91.31 414 ASP B CA 1
ATOM 9970 C C . ASP B 1 414 ? -26.312 -33.719 -19.906 1 91.31 414 ASP B C 1
ATOM 9972 O O . ASP B 1 414 ? -25.359 -32.969 -19.984 1 91.31 414 ASP B O 1
ATOM 9976 N N . GLU B 1 415 ? -26.953 -34.188 -20.906 1 89.19 415 GLU B N 1
ATOM 9977 C CA . GLU B 1 415 ? -26.484 -34 -22.281 1 89.19 415 GLU B CA 1
ATOM 9978 C C . GLU B 1 415 ? -26.422 -32.531 -22.656 1 89.19 415 GLU B C 1
ATOM 9980 O O . GLU B 1 415 ? -25.562 -32.094 -23.438 1 89.19 415 GLU B O 1
ATOM 9985 N N . GLU B 1 416 ? -27.297 -31.766 -22.094 1 90.81 416 GLU B N 1
ATOM 9986 C CA . GLU B 1 416 ? -27.297 -30.344 -22.391 1 90.81 416 GLU B CA 1
ATOM 9987 C C . GLU B 1 416 ? -26.062 -29.656 -21.828 1 90.81 416 GLU B C 1
ATOM 9989 O O . GLU B 1 416 ? -25.391 -28.891 -22.516 1 90.81 416 GLU B O 1
ATOM 9994 N N . GLU B 1 417 ? -25.797 -30.031 -20.594 1 91.38 417 GLU B N 1
ATOM 9995 C CA . GLU B 1 417 ? -24.641 -29.422 -19.938 1 91.38 417 GLU B CA 1
ATOM 9996 C C . GLU B 1 417 ? -23.344 -29.922 -20.547 1 91.38 417 GLU B C 1
ATOM 9998 O O . GLU B 1 417 ? -22.406 -29.141 -20.766 1 91.38 417 GLU B O 1
ATOM 10003 N N . PHE B 1 418 ? -23.281 -31.188 -20.828 1 92.31 418 PHE B N 1
ATOM 10004 C CA . PHE B 1 418 ? -22.078 -31.781 -21.391 1 92.31 418 PHE B CA 1
ATOM 10005 C C . PHE B 1 418 ? -21.844 -31.297 -22.812 1 92.31 418 PHE B C 1
ATOM 10007 O O . PHE B 1 418 ? -20.703 -31.062 -23.219 1 92.31 418 PHE B O 1
ATOM 10014 N N . GLY B 1 419 ? -22.875 -31.031 -23.484 1 90.5 419 GLY B N 1
ATOM 10015 C CA . GLY B 1 419 ? -22.812 -30.594 -24.859 1 90.5 419 GLY B CA 1
ATOM 10016 C C . GLY B 1 419 ? -22.328 -29.156 -25 1 90.5 419 GLY B C 1
ATOM 10017 O O . GLY B 1 419 ? -21.812 -28.766 -26.062 1 90.5 419 GLY B O 1
ATOM 10018 N N . LYS B 1 420 ? -22.375 -28.438 -23.969 1 89 420 LYS B N 1
ATOM 10019 C CA . LYS B 1 420 ? -21.953 -27.031 -23.984 1 89 420 LYS B CA 1
ATOM 10020 C C . LYS B 1 420 ? -20.453 -26.922 -24.219 1 89 420 LYS B C 1
ATOM 10022 O O . LYS B 1 420 ? -19.953 -25.875 -24.641 1 89 420 LYS B O 1
ATOM 10027 N N . LEU B 1 421 ? -19.672 -27.953 -23.844 1 87.31 421 LEU B N 1
ATOM 10028 C CA . LEU B 1 421 ? -18.219 -27.922 -23.984 1 87.31 421 LEU B CA 1
ATOM 10029 C C . LEU B 1 421 ? -17.812 -27.891 -25.453 1 87.31 421 LEU B C 1
ATOM 10031 O O . LEU B 1 421 ? -16.672 -27.516 -25.781 1 87.31 421 LEU B O 1
ATOM 10035 N N . GLY B 1 422 ? -18.703 -28.203 -26.312 1 79 422 GLY B N 1
ATOM 10036 C CA . GLY B 1 422 ? -18.375 -28.172 -27.734 1 79 422 GLY B CA 1
ATOM 10037 C C . GLY B 1 422 ? -18.656 -29.5 -28.438 1 79 422 GLY B C 1
ATOM 10038 O O . GLY B 1 422 ? -19.25 -30.406 -27.859 1 79 422 GLY B O 1
ATOM 10039 N N . ASN B 1 423 ? -18.203 -29.562 -29.688 1 74.31 423 ASN B N 1
ATOM 10040 C CA . ASN B 1 423 ? -18.438 -30.75 -30.516 1 74.31 423 ASN B CA 1
ATOM 10041 C C . ASN B 1 423 ? -17.125 -31.359 -30.969 1 74.31 423 ASN B C 1
ATOM 10043 O O . ASN B 1 423 ? -16.406 -30.781 -31.781 1 74.31 423 ASN B O 1
ATOM 10047 N N . PRO B 1 424 ? -16.891 -32.562 -30.438 1 80.19 424 PRO B N 1
ATOM 10048 C CA . PRO B 1 424 ? -17.469 -33.5 -29.484 1 80.19 424 PRO B CA 1
ATOM 10049 C C . PRO B 1 424 ? -17.016 -33.219 -28.047 1 80.19 424 PRO B C 1
ATOM 10051 O O . PRO B 1 424 ? -15.836 -32.969 -27.797 1 80.19 424 PRO B O 1
ATOM 10054 N N . PRO B 1 425 ? -17.812 -33.25 -27.125 1 89.56 425 PRO B N 1
ATOM 10055 C CA . PRO B 1 425 ? -17.5 -32.938 -25.719 1 89.56 425 PRO B CA 1
ATOM 10056 C C . PRO B 1 425 ? -16.562 -33.969 -25.109 1 89.56 425 PRO B C 1
ATOM 10058 O O . PRO B 1 425 ? -15.805 -33.656 -24.188 1 89.56 425 PRO B O 1
ATOM 10061 N N . ILE B 1 426 ? -16.5 -35.125 -25.672 1 91.69 426 ILE B N 1
ATOM 10062 C CA . ILE B 1 426 ? -15.703 -36.188 -25.125 1 91.69 426 ILE B CA 1
ATOM 10063 C C . ILE B 1 426 ? -14.219 -35.906 -25.312 1 91.69 426 ILE B C 1
ATOM 10065 O O . ILE B 1 426 ? -13.391 -36.25 -24.469 1 91.69 426 ILE B O 1
ATOM 10069 N N . ALA B 1 427 ? -13.883 -35.25 -26.422 1 89.75 427 ALA B N 1
ATOM 10070 C CA . ALA B 1 427 ? -12.492 -34.906 -26.688 1 89.75 427 ALA B CA 1
ATOM 10071 C C . ALA B 1 427 ? -11.953 -33.969 -25.594 1 89.75 427 ALA B C 1
ATOM 10073 O O . ALA B 1 427 ? -10.805 -34.094 -25.172 1 89.75 427 ALA B O 1
ATOM 10074 N N . LYS B 1 428 ? -12.828 -33.062 -25.188 1 91.69 428 LYS B N 1
ATOM 10075 C CA . LYS B 1 428 ? -12.43 -32.125 -24.141 1 91.69 428 LYS B CA 1
ATOM 10076 C C . LYS B 1 428 ? -12.266 -32.844 -22.797 1 91.69 428 LYS B C 1
ATOM 10078 O O . LYS B 1 428 ? -11.367 -32.5 -22.031 1 91.69 428 LYS B O 1
ATOM 10083 N N . LEU B 1 429 ? -13.133 -33.781 -22.594 1 94.62 429 LEU B N 1
ATOM 10084 C CA . LEU B 1 429 ? -13.031 -34.562 -21.359 1 94.62 429 LEU B CA 1
ATOM 10085 C C . LEU B 1 429 ? -11.719 -35.344 -21.328 1 94.62 429 LEU B C 1
ATOM 10087 O O . LEU B 1 429 ? -11.055 -35.406 -20.281 1 94.62 429 LEU B O 1
ATOM 10091 N N . LEU B 1 430 ? -11.391 -35.969 -22.453 1 94.62 430 LEU B N 1
ATOM 10092 C CA . LEU B 1 430 ? -10.18 -36.781 -22.5 1 94.62 430 LEU B CA 1
ATOM 10093 C C . LEU B 1 430 ? -8.938 -35.906 -22.359 1 94.62 430 LEU B C 1
ATOM 10095 O O . LEU B 1 430 ? -7.938 -36.312 -21.781 1 94.62 430 LEU B O 1
ATOM 10099 N N . PHE B 1 431 ? -9.016 -34.75 -22.828 1 91.69 431 PHE B N 1
ATOM 10100 C CA . PHE B 1 431 ? -7.922 -33.812 -22.625 1 91.69 431 PHE B CA 1
ATOM 10101 C C . PHE B 1 431 ? -7.734 -33.531 -21.141 1 91.69 431 PHE B C 1
ATOM 10103 O O . PHE B 1 431 ? -6.609 -33.562 -20.625 1 91.69 431 PHE B O 1
ATOM 10110 N N . LEU B 1 432 ? -8.836 -33.219 -20.5 1 94.12 432 LEU B N 1
ATOM 10111 C CA . LEU B 1 432 ? -8.773 -32.938 -19.062 1 94.12 432 LEU B CA 1
ATOM 10112 C C . LEU B 1 432 ? -8.242 -34.156 -18.312 1 94.12 432 LEU B C 1
ATOM 10114 O O . LEU B 1 432 ? -7.453 -34.031 -17.375 1 94.12 432 LEU B O 1
ATOM 10118 N N . TYR B 1 433 ? -8.68 -35.312 -18.75 1 95.69 433 TYR B N 1
ATOM 10119 C CA . TYR B 1 433 ? -8.266 -36.562 -18.125 1 95.69 433 TYR B CA 1
ATOM 10120 C C . TYR B 1 433 ? -6.754 -36.75 -18.234 1 95.69 433 TYR B C 1
ATOM 10122 O O . TYR B 1 433 ? -6.113 -37.188 -17.266 1 95.69 433 TYR B O 1
ATOM 10130 N N . ARG B 1 434 ? -6.164 -36.344 -19.281 1 93.31 434 ARG B N 1
ATOM 10131 C CA . ARG B 1 434 ? -4.727 -36.469 -19.5 1 93.31 434 ARG B CA 1
ATOM 10132 C C . ARG B 1 434 ? -3.943 -35.562 -18.547 1 93.31 434 ARG B C 1
ATOM 10134 O O . ARG B 1 434 ? -2.777 -35.844 -18.25 1 93.31 434 ARG B O 1
ATOM 10141 N N . GLN B 1 435 ? -4.621 -34.562 -18.109 1 93 435 GLN B N 1
ATOM 10142 C CA . GLN B 1 435 ? -3.916 -33.625 -17.25 1 93 435 GLN B CA 1
ATOM 10143 C C . GLN B 1 435 ? -4.125 -33.938 -15.781 1 93 435 GLN B C 1
ATOM 10145 O O . GLN B 1 435 ? -3.545 -33.312 -14.906 1 93 435 GLN B O 1
ATOM 10150 N N . ALA B 1 436 ? -4.902 -34.969 -15.453 1 94.12 436 ALA B N 1
ATOM 10151 C CA . ALA B 1 436 ? -5.27 -35.281 -14.078 1 94.12 436 ALA B CA 1
ATOM 10152 C C . ALA B 1 436 ? -4.133 -36 -13.367 1 94.12 436 ALA B C 1
ATOM 10154 O O . ALA B 1 436 ? -3.67 -37.062 -13.82 1 94.12 43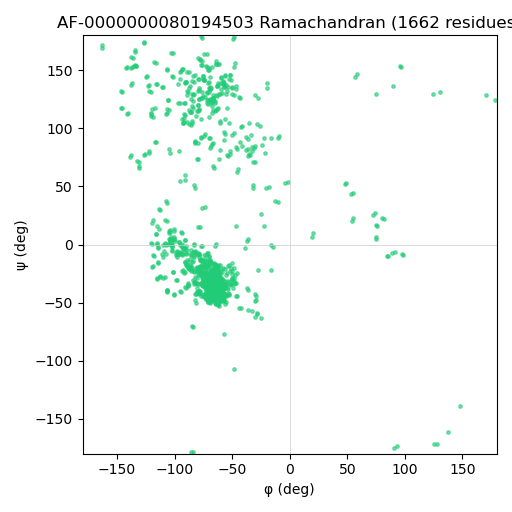6 ALA B O 1
ATOM 10155 N N . MET B 1 437 ? -3.715 -35.438 -12.211 1 90.75 437 MET B N 1
ATOM 10156 C CA . MET B 1 437 ? -2.566 -35.969 -11.5 1 90.75 437 MET B CA 1
ATOM 10157 C C . MET B 1 437 ? -2.986 -36.531 -10.148 1 90.75 437 MET B C 1
ATOM 10159 O O . MET B 1 437 ? -2.145 -37.031 -9.375 1 90.75 437 MET B O 1
ATOM 10163 N N . THR B 1 438 ? -4.238 -36.438 -9.898 1 91.56 438 THR B N 1
ATOM 10164 C CA . THR B 1 438 ? -4.742 -36.938 -8.617 1 91.56 438 THR B CA 1
ATOM 10165 C C . THR B 1 438 ? -5.734 -38.062 -8.844 1 91.56 438 THR B C 1
ATOM 10167 O O . THR B 1 438 ? -6.293 -38.219 -9.93 1 91.56 438 THR B O 1
ATOM 10170 N N . LEU B 1 439 ? -5.855 -38.844 -7.816 1 91.75 439 LEU B N 1
ATOM 10171 C CA . LEU B 1 439 ? -6.785 -39.969 -7.879 1 91.75 439 LEU B CA 1
ATOM 10172 C C . LEU B 1 439 ? -8.219 -39.5 -8.055 1 91.75 439 LEU B C 1
ATOM 10174 O O . LEU B 1 439 ? -8.961 -40 -8.891 1 91.75 439 LEU B O 1
ATOM 10178 N N . SER B 1 440 ? -8.539 -38.469 -7.359 1 91.88 440 SER B N 1
ATOM 10179 C CA . SER B 1 440 ? -9.906 -37.969 -7.387 1 91.88 440 SER B CA 1
ATOM 10180 C C . SER B 1 440 ? -10.25 -37.375 -8.742 1 91.88 440 SER B C 1
ATOM 10182 O O . SER B 1 440 ? -11.367 -37.531 -9.242 1 91.88 440 SER B O 1
ATOM 10184 N N . ALA B 1 441 ? -9.336 -36.656 -9.312 1 95 441 ALA B N 1
ATOM 10185 C CA . ALA B 1 441 ? -9.586 -36.062 -10.625 1 95 441 ALA B CA 1
ATOM 10186 C C . ALA B 1 441 ? -9.797 -37.156 -11.688 1 95 441 ALA B C 1
ATOM 10188 O O . ALA B 1 441 ? -10.727 -37.062 -12.492 1 95 441 ALA B O 1
ATOM 10189 N N . ARG B 1 442 ? -8.969 -38.188 -11.695 1 95.44 442 ARG B N 1
ATOM 10190 C CA . ARG B 1 442 ? -9.109 -39.281 -12.664 1 95.44 442 ARG B CA 1
ATOM 10191 C C . ARG B 1 442 ? -10.414 -40.031 -12.461 1 95.44 442 ARG B C 1
ATOM 10193 O O . ARG B 1 442 ? -11.062 -40.438 -13.43 1 95.44 442 ARG B O 1
ATOM 10200 N N . GLN B 1 443 ? -10.734 -40.188 -11.219 1 94.12 443 GLN B N 1
ATOM 10201 C CA . GLN B 1 443 ? -11.992 -40.844 -10.922 1 94.12 443 GLN B CA 1
ATOM 10202 C C . GLN B 1 443 ? -13.188 -40.062 -11.414 1 94.12 443 GLN B C 1
ATOM 10204 O O . GLN B 1 443 ? -14.133 -40.594 -11.969 1 94.12 443 GLN B O 1
ATOM 10209 N N . ALA B 1 444 ? -13.125 -38.75 -11.195 1 94.62 444 ALA B N 1
ATOM 10210 C CA . ALA B 1 444 ? -14.211 -37.875 -11.625 1 94.62 444 ALA B CA 1
ATOM 10211 C C . ALA B 1 444 ? -14.391 -37.938 -13.141 1 94.62 444 ALA B C 1
ATOM 10213 O O . ALA B 1 444 ? -15.516 -38.094 -13.625 1 94.62 444 ALA B O 1
ATOM 10214 N N . PHE B 1 445 ? -13.352 -37.875 -13.867 1 97 445 PHE B N 1
ATOM 10215 C CA . PHE B 1 445 ? -13.438 -37.906 -15.32 1 97 445 PHE B CA 1
ATOM 10216 C C . PHE B 1 445 ? -13.852 -39.281 -15.828 1 97 445 PHE B C 1
ATOM 10218 O O . PHE B 1 445 ? -14.586 -39.375 -16.812 1 97 445 PHE B O 1
ATOM 10225 N N . PHE B 1 446 ? -13.375 -40.312 -15.164 1 96.81 446 PHE B N 1
ATOM 10226 C CA . PHE B 1 446 ? -13.734 -41.688 -15.547 1 96.81 446 PHE B CA 1
ATOM 10227 C C . PHE B 1 446 ? -15.234 -41.906 -15.383 1 96.81 446 PHE B C 1
ATOM 10229 O O . PHE B 1 446 ? -15.852 -42.594 -16.203 1 96.81 446 PHE B O 1
ATOM 10236 N N . GLN B 1 447 ? -15.742 -41.344 -14.305 1 95.31 447 GLN B N 1
ATOM 10237 C CA . GLN B 1 447 ? -17.172 -41.469 -14.086 1 95.31 447 GLN B CA 1
ATOM 10238 C C . GLN B 1 447 ? -17.969 -40.906 -15.258 1 95.31 447 GLN B C 1
ATOM 10240 O O . GLN B 1 447 ? -18.953 -41.5 -15.703 1 95.31 447 GLN B O 1
ATOM 10245 N N . VAL B 1 448 ? -17.531 -39.781 -15.734 1 95.44 448 VAL B N 1
ATOM 10246 C CA . VAL B 1 448 ? -18.188 -39.156 -16.859 1 95.44 448 VAL B CA 1
ATOM 10247 C C . VAL B 1 448 ? -17.984 -40 -18.125 1 95.44 448 VAL B C 1
ATOM 10249 O O . VAL B 1 448 ? -18.922 -40.219 -18.875 1 95.44 448 VAL B O 1
ATOM 10252 N N . LEU B 1 449 ? -16.75 -40.438 -18.297 1 95.81 449 LEU B N 1
ATOM 10253 C CA . LEU B 1 449 ? -16.422 -41.25 -19.469 1 95.81 449 LEU B CA 1
ATOM 10254 C C . LEU B 1 449 ? -17.234 -42.531 -19.453 1 95.81 449 LEU B C 1
ATOM 10256 O O . LEU B 1 449 ? -17.766 -42.969 -20.5 1 95.81 449 LEU B O 1
ATOM 10260 N N . PHE B 1 450 ? -17.406 -43.219 -18.281 1 95.25 450 PHE B N 1
ATOM 10261 C CA . PHE B 1 450 ? -18.188 -44.438 -18.125 1 95.25 450 PHE B CA 1
ATOM 10262 C C . PHE B 1 450 ? -19.641 -44.188 -18.5 1 95.25 450 PHE B C 1
ATOM 10264 O O . PHE B 1 450 ? -20.234 -44.969 -19.25 1 95.25 450 PHE B O 1
ATOM 10271 N N . THR B 1 451 ? -20.172 -43.094 -18 1 93 451 THR B N 1
ATOM 10272 C CA . THR B 1 451 ? -21.578 -42.75 -18.266 1 93 451 THR B CA 1
ATOM 10273 C C . THR B 1 451 ? -21.797 -42.469 -19.75 1 93 451 THR B C 1
ATOM 10275 O O . THR B 1 451 ? -22.828 -42.875 -20.312 1 93 451 THR B O 1
ATOM 10278 N N . HIS B 1 452 ? -20.891 -41.812 -20.328 1 92.88 452 HIS B N 1
ATOM 10279 C CA . HIS B 1 452 ? -20.969 -41.531 -21.75 1 92.88 452 HIS B CA 1
ATOM 10280 C C . HIS B 1 452 ? -20.906 -42.844 -22.547 1 92.88 452 HIS B C 1
ATOM 10282 O O . HIS B 1 452 ? -21.656 -43.031 -23.516 1 92.88 452 HIS B O 1
ATOM 10288 N N . ALA B 1 453 ? -20.031 -43.75 -22.172 1 92.62 453 ALA B N 1
ATOM 10289 C CA . ALA B 1 453 ? -19.891 -45.031 -22.859 1 92.62 453 ALA B CA 1
ATOM 10290 C C . ALA B 1 453 ? -21.172 -45.844 -22.75 1 92.62 453 ALA B C 1
ATOM 10292 O O . ALA B 1 453 ? -21.578 -46.5 -23.703 1 92.62 453 ALA B O 1
ATOM 10293 N N . VAL B 1 454 ? -21.766 -45.781 -21.547 1 89.62 454 VAL B N 1
ATOM 10294 C CA . VAL B 1 454 ? -23 -46.531 -21.328 1 89.62 454 VAL B CA 1
ATOM 10295 C C . VAL B 1 454 ? -24.078 -46 -22.281 1 89.62 454 VAL B C 1
ATOM 10297 O O . VAL B 1 454 ? -24.859 -46.812 -22.812 1 89.62 454 VAL B O 1
ATOM 10300 N N . SER B 1 455 ? -24.078 -44.75 -22.547 1 86.88 455 SER B N 1
ATOM 10301 C CA . SER B 1 455 ? -25.078 -44.156 -23.422 1 86.88 455 SER B CA 1
ATOM 10302 C C . SER B 1 455 ? -24.844 -44.562 -24.875 1 86.88 455 SER B C 1
ATOM 10304 O O . SER B 1 455 ? -25.766 -44.531 -25.688 1 86.88 455 SER B O 1
ATOM 10306 N N . MET B 1 456 ? -23.641 -44.906 -25.219 1 86.56 456 MET B N 1
ATOM 10307 C CA . MET B 1 456 ? -23.297 -45.188 -26.609 1 86.56 456 MET B CA 1
ATOM 10308 C C . MET B 1 456 ? -23.438 -46.688 -26.906 1 86.56 456 MET B C 1
ATOM 10310 O O . MET B 1 456 ? -23.438 -47.094 -28.078 1 86.56 456 MET B O 1
ATOM 10314 N N . VAL B 1 457 ? -23.375 -47.438 -25.875 1 80.88 457 VAL B N 1
ATOM 10315 C CA . VAL B 1 457 ? -23.484 -48.875 -26.094 1 80.88 457 VAL B CA 1
ATOM 10316 C C . VAL B 1 457 ? -24.828 -49.219 -26.734 1 80.88 457 VAL B C 1
ATOM 10318 O O . VAL B 1 457 ? -25.875 -48.781 -26.25 1 80.88 457 VAL B O 1
ATOM 10321 N N . PRO B 1 458 ? -24.797 -49.562 -28.266 1 61.47 458 PRO B N 1
ATOM 10322 C CA . PRO B 1 458 ? -26.031 -49.906 -28.969 1 61.47 458 PRO B CA 1
ATOM 10323 C C . PRO B 1 458 ? -26.922 -50.844 -28.188 1 61.47 458 PRO B C 1
ATOM 10325 O O . PRO B 1 458 ? -26.422 -51.719 -27.453 1 61.47 458 PRO B O 1
ATOM 10328 N N . THR B 1 459 ? -28.203 -50.5 -27.969 1 57.53 459 THR B N 1
ATOM 10329 C CA . THR B 1 459 ? -29.25 -51.281 -27.328 1 57.53 459 THR B CA 1
ATOM 10330 C C . THR B 1 459 ? -29.266 -52.719 -27.859 1 57.53 459 THR B C 1
ATOM 10332 O O . THR B 1 459 ? -30.109 -53.531 -27.484 1 57.53 459 THR B O 1
ATOM 10335 N N . ARG B 1 460 ? -28.797 -52.969 -29.031 1 52.06 460 ARG B N 1
ATOM 10336 C CA . ARG B 1 460 ? -29.016 -54.344 -29.5 1 52.06 460 ARG B CA 1
ATOM 10337 C C . ARG B 1 460 ? -28.609 -55.344 -28.422 1 52.06 460 ARG B C 1
ATOM 10339 O O . ARG B 1 460 ? -28.812 -56.562 -28.594 1 52.06 460 ARG B O 1
ATOM 10346 N N . VAL B 1 461 ? -27.547 -54.875 -27.609 1 50.16 461 VAL B N 1
ATOM 10347 C CA . VAL B 1 461 ? -27.391 -55.844 -26.547 1 50.16 461 VAL B CA 1
ATOM 10348 C C . VAL B 1 461 ? -28.609 -55.812 -25.625 1 50.16 461 VAL B C 1
ATOM 10350 O O . VAL B 1 461 ? -29.219 -54.75 -25.438 1 50.16 461 VAL B O 1
ATOM 10353 N N . ASN B 1 462 ? -29.312 -56.812 -25.406 1 47.44 462 ASN B N 1
ATOM 10354 C CA . ASN B 1 462 ? -30.578 -57.125 -24.734 1 47.44 462 ASN B CA 1
ATOM 10355 C C . ASN B 1 462 ? -30.984 -55.969 -23.797 1 47.44 462 ASN B C 1
ATOM 10357 O O . ASN B 1 462 ? -30.312 -55.719 -22.797 1 47.44 462 ASN B O 1
ATOM 10361 N N . PRO B 1 463 ? -31.766 -55.031 -24.312 1 49.69 463 PRO B N 1
ATOM 10362 C CA . PRO B 1 463 ? -32.312 -53.875 -23.594 1 49.69 463 PRO B CA 1
ATOM 10363 C C . PRO B 1 463 ? -32.531 -54.156 -22.109 1 49.69 463 PRO B C 1
ATOM 10365 O O . PRO B 1 463 ? -32.469 -53.25 -21.297 1 49.69 463 PRO B O 1
ATOM 10368 N N . SER B 1 464 ? -33.156 -55.281 -21.891 1 48.81 464 SER B N 1
ATOM 10369 C CA . SER B 1 464 ? -33.625 -55.688 -20.562 1 48.81 464 SER B CA 1
ATOM 10370 C C . SER B 1 464 ? -32.469 -55.688 -19.562 1 48.81 464 SER B C 1
ATOM 10372 O O . SER B 1 464 ? -32.688 -55.656 -18.344 1 48.81 464 SER B O 1
ATOM 10374 N N . ARG B 1 465 ? -31.188 -55.875 -20.016 1 54.44 465 ARG B N 1
ATOM 10375 C CA . ARG B 1 465 ? -30.109 -56.312 -19.156 1 54.44 465 ARG B CA 1
ATOM 10376 C C . ARG B 1 465 ? -29.281 -55.156 -18.656 1 54.44 465 ARG B C 1
ATOM 10378 O O . ARG B 1 465 ? -28.406 -55.312 -17.797 1 54.44 465 ARG B O 1
ATOM 10385 N N . PHE B 1 466 ? -29.453 -53.844 -19.141 1 69 466 PHE B N 1
ATOM 10386 C CA . PHE B 1 466 ? -28.719 -52.75 -18.531 1 69 466 PHE B CA 1
ATOM 10387 C C . PHE B 1 466 ? -29.5 -52.125 -17.406 1 69 466 PHE B C 1
ATOM 10389 O O . PHE B 1 466 ? -29.828 -50.938 -17.469 1 69 466 PHE B O 1
ATOM 10396 N N . HIS B 1 467 ? -29.844 -53 -16.5 1 74.75 467 HIS B N 1
ATOM 10397 C CA . HIS B 1 467 ? -30.469 -52.469 -15.297 1 74.75 467 HIS B CA 1
ATOM 10398 C C . HIS B 1 467 ? -29.516 -51.531 -14.539 1 74.75 467 HIS B C 1
ATOM 10400 O O . HIS B 1 467 ? -28.312 -51.781 -14.5 1 74.75 467 HIS B O 1
ATOM 10406 N N . PRO B 1 468 ? -30.031 -50.406 -14.062 1 80.25 468 PRO B N 1
ATOM 10407 C CA . PRO B 1 468 ? -29.203 -49.438 -13.328 1 80.25 468 PRO B CA 1
ATOM 10408 C C . PRO B 1 468 ? -28.391 -50.062 -12.219 1 80.25 468 PRO B C 1
ATOM 10410 O O . PRO B 1 468 ? -27.25 -49.656 -11.977 1 80.25 468 PRO B O 1
ATOM 10413 N N . THR B 1 469 ? -28.859 -51.094 -11.664 1 78.56 469 THR B N 1
ATOM 10414 C CA . THR B 1 469 ? -28.125 -51.75 -10.594 1 78.56 469 THR B CA 1
ATOM 10415 C C . THR B 1 469 ? -26.891 -52.469 -11.148 1 78.56 469 THR B C 1
ATOM 10417 O O . THR B 1 469 ? -25.828 -52.469 -10.516 1 78.56 469 THR B O 1
ATOM 10420 N N . SER B 1 470 ? -27.109 -53.062 -12.344 1 80.06 470 SER B N 1
ATOM 10421 C CA . SER B 1 470 ? -26 -53.781 -12.969 1 80.06 470 SER B CA 1
ATOM 10422 C C . SER B 1 470 ? -24.922 -52.781 -13.438 1 80.06 470 SER B C 1
ATOM 10424 O O . SER B 1 470 ? -23.734 -53.094 -13.336 1 80.06 470 SER B O 1
ATOM 10426 N N . LEU B 1 471 ? -25.375 -51.719 -13.906 1 85.25 471 LEU B N 1
ATOM 10427 C CA . LEU B 1 471 ? -24.438 -50.688 -14.398 1 85.25 471 LEU B CA 1
ATOM 10428 C C . LEU B 1 471 ? -23.656 -50.094 -13.242 1 85.25 471 LEU B C 1
ATOM 10430 O O . LEU B 1 471 ? -22.453 -49.844 -13.367 1 85.25 471 LEU B O 1
ATOM 10434 N N . LYS B 1 472 ? -24.297 -49.875 -12.141 1 85.81 472 LYS B N 1
ATOM 10435 C CA . LYS B 1 472 ? -23.641 -49.344 -10.953 1 85.81 472 LYS B CA 1
ATOM 10436 C C . LYS B 1 472 ? -22.594 -50.312 -10.422 1 85.81 472 LYS B C 1
ATOM 10438 O O . LYS B 1 472 ? -21.516 -49.906 -9.984 1 85.81 472 LYS B O 1
ATOM 10443 N N . ARG B 1 473 ? -22.969 -51.5 -10.461 1 83.56 473 ARG B N 1
ATOM 10444 C CA . ARG B 1 473 ? -22.031 -52.5 -10.008 1 83.56 473 ARG B CA 1
ATOM 10445 C C . ARG B 1 473 ? -20.812 -52.594 -10.93 1 83.56 473 ARG B C 1
ATOM 10447 O O . ARG B 1 473 ? -19.688 -52.75 -10.469 1 83.56 473 ARG B O 1
ATOM 10454 N N . CYS B 1 474 ? -21.094 -52.531 -12.273 1 86.38 474 CYS B N 1
ATOM 10455 C CA . CYS B 1 474 ? -20 -52.5 -13.234 1 86.38 474 CYS B CA 1
ATOM 10456 C C . CYS B 1 474 ? -19.047 -51.344 -12.961 1 86.38 474 CYS B C 1
ATOM 10458 O O . CYS B 1 474 ? -17.828 -51.531 -12.953 1 86.38 474 CYS B O 1
ATOM 10460 N N . TYR B 1 475 ? -19.609 -50.219 -12.672 1 90.5 475 TYR B N 1
ATOM 10461 C CA . TYR B 1 475 ? -18.812 -49.031 -12.367 1 90.5 475 TYR B CA 1
ATOM 10462 C C . TYR B 1 475 ? -17.953 -49.25 -11.125 1 90.5 475 TYR B C 1
ATOM 10464 O O . TYR B 1 475 ? -16.75 -49 -11.133 1 90.5 475 TYR B O 1
ATOM 10472 N N . THR B 1 476 ? -18.547 -49.75 -10.094 1 87.69 476 THR B N 1
ATOM 10473 C CA . THR B 1 476 ? -17.859 -49.938 -8.82 1 87.69 476 THR B CA 1
ATOM 10474 C C . THR B 1 476 ? -16.719 -50.938 -8.969 1 87.69 476 THR B C 1
ATOM 10476 O O . THR B 1 476 ? -15.648 -50.75 -8.383 1 87.69 476 THR B O 1
ATOM 10479 N N . GLU B 1 477 ? -16.906 -51.969 -9.766 1 88.88 477 GLU B N 1
ATOM 10480 C CA . GLU B 1 477 ? -15.867 -52.969 -9.961 1 88.88 477 GLU B CA 1
ATOM 10481 C C . GLU B 1 477 ? -14.711 -52.438 -10.789 1 88.88 477 GLU B C 1
ATOM 10483 O O . GLU B 1 477 ? -13.555 -52.781 -10.555 1 88.88 477 GLU B O 1
ATOM 10488 N N . LEU B 1 478 ? -15.016 -51.625 -11.812 1 90.19 478 LEU B N 1
ATOM 10489 C CA . LEU B 1 478 ? -13.969 -51.031 -12.625 1 90.19 478 LEU B CA 1
ATOM 10490 C C . LEU B 1 478 ? -13.102 -50.094 -11.789 1 90.19 478 LEU B C 1
ATOM 10492 O O . LEU B 1 478 ? -11.883 -50 -11.984 1 90.19 478 LEU B O 1
ATOM 10496 N N . ILE B 1 479 ? -13.719 -49.406 -10.82 1 89.88 479 ILE B N 1
ATOM 10497 C CA . ILE B 1 479 ? -12.984 -48.531 -9.93 1 89.88 479 ILE B CA 1
ATOM 10498 C C . ILE B 1 479 ? -12.133 -49.344 -8.969 1 89.88 479 ILE B C 1
ATOM 10500 O O . ILE B 1 479 ? -10.992 -49 -8.664 1 89.88 479 ILE B O 1
ATOM 10504 N N . LYS B 1 480 ? -12.68 -50.406 -8.539 1 87.06 480 LYS B N 1
ATOM 10505 C CA . LYS B 1 480 ? -11.977 -51.281 -7.59 1 87.06 480 LYS B CA 1
ATOM 10506 C C . LYS B 1 480 ? -10.703 -51.844 -8.203 1 87.06 480 LYS B C 1
ATOM 10508 O O . LYS B 1 480 ? -9.688 -52 -7.523 1 87.06 480 LYS B O 1
ATOM 10513 N N . VAL B 1 481 ? -10.797 -52.188 -9.547 1 89.19 481 VAL B N 1
ATOM 10514 C CA . VAL B 1 481 ? -9.625 -52.75 -10.195 1 89.19 481 VAL B CA 1
ATOM 10515 C C . VAL B 1 481 ? -8.688 -51.656 -10.648 1 89.19 481 VAL B C 1
ATOM 10517 O O . VAL B 1 481 ? -7.641 -51.906 -11.25 1 89.19 481 VAL B O 1
ATOM 10520 N N . GLY B 1 482 ? -8.969 -50.469 -10.445 1 89.94 482 GLY B N 1
ATOM 10521 C CA . GLY B 1 482 ? -8.086 -49.344 -10.703 1 89.94 482 GLY B CA 1
ATOM 10522 C C . GLY B 1 482 ? -8.062 -48.938 -12.164 1 89.94 482 GLY B C 1
ATOM 10523 O O . GLY B 1 482 ? -7.086 -48.312 -12.625 1 89.94 482 GLY B O 1
ATOM 10524 N N . PHE B 1 483 ? -9.133 -49.281 -12.961 1 93.12 483 PHE B N 1
ATOM 10525 C CA . PHE B 1 483 ? -9.133 -48.969 -14.391 1 93.12 483 PHE B CA 1
ATOM 10526 C C . PHE B 1 483 ? -9.086 -47.469 -14.625 1 93.12 483 PHE B C 1
ATOM 10528 O O . PHE B 1 483 ? -8.469 -47 -15.586 1 93.12 483 PHE B O 1
ATOM 10535 N N . HIS B 1 484 ? -9.695 -46.688 -13.734 1 93.19 484 HIS B N 1
ATOM 10536 C CA . HIS B 1 484 ? -9.695 -45.219 -13.867 1 93.19 484 HIS B CA 1
ATOM 10537 C C . HIS B 1 484 ? -8.281 -44.656 -13.797 1 93.19 484 HIS B C 1
ATOM 10539 O O . HIS B 1 484 ? -7.984 -43.625 -14.406 1 93.19 484 HIS B O 1
ATOM 10545 N N . TRP B 1 485 ? -7.383 -45.281 -13.039 1 92.25 485 TRP B N 1
ATOM 10546 C CA . TRP B 1 485 ? -6.004 -44.844 -12.875 1 92.25 485 TRP B CA 1
ATOM 10547 C C . TRP B 1 485 ? -5.148 -45.25 -14.062 1 92.25 485 TRP B C 1
ATOM 10549 O O . TRP B 1 485 ? -4.414 -44.469 -14.633 1 92.25 485 TRP B O 1
ATOM 10559 N N . HIS B 1 486 ? -5.301 -46.438 -14.555 1 92.69 486 HIS B N 1
ATOM 10560 C CA . HIS B 1 486 ? -4.41 -47.031 -15.555 1 92.69 486 HIS B CA 1
ATOM 10561 C C . HIS B 1 486 ? -4.859 -46.656 -16.969 1 92.69 486 HIS B C 1
ATOM 10563 O O . HIS B 1 486 ? -4.082 -46.781 -17.922 1 92.69 486 HIS B O 1
ATOM 10569 N N . LEU B 1 487 ? -6.141 -46.281 -17.094 1 94.25 487 LEU B N 1
ATOM 10570 C CA . LEU B 1 487 ? -6.605 -45.781 -18.375 1 94.25 487 LEU B CA 1
ATOM 10571 C C . LEU B 1 487 ? -5.762 -44.594 -18.844 1 94.25 487 LEU B C 1
ATOM 10573 O O . LEU B 1 487 ? -5.656 -44.344 -20.047 1 94.25 487 LEU B O 1
ATOM 10577 N N . TYR B 1 488 ? -5.109 -43.969 -17.938 1 93.25 488 TYR B N 1
ATOM 10578 C CA . TYR B 1 488 ? -4.301 -42.781 -18.172 1 93.25 488 TYR B CA 1
ATOM 10579 C C . TYR B 1 488 ? -3.227 -43.062 -19.219 1 93.25 488 TYR B C 1
ATOM 10581 O O . TYR B 1 488 ? -3.047 -42.281 -20.156 1 93.25 488 TYR B O 1
ATOM 10589 N N . SER B 1 489 ? -2.498 -44.125 -19.094 1 93 489 SER B N 1
ATOM 10590 C CA . SER B 1 489 ? -1.417 -44.438 -20.016 1 93 489 SER B CA 1
ATOM 10591 C C . SER B 1 489 ? -1.947 -44.656 -21.422 1 93 489 SER B C 1
ATOM 10593 O O . SER B 1 489 ? -1.289 -44.312 -22.406 1 93 489 SER B O 1
ATOM 10595 N N . LEU B 1 490 ? -3.209 -45.125 -21.547 1 94.81 490 LEU B N 1
ATOM 10596 C CA . LEU B 1 490 ? -3.805 -45.438 -22.828 1 94.81 490 LEU B CA 1
ATOM 10597 C C . LEU B 1 490 ? -4.242 -44.188 -23.562 1 94.81 490 LEU B C 1
ATOM 10599 O O . LEU B 1 490 ? -4.469 -44.188 -24.781 1 94.81 490 LEU B O 1
ATOM 10603 N N . LEU B 1 491 ? -4.375 -43.125 -22.812 1 94.62 491 LEU B N 1
ATOM 10604 C CA . LEU B 1 491 ? -4.746 -41.844 -23.422 1 94.62 491 LEU B CA 1
ATOM 10605 C C . LEU B 1 491 ? -3.594 -41.281 -24.25 1 94.62 491 LEU B C 1
ATOM 10607 O O . LEU B 1 491 ? -3.799 -40.406 -25.094 1 94.62 491 LEU B O 1
ATOM 10611 N N . PHE B 1 492 ? -2.398 -41.781 -24 1 94.12 492 PHE B N 1
ATOM 10612 C CA . PHE B 1 492 ? -1.218 -41.312 -24.703 1 94.12 492 PHE B CA 1
ATOM 10613 C C . PHE B 1 492 ? -0.822 -42.281 -25.812 1 94.12 492 PHE B C 1
ATOM 10615 O O . PHE B 1 492 ? -0.387 -41.875 -26.891 1 94.12 492 PHE B O 1
ATOM 10622 N N . TYR B 1 493 ? -0.877 -43.562 -25.469 1 93.44 493 TYR B N 1
ATOM 10623 C CA . TYR B 1 493 ? -0.516 -44.594 -26.438 1 93.44 493 TYR B CA 1
ATOM 10624 C C . TYR B 1 493 ? -1.364 -45.844 -26.25 1 93.44 493 TYR B C 1
ATOM 10626 O O . TYR B 1 493 ? -1.365 -46.438 -25.172 1 93.44 493 TYR B O 1
ATOM 10634 N N . LEU B 1 494 ? -2.148 -46.188 -27.297 1 93.38 494 LEU B N 1
ATOM 10635 C CA . LEU B 1 494 ? -2.98 -47.375 -27.312 1 93.38 494 LEU B CA 1
ATOM 10636 C C . LEU B 1 494 ? -2.592 -48.281 -28.469 1 93.38 494 LEU B C 1
ATOM 10638 O O . LEU B 1 494 ? -2.779 -47.938 -29.641 1 93.38 494 LEU B O 1
ATOM 10642 N N . SER B 1 495 ? -2.002 -49.438 -28.109 1 91 495 SER B N 1
ATOM 10643 C CA . SER B 1 495 ? -1.633 -50.375 -29.141 1 91 495 SER B CA 1
ATOM 10644 C C . SER B 1 495 ? -2.846 -51.188 -29.625 1 91 495 SER B C 1
ATOM 10646 O O . SER B 1 495 ? -3.85 -51.281 -28.922 1 91 495 SER B O 1
ATOM 10648 N N . HIS B 1 496 ? -2.76 -51.781 -30.812 1 90.31 496 HIS B N 1
ATOM 10649 C CA . HIS B 1 496 ? -3.855 -52.562 -31.359 1 90.31 496 HIS B CA 1
ATOM 10650 C C . HIS B 1 496 ? -4.117 -53.812 -30.531 1 90.31 496 HIS B C 1
ATOM 10652 O O . HIS B 1 496 ? -5.27 -54.219 -30.359 1 90.31 496 HIS B O 1
ATOM 10658 N N . GLN B 1 497 ? -3.109 -54.312 -30.016 1 91 497 GLN B N 1
ATOM 10659 C CA . GLN B 1 497 ? -3.24 -55.531 -29.188 1 91 497 GLN B CA 1
ATOM 10660 C C . GLN B 1 497 ? -4.023 -55.219 -27.906 1 91 497 GLN B C 1
ATOM 10662 O O . GLN B 1 497 ? -4.934 -55.969 -27.547 1 91 497 GLN B O 1
ATOM 10667 N N . VAL B 1 498 ? -3.703 -54.156 -27.281 1 92.38 498 VAL B N 1
ATOM 10668 C CA . VAL B 1 498 ? -4.375 -53.781 -26.047 1 92.38 498 VAL B CA 1
ATOM 10669 C C . VAL B 1 498 ? -5.832 -53.438 -26.328 1 92.38 498 VAL B C 1
ATOM 10671 O O . VAL B 1 498 ? -6.727 -53.781 -25.562 1 92.38 498 VAL B O 1
ATOM 10674 N N . PHE B 1 499 ? -6.09 -52.812 -27.469 1 93.56 499 PHE B N 1
ATOM 10675 C CA . PHE B 1 499 ? -7.445 -52.438 -27.859 1 93.56 499 PHE B CA 1
ATOM 10676 C C . PHE B 1 499 ? -8.336 -53.656 -27.969 1 93.56 499 PHE B C 1
ATOM 10678 O O . PHE B 1 499 ? -9.492 -53.656 -27.547 1 93.56 499 PHE B O 1
ATOM 10685 N N . ARG B 1 500 ? -7.73 -54.719 -28.406 1 92.31 500 ARG B N 1
ATOM 10686 C CA . ARG B 1 500 ? -8.508 -55.938 -28.672 1 92.31 500 ARG B CA 1
ATOM 10687 C C . ARG B 1 500 ? -8.609 -56.781 -27.406 1 92.31 500 ARG B C 1
ATOM 10689 O O . ARG B 1 500 ? -9.664 -57.375 -27.125 1 92.31 500 ARG B O 1
ATOM 10696 N N . GLU B 1 501 ? -7.613 -56.812 -26.625 1 93.81 501 GLU B N 1
ATOM 10697 C CA . GLU B 1 501 ? -7.516 -57.844 -25.578 1 93.81 501 GLU B CA 1
ATOM 10698 C C . GLU B 1 501 ? -7.914 -57.281 -24.219 1 93.81 501 GLU B C 1
ATOM 10700 O O . GLU B 1 501 ? -8.32 -58.031 -23.328 1 93.81 501 GLU B O 1
ATOM 10705 N N . LEU B 1 502 ? -7.832 -56 -24 1 94 502 LEU B N 1
ATOM 10706 C CA . LEU B 1 502 ? -8 -55.406 -22.672 1 94 502 LEU B CA 1
ATOM 10707 C C . LEU B 1 502 ? -9.414 -55.625 -22.141 1 94 502 LEU B C 1
ATOM 10709 O O . LEU B 1 502 ? -9.602 -55.969 -20.969 1 94 502 LEU B O 1
ATOM 10713 N N . PRO B 1 503 ? -10.484 -55.438 -23 1 91.88 503 PRO B N 1
ATOM 10714 C CA . PRO B 1 503 ? -11.828 -55.688 -22.469 1 91.88 503 PRO B CA 1
ATOM 10715 C C . PRO B 1 503 ? -11.992 -57.094 -21.891 1 91.88 503 PRO B C 1
ATOM 10717 O O . PRO B 1 503 ? -12.633 -57.281 -20.859 1 91.88 503 PRO B O 1
ATOM 10720 N N . GLY B 1 504 ? -11.391 -58.062 -22.516 1 88.06 504 GLY B N 1
ATOM 10721 C CA . GLY B 1 504 ? -11.445 -59.438 -22.031 1 88.06 504 GLY B CA 1
ATOM 10722 C C . GLY B 1 504 ? -10.641 -59.656 -20.75 1 88.06 504 GLY B C 1
ATOM 10723 O O . GLY B 1 504 ? -11.125 -60.25 -19.797 1 88.06 504 GLY B O 1
ATOM 10724 N N . TYR B 1 505 ? -9.484 -59.094 -20.641 1 89.75 505 TYR B N 1
ATOM 10725 C CA . TYR B 1 505 ? -8.594 -59.281 -19.5 1 89.75 505 TYR B CA 1
ATOM 10726 C C . TYR B 1 505 ? -9.141 -58.594 -18.25 1 89.75 505 TYR B C 1
ATOM 10728 O O . TYR B 1 505 ? -9.055 -59.156 -17.156 1 89.75 505 TYR B O 1
ATOM 10736 N N . ILE B 1 506 ? -9.719 -57.438 -18.406 1 89.81 506 ILE B N 1
ATOM 10737 C CA . ILE B 1 506 ? -10.148 -56.656 -17.25 1 89.81 506 ILE B CA 1
ATOM 10738 C C . ILE B 1 506 ? -11.367 -57.312 -16.609 1 89.81 506 ILE B C 1
ATOM 10740 O O . ILE B 1 506 ? -11.531 -57.25 -15.391 1 89.81 506 ILE B O 1
ATOM 10744 N N . THR B 1 507 ? -12.211 -57.875 -17.391 1 85.56 507 THR B N 1
ATOM 10745 C CA . THR B 1 507 ? -13.406 -58.5 -16.859 1 85.56 507 THR B CA 1
ATOM 10746 C C . THR B 1 507 ? -13.031 -59.781 -16.078 1 85.56 507 THR B C 1
ATOM 10748 O O . THR B 1 507 ? -13.758 -60.156 -15.156 1 85.56 507 THR B O 1
ATOM 10751 N N . TYR B 1 508 ? -11.898 -60.344 -16.438 1 82.56 508 TYR B N 1
ATOM 10752 C CA . TYR B 1 508 ? -11.422 -61.5 -15.68 1 82.56 508 TYR B CA 1
ATOM 10753 C C . TYR B 1 508 ? -11 -61.094 -14.273 1 82.56 508 TYR B C 1
ATOM 10755 O O . TYR B 1 508 ? -11.156 -61.875 -13.328 1 82.56 508 TYR B O 1
ATOM 10763 N N . ASP B 1 509 ? -10.461 -59.938 -14.117 1 85.06 509 ASP B N 1
ATOM 10764 C CA . ASP B 1 509 ? -9.977 -59.438 -12.828 1 85.06 509 ASP B CA 1
ATOM 10765 C C . ASP B 1 509 ? -11.133 -58.969 -11.953 1 85.06 509 ASP B C 1
ATOM 10767 O O . ASP B 1 509 ? -11 -58.875 -10.734 1 85.06 509 ASP B O 1
ATOM 10771 N N . MET B 1 510 ? -12.195 -58.625 -12.57 1 82.88 510 MET B N 1
ATOM 10772 C CA . MET B 1 510 ? -13.367 -58.188 -11.812 1 82.88 510 MET B CA 1
ATOM 10773 C C . MET B 1 510 ? -13.992 -59.375 -11.062 1 82.88 510 MET B C 1
ATOM 10775 O O . MET B 1 510 ? -13.812 -60.531 -11.461 1 82.88 510 MET B O 1
ATOM 10779 N N . ASP B 1 511 ? -14.305 -59.312 -9.789 1 65.75 511 ASP B N 1
ATOM 10780 C CA . ASP B 1 511 ? -14.922 -60.344 -8.969 1 65.75 511 ASP B CA 1
ATOM 10781 C C . ASP B 1 511 ? -16.047 -61.062 -9.727 1 65.75 511 ASP B C 1
ATOM 10783 O O . ASP B 1 511 ? -17.188 -60.594 -9.688 1 65.75 511 ASP B O 1
ATOM 10787 N N . LEU B 1 512 ? -15.734 -62.125 -10.57 1 60.16 512 LEU B N 1
ATOM 10788 C CA . LEU B 1 512 ? -16.531 -62.781 -11.586 1 60.16 512 LEU B CA 1
ATOM 10789 C C . LEU B 1 512 ? -17.719 -63.5 -10.969 1 60.16 512 LEU B C 1
ATOM 10791 O O . LEU B 1 512 ? -18.75 -63.688 -11.617 1 60.16 512 LEU B O 1
ATOM 10795 N N . LYS B 1 513 ? -17.547 -64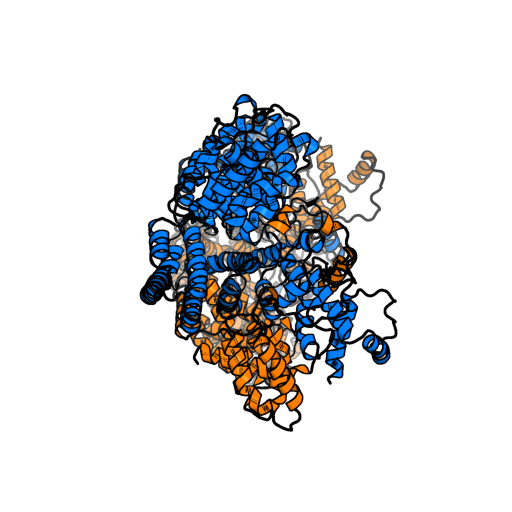.062 -9.812 1 59.81 513 LYS B N 1
ATOM 10796 C CA . LYS B 1 513 ? -18.641 -65 -9.445 1 59.81 513 LYS B CA 1
ATOM 10797 C C . LYS B 1 513 ? -20 -64.25 -9.57 1 59.81 513 LYS B C 1
ATOM 10799 O O . LYS B 1 513 ? -20.953 -64.812 -10.109 1 59.81 513 LYS B O 1
ATOM 10804 N N . GLU B 1 514 ? -20.031 -63.094 -9.117 1 58.78 514 GLU B N 1
ATOM 10805 C CA . GLU B 1 514 ? -21.328 -62.406 -9.125 1 58.78 514 GLU B CA 1
ATOM 10806 C C . GLU B 1 514 ? -21.578 -61.688 -10.453 1 58.78 514 GLU B C 1
ATOM 10808 O O . GLU B 1 514 ? -22.719 -61.375 -10.781 1 58.78 514 GLU B O 1
ATOM 10813 N N . MET B 1 515 ? -20.469 -61.625 -11.18 1 62.66 515 MET B N 1
ATOM 10814 C CA . MET B 1 515 ? -20.609 -60.781 -12.367 1 62.66 515 MET B CA 1
ATOM 10815 C C . MET B 1 515 ? -20.734 -61.625 -13.625 1 62.66 515 MET B C 1
ATOM 10817 O O . MET B 1 515 ? -20.766 -61.094 -14.734 1 62.66 515 MET B O 1
ATOM 10821 N N . ARG B 1 516 ? -20.703 -62.906 -13.43 1 66.12 516 ARG B N 1
ATOM 10822 C CA . ARG B 1 516 ? -20.797 -63.75 -14.609 1 66.12 516 ARG B CA 1
ATOM 10823 C C . ARG B 1 516 ? -21.953 -63.312 -15.508 1 66.12 516 ARG B C 1
ATOM 10825 O O . ARG B 1 516 ? -21.828 -63.312 -16.734 1 66.12 516 ARG B O 1
ATOM 10832 N N . GLU B 1 517 ? -22.969 -62.844 -14.766 1 69.31 517 GLU B N 1
ATOM 10833 C CA . GLU B 1 517 ? -24.156 -62.469 -15.539 1 69.31 517 GLU B CA 1
ATOM 10834 C C . GLU B 1 517 ? -23.938 -61.125 -16.25 1 69.31 517 GLU B C 1
ATOM 10836 O O . GLU B 1 517 ? -24.578 -60.875 -17.266 1 69.31 517 GLU B O 1
ATOM 10841 N N . TYR B 1 518 ? -22.891 -60.375 -15.781 1 75.44 518 TYR B N 1
ATOM 10842 C CA . TYR B 1 518 ? -22.781 -59.031 -16.312 1 75.44 518 TYR B CA 1
ATOM 10843 C C . TYR B 1 518 ? -21.516 -58.875 -17.156 1 75.44 518 TYR B C 1
ATOM 10845 O O . TYR B 1 518 ? -21.141 -57.75 -17.531 1 75.44 518 TYR B O 1
ATOM 10853 N N . LYS B 1 519 ? -20.906 -59.875 -17.5 1 80.38 519 LYS B N 1
ATOM 10854 C CA . LYS B 1 519 ? -19.625 -59.875 -18.188 1 80.38 519 LYS B CA 1
ATOM 10855 C C . LYS B 1 519 ? -19.766 -59.25 -19.594 1 80.38 519 LYS B C 1
ATOM 10857 O O . LYS B 1 519 ? -18.984 -58.406 -19.984 1 80.38 519 LYS B O 1
ATOM 10862 N N . PRO B 1 520 ? -20.797 -59.656 -20.328 1 79.44 520 PRO B N 1
ATOM 10863 C CA . PRO B 1 520 ? -20.906 -59.062 -21.672 1 79.44 520 PRO B CA 1
ATOM 10864 C C . PRO B 1 520 ? -21.125 -57.562 -21.656 1 79.44 520 PRO B C 1
ATOM 10866 O O . PRO B 1 520 ? -20.625 -56.844 -22.531 1 79.44 520 PRO B O 1
ATOM 10869 N N . GLU B 1 521 ? -21.812 -57.156 -20.641 1 82 521 GLU B N 1
ATOM 10870 C CA . GLU B 1 521 ? -22.031 -55.719 -20.516 1 82 521 GLU B CA 1
ATOM 10871 C C . GLU B 1 521 ? -20.75 -54.969 -20.172 1 82 521 GLU B C 1
ATOM 10873 O O . GLU B 1 521 ? -20.469 -53.906 -20.734 1 82 521 GLU B O 1
ATOM 10878 N N . ALA B 1 522 ? -20 -55.5 -19.297 1 87.06 522 ALA B N 1
ATOM 10879 C CA . ALA B 1 522 ? -18.75 -54.875 -18.891 1 87.06 522 ALA B CA 1
ATOM 10880 C C . ALA B 1 522 ? -17.766 -54.812 -20.062 1 87.06 522 ALA B C 1
ATOM 10882 O O . ALA B 1 522 ? -17.094 -53.812 -20.266 1 87.06 522 ALA B O 1
ATOM 10883 N N . VAL B 1 523 ? -17.781 -55.906 -20.812 1 89.19 523 VAL B N 1
ATOM 10884 C CA . VAL B 1 523 ? -16.891 -55.969 -21.984 1 89.19 523 VAL B CA 1
ATOM 10885 C C . VAL B 1 523 ? -17.312 -54.906 -23 1 89.19 523 VAL B C 1
ATOM 10887 O O . VAL B 1 523 ? -16.469 -54.188 -23.562 1 89.19 523 VAL B O 1
ATOM 10890 N N . ALA B 1 524 ? -18.562 -54.75 -23.188 1 89.12 524 ALA B N 1
ATOM 10891 C CA . ALA B 1 524 ? -19.078 -53.781 -24.156 1 89.12 524 ALA B CA 1
ATOM 10892 C C . ALA B 1 524 ? -18.75 -52.344 -23.719 1 89.12 524 ALA B C 1
ATOM 10894 O O . ALA B 1 524 ? -18.391 -51.5 -24.547 1 89.12 524 ALA B O 1
ATOM 10895 N N . ILE B 1 525 ? -18.875 -52.125 -22.438 1 91.12 525 ILE B N 1
ATOM 10896 C CA . ILE B 1 525 ? -18.625 -50.781 -21.922 1 91.12 525 ILE B CA 1
ATOM 10897 C C . ILE B 1 525 ? -17.141 -50.438 -22.062 1 91.12 525 ILE B C 1
ATOM 10899 O O . ILE B 1 525 ? -16.797 -49.375 -22.516 1 91.12 525 ILE B O 1
ATOM 10903 N N . VAL B 1 526 ? -16.266 -51.344 -21.672 1 93.69 526 VAL B N 1
ATOM 10904 C CA . VAL B 1 526 ? -14.828 -51.125 -21.766 1 93.69 526 VAL B CA 1
ATOM 10905 C C . VAL B 1 526 ? -14.422 -50.969 -23.219 1 93.69 526 VAL B C 1
ATOM 10907 O O . VAL B 1 526 ? -13.594 -50.094 -23.547 1 93.69 526 VAL B O 1
ATOM 10910 N N . GLN B 1 527 ? -15.062 -51.719 -24.094 1 93.19 527 GLN B N 1
ATOM 10911 C CA . GLN B 1 527 ? -14.789 -51.594 -25.516 1 93.19 527 GLN B CA 1
ATOM 10912 C C . GLN B 1 527 ? -15.188 -50.219 -26.031 1 93.19 527 GLN B C 1
ATOM 10914 O O . GLN B 1 527 ? -14.484 -49.625 -26.844 1 93.19 527 GLN B O 1
ATOM 10919 N N . CYS B 1 528 ? -16.281 -49.75 -25.562 1 93.25 528 CYS B N 1
ATOM 10920 C CA . CYS B 1 528 ? -16.734 -48.438 -25.953 1 93.25 528 CYS B CA 1
ATOM 10921 C C . CYS B 1 528 ? -15.781 -47.375 -25.453 1 93.25 528 CYS B C 1
ATOM 10923 O O . CYS B 1 528 ? -15.516 -46.375 -26.156 1 93.25 528 CYS B O 1
ATOM 10925 N N . ILE B 1 529 ? -15.312 -47.5 -24.219 1 95.12 529 ILE B N 1
ATOM 10926 C CA . ILE B 1 529 ? -14.352 -46.562 -23.656 1 95.12 529 ILE B CA 1
ATOM 10927 C C . ILE B 1 529 ? -13.094 -46.531 -24.516 1 95.12 529 ILE B C 1
ATOM 10929 O O . ILE B 1 529 ? -12.602 -45.438 -24.875 1 95.12 529 ILE B O 1
ATOM 10933 N N . LEU B 1 530 ? -12.594 -47.688 -24.875 1 95.44 530 LEU B N 1
ATOM 10934 C CA . LEU B 1 530 ? -11.383 -47.781 -25.672 1 95.44 530 LEU B CA 1
ATOM 10935 C C . LEU B 1 530 ? -11.617 -47.219 -27.078 1 95.44 530 LEU B C 1
ATOM 10937 O O . LEU B 1 530 ? -10.711 -46.656 -27.672 1 95.44 530 LEU B O 1
ATOM 10941 N N . GLN B 1 531 ? -12.82 -47.375 -27.562 1 94.12 531 GLN B N 1
ATOM 10942 C CA . GLN B 1 531 ? -13.148 -46.812 -28.859 1 94.12 531 GLN B CA 1
ATOM 10943 C C . GLN B 1 531 ? -13.102 -45.281 -28.828 1 94.12 531 GLN B C 1
ATOM 10945 O O . GLN B 1 531 ? -12.641 -44.656 -29.781 1 94.12 531 GLN B O 1
ATOM 10950 N N . ASN B 1 532 ? -13.586 -44.781 -27.766 1 93.88 532 ASN B N 1
ATOM 10951 C CA . ASN B 1 532 ? -13.5 -43.312 -27.594 1 93.88 532 ASN B CA 1
ATOM 10952 C C . ASN B 1 532 ? -12.055 -42.844 -27.547 1 93.88 532 ASN B C 1
ATOM 10954 O O . ASN B 1 532 ? -11.711 -41.812 -28.109 1 93.88 532 ASN B O 1
ATOM 10958 N N . VAL B 1 533 ? -11.203 -43.594 -26.812 1 94.75 533 VAL B N 1
ATOM 10959 C CA . VAL B 1 533 ? -9.789 -43.25 -26.703 1 94.75 533 VAL B CA 1
ATOM 10960 C C . VAL B 1 533 ? -9.117 -43.344 -28.062 1 94.75 533 VAL B C 1
ATOM 10962 O O . VAL B 1 533 ? -8.328 -42.5 -28.438 1 94.75 533 VAL B O 1
ATOM 10965 N N . GLU B 1 534 ? -9.477 -44.375 -28.828 1 93.94 534 GLU B N 1
ATOM 10966 C CA . GLU B 1 534 ? -8.906 -44.562 -30.156 1 93.94 534 GLU B CA 1
ATOM 10967 C C . GLU B 1 534 ? -9.344 -43.469 -31.109 1 93.94 534 GLU B C 1
ATOM 10969 O O . GLU B 1 534 ? -8.539 -42.969 -31.906 1 93.94 534 GLU B O 1
ATOM 10974 N N . GLU B 1 535 ? -10.578 -43.094 -30.969 1 90.62 535 GLU B N 1
ATOM 10975 C CA . GLU B 1 535 ? -11.094 -42.031 -31.828 1 90.62 535 GLU B CA 1
ATOM 10976 C C . GLU B 1 535 ? -10.422 -40.688 -31.5 1 90.62 535 GLU B C 1
ATOM 10978 O O . GLU B 1 535 ? -10.164 -39.875 -32.406 1 90.62 535 GLU B O 1
ATOM 10983 N N . ASP B 1 536 ? -10.172 -40.5 -30.266 1 90.69 536 ASP B N 1
ATOM 10984 C CA . ASP B 1 536 ? -9.484 -39.281 -29.844 1 90.69 536 ASP B CA 1
ATOM 10985 C C . ASP B 1 536 ? -8.055 -39.25 -30.375 1 90.69 536 ASP B C 1
ATOM 10987 O O . ASP B 1 536 ? -7.512 -38.188 -30.641 1 90.69 536 ASP B O 1
ATOM 10991 N N . ALA B 1 537 ? -7.41 -40.375 -30.453 1 89.94 537 ALA B N 1
ATOM 10992 C CA . ALA B 1 537 ? -6.016 -40.469 -30.891 1 89.94 537 ALA B CA 1
ATOM 10993 C C . ALA B 1 537 ? -5.906 -40.438 -32.406 1 89.94 537 ALA B C 1
ATOM 10995 O O . ALA B 1 537 ? -4.809 -40.281 -32.938 1 89.94 537 ALA B O 1
ATOM 10996 N N . ARG B 1 538 ? -7.004 -40.5 -33.062 1 87.81 538 ARG B N 1
ATOM 10997 C CA . ARG B 1 538 ? -6.996 -40.594 -34.5 1 87.81 538 ARG B CA 1
ATOM 10998 C C . ARG B 1 538 ? -6.672 -39.25 -35.125 1 87.81 538 ARG B C 1
ATOM 11000 O O . ARG B 1 538 ? -7.262 -38.219 -34.75 1 87.81 538 ARG B O 1
ATOM 11007 N N . LEU B 1 539 ? -5.664 -39.25 -35.969 1 87.88 539 LEU B N 1
ATOM 11008 C CA . LEU B 1 539 ? -5.316 -38.062 -36.719 1 87.88 539 LEU B CA 1
ATOM 11009 C C . LEU B 1 539 ? -6.297 -37.844 -37.875 1 87.88 539 LEU B C 1
ATOM 11011 O O . LEU B 1 539 ? -6.953 -38.781 -38.312 1 87.88 539 LEU B O 1
ATOM 11015 N N . PRO B 1 540 ? -6.434 -36.625 -38.281 1 86.31 540 PRO B N 1
ATOM 11016 C CA . PRO B 1 540 ? -7.273 -36.406 -39.469 1 86.31 540 PRO B CA 1
ATOM 11017 C C . PRO B 1 540 ? -6.883 -37.281 -40.656 1 86.31 540 PRO B C 1
ATOM 11019 O O . PRO B 1 540 ? -5.703 -37.562 -40.844 1 86.31 540 PRO B O 1
ATOM 11022 N N . ASP B 1 541 ? -7.824 -37.688 -41.438 1 86.5 541 ASP B N 1
ATOM 11023 C CA . ASP B 1 541 ? -7.652 -38.625 -42.531 1 86.5 541 ASP B CA 1
ATOM 11024 C C . ASP B 1 541 ? -6.609 -38.156 -43.531 1 86.5 541 ASP B C 1
ATOM 11026 O O . ASP B 1 541 ? -5.82 -38.938 -44.031 1 86.5 541 ASP B O 1
ATOM 11030 N N . VAL B 1 542 ? -6.617 -36.906 -43.719 1 82.5 542 VAL B N 1
ATOM 11031 C CA . VAL B 1 542 ? -5.672 -36.344 -44.656 1 82.5 542 VAL B CA 1
ATOM 11032 C C . VAL B 1 542 ? -4.242 -36.594 -44.188 1 82.5 542 VAL B C 1
ATOM 11034 O O . VAL B 1 542 ? -3.381 -36.969 -45 1 82.5 542 VAL B O 1
ATOM 11037 N N . ILE B 1 543 ? -4.023 -36.5 -42.969 1 85.19 543 ILE B N 1
ATOM 11038 C CA . ILE B 1 543 ? -2.689 -36.688 -42.406 1 85.19 543 ILE B CA 1
ATOM 11039 C C . ILE B 1 543 ? -2.369 -38.188 -42.312 1 85.19 543 ILE B C 1
ATOM 11041 O O . ILE B 1 543 ? -1.276 -38.594 -42.688 1 85.19 543 ILE B O 1
ATOM 11045 N N . MET B 1 544 ? -3.33 -38.938 -41.906 1 86.06 544 MET B N 1
ATOM 11046 C CA . MET B 1 544 ? -3.109 -40.375 -41.75 1 86.06 544 MET B CA 1
ATOM 11047 C C . MET B 1 544 ? -2.852 -41.031 -43.094 1 86.06 544 MET B C 1
ATOM 11049 O O . MET B 1 544 ? -2.016 -41.938 -43.188 1 86.06 544 MET B O 1
ATOM 11053 N N . ASN B 1 545 ? -3.551 -40.594 -44.125 1 84.06 545 ASN B N 1
ATOM 11054 C CA . ASN B 1 545 ? -3.361 -41.156 -45.438 1 84.06 545 ASN B CA 1
ATOM 11055 C C . ASN B 1 545 ? -1.976 -40.844 -46 1 84.06 545 ASN B C 1
ATOM 11057 O O . ASN B 1 545 ? -1.371 -41.656 -46.688 1 84.06 545 ASN B O 1
ATOM 11061 N N . ALA B 1 546 ? -1.532 -39.656 -45.625 1 83.69 546 ALA B N 1
ATOM 11062 C CA . ALA B 1 546 ? -0.185 -39.281 -46.062 1 83.69 546 ALA B CA 1
ATOM 11063 C C . ALA B 1 546 ? 0.855 -40.25 -45.469 1 83.69 546 ALA B C 1
ATOM 11065 O O . ALA B 1 546 ? 1.807 -40.594 -46.156 1 83.69 546 ALA B O 1
ATOM 11066 N N . PHE B 1 547 ? 0.656 -40.75 -44.281 1 84 547 PHE B N 1
ATOM 11067 C CA . PHE B 1 547 ? 1.59 -41.688 -43.656 1 84 547 PHE B CA 1
ATOM 11068 C C . PHE B 1 547 ? 1.387 -43.094 -44.156 1 84 547 PHE B C 1
ATOM 11070 O O . PHE B 1 547 ? 2.355 -43.812 -44.438 1 84 547 PHE B O 1
ATOM 11077 N N . ARG B 1 548 ? 0.169 -43.5 -44.312 1 82.5 548 ARG B N 1
ATOM 11078 C CA . ARG B 1 548 ? -0.142 -44.844 -44.719 1 82.5 548 ARG B CA 1
ATOM 11079 C C . ARG B 1 548 ? 0.422 -45.156 -46.125 1 82.5 548 ARG B C 1
ATOM 11081 O O . ARG B 1 548 ? 0.866 -46.281 -46.375 1 82.5 548 ARG B O 1
ATOM 11088 N N . ASN B 1 549 ? 0.435 -44.188 -46.906 1 80.56 549 ASN B N 1
ATOM 11089 C CA . ASN B 1 549 ? 0.887 -44.344 -48.281 1 80.56 549 ASN B CA 1
ATOM 11090 C C . ASN B 1 549 ? 2.408 -44.438 -48.375 1 80.56 549 ASN B C 1
ATOM 11092 O O . ASN B 1 549 ? 2.961 -44.75 -49.438 1 80.56 549 ASN B O 1
ATOM 11096 N N . THR B 1 550 ? 3.061 -44.094 -47.281 1 79.88 550 THR B N 1
ATOM 11097 C CA . THR B 1 550 ? 4.516 -44.031 -47.344 1 79.88 550 THR B CA 1
ATOM 11098 C C . THR B 1 550 ? 5.156 -45.156 -46.562 1 79.88 550 THR B C 1
ATOM 11100 O O . THR B 1 550 ? 6.379 -45.312 -46.594 1 79.88 550 THR B O 1
ATOM 11103 N N . VAL B 1 551 ? 4.297 -46 -45.812 1 76.44 551 VAL B N 1
ATOM 11104 C CA . VAL B 1 551 ? 4.871 -47.062 -45 1 76.44 551 VAL B CA 1
ATOM 11105 C C . VAL B 1 551 ? 5.035 -48.312 -45.844 1 76.44 551 VAL B C 1
ATOM 11107 O O . VAL B 1 551 ? 4.07 -48.812 -46.438 1 76.44 551 VAL B O 1
ATOM 11110 N N . GLY B 1 552 ? 6.344 -48.656 -46.312 1 72.25 552 GLY B N 1
ATOM 11111 C CA . GLY B 1 552 ? 6.656 -49.844 -47.062 1 72.25 552 GLY B CA 1
ATOM 11112 C C . GLY B 1 552 ? 8.141 -50.188 -47.094 1 72.25 552 GLY B C 1
ATOM 11113 O O . GLY B 1 552 ? 8.938 -49.5 -46.438 1 72.25 552 GLY B O 1
ATOM 11114 N N . THR B 1 553 ? 8.484 -51.25 -47.562 1 71.56 553 THR B N 1
ATOM 11115 C CA . THR B 1 553 ? 9.844 -51.781 -47.562 1 71.56 553 THR B CA 1
ATOM 11116 C C . THR B 1 553 ? 10.617 -51.281 -48.781 1 71.56 553 THR B C 1
ATOM 11118 O O . THR B 1 553 ? 11.844 -51.438 -48.844 1 71.56 553 THR B O 1
ATOM 11121 N N . ARG B 1 554 ? 10 -50.625 -49.719 1 78.88 554 ARG B N 1
ATOM 11122 C CA . ARG B 1 554 ? 10.68 -50.188 -50.938 1 78.88 554 ARG B CA 1
ATOM 11123 C C . ARG B 1 554 ? 11.406 -48.844 -50.688 1 78.88 554 ARG B C 1
ATOM 11125 O O . ARG B 1 554 ? 11.023 -48.094 -49.812 1 78.88 554 ARG B O 1
ATOM 11132 N N . LEU B 1 555 ? 12.492 -48.688 -51.281 1 79.06 555 LEU B N 1
ATOM 11133 C CA . LEU B 1 555 ? 13.312 -47.469 -51.188 1 79.06 555 LEU B CA 1
ATOM 11134 C C . LEU B 1 555 ? 12.484 -46.219 -51.531 1 79.06 555 LEU B C 1
ATOM 11136 O O . LEU B 1 555 ? 12.656 -45.188 -50.906 1 79.06 555 LEU B O 1
ATOM 11140 N N . GLU B 1 556 ? 11.586 -46.375 -52.531 1 79.19 556 GLU B N 1
ATOM 11141 C CA . GLU B 1 556 ? 10.742 -45.25 -52.938 1 79.19 556 GLU B CA 1
ATOM 11142 C C . GLU B 1 556 ? 9.805 -44.844 -51.812 1 79.19 556 GLU B C 1
ATOM 11144 O O . GLU B 1 556 ? 9.562 -43.656 -51.594 1 79.19 556 GLU B O 1
ATOM 11149 N N . GLU B 1 557 ? 9.414 -45.844 -51.062 1 82.81 557 GLU B N 1
ATOM 11150 C CA . GLU B 1 557 ? 8.516 -45.562 -49.938 1 82.81 557 GLU B CA 1
ATOM 11151 C C . GLU B 1 557 ? 9.258 -44.875 -48.781 1 82.81 557 GLU B C 1
ATOM 11153 O O . GLU B 1 557 ? 8.719 -44 -48.125 1 82.81 557 GLU B O 1
ATOM 11158 N N . ARG B 1 558 ? 10.461 -45.219 -48.594 1 84.19 558 ARG B N 1
ATOM 11159 C CA . ARG B 1 558 ? 11.266 -44.625 -47.562 1 84.19 558 ARG B CA 1
ATOM 11160 C C . ARG B 1 558 ? 11.57 -43.156 -47.844 1 84.19 558 ARG B C 1
ATOM 11162 O O . ARG B 1 558 ? 11.562 -42.312 -46.938 1 84.19 558 ARG B O 1
ATOM 11169 N N . GLU B 1 559 ? 11.773 -42.969 -49.125 1 85.69 559 GLU B N 1
ATOM 11170 C CA . GLU B 1 559 ? 12.031 -41.594 -49.5 1 85.69 559 GLU B CA 1
ATOM 11171 C C . GLU B 1 559 ? 10.758 -40.75 -49.406 1 85.69 559 GLU B C 1
ATOM 11173 O O . GLU B 1 559 ? 10.812 -39.562 -49.062 1 85.69 559 GLU B O 1
ATOM 11178 N N . ALA B 1 560 ? 9.648 -41.406 -49.719 1 86.69 560 ALA B N 1
ATOM 11179 C CA . ALA B 1 560 ? 8.375 -40.688 -49.625 1 86.69 560 ALA B CA 1
ATOM 11180 C C . ALA B 1 560 ? 8.062 -40.375 -48.156 1 86.69 560 ALA B C 1
ATOM 11182 O O . ALA B 1 560 ? 7.539 -39.312 -47.844 1 86.69 560 ALA B O 1
ATOM 11183 N N . LEU B 1 561 ? 8.375 -41.281 -47.281 1 88 561 LEU B N 1
ATOM 11184 C CA . LEU B 1 561 ? 8.172 -41.062 -45.844 1 88 561 LEU B CA 1
ATOM 11185 C C . LEU B 1 561 ? 9.039 -39.906 -45.344 1 88 561 LEU B C 1
ATOM 11187 O O . LEU B 1 561 ? 8.57 -39.062 -44.594 1 88 561 LEU B O 1
ATOM 11191 N N . ALA B 1 562 ? 10.258 -39.875 -45.781 1 87.5 562 ALA B N 1
ATOM 11192 C CA . ALA B 1 562 ? 11.156 -38.812 -45.406 1 87.5 562 ALA B CA 1
ATOM 11193 C C . ALA B 1 562 ? 10.625 -37.438 -45.844 1 87.5 562 ALA B C 1
ATOM 11195 O O . ALA B 1 562 ? 10.773 -36.438 -45.156 1 87.5 562 ALA B O 1
ATOM 11196 N N . ASN B 1 563 ? 9.945 -37.469 -47 1 87.25 563 ASN B N 1
ATOM 11197 C CA . ASN B 1 563 ? 9.383 -36.219 -47.531 1 87.25 563 ASN B CA 1
ATOM 11198 C C . ASN B 1 563 ? 8.172 -35.781 -46.688 1 87.25 563 ASN B C 1
ATOM 11200 O O . ASN B 1 563 ? 8.023 -34.594 -46.406 1 87.25 563 ASN B O 1
ATOM 11204 N N . VAL B 1 564 ? 7.363 -36.75 -46.312 1 87.88 564 VAL B N 1
ATOM 11205 C CA . VAL B 1 564 ? 6.184 -36.406 -45.531 1 87.88 564 VAL B CA 1
ATOM 11206 C C . VAL B 1 564 ? 6.609 -35.906 -44.156 1 87.88 564 VAL B C 1
ATOM 11208 O O . VAL B 1 564 ? 6.051 -34.906 -43.656 1 87.88 564 VAL B O 1
ATOM 11211 N N . VAL B 1 565 ? 7.566 -36.469 -43.562 1 89.06 565 VAL B N 1
ATOM 11212 C CA . VAL B 1 565 ? 8.047 -36.094 -42.25 1 89.06 565 VAL B CA 1
ATOM 11213 C C . VAL B 1 565 ? 8.68 -34.688 -42.312 1 89.06 565 VAL B C 1
ATOM 11215 O O . VAL B 1 565 ? 8.5 -33.875 -41.438 1 89.06 565 VAL B O 1
ATOM 11218 N N . SER B 1 566 ? 9.367 -34.438 -43.406 1 87.44 566 SER B N 1
ATOM 11219 C CA . SER B 1 566 ? 9.984 -33.125 -43.594 1 87.44 566 SER B CA 1
ATOM 11220 C C . SER B 1 566 ? 8.922 -32.031 -43.719 1 87.44 566 SER B C 1
ATOM 11222 O O . SER B 1 566 ? 9.109 -30.938 -43.188 1 87.44 566 SER B O 1
ATOM 11224 N N . ASP B 1 567 ? 7.836 -32.406 -44.344 1 87.19 567 ASP B N 1
ATOM 11225 C CA . ASP B 1 567 ? 6.734 -31.438 -44.438 1 87.19 567 ASP B CA 1
ATOM 11226 C C . ASP B 1 567 ? 6.102 -31.203 -43.062 1 87.19 567 ASP B C 1
ATOM 11228 O O . ASP B 1 567 ? 5.73 -30.062 -42.719 1 87.19 567 ASP B O 1
ATOM 11232 N N . CYS B 1 568 ? 6.027 -32.219 -42.281 1 88.94 568 CYS B N 1
ATOM 11233 C CA . CYS B 1 568 ? 5.438 -32.125 -40.938 1 88.94 568 CYS B CA 1
ATOM 11234 C C . CYS B 1 568 ? 6.316 -31.281 -40.031 1 88.94 568 CYS B C 1
ATOM 11236 O O . CYS B 1 568 ? 5.812 -30.578 -39.156 1 88.94 568 CYS B O 1
ATOM 11238 N N . LEU B 1 569 ? 7.582 -31.328 -40.312 1 88.19 569 LEU B N 1
ATOM 11239 C CA . LEU B 1 569 ? 8.539 -30.594 -39.5 1 88.19 569 LEU B CA 1
ATOM 11240 C C . LEU B 1 569 ? 8.258 -29.094 -39.531 1 88.19 569 LEU B C 1
ATOM 11242 O O . LEU B 1 569 ? 8.375 -28.406 -38.5 1 88.19 569 LEU B O 1
ATOM 11246 N N . SER B 1 570 ? 7.801 -28.672 -40.562 1 85.62 570 SER B N 1
ATOM 11247 C CA . SER B 1 570 ? 7.547 -27.234 -40.75 1 85.62 570 SER B CA 1
ATOM 11248 C C . SER B 1 570 ? 6.117 -26.891 -40.344 1 85.62 570 SER B C 1
ATOM 11250 O O . SER B 1 570 ? 5.848 -25.766 -39.906 1 85.62 570 SER B O 1
ATOM 11252 N N . MET B 1 571 ? 5.309 -27.859 -40.406 1 89.5 571 MET B N 1
ATOM 11253 C CA . MET B 1 571 ? 3.885 -27.594 -40.219 1 89.5 571 MET B CA 1
ATOM 11254 C C . MET B 1 571 ? 3.504 -27.672 -38.75 1 89.5 571 MET B C 1
ATOM 11256 O O . MET B 1 571 ? 2.643 -26.906 -38.281 1 89.5 571 MET B O 1
ATOM 11260 N N . ILE B 1 572 ? 4.125 -28.516 -37.969 1 92.06 572 ILE B N 1
ATOM 11261 C CA . ILE B 1 572 ? 3.713 -28.797 -36.594 1 92.06 572 ILE B CA 1
ATOM 11262 C C . ILE B 1 572 ? 3.861 -27.531 -35.75 1 92.06 572 ILE B C 1
ATOM 11264 O O . ILE B 1 572 ? 2.908 -27.109 -35.094 1 92.06 572 ILE B O 1
ATOM 11268 N N . PRO B 1 573 ? 5.02 -26.828 -35.75 1 91.44 573 PRO B N 1
ATOM 11269 C CA . PRO B 1 573 ? 5.141 -25.641 -34.906 1 91.44 573 PRO B CA 1
ATOM 11270 C C . PRO B 1 573 ? 4.172 -24.531 -35.312 1 91.44 573 PRO B C 1
ATOM 11272 O O . PRO B 1 573 ? 3.65 -23.812 -34.469 1 91.44 573 PRO B O 1
ATOM 11275 N N . VAL B 1 574 ? 3.836 -24.453 -36.625 1 90.25 574 VAL B N 1
ATOM 11276 C CA . VAL B 1 574 ? 2.924 -23.422 -37.094 1 90.25 574 VAL B CA 1
ATOM 11277 C C . VAL B 1 574 ? 1.501 -23.734 -36.656 1 90.25 574 VAL B C 1
ATOM 11279 O O . VAL B 1 574 ? 0.76 -22.828 -36.25 1 90.25 574 VAL B O 1
ATOM 11282 N N . MET B 1 575 ? 1.2 -25 -36.688 1 89.44 575 MET B N 1
ATOM 11283 C CA . MET B 1 575 ? -0.119 -25.422 -36.219 1 89.44 575 MET B CA 1
ATOM 11284 C C . MET B 1 575 ? -0.294 -25.172 -34.75 1 89.44 575 MET B C 1
ATOM 11286 O O . MET B 1 575 ? -1.347 -24.703 -34.312 1 89.44 575 MET B O 1
ATOM 11290 N N . LEU B 1 576 ? 0.703 -25.391 -34 1 90.12 576 LEU B N 1
ATOM 11291 C CA . LEU B 1 576 ? 0.641 -25.234 -32.531 1 90.12 576 LEU B CA 1
ATOM 11292 C C . LEU B 1 576 ? 0.573 -23.75 -32.156 1 90.12 576 LEU B C 1
ATOM 11294 O O . LEU B 1 576 ? -0.086 -23.391 -31.188 1 90.12 576 LEU B O 1
ATOM 11298 N N . LYS B 1 577 ? 1.224 -22.938 -32.969 1 87.5 577 LYS B N 1
ATOM 11299 C CA . LYS B 1 577 ? 1.172 -21.5 -32.75 1 87.5 577 LYS B CA 1
ATOM 11300 C C . LYS B 1 577 ? -0.251 -20.969 -32.938 1 87.5 577 LYS B C 1
ATOM 11302 O O . LYS B 1 577 ? -0.677 -20.078 -32.188 1 87.5 577 LYS B O 1
ATOM 11307 N N . ALA B 1 578 ? -1.013 -21.578 -33.75 1 82 578 ALA B N 1
ATOM 11308 C CA . ALA B 1 578 ? -2.342 -21.094 -34.094 1 82 578 ALA B CA 1
ATOM 11309 C C . ALA B 1 578 ? -3.414 -21.719 -33.219 1 82 578 ALA B C 1
ATOM 11311 O O . ALA B 1 578 ? -4.586 -21.328 -33.281 1 82 578 ALA B O 1
ATOM 11312 N N . ASP B 1 579 ? -3.057 -22.578 -32.281 1 82.75 579 ASP B N 1
ATOM 11313 C CA . ASP B 1 579 ? -4.031 -23.297 -31.453 1 82.75 579 ASP B CA 1
ATOM 11314 C C . ASP B 1 579 ? -4.742 -22.359 -30.5 1 82.75 579 ASP B C 1
ATOM 11316 O O . ASP B 1 579 ? -4.098 -21.578 -29.781 1 82.75 579 ASP B O 1
ATOM 11320 N N . THR B 1 580 ? -6.059 -22.375 -30.594 1 71.44 580 THR B N 1
ATOM 11321 C CA . THR B 1 580 ? -6.836 -21.531 -29.703 1 71.44 580 THR B CA 1
ATOM 11322 C C . THR B 1 580 ? -7.688 -22.375 -28.766 1 71.44 580 THR B C 1
ATOM 11324 O O . THR B 1 580 ? -8 -21.953 -27.641 1 71.44 580 THR B O 1
ATOM 11327 N N . ASP B 1 581 ? -8.07 -23.578 -29.266 1 70.69 581 ASP B N 1
ATOM 11328 C CA . ASP B 1 581 ? -9.039 -24.359 -28.5 1 70.69 581 ASP B CA 1
ATOM 11329 C C . ASP B 1 581 ? -8.461 -25.703 -28.078 1 70.69 581 ASP B C 1
ATOM 11331 O O . ASP B 1 581 ? -9.172 -26.547 -27.516 1 70.69 581 ASP B O 1
ATOM 11335 N N . GLY B 1 582 ? -7.285 -26.016 -28.391 1 76.69 582 GLY B N 1
ATOM 11336 C CA . GLY B 1 582 ? -6.664 -27.25 -27.938 1 76.69 582 GLY B CA 1
ATOM 11337 C C . GLY B 1 582 ? -6.734 -28.375 -28.969 1 76.69 582 GLY B C 1
ATOM 11338 O O . GLY B 1 582 ? -6.102 -29.422 -28.797 1 76.69 582 GLY B O 1
ATOM 11339 N N . VAL B 1 583 ? -7.477 -28.125 -30.016 1 80.25 583 VAL B N 1
ATOM 11340 C CA . VAL B 1 583 ? -7.629 -29.156 -31.047 1 80.25 583 VAL B CA 1
ATOM 11341 C C . VAL B 1 583 ? -6.312 -29.344 -31.797 1 80.25 583 VAL B C 1
ATOM 11343 O O . VAL B 1 583 ? -5.84 -30.469 -31.984 1 80.25 583 VAL B O 1
ATOM 11346 N N . LEU B 1 584 ? -5.82 -28.234 -32.125 1 85.75 584 LEU B N 1
ATOM 11347 C CA . LEU B 1 584 ? -4.566 -28.312 -32.875 1 85.75 584 LEU B CA 1
ATOM 11348 C C . LEU B 1 584 ? -3.432 -28.797 -31.984 1 85.75 584 LEU B C 1
ATOM 11350 O O . LEU B 1 584 ? -2.488 -29.422 -32.469 1 85.75 584 LEU B O 1
ATOM 11354 N N . TYR B 1 585 ? -3.574 -28.578 -30.719 1 89.38 585 TYR B N 1
ATOM 11355 C CA . TYR B 1 585 ? -2.605 -29.109 -29.781 1 89.38 585 TYR B CA 1
ATOM 11356 C C . TYR B 1 585 ? -2.604 -30.641 -29.812 1 89.38 585 TYR B C 1
ATOM 11358 O O . TYR B 1 585 ? -1.544 -31.266 -29.906 1 89.38 585 TYR B O 1
ATOM 11366 N N . ASN B 1 586 ? -3.787 -31.234 -29.734 1 89 586 ASN B N 1
ATOM 11367 C CA . ASN B 1 586 ? -3.916 -32.688 -29.734 1 89 586 ASN B CA 1
ATOM 11368 C C . ASN B 1 586 ? -3.383 -33.312 -31.016 1 89 586 ASN B C 1
ATOM 11370 O O . ASN B 1 586 ? -2.672 -34.312 -30.984 1 89 586 ASN B O 1
ATOM 11374 N N . ILE B 1 587 ? -3.652 -32.656 -32.094 1 88.56 587 ILE B N 1
ATOM 11375 C CA . ILE B 1 587 ? -3.17 -33.156 -33.375 1 88.56 587 ILE B CA 1
ATOM 11376 C C . ILE B 1 587 ? -1.653 -32.969 -33.438 1 88.56 587 ILE B C 1
ATOM 11378 O O . ILE B 1 587 ? -0.949 -33.875 -33.906 1 88.56 587 ILE B O 1
ATOM 11382 N N . GLY B 1 588 ? -1.202 -31.875 -32.938 1 91 588 GLY B N 1
ATOM 11383 C CA . GLY B 1 588 ? 0.208 -31.531 -33.062 1 91 588 GLY B CA 1
ATOM 11384 C C . GLY B 1 588 ? 1.113 -32.5 -32.344 1 91 588 GLY B C 1
ATOM 11385 O O . GLY B 1 588 ? 2.076 -33.031 -32.906 1 91 588 GLY B O 1
ATOM 11386 N N . TRP B 1 589 ? 0.821 -32.781 -31.031 1 93.5 589 TRP B N 1
ATOM 11387 C CA . TRP B 1 589 ? 1.744 -33.656 -30.312 1 93.5 589 TRP B CA 1
ATOM 11388 C C . TRP B 1 589 ? 1.63 -35.094 -30.812 1 93.5 589 TRP B C 1
ATOM 11390 O O . TRP B 1 589 ? 2.615 -35.844 -30.812 1 93.5 589 TRP B O 1
ATOM 11400 N N . ARG B 1 590 ? 0.465 -35.5 -31.297 1 93.44 590 ARG B N 1
ATOM 11401 C CA . ARG B 1 590 ? 0.302 -36.844 -31.844 1 93.44 590 ARG B CA 1
ATOM 11402 C C . ARG B 1 590 ? 1.039 -36.969 -33.188 1 93.44 590 ARG B C 1
ATOM 11404 O O . ARG B 1 590 ? 1.652 -38.031 -33.438 1 93.44 590 ARG B O 1
ATOM 11411 N N . MET B 1 591 ? 0.916 -35.969 -33.969 1 92.69 591 MET B N 1
ATOM 11412 C CA . MET B 1 591 ? 1.656 -35.969 -35.219 1 92.69 591 MET B CA 1
ATOM 11413 C C . MET B 1 591 ? 3.158 -36.062 -34.969 1 92.69 591 MET B C 1
ATOM 11415 O O . MET B 1 591 ? 3.871 -36.75 -35.656 1 92.69 591 MET B O 1
ATOM 11419 N N . THR B 1 592 ? 3.643 -35.281 -34 1 94.19 592 THR B N 1
ATOM 11420 C CA . THR B 1 592 ? 5.055 -35.344 -33.625 1 94.19 592 THR B CA 1
ATOM 11421 C C . THR B 1 592 ? 5.453 -36.75 -33.219 1 94.19 592 THR B C 1
ATOM 11423 O O . THR B 1 592 ? 6.484 -37.281 -33.656 1 94.19 592 THR B O 1
ATOM 11426 N N . PHE B 1 593 ? 4.625 -37.375 -32.406 1 94.25 593 PHE B N 1
ATOM 11427 C CA . PHE B 1 593 ? 4.859 -38.719 -31.938 1 94.25 593 PHE B CA 1
ATOM 11428 C C . PHE B 1 593 ? 4.938 -39.688 -33.125 1 94.25 593 PHE B C 1
ATOM 11430 O O . PHE B 1 593 ? 5.855 -40.5 -33.188 1 94.25 593 PHE B O 1
ATOM 11437 N N . TYR B 1 594 ? 4 -39.5 -34.031 1 91.81 594 TYR B N 1
ATOM 11438 C CA . TYR B 1 594 ? 3.955 -40.375 -35.188 1 91.81 594 TYR B CA 1
ATOM 11439 C C . TYR B 1 594 ? 5.191 -40.219 -36.062 1 91.81 594 TYR B C 1
ATOM 11441 O O . TYR B 1 594 ? 5.773 -41.188 -36.531 1 91.81 594 TYR B O 1
ATOM 11449 N N . CYS B 1 595 ? 5.57 -39 -36.219 1 92.19 595 CYS B N 1
ATOM 11450 C CA . CYS B 1 595 ? 6.746 -38.719 -37.031 1 92.19 595 CYS B CA 1
ATOM 11451 C C . CYS B 1 595 ? 8 -39.312 -36.438 1 92.19 595 CYS B C 1
ATOM 11453 O O . CYS B 1 595 ? 8.805 -39.938 -37.125 1 92.19 595 CYS B O 1
ATOM 11455 N N . MET B 1 596 ? 8.102 -39.25 -35.156 1 93.5 596 MET B N 1
ATOM 11456 C CA . MET B 1 596 ? 9.289 -39.781 -34.469 1 93.5 596 MET B CA 1
ATOM 11457 C C . MET B 1 596 ? 9.305 -41.312 -34.531 1 93.5 596 MET B C 1
ATOM 11459 O O . MET B 1 596 ? 10.328 -41.906 -34.844 1 93.5 596 MET B O 1
ATOM 11463 N N . ARG B 1 597 ? 8.172 -41.875 -34.219 1 91.5 597 ARG B N 1
ATOM 11464 C CA . ARG B 1 597 ? 8.062 -43.344 -34.219 1 91.5 597 ARG B CA 1
ATOM 11465 C C . ARG B 1 597 ? 8.336 -43.938 -35.594 1 91.5 597 ARG B C 1
ATOM 11467 O O . ARG B 1 597 ? 9.148 -44.844 -35.75 1 91.5 597 ARG B O 1
ATOM 11474 N N . LEU B 1 598 ? 7.754 -43.344 -36.625 1 89.19 598 LEU B N 1
ATOM 11475 C CA . LEU B 1 598 ? 7.852 -43.906 -37.969 1 89.19 598 LEU B CA 1
ATOM 11476 C C . LEU B 1 598 ? 9.242 -43.656 -38.562 1 89.19 598 LEU B C 1
ATOM 11478 O O . LEU B 1 598 ? 9.75 -44.5 -39.312 1 89.19 598 LEU B O 1
ATOM 11482 N N . SER B 1 599 ? 9.836 -42.531 -38.25 1 90.94 599 SER B N 1
ATOM 11483 C CA . SER B 1 599 ? 11.188 -42.281 -38.719 1 90.94 599 SER B CA 1
ATOM 11484 C C . SER B 1 599 ? 12.18 -43.281 -38.188 1 90.94 599 SER B C 1
ATOM 11486 O O . SER B 1 599 ? 13.047 -43.781 -38.906 1 90.94 599 SER B O 1
ATOM 11488 N N . ARG B 1 600 ? 12.039 -43.656 -36.938 1 90.25 600 ARG B N 1
ATOM 11489 C CA . ARG B 1 600 ? 12.953 -44.594 -36.312 1 90.25 600 ARG B CA 1
ATOM 11490 C C . ARG B 1 600 ? 12.695 -46.031 -36.812 1 90.25 600 ARG B C 1
ATOM 11492 O O . ARG B 1 600 ? 13.625 -46.812 -36.969 1 90.25 600 ARG B O 1
ATOM 11499 N N . GLU B 1 601 ? 11.477 -46.344 -37.125 1 88.19 601 GLU B N 1
ATOM 11500 C CA . GLU B 1 601 ? 11.086 -47.688 -37.531 1 88.19 601 GLU B CA 1
ATOM 11501 C C . GLU B 1 601 ? 11.461 -47.938 -38.969 1 88.19 601 GLU B C 1
ATOM 11503 O O . GLU B 1 601 ? 11.859 -49.062 -39.344 1 88.19 601 GLU B O 1
ATOM 11508 N N . ASN B 1 602 ? 11.398 -46.906 -39.844 1 87.75 602 ASN B N 1
ATOM 11509 C CA . ASN B 1 602 ? 11.422 -47.188 -41.281 1 87.75 602 ASN B CA 1
ATOM 11510 C C . ASN B 1 602 ? 12.633 -46.531 -41.938 1 87.75 602 ASN B C 1
ATOM 11512 O O . ASN B 1 602 ? 12.992 -46.906 -43.062 1 87.75 602 ASN B O 1
ATOM 11516 N N . LEU B 1 603 ? 13.242 -45.594 -41.344 1 89.12 603 LEU B N 1
ATOM 11517 C CA . LEU B 1 603 ? 14.352 -44.906 -42 1 89.12 603 LEU B CA 1
ATOM 11518 C C . LEU B 1 603 ? 15.688 -45.375 -41.438 1 89.12 603 LEU B C 1
ATOM 11520 O O . LEU B 1 603 ? 15.742 -46.062 -40.438 1 89.12 603 LEU B O 1
ATOM 11524 N N . SER B 1 604 ? 16.781 -45.031 -42.219 1 86.88 604 SER B N 1
ATOM 11525 C CA . SER B 1 604 ? 18.141 -45.375 -41.781 1 86.88 604 SER B CA 1
ATOM 11526 C C . SER B 1 604 ? 18.516 -44.656 -40.5 1 86.88 604 SER B C 1
ATOM 11528 O O . SER B 1 604 ? 17.922 -43.625 -40.156 1 86.88 604 SER B O 1
ATOM 11530 N N . THR B 1 605 ? 19.375 -45.188 -39.812 1 88.38 605 THR B N 1
ATOM 11531 C CA . THR B 1 605 ? 19.781 -44.656 -38.5 1 88.38 605 THR B CA 1
ATOM 11532 C C . THR B 1 605 ? 20.281 -43.219 -38.625 1 88.38 605 THR B C 1
ATOM 11534 O O . THR B 1 605 ? 19.953 -42.375 -37.781 1 88.38 605 THR B O 1
ATOM 11537 N N . ASP B 1 606 ? 20.984 -42.969 -39.656 1 89 606 ASP B N 1
ATOM 11538 C CA . ASP B 1 606 ? 21.547 -41.625 -39.812 1 89 606 ASP B CA 1
ATOM 11539 C C . ASP B 1 606 ? 20.469 -40.625 -40.219 1 89 606 ASP B C 1
ATOM 11541 O O . ASP B 1 606 ? 20.438 -39.5 -39.719 1 89 606 ASP B O 1
ATOM 11545 N N . ARG B 1 607 ? 19.672 -41.031 -41.125 1 89.5 607 ARG B N 1
ATOM 11546 C CA . ARG B 1 607 ? 18.594 -40.156 -41.562 1 89.5 607 ARG B CA 1
ATOM 11547 C C . ARG B 1 607 ? 17.578 -39.906 -40.469 1 89.5 607 ARG B C 1
ATOM 11549 O O . ARG B 1 607 ? 17.094 -38.812 -40.281 1 89.5 607 ARG B O 1
ATOM 11556 N N . SER B 1 608 ? 17.25 -41 -39.719 1 91.25 608 SER B N 1
ATOM 11557 C CA . SER B 1 608 ? 16.328 -40.875 -38.625 1 91.25 608 SER B CA 1
ATOM 11558 C C . SER B 1 608 ? 16.875 -39.938 -37.531 1 91.25 608 SER B C 1
ATOM 11560 O O . SER B 1 608 ? 16.141 -39.125 -37 1 91.25 608 SER B O 1
ATOM 11562 N N . ALA B 1 609 ? 18.109 -40.031 -37.281 1 92.12 609 ALA B N 1
ATOM 11563 C CA . ALA B 1 609 ? 18.734 -39.219 -36.25 1 92.12 609 ALA B CA 1
ATOM 11564 C C . ALA B 1 609 ? 18.688 -37.719 -36.656 1 92.12 609 ALA B C 1
ATOM 11566 O O . ALA B 1 609 ? 18.438 -36.875 -35.812 1 92.12 609 ALA B O 1
ATOM 11567 N N . ALA B 1 610 ? 18.891 -37.469 -37.906 1 91.94 610 ALA B N 1
ATOM 11568 C CA . ALA B 1 610 ? 18.859 -36.094 -38.406 1 91.94 610 ALA B CA 1
ATOM 11569 C C . ALA B 1 610 ? 17.453 -35.5 -38.312 1 91.94 610 ALA B C 1
ATOM 11571 O O . ALA B 1 610 ? 17.281 -34.344 -37.938 1 91.94 610 ALA B O 1
ATOM 11572 N N . ILE B 1 611 ? 16.5 -36.344 -38.656 1 91.56 611 ILE B N 1
ATOM 11573 C CA . ILE B 1 611 ? 15.102 -35.906 -38.625 1 91.56 611 ILE B CA 1
ATOM 11574 C C . ILE B 1 611 ? 14.672 -35.656 -37.188 1 91.56 611 ILE B C 1
ATOM 11576 O O . ILE B 1 611 ? 14.016 -34.656 -36.875 1 91.56 611 ILE B O 1
ATOM 11580 N N . LEU B 1 612 ? 15.039 -36.562 -36.281 1 93.69 612 LEU B N 1
ATOM 11581 C CA . LEU B 1 612 ? 14.703 -36.406 -34.844 1 93.69 612 LEU B CA 1
ATOM 11582 C C . LEU B 1 612 ? 15.305 -35.156 -34.281 1 93.69 612 LEU B C 1
ATOM 11584 O O . LEU B 1 612 ? 14.633 -34.438 -33.531 1 93.69 612 LEU B O 1
ATOM 11588 N N . GLU B 1 613 ? 16.484 -34.844 -34.656 1 92.31 613 GLU B N 1
ATOM 11589 C CA . GLU B 1 613 ? 17.141 -33.656 -34.156 1 92.31 613 GLU B CA 1
ATOM 11590 C C . GLU B 1 613 ? 16.469 -32.375 -34.688 1 92.31 613 GLU B C 1
ATOM 11592 O O . GLU B 1 613 ? 16.281 -31.406 -33.938 1 92.31 613 GLU B O 1
ATOM 11597 N N . LYS B 1 614 ? 16.141 -32.438 -35.906 1 92.06 614 LYS B N 1
ATOM 11598 C CA . LYS B 1 614 ? 15.484 -31.266 -36.5 1 92.06 614 LYS B CA 1
ATOM 11599 C C . LYS B 1 614 ? 14.094 -31.047 -35.906 1 92.06 614 LYS B C 1
ATOM 11601 O O . LYS B 1 614 ? 13.703 -29.922 -35.625 1 92.06 614 LYS B O 1
ATOM 11606 N N . LEU B 1 615 ? 13.414 -32.156 -35.688 1 92.56 615 LEU B N 1
ATOM 11607 C CA . LEU B 1 615 ? 12.094 -32.094 -35.062 1 92.56 615 LEU B CA 1
ATOM 11608 C C . LEU B 1 615 ? 12.172 -31.547 -33.656 1 92.56 615 LEU B C 1
ATOM 11610 O O . LEU B 1 615 ? 11.398 -30.656 -33.281 1 92.56 615 LEU B O 1
ATOM 11614 N N . ALA B 1 616 ? 13.062 -32.031 -32.906 1 92.31 616 ALA B N 1
ATOM 11615 C CA . ALA B 1 616 ? 13.242 -31.609 -31.516 1 92.31 616 ALA B CA 1
ATOM 11616 C C . ALA B 1 616 ? 13.641 -30.141 -31.453 1 92.31 616 ALA B C 1
ATOM 11618 O O . ALA B 1 616 ? 13.133 -29.375 -30.625 1 92.31 616 ALA B O 1
ATOM 11619 N N . THR B 1 617 ? 14.477 -29.688 -32.344 1 90.5 617 THR B N 1
ATOM 11620 C CA . THR B 1 617 ? 14.93 -28.312 -32.375 1 90.5 617 THR B CA 1
ATOM 11621 C C . THR B 1 617 ? 13.781 -27.375 -32.75 1 90.5 617 THR B C 1
ATOM 11623 O O . THR B 1 617 ? 13.625 -26.297 -32.156 1 90.5 617 THR B O 1
ATOM 11626 N N . ASN B 1 618 ? 12.922 -27.844 -33.656 1 90 618 ASN B N 1
ATOM 11627 C CA . ASN B 1 618 ? 11.797 -27.031 -34.094 1 90 618 ASN B CA 1
ATOM 11628 C C . ASN B 1 618 ? 10.734 -26.906 -33 1 90 618 ASN B C 1
ATOM 11630 O O . ASN B 1 618 ? 10.023 -25.906 -32.906 1 90 618 ASN B O 1
ATOM 11634 N N . LEU B 1 619 ? 10.68 -27.906 -32.156 1 90.38 619 LEU B N 1
ATOM 11635 C CA . LEU B 1 619 ? 9.695 -27.875 -31.078 1 90.38 619 LEU B CA 1
ATOM 11636 C C . LEU B 1 619 ? 10.172 -27 -29.922 1 90.38 619 LEU B C 1
ATOM 11638 O O . LEU B 1 619 ? 9.375 -26.281 -29.312 1 90.38 619 LEU B O 1
ATOM 11642 N N . VAL B 1 620 ? 11.43 -26.969 -29.688 1 88.69 620 VAL B N 1
ATOM 11643 C CA . VAL B 1 620 ? 11.953 -26.297 -28.5 1 88.69 620 VAL B CA 1
ATOM 11644 C C . VAL B 1 620 ? 12.375 -24.875 -28.844 1 88.69 620 VAL B C 1
ATOM 11646 O O . VAL B 1 620 ? 12.18 -23.953 -28.062 1 88.69 620 VAL B O 1
ATOM 11649 N N . SER B 1 621 ? 12.992 -24.641 -29.984 1 85.88 621 SER B N 1
ATOM 11650 C CA . SER B 1 621 ? 13.484 -23.344 -30.422 1 85.88 621 SER B CA 1
ATOM 11651 C C . SER B 1 621 ? 13.031 -23.031 -31.844 1 85.88 621 SER B C 1
ATOM 11653 O O . SER B 1 621 ? 13.859 -22.953 -32.75 1 85.88 621 SER B O 1
ATOM 11655 N N . PHE B 1 622 ? 11.766 -22.875 -31.969 1 87.19 622 PHE B N 1
ATOM 11656 C CA . PHE B 1 622 ? 11.219 -22.594 -33.281 1 87.19 622 PHE B CA 1
ATOM 11657 C C . PHE B 1 622 ? 11.648 -21.219 -33.781 1 87.19 622 PHE B C 1
ATOM 11659 O O . PHE B 1 622 ? 11.383 -20.203 -33.125 1 87.19 622 PHE B O 1
ATOM 11666 N N . THR B 1 623 ? 12.312 -21.062 -34.812 1 85.44 623 THR B N 1
ATOM 11667 C CA . THR B 1 623 ? 12.883 -19.828 -35.344 1 85.44 623 THR B CA 1
ATOM 11668 C C . THR B 1 623 ? 11.805 -18.953 -35.969 1 85.44 623 THR B C 1
ATOM 11670 O O . THR B 1 623 ? 12 -17.75 -36.156 1 85.44 623 THR B O 1
ATOM 11673 N N . GLY B 1 624 ? 10.633 -19.453 -36.219 1 81.75 624 GLY B N 1
ATOM 11674 C CA . GLY B 1 624 ? 9.578 -18.703 -36.906 1 81.75 624 GLY B CA 1
ATOM 11675 C C . GLY B 1 624 ? 8.812 -17.797 -35.969 1 81.75 624 GLY B C 1
ATOM 11676 O O . GLY B 1 624 ? 7.941 -17.047 -36.406 1 81.75 624 GLY B O 1
ATOM 11677 N N . SER B 1 625 ? 9.102 -17.891 -34.688 1 84.75 625 SER B N 1
ATOM 11678 C CA . SER B 1 625 ? 8.414 -17.016 -33.75 1 84.75 625 SER B CA 1
ATOM 11679 C C . SER B 1 625 ? 9.383 -16.453 -32.688 1 84.75 625 SER B C 1
ATOM 11681 O O . SER B 1 625 ? 10.297 -17.156 -32.25 1 84.75 625 SER B O 1
ATOM 11683 N N . LYS B 1 626 ? 9.258 -15.18 -32.375 1 77.81 626 LYS B N 1
ATOM 11684 C CA . LYS B 1 626 ? 10.086 -14.539 -31.344 1 77.81 626 LYS B CA 1
ATOM 11685 C C . LYS B 1 626 ? 9.273 -14.227 -30.094 1 77.81 626 LYS B C 1
ATOM 11687 O O . LYS B 1 626 ? 9.82 -13.75 -29.094 1 77.81 626 LYS B O 1
ATOM 11692 N N . ASP B 1 627 ? 7.957 -14.672 -30.266 1 80.44 627 ASP B N 1
ATOM 11693 C CA . ASP B 1 627 ? 7.094 -14.406 -29.125 1 80.44 627 ASP B CA 1
ATOM 11694 C C . ASP B 1 627 ? 7.234 -15.492 -28.062 1 80.44 627 ASP B C 1
ATOM 11696 O O . ASP B 1 627 ? 7.121 -16.688 -28.359 1 80.44 627 ASP B O 1
ATOM 11700 N N . ARG B 1 628 ? 7.477 -15.039 -26.812 1 76.5 628 ARG B N 1
ATOM 11701 C CA . ARG B 1 628 ? 7.727 -15.961 -25.719 1 76.5 628 ARG B CA 1
ATOM 11702 C C . ARG B 1 628 ? 6.5 -16.828 -25.438 1 76.5 628 ARG B C 1
ATOM 11704 O O . ARG B 1 628 ? 6.629 -18.016 -25.125 1 76.5 628 ARG B O 1
ATOM 11711 N N . LEU B 1 629 ? 5.348 -16.297 -25.578 1 75.81 629 LEU B N 1
ATOM 11712 C CA . LEU B 1 629 ? 4.125 -17.047 -25.297 1 75.81 629 LEU B CA 1
ATOM 11713 C C . LEU B 1 629 ? 3.854 -18.078 -26.375 1 75.81 629 LEU B C 1
ATOM 11715 O O . LEU B 1 629 ? 3.43 -19.188 -26.078 1 75.81 629 LEU B O 1
ATOM 11719 N N . GLU B 1 630 ? 4.191 -17.672 -27.578 1 82.94 630 GLU B N 1
ATOM 11720 C CA . GLU B 1 630 ? 4.023 -18.609 -28.688 1 82.94 630 GLU B CA 1
ATOM 11721 C C . GLU B 1 630 ? 5.02 -19.75 -28.594 1 82.94 630 GLU B C 1
ATOM 11723 O O . GLU B 1 630 ? 4.664 -20.906 -28.828 1 82.94 630 GLU B O 1
ATOM 11728 N N . LEU B 1 631 ? 6.172 -19.438 -28.188 1 84.06 631 LEU B N 1
ATOM 11729 C CA . LEU B 1 631 ? 7.195 -20.469 -28.047 1 84.06 631 LEU B CA 1
ATOM 11730 C C . LEU B 1 631 ? 6.855 -21.422 -26.906 1 84.06 631 LEU B C 1
ATOM 11732 O O . LEU B 1 631 ? 7.102 -22.625 -27.016 1 84.06 631 LEU B O 1
ATOM 11736 N N . ALA B 1 632 ? 6.301 -20.922 -25.938 1 82.12 632 ALA B N 1
ATOM 11737 C CA . ALA B 1 632 ? 5.891 -21.766 -24.812 1 82.12 632 ALA B CA 1
ATOM 11738 C C . ALA B 1 632 ? 4.77 -22.719 -25.234 1 82.12 632 ALA B C 1
ATOM 11740 O O . ALA B 1 632 ? 4.727 -23.859 -24.781 1 82.12 632 ALA B O 1
ATOM 11741 N N . LYS B 1 633 ? 3.926 -22.234 -26.125 1 84.31 633 LYS B N 1
ATOM 11742 C CA . LYS B 1 633 ? 2.834 -23.062 -26.641 1 84.31 633 LYS B CA 1
ATOM 11743 C C . LYS B 1 633 ? 3.367 -24.219 -27.469 1 84.31 633 LYS B C 1
ATOM 11745 O O . LYS B 1 633 ? 2.879 -25.344 -27.359 1 84.31 633 LYS B O 1
ATOM 11750 N N . ILE B 1 634 ? 4.355 -23.938 -28.219 1 89.44 634 ILE B N 1
ATOM 11751 C CA . ILE B 1 634 ? 4.938 -24.969 -29.078 1 89.44 634 ILE B CA 1
ATOM 11752 C C . ILE B 1 634 ? 5.699 -25.984 -28.219 1 89.44 634 ILE B C 1
ATOM 11754 O O . ILE B 1 634 ? 5.5 -27.188 -28.359 1 89.44 634 ILE B O 1
ATOM 11758 N N . ARG B 1 635 ? 6.441 -25.469 -27.281 1 88.5 635 ARG B N 1
ATOM 11759 C CA . ARG B 1 635 ? 7.238 -26.328 -26.422 1 88.5 635 ARG B CA 1
ATOM 11760 C C . ARG B 1 635 ? 6.352 -27.141 -25.484 1 88.5 635 ARG B C 1
ATOM 11762 O O . ARG B 1 635 ? 6.754 -28.203 -25 1 88.5 635 ARG B O 1
ATOM 11769 N N . GLY B 1 636 ? 5.18 -26.734 -25.375 1 87.88 636 GLY B N 1
ATOM 11770 C CA . GLY B 1 636 ? 4.266 -27.344 -24.422 1 87.88 636 GLY B CA 1
ATOM 11771 C C . GLY B 1 636 ? 3.814 -28.734 -24.828 1 87.88 636 GLY B C 1
ATOM 11772 O O . GLY B 1 636 ? 3.291 -29.484 -24 1 87.88 636 GLY B O 1
ATOM 11773 N N . VAL B 1 637 ? 4.145 -29.141 -25.984 1 92.56 637 VAL B N 1
ATOM 11774 C CA . VAL B 1 637 ? 3.715 -30.453 -26.453 1 92.56 637 VAL B CA 1
ATOM 11775 C C . VAL B 1 637 ? 4.746 -31.516 -26.047 1 92.56 637 VAL B C 1
ATOM 11777 O O . VAL B 1 637 ? 4.449 -32.719 -26.047 1 92.56 637 VAL B O 1
ATOM 11780 N N . CYS B 1 638 ? 5.926 -31.078 -25.703 1 93.25 638 CYS B N 1
ATOM 11781 C CA . CYS B 1 638 ? 7.047 -32 -25.5 1 93.25 638 CYS B CA 1
ATOM 11782 C C . CYS B 1 638 ? 6.766 -32.969 -24.359 1 93.25 638 CYS B C 1
ATOM 11784 O O . CYS B 1 638 ? 7 -34.188 -24.5 1 93.25 638 CYS B O 1
ATOM 11786 N N . PRO B 1 639 ? 6.164 -32.531 -23.281 1 93.38 639 PRO B N 1
ATOM 11787 C CA . PRO B 1 639 ? 5.898 -33.5 -22.203 1 93.38 639 PRO B CA 1
ATOM 11788 C C . PRO B 1 639 ? 4.961 -34.625 -22.641 1 93.38 639 PRO B C 1
ATOM 11790 O O . PRO B 1 639 ? 5.172 -35.781 -22.266 1 93.38 639 PRO B O 1
ATOM 11793 N N . ASP B 1 640 ? 3.959 -34.344 -23.438 1 94.81 640 ASP B N 1
ATOM 11794 C CA . ASP B 1 640 ? 3.014 -35.344 -23.875 1 94.81 640 ASP B CA 1
ATOM 11795 C C . ASP B 1 640 ? 3.664 -36.312 -24.875 1 94.81 640 ASP B C 1
ATOM 11797 O O . ASP B 1 640 ? 3.406 -37.5 -24.859 1 94.81 640 ASP B O 1
ATOM 11801 N N . VAL B 1 641 ? 4.539 -35.75 -25.734 1 96.31 641 VAL B N 1
ATOM 11802 C CA . VAL B 1 641 ? 5.258 -36.594 -26.688 1 96.31 641 VAL B CA 1
ATOM 11803 C C . VAL B 1 641 ? 6.191 -37.531 -25.922 1 96.31 641 VAL B C 1
ATOM 11805 O O . VAL B 1 641 ? 6.254 -38.75 -26.219 1 96.31 641 VAL B O 1
ATOM 11808 N N . LEU B 1 642 ? 6.84 -37 -24.938 1 95.38 642 LEU B N 1
ATOM 11809 C CA . LEU B 1 642 ? 7.762 -37.781 -24.141 1 95.38 642 LEU B CA 1
ATOM 11810 C C . LEU B 1 642 ? 7.016 -38.875 -23.391 1 95.38 642 LEU B C 1
ATOM 11812 O O . LEU B 1 642 ? 7.496 -40.031 -23.281 1 95.38 642 LEU B O 1
ATOM 11816 N N . ALA B 1 643 ? 5.852 -38.625 -22.891 1 94.75 643 ALA B N 1
ATOM 11817 C CA . ALA B 1 643 ? 5.039 -39.625 -22.219 1 94.75 643 ALA B CA 1
ATOM 11818 C C . ALA B 1 643 ? 4.629 -40.719 -23.188 1 94.75 643 ALA B C 1
ATOM 11820 O O . ALA B 1 643 ? 4.727 -41.906 -22.859 1 94.75 643 ALA B O 1
ATOM 11821 N N . ALA B 1 644 ? 4.211 -40.312 -24.359 1 95.5 644 ALA B N 1
ATOM 11822 C CA . ALA B 1 644 ? 3.801 -41.312 -25.375 1 95.5 644 ALA B CA 1
ATOM 11823 C C . ALA B 1 644 ? 4.961 -42.219 -25.75 1 95.5 644 ALA B C 1
ATOM 11825 O O . ALA B 1 644 ? 4.777 -43.438 -25.906 1 95.5 644 ALA B O 1
ATOM 11826 N N . LEU B 1 645 ? 6.141 -41.625 -25.859 1 94.88 645 LEU B N 1
ATOM 11827 C CA . LEU B 1 645 ? 7.324 -42.406 -26.188 1 94.88 645 LEU B CA 1
ATOM 11828 C C . LEU B 1 645 ? 7.68 -43.375 -25.062 1 94.88 645 LEU B C 1
ATOM 11830 O O . LEU B 1 645 ? 8.109 -44.5 -25.312 1 94.88 645 LEU B O 1
ATOM 11834 N N . MET B 1 646 ? 7.488 -42.969 -23.859 1 92.75 646 MET B N 1
ATOM 11835 C CA . MET B 1 646 ? 7.766 -43.844 -22.719 1 92.75 646 MET B CA 1
ATOM 11836 C C . MET B 1 646 ? 6.828 -45.031 -22.719 1 92.75 646 MET B C 1
ATOM 11838 O O . MET B 1 646 ? 7.258 -46.188 -22.469 1 92.75 646 MET B O 1
ATOM 11842 N N . PHE B 1 647 ? 5.57 -44.812 -23.047 1 93 647 PHE B N 1
ATOM 11843 C CA . PHE B 1 647 ? 4.598 -45.875 -23.062 1 93 647 PHE B CA 1
ATOM 11844 C C . PHE B 1 647 ? 4.828 -46.812 -24.266 1 93 647 PHE B C 1
ATOM 11846 O O . PHE B 1 647 ? 4.656 -48.031 -24.156 1 93 647 PHE B O 1
ATOM 11853 N N . LEU B 1 648 ? 5.238 -46.188 -25.375 1 92.38 648 LEU B N 1
ATOM 11854 C CA . LEU B 1 648 ? 5.613 -46.969 -26.531 1 92.38 648 LEU B CA 1
ATOM 11855 C C . LEU B 1 648 ? 6.805 -47.875 -26.219 1 92.38 648 LEU B C 1
ATOM 11857 O O . LEU B 1 648 ? 6.852 -49.031 -26.641 1 92.38 648 LEU B O 1
ATOM 11861 N N . GLY B 1 649 ? 7.766 -47.406 -25.422 1 89.81 649 GLY B N 1
ATOM 11862 C CA . GLY B 1 649 ? 8.992 -48.094 -25.094 1 89.81 649 GLY B CA 1
ATOM 11863 C C . GLY B 1 649 ? 8.758 -49.375 -24.281 1 89.81 649 GLY B C 1
ATOM 11864 O O . GLY B 1 649 ? 9.586 -50.281 -24.281 1 89.81 649 GLY B O 1
ATOM 11865 N N . ARG B 1 650 ? 7.594 -49.469 -23.641 1 86.19 650 ARG B N 1
ATOM 11866 C CA . ARG B 1 650 ? 7.289 -50.656 -22.859 1 86.19 650 ARG B CA 1
ATOM 11867 C C . ARG B 1 650 ? 7.102 -51.875 -23.75 1 86.19 650 ARG B C 1
ATOM 11869 O O . ARG B 1 650 ? 7.398 -53 -23.359 1 86.19 650 ARG B O 1
ATOM 11876 N N . LYS B 1 651 ? 6.645 -51.531 -24.953 1 85.88 651 LYS B N 1
ATOM 11877 C CA . LYS B 1 651 ? 6.406 -52.625 -25.891 1 85.88 651 LYS B CA 1
ATOM 11878 C C . LYS B 1 651 ? 7.465 -52.656 -26.984 1 85.88 651 LYS B C 1
ATOM 11880 O O . LYS B 1 651 ? 7.938 -53.719 -27.375 1 85.88 651 LYS B O 1
ATOM 11885 N N . HIS B 1 652 ? 7.797 -51.438 -27.438 1 89.81 652 HIS B N 1
ATOM 11886 C CA . HIS B 1 652 ? 8.766 -51.312 -28.516 1 89.81 652 HIS B CA 1
ATOM 11887 C C . HIS B 1 652 ? 9.914 -50.375 -28.109 1 89.81 652 HIS B C 1
ATOM 11889 O O . HIS B 1 652 ? 9.992 -49.25 -28.594 1 89.81 652 HIS B O 1
ATOM 11895 N N . PRO B 1 653 ? 10.805 -50.906 -27.312 1 89.25 653 PRO B N 1
ATOM 11896 C CA . PRO B 1 653 ? 11.891 -50.031 -26.828 1 89.25 653 PRO B CA 1
ATOM 11897 C C . PRO B 1 653 ? 12.766 -49.5 -27.953 1 89.25 653 PRO B C 1
ATOM 11899 O O . PRO B 1 653 ? 13.266 -48.375 -27.875 1 89.25 653 PRO B O 1
ATOM 11902 N N . ASN B 1 654 ? 12.969 -50.219 -29.078 1 88.44 654 ASN B N 1
ATOM 11903 C CA . ASN B 1 654 ? 13.844 -49.812 -30.172 1 88.44 654 ASN B CA 1
ATOM 11904 C C . ASN B 1 654 ? 13.305 -48.594 -30.891 1 88.44 654 ASN B C 1
ATOM 11906 O O . ASN B 1 654 ? 14.07 -47.812 -31.484 1 88.44 654 ASN B O 1
ATOM 11910 N N . GLN B 1 655 ? 12.016 -48.469 -30.797 1 91.31 655 GLN B N 1
ATOM 11911 C CA . GLN B 1 655 ? 11.391 -47.344 -31.484 1 91.31 655 GLN B CA 1
ATOM 11912 C C . GLN B 1 655 ? 11.312 -46.094 -30.594 1 91.31 655 GLN B C 1
ATOM 11914 O O . GLN B 1 655 ? 11.125 -45 -31.062 1 91.31 655 GLN B O 1
ATOM 11919 N N . ALA B 1 656 ? 11.477 -46.312 -29.297 1 93.06 656 ALA B N 1
ATOM 11920 C CA . ALA B 1 656 ? 11.148 -45.219 -28.375 1 93.06 656 ALA B CA 1
ATOM 11921 C C . ALA B 1 656 ? 12.406 -44.625 -27.766 1 93.06 656 ALA B C 1
ATOM 11923 O O . ALA B 1 656 ? 12.453 -43.438 -27.469 1 93.06 656 ALA B O 1
ATOM 11924 N N . VAL B 1 657 ? 13.477 -45.312 -27.609 1 91.75 657 VAL B N 1
ATOM 11925 C CA . VAL B 1 657 ? 14.625 -44.906 -26.797 1 91.75 657 VAL B CA 1
ATOM 11926 C C . VAL B 1 657 ? 15.336 -43.719 -27.453 1 91.75 657 VAL B C 1
ATOM 11928 O O . VAL B 1 657 ? 15.562 -42.688 -26.812 1 91.75 657 VAL B O 1
ATOM 11931 N N . GLU B 1 658 ? 15.648 -43.812 -28.734 1 92.12 658 GLU B N 1
ATOM 11932 C CA . GLU B 1 658 ? 16.406 -42.75 -29.406 1 92.12 658 GLU B CA 1
ATOM 11933 C C . GLU B 1 658 ? 15.594 -41.469 -29.531 1 92.12 658 GLU B C 1
ATOM 11935 O O . GLU B 1 658 ? 16.078 -40.406 -29.219 1 92.12 658 GLU B O 1
ATOM 11940 N N . PRO B 1 659 ? 14.305 -41.625 -29.984 1 93.44 659 PRO B N 1
ATOM 11941 C CA . PRO B 1 659 ? 13.5 -40.406 -30.031 1 93.44 659 PRO B CA 1
ATOM 11942 C C . PRO B 1 659 ? 13.336 -39.75 -28.672 1 93.44 659 PRO B C 1
ATOM 11944 O O . PRO B 1 659 ? 13.391 -38.531 -28.562 1 93.44 659 PRO B O 1
ATOM 11947 N N . PHE B 1 660 ? 13.18 -40.562 -27.625 1 94.88 660 PHE B N 1
ATOM 11948 C CA . PHE B 1 660 ? 13.031 -40.031 -26.281 1 94.88 660 PHE B CA 1
ATOM 11949 C C . PHE B 1 660 ? 14.297 -39.312 -25.828 1 94.88 660 PHE B C 1
ATOM 11951 O O . PHE B 1 660 ? 14.234 -38.219 -25.312 1 94.88 660 PHE B O 1
ATOM 11958 N N . THR B 1 661 ? 15.445 -39.875 -26.094 1 92.38 661 THR B N 1
ATOM 11959 C CA . THR B 1 661 ? 16.719 -39.312 -25.672 1 92.38 661 THR B CA 1
ATOM 11960 C C . THR B 1 661 ? 16.984 -37.969 -26.375 1 92.38 661 THR B C 1
ATOM 11962 O O . THR B 1 661 ? 17.375 -37 -25.734 1 92.38 661 THR B O 1
ATOM 11965 N N . THR B 1 662 ? 16.641 -37.938 -27.625 1 92.31 662 THR B N 1
ATOM 11966 C CA . THR B 1 662 ? 16.875 -36.75 -28.391 1 92.31 662 THR B CA 1
ATOM 11967 C C . THR B 1 662 ? 15.984 -35.594 -27.922 1 92.31 662 THR B C 1
ATOM 11969 O O . THR B 1 662 ? 16.438 -34.469 -27.734 1 92.31 662 THR B O 1
ATOM 11972 N N . LEU B 1 663 ? 14.75 -35.906 -27.656 1 93.5 663 LEU B N 1
ATOM 11973 C CA . LEU B 1 663 ? 13.789 -34.875 -27.312 1 93.5 663 LEU B CA 1
ATOM 11974 C C . LEU B 1 663 ? 14.016 -34.375 -25.891 1 93.5 663 LEU B C 1
ATOM 11976 O O . LEU B 1 663 ? 13.953 -33.188 -25.641 1 93.5 663 LEU B O 1
ATOM 11980 N N . ILE B 1 664 ? 14.234 -35.281 -24.938 1 92.44 664 ILE B N 1
ATOM 11981 C CA . ILE B 1 664 ? 14.367 -34.875 -23.547 1 92.44 664 ILE B CA 1
ATOM 11982 C C . ILE B 1 664 ? 15.641 -34.062 -23.359 1 92.44 664 ILE B C 1
ATOM 11984 O O . ILE B 1 664 ? 15.672 -33.125 -22.562 1 92.44 664 ILE B O 1
ATOM 11988 N N . GLU B 1 665 ? 16.703 -34.344 -24.094 1 89.75 665 GLU B N 1
ATOM 11989 C CA . GLU B 1 665 ? 17.953 -33.594 -24.031 1 89.75 665 GLU B CA 1
ATOM 11990 C C . GLU B 1 665 ? 17.781 -32.188 -24.578 1 89.75 665 GLU B C 1
ATOM 11992 O O . GLU B 1 665 ? 18.266 -31.219 -23.984 1 89.75 665 GLU B O 1
ATOM 11997 N N . ARG B 1 666 ? 17.031 -32.156 -25.641 1 89.31 666 ARG B N 1
ATOM 11998 C CA . ARG B 1 666 ? 16.812 -30.828 -26.219 1 89.31 666 ARG B CA 1
ATOM 11999 C C . ARG B 1 666 ? 15.898 -29.984 -25.344 1 89.31 666 ARG B C 1
ATOM 12001 O O . ARG B 1 666 ? 16.109 -28.781 -25.203 1 89.31 666 ARG B O 1
ATOM 12008 N N . PHE B 1 667 ? 14.969 -30.641 -24.75 1 91.38 667 PHE B N 1
ATOM 12009 C CA . PHE B 1 667 ? 13.945 -29.938 -23.984 1 91.38 667 PHE B CA 1
ATOM 12010 C C . PHE B 1 667 ? 14.492 -29.453 -22.641 1 91.38 667 PHE B C 1
ATOM 12012 O O . PHE B 1 667 ? 14.227 -28.328 -22.219 1 91.38 667 PHE B O 1
ATOM 12019 N N . LEU B 1 668 ? 15.242 -30.25 -21.938 1 87.75 668 LEU B N 1
ATOM 12020 C CA . LEU B 1 668 ? 15.633 -29.953 -20.562 1 87.75 668 LEU B CA 1
ATOM 12021 C C . LEU B 1 668 ? 17.031 -29.359 -20.5 1 87.75 668 LEU B C 1
ATOM 12023 O O . LEU B 1 668 ? 17.344 -28.562 -19.625 1 87.75 668 LEU B O 1
ATOM 12027 N N . LEU B 1 669 ? 17.891 -29.75 -21.438 1 84.38 669 LEU B N 1
ATOM 12028 C CA . LEU B 1 669 ? 19.312 -29.453 -21.234 1 84.38 669 LEU B CA 1
ATOM 12029 C C . LEU B 1 669 ? 19.812 -28.438 -22.25 1 84.38 669 LEU B C 1
ATOM 12031 O O . LEU B 1 669 ? 20.75 -27.688 -21.984 1 84.38 669 LEU B O 1
ATOM 12035 N N . ASP B 1 670 ? 19.156 -28.422 -23.422 1 77.88 670 ASP B N 1
ATOM 12036 C CA . ASP B 1 670 ? 19.688 -27.562 -24.484 1 77.88 670 ASP B CA 1
ATOM 12037 C C . ASP B 1 670 ? 18.781 -26.344 -24.688 1 77.88 670 ASP B C 1
ATOM 12039 O O . ASP B 1 670 ? 18.359 -26.062 -25.812 1 77.88 670 ASP B O 1
ATOM 12043 N N . VAL B 1 671 ? 18.234 -25.797 -23.656 1 71.69 671 VAL B N 1
ATOM 12044 C CA . VAL B 1 671 ? 17.312 -24.688 -23.875 1 71.69 671 VAL B CA 1
ATOM 12045 C C . VAL B 1 671 ? 17.766 -23.469 -23.062 1 71.69 671 VAL B C 1
ATOM 12047 O O . VAL B 1 671 ? 18.359 -23.625 -22 1 71.69 671 VAL B O 1
ATOM 12050 N N . GLU B 1 672 ? 17.516 -22.359 -23.734 1 68 672 GLU B N 1
ATOM 12051 C CA . GLU B 1 672 ? 17.859 -21.109 -23.078 1 68 672 GLU B CA 1
ATOM 12052 C C . GLU B 1 672 ? 16.828 -20.734 -22.016 1 68 672 GLU B C 1
ATOM 12054 O O . GLU B 1 672 ? 17.172 -20.141 -21 1 68 672 GLU B O 1
ATOM 12059 N N . VAL B 1 673 ? 15.578 -21.109 -22.312 1 68.94 673 VAL B N 1
ATOM 12060 C CA . VAL B 1 673 ? 14.555 -20.766 -21.344 1 68.94 673 VAL B CA 1
ATOM 12061 C C . VAL B 1 673 ? 13.539 -21.891 -21.219 1 68.94 673 VAL B C 1
ATOM 12063 O O . VAL B 1 673 ? 13.055 -22.406 -22.234 1 68.94 673 VAL B O 1
ATOM 12066 N N . VAL B 1 674 ? 13.562 -22.516 -20.047 1 71.19 674 VAL B N 1
ATOM 12067 C CA . VAL B 1 674 ? 12.5 -23.5 -19.906 1 71.19 674 VAL B CA 1
ATOM 12068 C C . VAL B 1 674 ? 11.414 -22.969 -18.969 1 71.19 674 VAL B C 1
ATOM 12070 O O . VAL B 1 674 ? 11.719 -22.484 -17.875 1 71.19 674 VAL B O 1
ATOM 12073 N N . ASP B 1 675 ? 10.219 -22.953 -19.5 1 81.5 675 ASP B N 1
ATOM 12074 C CA . ASP B 1 675 ? 9.07 -22.547 -18.688 1 81.5 675 ASP B CA 1
ATOM 12075 C C . ASP B 1 675 ? 8.805 -23.547 -17.578 1 81.5 675 ASP B C 1
ATOM 12077 O O . ASP B 1 675 ? 8.758 -24.766 -17.812 1 81.5 675 ASP B O 1
ATOM 12081 N N . THR B 1 676 ? 8.734 -23.125 -16.375 1 85.69 676 THR B N 1
ATOM 12082 C CA . THR B 1 676 ? 8.578 -23.984 -15.203 1 85.69 676 THR B CA 1
ATOM 12083 C C . THR B 1 676 ? 7.277 -24.766 -15.281 1 85.69 676 THR B C 1
ATOM 12085 O O . THR B 1 676 ? 7.188 -25.875 -14.758 1 85.69 676 THR B O 1
ATOM 12088 N N . GLN B 1 677 ? 6.281 -24.266 -16.031 1 87.5 677 GLN B N 1
ATOM 12089 C CA . GLN B 1 677 ? 5.016 -24.969 -16.172 1 87.5 677 GLN B CA 1
ATOM 12090 C C . GLN B 1 677 ? 5.18 -26.234 -17.016 1 87.5 677 GLN B C 1
ATOM 12092 O O . GLN B 1 677 ? 4.656 -27.297 -16.656 1 87.5 677 GLN B O 1
ATOM 12097 N N . SER B 1 678 ? 5.918 -26.062 -18.047 1 89.62 678 SER B N 1
ATOM 12098 C CA . SER B 1 678 ? 6.148 -27.219 -18.906 1 89.62 678 SER B CA 1
ATOM 12099 C C . SER B 1 678 ? 7.016 -28.266 -18.219 1 89.62 678 SER B C 1
ATOM 12101 O O . SER B 1 678 ? 6.824 -29.469 -18.422 1 89.62 678 SER B O 1
ATOM 12103 N N . VAL B 1 679 ? 7.91 -27.781 -17.375 1 92.19 679 VAL B N 1
ATOM 12104 C CA . VAL B 1 679 ? 8.773 -28.719 -16.672 1 92.19 679 VAL B CA 1
ATOM 12105 C C . VAL B 1 679 ? 7.965 -29.484 -15.625 1 92.19 679 VAL B C 1
ATOM 12107 O O . VAL B 1 679 ? 8.172 -30.688 -15.422 1 92.19 679 VAL B O 1
ATOM 12110 N N . MET B 1 680 ? 7.062 -28.812 -15.031 1 93.56 680 MET B N 1
ATOM 12111 C CA . MET B 1 680 ? 6.227 -29.484 -14.047 1 93.56 680 MET B CA 1
ATOM 12112 C C . MET B 1 680 ? 5.336 -30.531 -14.703 1 93.56 680 MET B C 1
ATOM 12114 O O . MET B 1 680 ? 5.133 -31.625 -14.156 1 93.56 680 MET B O 1
ATOM 12118 N N . ARG B 1 681 ? 4.859 -30.203 -15.867 1 92.19 681 ARG B N 1
ATOM 12119 C CA . ARG B 1 681 ? 4.078 -31.188 -16.625 1 92.19 681 ARG B CA 1
ATOM 12120 C C . ARG B 1 681 ? 4.926 -32.406 -16.984 1 92.19 681 ARG B C 1
ATOM 12122 O O . ARG B 1 681 ? 4.465 -33.531 -16.891 1 92.19 681 ARG B O 1
ATOM 12129 N N . LEU B 1 682 ? 6.121 -32.094 -17.406 1 94.06 682 LEU B N 1
ATOM 12130 C CA . LEU B 1 682 ? 7.039 -33.188 -17.734 1 94.06 682 LEU B CA 1
ATOM 12131 C C . LEU B 1 682 ? 7.293 -34.062 -16.5 1 94.06 682 LEU B C 1
ATOM 12133 O O . LEU B 1 682 ? 7.316 -35.281 -16.609 1 94.06 682 LEU B O 1
ATOM 12137 N N . TYR B 1 683 ? 7.473 -33.438 -15.406 1 95 683 TYR B N 1
ATOM 12138 C CA . TYR B 1 683 ? 7.684 -34.188 -14.172 1 95 683 TYR B CA 1
ATOM 12139 C C . TYR B 1 683 ? 6.543 -35.156 -13.922 1 95 683 TYR B C 1
ATOM 12141 O O . TYR B 1 683 ? 6.777 -36.344 -13.648 1 95 683 TYR B O 1
ATOM 12149 N N . TYR B 1 684 ? 5.312 -34.656 -13.977 1 93.88 684 TYR B N 1
ATOM 12150 C CA . TYR B 1 684 ? 4.172 -35.531 -13.719 1 93.88 684 TYR B CA 1
ATOM 12151 C C . TYR B 1 684 ? 4.102 -36.656 -14.742 1 93.88 684 TYR B C 1
ATOM 12153 O O . TYR B 1 684 ? 3.756 -37.781 -14.398 1 93.88 684 TYR B O 1
ATOM 12161 N N . ARG B 1 685 ? 4.465 -36.344 -15.969 1 94.56 685 ARG B N 1
ATOM 12162 C CA . ARG B 1 685 ? 4.438 -37.375 -17.016 1 94.56 685 ARG B CA 1
ATOM 12163 C C . ARG B 1 685 ? 5.523 -38.438 -16.781 1 94.56 685 ARG B C 1
ATOM 12165 O O . ARG B 1 685 ? 5.258 -39.625 -16.859 1 94.56 685 ARG B O 1
ATOM 12172 N N . LEU B 1 686 ? 6.68 -37.938 -16.469 1 93.38 686 LEU B N 1
ATOM 12173 C CA . LEU B 1 686 ? 7.816 -38.844 -16.312 1 93.38 686 LEU B CA 1
ATOM 12174 C C . LEU B 1 686 ? 7.668 -39.688 -15.055 1 93.38 686 LEU B C 1
ATOM 12176 O O . LEU B 1 686 ? 7.738 -40.906 -15.133 1 93.38 686 LEU B O 1
ATOM 12180 N N . ILE B 1 687 ? 7.363 -39.031 -14.008 1 91.81 687 ILE B N 1
ATOM 12181 C CA . ILE B 1 687 ? 7.281 -39.75 -12.742 1 91.81 687 ILE B CA 1
ATOM 12182 C C . ILE B 1 687 ? 6.02 -40.625 -12.711 1 91.81 687 ILE B C 1
ATOM 12184 O O . ILE B 1 687 ? 6.031 -41.75 -12.188 1 91.81 687 ILE B O 1
ATOM 12188 N N . GLY B 1 688 ? 4.977 -40.125 -13.336 1 90.38 688 GLY B N 1
ATOM 12189 C CA . GLY B 1 688 ? 3.76 -40.938 -13.438 1 90.38 688 GLY B CA 1
ATOM 12190 C C . GLY B 1 688 ? 3.936 -42.188 -14.266 1 90.38 688 GLY B C 1
ATOM 12191 O O . GLY B 1 688 ? 3.275 -43.188 -14.008 1 90.38 688 GLY B O 1
ATOM 12192 N N . SER B 1 689 ? 4.852 -42.156 -15.164 1 90.81 689 SER B N 1
ATOM 12193 C CA . SER B 1 689 ? 5.031 -43.281 -16.078 1 90.81 689 SER B CA 1
ATOM 12194 C C . SER B 1 689 ? 5.941 -44.344 -15.477 1 90.81 689 SER B C 1
ATOM 12196 O O . SER B 1 689 ? 5.918 -45.5 -15.898 1 90.81 689 SER B O 1
ATOM 12198 N N . ILE B 1 690 ? 6.719 -44 -14.453 1 89.44 690 ILE B N 1
ATOM 12199 C CA . ILE B 1 690 ? 7.68 -44.969 -13.938 1 89.44 690 ILE B CA 1
ATOM 12200 C C . ILE B 1 690 ? 7.156 -45.562 -12.633 1 89.44 690 ILE B C 1
ATOM 12202 O O . ILE B 1 690 ? 7.801 -46.438 -12.039 1 89.44 690 ILE B O 1
ATOM 12206 N N . THR B 1 691 ? 5.988 -45.188 -12.266 1 88.38 691 THR B N 1
ATOM 12207 C CA . THR B 1 691 ? 5.461 -45.656 -10.984 1 88.38 691 THR B CA 1
ATOM 12208 C C . THR B 1 691 ? 4.715 -46.969 -11.148 1 88.38 691 THR B C 1
ATOM 12210 O O . THR B 1 691 ? 4.172 -47.25 -12.219 1 88.38 691 THR B O 1
ATOM 12213 N N . ILE B 1 692 ? 4.777 -47.719 -10.141 1 86.69 692 ILE B N 1
ATOM 12214 C CA . ILE B 1 692 ? 4.098 -49 -10.039 1 86.69 692 ILE B CA 1
ATOM 12215 C C . ILE B 1 692 ? 3.143 -49 -8.852 1 86.69 692 ILE B C 1
ATOM 12217 O O . ILE B 1 692 ? 3.508 -48.562 -7.758 1 86.69 692 ILE B O 1
ATOM 12221 N N . GLN B 1 693 ? 1.937 -49.438 -9.148 1 86.94 693 GLN B N 1
ATOM 12222 C CA . GLN B 1 693 ? 0.934 -49.469 -8.086 1 86.94 693 GLN B CA 1
ATOM 12223 C C . GLN B 1 693 ? 1.312 -50.5 -7.02 1 86.94 693 GLN B C 1
ATOM 12225 O O . GLN B 1 693 ? 1.686 -51.625 -7.344 1 86.94 693 GLN B O 1
ATOM 12230 N N . ASN B 1 694 ? 1.376 -49.969 -5.785 1 82.5 694 ASN B N 1
ATOM 12231 C CA . ASN B 1 694 ? 1.672 -50.844 -4.648 1 82.5 694 ASN B CA 1
ATOM 12232 C C . ASN B 1 694 ? 0.42 -51.125 -3.826 1 82.5 694 ASN B C 1
ATOM 12234 O O . ASN B 1 694 ? 0.162 -50.469 -2.82 1 82.5 694 ASN B O 1
ATOM 12238 N N . GLY B 1 695 ? -0.402 -52.094 -4.27 1 77.25 695 GLY B N 1
ATOM 12239 C CA . GLY B 1 695 ? -1.647 -52.375 -3.584 1 77.25 695 GLY B CA 1
ATOM 12240 C C . GLY B 1 695 ? -2.826 -51.594 -4.105 1 77.25 695 GLY B C 1
ATOM 12241 O O . GLY B 1 695 ? -2.727 -50.938 -5.141 1 77.25 695 GLY B O 1
ATOM 12242 N N . PRO B 1 696 ? -3.967 -51.719 -3.477 1 78.94 696 PRO B N 1
ATOM 12243 C CA . PRO B 1 696 ? -5.145 -50.969 -3.943 1 78.94 696 PRO B CA 1
ATOM 12244 C C . PRO B 1 696 ? -5.031 -49.469 -3.727 1 78.94 696 PRO B C 1
ATOM 12246 O O . PRO B 1 696 ? -4.422 -49.031 -2.748 1 78.94 696 PRO B O 1
ATOM 12249 N N . LEU B 1 697 ? -5.379 -48.844 -4.73 1 81 697 LEU B N 1
ATOM 12250 C CA . LEU B 1 697 ? -5.352 -47.406 -4.652 1 81 697 LEU B CA 1
ATOM 12251 C C . LEU B 1 697 ? -6.383 -46.875 -3.652 1 81 697 LEU B C 1
ATOM 12253 O O . LEU B 1 697 ? -7.566 -46.781 -3.982 1 81 697 LEU B O 1
ATOM 12257 N N . ARG B 1 698 ? -6.152 -47.219 -2.273 1 70.25 698 ARG B N 1
ATOM 12258 C CA . ARG B 1 698 ? -7.086 -46.875 -1.206 1 70.25 698 ARG B CA 1
ATOM 12259 C C . ARG B 1 698 ? -6.527 -45.75 -0.347 1 70.25 698 ARG B C 1
ATOM 12261 O O . ARG B 1 698 ? -5.312 -45.594 -0.214 1 70.25 698 ARG B O 1
ATOM 12268 N N . GLY B 1 699 ? -7.277 -44.438 -0.451 1 65.06 699 GLY B N 1
ATOM 12269 C CA . GLY B 1 699 ? -6.918 -43.438 0.539 1 65.06 699 GLY B CA 1
ATOM 12270 C C . GLY B 1 699 ? -7.039 -42 0.02 1 65.06 699 GLY B C 1
ATOM 12271 O O . GLY B 1 699 ? -7.93 -41.719 -0.781 1 65.06 699 GLY B O 1
ATOM 12272 N N . SER B 1 700 ? -6.148 -41.062 0.292 1 74.38 700 SER B N 1
ATOM 12273 C CA . SER B 1 700 ? -6.23 -39.594 0.202 1 74.38 700 SER B CA 1
ATOM 12274 C C . SER B 1 700 ? -6.59 -39.156 -1.21 1 74.38 700 SER B C 1
ATOM 12276 O O . SER B 1 700 ? -5.719 -39.062 -2.076 1 74.38 700 SER B O 1
ATOM 12278 N N . PRO B 1 701 ? -7.848 -39 -1.58 1 81.56 701 PRO B N 1
ATOM 12279 C CA . PRO B 1 701 ? -8.328 -38.688 -2.93 1 81.56 701 PRO B CA 1
ATOM 12280 C C . PRO B 1 701 ? -7.641 -37.469 -3.537 1 81.56 701 PRO B C 1
ATOM 12282 O O . PRO B 1 701 ? -7.461 -37.406 -4.754 1 81.56 701 PRO B O 1
ATOM 12285 N N . TYR B 1 702 ? -7.129 -36.656 -2.744 1 84.62 702 TYR B N 1
ATOM 12286 C CA . TYR B 1 702 ? -6.582 -35.438 -3.291 1 84.62 702 TYR B CA 1
ATOM 12287 C C . TYR B 1 702 ? -5.059 -35.469 -3.342 1 84.62 702 TYR B C 1
ATOM 12289 O O . TYR B 1 702 ? -4.406 -34.469 -3.635 1 84.62 702 TYR B O 1
ATOM 12297 N N . ALA B 1 703 ? -4.547 -36.688 -3.135 1 85 703 ALA B N 1
ATOM 12298 C CA . ALA B 1 703 ? -3.096 -36.812 -3.211 1 85 703 ALA B CA 1
ATOM 12299 C C . ALA B 1 703 ? -2.625 -36.875 -4.664 1 85 703 ALA B C 1
ATOM 12301 O O . ALA B 1 703 ? -3.227 -37.531 -5.5 1 85 703 ALA B O 1
ATOM 12302 N N . ASP B 1 704 ? -1.663 -36.094 -4.93 1 88.69 704 ASP B N 1
ATOM 12303 C CA . ASP B 1 704 ? -1.091 -36.125 -6.273 1 88.69 704 ASP B CA 1
ATOM 12304 C C . ASP B 1 704 ? -0.039 -37.25 -6.383 1 88.69 704 ASP B C 1
ATOM 12306 O O . ASP B 1 704 ? 0.208 -37.969 -5.422 1 88.69 704 ASP B O 1
ATOM 12310 N N . ILE B 1 705 ? 0.546 -37.375 -7.457 1 90.38 705 ILE B N 1
ATOM 12311 C CA . ILE B 1 705 ? 1.473 -38.469 -7.754 1 90.38 705 ILE B CA 1
ATOM 12312 C C . ILE B 1 705 ? 2.652 -38.438 -6.785 1 90.38 705 ILE B C 1
ATOM 12314 O O . ILE B 1 705 ? 3.094 -39.469 -6.285 1 90.38 705 ILE B O 1
ATOM 12318 N N . SER B 1 706 ? 3.121 -37.188 -6.453 1 89.94 706 SER B N 1
ATOM 12319 C CA . SER B 1 706 ? 4.25 -37.062 -5.535 1 89.94 706 SER B CA 1
ATOM 12320 C C . SER B 1 706 ? 3.885 -37.531 -4.137 1 89.94 706 SER B C 1
ATOM 12322 O O . SER B 1 706 ? 4.664 -38.25 -3.496 1 89.94 706 SER B O 1
ATOM 12324 N N . GLN B 1 707 ? 2.709 -37.25 -3.746 1 85.25 707 GLN B N 1
ATOM 12325 C CA . GLN B 1 707 ? 2.258 -37.688 -2.42 1 85.25 707 GLN B CA 1
ATOM 12326 C C . GLN B 1 707 ? 2.031 -39.188 -2.355 1 85.25 707 GLN B C 1
ATOM 12328 O O . GLN B 1 707 ? 2.328 -39.812 -1.341 1 85.25 707 GLN B O 1
ATOM 12333 N N . MET B 1 708 ? 1.526 -39.688 -3.41 1 87.75 708 MET B N 1
ATOM 12334 C CA . MET B 1 708 ? 1.295 -41.125 -3.465 1 87.75 708 MET B CA 1
ATOM 12335 C C . MET B 1 708 ? 2.615 -41.875 -3.459 1 87.75 708 MET B C 1
ATOM 12337 O O . MET B 1 708 ? 2.691 -43 -2.934 1 87.75 708 MET B O 1
ATOM 12341 N N . PHE B 1 709 ? 3.576 -41.25 -4.074 1 86.62 709 PHE B N 1
ATOM 12342 C CA . PHE B 1 709 ? 4.914 -41.812 -4.07 1 86.62 709 PHE B CA 1
ATOM 12343 C C . PHE B 1 709 ? 5.512 -41.781 -2.668 1 86.62 709 PHE B C 1
ATOM 12345 O O . PHE B 1 709 ? 6.102 -42.781 -2.219 1 86.62 709 PHE B O 1
ATOM 12352 N N . CYS B 1 710 ? 5.301 -40.75 -1.943 1 79.75 710 CYS B N 1
ATOM 12353 C CA . CYS B 1 710 ? 5.84 -40.562 -0.599 1 79.75 710 CYS B CA 1
ATOM 12354 C C . CYS B 1 710 ? 5.133 -41.5 0.391 1 79.75 710 CYS B C 1
ATOM 12356 O O . CYS B 1 710 ? 5.734 -41.938 1.372 1 79.75 710 CYS B O 1
ATOM 12358 N N . SER B 1 711 ? 3.869 -41.844 0.09 1 78.56 711 SER B N 1
ATOM 12359 C CA . SER B 1 711 ? 3.113 -42.719 0.974 1 78.56 711 SER B CA 1
ATOM 12360 C C . SER B 1 711 ? 3.287 -44.188 0.574 1 78.56 711 SER B C 1
ATOM 12362 O O . SER B 1 711 ? 2.672 -45.062 1.167 1 78.56 711 SER B O 1
ATOM 12364 N N . GLU B 1 712 ? 3.975 -44.5 -0.498 1 80.44 712 GLU B N 1
ATOM 12365 C CA . GLU B 1 712 ? 4.34 -45.812 -0.977 1 80.44 712 GLU B CA 1
ATOM 12366 C C . GLU B 1 712 ? 3.145 -46.531 -1.611 1 80.44 712 GLU B C 1
ATOM 12368 O O . GLU B 1 712 ? 3.125 -47.75 -1.718 1 80.44 712 GLU B O 1
ATOM 12373 N N . GLN B 1 713 ? 2.164 -45.656 -1.896 1 82.81 713 GLN B N 1
ATOM 12374 C CA . GLN B 1 713 ? 1.097 -46.219 -2.713 1 82.81 713 GLN B CA 1
ATOM 12375 C C . GLN B 1 713 ? 1.594 -46.562 -4.121 1 82.81 713 GLN B C 1
ATOM 12377 O O . GLN B 1 713 ? 1.099 -47.469 -4.762 1 82.81 713 GLN B O 1
ATOM 12382 N N . LEU B 1 714 ? 2.492 -45.656 -4.484 1 86.38 714 LEU B N 1
ATOM 12383 C CA . LEU B 1 714 ? 3.221 -45.875 -5.73 1 86.38 714 LEU B CA 1
ATOM 12384 C C . LEU B 1 714 ? 4.707 -46.062 -5.461 1 86.38 714 LEU B C 1
ATOM 12386 O O . LEU B 1 714 ? 5.277 -45.438 -4.574 1 86.38 714 LEU B O 1
ATOM 12390 N N . VAL B 1 715 ? 5.242 -46.969 -6.121 1 85.38 715 VAL B N 1
ATOM 12391 C CA . VAL B 1 715 ? 6.66 -47.25 -5.945 1 85.38 715 VAL B CA 1
ATOM 12392 C C . VAL B 1 715 ? 7.336 -47.406 -7.309 1 85.38 715 VAL B C 1
ATOM 12394 O O . VAL B 1 715 ? 6.664 -47.375 -8.344 1 85.38 715 VAL B O 1
ATOM 12397 N N . THR B 1 716 ? 8.578 -47.375 -7.371 1 87.38 716 THR B N 1
ATOM 12398 C CA . THR B 1 716 ? 9.32 -47.562 -8.609 1 87.38 716 THR B CA 1
ATOM 12399 C C . THR B 1 716 ? 10.516 -48.5 -8.383 1 87.38 716 THR B C 1
ATOM 12401 O O . THR B 1 716 ? 10.844 -48.812 -7.242 1 87.38 716 THR B O 1
ATOM 12404 N N . ALA B 1 717 ? 10.984 -49.031 -9.445 1 82.06 717 ALA B N 1
ATOM 12405 C CA . ALA B 1 717 ? 12.125 -49.938 -9.383 1 82.06 717 ALA B CA 1
ATOM 12406 C C . ALA B 1 717 ? 13.43 -49.188 -9.625 1 82.06 717 ALA B C 1
ATOM 12408 O O . ALA B 1 717 ? 13.453 -48.156 -10.336 1 82.06 717 ALA B O 1
ATOM 12409 N N . GLN B 1 718 ? 14.508 -49.656 -9.023 1 81 718 GLN B N 1
ATOM 12410 C CA . GLN B 1 718 ? 15.82 -49.031 -9.141 1 81 718 GLN B CA 1
ATOM 12411 C C . GLN B 1 718 ? 16.297 -49.031 -10.594 1 81 718 GLN B C 1
ATOM 12413 O O . GLN B 1 718 ? 16.891 -48.062 -11.055 1 81 718 GLN B O 1
ATOM 12418 N N . SER B 1 719 ? 15.977 -50.031 -11.297 1 79.69 719 SER B N 1
ATOM 12419 C CA . SER B 1 719 ? 16.422 -50.125 -12.688 1 79.69 719 SER B CA 1
ATOM 12420 C C . SER B 1 719 ? 15.781 -49.062 -13.555 1 79.69 719 SER B C 1
ATOM 12422 O O . SER B 1 719 ? 16.406 -48.531 -14.477 1 79.69 719 SER B O 1
ATOM 12424 N N . ILE B 1 720 ? 14.57 -48.75 -13.18 1 84.31 720 ILE B N 1
ATOM 12425 C CA . ILE B 1 720 ? 13.844 -47.75 -13.953 1 84.31 720 ILE B CA 1
ATOM 12426 C C . ILE B 1 720 ? 14.445 -46.375 -13.711 1 84.31 720 ILE B C 1
ATOM 12428 O O . ILE B 1 720 ? 14.641 -45.594 -14.648 1 84.31 720 ILE B O 1
ATOM 12432 N N . VAL B 1 721 ? 14.828 -46.125 -12.453 1 87 721 VAL B N 1
ATOM 12433 C CA . VAL B 1 721 ? 15.398 -44.844 -12.102 1 87 721 VAL B CA 1
ATOM 12434 C C . VAL B 1 721 ? 16.797 -44.719 -12.711 1 87 721 VAL B C 1
ATOM 12436 O O . VAL B 1 721 ? 17.156 -43.656 -13.195 1 87 721 VAL B O 1
ATOM 12439 N N . ASP B 1 722 ? 17.5 -45.75 -12.727 1 82.06 722 ASP B N 1
ATOM 12440 C CA . ASP B 1 722 ? 18.828 -45.75 -13.352 1 82.06 722 ASP B CA 1
ATOM 12441 C C . ASP B 1 722 ? 18.719 -45.5 -14.859 1 82.06 722 ASP B C 1
ATOM 12443 O O . ASP B 1 722 ? 19.594 -44.875 -15.453 1 82.06 722 ASP B O 1
ATOM 12447 N N . GLY B 1 723 ? 17.594 -46.031 -15.383 1 82.5 723 GLY B N 1
ATOM 12448 C CA . GLY B 1 723 ? 17.344 -45.812 -16.797 1 82.5 723 GLY B CA 1
ATOM 12449 C C . GLY B 1 723 ? 17.047 -44.375 -17.156 1 82.5 723 GLY B C 1
ATOM 12450 O O . GLY B 1 723 ? 17.406 -43.906 -18.234 1 82.5 723 GLY B O 1
ATOM 12451 N N . LEU B 1 724 ? 16.391 -43.688 -16.281 1 86.69 724 LEU B N 1
ATOM 12452 C CA . LEU B 1 724 ? 16.125 -42.281 -16.5 1 86.69 724 LEU B CA 1
ATOM 12453 C C . LEU B 1 724 ? 17.422 -41.469 -16.406 1 86.69 724 LEU B C 1
ATOM 12455 O O . LEU B 1 724 ? 17.656 -40.562 -17.219 1 86.69 724 LEU B O 1
ATOM 12459 N N . GLY B 1 725 ? 18.25 -41.781 -15.508 1 84.88 725 GLY B N 1
ATOM 12460 C CA . GLY B 1 725 ? 19.578 -41.188 -15.414 1 84.88 725 GLY B CA 1
ATOM 12461 C C . GLY B 1 725 ? 19.641 -40.031 -14.43 1 84.88 725 GLY B C 1
ATOM 12462 O O . GLY B 1 725 ? 18.656 -39.344 -14.219 1 84.88 725 GLY B O 1
ATOM 12463 N N . VAL B 1 726 ? 20.812 -39.812 -13.867 1 86.12 726 VAL B N 1
ATOM 12464 C CA . VAL B 1 726 ? 21.078 -38.781 -12.859 1 86.12 726 VAL B CA 1
ATOM 12465 C C . VAL B 1 726 ? 21.016 -37.406 -13.5 1 86.12 726 VAL B C 1
ATOM 12467 O O . VAL B 1 726 ? 20.531 -36.438 -12.891 1 86.12 726 VAL B O 1
ATOM 12470 N N . ARG B 1 727 ? 21.375 -37.312 -14.727 1 87.19 727 ARG B N 1
ATOM 12471 C CA . ARG B 1 727 ? 21.406 -36.031 -15.414 1 87.19 727 ARG B CA 1
ATOM 12472 C C . ARG B 1 727 ? 20 -35.469 -15.594 1 87.19 727 ARG B C 1
ATOM 12474 O O . ARG B 1 727 ? 19.766 -34.281 -15.367 1 87.19 727 ARG B O 1
ATOM 12481 N N . VAL B 1 728 ? 19.094 -36.375 -15.977 1 89.75 728 VAL B N 1
ATOM 12482 C CA . VAL B 1 728 ? 17.719 -35.938 -16.203 1 89.75 728 VAL B CA 1
ATOM 12483 C C . VAL B 1 728 ? 17.078 -35.531 -14.867 1 89.75 728 VAL B C 1
ATOM 12485 O O . VAL B 1 728 ? 16.391 -34.531 -14.789 1 89.75 728 VAL B O 1
ATOM 12488 N N . LEU B 1 729 ? 17.391 -36.25 -13.836 1 91.5 729 LEU B N 1
ATOM 12489 C CA . LEU B 1 729 ? 16.812 -35.969 -12.523 1 91.5 729 LEU B CA 1
ATOM 12490 C C . LEU B 1 729 ? 17.328 -34.656 -11.961 1 91.5 729 LEU B C 1
ATOM 12492 O O . LEU B 1 729 ? 16.562 -33.844 -11.43 1 91.5 729 LEU B O 1
ATOM 12496 N N . TRP B 1 730 ? 18.609 -34.344 -12.102 1 89.62 730 TRP B N 1
ATOM 12497 C CA . TRP B 1 730 ? 19.172 -33.094 -11.648 1 89.62 730 TRP B CA 1
ATOM 12498 C C . TRP B 1 730 ? 18.625 -31.922 -12.477 1 89.62 730 TRP B C 1
ATOM 12500 O O . TRP B 1 730 ? 18.375 -30.844 -11.945 1 89.62 730 TRP B O 1
ATOM 12510 N N . ALA B 1 731 ? 18.484 -32.188 -13.773 1 88.88 731 ALA B N 1
ATOM 12511 C CA . ALA B 1 731 ? 17.938 -31.141 -14.633 1 88.88 731 ALA B CA 1
ATOM 12512 C C . ALA B 1 731 ? 16.516 -30.766 -14.211 1 88.88 731 ALA B C 1
ATOM 12514 O O . ALA B 1 731 ? 16.172 -29.594 -14.172 1 88.88 731 ALA B O 1
ATOM 12515 N N . LEU B 1 732 ? 15.734 -31.797 -13.891 1 91.38 732 LEU B N 1
ATOM 12516 C CA . LEU B 1 732 ? 14.375 -31.547 -13.43 1 91.38 732 LEU B CA 1
ATOM 12517 C C . LEU B 1 732 ? 14.383 -30.797 -12.102 1 91.38 732 LEU B C 1
ATOM 12519 O O . LEU B 1 732 ? 13.656 -29.797 -11.953 1 91.38 732 LEU B O 1
ATOM 12523 N N . TYR B 1 733 ? 15.211 -31.172 -11.227 1 91.88 733 TYR B N 1
ATOM 12524 C CA . TYR B 1 733 ? 15.305 -30.531 -9.922 1 91.88 733 TYR B CA 1
ATOM 12525 C C . TYR B 1 733 ? 15.695 -29.062 -10.062 1 91.88 733 TYR B C 1
ATOM 12527 O O . TYR B 1 733 ? 15.07 -28.188 -9.469 1 91.88 733 TYR B O 1
ATOM 12535 N N . ARG B 1 734 ? 16.672 -28.766 -10.82 1 88.94 734 ARG B N 1
ATOM 12536 C CA . ARG B 1 734 ? 17.188 -27.406 -10.961 1 88.94 734 ARG B CA 1
ATOM 12537 C C . ARG B 1 734 ? 16.156 -26.516 -11.648 1 88.94 734 ARG B C 1
ATOM 12539 O O . ARG B 1 734 ? 16.062 -25.328 -11.336 1 88.94 734 ARG B O 1
ATOM 12546 N N . SER B 1 735 ? 15.445 -27.109 -12.57 1 87.44 735 SER B N 1
ATOM 12547 C CA . SER B 1 735 ? 14.438 -26.328 -13.281 1 87.44 735 SER B CA 1
ATOM 12548 C C . SER B 1 735 ? 13.273 -25.969 -12.359 1 87.44 735 SER B C 1
ATOM 12550 O O . SER B 1 735 ? 12.562 -24.984 -12.609 1 87.44 735 SER B O 1
ATOM 12552 N N . LEU B 1 736 ? 13.094 -26.719 -11.297 1 89.81 736 LEU B N 1
ATOM 12553 C CA . LEU B 1 736 ? 11.938 -26.516 -10.43 1 89.81 736 LEU B CA 1
ATOM 12554 C C . LEU B 1 736 ? 12.336 -25.75 -9.164 1 89.81 736 LEU B C 1
ATOM 12556 O O . LEU B 1 736 ? 11.477 -25.406 -8.352 1 89.81 736 LEU B O 1
ATOM 12560 N N . CYS B 1 737 ? 13.562 -25.391 -8.93 1 85.88 737 CYS B N 1
ATOM 12561 C CA . CYS B 1 737 ? 14.062 -24.766 -7.707 1 85.88 737 CYS B CA 1
ATOM 12562 C C . CYS B 1 737 ? 13.609 -23.312 -7.605 1 85.88 737 CYS B C 1
ATOM 12564 O O . CYS B 1 737 ? 13.516 -22.766 -6.508 1 85.88 737 CYS B O 1
ATOM 12566 N N . SER B 1 738 ? 13.18 -22.734 -8.719 1 77.62 738 SER B N 1
ATOM 12567 C CA . SER B 1 738 ? 12.844 -21.328 -8.711 1 77.62 738 SER B CA 1
ATOM 12568 C C . SER B 1 738 ? 11.414 -21.094 -8.227 1 77.62 738 SER B C 1
ATOM 12570 O O . SER B 1 738 ? 11.055 -19.984 -7.844 1 77.62 738 SER B O 1
ATOM 12572 N N . VAL B 1 739 ? 10.641 -22.125 -8.18 1 81.31 739 VAL B N 1
ATOM 12573 C CA . VAL B 1 739 ? 9.234 -21.984 -7.832 1 81.31 739 VAL B CA 1
ATOM 12574 C C . VAL B 1 739 ? 8.977 -22.609 -6.461 1 81.31 739 VAL B C 1
ATOM 12576 O O . VAL B 1 739 ? 9.523 -23.672 -6.145 1 81.31 739 VAL B O 1
ATOM 12579 N N . GLN B 1 740 ? 8.227 -21.922 -5.602 1 81.44 740 GLN B N 1
ATOM 12580 C CA . GLN B 1 740 ? 8.031 -22.406 -4.242 1 81.44 740 GLN B CA 1
ATOM 12581 C C . GLN B 1 740 ? 6.578 -22.812 -4.008 1 81.44 740 GLN B C 1
ATOM 12583 O O . GLN B 1 740 ? 6.094 -22.766 -2.873 1 81.44 740 GLN B O 1
ATOM 12588 N N . MET B 1 741 ? 5.883 -23.266 -5.043 1 84.56 741 MET B N 1
ATOM 12589 C CA . MET B 1 741 ? 4.543 -23.828 -4.867 1 84.56 741 MET B CA 1
ATOM 12590 C C . MET B 1 741 ? 4.605 -25.188 -4.195 1 84.56 741 MET B C 1
ATOM 12592 O O . MET B 1 741 ? 5.594 -25.906 -4.332 1 84.56 741 MET B O 1
ATOM 12596 N N . PHE B 1 742 ? 3.598 -25.625 -3.477 1 82.75 742 PHE B N 1
ATOM 12597 C CA . PHE B 1 742 ? 3.594 -26.859 -2.709 1 82.75 742 PHE B CA 1
ATOM 12598 C C . PHE B 1 742 ? 3.814 -28.062 -3.619 1 82.75 742 PHE B C 1
ATOM 12600 O O . PHE B 1 742 ? 4.539 -29 -3.262 1 82.75 742 PHE B O 1
ATOM 12607 N N . SER B 1 743 ? 3.172 -28 -4.73 1 90.38 743 SER B N 1
ATOM 12608 C CA . SER B 1 743 ? 3.322 -29.109 -5.652 1 90.38 743 SER B CA 1
ATOM 12609 C C . SER B 1 743 ? 4.762 -29.234 -6.148 1 90.38 743 SER B C 1
ATOM 12611 O O . SER B 1 743 ? 5.285 -30.344 -6.289 1 90.38 743 SER B O 1
ATOM 12613 N N . VAL B 1 744 ? 5.387 -28.094 -6.375 1 91.38 744 VAL B N 1
ATOM 12614 C CA . VAL B 1 744 ? 6.766 -28.078 -6.844 1 91.38 744 VAL B CA 1
ATOM 12615 C C . VAL B 1 744 ? 7.699 -28.531 -5.727 1 91.38 744 VAL B C 1
ATOM 12617 O O . VAL B 1 744 ? 8.664 -29.266 -5.973 1 91.38 744 VAL B O 1
ATOM 12620 N N . CYS B 1 745 ? 7.418 -28.188 -4.543 1 88.12 745 CYS B N 1
ATOM 12621 C CA . CYS B 1 745 ? 8.211 -28.609 -3.398 1 88.12 745 CYS B CA 1
ATOM 12622 C C . CYS B 1 745 ? 8.164 -30.125 -3.23 1 88.12 745 CYS B C 1
ATOM 12624 O O . CYS B 1 745 ? 9.195 -30.766 -2.994 1 88.12 745 CYS B O 1
ATOM 12626 N N . ARG B 1 746 ? 7.031 -30.688 -3.406 1 87.88 746 ARG B N 1
ATOM 12627 C CA . ARG B 1 746 ? 6.879 -32.125 -3.293 1 87.88 746 ARG B CA 1
ATOM 12628 C C . ARG B 1 746 ? 7.594 -32.844 -4.438 1 87.88 746 ARG B C 1
ATOM 12630 O O . ARG B 1 746 ? 8.148 -33.938 -4.246 1 87.88 746 ARG B O 1
ATOM 12637 N N . ALA B 1 747 ? 7.461 -32.219 -5.602 1 93.69 747 ALA B N 1
ATOM 12638 C CA . ALA B 1 747 ? 8.172 -32.781 -6.742 1 93.69 747 ALA B CA 1
ATOM 12639 C C . ALA B 1 747 ? 9.672 -32.812 -6.488 1 93.69 747 ALA B C 1
ATOM 12641 O O . ALA B 1 747 ? 10.328 -33.844 -6.762 1 93.69 747 ALA B O 1
ATOM 12642 N N . ARG B 1 748 ? 10.18 -31.734 -5.953 1 92.94 748 ARG B N 1
ATOM 12643 C CA . ARG B 1 748 ? 11.609 -31.703 -5.633 1 92.94 748 ARG B CA 1
ATOM 12644 C C . ARG B 1 748 ? 11.953 -32.75 -4.582 1 92.94 748 ARG B C 1
ATOM 12646 O O . ARG B 1 748 ? 13.031 -33.344 -4.629 1 92.94 748 ARG B O 1
ATOM 12653 N N . HIS B 1 749 ? 11.07 -33 -3.672 1 89.69 749 HIS B N 1
ATOM 12654 C CA . HIS B 1 749 ? 11.289 -34 -2.645 1 89.69 749 HIS B CA 1
ATOM 12655 C C . HIS B 1 749 ? 11.453 -35.406 -3.264 1 89.69 749 HIS B C 1
ATOM 12657 O O . HIS B 1 749 ? 12.375 -36.125 -2.908 1 89.69 749 HIS B O 1
ATOM 12663 N N . VAL B 1 750 ? 10.578 -35.656 -4.188 1 92 750 VAL B N 1
ATOM 12664 C CA . VAL B 1 750 ? 10.641 -36.969 -4.852 1 92 750 VAL B CA 1
ATOM 12665 C C . VAL B 1 750 ? 11.922 -37.062 -5.672 1 92 750 VAL B C 1
ATOM 12667 O O . VAL B 1 750 ? 12.633 -38.062 -5.598 1 92 750 VAL B O 1
ATOM 12670 N N . LEU B 1 751 ? 12.227 -36.031 -6.41 1 92.81 751 LEU B N 1
ATOM 12671 C CA . LEU B 1 751 ? 13.398 -36.031 -7.277 1 92.81 751 LEU B CA 1
ATOM 12672 C C . LEU B 1 751 ? 14.68 -36.219 -6.465 1 92.81 751 LEU B C 1
ATOM 12674 O O . LEU B 1 751 ? 15.547 -37.031 -6.824 1 92.81 751 LEU B O 1
ATOM 12678 N N . VAL B 1 752 ? 14.781 -35.5 -5.371 1 91.62 752 VAL B N 1
ATOM 12679 C CA . VAL B 1 752 ? 15.992 -35.594 -4.555 1 91.62 752 VAL B CA 1
ATOM 12680 C C . VAL B 1 752 ? 16.062 -36.938 -3.857 1 91.62 752 VAL B C 1
ATOM 12682 O O . VAL B 1 752 ? 17.141 -37.5 -3.666 1 91.62 752 VAL B O 1
ATOM 12685 N N . SER B 1 753 ? 14.914 -37.531 -3.508 1 88.38 753 SER B N 1
ATOM 12686 C CA . SER B 1 753 ? 14.898 -38.875 -2.928 1 88.38 753 SER B CA 1
ATOM 12687 C C . SER B 1 753 ? 15.43 -39.906 -3.912 1 88.38 753 SER B C 1
ATOM 12689 O O . SER B 1 753 ? 16.141 -40.812 -3.521 1 88.38 753 SER B O 1
ATOM 12691 N N . LEU B 1 754 ? 15.047 -39.688 -5.145 1 89.31 754 LEU B N 1
ATOM 12692 C CA . LEU B 1 754 ? 15.547 -40.594 -6.176 1 89.31 754 LEU B CA 1
ATOM 12693 C C . LEU B 1 754 ? 17.047 -40.406 -6.383 1 89.31 754 LEU B C 1
ATOM 12695 O O . LEU B 1 754 ? 17.781 -41.406 -6.547 1 89.31 754 LEU B O 1
ATOM 12699 N N . LEU B 1 755 ? 17.438 -39.125 -6.359 1 88.75 755 LEU B N 1
ATOM 12700 C CA . LEU B 1 755 ? 18.859 -38.812 -6.547 1 88.75 755 LEU B CA 1
ATOM 12701 C C . LEU B 1 755 ? 19.688 -39.375 -5.391 1 88.75 755 LEU B C 1
ATOM 12703 O O . LEU B 1 755 ? 20.828 -39.812 -5.594 1 88.75 755 LEU B O 1
ATOM 12707 N N . ASP B 1 756 ? 19.203 -39.344 -4.23 1 85.56 756 ASP B N 1
ATOM 12708 C CA . ASP B 1 756 ? 19.891 -39.812 -3.045 1 85.56 756 ASP B CA 1
ATOM 12709 C C . ASP B 1 756 ? 20.219 -41.312 -3.172 1 85.56 756 ASP B C 1
ATOM 12711 O O . ASP B 1 756 ? 21.312 -41.75 -2.797 1 85.56 756 ASP B O 1
ATOM 12715 N N . GLU B 1 757 ? 19.344 -41.969 -3.729 1 80.31 757 GLU B N 1
ATOM 12716 C CA . GLU B 1 757 ? 19.531 -43.406 -3.855 1 80.31 757 GLU B CA 1
ATOM 12717 C C . GLU B 1 757 ? 20.484 -43.75 -4.996 1 80.31 757 GLU B C 1
ATOM 12719 O O . GLU B 1 757 ? 21.141 -44.812 -4.969 1 80.31 757 GLU B O 1
ATOM 12724 N N . MET B 1 758 ? 20.531 -42.844 -5.961 1 79.31 758 MET B N 1
ATOM 12725 C CA . MET B 1 758 ? 21.375 -43.125 -7.121 1 79.31 758 MET B CA 1
ATOM 12726 C C . MET B 1 758 ? 22.828 -42.719 -6.84 1 79.31 758 MET B C 1
ATOM 12728 O O . MET B 1 758 ? 23.75 -43.281 -7.441 1 79.31 758 MET B O 1
ATOM 12732 N N . ASP B 1 759 ? 23 -41.75 -6.047 1 72.75 759 ASP B N 1
ATOM 12733 C CA . ASP B 1 759 ? 24.344 -41.219 -5.852 1 72.75 759 ASP B CA 1
ATOM 12734 C C . ASP B 1 759 ? 25.109 -42 -4.789 1 72.75 759 ASP B C 1
ATOM 12736 O O . ASP B 1 759 ? 24.656 -42.125 -3.646 1 72.75 759 ASP B O 1
ATOM 12740 N N . PRO B 1 760 ? 26.062 -42.844 -5.277 1 61.53 760 PRO B N 1
ATOM 12741 C CA . PRO B 1 760 ? 26.859 -43.594 -4.301 1 61.53 760 PRO B CA 1
ATOM 12742 C C . PRO B 1 760 ? 27.516 -42.688 -3.256 1 61.53 760 PRO B C 1
ATOM 12744 O O . PRO B 1 760 ? 27.797 -41.531 -3.525 1 61.53 760 PRO B O 1
ATOM 12747 N N . VAL B 1 761 ? 27.391 -43.219 -1.953 1 57.06 761 VAL B N 1
ATOM 12748 C CA . VAL B 1 761 ? 28 -42.562 -0.785 1 57.06 761 VAL B CA 1
ATOM 12749 C C . VAL B 1 761 ? 29.516 -42.5 -0.952 1 57.06 761 VAL B C 1
ATOM 12751 O O . VAL B 1 761 ? 30.172 -43.531 -1.021 1 57.06 761 VAL B O 1
ATOM 12754 N N . GLY B 1 762 ? 30.156 -41.469 -1.978 1 55.94 762 GLY B N 1
ATOM 12755 C CA . GLY B 1 762 ? 31.609 -41.375 -2.064 1 55.94 762 GLY B CA 1
ATOM 12756 C C . GLY B 1 762 ? 32.062 -40.375 -3.113 1 55.94 762 GLY B C 1
ATOM 12757 O O . GLY B 1 762 ? 31.297 -40 -4 1 55.94 762 GLY B O 1
ATOM 12758 N N . GLY B 1 763 ? 32.875 -39.344 -2.834 1 57.5 763 GLY B N 1
ATOM 12759 C CA . GLY B 1 763 ? 33.688 -38.438 -3.652 1 57.5 763 GLY B CA 1
ATOM 12760 C C . GLY B 1 763 ? 33.469 -36.969 -3.311 1 57.5 763 GLY B C 1
ATOM 12761 O O . GLY B 1 763 ? 32.375 -36.594 -2.871 1 57.5 763 GLY B O 1
ATOM 12762 N N . SER B 1 764 ? 34.344 -36.281 -3.141 1 59.25 764 SER B N 1
ATOM 12763 C CA . SER B 1 764 ? 34.438 -34.875 -2.785 1 59.25 764 SER B CA 1
ATOM 12764 C C . SER B 1 764 ? 33.625 -34 -3.75 1 59.25 764 SER B C 1
ATOM 12766 O O . SER B 1 764 ? 33.125 -32.938 -3.367 1 59.25 764 SER B O 1
ATOM 12768 N N . SER B 1 765 ? 33.312 -34.594 -4.93 1 62.75 765 SER B N 1
ATOM 12769 C CA . SER B 1 765 ? 32.688 -33.781 -5.965 1 62.75 765 SER B CA 1
ATOM 12770 C C . SER B 1 765 ? 31.188 -33.625 -5.711 1 62.75 765 SER B C 1
ATOM 12772 O O . SER B 1 765 ? 30.578 -32.656 -6.133 1 62.75 765 SER B O 1
ATOM 12774 N N . GLN B 1 766 ? 30.656 -34.5 -4.914 1 73.56 766 GLN B N 1
ATOM 12775 C CA . GLN B 1 766 ? 29.203 -34.5 -4.719 1 73.56 766 GLN B CA 1
ATOM 12776 C C . GLN B 1 766 ? 28.812 -33.656 -3.5 1 73.56 766 GLN B C 1
ATOM 12778 O O . GLN B 1 766 ? 27.641 -33.344 -3.307 1 73.56 766 GLN B O 1
ATOM 12783 N N . THR B 1 767 ? 29.812 -33.281 -2.793 1 74.44 767 THR B N 1
ATOM 12784 C CA . THR B 1 767 ? 29.531 -32.531 -1.579 1 74.44 767 THR B CA 1
ATOM 12785 C C . THR B 1 767 ? 28.875 -31.188 -1.915 1 74.44 767 THR B C 1
ATOM 12787 O O . THR B 1 767 ? 27.938 -30.75 -1.232 1 74.44 767 THR B O 1
ATOM 12790 N N . HIS B 1 768 ? 29.281 -30.656 -2.971 1 73.38 768 HIS B N 1
ATOM 12791 C CA . HIS B 1 768 ? 28.734 -29.344 -3.334 1 73.38 768 HIS B CA 1
ATOM 12792 C C . HIS B 1 768 ? 27.281 -29.453 -3.764 1 73.38 768 HIS B C 1
ATOM 12794 O O . HIS B 1 768 ? 26.453 -28.609 -3.402 1 73.38 768 HIS B O 1
ATOM 12800 N N . SER B 1 769 ? 27.031 -30.469 -4.469 1 78.88 769 SER B N 1
ATOM 12801 C CA . SER B 1 769 ? 25.656 -30.656 -4.934 1 78.88 769 SER B CA 1
ATOM 12802 C C . SER B 1 769 ? 24.703 -30.891 -3.768 1 78.88 769 SER B C 1
ATOM 12804 O O . SER B 1 769 ? 23.609 -30.312 -3.727 1 78.88 769 SER B O 1
ATOM 12806 N N . TRP B 1 770 ? 25.156 -31.531 -2.826 1 83.5 770 TRP B N 1
ATOM 12807 C CA . TRP B 1 770 ? 24.266 -31.906 -1.73 1 83.5 770 TRP B CA 1
ATOM 12808 C C . TRP B 1 770 ? 24.188 -30.797 -0.694 1 83.5 770 TRP B C 1
ATOM 12810 O O . TRP B 1 770 ? 23.203 -30.688 0.04 1 83.5 770 TRP B O 1
ATOM 12820 N N . ARG B 1 771 ? 25.156 -29.953 -0.7 1 76.75 771 ARG B N 1
ATOM 12821 C CA . ARG B 1 771 ? 25.062 -28.75 0.121 1 76.75 771 ARG B CA 1
ATOM 12822 C C . ARG B 1 771 ? 23.984 -27.812 -0.41 1 76.75 771 ARG B C 1
ATOM 12824 O O . ARG B 1 771 ? 23.281 -27.172 0.366 1 76.75 771 ARG B O 1
ATOM 12831 N N . THR B 1 772 ? 23.875 -27.828 -1.734 1 78.62 772 THR B N 1
ATOM 12832 C CA . THR B 1 772 ? 22.828 -27.016 -2.348 1 78.62 772 THR B CA 1
ATOM 12833 C C . THR B 1 772 ? 21.453 -27.578 -2.029 1 78.62 772 THR B C 1
ATOM 12835 O O . THR B 1 772 ? 20.484 -26.828 -1.835 1 78.62 772 THR B O 1
ATOM 12838 N N . VAL B 1 773 ? 21.375 -28.844 -2.008 1 86.25 773 VAL B N 1
ATOM 12839 C CA . VAL B 1 773 ? 20.109 -29.484 -1.67 1 86.25 773 VAL B CA 1
ATOM 12840 C C . VAL B 1 773 ? 19.781 -29.234 -0.203 1 86.25 773 VAL B C 1
ATOM 12842 O O . VAL B 1 773 ? 18.609 -29.016 0.146 1 86.25 773 VAL B O 1
ATOM 12845 N N . MET B 1 774 ? 20.781 -29.219 0.639 1 81.56 774 MET B N 1
ATOM 12846 C CA . MET B 1 774 ? 20.594 -28.953 2.062 1 81.56 774 MET B CA 1
ATOM 12847 C C . MET B 1 774 ? 20.062 -27.547 2.287 1 81.56 774 MET B C 1
ATOM 12849 O O . MET B 1 774 ? 19.359 -27.281 3.27 1 81.56 774 MET B O 1
ATOM 12853 N N . ALA B 1 775 ? 20.328 -26.734 1.354 1 77.69 775 ALA B N 1
ATOM 12854 C CA . ALA B 1 775 ? 19.891 -25.344 1.471 1 77.69 775 ALA B CA 1
ATOM 12855 C C . ALA B 1 775 ? 18.5 -25.141 0.874 1 77.69 775 ALA B C 1
ATOM 12857 O O . ALA B 1 775 ? 17.969 -24.031 0.886 1 77.69 775 ALA B O 1
ATOM 12858 N N . ASP B 1 776 ? 17.859 -26.125 0.321 1 83 776 ASP B N 1
ATOM 12859 C CA . ASP B 1 776 ? 16.516 -26.031 -0.247 1 83 776 ASP B CA 1
ATOM 12860 C C . ASP B 1 776 ? 15.516 -25.531 0.791 1 83 776 ASP B C 1
ATOM 12862 O O . ASP B 1 776 ? 15.539 -25.969 1.943 1 83 776 ASP B O 1
ATOM 12866 N N . PRO B 1 777 ? 14.711 -24.656 0.417 1 75.69 777 PRO B N 1
ATOM 12867 C CA . PRO B 1 777 ? 13.773 -24.078 1.378 1 75.69 777 PRO B CA 1
ATOM 12868 C C . PRO B 1 777 ? 12.75 -25.094 1.887 1 75.69 777 PRO B C 1
ATOM 12870 O O . PRO B 1 777 ? 12.148 -24.891 2.945 1 75.69 777 PRO B O 1
ATOM 12873 N N . TYR B 1 778 ? 12.469 -26.109 1.154 1 80.75 778 TYR B N 1
ATOM 12874 C CA . TYR B 1 778 ? 11.531 -27.156 1.578 1 80.75 778 TYR B CA 1
ATOM 12875 C C . TYR B 1 778 ? 12.203 -28.125 2.539 1 80.75 778 TYR B C 1
ATOM 12877 O O . TYR B 1 778 ? 13.156 -28.812 2.17 1 80.75 778 TYR B O 1
ATOM 12885 N N . PRO B 1 779 ? 11.805 -28.219 3.762 1 76.88 779 PRO B N 1
ATOM 12886 C CA . PRO B 1 779 ? 12.531 -28.906 4.828 1 76.88 779 PRO B CA 1
ATOM 12887 C C . PRO B 1 779 ? 12.766 -30.375 4.516 1 76.88 779 PRO B C 1
ATOM 12889 O O . PRO B 1 779 ? 13.867 -30.891 4.738 1 76.88 779 PRO B O 1
ATOM 12892 N N . PRO B 1 780 ? 11.805 -31.094 3.955 1 80.12 780 PRO B N 1
ATOM 12893 C CA . PRO B 1 780 ? 12.102 -32.5 3.67 1 80.12 780 PRO B CA 1
ATOM 12894 C C . PRO B 1 780 ? 13.266 -32.656 2.693 1 80.12 780 PRO B C 1
ATOM 12896 O O . PRO B 1 780 ? 14.039 -33.625 2.814 1 80.12 780 PRO B O 1
ATOM 12899 N N . VAL B 1 781 ? 13.32 -31.75 1.756 1 86.31 781 VAL B N 1
ATOM 12900 C CA . VAL B 1 781 ? 14.406 -31.812 0.784 1 86.31 781 VAL B CA 1
ATOM 12901 C C . VAL B 1 781 ? 15.727 -31.453 1.464 1 86.31 781 VAL B C 1
ATOM 12903 O O . VAL B 1 781 ? 16.75 -32.125 1.251 1 86.31 781 VAL B O 1
ATOM 12906 N N . ALA B 1 782 ? 15.672 -30.469 2.281 1 82.44 782 ALA B N 1
ATOM 12907 C CA . ALA B 1 782 ? 16.859 -30.047 3.004 1 82.44 782 ALA B CA 1
ATOM 12908 C C . ALA B 1 782 ? 17.375 -31.156 3.922 1 82.44 782 ALA B C 1
ATOM 12910 O O . ALA B 1 782 ? 18.578 -31.312 4.105 1 82.44 782 ALA B O 1
ATOM 12911 N N . LEU B 1 783 ? 16.5 -31.891 4.488 1 81.06 783 LEU B N 1
ATOM 12912 C CA . LEU B 1 783 ? 16.859 -32.969 5.398 1 81.06 783 LEU B CA 1
ATOM 12913 C C . LEU B 1 783 ? 17.594 -34.094 4.656 1 81.06 783 LEU B C 1
ATOM 12915 O O . LEU B 1 783 ? 18.516 -34.719 5.203 1 81.06 783 LEU B O 1
ATOM 12919 N N . ILE B 1 784 ? 17.172 -34.344 3.424 1 85.25 784 ILE B N 1
ATOM 12920 C CA . ILE B 1 784 ? 17.859 -35.375 2.623 1 85.25 784 ILE B CA 1
ATOM 12921 C C . ILE B 1 784 ? 19.281 -34.906 2.338 1 85.25 784 ILE B C 1
ATOM 12923 O O . ILE B 1 784 ? 20.234 -35.688 2.436 1 85.25 784 ILE B O 1
ATOM 12927 N N . GLY B 1 785 ? 19.344 -33.625 2.018 1 83.5 785 GLY B N 1
ATOM 12928 C CA . GLY B 1 785 ? 20.672 -33.062 1.813 1 83.5 785 GLY B CA 1
ATOM 12929 C C . GLY B 1 785 ? 21.547 -33.125 3.055 1 83.5 785 GLY B C 1
ATOM 12930 O O . GLY B 1 785 ? 22.734 -33.469 2.969 1 83.5 785 GLY B O 1
ATOM 12931 N N . ALA B 1 786 ? 20.969 -32.906 4.164 1 79.38 786 ALA B N 1
ATOM 12932 C CA . ALA B 1 786 ? 21.703 -32.969 5.426 1 79.38 786 ALA B CA 1
ATOM 12933 C C . ALA B 1 786 ? 22.156 -34.375 5.746 1 79.38 786 ALA B C 1
ATOM 12935 O O . ALA B 1 786 ? 23.281 -34.594 6.191 1 79.38 786 ALA B O 1
ATOM 12936 N N . GLN B 1 787 ? 21.281 -35.312 5.531 1 80.25 787 GLN B N 1
ATOM 12937 C CA . GLN B 1 787 ? 21.609 -36.719 5.773 1 80.25 787 GLN B CA 1
ATOM 12938 C C . GLN B 1 787 ? 22.781 -37.156 4.891 1 80.25 787 GLN B C 1
ATOM 12940 O O . GLN B 1 787 ? 23.672 -37.875 5.348 1 80.25 787 GLN B O 1
ATOM 12945 N N . LYS B 1 788 ? 22.75 -36.719 3.723 1 82.56 788 LYS B N 1
ATOM 12946 C CA . LYS B 1 788 ? 23.797 -37.094 2.791 1 82.56 788 LYS B CA 1
ATOM 12947 C C . LYS B 1 788 ? 25.141 -36.469 3.188 1 82.56 788 LYS B C 1
ATOM 12949 O O . LYS B 1 788 ? 26.188 -37.125 3.086 1 82.56 788 LYS B O 1
ATOM 12954 N N . ILE B 1 789 ? 25.109 -35.281 3.627 1 78.44 789 ILE B N 1
ATOM 12955 C CA . ILE B 1 789 ? 26.328 -34.594 4.055 1 78.44 789 ILE B CA 1
ATOM 12956 C C . ILE B 1 789 ? 26.906 -35.312 5.277 1 78.44 789 ILE B C 1
ATOM 12958 O O . ILE B 1 789 ? 28.125 -35.531 5.371 1 78.44 789 ILE B O 1
ATOM 12962 N N . LEU B 1 790 ? 26.062 -35.75 6.152 1 76.62 790 LEU B N 1
ATOM 12963 C CA . LEU B 1 790 ? 26.516 -36.469 7.344 1 76.62 790 LEU B CA 1
ATOM 12964 C C . LEU B 1 790 ? 27.062 -37.844 6.973 1 76.62 790 LEU B C 1
ATOM 12966 O O . LEU B 1 790 ? 28.031 -38.312 7.582 1 76.62 790 LEU B O 1
ATOM 12970 N N . GLN B 1 791 ? 26.469 -38.469 5.988 1 77 791 GLN B N 1
ATOM 12971 C CA . GLN B 1 791 ? 26.938 -39.75 5.543 1 77 791 GLN B CA 1
ATOM 12972 C C . GLN B 1 791 ? 28.297 -39.656 4.863 1 77 791 GLN B C 1
ATOM 12974 O O . GLN B 1 791 ? 29.141 -40.531 4.996 1 77 791 GLN B O 1
ATOM 12979 N N . MET B 1 792 ? 28.484 -38.594 4.156 1 75.44 792 MET B N 1
ATOM 12980 C CA . MET B 1 792 ? 29.734 -38.406 3.416 1 75.44 792 MET B CA 1
ATOM 12981 C C . MET B 1 792 ? 30.875 -38.062 4.359 1 75.44 792 MET B C 1
ATOM 12983 O O . MET B 1 792 ? 32 -38.531 4.168 1 75.44 792 MET B O 1
ATOM 12987 N N . TYR B 1 793 ? 30.797 -37.281 5.293 1 70 793 TYR B N 1
ATOM 12988 C CA . TYR B 1 793 ? 31.922 -36.812 6.102 1 70 793 TYR B CA 1
ATOM 12989 C C . TYR B 1 793 ? 31.859 -37.438 7.5 1 70 793 TYR B C 1
ATOM 12991 O O . TYR B 1 793 ? 32.812 -37.312 8.273 1 70 793 TYR B O 1
ATOM 12999 N N . GLY B 1 794 ? 31.172 -38.531 7.648 1 60.69 794 GLY B N 1
ATOM 13000 C CA . GLY B 1 794 ? 31.109 -39.312 8.867 1 60.69 794 GLY B CA 1
ATOM 13001 C C . GLY B 1 794 ? 30.641 -38.531 10.07 1 60.69 794 GLY B C 1
ATOM 13002 O O . GLY B 1 794 ? 30.75 -37.312 10.086 1 60.69 794 GLY B O 1
ATOM 13003 N N . ARG B 1 795 ? 29.875 -39.062 11.039 1 51.19 795 ARG B N 1
ATOM 13004 C CA . ARG B 1 795 ? 29.656 -38.625 12.414 1 51.19 795 ARG B CA 1
ATOM 13005 C C . ARG B 1 795 ? 30.984 -38.375 13.125 1 51.19 795 ARG B C 1
ATOM 13007 O O . ARG B 1 795 ? 31.062 -37.625 14.086 1 51.19 795 ARG B O 1
ATOM 13014 N N . THR B 1 796 ? 31.938 -39.031 12.641 1 48.5 796 THR B N 1
ATOM 13015 C CA . THR B 1 796 ? 33.219 -39.062 13.32 1 48.5 796 THR B CA 1
ATOM 13016 C C . THR B 1 796 ? 33.938 -37.719 13.195 1 48.5 796 THR B C 1
ATOM 13018 O O . THR B 1 796 ? 34.688 -37.312 14.094 1 48.5 796 THR B O 1
ATOM 13021 N N . SER B 1 797 ? 33.938 -37.094 12.117 1 46.38 797 SER B N 1
ATOM 13022 C CA . SER B 1 797 ? 34.562 -35.781 12.023 1 46.38 797 SER B CA 1
ATOM 13023 C C . SER B 1 797 ? 33.906 -34.812 12.984 1 46.38 797 SER B C 1
ATOM 13025 O O . SER B 1 797 ? 34.531 -33.812 13.406 1 46.38 797 SER B O 1
ATOM 13027 N N . TYR B 1 798 ? 32.625 -34.969 13.273 1 45.94 798 TYR B N 1
ATOM 13028 C CA . TYR B 1 798 ? 31.938 -34.281 14.336 1 45.94 798 TYR B CA 1
ATOM 13029 C C . TYR B 1 798 ? 32.562 -34.562 15.695 1 45.94 798 TYR B C 1
ATOM 13031 O O . TYR B 1 798 ? 32.812 -33.656 16.484 1 45.94 798 TYR B O 1
ATOM 13039 N N . ASP B 1 799 ? 32.875 -35.812 16 1 48.62 799 ASP B N 1
ATOM 13040 C CA . ASP B 1 799 ? 33.469 -36.125 17.297 1 48.62 799 ASP B CA 1
ATOM 13041 C C . ASP B 1 799 ? 34.844 -35.469 17.422 1 48.62 799 ASP B C 1
ATOM 13043 O O . ASP B 1 799 ? 35.188 -34.938 18.484 1 48.62 799 ASP B O 1
ATOM 13047 N N . ARG B 1 800 ? 35.656 -35.375 16.516 1 46.75 800 ARG B N 1
ATOM 13048 C CA . ARG B 1 800 ? 36.969 -34.75 16.594 1 46.75 800 ARG B CA 1
ATOM 13049 C C . ARG B 1 800 ? 36.844 -33.219 16.641 1 46.75 800 ARG B C 1
ATOM 13051 O O . ARG B 1 800 ? 37.656 -32.562 17.281 1 46.75 800 ARG B O 1
ATOM 13058 N N . PHE B 1 801 ? 35.969 -32.625 15.969 1 40.53 801 PHE B N 1
ATOM 13059 C CA . PHE B 1 801 ? 35.75 -31.172 15.969 1 40.53 801 PHE B CA 1
ATOM 13060 C C . PHE B 1 801 ? 35.281 -30.688 17.328 1 40.53 801 PHE B C 1
ATOM 13062 O O . PHE B 1 801 ? 35.75 -29.688 17.859 1 40.53 801 PHE B O 1
ATOM 13069 N N . ASP B 1 802 ? 34.312 -31.359 17.781 1 43.31 802 ASP B N 1
ATOM 13070 C CA . ASP B 1 802 ? 33.938 -31.016 19.156 1 43.31 802 ASP B CA 1
ATOM 13071 C C . ASP B 1 802 ? 35.156 -31.109 20.078 1 43.31 802 ASP B C 1
ATOM 13073 O O . ASP B 1 802 ? 35.312 -30.297 20.984 1 43.31 802 ASP B O 1
ATOM 13077 N N . GLU B 1 803 ? 35.906 -32.094 19.875 1 47.22 803 GLU B N 1
ATOM 13078 C CA . GLU B 1 803 ? 37.125 -32.188 20.672 1 47.22 803 GLU B CA 1
ATOM 13079 C C . GLU B 1 803 ? 38.062 -31.016 20.375 1 47.22 803 GLU B C 1
ATOM 13081 O O . GLU B 1 803 ? 38.656 -30.453 21.297 1 47.22 803 GLU B O 1
ATOM 13086 N N . ALA B 1 804 ? 38.344 -30.625 19.188 1 38.62 804 ALA B N 1
ATOM 13087 C CA . ALA B 1 804 ? 39.344 -29.609 18.859 1 38.62 804 ALA B CA 1
ATOM 13088 C C . ALA B 1 804 ? 38.844 -28.219 19.234 1 38.62 804 ALA B C 1
ATOM 13090 O O . ALA B 1 804 ? 39.656 -27.344 19.609 1 38.62 804 ALA B O 1
ATOM 13091 N N . MET B 1 805 ? 37.656 -27.812 18.922 1 41.03 805 MET B N 1
ATOM 13092 C CA . MET B 1 805 ? 37.219 -26.469 19.281 1 41.03 805 MET B CA 1
ATOM 13093 C C . MET B 1 805 ? 36.875 -26.391 20.781 1 41.03 805 MET B C 1
ATOM 13095 O O . MET B 1 805 ? 36.406 -25.359 21.25 1 41.03 805 MET B O 1
ATOM 13099 N N . SER B 1 806 ? 37.438 -27.047 21.531 1 39.91 806 SER B N 1
ATOM 13100 C CA . SER B 1 806 ? 37.281 -27.031 22.984 1 39.91 806 SER B CA 1
ATOM 13101 C C . SER B 1 806 ? 35.969 -26.406 23.422 1 39.91 806 SER B C 1
ATOM 13103 O O . SER B 1 806 ? 35.938 -25.578 24.328 1 39.91 806 SER B O 1
ATOM 13105 N N . ILE B 1 807 ? 35.125 -26.172 22.484 1 38.97 807 ILE B N 1
ATOM 13106 C CA . ILE B 1 807 ? 33.844 -25.562 22.922 1 38.97 807 ILE B CA 1
ATOM 13107 C C . ILE B 1 807 ? 33.188 -26.469 23.953 1 38.97 807 ILE B C 1
ATOM 13109 O O . ILE B 1 807 ? 32.938 -27.656 23.703 1 38.97 807 ILE B O 1
ATOM 13113 N N . PRO B 1 808 ? 33.438 -26.094 25.266 1 38.5 808 PRO B N 1
ATOM 13114 C CA . PRO B 1 808 ? 32.969 -26.859 26.406 1 38.5 808 PRO B CA 1
ATOM 13115 C C . PRO B 1 808 ? 31.594 -27.469 26.172 1 38.5 808 PRO B C 1
ATOM 13117 O O . PRO B 1 808 ? 31.219 -28.438 26.844 1 38.5 808 PRO B O 1
ATOM 13120 N N . GLN B 1 809 ? 30.562 -26.594 25.828 1 34 809 GLN B N 1
ATOM 13121 C CA . GLN B 1 809 ? 29.219 -27.156 26 1 34 809 GLN B CA 1
ATOM 13122 C C . GLN B 1 809 ? 28.969 -28.25 24.969 1 34 809 GLN B C 1
ATOM 13124 O O . GLN B 1 809 ? 28.922 -27.984 23.766 1 34 809 GLN B O 1
ATOM 13129 N N . LYS B 1 810 ? 29.391 -29.422 25.188 1 36.25 810 LYS B N 1
ATOM 13130 C CA . LYS B 1 810 ? 28.922 -30.672 24.594 1 36.25 810 LYS B CA 1
ATOM 13131 C C . LYS B 1 810 ? 27.484 -30.547 24.094 1 36.25 810 LYS B C 1
ATOM 13133 O O . LYS B 1 810 ? 26.594 -30.203 24.859 1 36.25 810 LYS B O 1
ATOM 13138 N N . SER B 1 811 ? 27.328 -30.062 22.859 1 34.91 811 SER B N 1
ATOM 13139 C CA . SER B 1 811 ? 25.969 -30.062 22.344 1 34.91 811 SER B CA 1
ATOM 13140 C C . SER B 1 811 ? 25.172 -31.25 22.844 1 34.91 811 SER B C 1
ATOM 13142 O O . SER B 1 811 ? 25.656 -32.375 22.812 1 34.91 811 SER B O 1
ATOM 13144 N N . GLU B 1 812 ? 24.438 -31.172 23.859 1 38.12 812 GLU B N 1
ATOM 13145 C CA . GLU B 1 812 ? 23.609 -32.25 24.391 1 38.12 812 GLU B CA 1
ATOM 13146 C C . GLU B 1 812 ? 23.188 -33.219 23.297 1 38.12 812 GLU B C 1
ATOM 13148 O O . GLU B 1 812 ? 22.969 -32.812 22.156 1 38.12 812 GLU B O 1
ATOM 13153 N N . LYS B 1 813 ? 23.391 -34.594 23.359 1 44.16 813 LYS B N 1
ATOM 13154 C CA . LYS B 1 813 ? 22.984 -35.812 22.672 1 44.16 813 LYS B CA 1
ATOM 13155 C C . LYS B 1 813 ? 21.766 -35.594 21.797 1 44.16 813 LYS B C 1
ATOM 13157 O O . LYS B 1 813 ? 21.312 -36.5 21.094 1 44.16 813 LYS B O 1
ATOM 13162 N N . GLY B 1 814 ? 21.094 -34.344 21.672 1 47.91 814 GLY B N 1
ATOM 13163 C CA . GLY B 1 814 ? 19.766 -34.125 21.109 1 47.91 814 GLY B CA 1
ATOM 13164 C C . GLY B 1 814 ? 19.766 -33.219 19.906 1 47.91 814 GLY B C 1
ATOM 13165 O O . GLY B 1 814 ? 18.766 -32.531 19.625 1 47.91 814 GLY B O 1
ATOM 13166 N N . ASP B 1 815 ? 20.688 -32.906 19.172 1 56.44 815 ASP B N 1
ATOM 13167 C CA . ASP B 1 815 ? 20.625 -32 18.031 1 56.44 815 ASP B CA 1
ATOM 13168 C C . ASP B 1 815 ? 19.938 -32.656 16.844 1 56.44 815 ASP B C 1
ATOM 13170 O O . ASP B 1 815 ? 20.062 -33.875 16.625 1 56.44 815 ASP B O 1
ATOM 13174 N N . SER B 1 816 ? 19.141 -31.781 16.156 1 67.06 816 SER B N 1
ATOM 13175 C CA . SER B 1 816 ? 18.406 -32.281 14.984 1 67.06 816 SER B CA 1
ATOM 13176 C C . SER B 1 816 ? 19.359 -32.594 13.828 1 67.06 816 SER B C 1
ATOM 13178 O O . SER B 1 816 ? 20.484 -32.094 13.797 1 67.06 816 SER B O 1
ATOM 13180 N N . LEU B 1 817 ? 19.203 -33.625 13.086 1 70 817 LEU B N 1
ATOM 13181 C CA . LEU B 1 817 ? 19.969 -34.062 11.93 1 70 817 LEU B CA 1
ATOM 13182 C C . LEU B 1 817 ? 20.422 -32.906 11.078 1 70 817 LEU B C 1
ATOM 13184 O O . LEU B 1 817 ? 21.562 -32.844 10.641 1 70 817 LEU B O 1
ATOM 13188 N N . TYR B 1 818 ? 19.656 -31.969 10.945 1 76.25 818 TYR B N 1
ATOM 13189 C CA . TYR B 1 818 ? 19.969 -30.828 10.094 1 76.25 818 TYR B CA 1
ATOM 13190 C C . TYR B 1 818 ? 21.016 -29.922 10.734 1 76.25 818 TYR B C 1
ATOM 13192 O O . TYR B 1 818 ? 21.953 -29.484 10.062 1 76.25 818 TYR B O 1
ATOM 13200 N N . ALA B 1 819 ? 20.875 -29.609 12.031 1 71.31 819 ALA B N 1
ATOM 13201 C CA . ALA B 1 819 ? 21.844 -28.766 12.727 1 71.31 819 ALA B CA 1
ATOM 13202 C C . ALA B 1 819 ? 23.234 -29.391 12.711 1 71.31 819 ALA B C 1
ATOM 13204 O O . ALA B 1 819 ? 24.234 -28.688 12.539 1 71.31 819 ALA B O 1
ATOM 13205 N N . LEU B 1 820 ? 23.25 -30.672 12.859 1 70.31 820 LEU B N 1
ATOM 13206 C CA . LEU B 1 820 ? 24.5 -31.391 12.82 1 70.31 820 LEU B CA 1
ATOM 13207 C C . LEU B 1 820 ? 25.156 -31.297 11.438 1 70.31 820 LEU B C 1
ATOM 13209 O O . LEU B 1 820 ? 26.359 -31.094 11.328 1 70.31 820 LEU B O 1
ATOM 13213 N N . ALA B 1 821 ? 24.312 -31.359 10.477 1 73.06 821 ALA B N 1
ATOM 13214 C CA . ALA B 1 821 ? 24.828 -31.297 9.102 1 73.06 821 ALA B CA 1
ATOM 13215 C C . ALA B 1 821 ? 25.391 -29.922 8.781 1 73.06 821 ALA B C 1
ATOM 13217 O O . ALA B 1 821 ? 26.391 -29.797 8.086 1 73.06 821 ALA B O 1
ATOM 13218 N N . VAL B 1 822 ? 24.75 -28.938 9.305 1 73 822 VAL B N 1
ATOM 13219 C CA . VAL B 1 822 ? 25.219 -27.578 9.07 1 73 822 VAL B CA 1
ATOM 13220 C C . VAL B 1 822 ? 26.594 -27.375 9.719 1 73 822 VAL B C 1
ATOM 13222 O O . VAL B 1 822 ? 27.484 -26.766 9.125 1 73 822 VAL B O 1
ATOM 13225 N N . LYS B 1 823 ? 26.766 -27.938 10.867 1 67.44 823 LYS B N 1
ATOM 13226 C CA . LYS B 1 823 ? 28.047 -27.844 11.578 1 67.44 823 LYS B CA 1
ATOM 13227 C C . LYS B 1 823 ? 29.141 -28.609 10.836 1 67.44 823 LYS B C 1
ATOM 13229 O O . LYS B 1 823 ? 30.266 -28.109 10.711 1 67.44 823 LYS B O 1
ATOM 13234 N N . VAL B 1 824 ? 28.812 -29.734 10.367 1 67.69 824 VAL B N 1
ATOM 13235 C CA . VAL B 1 824 ? 29.781 -30.547 9.625 1 67.69 824 VAL B CA 1
ATOM 13236 C C . VAL B 1 824 ? 30.156 -29.844 8.328 1 67.69 824 VAL B C 1
ATOM 13238 O O . VAL B 1 824 ? 31.328 -29.828 7.938 1 67.69 824 VAL B O 1
ATOM 13241 N N . ALA B 1 825 ? 29.188 -29.312 7.734 1 68 825 ALA B N 1
ATOM 13242 C CA . ALA B 1 825 ? 29.438 -28.625 6.473 1 68 825 ALA B CA 1
ATOM 13243 C C . ALA B 1 825 ? 30.375 -27.422 6.676 1 68 825 ALA B C 1
ATOM 13245 O O . ALA B 1 825 ? 31.219 -27.156 5.824 1 68 825 ALA B O 1
ATOM 13246 N N . HIS B 1 826 ? 30.266 -26.797 7.793 1 66.75 826 HIS B N 1
ATOM 13247 C CA . HIS B 1 826 ? 31.141 -25.672 8.102 1 66.75 826 HIS B CA 1
ATOM 13248 C C . HIS B 1 826 ? 32.562 -26.141 8.406 1 66.75 826 HIS B C 1
ATOM 13250 O O . HIS B 1 826 ? 33.531 -25.469 8.055 1 66.75 826 HIS B O 1
ATOM 13256 N N . LEU B 1 827 ? 32.625 -27.266 9.008 1 60.5 827 LEU B N 1
ATOM 13257 C CA . LEU B 1 827 ? 33.938 -27.828 9.375 1 60.5 827 LEU B CA 1
ATOM 13258 C C . LEU B 1 827 ? 34.719 -28.266 8.141 1 60.5 827 LEU B C 1
ATOM 13260 O O . LEU B 1 827 ? 35.938 -28.109 8.078 1 60.5 827 LEU B O 1
ATOM 13264 N N . ILE B 1 828 ? 34 -28.844 7.293 1 58.72 828 ILE B N 1
ATOM 13265 C CA . ILE B 1 828 ? 34.625 -29.297 6.051 1 58.72 828 ILE B CA 1
ATOM 13266 C C . ILE B 1 828 ? 35.25 -28.109 5.332 1 58.72 828 ILE B C 1
ATOM 13268 O O . ILE B 1 828 ? 36.344 -28.219 4.766 1 58.72 828 ILE B O 1
ATOM 13272 N N . GLU B 1 829 ? 34.594 -27.109 5.516 1 56.53 829 GLU B N 1
ATOM 13273 C CA . GLU B 1 829 ? 35.094 -25.922 4.836 1 56.53 829 GLU B CA 1
ATOM 13274 C C . GLU B 1 829 ? 36.344 -25.359 5.543 1 56.53 829 GLU B C 1
ATOM 13276 O O . GLU B 1 829 ? 37.25 -24.828 4.898 1 56.53 829 GLU B O 1
ATOM 13281 N N . SER B 1 830 ? 36.375 -25.531 6.891 1 50.5 830 SER B N 1
ATOM 13282 C CA . SER B 1 830 ? 37.5 -25.062 7.648 1 50.5 830 SER B CA 1
ATOM 13283 C C . SER B 1 830 ? 38.719 -25.984 7.457 1 50.5 830 SER B C 1
ATOM 13285 O O . SER B 1 830 ? 39.875 -25.531 7.512 1 50.5 830 SER B O 1
ATOM 13287 N N . ARG B 1 831 ? 38.719 -27.266 7.312 1 44.66 831 ARG B N 1
ATOM 13288 C CA . ARG B 1 831 ? 39.875 -28.156 7.195 1 44.66 831 ARG B CA 1
ATOM 13289 C C . ARG B 1 831 ? 40.5 -28.047 5.816 1 44.66 831 ARG B C 1
ATOM 13291 O O . ARG B 1 831 ? 41.625 -28.5 5.613 1 44.66 831 ARG B O 1
ATOM 13298 N N . LYS B 1 832 ? 39.812 -27.875 4.891 1 44.22 832 LYS B N 1
ATOM 13299 C CA . LYS B 1 832 ? 40.531 -27.719 3.641 1 44.22 832 LYS B CA 1
ATOM 13300 C C . LYS B 1 832 ? 41.406 -26.469 3.66 1 44.22 832 LYS B C 1
ATOM 13302 O O . LYS B 1 832 ? 42.125 -26.188 2.695 1 44.22 832 LYS B O 1
ATOM 13307 N N . ASP B 1 833 ? 41.438 -25.703 4.715 1 36.91 833 ASP B N 1
ATOM 13308 C CA . ASP B 1 833 ? 42.531 -24.781 4.969 1 36.91 833 ASP B CA 1
ATOM 13309 C C . ASP B 1 833 ? 43.656 -25.469 5.703 1 36.91 833 ASP B C 1
ATOM 13311 O O . ASP B 1 833 ? 43.438 -26.188 6.68 1 36.91 833 ASP B O 1
#

Radius of gyration: 44.48 Å; Cα contacts (8 Å, |Δi|>4): 2063; chains: 2; bounding box: 101×132×103 Å

Nearest PDB structures (foldseek):
  4hzk-assembly1_A  TM=1.651E-01  e=2.802E-02  Thermochaetoides thermophila DSM 1495
  3gjx-assembly1_A  TM=1.682E-01  e=1.171E-01  Mus musculus
  4pju-assembly1_A  TM=1.550E-01  e=2.573E-01  Homo sapiens
  7ue2-assembly1_A  TM=2.465E-01  e=1.538E+00  synthetic construct
  7n6g-assembly1_1O  TM=1.704E-01  e=5.775E+00  Chlamydomonas reinhardtii

Sequence (1666 aa):
MKSSEVQEDSIRAAIVMECVKNKSSDVAYQSSVLYQRLTSPETRNLVYQCCLELVEDPQRRRDVGQLLLNFISSFPPSQTTLQAIAEKCTPYSACRSSYTSIYQELKTVVETYLHHKPLSYMLGRTLPPGKEALIFRQNELNSNPDYIQKCHLQPPIAQHTEKGKRIMPLSSWSDEEFATTAREKNKARSCLWSAKYHVVGCKDYVNQLPLECTEFVIDQQVRVLNSFWEKYTSNPAVLRATSFLIKLMCDAYVSKIPLQSNYSFFRSVSICYLPTLFEMMGSTYACVRNHVYDILLTLGMHFQLVDTQGIFPGCTEALEEELIWLLLTVLRKQSLHEGSDEMVWTAAAKCVVAIIPPDKLHLIDARALYHFMILPNIMAFHPQLYAAFAEAFAKRVLKWDPSSDDTEATISLDEEEFGKLGNPPIAKLLFLYRQAMTLSARQAFFQVLFTHAVSMVPTRVNPSRFHPTSLKRCYTELIKVGFHWHLYSLLFYLSHQVFRELPGYITYDMDLKEMREYKPEAVAIVQCILQNVEEDARLPDVIMNAFRNTVGTRLEEREALANVVSDCLSMIPVMLKADTDGVLYNIGWRMTFYCMRLSRENLSTDRSAAILEKLATNLVSFTGSKDRLELAKIRGVCPDVLAALMFLGRKHPNQAVEPFTTLIERFLLDVEVVDTQSVMRLYYRLIGSITIQNGPLRGSPYADISQMFCSEQLVTAQSIVDGLGVRVLWALYRSLCSVQMFSVCRARHVLVSLLDEMDPVGGSSQTHSWRTVMADPYPPVALIGAQKILQMYGRTSYDRFDEAMSIPQKSEKGDSLYALAVKVAHLIESRKDMKSSEVQEDSIRAAIVMECVKNKSSDVAYQSSVLYQRLTSPETRNLVYQCCLELVEDPQRRRDVGQLLLNFISSFPPSQTTLQAIAEKCTPYSACRSSYTSIYQELKTVVETYLHHKPLSYMLGRTLPPGKEALIFRQNELNSNPDYIQKCHLQPPIAQHTEKGKRIMPLSSWSDEEFATTAREKNKARSCLWSAKYHVVGCKDYVNQLPLECTEFVIDQQVRVLNSFWEKYTSNPAVLRATSFLIKLMCDAYVSKIPLQSNYSFFRSVSICYLPTLFEMMGSTYACVRNHVYDILLTLGMHFQLVDTQGIFPGCTEALEEELIWLLLTVLRKQSLHEGSDEMVWTAAAKCVVAIIPPDKLHLIDARALYHFMILPNIMAFHPQLYAAFAEAFAKRVLKWDPSSDDTEATISLDEEEFGKLGNPPIAKLLFLYRQAMTLSARQAFFQVLFTHAVSMVPTRVNPSRFHPTSLKRCYTELIKVGFHWHLYSLLFYLSHQVFRELPGYITYDMDLKEMREYKPEAVAIVQCILQNVEEDARLPDVIMNAFRNTVGTRLEEREALANVVSDCLSMIPVMLKADTDGVLYNIGWRMTFYCMRLSRENLSTDRSAAILEKLATNLVSFTGSKDRLELAKIRGVCPDVLAALMFLGRKHPNQAVEPFTTLIERFLLDVEVVDTQSVMRLYYRLIGSITIQNGPLRGSPYADISQMFCSEQLVTAQSIVDGLGVRVLWALYRSLCSVQMFSVCRARHVLVSLLDEMDPVGGSSQTHSWRTVMADPYPPVALIGAQKILQMYGRTSYDRFDEAMSIPQKSEKGDSLYALAVKVAHLIESRKD

Organism: NCBI:txid67003

pLDDT: mean 79.83, std 15.68, range [27.36, 97.0]

Solvent-accessible surface area (backbone atoms only — not comparable to full-atom values): 90022 Å² total; per-residue (Å²): 129,52,74,66,54,51,51,49,52,50,46,47,49,34,50,52,44,53,56,64,44,73,51,76,64,82,69,64,65,83,72,37,70,48,45,53,36,46,64,33,56,65,39,27,55,55,46,54,52,46,45,61,60,48,40,72,40,79,90,38,27,49,49,43,42,50,50,49,47,30,38,47,61,54,46,46,56,23,71,69,55,45,51,52,49,47,63,66,36,51,67,48,37,72,42,100,55,95,43,16,67,50,31,44,52,41,44,52,54,43,51,51,59,71,68,57,51,36,50,44,47,57,70,66,58,78,68,80,84,68,78,94,56,66,58,44,76,67,69,39,56,74,66,50,54,59,41,40,68,77,57,57,66,42,65,85,69,86,72,71,75,92,85,45,56,52,58,57,72,57,86,76,74,52,70,66,57,35,51,50,39,43,42,55,69,32,48,81,43,61,70,65,65,51,78,58,67,66,53,76,60,62,65,31,49,70,76,44,82,67,82,87,76,55,70,66,57,52,51,53,36,51,48,50,53,64,42,94,51,80,63,46,88,75,26,64,68,38,47,49,31,48,52,51,50,44,49,52,50,52,39,55,47,50,69,43,51,88,73,38,94,79,51,70,63,49,55,58,51,53,61,67,49,42,60,60,55,50,53,26,59,66,44,92,45,62,69,39,35,33,42,50,41,50,49,52,50,50,42,56,57,50,49,60,38,34,58,74,80,51,87,54,77,62,48,58,59,50,49,50,50,50,50,43,50,51,50,49,52,50,45,51,54,52,56,67,45,85,74,87,50,68,66,39,48,49,42,46,47,55,40,42,68,72,67,44,56,82,90,54,48,36,75,44,52,55,52,44,45,50,53,48,50,66,32,62,66,36,53,43,51,28,53,52,61,38,24,52,45,32,40,19,40,32,56,49,27,33,70,51,57,89,85,47,83,62,56,79,49,60,80,42,62,34,58,70,54,43,46,66,65,37,94,63,34,62,58,56,48,52,52,54,43,71,60,44,55,22,57,38,20,24,46,23,46,38,53,48,48,52,38,52,21,57,71,60,52,68,60,84,56,66,65,85,69,72,39,40,53,55,51,51,49,49,51,52,42,42,54,69,65,38,47,46,65,53,49,51,59,44,72,59,46,70,54,72,64,44,67,68,44,43,34,62,40,46,55,65,60,33,76,43,87,80,31,64,84,44,43,70,58,48,30,50,37,44,45,41,45,50,48,51,48,51,58,64,69,52,62,58,64,72,61,46,49,60,50,60,74,19,69,57,89,48,69,69,23,40,51,44,36,53,50,54,46,55,52,44,55,63,43,39,47,56,45,28,56,65,43,83,82,52,61,40,44,58,48,34,32,50,50,52,42,48,46,44,38,49,32,51,69,64,42,55,72,67,59,24,51,53,51,48,51,51,43,36,42,37,36,60,61,41,83,91,56,87,48,66,70,47,46,49,50,30,36,51,34,51,36,59,32,47,38,25,29,56,58,41,20,75,79,41,26,84,40,14,28,63,54,41,35,53,36,52,44,38,57,68,36,58,34,60,74,73,60,56,53,50,50,43,44,28,48,53,37,55,54,59,59,55,36,34,71,40,35,72,95,74,73,72,47,64,38,34,60,51,52,32,39,65,70,49,43,27,37,33,43,49,62,58,52,63,14,51,33,67,54,53,46,28,41,52,40,54,59,42,66,83,49,85,46,69,52,44,45,42,44,41,35,51,44,50,33,54,46,56,73,66,50,70,93,71,60,80,40,52,50,54,41,32,51,54,36,34,62,38,86,47,37,70,37,12,44,52,16,16,51,49,52,37,65,61,60,42,72,59,56,52,58,51,44,54,59,68,62,62,57,75,75,67,72,66,101,71,72,55,68,41,62,52,22,53,53,49,55,47,47,55,33,54,62,78,98,128,50,49,66,54,50,51,48,53,50,46,47,50,34,50,52,46,53,56,63,44,74,53,73,63,81,68,62,65,82,60,36,53,48,46,52,36,47,64,33,55,63,37,26,53,54,47,54,52,46,45,61,59,47,40,72,39,78,90,37,28,49,50,44,41,50,50,48,46,31,37,46,60,54,45,48,58,21,72,70,56,44,51,52,51,46,62,66,36,52,68,48,36,71,42,100,54,96,43,16,68,48,30,43,51,39,46,51,56,43,52,50,61,71,68,57,51,36,50,45,46,57,72,67,57,78,68,76,84,66,77,92,57,65,55,40,76,65,71,39,53,75,64,49,54,60,42,41,67,78,56,56,64,42,65,84,71,84,74,68,70,89,80,43,54,54,53,57,72,57,84,76,74,53,70,66,57,37,51,49,39,42,43,56,68,31,50,81,42,66,70,66,72,51,82,58,69,65,55,79,62,65,65,31,49,70,49,44,78,65,81,73,66,54,71,67,57,51,50,53,35,52,49,51,54,65,41,93,52,82,65,46,87,75,25,63,70,39,47,50,30,49,51,50,49,43,48,52,52,51,40,54,46,49,69,41,51,88,74,39,94,79,51,71,62,50,54,59,53,53,61,67,50,42,60,62,53,50,53,28,58,64,44,92,44,62,67,37,35,32,42,52,40,51,49,53,50,50,41,56,57,49,47,60,35,35,58,72,82,51,86,53,76,63,47,59,58,49,49,50,52,50,50,42,49,52,51,48,53,51,46,50,55,52,58,69,44,84,75,86,49,69,65,39,48,51,40,46,46,52,38,42,68,73,67,44,56,82,92,53,47,36,74,45,51,54,52,44,43,51,56,46,51,68,32,61,65,34,52,43,51,27,55,52,60,39,25,52,45,32,40,19,40,31,56,49,28,33,70,54,56,89,84,49,84,60,55,78,49,61,79,41,62,35,59,70,55,43,46,65,66,37,92,63,33,63,58,57,49,53,53,53,43,72,59,44,56,21,58,38,18,24,44,23,44,38,54,49,51,50,38,52,21,57,70,62,53,69,60,84,56,63,68,84,69,71,38,42,53,54,51,51,49,48,51,54,42,42,54,70,66,39,46,47,65,53,48,52,60,45,72,60,46,72,53,72,65,46,68,68,47,43,33,62,39,46,55,65,60,32,77,41,86,81,31,62,85,45,44,69,58,49,32,50,36,44,45,40,44,50,48,52,47,51,57,64,68,53,62,58,64,73,60,46,50,60,50,60,74,18,70,60,90,48,69,70,23,42,52,45,36,53,51,53,46,55,53,45,54,63,44,39,48,54,44,27,57,68,42,82,81,52,60,40,43,58,48,33,31,50,49,52,42,50,45,44,38,49,32,52,69,65,41,54,70,68,60,24,51,52,51,47,50,51,43,34,43,38,37,61,62,42,82,91,56,90,48,68,69,47,45,49,49,30,36,52,34,49,35,58,32,47,38,24,29,55,57,41,20,74,78,40,26,85,41,15,29,63,52,41,36,53,38,53,45,39,56,69,37,57,35,61,72,73,60,55,53,51,52,43,46,29,46,53,35,53,56,60,57,54,35,33,72,41,39,73,94,75,72,73,45,66,36,35,59,53,51,32,36,64,70,50,42,26,38,34,45,51,62,57,53,61,15,51,32,68,53,56,47,27,40,53,40,55,59,42,68,84,49,85,46,68,52,43,45,42,45,40,36,51,44,50,33,54,48,55,72,66,50,69,92,73,63,81,40,52,50,56,42,32,52,56,37,34,63,38,86,49,38,70,38,13,43,52,17,16,52,49,51,36,65,65,60,42,70,58,56,51,57,53,44,53,59,68,61,61,57,75,77,65,75,63,101,71,70,55,68,45,62,52,22,55,52,49,54,48,46,56,32,54,61,79,96